Protein AF-0000000068357330 (afdb_homodimer)

Foldseek 3Di:
DVPPDPDDDPPPPPVPPPPLFFQFQCPDPPNPPDLAALVNLLVLLVLLLVLDDAQEKEKEFWAAWADDDLQHTDDQDIDLLVCSNQVDRDGQDDPLDDLVDAADQQQFGWMKMWGHHPDPDATEIETAAAAFDPDPNRVVRPTPPDHQVNSCVSNVADDPDDDQDPSRYHYYYYHGRLVVVLVVVVVSQLVRLVVLLVVCVVPVPPPLPQLPPPPDDDDDLLLSVVCSVVSSSNTGAAAYADDLDDDQNPYWHKYFADQACPVPDPPPDSDGDIDTARHSLLVNQANQQRHKDKDFHPDWDFRPDPDDPDDRQTEGMEIEGEHEPCPRPNRSYDPCVVPPPDDPDDPPPVPDDQPQRPFQPWPDPPVRDRHGYIYTYGYHHHPQLSVLLSFQFADLSQLLQLLQQLLLFLSLVLQLLQVFLAFQALVVSQVSSQVSQVVSDVNNDDSKDKGKLDQKDKAKWQRQLPPPRRPSGDGHDPQIKIKIFTTMHISLKIWTWIAIARGNRLAHDPLCVLVLVLQLVLLLVLQQQQAFQRFLVVSQVSSLVSQLVSQVVSQQFQPDDDPDPDDDDPPPDPPPPPPDDSCNGPNSVLSCPRWWVDTQKAWQISNGHRDCDPSSHDPQDSVRVVVVVVVPDPPGPGDAARTKMKGKDKTWDHAQVCVVVSVGHPNSHDPVQNRIHMGMTMFMKGFFHDLVNPSDPVCPDPDPRDDDPDHNLSSLLSNLQSCCVRQNCDDRSGDHFPLLVVLVVLCVVPPPDDDDQALSSNLSQLLLQCCSNPNNVVSSVCSVVLSVVSVPFDWDQRPSDNPDDTYGDSSDDVSRPGRMHTSNSRNDHDSVSSSVSNVD/DVPPDPDDDDPPPPVPPPPQFFQAQCPDPPNPPDLAALVNLLVLLVLLLVLDDAQAKEKEFWAAWADDDLPHTDDQDIDLLVCSNQVDRDGQDDPLDDPDADADAQQFGWMKMWGHHPDPDATEIETAAAAFDPDPNRVVRPTPHDHQVNSCVSNVADDPDDDQDPRNYHYYYDHGRLVVVLVVVLVSQQVRLVVLLVVCVVPVPPPLPQLPPPPDDDDDLLQSVVCSVVSSSNTGAAAYADDLDDDQNPYWHKYFADQACPVPDPPPCSDGDIDTARHSLLVNQANQQRHKDKDFHPDFDFRPDPDDPDDRQTEGMEIEGEHEDCQRPHPSYPPCVVPPPDDPDDPVPVPDRQPQDDDQPFPQPPPRDDHGYTYGYHYHHHPQLSSLLSFQFADLSQLLQLLQQLLLFLSLVLQLLQCFLAFQALVVSQVSSQVSQVVSDVNNDDSKDKGKLDQKDKAKWQRQLPPPRRPSGDGHDPQIKIKIFTTMHISLKIWTWIAIARGNRLAHRPLCVLVLVLQLVLLLVLQQQQAFQRFLVVSQVSSLVSQLVSQVVSQQFQPDDDPDPDDDDPPPPPPPPPPDDSCNGPNSVLSCPRWWVDTQKAWQISNGHRDCDPSSHDPQDSVRVVVVVVVPDPPGPGDAARTKMKGKDKTWDHAQVCVVVSVGHPNSHDPVQNRIHMGMTMFMKGFFHDLVNPSPPVCPDPPPRDDDPDHNLSSLLSNLQSCCVRQNCDDRSGDHFPLLVVLVVLCVVPPPDDDDQALSSNLSQLLLQCCSNPNNVVSSVCSVVLSVVSVPFDWDQRPSDNPHDTYGDSSDDVSRPGRMHTSNSRNDHDSVSSSVSNVD

Structure (mmCIF, N/CA/C/O backbone):
data_AF-0000000068357330-model_v1
#
loop_
_entity.id
_entity.type
_entity.pdbx_description
1 polymer 'Putative aminopeptidase P1'
#
loop_
_atom_site.group_PDB
_atom_site.id
_atom_site.type_symbol
_atom_site.label_atom_id
_atom_site.label_alt_id
_atom_site.label_comp_id
_atom_site.label_asym_id
_atom_site.label_entity_id
_atom_site.label_seq_id
_atom_site.pdbx_PDB_ins_code
_atom_site.Cartn_x
_atom_site.Cartn_y
_atom_site.Cartn_z
_atom_site.occupancy
_atom_site.B_iso_or_equiv
_atom_site.auth_seq_id
_atom_site.auth_comp_id
_atom_site.auth_asym_id
_atom_site.auth_atom_id
_atom_site.pdbx_PDB_model_num
ATOM 1 N N . MET A 1 1 ? -23.922 52.594 -18.703 1 18.69 1 MET A N 1
ATOM 2 C CA . MET A 1 1 ? -23.188 52.469 -19.953 1 18.69 1 MET A CA 1
ATOM 3 C C . MET A 1 1 ? -22.234 51.281 -19.922 1 18.69 1 MET A C 1
ATOM 5 O O . MET A 1 1 ? -21.578 50.969 -20.922 1 18.69 1 MET A O 1
ATOM 9 N N . LEU A 1 2 ? -21.766 50.875 -18.734 1 17.92 2 LEU A N 1
ATOM 10 C CA . LEU A 1 2 ? -20.719 49.875 -18.5 1 17.92 2 LEU A CA 1
ATOM 11 C C . LEU A 1 2 ? -21.172 48.5 -18.953 1 17.92 2 LEU A C 1
ATOM 13 O O . LEU A 1 2 ? -20.484 47.5 -18.719 1 17.92 2 LEU A O 1
ATOM 17 N N . ARG A 1 3 ? -22.484 48.219 -19.531 1 20.16 3 ARG A N 1
ATOM 18 C CA . ARG A 1 3 ? -23.328 47.156 -20.062 1 20.16 3 ARG A CA 1
ATOM 19 C C . ARG A 1 3 ? -22.719 46.531 -21.312 1 20.16 3 ARG A C 1
ATOM 21 O O . ARG A 1 3 ? -22.891 45.344 -21.578 1 20.16 3 ARG A O 1
ATOM 28 N N . ARG A 1 4 ? -22.25 47.281 -22.266 1 19.61 4 ARG A N 1
ATOM 29 C CA . ARG A 1 4 ? -22.203 47.062 -23.703 1 19.61 4 ARG A CA 1
ATOM 30 C C . ARG A 1 4 ? -21.047 46.125 -24.062 1 19.61 4 ARG A C 1
ATOM 32 O O . ARG A 1 4 ? -21.031 45.531 -25.141 1 19.61 4 ARG A O 1
ATOM 39 N N . ALA A 1 5 ? -19.859 46.312 -23.547 1 19.33 5 ALA A N 1
ATOM 40 C CA . ALA A 1 5 ? -18.656 45.875 -24.25 1 19.33 5 ALA A CA 1
ATOM 41 C C . ALA A 1 5 ? -18.516 44.344 -24.156 1 19.33 5 ALA A C 1
ATOM 43 O O . ALA A 1 5 ? -17.578 43.781 -24.719 1 19.33 5 ALA A O 1
ATOM 44 N N . TRP A 1 6 ? -19.125 43.594 -23.203 1 20.19 6 TRP A N 1
ATOM 45 C CA . TRP A 1 6 ? -18.75 42.219 -22.984 1 20.19 6 TRP A CA 1
ATOM 46 C C . TRP A 1 6 ? -19.297 41.312 -24.094 1 20.19 6 TRP A C 1
ATOM 48 O O . TRP A 1 6 ? -20.359 40.719 -23.938 1 20.19 6 TRP A O 1
ATOM 58 N N . ARG A 1 7 ? -19.531 41.812 -25.344 1 20.78 7 ARG A N 1
ATOM 59 C CA . ARG A 1 7 ? -20.172 41.125 -26.469 1 20.78 7 ARG A CA 1
ATOM 60 C C . ARG A 1 7 ? -19.531 39.781 -26.734 1 20.78 7 ARG A C 1
ATOM 62 O O . ARG A 1 7 ? -18.375 39.562 -26.359 1 20.78 7 ARG A O 1
ATOM 69 N N . THR A 1 8 ? -20.188 38.875 -27.719 1 22.47 8 THR A N 1
ATOM 70 C CA . THR A 1 8 ? -20.547 37.5 -28.062 1 22.47 8 THR A CA 1
ATOM 71 C C . THR A 1 8 ? -19.391 36.781 -28.766 1 22.47 8 THR A C 1
ATOM 73 O O . THR A 1 8 ? -19.578 35.75 -29.391 1 22.47 8 THR A O 1
ATOM 76 N N . ALA A 1 9 ? -18.125 37.156 -28.688 1 23.59 9 ALA A N 1
ATOM 77 C CA . ALA A 1 9 ? -17.344 36.438 -29.688 1 23.59 9 ALA A CA 1
ATOM 78 C C . ALA A 1 9 ? -17.531 34.938 -29.578 1 23.59 9 ALA A C 1
ATOM 80 O O . ALA A 1 9 ? -17.625 34.375 -28.469 1 23.59 9 ALA A O 1
ATOM 81 N N . PRO A 1 10 ? -18.047 34.25 -30.656 1 25.19 10 PRO A N 1
ATOM 82 C CA . PRO A 1 10 ? -18.359 32.812 -30.703 1 25.19 10 PRO A CA 1
ATOM 83 C C . PRO A 1 10 ? -17.219 31.953 -30.188 1 25.19 10 PRO A C 1
ATOM 85 O O . PRO A 1 10 ? -16.047 32.219 -30.469 1 25.19 10 PRO A O 1
ATOM 88 N N . ALA A 1 11 ? -17.328 31.516 -28.984 1 25.67 11 ALA A N 1
ATOM 89 C CA . ALA A 1 11 ? -16.406 30.594 -28.328 1 25.67 11 ALA A CA 1
ATOM 90 C C . ALA A 1 11 ? -16.031 29.438 -29.266 1 25.67 11 ALA A C 1
ATOM 92 O O . ALA A 1 11 ? -16.875 28.609 -29.609 1 25.67 11 ALA A O 1
ATOM 93 N N . GLN A 1 12 ? -15.289 29.781 -30.359 1 22.84 12 GLN A N 1
ATOM 94 C CA . GLN A 1 12 ? -14.758 28.688 -31.172 1 22.84 12 GLN A CA 1
ATOM 95 C C . GLN A 1 12 ? -14.219 27.547 -30.297 1 22.84 12 GLN A C 1
ATOM 97 O O . GLN A 1 12 ? -13.445 27.797 -29.375 1 22.84 12 GLN A O 1
ATOM 102 N N . ARG A 1 13 ? -14.938 26.516 -30.188 1 24.7 13 ARG A N 1
ATOM 103 C CA . ARG A 1 13 ? -14.734 25.219 -29.562 1 24.7 13 ARG A CA 1
ATOM 104 C C . ARG A 1 13 ? -13.375 24.641 -29.922 1 24.7 13 ARG A C 1
ATOM 106 O O . ARG A 1 13 ? -13.234 23.969 -30.953 1 24.7 13 ARG A O 1
ATOM 113 N N . HIS A 1 14 ? -12.305 25.453 -29.812 1 22.34 14 HIS A N 1
ATOM 114 C CA . HIS A 1 14 ? -11.07 24.734 -30.109 1 22.34 14 HIS A CA 1
ATOM 115 C C . HIS A 1 14 ? -10.867 23.578 -29.156 1 22.34 14 HIS A C 1
ATOM 117 O O . HIS A 1 14 ? -10.984 23.734 -27.938 1 22.34 14 HIS A O 1
ATOM 123 N N . SER A 1 15 ? -11.359 22.391 -29.531 1 23.98 15 SER A N 1
ATOM 124 C CA . SER A 1 15 ? -11.055 21.109 -28.906 1 23.98 15 SER A CA 1
ATOM 125 C C . SER A 1 15 ? -9.594 21.047 -28.469 1 23.98 15 SER A C 1
ATOM 127 O O . SER A 1 15 ? -8.688 20.938 -29.297 1 23.98 15 SER A O 1
ATOM 129 N N . VAL A 1 16 ? -9.297 21.969 -27.625 1 22.66 16 VAL A N 1
ATOM 130 C CA . VAL A 1 16 ? -7.926 21.828 -27.156 1 22.66 16 VAL A CA 1
ATOM 131 C C . VAL A 1 16 ? -7.703 20.422 -26.625 1 22.66 16 VAL A C 1
ATOM 133 O O . VAL A 1 16 ? -8.391 19.984 -25.703 1 22.66 16 VAL A O 1
ATOM 136 N N . SER A 1 17 ? -7.445 19.5 -27.547 1 25.17 17 SER A N 1
ATOM 137 C CA . SER A 1 17 ? -6.875 18.234 -27.094 1 25.17 17 SER A CA 1
ATOM 138 C C . SER A 1 17 ? -5.957 18.438 -25.891 1 25.17 17 SER A C 1
ATOM 140 O O . SER A 1 17 ? -4.992 19.203 -25.969 1 25.17 17 SER A O 1
ATOM 142 N N . VAL A 1 18 ? -6.566 18.672 -24.828 1 25.89 18 VAL A N 1
ATOM 143 C CA . VAL A 1 18 ? -5.805 18.812 -23.594 1 25.89 18 VAL A CA 1
ATOM 144 C C . VAL A 1 18 ? -4.676 17.781 -23.547 1 25.89 18 VAL A C 1
ATOM 146 O O . VAL A 1 18 ? -4.926 16.578 -23.391 1 25.89 18 VAL A O 1
ATOM 149 N N . THR A 1 19 ? -3.83 17.859 -24.516 1 27.47 19 THR A N 1
ATOM 150 C CA . THR A 1 19 ? -2.586 17.141 -24.281 1 27.47 19 THR A CA 1
ATOM 151 C C . THR A 1 19 ? -2.062 17.406 -22.875 1 27.47 19 THR A C 1
ATOM 153 O O . THR A 1 19 ? -2.018 18.562 -22.438 1 27.47 19 THR A O 1
ATOM 156 N N . LEU A 1 20 ? -2.453 16.672 -22.016 1 25.75 20 LEU A N 1
ATOM 157 C CA . LEU A 1 20 ? -1.873 16.703 -20.672 1 25.75 20 LEU A CA 1
ATOM 158 C C . LEU A 1 20 ? -0.459 17.266 -20.703 1 25.75 20 LEU A C 1
ATOM 160 O O . LEU A 1 20 ? 0.421 16.719 -21.375 1 25.75 20 LEU A O 1
ATOM 164 N N . GLY A 1 21 ? -0.403 18.594 -20.844 1 25.08 21 GLY A N 1
ATOM 165 C CA . GLY A 1 21 ? 0.856 19.328 -20.906 1 25.08 21 GLY A CA 1
ATOM 166 C C . GLY A 1 21 ? 1.812 18.953 -19.797 1 25.08 21 GLY A C 1
ATOM 167 O O . GLY A 1 21 ? 2.926 19.484 -19.719 1 25.08 21 GLY A O 1
ATOM 168 N N . SER A 1 22 ? 1.279 18.719 -18.703 1 24.97 22 SER A N 1
ATOM 169 C CA . SER A 1 22 ? 2.098 19.094 -17.562 1 24.97 22 SER A CA 1
ATOM 170 C C . SER A 1 22 ? 3.363 18.25 -17.484 1 24.97 22 SER A C 1
ATOM 172 O O . SER A 1 22 ? 4.445 18.766 -17.188 1 24.97 22 SER A O 1
ATOM 174 N N . THR A 1 23 ? 3.266 16.938 -17.078 1 26.42 23 THR A N 1
ATOM 175 C CA . THR A 1 23 ? 4.465 16.5 -16.359 1 26.42 23 THR A CA 1
ATOM 176 C C . THR A 1 23 ? 5.633 16.328 -17.328 1 26.42 23 THR A C 1
ATOM 178 O O . THR A 1 23 ? 5.488 15.68 -18.375 1 26.42 23 THR A O 1
ATOM 181 N N . ARG A 1 24 ? 6.504 17.188 -17.422 1 28.39 24 ARG A N 1
ATOM 182 C CA . ARG A 1 24 ? 7.75 17.141 -18.188 1 28.39 24 ARG A CA 1
ATOM 183 C C . ARG A 1 24 ? 8.305 15.727 -18.266 1 28.39 24 ARG A C 1
ATOM 185 O O . ARG A 1 24 ? 8.305 15 -17.266 1 28.39 24 ARG A O 1
ATOM 192 N N . TRP A 1 25 ? 8.094 15.188 -19.422 1 30.55 25 TRP A N 1
ATOM 193 C CA . TRP A 1 25 ? 9.039 14.102 -19.641 1 30.55 25 TRP A CA 1
ATOM 194 C C . TRP A 1 25 ? 10.43 14.477 -19.125 1 30.55 25 TRP A C 1
ATOM 196 O O . TRP A 1 25 ? 10.977 15.516 -19.484 1 30.55 25 TRP A O 1
ATOM 206 N N . ILE A 1 26 ? 10.703 14.344 -17.984 1 30.97 26 ILE A N 1
ATOM 207 C CA . ILE A 1 26 ? 12.125 14.43 -17.688 1 30.97 26 ILE A CA 1
ATOM 208 C C . ILE A 1 26 ? 12.93 13.594 -18.672 1 30.97 26 ILE A C 1
ATOM 210 O O . ILE A 1 26 ? 13.156 12.406 -18.453 1 30.97 26 ILE A O 1
ATOM 214 N N . GLY A 1 27 ? 12.484 13.367 -19.828 1 30.19 27 GLY A N 1
ATOM 215 C CA . GLY A 1 27 ? 13.023 12.516 -20.875 1 30.19 27 GLY A CA 1
ATOM 216 C C . GLY A 1 27 ? 14.477 12.828 -21.203 1 30.19 27 GLY A C 1
ATOM 217 O O . GLY A 1 27 ? 15.07 12.18 -22.078 1 30.19 27 GLY A O 1
ATOM 218 N N . GLY A 1 28 ? 14.773 14.148 -21.5 1 30.53 28 GLY A N 1
ATOM 219 C CA . GLY A 1 28 ? 16.125 14.164 -22.078 1 30.53 28 GLY A CA 1
ATOM 220 C C . GLY A 1 28 ? 17.109 13.352 -21.266 1 30.53 28 GLY A C 1
ATOM 221 O O . GLY A 1 28 ? 16.844 12.984 -20.125 1 30.53 28 GLY A O 1
ATOM 222 N N . SER A 1 29 ? 18.094 12.672 -22.016 1 30.3 29 SER A N 1
ATOM 223 C CA . SER A 1 29 ? 19.219 11.945 -21.453 1 30.3 29 SER A CA 1
ATOM 224 C C . SER A 1 29 ? 19.625 12.508 -20.094 1 30.3 29 SER A C 1
ATOM 226 O O . SER A 1 29 ? 20.438 11.922 -19.391 1 30.3 29 SER A O 1
ATOM 228 N N . THR A 1 30 ? 19.703 13.859 -20.062 1 31.5 30 THR A N 1
ATOM 229 C CA . THR A 1 30 ? 20.266 14.344 -18.812 1 31.5 30 THR A CA 1
ATOM 230 C C . THR A 1 30 ? 19.234 14.289 -17.688 1 31.5 30 THR A C 1
ATOM 232 O O . THR A 1 30 ? 18.234 15.008 -17.719 1 31.5 30 THR A O 1
ATOM 235 N N . ALA A 1 31 ? 18.75 13.195 -17.312 1 35.41 31 ALA A N 1
ATOM 236 C CA . ALA A 1 31 ? 18.047 13.07 -16.031 1 35.41 31 ALA A CA 1
ATOM 237 C C . ALA A 1 31 ? 18.078 14.383 -15.258 1 35.41 31 ALA A C 1
ATOM 239 O O . ALA A 1 31 ? 19.141 15.016 -15.141 1 35.41 31 ALA A O 1
ATOM 240 N N . VAL A 1 32 ? 17.125 15.266 -15.539 1 38.09 32 VAL A N 1
ATOM 241 C CA . VAL A 1 32 ? 17.172 16.391 -14.609 1 38.09 32 VAL A CA 1
ATOM 242 C C . VAL A 1 32 ? 18.109 16.062 -13.445 1 38.09 32 VAL A C 1
ATOM 244 O O . VAL A 1 32 ? 17.922 15.055 -12.75 1 38.09 32 VAL A O 1
ATOM 247 N N . ALA A 1 33 ? 19.281 16.391 -13.68 1 43.5 33 ALA A N 1
ATOM 248 C CA . ALA A 1 33 ? 20.172 16.438 -12.531 1 43.5 33 ALA A CA 1
ATOM 249 C C . ALA A 1 33 ? 19.391 16.484 -11.227 1 43.5 33 ALA A C 1
ATOM 251 O O . ALA A 1 33 ? 18.312 17.094 -11.156 1 43.5 33 ALA A O 1
ATOM 252 N N . GLU A 1 34 ? 19.594 15.57 -10.398 1 56.5 34 GLU A N 1
ATOM 253 C CA . GLU A 1 34 ? 19.078 15.352 -9.055 1 56.5 34 GLU A CA 1
ATOM 254 C C . GLU A 1 34 ? 18.734 16.672 -8.375 1 56.5 34 GLU A C 1
ATOM 256 O O . GLU A 1 34 ? 19.547 17.594 -8.352 1 56.5 34 GLU A O 1
ATOM 261 N N . GLU A 1 35 ? 17.312 17.016 -8.359 1 65.56 35 GLU A N 1
ATOM 262 C CA . GLU A 1 35 ? 16.844 18.125 -7.531 1 65.56 35 GLU A CA 1
ATOM 263 C C . GLU A 1 35 ? 17.75 18.328 -6.32 1 65.56 35 GLU A C 1
ATOM 265 O O . GLU A 1 35 ? 17.922 19.453 -5.848 1 65.56 35 GLU A O 1
ATOM 270 N N . VAL A 1 36 ? 18.359 17.25 -6.051 1 85.62 36 VAL A N 1
ATOM 271 C CA . VAL A 1 36 ? 19.203 17.344 -4.863 1 85.62 36 VAL A CA 1
ATOM 272 C C . VAL A 1 36 ? 20.609 16.844 -5.188 1 85.62 36 VAL A C 1
ATOM 274 O O . VAL A 1 36 ? 20.781 15.688 -5.594 1 85.62 36 VAL A O 1
ATOM 277 N N . SER A 1 37 ? 21.578 17.672 -5.098 1 85.56 37 SER A N 1
ATOM 278 C CA . SER A 1 37 ? 22.969 17.328 -5.375 1 85.56 37 SER A CA 1
ATOM 279 C C . SER A 1 37 ? 23.594 16.531 -4.227 1 85.56 37 SER A C 1
ATOM 281 O O . SER A 1 37 ? 23.031 16.5 -3.121 1 85.56 37 SER A O 1
ATOM 283 N N . ALA A 1 38 ? 24.75 15.898 -4.469 1 86 38 ALA A N 1
ATOM 284 C CA . ALA A 1 38 ? 25.484 15.195 -3.424 1 86 38 ALA A CA 1
ATOM 285 C C . ALA A 1 38 ? 25.859 16.141 -2.285 1 86 38 ALA A C 1
ATOM 287 O O . ALA A 1 38 ? 25.828 15.75 -1.115 1 86 38 ALA A O 1
ATOM 288 N N . GLN A 1 39 ? 26.25 17.297 -2.668 1 86.5 39 GLN A N 1
ATOM 289 C CA . GLN A 1 39 ? 26.609 18.297 -1.666 1 86.5 39 GLN A CA 1
ATOM 290 C C . GLN A 1 39 ? 25.406 18.641 -0.791 1 86.5 39 GLN A C 1
ATOM 292 O O . GLN A 1 39 ? 25.547 18.844 0.418 1 86.5 39 GLN A O 1
ATOM 297 N N . GLU A 1 40 ? 24.281 18.797 -1.45 1 90.69 40 GLU A N 1
ATOM 298 C CA . GLU A 1 40 ? 23.078 19.094 -0.673 1 90.69 40 GLU A CA 1
ATOM 299 C C . GLU A 1 40 ? 22.766 17.969 0.311 1 90.69 40 GLU A C 1
ATOM 301 O O . GLU A 1 40 ? 22.375 18.219 1.452 1 90.69 40 GLU A O 1
ATOM 306 N N . TYR A 1 41 ? 22.891 16.75 -0.106 1 92.44 41 TYR A N 1
ATOM 307 C CA . TYR A 1 41 ? 22.688 15.641 0.82 1 92.44 41 TYR A CA 1
ATOM 308 C C . TYR A 1 41 ? 23.672 15.727 1.983 1 92.44 41 TYR A C 1
ATOM 310 O O . TYR A 1 41 ? 23.312 15.453 3.131 1 92.44 41 TYR A O 1
ATOM 318 N N . ALA A 1 42 ? 24.922 16.047 1.694 1 91.38 42 ALA A N 1
ATOM 319 C CA . ALA A 1 42 ? 25.938 16.203 2.736 1 91.38 42 ALA A CA 1
ATOM 320 C C . ALA A 1 42 ? 25.547 17.297 3.719 1 91.38 42 ALA A C 1
ATOM 322 O O . ALA A 1 42 ? 25.703 17.141 4.93 1 91.38 42 ALA A O 1
ATOM 323 N N . ASP A 1 43 ? 25.047 18.375 3.168 1 91.12 43 ASP A N 1
ATOM 324 C CA . ASP A 1 43 ? 24.625 19.484 4.008 1 91.12 43 ASP A CA 1
ATOM 325 C C . ASP A 1 43 ? 23.453 19.078 4.898 1 91.12 43 ASP A C 1
ATOM 327 O O . ASP A 1 43 ? 23.391 19.469 6.066 1 91.12 43 ASP A O 1
ATOM 331 N N . ARG A 1 44 ? 22.516 18.344 4.359 1 94 44 ARG A N 1
ATOM 332 C CA . ARG A 1 44 ? 21.391 17.844 5.133 1 94 44 ARG A CA 1
ATOM 333 C C . ARG A 1 44 ? 21.859 16.969 6.289 1 94 44 ARG A C 1
ATOM 335 O O . ARG A 1 44 ? 21.406 17.141 7.426 1 94 44 ARG A O 1
ATOM 342 N N . ARG A 1 45 ? 22.75 16.094 6.023 1 94.19 45 ARG A N 1
ATOM 343 C CA . ARG A 1 45 ? 23.266 15.211 7.059 1 94.19 45 ARG A CA 1
ATOM 344 C C . ARG A 1 45 ? 24.016 16 8.133 1 94.19 45 ARG A C 1
ATOM 346 O O . ARG A 1 45 ? 23.906 15.695 9.32 1 94.19 45 ARG A O 1
ATOM 353 N N . ARG A 1 46 ? 24.75 16.984 7.73 1 91 46 ARG A N 1
ATOM 354 C CA . ARG A 1 46 ? 25.453 17.828 8.688 1 91 46 ARG A CA 1
ATOM 355 C C . ARG A 1 46 ? 24.469 18.531 9.609 1 91 46 ARG A C 1
ATOM 357 O O . ARG A 1 46 ? 24.672 18.578 10.828 1 91 46 ARG A O 1
ATOM 364 N N . ARG A 1 47 ? 23.469 19.078 9.008 1 91.5 47 ARG A N 1
ATOM 365 C CA . ARG A 1 47 ? 22.469 19.781 9.805 1 91.5 47 ARG A CA 1
ATOM 366 C C . ARG A 1 47 ? 21.734 18.812 10.742 1 91.5 47 ARG A C 1
ATOM 368 O O . ARG A 1 47 ? 21.406 19.172 11.875 1 91.5 47 ARG A O 1
ATOM 375 N N . PHE A 1 48 ? 21.438 17.641 10.312 1 94.69 48 PHE A N 1
ATOM 376 C CA . PHE A 1 48 ? 20.828 16.625 11.172 1 94.69 48 PHE A CA 1
ATOM 377 C C . PHE A 1 48 ? 21.734 16.312 12.359 1 94.69 48 PHE A C 1
ATOM 379 O O . PHE A 1 48 ? 21.266 16.25 13.5 1 94.69 48 PHE A O 1
ATOM 386 N N . LEU A 1 49 ? 22.984 16.141 12.102 1 92.12 49 LEU A N 1
ATOM 387 C CA . LEU A 1 49 ? 23.969 15.875 13.148 1 92.12 49 LEU A CA 1
ATOM 388 C C . LEU A 1 49 ? 24.016 17.016 14.164 1 92.12 49 LEU A C 1
ATOM 390 O O . LEU A 1 49 ? 24.172 16.766 15.359 1 92.12 49 LEU A O 1
ATOM 394 N N . GLU A 1 50 ? 23.859 18.156 13.68 1 88.44 50 GLU A N 1
ATOM 395 C CA . GLU A 1 50 ? 23.891 19.328 14.555 1 88.44 50 GLU A CA 1
ATOM 396 C C . GLU A 1 50 ? 22.703 19.312 15.523 1 88.44 50 GLU A C 1
ATOM 398 O O . GLU A 1 50 ? 22.797 19.875 16.625 1 88.44 50 GLU A O 1
ATOM 403 N N . CYS A 1 51 ? 21.625 18.656 15.195 1 88.44 51 CYS A N 1
ATOM 404 C CA . CYS A 1 51 ? 20.438 18.609 16.031 1 88.44 51 CYS A CA 1
ATOM 405 C C . CYS A 1 51 ? 20.578 17.547 17.109 1 88.44 51 CYS A C 1
ATOM 407 O O . CYS A 1 51 ? 19.797 17.531 18.078 1 88.44 51 CYS A O 1
ATOM 409 N N . LEU A 1 52 ? 21.547 16.672 17 1 90.56 52 LEU A N 1
ATOM 410 C CA . LEU A 1 52 ? 21.719 15.578 17.953 1 90.56 52 LEU A CA 1
ATOM 411 C C . LEU A 1 52 ? 22.453 16.062 19.203 1 90.56 52 LEU A C 1
ATOM 413 O O . LEU A 1 52 ? 23.234 17.016 19.125 1 90.56 52 LEU A O 1
ATOM 417 N N . PRO A 1 53 ? 22.203 15.398 20.328 1 86.75 53 PRO A N 1
ATOM 418 C CA . PRO A 1 53 ? 23 15.742 21.516 1 86.75 53 PRO A CA 1
ATOM 419 C C . PRO A 1 53 ? 24.469 15.344 21.375 1 86.75 53 PRO A C 1
ATOM 421 O O . PRO A 1 53 ? 24.797 14.438 20.609 1 86.75 53 PRO A O 1
ATOM 424 N N . ASP A 1 54 ? 25.25 16.078 22.109 1 87.19 54 ASP A N 1
ATOM 425 C CA . ASP A 1 54 ? 26.656 15.695 22.141 1 87.19 54 ASP A CA 1
ATOM 426 C C . ASP A 1 54 ? 26.844 14.281 22.688 1 87.19 54 ASP A C 1
ATOM 428 O O . ASP A 1 54 ? 26.062 13.836 23.531 1 87.19 54 ASP A O 1
ATOM 432 N N . ASN A 1 55 ? 27.828 13.602 22.219 1 90 55 ASN A N 1
ATOM 433 C CA . ASN A 1 55 ? 28.172 12.25 22.625 1 90 55 ASN A CA 1
ATOM 434 C C . ASN A 1 55 ? 27 11.289 22.453 1 90 55 ASN A C 1
ATOM 436 O O . ASN A 1 55 ? 26.594 10.625 23.422 1 90 55 ASN A O 1
ATOM 440 N N . SER A 1 56 ? 26.531 11.227 21.266 1 92.12 56 SER A N 1
ATOM 441 C CA . SER A 1 56 ? 25.375 10.398 20.984 1 92.12 56 SER A CA 1
ATOM 442 C C . SER A 1 56 ? 25.5 9.711 19.625 1 92.12 56 SER A C 1
ATOM 444 O O . SER A 1 56 ? 26.297 10.133 18.781 1 92.12 56 SER A O 1
ATOM 446 N N . ILE A 1 57 ? 24.812 8.602 19.469 1 94.75 57 ILE A N 1
ATOM 447 C CA . ILE A 1 57 ? 24.703 7.844 18.234 1 94.75 57 ILE A CA 1
ATOM 448 C C . ILE A 1 57 ? 23.219 7.641 17.891 1 94.75 57 ILE A C 1
ATOM 450 O O . ILE A 1 57 ? 22.406 7.324 18.766 1 94.75 57 ILE A O 1
ATOM 454 N N . VAL A 1 58 ? 22.844 7.918 16.688 1 96.62 58 VAL A N 1
ATOM 455 C CA . VAL A 1 58 ? 21.484 7.637 16.203 1 96.62 58 VAL A CA 1
ATOM 456 C C . VAL A 1 58 ? 21.531 6.543 15.141 1 96.62 58 VAL A C 1
ATOM 458 O O . VAL A 1 58 ? 22.25 6.672 14.141 1 96.62 58 VAL A O 1
ATOM 461 N N . LEU A 1 59 ? 20.828 5.426 15.383 1 96.88 59 LEU A N 1
ATOM 462 C CA . LEU A 1 59 ? 20.672 4.344 14.422 1 96.88 59 LEU A CA 1
ATOM 463 C C . LEU A 1 59 ? 19.422 4.555 13.578 1 96.88 59 LEU A C 1
ATOM 465 O O . LEU A 1 59 ? 18.312 4.668 14.109 1 96.88 59 LEU A O 1
ATOM 469 N N . LEU A 1 60 ? 19.578 4.609 12.227 1 97.38 60 LEU A N 1
ATOM 470 C CA . LEU A 1 60 ? 18.484 4.883 11.289 1 97.38 60 LEU A CA 1
ATOM 471 C C . LEU A 1 60 ? 18.375 3.768 10.258 1 97.38 60 LEU A C 1
ATOM 473 O O . LEU A 1 60 ? 19.016 3.811 9.211 1 97.38 60 LEU A O 1
ATOM 477 N N . PRO A 1 61 ? 17.484 2.816 10.531 1 96.62 61 PRO A N 1
ATOM 478 C CA . PRO A 1 61 ? 17.266 1.79 9.508 1 96.62 61 PRO A CA 1
ATOM 479 C C . PRO A 1 61 ? 16.453 2.309 8.32 1 96.62 61 PRO A C 1
ATOM 481 O O . PRO A 1 61 ? 15.617 3.199 8.477 1 96.62 61 PRO A O 1
ATOM 484 N N . ALA A 1 62 ? 16.766 1.72 7.105 1 96.88 62 ALA A N 1
ATOM 485 C CA . ALA A 1 62 ? 15.883 1.92 5.965 1 96.88 62 ALA A CA 1
ATOM 486 C C . ALA A 1 62 ? 14.516 1.3 6.219 1 96.88 62 ALA A C 1
ATOM 488 O O . ALA A 1 62 ? 14.344 0.521 7.16 1 96.88 62 ALA A O 1
ATOM 489 N N . ALA A 1 63 ? 13.555 1.694 5.41 1 96.5 63 ALA A N 1
ATOM 490 C CA . ALA A 1 63 ? 12.211 1.154 5.578 1 96.5 63 ALA A CA 1
ATOM 491 C C . ALA A 1 63 ? 12.141 -0.295 5.105 1 96.5 63 ALA A C 1
ATOM 493 O O . ALA A 1 63 ? 12.742 -0.654 4.094 1 96.5 63 ALA A O 1
ATOM 494 N N . ASP A 1 64 ? 11.344 -1.087 5.848 1 94.06 64 ASP A N 1
ATOM 495 C CA . ASP A 1 64 ? 11.039 -2.438 5.387 1 94.06 64 ASP A CA 1
ATOM 496 C C . ASP A 1 64 ? 9.984 -2.418 4.281 1 94.06 64 ASP A C 1
ATOM 498 O O . ASP A 1 64 ? 9.289 -1.418 4.102 1 94.06 64 ASP A O 1
ATOM 502 N N . GLU A 1 65 ? 9.945 -3.531 3.562 1 93.06 65 GLU A N 1
ATOM 503 C CA . GLU A 1 65 ? 8.891 -3.674 2.568 1 93.06 65 GLU A CA 1
ATOM 504 C C . GLU A 1 65 ? 7.551 -3.994 3.229 1 93.06 65 GLU A C 1
ATOM 506 O O . GLU A 1 65 ? 7.512 -4.609 4.297 1 93.06 65 GLU A O 1
ATOM 511 N N . SER A 1 66 ? 6.43 -3.498 2.607 1 93.5 66 SER A N 1
ATOM 512 C CA . SER A 1 66 ? 5.09 -3.676 3.154 1 93.5 66 SER A CA 1
ATOM 513 C C . SER A 1 66 ? 4.332 -4.777 2.416 1 93.5 66 SER A C 1
ATOM 515 O O . SER A 1 66 ? 4.438 -4.895 1.193 1 93.5 66 SER A O 1
ATOM 517 N N . LEU A 1 67 ? 3.496 -5.484 3.205 1 93.06 67 LEU A N 1
ATOM 518 C CA . LEU A 1 67 ? 2.758 -6.625 2.668 1 93.06 67 LEU A CA 1
ATOM 519 C C . LEU A 1 67 ? 1.429 -6.176 2.07 1 93.06 67 LEU A C 1
ATOM 521 O O . LEU A 1 67 ? 0.696 -5.398 2.686 1 93.06 67 LEU A O 1
ATOM 525 N N . TYR A 1 68 ? 1.177 -6.68 0.867 1 95.69 68 TYR A N 1
ATOM 526 C CA . TYR A 1 68 ? -0.109 -6.496 0.204 1 95.69 68 TYR A CA 1
ATOM 527 C C . TYR A 1 68 ? -1.039 -7.672 0.483 1 95.69 68 TYR A C 1
ATOM 529 O O . TYR A 1 68 ? -2.135 -7.488 1.02 1 95.69 68 TYR A O 1
ATOM 537 N N . SER A 1 69 ? -0.577 -8.859 0.143 1 93.38 69 SER A N 1
ATOM 538 C CA . SER A 1 69 ? -1.301 -10.094 0.441 1 93.38 69 SER A CA 1
ATOM 539 C C . SER A 1 69 ? -0.348 -11.273 0.58 1 93.38 69 SER A C 1
ATOM 541 O O . SER A 1 69 ? 0.342 -11.641 -0.375 1 93.38 69 SER A O 1
ATOM 543 N N . HIS A 1 70 ? -0.357 -11.898 1.719 1 88.94 70 HIS A N 1
ATOM 544 C CA . HIS A 1 70 ? 0.394 -13.102 2.076 1 88.94 70 HIS A CA 1
ATOM 545 C C . HIS A 1 70 ? 1.877 -12.938 1.761 1 88.94 70 HIS A C 1
ATOM 547 O O . HIS A 1 70 ? 2.658 -12.523 2.621 1 88.94 70 HIS A O 1
ATOM 553 N N . ASP A 1 71 ? 2.316 -13.062 0.467 1 88.75 71 ASP A N 1
ATOM 554 C CA . ASP A 1 71 ? 3.719 -12.859 0.116 1 88.75 71 ASP A CA 1
ATOM 555 C C . ASP A 1 71 ? 3.861 -11.844 -1.012 1 88.75 71 ASP A C 1
ATOM 557 O O . ASP A 1 71 ? 4.945 -11.688 -1.579 1 88.75 71 ASP A O 1
ATOM 561 N N . ILE A 1 72 ? 2.793 -11.234 -1.356 1 93.62 72 ILE A N 1
ATOM 562 C CA . ILE A 1 72 ? 2.797 -10.164 -2.35 1 93.62 72 ILE A CA 1
ATOM 563 C C . ILE A 1 72 ? 3.035 -8.82 -1.662 1 93.62 72 ILE A C 1
ATOM 565 O O . ILE A 1 72 ? 2.461 -8.555 -0.604 1 93.62 72 ILE A O 1
ATOM 569 N N . LEU A 1 73 ? 3.85 -7.977 -2.25 1 93.75 73 LEU A N 1
ATOM 570 C CA . LEU A 1 73 ? 4.246 -6.73 -1.607 1 93.75 73 LEU A CA 1
ATOM 571 C C . LEU A 1 73 ? 3.551 -5.539 -2.256 1 93.75 73 LEU A C 1
ATOM 573 O O . LEU A 1 73 ? 3.199 -5.586 -3.436 1 93.75 73 LEU A O 1
ATOM 577 N N . TRP A 1 74 ? 3.359 -4.43 -1.443 1 95.5 74 TRP A N 1
ATOM 578 C CA . TRP A 1 74 ? 3.119 -3.096 -1.989 1 95.5 74 TRP A CA 1
ATOM 579 C C . TRP A 1 74 ? 4.367 -2.559 -2.682 1 95.5 74 TRP A C 1
ATOM 581 O O . TRP A 1 74 ? 5.484 -2.969 -2.367 1 95.5 74 TRP A O 1
ATOM 591 N N . PRO A 1 75 ? 4.137 -1.654 -3.68 1 94.25 75 PRO A N 1
ATOM 592 C CA . PRO A 1 75 ? 5.336 -0.938 -4.129 1 94.25 75 PRO A CA 1
ATOM 593 C C . PRO A 1 75 ? 6.09 -0.269 -2.982 1 94.25 75 PRO A C 1
ATOM 595 O O . PRO A 1 75 ? 5.469 0.309 -2.086 1 94.25 75 PRO A O 1
ATOM 598 N N . HIS A 1 76 ? 7.383 -0.338 -2.975 1 94.06 76 HIS A N 1
ATOM 599 C CA . HIS A 1 76 ? 8.195 0.1 -1.845 1 94.06 76 HIS A CA 1
ATOM 600 C C . HIS A 1 76 ? 8.133 1.614 -1.678 1 94.06 76 HIS A C 1
ATOM 602 O O . HIS A 1 76 ? 8.297 2.357 -2.648 1 94.06 76 HIS A O 1
ATOM 608 N N . ARG A 1 77 ? 7.781 2.09 -0.549 1 95.94 77 ARG A N 1
ATOM 609 C CA . ARG A 1 77 ? 7.898 3.479 -0.119 1 95.94 77 ARG A CA 1
ATOM 610 C C . ARG A 1 77 ? 8.938 3.623 0.99 1 95.94 77 ARG A C 1
ATOM 612 O O . ARG A 1 77 ? 8.766 3.066 2.078 1 95.94 77 ARG A O 1
ATOM 619 N N . GLN A 1 78 ? 10.008 4.316 0.729 1 95.81 78 GLN A N 1
ATOM 620 C CA . GLN A 1 78 ? 11.102 4.492 1.68 1 95.81 78 GLN A CA 1
ATOM 621 C C . GLN A 1 78 ? 10.68 5.387 2.842 1 95.81 78 GLN A C 1
ATOM 623 O O . GLN A 1 78 ? 9.711 6.141 2.732 1 95.81 78 GLN A O 1
ATOM 628 N N . ASP A 1 79 ? 11.398 5.234 3.98 1 96.62 79 ASP A N 1
ATOM 629 C CA . ASP A 1 79 ? 11.242 6.176 5.086 1 96.62 79 ASP A CA 1
ATOM 630 C C . ASP A 1 79 ? 11.562 7.602 4.645 1 96.62 79 ASP A C 1
ATOM 632 O O . ASP A 1 79 ? 12.555 7.836 3.959 1 96.62 79 ASP A O 1
ATOM 636 N N . SER A 1 80 ? 10.734 8.555 5.062 1 96.62 80 SER A N 1
ATOM 637 C CA . SER A 1 80 ? 10.852 9.922 4.566 1 96.62 80 SER A CA 1
ATOM 638 C C . SER A 1 80 ? 12.188 10.547 4.973 1 96.62 80 SER A C 1
ATOM 640 O O . SER A 1 80 ? 12.852 11.18 4.156 1 96.62 80 SER A O 1
ATOM 642 N N . LEU A 1 81 ? 12.562 10.391 6.223 1 96.81 81 LEU A N 1
ATOM 643 C CA . LEU A 1 81 ? 13.82 10.969 6.68 1 96.81 81 LEU A CA 1
ATOM 644 C C . LEU A 1 81 ? 15.008 10.297 6 1 96.81 81 LEU A C 1
ATOM 646 O O . LEU A 1 81 ? 15.945 10.969 5.57 1 96.81 81 LEU A O 1
ATOM 650 N N . TRP A 1 82 ? 14.922 8.977 5.922 1 96.81 82 TRP A N 1
ATOM 651 C CA . TRP A 1 82 ? 15.984 8.227 5.254 1 96.81 82 TRP A CA 1
ATOM 652 C C . TRP A 1 82 ? 16.188 8.734 3.83 1 96.81 82 TRP A C 1
ATOM 654 O O . TRP A 1 82 ? 17.312 9.07 3.439 1 96.81 82 TRP A O 1
ATOM 664 N N . TYR A 1 83 ? 15.148 8.781 3.076 1 96.31 83 TYR A N 1
ATOM 665 C CA . TYR A 1 83 ? 15.281 9.227 1.692 1 96.31 83 TYR A CA 1
ATOM 666 C C . TYR A 1 83 ? 15.758 10.672 1.626 1 96.31 83 TYR A C 1
ATOM 668 O O . TYR A 1 83 ? 16.531 11.031 0.744 1 96.31 83 TYR A O 1
ATOM 676 N N . HIS A 1 84 ? 15.281 11.492 2.502 1 96.56 84 HIS A N 1
ATOM 677 C CA . HIS A 1 84 ? 15.672 12.898 2.555 1 96.56 84 HIS A CA 1
ATOM 678 C C . HIS A 1 84 ? 17.172 13.039 2.787 1 96.56 84 HIS A C 1
ATOM 680 O O . HIS A 1 84 ? 17.812 13.922 2.219 1 96.56 84 HIS A O 1
ATOM 686 N N . LEU A 1 85 ? 17.766 12.195 3.596 1 96.44 85 LEU A N 1
ATOM 687 C CA . LEU A 1 85 ? 19.156 12.344 4.008 1 96.44 85 LEU A CA 1
ATOM 688 C C . LEU A 1 85 ? 20.078 11.648 3.018 1 96.44 85 LEU A C 1
ATOM 690 O O . LEU A 1 85 ? 21.25 12.008 2.904 1 96.44 85 LEU A O 1
ATOM 694 N N . PHE A 1 86 ? 19.531 10.633 2.303 1 94.94 86 PHE A N 1
ATOM 695 C CA . PHE A 1 86 ? 20.469 9.812 1.536 1 94.94 86 PHE A CA 1
ATOM 696 C C . PHE A 1 86 ? 20.062 9.766 0.066 1 94.94 86 PHE A C 1
ATOM 698 O O . PHE A 1 86 ? 20.875 9.398 -0.791 1 94.94 86 PHE A O 1
ATOM 705 N N . GLY A 1 87 ? 18.781 10.039 -0.272 1 92.19 87 GLY A N 1
ATOM 706 C CA . GLY A 1 87 ? 18.312 9.938 -1.642 1 92.19 87 GLY A CA 1
ATOM 707 C C . GLY A 1 87 ? 18.328 8.516 -2.174 1 92.19 87 GLY A C 1
ATOM 708 O O . GLY A 1 87 ? 18.469 8.305 -3.381 1 92.19 87 GLY A O 1
ATOM 709 N N . MET A 1 88 ? 18.266 7.523 -1.28 1 92 88 MET A N 1
ATOM 710 C CA . MET A 1 88 ? 18.375 6.121 -1.663 1 92 88 MET A CA 1
ATOM 711 C C . MET A 1 88 ? 17.047 5.398 -1.423 1 92 88 MET A C 1
ATOM 713 O O . MET A 1 88 ? 16.438 5.547 -0.363 1 92 88 MET A O 1
ATOM 717 N N . ARG A 1 89 ? 16.672 4.582 -2.381 1 90.75 89 ARG A N 1
ATOM 718 C CA . ARG A 1 89 ? 15.391 3.896 -2.307 1 90.75 89 ARG A CA 1
ATOM 719 C C . ARG A 1 89 ? 15.57 2.439 -1.895 1 90.75 89 ARG A C 1
ATOM 721 O O . ARG A 1 89 ? 14.594 1.693 -1.793 1 90.75 89 ARG A O 1
ATOM 728 N N . VAL A 1 90 ? 16.781 2.016 -1.624 1 91.19 90 VAL A N 1
ATOM 729 C CA . VAL A 1 90 ? 17.062 0.633 -1.259 1 91.19 90 VAL A CA 1
ATOM 730 C C . VAL A 1 90 ? 16.344 0.28 0.037 1 91.19 90 VAL A C 1
ATOM 732 O O . VAL A 1 90 ? 16.422 1.018 1.022 1 91.19 90 VAL A O 1
ATOM 735 N N . PRO A 1 91 ? 15.594 -0.821 0.057 1 92.75 91 PRO A N 1
ATOM 736 C CA . PRO A 1 91 ? 14.883 -1.192 1.282 1 92.75 91 PRO A CA 1
ATOM 737 C C . PRO A 1 91 ? 15.805 -1.76 2.355 1 92.75 91 PRO A C 1
ATOM 739 O O . PRO A 1 91 ? 17 -1.968 2.102 1 92.75 91 PRO A O 1
ATOM 742 N N . MET A 1 92 ? 15.219 -1.904 3.533 1 94 92 MET A N 1
ATOM 743 C CA . MET A 1 92 ? 15.953 -2.465 4.664 1 94 92 MET A CA 1
ATOM 744 C C . MET A 1 92 ? 16.531 -3.832 4.312 1 94 92 MET A C 1
ATOM 746 O O . MET A 1 92 ? 17.672 -4.141 4.672 1 94 92 MET A O 1
ATOM 750 N N . ARG A 1 93 ? 15.633 -4.566 3.676 1 88.75 93 ARG A N 1
ATOM 751 C CA . ARG A 1 93 ? 16 -5.891 3.188 1 88.75 93 ARG A CA 1
ATOM 752 C C . ARG A 1 93 ? 15.281 -6.215 1.886 1 88.75 93 ARG A C 1
ATOM 754 O O . ARG A 1 93 ? 14.188 -5.711 1.635 1 88.75 93 ARG A O 1
ATOM 761 N N . HIS A 1 94 ? 16 -6.816 1.046 1 73.69 94 HIS A N 1
ATOM 762 C CA . HIS A 1 94 ? 15.352 -7.25 -0.186 1 73.69 94 HIS A CA 1
ATOM 763 C C . HIS A 1 94 ? 15.086 -8.75 -0.169 1 73.69 94 HIS A C 1
ATOM 765 O O . HIS A 1 94 ? 15.961 -9.539 0.189 1 73.69 94 HIS A O 1
ATOM 771 N N . GLN A 1 95 ? 13.789 -9.055 -0.332 1 61.09 95 GLN A N 1
ATOM 772 C CA . GLN A 1 95 ? 13.453 -10.461 -0.52 1 61.09 95 GLN A CA 1
ATOM 773 C C . GLN A 1 95 ? 14.031 -11 -1.829 1 61.09 95 GLN A C 1
ATOM 775 O O . GLN A 1 95 ? 13.586 -10.609 -2.912 1 61.09 95 GLN A O 1
ATOM 780 N N . LEU A 1 96 ? 15.273 -11.523 -1.89 1 57.16 96 LEU A N 1
ATOM 781 C CA . LEU A 1 96 ? 15.922 -11.898 -3.143 1 57.16 96 LEU A CA 1
ATOM 782 C C . LEU A 1 96 ? 15.43 -13.266 -3.617 1 57.16 96 LEU A C 1
ATOM 784 O O . LEU A 1 96 ? 15.578 -13.602 -4.793 1 57.16 96 LEU A O 1
ATOM 788 N N . ALA A 1 97 ? 14.93 -14.078 -2.672 1 56.97 97 ALA A N 1
ATOM 789 C CA . ALA A 1 97 ? 14.469 -15.414 -3.037 1 56.97 97 ALA A CA 1
ATOM 790 C C . ALA A 1 97 ? 13.086 -15.688 -2.453 1 56.97 97 ALA A C 1
ATOM 792 O O . ALA A 1 97 ? 12.664 -15.023 -1.5 1 56.97 97 ALA A O 1
ATOM 793 N N . PRO A 1 98 ? 12.203 -16.422 -3.291 1 55.5 98 PRO A N 1
ATOM 794 C CA . PRO A 1 98 ? 10.891 -16.781 -2.75 1 55.5 98 PRO A CA 1
ATOM 795 C C . PRO A 1 98 ? 10.953 -17.25 -1.301 1 55.5 98 PRO A C 1
ATOM 797 O O . PRO A 1 98 ? 11.984 -17.797 -0.868 1 55.5 98 PRO A O 1
ATOM 800 N N . PRO A 1 99 ? 10.031 -16.797 -0.411 1 49.81 99 PRO A N 1
ATOM 801 C CA . PRO A 1 99 ? 9.969 -17.125 1.015 1 49.81 99 PRO A CA 1
ATOM 802 C C . PRO A 1 99 ? 10.188 -18.609 1.287 1 49.81 99 PRO A C 1
ATOM 804 O O . PRO A 1 99 ? 10.453 -19 2.428 1 49.81 99 PRO A O 1
ATOM 807 N N . SER A 1 100 ? 9.805 -19.344 0.377 1 47 100 SER A N 1
ATOM 808 C CA . SER A 1 100 ? 9.781 -20.766 0.71 1 47 100 SER A CA 1
ATOM 809 C C . SER A 1 100 ? 11.148 -21.25 1.186 1 47 100 SER A C 1
ATOM 811 O O . SER A 1 100 ? 11.297 -22.391 1.624 1 47 100 SER A O 1
ATOM 813 N N . SER A 1 101 ? 12.094 -20.359 1.048 1 50.5 101 SER A N 1
ATOM 814 C CA . SER A 1 101 ? 13.398 -20.969 1.259 1 50.5 101 SER A CA 1
ATOM 815 C C . SER A 1 101 ? 13.828 -20.875 2.721 1 50.5 101 SER A C 1
ATOM 817 O O . SER A 1 101 ? 13.336 -20.031 3.463 1 50.5 101 SER A O 1
ATOM 819 N N . ALA A 1 102 ? 14.82 -21.781 3.229 1 53.88 102 ALA A N 1
ATOM 820 C CA . ALA A 1 102 ? 15.57 -22.234 4.398 1 53.88 102 ALA A CA 1
ATOM 821 C C . ALA A 1 102 ? 16.234 -21.047 5.109 1 53.88 102 ALA A C 1
ATOM 823 O O . ALA A 1 102 ? 16.344 -19.953 4.543 1 53.88 102 ALA A O 1
ATOM 824 N N . ILE A 1 103 ? 16.406 -21.312 6.223 1 62.94 103 ILE A N 1
ATOM 825 C CA . ILE A 1 103 ? 17.344 -20.609 7.094 1 62.94 103 ILE A CA 1
ATOM 826 C C . ILE A 1 103 ? 18.516 -20.078 6.266 1 62.94 103 ILE A C 1
ATOM 828 O O . ILE A 1 103 ? 19.062 -20.781 5.426 1 62.94 103 ILE A O 1
ATOM 832 N N . THR A 1 104 ? 18.438 -18.75 6.211 1 69.06 104 THR A N 1
ATOM 833 C CA . THR A 1 104 ? 19.562 -18.109 5.516 1 69.06 104 THR A CA 1
ATOM 834 C C . THR A 1 104 ? 20.641 -17.688 6.504 1 69.06 104 THR A C 1
ATOM 836 O O . THR A 1 104 ? 20.328 -17.281 7.629 1 69.06 104 THR A O 1
ATOM 839 N N . GLU A 1 105 ? 21.859 -17.906 6.129 1 72.5 105 GLU A N 1
ATOM 840 C CA . GLU A 1 105 ? 22.984 -17.484 6.965 1 72.5 105 GLU A CA 1
ATOM 841 C C . GLU A 1 105 ? 23.422 -16.047 6.629 1 72.5 105 GLU A C 1
ATOM 843 O O . GLU A 1 105 ? 24.078 -15.398 7.43 1 72.5 105 GLU A O 1
ATOM 848 N N . ASP A 1 106 ? 22.953 -15.617 5.453 1 75.94 106 ASP A N 1
ATOM 849 C CA . ASP A 1 106 ? 23.281 -14.25 5.059 1 75.94 106 ASP A CA 1
ATOM 850 C C . ASP A 1 106 ? 22.203 -13.266 5.5 1 75.94 106 ASP A C 1
ATOM 852 O O . ASP A 1 106 ? 21.234 -13.031 4.766 1 75.94 106 ASP A O 1
ATOM 856 N N . VAL A 1 107 ? 22.406 -12.742 6.684 1 88.38 107 VAL A N 1
ATOM 857 C CA . VAL A 1 107 ? 21.453 -11.812 7.277 1 88.38 107 VAL A CA 1
ATOM 858 C C . VAL A 1 107 ? 21.922 -10.383 7.062 1 88.38 107 VAL A C 1
ATOM 860 O O . VAL A 1 107 ? 23 -9.992 7.547 1 88.38 107 VAL A O 1
ATOM 863 N N . ARG A 1 108 ? 21.125 -9.594 6.348 1 90.5 108 ARG A N 1
ATOM 864 C CA . ARG A 1 108 ? 21.531 -8.242 5.984 1 90.5 108 ARG A CA 1
ATOM 865 C C . ARG A 1 108 ? 20.484 -7.215 6.41 1 90.5 108 ARG A C 1
ATOM 867 O O . ARG A 1 108 ? 19.297 -7.508 6.41 1 90.5 108 ARG A O 1
ATOM 874 N N . VAL A 1 109 ? 20.922 -6.055 6.797 1 94.69 109 VAL A N 1
ATOM 875 C CA . VAL A 1 109 ? 20.047 -4.957 7.188 1 94.69 109 VAL A CA 1
ATOM 876 C C . VAL A 1 109 ? 20.641 -3.629 6.715 1 94.69 109 VAL A C 1
ATOM 878 O O . VAL A 1 109 ? 21.719 -3.23 7.156 1 94.69 109 VAL A O 1
ATOM 881 N N . THR A 1 110 ? 19.969 -2.947 5.812 1 96 110 THR A N 1
ATOM 882 C CA . THR A 1 110 ? 20.375 -1.612 5.391 1 96 110 THR A CA 1
ATOM 883 C C . THR A 1 110 ? 20.078 -0.585 6.477 1 96 110 THR A C 1
ATOM 885 O O . THR A 1 110 ? 18.906 -0.394 6.852 1 96 110 THR A O 1
ATOM 888 N N . ILE A 1 111 ? 21.141 0.098 7 1 97.56 111 ILE A N 1
ATOM 889 C CA . ILE A 1 111 ? 21.016 0.963 8.172 1 97.56 111 ILE A CA 1
ATOM 890 C C . ILE A 1 111 ? 22.141 1.997 8.172 1 97.56 111 ILE A C 1
ATOM 892 O O . ILE A 1 111 ? 23.203 1.771 7.594 1 97.56 111 ILE A O 1
ATOM 896 N N . ALA A 1 112 ? 21.828 3.129 8.719 1 97.75 112 ALA A N 1
ATOM 897 C CA . ALA A 1 112 ? 22.844 4.164 8.914 1 97.75 112 ALA A CA 1
ATOM 898 C C . ALA A 1 112 ? 23.016 4.48 10.391 1 97.75 112 ALA A C 1
ATOM 900 O O . ALA A 1 112 ? 22.109 4.27 11.195 1 97.75 112 ALA A O 1
ATOM 901 N N . ALA A 1 113 ? 24.188 4.926 10.75 1 97.12 113 ALA A N 1
ATOM 902 C CA . ALA A 1 113 ? 24.5 5.426 12.086 1 97.12 113 ALA A CA 1
ATOM 903 C C . ALA A 1 113 ? 25.125 6.816 12.023 1 97.12 113 ALA A C 1
ATOM 905 O O . ALA A 1 113 ? 26.062 7.043 11.273 1 97.12 113 ALA A O 1
ATOM 906 N N . PHE A 1 114 ? 24.531 7.715 12.75 1 96.38 114 PHE A N 1
ATOM 907 C CA . PHE A 1 114 ? 25.078 9.055 12.938 1 96.38 114 PHE A CA 1
ATOM 908 C C . PHE A 1 114 ? 25.719 9.203 14.312 1 96.38 114 PHE A C 1
ATOM 910 O O . PHE A 1 114 ? 25.062 8.984 15.336 1 96.38 114 PHE A O 1
ATOM 917 N N . ALA A 1 115 ? 26.969 9.531 14.359 1 94.56 115 ALA A N 1
ATOM 918 C CA . ALA A 1 115 ? 27.688 9.727 15.617 1 94.56 115 ALA A CA 1
ATOM 919 C C . ALA A 1 115 ? 28.156 11.172 15.766 1 94.56 115 ALA A C 1
ATOM 921 O O . ALA A 1 115 ? 28.859 11.703 14.906 1 94.56 115 ALA A O 1
ATOM 922 N N . LYS A 1 116 ? 27.625 11.758 16.781 1 92.12 116 LYS A N 1
ATOM 923 C CA . LYS A 1 116 ? 28.109 13.094 17.125 1 92.12 116 LYS A CA 1
ATOM 924 C C . LYS A 1 116 ? 29.016 13.047 18.344 1 92.12 116 LYS A C 1
ATOM 926 O O . LYS A 1 116 ? 28.594 12.672 19.438 1 92.12 116 LYS A O 1
ATOM 931 N N . GLY A 1 117 ? 30.188 13.414 18.156 1 85.44 117 GLY A N 1
ATOM 932 C CA . GLY A 1 117 ? 31.156 13.438 19.234 1 85.44 117 GLY A CA 1
ATOM 933 C C . GLY A 1 117 ? 31.031 14.672 20.109 1 85.44 117 GLY A C 1
ATOM 934 O O . GLY A 1 117 ? 30.141 15.492 19.938 1 85.44 117 GLY A O 1
ATOM 935 N N . MET A 1 118 ? 31.688 14.57 21.281 1 76.31 118 MET A N 1
ATOM 936 C CA . MET A 1 118 ? 31.859 15.727 22.156 1 76.31 118 MET A CA 1
ATOM 937 C C . MET A 1 118 ? 33.281 16.266 22.062 1 76.31 118 MET A C 1
ATOM 939 O O . MET A 1 118 ? 34.219 15.508 21.875 1 76.31 118 MET A O 1
ATOM 943 N N . LYS A 1 119 ? 33.375 17.562 22.484 1 63.69 119 LYS A N 1
ATOM 944 C CA . LYS A 1 119 ? 34.656 18.281 22.578 1 63.69 119 LYS A CA 1
ATOM 945 C C . LYS A 1 119 ? 35.781 17.453 22 1 63.69 119 LYS A C 1
ATOM 947 O O . LYS A 1 119 ? 36.219 16.469 22.609 1 63.69 119 LYS A O 1
ATOM 952 N N . GLY A 1 120 ? 36.312 17.562 20.734 1 56.97 120 GLY A N 1
ATOM 953 C CA . GLY A 1 120 ? 37.469 16.922 20.125 1 56.97 120 GLY A CA 1
ATOM 954 C C . GLY A 1 120 ? 37.125 15.633 19.391 1 56.97 120 GLY A C 1
ATOM 955 O O . GLY A 1 120 ? 37.938 15.078 18.672 1 56.97 120 GLY A O 1
ATOM 956 N N . ALA A 1 121 ? 35.969 14.992 19.625 1 63.69 121 ALA A N 1
ATOM 957 C CA . ALA A 1 121 ? 35.625 13.75 18.953 1 63.69 121 ALA A CA 1
ATOM 958 C C . ALA A 1 121 ? 34.938 14.031 17.609 1 63.69 121 ALA A C 1
ATOM 960 O O . ALA A 1 121 ? 34.062 14.898 17.531 1 63.69 121 ALA A O 1
ATOM 961 N N . PRO A 1 122 ? 35.438 13.242 16.641 1 67.5 122 PRO A N 1
ATOM 962 C CA . PRO A 1 122 ? 34.906 13.484 15.297 1 67.5 122 PRO A CA 1
ATOM 963 C C . PRO A 1 122 ? 33.438 13.047 15.164 1 67.5 122 PRO A C 1
ATOM 965 O O . PRO A 1 122 ? 33 12.148 15.883 1 67.5 122 PRO A O 1
ATOM 968 N N . THR A 1 123 ? 32.688 13.812 14.312 1 85.25 123 THR A N 1
ATOM 969 C CA . THR A 1 123 ? 31.359 13.438 13.844 1 85.25 123 THR A CA 1
ATOM 970 C C . THR A 1 123 ? 31.453 12.5 12.641 1 85.25 123 THR A C 1
ATOM 972 O O . THR A 1 123 ? 32.312 12.664 11.781 1 85.25 123 THR A O 1
ATOM 975 N N . GLN A 1 124 ? 30.703 11.383 12.734 1 89.75 124 GLN A N 1
ATOM 976 C CA . GLN A 1 124 ? 30.812 10.367 11.688 1 89.75 124 GLN A CA 1
ATOM 977 C C . GLN A 1 124 ? 29.422 9.898 11.242 1 89.75 124 GLN A C 1
ATOM 979 O O . GLN A 1 124 ? 28.5 9.828 12.047 1 89.75 124 GLN A O 1
ATOM 984 N N . THR A 1 125 ? 29.328 9.688 9.906 1 93.25 125 THR A N 1
ATOM 985 C CA . THR A 1 125 ? 28.188 8.984 9.336 1 93.25 125 THR A CA 1
ATOM 986 C C . THR A 1 125 ? 28.609 7.637 8.758 1 93.25 125 THR A C 1
ATOM 988 O O . THR A 1 125 ? 29.469 7.578 7.875 1 93.25 125 THR A O 1
ATOM 991 N N . LEU A 1 126 ? 28.031 6.609 9.289 1 94.5 126 LEU A N 1
ATOM 992 C CA . LEU A 1 126 ? 28.219 5.254 8.789 1 94.5 126 LEU A CA 1
ATOM 993 C C . LEU A 1 126 ? 27 4.789 8 1 94.5 126 LEU A C 1
ATOM 995 O O . LEU A 1 126 ? 25.875 4.859 8.492 1 94.5 126 LEU A O 1
ATOM 999 N N . LEU A 1 127 ? 27.234 4.41 6.797 1 95.38 127 LEU A N 1
ATOM 1000 C CA . LEU A 1 127 ? 26.188 3.855 5.953 1 95.38 127 LEU A CA 1
ATOM 1001 C C . LEU A 1 127 ? 26.484 2.408 5.582 1 95.38 127 LEU A C 1
ATOM 1003 O O . LEU A 1 127 ? 27.547 2.119 5.02 1 95.38 127 LEU A O 1
ATOM 1007 N N . CYS A 1 128 ? 25.547 1.572 5.949 1 95.69 128 CYS A N 1
ATOM 1008 C CA . CYS A 1 128 ? 25.672 0.152 5.637 1 95.69 128 CYS A CA 1
ATOM 1009 C C . CYS A 1 128 ? 24.672 -0.262 4.566 1 95.69 128 CYS A C 1
ATOM 1011 O O . CYS A 1 128 ? 23.469 -0.221 4.797 1 95.69 128 CYS A O 1
ATOM 1013 N N . VAL A 1 129 ? 25.188 -0.74 3.387 1 93.31 129 VAL A N 1
ATOM 1014 C CA . VAL A 1 129 ? 24.344 -0.958 2.215 1 93.31 129 VAL A CA 1
ATOM 1015 C C . VAL A 1 129 ? 24.688 -2.295 1.567 1 93.31 129 VAL A C 1
ATOM 1017 O O . VAL A 1 129 ? 25.766 -2.848 1.814 1 93.31 129 VAL A O 1
ATOM 1020 N N . PRO A 1 130 ? 23.656 -2.828 0.784 1 88.88 130 PRO A N 1
ATOM 1021 C CA . PRO A 1 130 ? 23.953 -4.105 0.129 1 88.88 130 PRO A CA 1
ATOM 1022 C C . PRO A 1 130 ? 25.016 -3.986 -0.955 1 88.88 130 PRO A C 1
ATOM 1024 O O . PRO A 1 130 ? 25.047 -2.992 -1.686 1 88.88 130 PRO A O 1
ATOM 1027 N N . PRO A 1 131 ? 25.812 -5.008 -1.079 1 83.12 131 PRO A N 1
ATOM 1028 C CA . PRO A 1 131 ? 26.797 -5.059 -2.172 1 83.12 131 PRO A CA 1
ATOM 1029 C C . PRO A 1 131 ? 26.203 -5.629 -3.461 1 83.12 131 PRO A C 1
ATOM 1031 O O . PRO A 1 131 ? 25.094 -6.16 -3.453 1 83.12 131 PRO A O 1
ATOM 1034 N N . VAL A 1 132 ? 26.953 -5.457 -4.48 1 82 132 VAL A N 1
ATOM 1035 C CA . VAL A 1 132 ? 26.594 -6.168 -5.703 1 82 132 VAL A CA 1
ATOM 1036 C C . VAL A 1 132 ? 26.641 -7.676 -5.461 1 82 132 VAL A C 1
ATOM 1038 O O . VAL A 1 132 ? 27.641 -8.195 -4.957 1 82 132 VAL A O 1
ATOM 1041 N N . THR A 1 133 ? 25.484 -8.227 -5.742 1 77.31 133 THR A N 1
ATOM 1042 C CA . THR A 1 133 ? 25.438 -9.664 -5.477 1 77.31 133 THR A CA 1
ATOM 1043 C C . THR A 1 133 ? 26.188 -10.438 -6.566 1 77.31 133 THR A C 1
ATOM 1045 O O . THR A 1 133 ? 26.109 -10.078 -7.746 1 77.31 133 THR A O 1
ATOM 1048 N N . THR A 1 134 ? 26.953 -11.453 -6.117 1 78.88 134 THR A N 1
ATOM 1049 C CA . THR A 1 134 ? 27.594 -12.383 -7.039 1 78.88 134 THR A CA 1
ATOM 1050 C C . THR A 1 134 ? 27.031 -13.789 -6.855 1 78.88 134 THR A C 1
ATOM 1052 O O . THR A 1 134 ? 27.484 -14.742 -7.5 1 78.88 134 THR A O 1
ATOM 1055 N N . ASP A 1 135 ? 26.047 -13.82 -6.004 1 79.12 135 ASP A N 1
ATOM 1056 C CA . ASP A 1 135 ? 25.391 -15.109 -5.781 1 79.12 135 ASP A CA 1
ATOM 1057 C C . ASP A 1 135 ? 24.406 -15.43 -6.91 1 79.12 135 ASP A C 1
ATOM 1059 O O . ASP A 1 135 ? 23.406 -14.742 -7.074 1 79.12 135 ASP A O 1
ATOM 1063 N N . THR A 1 136 ? 24.719 -16.516 -7.598 1 83.62 136 THR A N 1
ATOM 1064 C CA . THR A 1 136 ? 23.938 -16.875 -8.773 1 83.62 136 THR A CA 1
ATOM 1065 C C . THR A 1 136 ? 22.5 -17.219 -8.383 1 83.62 136 THR A C 1
ATOM 1067 O O . THR A 1 136 ? 21.562 -17 -9.156 1 83.62 136 THR A O 1
ATOM 1070 N N . ALA A 1 137 ? 22.297 -17.719 -7.16 1 80.75 137 ALA A N 1
ATOM 1071 C CA . ALA A 1 137 ? 20.953 -18.078 -6.703 1 80.75 137 ALA A CA 1
ATOM 1072 C C . ALA A 1 137 ? 20.078 -16.844 -6.527 1 80.75 137 ALA A C 1
ATOM 1074 O O . ALA A 1 137 ? 18.859 -16.922 -6.664 1 80.75 137 ALA A O 1
ATOM 1075 N N . THR A 1 138 ? 20.719 -15.742 -6.285 1 80.38 138 THR A N 1
ATOM 1076 C CA . THR A 1 138 ? 20 -14.484 -6.105 1 80.38 138 THR A CA 1
ATOM 1077 C C . THR A 1 138 ? 19.906 -13.719 -7.422 1 80.38 138 THR A C 1
ATOM 1079 O O . THR A 1 138 ? 18.891 -13.055 -7.688 1 80.38 138 THR A O 1
ATOM 1082 N N . LEU A 1 139 ? 20.891 -13.859 -8.219 1 82.12 139 LEU A N 1
ATOM 1083 C CA . LEU A 1 139 ? 21.016 -13.094 -9.453 1 82.12 139 LEU A CA 1
ATOM 1084 C C . LEU A 1 139 ? 19.875 -13.43 -10.414 1 82.12 139 LEU A C 1
ATOM 1086 O O . LEU A 1 139 ? 19.422 -12.57 -11.172 1 82.12 139 LEU A O 1
ATOM 1090 N N . VAL A 1 140 ? 19.438 -14.633 -10.414 1 88.5 140 VAL A N 1
ATOM 1091 C CA . VAL A 1 140 ? 18.406 -15.055 -11.352 1 88.5 140 VAL A CA 1
ATOM 1092 C C . VAL A 1 140 ? 17.078 -14.422 -10.977 1 88.5 140 VAL A C 1
ATOM 1094 O O . VAL A 1 140 ? 16.188 -14.297 -11.82 1 88.5 140 VAL A O 1
ATOM 1097 N N . TRP A 1 141 ? 16.938 -13.992 -9.773 1 86.75 141 TRP A N 1
ATOM 1098 C CA . TRP A 1 141 ? 15.672 -13.414 -9.32 1 86.75 141 TRP A CA 1
ATOM 1099 C C . TRP A 1 141 ? 15.727 -11.891 -9.375 1 86.75 141 TRP A C 1
ATOM 1101 O O . TRP A 1 141 ? 14.766 -11.242 -9.789 1 86.75 141 TRP A O 1
ATOM 1111 N N . ARG A 1 142 ? 16.75 -11.359 -8.883 1 82.69 142 ARG A N 1
ATOM 1112 C CA . ARG A 1 142 ? 16.953 -9.914 -8.891 1 82.69 142 ARG A CA 1
ATOM 1113 C C . ARG A 1 142 ? 18.406 -9.562 -8.633 1 82.69 142 ARG A C 1
ATOM 1115 O O . ARG A 1 142 ? 19.062 -10.18 -7.781 1 82.69 142 ARG A O 1
ATOM 1122 N N . SER A 1 143 ? 18.859 -8.633 -9.398 1 73.38 143 SER A N 1
ATOM 1123 C CA . SER A 1 143 ? 20.219 -8.172 -9.188 1 73.38 143 SER A CA 1
ATOM 1124 C C . SER A 1 143 ? 20.25 -6.895 -8.359 1 73.38 143 SER A C 1
ATOM 1126 O O . SER A 1 143 ? 19.281 -6.137 -8.344 1 73.38 143 SER A O 1
ATOM 1128 N N . GLU A 1 144 ? 21.172 -6.91 -7.355 1 65.56 144 GLU A N 1
ATOM 1129 C CA . GLU A 1 144 ? 21.562 -5.652 -6.727 1 65.56 144 GLU A CA 1
ATOM 1130 C C . GLU A 1 144 ? 22.719 -5 -7.477 1 65.56 144 GLU A C 1
ATOM 1132 O O . GLU A 1 144 ? 23.875 -5.395 -7.305 1 65.56 144 GLU A O 1
ATOM 1137 N N . ALA A 1 145 ? 22.375 -4.027 -8.242 1 65.12 145 ALA A N 1
ATOM 1138 C CA . ALA A 1 145 ? 23.359 -3.627 -9.258 1 65.12 145 ALA A CA 1
ATOM 1139 C C . ALA A 1 145 ? 24.109 -2.371 -8.828 1 65.12 145 ALA A C 1
ATOM 1141 O O . ALA A 1 145 ? 24.938 -1.852 -9.578 1 65.12 145 ALA A O 1
ATOM 1142 N N . VAL A 1 146 ? 23.953 -1.999 -7.598 1 77.88 146 VAL A N 1
ATOM 1143 C CA . VAL A 1 146 ? 24.625 -0.749 -7.266 1 77.88 146 VAL A CA 1
ATOM 1144 C C . VAL A 1 146 ? 25.938 -1.047 -6.543 1 77.88 146 VAL A C 1
ATOM 1146 O O . VAL A 1 146 ? 25.922 -1.538 -5.41 1 77.88 146 VAL A O 1
ATOM 1149 N N . PRO A 1 147 ? 27.047 -0.758 -7.203 1 84.31 147 PRO A N 1
ATOM 1150 C CA . PRO A 1 147 ? 28.328 -0.979 -6.516 1 84.31 147 PRO A CA 1
ATOM 1151 C C . PRO A 1 147 ? 28.516 -0.049 -5.324 1 84.31 147 PRO A C 1
ATOM 1153 O O . PRO A 1 147 ? 27.984 1.061 -5.305 1 84.31 147 PRO A O 1
ATOM 1156 N N . LEU A 1 148 ? 29.375 -0.49 -4.367 1 87.31 148 LEU A N 1
ATOM 1157 C CA . LEU A 1 148 ? 29.625 0.285 -3.158 1 87.31 148 LEU A CA 1
ATOM 1158 C C . LEU A 1 148 ? 30.188 1.663 -3.502 1 87.31 148 LEU A C 1
ATOM 1160 O O . LEU A 1 148 ? 29.922 2.637 -2.789 1 87.31 148 LEU A O 1
ATOM 1164 N N . SER A 1 149 ? 30.922 1.729 -4.641 1 86.12 149 SER A N 1
ATOM 1165 C CA . SER A 1 149 ? 31.547 2.977 -5.062 1 86.12 149 SER A CA 1
ATOM 1166 C C . SER A 1 149 ? 30.5 4.047 -5.359 1 86.12 149 SER A C 1
ATOM 1168 O O . SER A 1 149 ? 30.75 5.234 -5.129 1 86.12 149 SER A O 1
ATOM 1170 N N . GLU A 1 150 ? 29.406 3.578 -5.824 1 85.44 150 GLU A N 1
ATOM 1171 C CA . GLU A 1 150 ? 28.344 4.535 -6.129 1 85.44 150 GLU A CA 1
ATOM 1172 C C . GLU A 1 150 ? 27.75 5.117 -4.852 1 85.44 150 GLU A C 1
ATOM 1174 O O . GLU A 1 150 ? 27.422 6.309 -4.797 1 85.44 150 GLU A O 1
ATOM 1179 N N . TYR A 1 151 ? 27.594 4.273 -3.867 1 89.06 151 TYR A N 1
ATOM 1180 C CA . TYR A 1 151 ? 27.125 4.77 -2.576 1 89.06 151 TYR A CA 1
ATOM 1181 C C . TYR A 1 151 ? 28.125 5.742 -1.969 1 89.06 151 TYR A C 1
ATOM 1183 O O . TYR A 1 151 ? 27.734 6.766 -1.398 1 89.06 151 TYR A O 1
ATOM 1191 N N . LYS A 1 152 ? 29.375 5.406 -2.09 1 89.38 152 LYS A N 1
ATOM 1192 C CA . LYS A 1 152 ? 30.438 6.262 -1.562 1 89.38 152 LYS A CA 1
ATOM 1193 C C . LYS A 1 152 ? 30.438 7.629 -2.236 1 89.38 152 LYS A C 1
ATOM 1195 O O . LYS A 1 152 ? 30.578 8.656 -1.568 1 89.38 152 LYS A O 1
ATOM 1200 N N . SER A 1 153 ? 30.25 7.543 -3.48 1 84.06 153 SER A N 1
ATOM 1201 C CA . SER A 1 153 ? 30.219 8.797 -4.23 1 84.06 153 SER A CA 1
ATOM 1202 C C . SER A 1 153 ? 29.031 9.656 -3.805 1 84.06 153 SER A C 1
ATOM 1204 O O . SER A 1 153 ? 29.188 10.859 -3.582 1 84.06 153 SER A O 1
ATOM 1206 N N . ARG A 1 154 ? 27.953 9.07 -3.643 1 83.94 154 ARG A N 1
ATOM 1207 C CA . ARG A 1 154 ? 26.734 9.789 -3.268 1 83.94 154 ARG A CA 1
ATOM 1208 C C . ARG A 1 154 ? 26.859 10.383 -1.867 1 83.94 154 ARG A C 1
ATOM 1210 O O . ARG A 1 154 ? 26.312 11.445 -1.588 1 83.94 154 ARG A O 1
ATOM 1217 N N . LEU A 1 155 ? 27.609 9.727 -1.005 1 89.06 155 LEU A N 1
ATOM 1218 C CA . LEU A 1 155 ? 27.734 10.156 0.382 1 89.06 155 LEU A CA 1
ATOM 1219 C C . LEU A 1 155 ? 28.969 11.023 0.576 1 89.06 155 LEU A C 1
ATOM 1221 O O . LEU A 1 155 ? 29.281 11.414 1.7 1 89.06 155 LEU A O 1
ATOM 1225 N N . CYS A 1 156 ? 29.656 11.289 -0.497 1 84.12 156 CYS A N 1
ATOM 1226 C CA . CYS A 1 156 ? 30.922 12 -0.41 1 84.12 156 CYS A CA 1
ATOM 1227 C C . CYS A 1 156 ? 31.859 11.336 0.592 1 84.12 156 CYS A C 1
ATOM 1229 O O . CYS A 1 156 ? 32.469 12.008 1.437 1 84.12 156 CYS A O 1
ATOM 1231 N N . ALA A 1 157 ? 31.75 10.102 0.741 1 80.88 157 ALA A N 1
ATOM 1232 C CA . ALA A 1 157 ? 32.656 9.344 1.622 1 80.88 157 ALA A CA 1
ATOM 1233 C C . ALA A 1 157 ? 34.031 9.172 0.995 1 80.88 157 ALA A C 1
ATOM 1235 O O . ALA A 1 157 ? 34.156 9.078 -0.228 1 80.88 157 ALA A O 1
ATOM 1236 N N . ASP A 1 158 ? 35.062 9.945 1.664 1 60 158 ASP A N 1
ATOM 1237 C CA . ASP A 1 158 ? 36.438 10.039 1.176 1 60 158 ASP A CA 1
ATOM 1238 C C . ASP A 1 158 ? 36.875 8.719 0.546 1 60 158 ASP A C 1
ATOM 1240 O O . ASP A 1 158 ? 36.812 7.664 1.18 1 60 158 ASP A O 1
ATOM 1244 N N . THR A 1 159 ? 36.781 8.625 -0.668 1 48.44 159 THR A N 1
ATOM 1245 C CA . THR A 1 159 ? 37.844 7.77 -1.195 1 48.44 159 THR A CA 1
ATOM 1246 C C . THR A 1 159 ? 39.156 8.031 -0.483 1 48.44 159 THR A C 1
ATOM 1248 O O . THR A 1 159 ? 39.344 9.062 0.181 1 48.44 159 THR A O 1
ATOM 1251 N N . ASP A 1 160 ? 40.25 7.355 -0.634 1 37.72 160 ASP A N 1
ATOM 1252 C CA . ASP A 1 160 ? 41.594 7.594 -0.108 1 37.72 160 ASP A CA 1
ATOM 1253 C C . ASP A 1 160 ? 41.938 9.086 -0.09 1 37.72 160 ASP A C 1
ATOM 1255 O O . ASP A 1 160 ? 43.062 9.469 0.16 1 37.72 160 ASP A O 1
ATOM 1259 N N . GLY A 1 161 ? 41.188 9.977 -0.751 1 35.41 161 GLY A N 1
ATOM 1260 C CA . GLY A 1 161 ? 41.875 11.242 -0.944 1 35.41 161 GLY A CA 1
ATOM 1261 C C . GLY A 1 161 ? 41.812 12.148 0.269 1 35.41 161 GLY A C 1
ATOM 1262 O O . GLY A 1 161 ? 41.031 11.922 1.178 1 35.41 161 GLY A O 1
ATOM 1263 N N . GLY A 1 162 ? 42.812 13.281 0.468 1 32.34 162 GLY A N 1
ATOM 1264 C CA . GLY A 1 162 ? 43.531 14.18 1.348 1 32.34 162 GLY A CA 1
ATOM 1265 C C . GLY A 1 162 ? 42.625 15.094 2.15 1 32.34 162 GLY A C 1
ATOM 1266 O O . GLY A 1 162 ? 43.094 15.828 3.027 1 32.34 162 GLY A O 1
ATOM 1267 N N . MET A 1 163 ? 41.656 15.867 1.534 1 32.75 163 MET A N 1
ATOM 1268 C CA . MET A 1 163 ? 41.406 17.109 2.258 1 32.75 163 MET A CA 1
ATOM 1269 C C . MET A 1 163 ? 40.5 16.859 3.471 1 32.75 163 MET A C 1
ATOM 1271 O O . MET A 1 163 ? 39.344 16.5 3.326 1 32.75 163 MET A O 1
ATOM 1275 N N . LEU A 1 164 ? 41.031 16.531 4.609 1 36.28 164 LEU A N 1
ATOM 1276 C CA . LEU A 1 164 ? 40.438 16.469 5.93 1 36.28 164 LEU A CA 1
ATOM 1277 C C . LEU A 1 164 ? 39.812 17.812 6.32 1 36.28 164 LEU A C 1
ATOM 1279 O O . LEU A 1 164 ? 40.5 18.828 6.309 1 36.28 164 LEU A O 1
ATOM 1283 N N . SER A 1 165 ? 38.594 18.156 6.078 1 37.72 165 SER A N 1
ATOM 1284 C CA . SER A 1 165 ? 38.094 19.359 6.695 1 37.72 165 SER A CA 1
ATOM 1285 C C . SER A 1 165 ? 38.25 19.328 8.211 1 37.72 165 SER A C 1
ATOM 1287 O O . SER A 1 165 ? 38.312 18.266 8.812 1 37.72 165 SER A O 1
ATOM 1289 N N . PRO A 1 166 ? 38.562 20.422 8.914 1 37 166 PRO A N 1
ATOM 1290 C CA . PRO A 1 166 ? 38.781 20.469 10.359 1 37 166 PRO A CA 1
ATOM 1291 C C . PRO A 1 166 ? 37.656 19.797 11.141 1 37 166 PRO A C 1
ATOM 1293 O O . PRO A 1 166 ? 37.844 19.406 12.289 1 37 166 PRO A O 1
ATOM 1296 N N . CYS A 1 167 ? 36.438 20.203 11.133 1 47.38 167 CYS A N 1
ATOM 1297 C CA . CYS A 1 167 ? 35.344 19.484 11.812 1 47.38 167 CYS A CA 1
ATOM 1298 C C . CYS A 1 167 ? 35.125 18.125 11.18 1 47.38 167 CYS A C 1
ATOM 1300 O O . CYS A 1 167 ? 34.719 18.031 10.023 1 47.38 167 CYS A O 1
ATOM 1302 N N . ARG A 1 168 ? 35.875 17.109 11.5 1 58.03 168 ARG A N 1
ATOM 1303 C CA . ARG A 1 168 ? 36.188 15.867 10.797 1 58.03 168 ARG A CA 1
ATOM 1304 C C . ARG A 1 168 ? 34.969 14.977 10.664 1 58.03 168 ARG A C 1
ATOM 1306 O O . ARG A 1 168 ? 34.531 14.359 11.633 1 58.03 168 ARG A O 1
ATOM 1313 N N . HIS A 1 169 ? 34 15.562 9.898 1 77.69 169 HIS A N 1
ATOM 1314 C CA . HIS A 1 169 ? 32.906 14.641 9.555 1 77.69 169 HIS A CA 1
ATOM 1315 C C . HIS A 1 169 ? 33.375 13.578 8.57 1 77.69 169 HIS A C 1
ATOM 1317 O O . HIS A 1 169 ? 33.875 13.906 7.484 1 77.69 169 HIS A O 1
ATOM 1323 N N . GLU A 1 170 ? 33.406 12.422 9.109 1 83.44 170 GLU A N 1
ATOM 1324 C CA . GLU A 1 170 ? 33.812 11.281 8.289 1 83.44 170 GLU A CA 1
ATOM 1325 C C . GLU A 1 170 ? 32.625 10.453 7.852 1 83.44 170 GLU A C 1
ATOM 1327 O O . GLU A 1 170 ? 31.75 10.133 8.664 1 83.44 170 GLU A O 1
ATOM 1332 N N . ASN A 1 171 ? 32.594 10.297 6.566 1 90.25 171 ASN A N 1
ATOM 1333 C CA . ASN A 1 171 ? 31.578 9.383 6.02 1 90.25 171 ASN A CA 1
ATOM 1334 C C . ASN A 1 171 ? 32.188 8.031 5.664 1 90.25 171 ASN A C 1
ATOM 1336 O O . ASN A 1 171 ? 33.25 7.973 5.012 1 90.25 171 ASN A O 1
ATOM 1340 N N . VAL A 1 172 ? 31.594 7.031 6.098 1 91.25 172 VAL A N 1
ATOM 1341 C CA . VAL A 1 172 ? 32.062 5.676 5.828 1 91.25 172 VAL A CA 1
ATOM 1342 C C . VAL A 1 172 ? 30.922 4.844 5.242 1 91.25 172 VAL A C 1
ATOM 1344 O O . VAL A 1 172 ? 29.781 4.949 5.684 1 91.25 172 VAL A O 1
ATOM 1347 N N . VAL A 1 173 ? 31.266 4.09 4.191 1 93.5 173 VAL A N 1
ATOM 1348 C CA . VAL A 1 173 ? 30.312 3.172 3.576 1 93.5 173 VAL A CA 1
ATOM 1349 C C . VAL A 1 173 ? 30.859 1.747 3.637 1 93.5 173 VAL A C 1
ATOM 1351 O O . VAL A 1 173 ? 32.031 1.51 3.318 1 93.5 173 VAL A O 1
ATOM 1354 N N . THR A 1 174 ? 30.031 0.843 4.078 1 92.75 174 THR A N 1
ATOM 1355 C CA . THR A 1 174 ? 30.422 -0.561 4.109 1 92.75 174 THR A CA 1
ATOM 1356 C C . THR A 1 174 ? 29.234 -1.463 3.771 1 92.75 174 THR A C 1
ATOM 1358 O O . THR A 1 174 ? 28.156 -0.977 3.43 1 92.75 174 THR A O 1
ATOM 1361 N N . THR A 1 175 ? 29.484 -2.791 3.834 1 91.94 175 THR A N 1
ATOM 1362 C CA . THR A 1 175 ? 28.422 -3.756 3.561 1 91.94 175 THR A CA 1
ATOM 1363 C C . THR A 1 175 ? 27.484 -3.883 4.758 1 91.94 175 THR A C 1
ATOM 1365 O O . THR A 1 175 ? 27.828 -3.459 5.863 1 91.94 175 THR A O 1
ATOM 1368 N N . ASN A 1 176 ? 26.281 -4.5 4.465 1 92.62 176 ASN A N 1
ATOM 1369 C CA . ASN A 1 176 ? 25.219 -4.426 5.465 1 92.62 176 ASN A CA 1
ATOM 1370 C C . ASN A 1 176 ? 24.969 -5.781 6.113 1 92.62 176 ASN A C 1
ATOM 1372 O O . ASN A 1 176 ? 23.859 -6.062 6.562 1 92.62 176 ASN A O 1
ATOM 1376 N N . GLU A 1 177 ? 25.969 -6.656 6.074 1 90.94 177 GLU A N 1
ATOM 1377 C CA . GLU A 1 177 ? 25.828 -7.863 6.887 1 90.94 177 GLU A CA 1
ATOM 1378 C C . GLU A 1 177 ? 25.719 -7.523 8.367 1 90.94 177 GLU A C 1
ATOM 1380 O O . GLU A 1 177 ? 26.5 -6.719 8.891 1 90.94 177 GLU A O 1
ATOM 1385 N N . VAL A 1 178 ? 24.781 -8.109 9.023 1 93.25 178 VAL A N 1
ATOM 1386 C CA . VAL A 1 178 ? 24.453 -7.719 10.391 1 93.25 178 VAL A CA 1
ATOM 1387 C C . VAL A 1 178 ? 25.703 -7.785 11.266 1 93.25 178 VAL A C 1
ATOM 1389 O O . VAL A 1 178 ? 25.938 -6.902 12.094 1 93.25 178 VAL A O 1
ATOM 1392 N N . GLY A 1 179 ? 26.5 -8.859 11.141 1 89.56 179 GLY A N 1
ATOM 1393 C CA . GLY A 1 179 ? 27.734 -8.938 11.906 1 89.56 179 GLY A CA 1
ATOM 1394 C C . GLY A 1 179 ? 28.672 -7.766 11.656 1 89.56 179 GLY A C 1
ATOM 1395 O O . GLY A 1 179 ? 29.219 -7.195 12.594 1 89.56 179 GLY A O 1
ATOM 1396 N N . THR A 1 180 ? 28.828 -7.418 10.406 1 91.75 180 THR A N 1
ATOM 1397 C CA . THR A 1 180 ? 29.688 -6.301 10.016 1 91.75 180 THR A CA 1
ATOM 1398 C C . THR A 1 180 ? 29.125 -4.98 10.531 1 91.75 180 THR A C 1
ATOM 1400 O O . THR A 1 180 ? 29.859 -4.133 11.031 1 91.75 180 THR A O 1
ATOM 1403 N N . VAL A 1 181 ? 27.859 -4.809 10.422 1 94.94 181 VAL A N 1
ATOM 1404 C CA . VAL A 1 181 ? 27.203 -3.594 10.883 1 94.94 181 VAL A CA 1
ATOM 1405 C C . VAL A 1 181 ? 27.422 -3.426 12.383 1 94.94 181 VAL A C 1
ATOM 1407 O O . VAL A 1 181 ? 27.781 -2.346 12.852 1 94.94 181 VAL A O 1
ATOM 1410 N N . CYS A 1 182 ? 27.188 -4.461 13.102 1 93.38 182 CYS A N 1
ATOM 1411 C CA . CYS A 1 182 ? 27.328 -4.41 14.555 1 93.38 182 CYS A CA 1
ATOM 1412 C C . CYS A 1 182 ? 28.766 -4.086 14.945 1 93.38 182 CYS A C 1
ATOM 1414 O O . CYS A 1 182 ? 29 -3.285 15.852 1 93.38 182 CYS A O 1
ATOM 1416 N N . ALA A 1 183 ? 29.656 -4.734 14.312 1 92.88 183 ALA A N 1
ATOM 1417 C CA . ALA A 1 183 ? 31.062 -4.465 14.586 1 92.88 183 ALA A CA 1
ATOM 1418 C C . ALA A 1 183 ? 31.406 -2.996 14.344 1 92.88 183 ALA A C 1
ATOM 1420 O O . ALA A 1 183 ? 32.125 -2.385 15.125 1 92.88 183 ALA A O 1
ATOM 1421 N N . ALA A 1 184 ? 30.922 -2.473 13.273 1 94.44 184 ALA A N 1
ATOM 1422 C CA . ALA A 1 184 ? 31.188 -1.075 12.938 1 94.44 184 ALA A CA 1
ATOM 1423 C C . ALA A 1 184 ? 30.562 -0.14 13.977 1 94.44 184 ALA A C 1
ATOM 1425 O O . ALA A 1 184 ? 31.203 0.825 14.406 1 94.44 184 ALA A O 1
ATOM 1426 N N . VAL A 1 185 ? 29.359 -0.329 14.391 1 94.94 185 VAL A N 1
ATOM 1427 C CA . VAL A 1 185 ? 28.688 0.486 15.391 1 94.94 185 VAL A CA 1
ATOM 1428 C C . VAL A 1 185 ? 29.422 0.386 16.734 1 94.94 185 VAL A C 1
ATOM 1430 O O . VAL A 1 185 ? 29.594 1.39 17.422 1 94.94 185 VAL A O 1
ATOM 1433 N N . ARG A 1 186 ? 29.844 -0.77 17.062 1 93.31 186 ARG A N 1
ATOM 1434 C CA . ARG A 1 186 ? 30.594 -0.967 18.297 1 93.31 186 ARG A CA 1
ATOM 1435 C C . ARG A 1 186 ? 31.906 -0.18 18.281 1 93.31 186 ARG A C 1
ATOM 1437 O O . ARG A 1 186 ? 32.281 0.4 19.297 1 93.31 186 ARG A O 1
ATOM 1444 N N . ARG A 1 187 ? 32.5 -0.291 17.219 1 92.19 187 ARG A N 1
ATOM 1445 C CA . ARG A 1 187 ? 33.719 0.485 17.094 1 92.19 187 ARG A CA 1
ATOM 1446 C C . ARG A 1 187 ? 33.469 1.97 17.328 1 92.19 187 ARG A C 1
ATOM 1448 O O . ARG A 1 187 ? 34.25 2.652 17.984 1 92.19 187 ARG A O 1
ATOM 1455 N N . LEU A 1 188 ? 32.406 2.453 16.766 1 91.31 188 LEU A N 1
ATOM 1456 C CA . LEU A 1 188 ? 32.031 3.848 16.969 1 91.31 188 LEU A CA 1
ATOM 1457 C C . LEU A 1 188 ? 31.828 4.145 18.453 1 91.31 188 LEU A C 1
ATOM 1459 O O . LEU A 1 188 ? 32.344 5.141 18.953 1 91.31 188 LEU A O 1
ATOM 1463 N N . ILE A 1 189 ? 31.125 3.301 19.125 1 91.56 189 ILE A N 1
ATOM 1464 C CA . ILE A 1 189 ? 30.828 3.479 20.531 1 91.56 189 ILE A CA 1
ATOM 1465 C C . ILE A 1 189 ? 32.125 3.434 21.359 1 91.56 189 ILE A C 1
ATOM 1467 O O . ILE A 1 189 ? 32.344 4.289 22.219 1 91.56 189 ILE A O 1
ATOM 1471 N N . THR A 1 190 ? 32.938 2.484 21.047 1 90.25 190 THR A N 1
ATOM 1472 C CA . THR A 1 190 ? 34.188 2.299 21.781 1 90.25 190 THR A CA 1
ATOM 1473 C C . THR A 1 190 ? 35.094 3.492 21.578 1 90.25 190 THR A C 1
ATOM 1475 O O . THR A 1 190 ? 35.719 3.965 22.531 1 90.25 190 THR A O 1
ATOM 1478 N N . ASP A 1 191 ? 35.188 3.891 20.391 1 87.94 191 ASP A N 1
ATOM 1479 C CA . ASP A 1 191 ? 36.031 5.039 20.094 1 87.94 191 ASP A CA 1
ATOM 1480 C C . ASP A 1 191 ? 35.562 6.285 20.828 1 87.94 191 ASP A C 1
ATOM 1482 O O . ASP A 1 191 ? 36.375 7.035 21.375 1 87.94 191 ASP A O 1
ATOM 1486 N N . MET A 1 192 ? 34.344 6.512 20.875 1 88.5 192 MET A N 1
ATOM 1487 C CA . MET A 1 192 ? 33.75 7.664 21.562 1 88.5 192 MET A CA 1
ATOM 1488 C C . MET A 1 192 ? 33.969 7.555 23.062 1 88.5 192 MET A C 1
ATOM 1490 O O . MET A 1 192 ? 34.281 8.547 23.734 1 88.5 192 MET A O 1
ATOM 1494 N N . ALA A 1 193 ? 33.75 6.34 23.609 1 87.06 193 ALA A N 1
ATOM 1495 C CA . ALA A 1 193 ? 33.969 6.109 25.031 1 87.06 193 ALA A CA 1
ATOM 1496 C C . ALA A 1 193 ? 35.406 6.348 25.438 1 87.06 193 ALA A C 1
ATOM 1498 O O . ALA A 1 193 ? 35.688 6.969 26.469 1 87.06 193 ALA A O 1
ATOM 1499 N N . GLN A 1 194 ? 36.25 5.805 24.656 1 85.12 194 GLN A N 1
ATOM 1500 C CA . GLN A 1 194 ? 37.656 5.949 24.938 1 85.12 194 GLN A CA 1
ATOM 1501 C C . GLN A 1 194 ? 38.094 7.418 24.953 1 85.12 194 GLN A C 1
ATOM 1503 O O . GLN A 1 194 ? 38.906 7.828 25.781 1 85.12 194 GLN A O 1
ATOM 1508 N N . GLN A 1 195 ? 37.594 8.078 24.078 1 83.56 195 GLN A N 1
ATOM 1509 C CA . GLN A 1 195 ? 37.875 9.5 24.031 1 83.56 195 GLN A CA 1
ATOM 1510 C C . GLN A 1 195 ? 37.406 10.203 25.297 1 83.56 195 GLN A C 1
ATOM 1512 O O . GLN A 1 195 ? 38.094 11.07 25.844 1 83.56 195 GLN A O 1
ATOM 1517 N N . GLN A 1 196 ? 36.281 9.883 25.797 1 82.12 196 GLN A N 1
ATOM 1518 C CA . GLN A 1 196 ? 35.719 10.469 27 1 82.12 196 GLN A CA 1
ATOM 1519 C C . GLN A 1 196 ? 36.531 10.07 28.234 1 82.12 196 GLN A C 1
ATOM 1521 O O . GLN A 1 196 ? 36.719 10.867 29.156 1 82.12 196 GLN A O 1
ATOM 1526 N N . VAL A 1 197 ? 36.938 8.867 28.234 1 82.62 197 VAL A N 1
ATOM 1527 C CA . VAL A 1 197 ? 37.781 8.383 29.328 1 82.62 197 VAL A CA 1
ATOM 1528 C C . VAL A 1 197 ? 39.094 9.148 29.375 1 82.62 197 VAL A C 1
ATOM 1530 O O . VAL A 1 197 ? 39.562 9.531 30.453 1 82.62 197 VAL A O 1
ATOM 1533 N N . LYS A 1 198 ? 39.656 9.289 28.25 1 82.12 198 LYS A N 1
ATOM 1534 C CA . LYS A 1 198 ? 40.906 10.047 28.156 1 82.12 198 LYS A CA 1
ATOM 1535 C C . LYS A 1 198 ? 40.719 11.477 28.656 1 82.12 198 LYS A C 1
ATOM 1537 O O . LYS A 1 198 ? 41.562 12 29.391 1 82.12 198 LYS A O 1
ATOM 1542 N N . GLU A 1 199 ? 39.719 12.07 28.281 1 78 199 GLU A N 1
ATOM 1543 C CA . GLU A 1 199 ? 39.406 13.438 28.703 1 78 199 GLU A CA 1
ATOM 1544 C C . GLU A 1 199 ? 39.188 13.508 30.219 1 78 199 GLU A C 1
ATOM 1546 O O . GLU A 1 199 ? 39.594 14.469 30.859 1 78 199 GLU A O 1
ATOM 1551 N N . TRP A 1 200 ? 38.562 12.547 30.703 1 77.5 200 TRP A N 1
ATOM 1552 C CA . TRP A 1 200 ? 38.312 12.469 32.125 1 77.5 200 TRP A CA 1
ATOM 1553 C C . TRP A 1 200 ? 39.594 12.297 32.906 1 77.5 200 TRP A C 1
ATOM 1555 O O . TRP A 1 200 ? 39.75 12.852 34 1 77.5 200 TRP A O 1
ATOM 1565 N N . ALA A 1 201 ? 40.375 11.531 32.406 1 77.75 201 ALA A N 1
ATOM 1566 C CA . ALA A 1 201 ? 41.656 11.289 33.031 1 77.75 201 ALA A CA 1
ATOM 1567 C C . ALA A 1 201 ? 42.5 12.562 33.094 1 77.75 201 ALA A C 1
ATOM 1569 O O . ALA A 1 201 ? 43.188 12.82 34.094 1 77.75 201 ALA A O 1
ATOM 1570 N N . GLU A 1 202 ? 42.438 13.312 32.125 1 76.12 202 GLU A N 1
ATOM 1571 C CA . GLU A 1 202 ? 43.281 14.508 32 1 76.12 202 GLU A CA 1
ATOM 1572 C C . GLU A 1 202 ? 42.688 15.664 32.781 1 76.12 202 GLU A C 1
ATOM 1574 O O . GLU A 1 202 ? 43.406 16.547 33.25 1 76.12 202 GLU A O 1
ATOM 1579 N N . HIS A 1 203 ? 41.375 15.758 32.781 1 65.38 203 HIS A N 1
ATOM 1580 C CA . HIS A 1 203 ? 40.781 16.906 33.438 1 65.38 203 HIS A CA 1
ATOM 1581 C C . HIS A 1 203 ? 40.219 16.531 34.812 1 65.38 203 HIS A C 1
ATOM 1583 O O . HIS A 1 203 ? 39.25 15.773 34.906 1 65.38 203 HIS A O 1
ATOM 1589 N N . SER A 1 204 ? 41.062 16.391 35.781 1 54.72 204 SER A N 1
ATOM 1590 C CA . SER A 1 204 ? 40.906 15.953 37.188 1 54.72 204 SER A CA 1
ATOM 1591 C C . SER A 1 204 ? 39.656 16.516 37.812 1 54.72 204 SER A C 1
ATOM 1593 O O . SER A 1 204 ? 39.156 15.961 38.781 1 54.72 204 SER A O 1
ATOM 1595 N N . ASP A 1 205 ? 39.344 17.891 37.562 1 47.53 205 ASP A N 1
ATOM 1596 C CA . ASP A 1 205 ? 38.438 18.609 38.469 1 47.53 205 ASP A CA 1
ATOM 1597 C C . ASP A 1 205 ? 36.969 18.297 38.156 1 47.53 205 ASP A C 1
ATOM 1599 O O . ASP A 1 205 ? 36.062 18.953 38.688 1 47.53 205 ASP A O 1
ATOM 1603 N N . VAL A 1 206 ? 36.75 17.594 37.219 1 46.31 206 VAL A N 1
ATOM 1604 C CA . VAL A 1 206 ? 35.312 17.406 37 1 46.31 206 VAL A CA 1
ATOM 1605 C C . VAL A 1 206 ? 34.75 16.531 38.125 1 46.31 206 VAL A C 1
ATOM 1607 O O . VAL A 1 206 ? 35.062 15.352 38.219 1 46.31 206 VAL A O 1
ATOM 1610 N N . GLU A 1 207 ? 34.531 17.156 39.25 1 41.75 207 GLU A N 1
ATOM 1611 C CA . GLU A 1 207 ? 33.719 16.5 40.281 1 41.75 207 GLU A CA 1
ATOM 1612 C C . GLU A 1 207 ? 32.562 15.727 39.656 1 41.75 207 GLU A C 1
ATOM 1614 O O . GLU A 1 207 ? 31.828 16.266 38.812 1 41.75 207 GLU A O 1
ATOM 1619 N N . LEU A 1 208 ? 32.656 14.453 39.5 1 44.38 208 LEU A N 1
ATOM 1620 C CA . LEU A 1 208 ? 31.453 13.672 39.25 1 44.38 208 LEU A CA 1
ATOM 1621 C C . LEU A 1 208 ? 30.25 14.297 39.969 1 44.38 208 LEU A C 1
ATOM 1623 O O . LEU A 1 208 ? 30.188 14.273 41.219 1 44.38 208 LEU A O 1
ATOM 1627 N N . SER A 1 209 ? 29.906 15.547 39.719 1 35 209 SER A N 1
ATOM 1628 C CA . SER A 1 209 ? 28.75 16.141 40.375 1 35 209 SER A CA 1
ATOM 1629 C C . SER A 1 209 ? 27.625 15.117 40.531 1 35 209 SER A C 1
ATOM 1631 O O . SER A 1 209 ? 27.359 14.328 39.625 1 35 209 SER A O 1
ATOM 1633 N N . THR A 1 210 ? 27.281 14.75 41.781 1 34.41 210 THR A N 1
ATOM 1634 C CA . THR A 1 210 ? 26.047 14.094 42.156 1 34.41 210 THR A CA 1
ATOM 1635 C C . THR A 1 210 ? 24.859 14.641 41.375 1 34.41 210 THR A C 1
ATOM 1637 O O . THR A 1 210 ? 24.562 15.836 41.406 1 34.41 210 THR A O 1
ATOM 1640 N N . LEU A 1 211 ? 24.578 14.297 40.25 1 33.34 211 LEU A N 1
ATOM 1641 C CA . LEU A 1 211 ? 23.25 14.711 39.844 1 33.34 211 LEU A CA 1
ATOM 1642 C C . LEU A 1 211 ? 22.266 14.68 41 1 33.34 211 LEU A C 1
ATOM 1644 O O . LEU A 1 211 ? 22.297 13.758 41.812 1 33.34 211 LEU A O 1
ATOM 1648 N N . PRO A 1 212 ? 21.844 15.805 41.531 1 30.66 212 PRO A N 1
ATOM 1649 C CA . PRO A 1 212 ? 20.828 15.672 42.594 1 30.66 212 PRO A CA 1
ATOM 1650 C C . PRO A 1 212 ? 19.859 14.516 42.312 1 30.66 212 PRO A C 1
ATOM 1652 O O . PRO A 1 212 ? 19.422 14.328 41.188 1 30.66 212 PRO A O 1
ATOM 1655 N N . GLY A 1 213 ? 19.969 13.414 43.094 1 31.05 213 GLY A N 1
ATOM 1656 C CA . GLY A 1 213 ? 18.891 12.445 43.188 1 31.05 213 GLY A CA 1
ATOM 1657 C C . GLY A 1 213 ? 17.516 13.094 43.188 1 31.05 213 GLY A C 1
ATOM 1658 O O . GLY A 1 213 ? 17.234 13.969 44.031 1 31.05 213 GLY A O 1
ATOM 1659 N N . GLU A 1 214 ? 16.891 13.406 42.188 1 30.61 214 GLU A N 1
ATOM 1660 C CA . GLU A 1 214 ? 15.477 13.594 42.469 1 30.61 214 GLU A CA 1
ATOM 1661 C C . GLU A 1 214 ? 15.008 12.609 43.562 1 30.61 214 GLU A C 1
ATOM 1663 O O . GLU A 1 214 ? 15.242 11.406 43.438 1 30.61 214 GLU A O 1
ATOM 1668 N N . GLY A 1 215 ? 14.875 13 44.844 1 29.88 215 GLY A N 1
ATOM 1669 C CA . GLY A 1 215 ? 14.234 12.336 45.969 1 29.88 215 GLY A CA 1
ATOM 1670 C C . GLY A 1 215 ? 13.031 11.508 45.562 1 29.88 215 GLY A C 1
ATOM 1671 O O . GLY A 1 215 ? 12.141 11.258 46.375 1 29.88 215 GLY A O 1
ATOM 1672 N N . GLY A 1 216 ? 12.523 11.359 44.375 1 30.05 216 GLY A N 1
ATOM 1673 C CA . GLY A 1 216 ? 11.414 10.438 44.562 1 30.05 216 GLY A CA 1
ATOM 1674 C C . GLY A 1 216 ? 11.805 9.172 45.312 1 30.05 216 GLY A C 1
ATOM 1675 O O . GLY A 1 216 ? 12.992 8.914 45.531 1 30.05 216 GLY A O 1
ATOM 1676 N N . GLY A 1 217 ? 10.828 8.18 45.625 1 29.11 217 GLY A N 1
ATOM 1677 C CA . GLY A 1 217 ? 10.875 7.09 46.594 1 29.11 217 GLY A CA 1
ATOM 1678 C C . GLY A 1 217 ? 12.148 6.27 46.5 1 29.11 217 GLY A C 1
ATOM 1679 O O . GLY A 1 217 ? 12.984 6.516 45.625 1 29.11 217 GLY A O 1
ATOM 1680 N N . GLY A 1 218 ? 12.109 5.059 47.125 1 29.88 218 GLY A N 1
ATOM 1681 C CA . GLY A 1 218 ? 12.891 3.941 47.625 1 29.88 218 GLY A CA 1
ATOM 1682 C C . GLY A 1 218 ? 13.758 3.293 46.562 1 29.88 218 GLY A C 1
ATOM 1683 O O . GLY A 1 218 ? 13.969 2.08 46.562 1 29.88 218 GLY A O 1
ATOM 1684 N N . GLY A 1 219 ? 13.891 3.961 45.438 1 32.19 219 GLY A N 1
ATOM 1685 C CA . GLY A 1 219 ? 14.727 3.141 44.562 1 32.19 219 GLY A CA 1
ATOM 1686 C C . GLY A 1 219 ? 16.141 2.959 45.094 1 32.19 219 GLY A C 1
ATOM 1687 O O . GLY A 1 219 ? 16.656 3.816 45.812 1 32.19 219 GLY A O 1
ATOM 1688 N N . GLY A 1 220 ? 16.594 1.749 45.25 1 35 220 GLY A N 1
ATOM 1689 C CA . GLY A 1 220 ? 17.875 1.307 45.812 1 35 220 GLY A CA 1
ATOM 1690 C C . GLY A 1 220 ? 19.062 2.002 45.156 1 35 220 GLY A C 1
ATOM 1691 O O . GLY A 1 220 ? 18.922 2.699 44.156 1 35 220 GLY A O 1
ATOM 1692 N N . GLU A 1 221 ? 20.219 1.964 45.781 1 38.09 221 GLU A N 1
ATOM 1693 C CA . GLU A 1 221 ? 21.578 2.484 45.625 1 38.09 221 GLU A CA 1
ATOM 1694 C C . GLU A 1 221 ? 22.062 2.373 44.188 1 38.09 221 GLU A C 1
ATOM 1696 O O . GLU A 1 221 ? 22.812 3.23 43.719 1 38.09 221 GLU A O 1
ATOM 1701 N N . GLU A 1 222 ? 21.625 1.43 43.5 1 39.31 222 GLU A N 1
ATOM 1702 C CA . GLU A 1 222 ? 22.109 1.124 42.156 1 39.31 222 GLU A CA 1
ATOM 1703 C C . GLU A 1 222 ? 21.625 2.164 41.125 1 39.31 222 GLU A C 1
ATOM 1705 O O . GLU A 1 222 ? 22.359 2.521 40.219 1 39.31 222 GLU A O 1
ATOM 1710 N N . GLY A 1 223 ? 20.531 2.691 41.25 1 42.38 223 GLY A N 1
ATOM 1711 C CA . GLY A 1 223 ? 20.031 3.758 40.375 1 42.38 223 GLY A CA 1
ATOM 1712 C C . GLY A 1 223 ? 20.875 5.023 40.469 1 42.38 223 GLY A C 1
ATOM 1713 O O . GLY A 1 223 ? 21.078 5.715 39.469 1 42.38 223 GLY A O 1
ATOM 1714 N N . VAL A 1 224 ? 21.391 5.262 41.625 1 46.19 224 VAL A N 1
ATOM 1715 C CA . VAL A 1 224 ? 22.188 6.461 41.875 1 46.19 224 VAL A CA 1
ATOM 1716 C C . VAL A 1 224 ? 23.516 6.344 41.125 1 46.19 224 VAL A C 1
ATOM 1718 O O . VAL A 1 224 ? 24 7.312 40.562 1 46.19 224 VAL A O 1
ATOM 1721 N N . GLN A 1 225 ? 23.984 5.133 41 1 46.22 225 GLN A N 1
ATOM 1722 C CA . GLN A 1 225 ? 25.281 4.926 40.375 1 46.22 225 GLN A CA 1
ATOM 1723 C C . GLN A 1 225 ? 25.172 5.078 38.844 1 46.22 225 GLN A C 1
ATOM 1725 O O . GLN A 1 225 ? 26.031 5.699 38.219 1 46.22 225 GLN A O 1
ATOM 1730 N N . ALA A 1 226 ? 24.219 4.344 38.25 1 48.72 226 ALA A N 1
ATOM 1731 C CA . ALA A 1 226 ? 23.984 4.504 36.812 1 48.72 226 ALA A CA 1
ATOM 1732 C C . ALA A 1 226 ? 23.828 5.977 36.438 1 48.72 226 ALA A C 1
ATOM 1734 O O . ALA A 1 226 ? 24.375 6.426 35.438 1 48.72 226 ALA A O 1
ATOM 1735 N N . GLY A 1 227 ? 23.219 6.672 37.25 1 48.41 227 GLY A N 1
ATOM 1736 C CA . GLY A 1 227 ? 23.078 8.109 37.062 1 48.41 227 GLY A CA 1
ATOM 1737 C C . GLY A 1 227 ? 24.406 8.852 37.125 1 48.41 227 GLY A C 1
ATOM 1738 O O . GLY A 1 227 ? 24.641 9.758 36.312 1 48.41 227 GLY A O 1
ATOM 1739 N N . ARG A 1 228 ? 25.297 8.359 38 1 51.91 228 ARG A N 1
ATOM 1740 C CA . ARG A 1 228 ? 26.594 9.016 38.094 1 51.91 228 ARG A CA 1
ATOM 1741 C C . ARG A 1 228 ? 27.438 8.758 36.844 1 51.91 228 ARG A C 1
ATOM 1743 O O . ARG A 1 228 ? 28.109 9.664 36.344 1 51.91 228 ARG A O 1
ATOM 1750 N N . LEU A 1 229 ? 27.438 7.531 36.438 1 55.03 229 LEU A N 1
ATOM 1751 C CA . LEU A 1 229 ? 28.25 7.207 35.281 1 55.03 229 LEU A CA 1
ATOM 1752 C C . LEU A 1 229 ? 27.656 7.859 34.031 1 55.03 229 LEU A C 1
ATOM 1754 O O . LEU A 1 229 ? 28.406 8.305 33.156 1 55.03 229 LEU A O 1
ATOM 1758 N N . LEU A 1 230 ? 26.359 7.668 33.844 1 55.78 230 LEU A N 1
ATOM 1759 C CA . LEU A 1 230 ? 25.734 8.422 32.781 1 55.78 230 LEU A CA 1
ATOM 1760 C C . LEU A 1 230 ? 26.047 9.906 32.906 1 55.78 230 LEU A C 1
ATOM 1762 O O . LEU A 1 230 ? 26.266 10.586 31.891 1 55.78 230 LEU A O 1
ATOM 1766 N N . ALA A 1 231 ? 26.094 10.32 34.156 1 49.81 231 ALA A N 1
ATOM 1767 C CA . ALA A 1 231 ? 26.469 11.703 34.438 1 49.81 231 ALA A CA 1
ATOM 1768 C C . ALA A 1 231 ? 27.906 11.977 34.031 1 49.81 231 ALA A C 1
ATOM 1770 O O . ALA A 1 231 ? 28.25 13.086 33.625 1 49.81 231 ALA A O 1
ATOM 1771 N N . LEU A 1 232 ? 28.641 10.836 34.062 1 57.62 232 LEU A N 1
ATOM 1772 C CA . LEU A 1 232 ? 30.031 11.039 33.656 1 57.62 232 LEU A CA 1
ATOM 1773 C C . LEU A 1 232 ? 30.141 11.141 32.125 1 57.62 232 LEU A C 1
ATOM 1775 O O . LEU A 1 232 ? 31.156 11.586 31.609 1 57.62 232 LEU A O 1
ATOM 1779 N N . GLY A 1 233 ? 29.016 10.766 31.359 1 68 233 GLY A N 1
ATOM 1780 C CA . GLY A 1 233 ? 28.984 10.938 29.922 1 68 233 GLY A CA 1
ATOM 1781 C C . GLY A 1 233 ? 30 10.078 29.188 1 68 233 GLY A C 1
ATOM 1782 O O . GLY A 1 233 ? 30.531 10.477 28.156 1 68 233 GLY A O 1
ATOM 1783 N N . ILE A 1 234 ? 30.438 8.961 29.859 1 77.38 234 ILE A N 1
ATOM 1784 C CA . ILE A 1 234 ? 31.5 8.164 29.25 1 77.38 234 ILE A CA 1
ATOM 1785 C C . ILE A 1 234 ? 30.984 7.453 28.016 1 77.38 234 ILE A C 1
ATOM 1787 O O . ILE A 1 234 ? 31.562 7.566 26.922 1 77.38 234 ILE A O 1
ATOM 1791 N N . LEU A 1 235 ? 29.906 6.73 28.172 1 85.38 235 LEU A N 1
ATOM 1792 C CA . LEU A 1 235 ? 29.344 6.082 27 1 85.38 235 LEU A CA 1
ATOM 1793 C C . LEU A 1 235 ? 28.391 7.027 26.266 1 85.38 235 LEU A C 1
ATOM 1795 O O . LEU A 1 235 ? 27.656 7.793 26.891 1 85.38 235 LEU A O 1
ATOM 1799 N N . PRO A 1 236 ? 28.438 6.945 24.953 1 90.69 236 PRO A N 1
ATOM 1800 C CA . PRO A 1 236 ? 27.453 7.762 24.219 1 90.69 236 PRO A CA 1
ATOM 1801 C C . PRO A 1 236 ? 26.016 7.281 24.422 1 90.69 236 PRO A C 1
ATOM 1803 O O . PRO A 1 236 ? 25.781 6.082 24.594 1 90.69 236 PRO A O 1
ATOM 1806 N N . ARG A 1 237 ? 25.109 8.227 24.516 1 89.81 237 ARG A N 1
ATOM 1807 C CA . ARG A 1 237 ? 23.703 7.863 24.406 1 89.81 237 ARG A CA 1
ATOM 1808 C C . ARG A 1 237 ? 23.375 7.32 23.016 1 89.81 237 ARG A C 1
ATOM 1810 O O . ARG A 1 237 ? 23.828 7.879 22 1 89.81 237 ARG A O 1
ATOM 1817 N N . VAL A 1 238 ? 22.641 6.227 22.984 1 92.5 238 VAL A N 1
ATOM 1818 C CA . VAL A 1 238 ? 22.297 5.621 21.703 1 92.5 238 VAL A CA 1
ATOM 1819 C C . VAL A 1 238 ? 20.781 5.766 21.469 1 92.5 238 VAL A C 1
ATOM 1821 O O . VAL A 1 238 ? 19.984 5.461 22.344 1 92.5 238 VAL A O 1
ATOM 1824 N N . PHE A 1 239 ? 20.422 6.328 20.344 1 92.62 239 PHE A N 1
ATOM 1825 C CA . PHE A 1 239 ? 19.047 6.461 19.891 1 92.62 239 PHE A CA 1
ATOM 1826 C C . PHE A 1 239 ? 18.812 5.637 18.641 1 92.62 239 PHE A C 1
ATOM 1828 O O . PHE A 1 239 ? 19.75 5.297 17.922 1 92.62 239 PHE A O 1
ATOM 1835 N N . ALA A 1 240 ? 17.562 5.266 18.391 1 93.81 240 ALA A N 1
ATOM 1836 C CA . ALA A 1 240 ? 17.219 4.555 17.156 1 93.81 240 ALA A CA 1
ATOM 1837 C C . ALA A 1 240 ? 15.844 4.992 16.641 1 93.81 240 ALA A C 1
ATOM 1839 O O . ALA A 1 240 ? 14.977 5.371 17.422 1 93.81 240 ALA A O 1
ATOM 1840 N N . ALA A 1 241 ? 15.695 5.035 15.359 1 93.31 241 ALA A N 1
ATOM 1841 C CA . ALA A 1 241 ? 14.359 5.078 14.766 1 93.31 241 ALA A CA 1
ATOM 1842 C C . ALA A 1 241 ? 13.711 3.691 14.766 1 93.31 241 ALA A C 1
ATOM 1844 O O . ALA A 1 241 ? 14.148 2.801 14.031 1 93.31 241 ALA A O 1
ATOM 1845 N N . TYR A 1 242 ? 12.711 3.531 15.594 1 90.19 242 TYR A N 1
ATOM 1846 C CA . TYR A 1 242 ? 12 2.258 15.633 1 90.19 242 TYR A CA 1
ATOM 1847 C C . TYR A 1 242 ? 10.852 2.246 14.625 1 90.19 242 TYR A C 1
ATOM 1849 O O . TYR A 1 242 ? 9.984 3.119 14.656 1 90.19 242 TYR A O 1
ATOM 1857 N N . PRO A 1 243 ? 10.844 1.182 13.719 1 90.62 243 PRO A N 1
ATOM 1858 C CA . PRO A 1 243 ? 9.766 1.151 12.727 1 90.62 243 PRO A CA 1
ATOM 1859 C C . PRO A 1 243 ? 8.398 0.909 13.352 1 90.62 243 PRO A C 1
ATOM 1861 O O . PRO A 1 243 ? 8.281 0.135 14.305 1 90.62 243 PRO A O 1
ATOM 1864 N N . GLN A 1 244 ? 7.367 1.518 12.797 1 88.44 244 GLN A N 1
ATOM 1865 C CA . GLN A 1 244 ? 5.996 1.341 13.258 1 88.44 244 GLN A CA 1
ATOM 1866 C C . GLN A 1 244 ? 5.383 0.067 12.68 1 88.44 244 GLN A C 1
ATOM 1868 O O . GLN A 1 244 ? 4.328 -0.381 13.133 1 88.44 244 GLN A O 1
ATOM 1873 N N . GLN A 1 245 ? 6.02 -0.487 11.727 1 90.62 245 GLN A N 1
ATOM 1874 C CA . GLN A 1 245 ? 5.527 -1.688 11.062 1 90.62 245 GLN A CA 1
ATOM 1875 C C . GLN A 1 245 ? 6.68 -2.508 10.484 1 90.62 245 GLN A C 1
ATOM 1877 O O . GLN A 1 245 ? 7.574 -1.962 9.836 1 90.62 245 GLN A O 1
ATOM 1882 N N . LEU A 1 246 ? 6.668 -3.826 10.805 1 90.38 246 LEU A N 1
ATOM 1883 C CA . LEU A 1 246 ? 7.613 -4.781 10.242 1 90.38 246 LEU A CA 1
ATOM 1884 C C . LEU A 1 246 ? 6.883 -5.965 9.609 1 90.38 246 LEU A C 1
ATOM 1886 O O . LEU A 1 246 ? 5.855 -6.414 10.133 1 90.38 246 LEU A O 1
ATOM 1890 N N . ARG A 1 247 ? 7.418 -6.48 8.547 1 89.12 247 ARG A N 1
ATOM 1891 C CA . ARG A 1 247 ? 6.867 -7.66 7.891 1 89.12 247 ARG A CA 1
ATOM 1892 C C . ARG A 1 247 ? 7.535 -8.93 8.406 1 89.12 247 ARG A C 1
ATOM 1894 O O . ARG A 1 247 ? 8.75 -9.086 8.305 1 89.12 247 ARG A O 1
ATOM 1901 N N . TRP A 1 248 ? 6.723 -9.789 8.961 1 85.56 248 TRP A N 1
ATOM 1902 C CA . TRP A 1 248 ? 7.203 -11.102 9.398 1 85.56 248 TRP A CA 1
ATOM 1903 C C . TRP A 1 248 ? 6.906 -12.164 8.352 1 85.56 248 TRP A C 1
ATOM 1905 O O . TRP A 1 248 ? 5.746 -12.531 8.141 1 85.56 248 TRP A O 1
ATOM 1915 N N . ASP A 1 249 ? 7.914 -12.703 7.703 1 78.38 249 ASP A N 1
ATOM 1916 C CA . ASP A 1 249 ? 7.719 -13.562 6.539 1 78.38 249 ASP A CA 1
ATOM 1917 C C . ASP A 1 249 ? 7.855 -15.039 6.914 1 78.38 249 ASP A C 1
ATOM 1919 O O . ASP A 1 249 ? 7.902 -15.906 6.039 1 78.38 249 ASP A O 1
ATOM 1923 N N . GLY A 1 250 ? 8.031 -15.328 8.203 1 74 250 GLY A N 1
ATOM 1924 C CA . GLY A 1 250 ? 8.094 -16.703 8.664 1 74 250 GLY A CA 1
ATOM 1925 C C . GLY A 1 250 ? 9.461 -17.328 8.477 1 74 250 GLY A C 1
ATOM 1926 O O . GLY A 1 250 ? 9.703 -18.453 8.93 1 74 250 GLY A O 1
ATOM 1927 N N . ARG A 1 251 ? 10.391 -16.625 7.883 1 76.44 251 ARG A N 1
ATOM 1928 C CA . ARG A 1 251 ? 11.742 -17.141 7.703 1 76.44 251 ARG A CA 1
ATOM 1929 C C . ARG A 1 251 ? 12.547 -17.031 9 1 76.44 251 ARG A C 1
ATOM 1931 O O . ARG A 1 251 ? 12.25 -16.203 9.852 1 76.44 251 ARG A O 1
ATOM 1938 N N . GLY A 1 252 ? 13.578 -18 9.016 1 77.81 252 GLY A N 1
ATOM 1939 C CA . GLY A 1 252 ? 14.578 -17.906 10.062 1 77.81 252 GLY A CA 1
ATOM 1940 C C . GLY A 1 252 ? 15.891 -17.312 9.594 1 77.81 252 GLY A C 1
ATOM 1941 O O . GLY A 1 252 ? 16.484 -17.781 8.625 1 77.81 252 GLY A O 1
ATOM 1942 N N . TYR A 1 253 ? 16.266 -16.25 10.203 1 84.19 253 TYR A N 1
ATOM 1943 C CA . TYR A 1 253 ? 17.531 -15.586 9.898 1 84.19 253 TYR A CA 1
ATOM 1944 C C . TYR A 1 253 ? 18.641 -16.078 10.828 1 84.19 253 TYR A C 1
ATOM 1946 O O . TYR A 1 253 ? 18.688 -15.703 12 1 84.19 253 TYR A O 1
ATOM 1954 N N . ARG A 1 254 ? 19.547 -16.875 10.273 1 85.19 254 ARG A N 1
ATOM 1955 C CA . ARG A 1 254 ? 20.594 -17.516 11.078 1 85.19 254 ARG A CA 1
ATOM 1956 C C . ARG A 1 254 ? 21.859 -16.656 11.109 1 85.19 254 ARG A C 1
ATOM 1958 O O . ARG A 1 254 ? 22.375 -16.266 10.055 1 85.19 254 ARG A O 1
ATOM 1965 N N . LEU A 1 255 ? 22.203 -16.328 12.227 1 85.94 255 LEU A N 1
ATOM 1966 C CA . LEU A 1 255 ? 23.422 -15.539 12.422 1 85.94 255 LEU A CA 1
ATOM 1967 C C . LEU A 1 255 ? 24.391 -16.25 13.367 1 85.94 255 LEU A C 1
ATOM 1969 O O . LEU A 1 255 ? 23.984 -16.672 14.453 1 85.94 255 LEU A O 1
ATOM 1973 N N . ARG A 1 256 ? 25.609 -16.453 12.922 1 79.94 256 ARG A N 1
ATOM 1974 C CA . ARG A 1 256 ? 26.641 -17 13.797 1 79.94 256 ARG A CA 1
ATOM 1975 C C . ARG A 1 256 ? 27.156 -15.93 14.766 1 79.94 256 ARG A C 1
ATOM 1977 O O . ARG A 1 256 ? 27.531 -14.836 14.344 1 79.94 256 ARG A O 1
ATOM 1984 N N . GLN A 1 257 ? 26.797 -16.062 16 1 68.31 257 GLN A N 1
ATOM 1985 C CA . GLN A 1 257 ? 27.234 -15.109 17.016 1 68.31 257 GLN A CA 1
ATOM 1986 C C . GLN A 1 257 ? 28.547 -15.562 17.656 1 68.31 257 GLN A C 1
ATOM 1988 O O . GLN A 1 257 ? 28.766 -16.75 17.859 1 68.31 257 GLN A O 1
ATOM 1993 N N . PRO A 1 258 ? 29.516 -14.641 17.688 1 58.12 258 PRO A N 1
ATOM 1994 C CA . PRO A 1 258 ? 30.75 -15.023 18.375 1 58.12 258 PRO A CA 1
ATOM 1995 C C . PRO A 1 258 ? 30.516 -15.422 19.828 1 58.12 258 PRO A C 1
ATOM 1997 O O . PRO A 1 258 ? 29.578 -14.922 20.469 1 58.12 258 PRO A O 1
ATOM 2000 N N . ALA A 1 259 ? 30.984 -16.5 20.328 1 45.66 259 ALA A N 1
ATOM 2001 C CA . ALA A 1 259 ? 30.938 -16.922 21.734 1 45.66 259 ALA A CA 1
ATOM 2002 C C . ALA A 1 259 ? 31.156 -15.727 22.672 1 45.66 259 ALA A C 1
ATOM 2004 O O . ALA A 1 259 ? 32.125 -14.977 22.5 1 45.66 259 ALA A O 1
ATOM 2005 N N . ALA A 1 260 ? 30.219 -15.109 23.062 1 45.34 260 ALA A N 1
ATOM 2006 C CA . ALA A 1 260 ? 30.422 -14.094 24.094 1 45.34 260 ALA A CA 1
ATOM 2007 C C . ALA A 1 260 ? 31.594 -14.469 25.016 1 45.34 260 ALA A C 1
ATOM 2009 O O . ALA A 1 260 ? 31.797 -15.648 25.312 1 45.34 260 ALA A O 1
ATOM 2010 N N . SER A 1 261 ? 32.562 -13.555 25.141 1 37.28 261 SER A N 1
ATOM 2011 C CA . SER A 1 261 ? 33.562 -13.695 26.172 1 37.28 261 SER A CA 1
ATOM 2012 C C . SER A 1 261 ? 32.938 -14.102 27.516 1 37.28 261 SER A C 1
ATOM 2014 O O . SER A 1 261 ? 32.312 -13.281 28.188 1 37.28 261 SER A O 1
ATOM 2016 N N . MET A 1 262 ? 32.25 -15.141 27.797 1 34.62 262 MET A N 1
ATOM 2017 C CA . MET A 1 262 ? 32.375 -15.633 29.172 1 34.62 262 MET A CA 1
ATOM 2018 C C . MET A 1 262 ? 33.812 -15.641 29.625 1 34.62 262 MET A C 1
ATOM 2020 O O . MET A 1 262 ? 34.562 -16.609 29.406 1 34.62 262 MET A O 1
ATOM 2024 N N . LEU A 1 263 ? 34.5 -14.578 29.531 1 35.53 263 LEU A N 1
ATOM 2025 C CA . LEU A 1 263 ? 35.812 -14.523 30.172 1 35.53 263 LEU A CA 1
ATOM 2026 C C . LEU A 1 263 ? 35.75 -15.117 31.578 1 35.53 263 LEU A C 1
ATOM 2028 O O . LEU A 1 263 ? 36.75 -15.219 32.25 1 35.53 263 LEU A O 1
ATOM 2032 N N . LEU A 1 264 ? 34.719 -14.977 32.5 1 32.62 264 LEU A N 1
ATOM 2033 C CA . LEU A 1 264 ? 35.25 -15.477 33.781 1 32.62 264 LEU A CA 1
ATOM 2034 C C . LEU A 1 264 ? 35.594 -16.953 33.656 1 32.62 264 LEU A C 1
ATOM 2036 O O . LEU A 1 264 ? 36.375 -17.484 34.469 1 32.62 264 LEU A O 1
ATOM 2040 N N . ALA A 1 265 ? 34.656 -17.953 33.344 1 30.89 265 ALA A N 1
ATOM 2041 C CA . ALA A 1 265 ? 35.156 -19.312 33.5 1 30.89 265 ALA A CA 1
ATOM 2042 C C . ALA A 1 265 ? 36.062 -19.688 32.344 1 30.89 265 ALA A C 1
ATOM 2044 O O . ALA A 1 265 ? 35.812 -19.297 31.188 1 30.89 265 ALA A O 1
ATOM 2045 N N . LYS A 1 266 ? 37.344 -20.109 32.5 1 34.03 266 LYS A N 1
ATOM 2046 C CA . LYS A 1 266 ? 38.406 -20.797 31.812 1 34.03 266 LYS A CA 1
ATOM 2047 C C . LYS A 1 266 ? 37.875 -21.75 30.75 1 34.03 266 LYS A C 1
ATOM 2049 O O . LYS A 1 266 ? 38.562 -22.656 30.312 1 34.03 266 LYS A O 1
ATOM 2054 N N . THR A 1 267 ? 36.594 -22 30.672 1 32.72 267 THR A N 1
ATOM 2055 C CA . THR A 1 267 ? 36.438 -23.156 29.781 1 32.72 267 THR A CA 1
ATOM 2056 C C . THR A 1 267 ? 36.594 -22.734 28.312 1 32.72 267 THR A C 1
ATOM 2058 O O . THR A 1 267 ? 36 -21.75 27.875 1 32.72 267 THR A O 1
ATOM 2061 N N . ARG A 1 268 ? 37.75 -23.156 27.578 1 38.62 268 ARG A N 1
ATOM 2062 C CA . ARG A 1 268 ? 38.312 -23.094 26.234 1 38.62 268 ARG A CA 1
ATOM 2063 C C . ARG A 1 268 ? 37.219 -23.031 25.172 1 38.62 268 ARG A C 1
ATOM 2065 O O . ARG A 1 268 ? 37.375 -22.312 24.172 1 38.62 268 ARG A O 1
ATOM 2072 N N . ASP A 1 269 ? 36.531 -24.125 24.891 1 35.75 269 ASP A N 1
ATOM 2073 C CA . ASP A 1 269 ? 35.906 -24.5 23.625 1 35.75 269 ASP A CA 1
ATOM 2074 C C . ASP A 1 269 ? 34.562 -23.781 23.453 1 35.75 269 ASP A C 1
ATOM 2076 O O . ASP A 1 269 ? 33.5 -24.359 23.75 1 35.75 269 ASP A O 1
ATOM 2080 N N . VAL A 1 270 ? 34.375 -22.625 23.75 1 41.12 270 VAL A N 1
ATOM 2081 C CA . VAL A 1 270 ? 33.031 -22.125 23.531 1 41.12 270 VAL A CA 1
ATOM 2082 C C . VAL A 1 270 ? 32.75 -22.047 22.031 1 41.12 270 VAL A C 1
ATOM 2084 O O . VAL A 1 270 ? 33.344 -21.234 21.312 1 41.12 270 VAL A O 1
ATOM 2087 N N . ALA A 1 271 ? 32.281 -23.031 21.328 1 44.44 271 ALA A N 1
ATOM 2088 C CA . ALA A 1 271 ? 31.734 -23.281 19.984 1 44.44 271 ALA A CA 1
ATOM 2089 C C . ALA A 1 271 ? 30.766 -22.188 19.562 1 44.44 271 ALA A C 1
ATOM 2091 O O . ALA A 1 271 ? 30.062 -21.609 20.406 1 44.44 271 ALA A O 1
ATOM 2092 N N . ASP A 1 272 ? 30.953 -21.453 18.328 1 57.22 272 ASP A N 1
ATOM 2093 C CA . ASP A 1 272 ? 30.078 -20.578 17.562 1 57.22 272 ASP A CA 1
ATOM 2094 C C . ASP A 1 272 ? 28.625 -21.016 17.672 1 57.22 272 ASP A C 1
ATOM 2096 O O . ASP A 1 272 ? 28.312 -22.188 17.406 1 57.22 272 ASP A O 1
ATOM 2100 N N . SER A 1 273 ? 27.828 -20.359 18.547 1 68.75 273 SER A N 1
ATOM 2101 C CA . SER A 1 273 ? 26.406 -20.703 18.609 1 68.75 273 SER A CA 1
ATOM 2102 C C . SER A 1 273 ? 25.609 -19.984 17.531 1 68.75 273 SER A C 1
ATOM 2104 O O . SER A 1 273 ? 25.906 -18.828 17.203 1 68.75 273 SER A O 1
ATOM 2106 N N . THR A 1 274 ? 24.984 -20.672 16.688 1 80.25 274 THR A N 1
ATOM 2107 C CA . THR A 1 274 ? 24.094 -20.141 15.664 1 80.25 274 THR A CA 1
ATOM 2108 C C . THR A 1 274 ? 22.734 -19.797 16.25 1 80.25 274 THR A C 1
ATOM 2110 O O . THR A 1 274 ? 22.141 -20.594 16.984 1 80.25 274 THR A O 1
ATOM 2113 N N . SER A 1 275 ? 22.406 -18.516 16.25 1 82.62 275 SER A N 1
ATOM 2114 C CA . SER A 1 275 ? 21.094 -18.047 16.656 1 82.62 275 SER A CA 1
ATOM 2115 C C . SER A 1 275 ? 20.188 -17.812 15.453 1 82.62 275 SER A C 1
ATOM 2117 O O . SER A 1 275 ? 20.656 -17.469 14.375 1 82.62 275 SER A O 1
ATOM 2119 N N . VAL A 1 276 ? 18.891 -18.078 15.625 1 82.69 276 VAL A N 1
ATOM 2120 C CA . VAL A 1 276 ? 17.891 -17.859 14.586 1 82.69 276 VAL A CA 1
ATOM 2121 C C . VAL A 1 276 ? 16.953 -16.719 14.992 1 82.69 276 VAL A C 1
ATOM 2123 O O . VAL A 1 276 ? 16.438 -16.703 16.109 1 82.69 276 VAL A O 1
ATOM 2126 N N . PHE A 1 277 ? 16.734 -15.789 14.117 1 83.88 277 PHE A N 1
ATOM 2127 C CA . PHE A 1 277 ? 15.891 -14.641 14.383 1 83.88 277 PHE A CA 1
ATOM 2128 C C . PHE A 1 277 ? 14.727 -14.578 13.391 1 83.88 277 PHE A C 1
ATOM 2130 O O . PHE A 1 277 ? 14.781 -15.195 12.328 1 83.88 277 PHE A O 1
ATOM 2137 N N . HIS A 1 278 ? 13.656 -13.836 13.773 1 82.06 278 HIS A N 1
ATOM 2138 C CA . HIS A 1 278 ? 12.477 -13.719 12.922 1 82.06 278 HIS A CA 1
ATOM 2139 C C . HIS A 1 278 ? 12.617 -12.57 11.93 1 82.06 278 HIS A C 1
ATOM 2141 O O . HIS A 1 278 ? 11.859 -12.484 10.961 1 82.06 278 HIS A O 1
ATOM 2147 N N . HIS A 1 279 ? 13.562 -11.734 12.164 1 88.81 279 HIS A N 1
ATOM 2148 C CA . HIS A 1 279 ? 13.781 -10.555 11.336 1 88.81 279 HIS A CA 1
ATOM 2149 C C . HIS A 1 279 ? 15.227 -10.07 11.445 1 88.81 279 HIS A C 1
ATOM 2151 O O . HIS A 1 279 ? 15.828 -10.125 12.516 1 88.81 279 HIS A O 1
ATOM 2157 N N . PRO A 1 280 ? 15.773 -9.5 10.375 1 90.12 280 PRO A N 1
ATOM 2158 C CA . PRO A 1 280 ? 17.156 -9.023 10.438 1 90.12 280 PRO A CA 1
ATOM 2159 C C . PRO A 1 280 ? 17.344 -7.914 11.461 1 90.12 280 PRO A C 1
ATOM 2161 O O . PRO A 1 280 ? 18.406 -7.828 12.094 1 90.12 280 PRO A O 1
ATOM 2164 N N . LEU A 1 281 ? 16.422 -7 11.586 1 92.12 281 LEU A N 1
ATOM 2165 C CA . LEU A 1 281 ? 16.547 -5.926 12.562 1 92.12 281 LEU A CA 1
ATOM 2166 C C . LEU A 1 281 ? 16.547 -6.48 13.984 1 92.12 281 LEU A C 1
ATOM 2168 O O . LEU A 1 281 ? 17.219 -5.938 14.859 1 92.12 281 LEU A O 1
ATOM 2172 N N . GLU A 1 282 ? 15.75 -7.531 14.242 1 88.69 282 GLU A N 1
ATOM 2173 C CA . GLU A 1 282 ? 15.828 -8.258 15.508 1 88.69 282 GLU A CA 1
ATOM 2174 C C . GLU A 1 282 ? 17.234 -8.812 15.734 1 88.69 282 GLU A C 1
ATOM 2176 O O . GLU A 1 282 ? 17.766 -8.703 16.844 1 88.69 282 GLU A O 1
ATOM 2181 N N . ALA A 1 283 ? 17.766 -9.367 14.672 1 89.19 283 ALA A N 1
ATOM 2182 C CA . ALA A 1 283 ? 19.125 -9.898 14.75 1 89.19 283 ALA A CA 1
ATOM 2183 C C . ALA A 1 283 ? 20.125 -8.805 15.102 1 89.19 283 ALA A C 1
ATOM 2185 O O . ALA A 1 283 ? 21.016 -9.008 15.922 1 89.19 283 ALA A O 1
ATOM 2186 N N . PHE A 1 284 ? 20.016 -7.699 14.523 1 92.69 284 PHE A N 1
ATOM 2187 C CA . PHE A 1 284 ? 20.906 -6.578 14.758 1 92.69 284 PHE A CA 1
ATOM 2188 C C . PHE A 1 284 ? 20.875 -6.148 16.219 1 92.69 284 PHE A C 1
ATOM 2190 O O . PHE A 1 284 ? 21.906 -6.066 16.875 1 92.69 284 PHE A O 1
ATOM 2197 N N . PHE A 1 285 ? 19.688 -5.871 16.734 1 90.31 285 PHE A N 1
ATOM 2198 C CA . PHE A 1 285 ? 19.578 -5.367 18.094 1 90.31 285 PHE A CA 1
ATOM 2199 C C . PHE A 1 285 ? 20 -6.43 19.109 1 90.31 285 PHE A C 1
ATOM 2201 O O . PHE A 1 285 ? 20.562 -6.113 20.156 1 90.31 285 PHE A O 1
ATOM 2208 N N . SER A 1 286 ? 19.672 -7.684 18.844 1 86.81 286 SER A N 1
ATOM 2209 C CA . SER A 1 286 ? 20.094 -8.773 19.719 1 86.81 286 SER A CA 1
ATOM 2210 C C . SER A 1 286 ? 21.625 -8.875 19.766 1 86.81 286 SER A C 1
ATOM 2212 O O . SER A 1 286 ? 22.203 -9.023 20.844 1 86.81 286 SER A O 1
ATOM 2214 N N . THR A 1 287 ? 22.203 -8.766 18.641 1 88.81 287 THR A N 1
ATOM 2215 C CA . THR A 1 287 ? 23.656 -8.844 18.562 1 88.81 287 THR A CA 1
ATOM 2216 C C . THR A 1 287 ? 24.297 -7.648 19.266 1 88.81 287 THR A C 1
ATOM 2218 O O . THR A 1 287 ? 25.281 -7.801 19.984 1 88.81 287 THR A O 1
ATOM 2221 N N . LEU A 1 288 ? 23.797 -6.5 19.047 1 88.62 288 LEU A N 1
ATOM 2222 C CA . LEU A 1 288 ? 24.312 -5.301 19.703 1 88.62 288 LEU A CA 1
ATOM 2223 C C . LEU A 1 288 ? 24.219 -5.422 21.219 1 88.62 288 LEU A C 1
ATOM 2225 O O . LEU A 1 288 ? 25.125 -4.996 21.938 1 88.62 288 LEU A O 1
ATOM 2229 N N . SER A 1 289 ? 23.188 -5.984 21.719 1 84.69 289 SER A N 1
ATOM 2230 C CA . SER A 1 289 ? 22.938 -6.121 23.141 1 84.69 289 SER A CA 1
ATOM 2231 C C . SER A 1 289 ? 23.797 -7.227 23.75 1 84.69 289 SER A C 1
ATOM 2233 O O . SER A 1 289 ? 24.125 -7.191 24.938 1 84.69 289 SER A O 1
ATOM 2235 N N . ALA A 1 290 ? 24.109 -8.164 23.047 1 82.75 290 ALA A N 1
ATOM 2236 C CA . ALA A 1 290 ? 24.781 -9.359 23.547 1 82.75 290 ALA A CA 1
ATOM 2237 C C . ALA A 1 290 ? 26.25 -9.086 23.859 1 82.75 290 ALA A C 1
ATOM 2239 O O . ALA A 1 290 ? 26.859 -9.789 24.672 1 82.75 290 ALA A O 1
ATOM 2240 N N . ILE A 1 291 ? 26.812 -8.164 23.312 1 80.75 291 ILE A N 1
ATOM 2241 C CA . ILE A 1 291 ? 28.25 -7.914 23.484 1 80.75 291 ILE A CA 1
ATOM 2242 C C . ILE A 1 291 ? 28.453 -6.699 24.391 1 80.75 291 ILE A C 1
ATOM 2244 O O . ILE A 1 291 ? 28.125 -5.57 24 1 80.75 291 ILE A O 1
ATOM 2248 N N . PRO A 1 292 ? 29.062 -6.891 25.516 1 85.5 292 PRO A N 1
ATOM 2249 C CA . PRO A 1 292 ? 29.266 -5.762 26.422 1 85.5 292 PRO A CA 1
ATOM 2250 C C . PRO A 1 292 ? 30.422 -4.848 25.984 1 85.5 292 PRO A C 1
ATOM 2252 O O . PRO A 1 292 ? 31.328 -5.285 25.281 1 85.5 292 PRO A O 1
ATOM 2255 N N . PHE A 1 293 ? 30.344 -3.607 26.422 1 86.94 293 PHE A N 1
ATOM 2256 C CA . PHE A 1 293 ? 31.406 -2.617 26.297 1 86.94 293 PHE A CA 1
ATOM 2257 C C . PHE A 1 293 ? 32.125 -2.42 27.641 1 86.94 293 PHE A C 1
ATOM 2259 O O . PHE A 1 293 ? 31.562 -1.821 28.562 1 86.94 293 PHE A O 1
ATOM 2266 N N . VAL A 1 294 ? 33.375 -2.852 27.688 1 86.06 294 VAL A N 1
ATOM 2267 C CA . VAL A 1 294 ? 34.094 -2.801 28.938 1 86.06 294 VAL A CA 1
ATOM 2268 C C . VAL A 1 294 ? 34.969 -1.537 29 1 86.06 294 VAL A C 1
ATOM 2270 O O . VAL A 1 294 ? 35.75 -1.282 28.078 1 86.06 294 VAL A O 1
ATOM 2273 N N . VAL A 1 295 ? 34.719 -0.82 30.016 1 83.75 295 VAL A N 1
ATOM 2274 C CA . VAL A 1 295 ? 35.469 0.417 30.203 1 83.75 295 VAL A CA 1
ATOM 2275 C C . VAL A 1 295 ? 36.312 0.323 31.469 1 83.75 295 VAL A C 1
ATOM 2277 O O . VAL A 1 295 ? 35.781 0.025 32.562 1 83.75 295 VAL A O 1
ATOM 2280 N N . HIS A 1 296 ? 37.531 0.564 31.297 1 82.94 296 HIS A N 1
ATOM 2281 C CA . HIS A 1 296 ? 38.438 0.669 32.438 1 82.94 296 HIS A CA 1
ATOM 2282 C C . HIS A 1 296 ? 38.562 2.109 32.938 1 82.94 296 HIS A C 1
ATOM 2284 O O . HIS A 1 296 ? 38.969 2.994 32.188 1 82.94 296 HIS A O 1
ATOM 2290 N N . LEU A 1 297 ? 38.188 2.244 34.125 1 77.44 297 LEU A N 1
ATOM 2291 C CA . LEU A 1 297 ? 38.188 3.594 34.688 1 77.44 297 LEU A CA 1
ATOM 2292 C C . LEU A 1 297 ? 39.562 3.99 35.188 1 77.44 297 LEU A C 1
ATOM 2294 O O . LEU A 1 297 ? 40.281 3.174 35.781 1 77.44 297 LEU A O 1
ATOM 2298 N N . PRO A 1 298 ? 39.875 5.203 34.875 1 76 298 PRO A N 1
ATOM 2299 C CA . PRO A 1 298 ? 41.188 5.664 35.312 1 76 298 PRO A CA 1
ATOM 2300 C C . PRO A 1 298 ? 41.281 5.812 36.844 1 76 298 PRO A C 1
ATOM 2302 O O . PRO A 1 298 ? 42.375 5.801 37.406 1 76 298 PRO A O 1
ATOM 2305 N N . ARG A 1 299 ? 40.156 6.074 37.5 1 72.44 299 ARG A N 1
ATOM 2306 C CA . ARG A 1 299 ? 40.062 6.16 38.938 1 72.44 299 ARG A CA 1
ATOM 2307 C C . ARG A 1 299 ? 38.906 5.336 39.469 1 72.44 299 ARG A C 1
ATOM 2309 O O . ARG A 1 299 ? 37.844 5.234 38.812 1 72.44 299 ARG A O 1
ATOM 2316 N N . PRO A 1 300 ? 39.219 4.715 40.562 1 68 300 PRO A N 1
ATOM 2317 C CA . PRO A 1 300 ? 38.094 3.932 41.094 1 68 300 PRO A CA 1
ATOM 2318 C C . PRO A 1 300 ? 36.875 4.789 41.438 1 68 300 PRO A C 1
ATOM 2320 O O . PRO A 1 300 ? 37 5.922 41.875 1 68 300 PRO A O 1
ATOM 2323 N N . LEU A 1 301 ? 35.719 4.336 40.969 1 67.12 301 LEU A N 1
ATOM 2324 C CA . LEU A 1 301 ? 34.438 4.98 41.25 1 67.12 301 LEU A CA 1
ATOM 2325 C C . LEU A 1 301 ? 33.844 4.457 42.562 1 67.12 301 LEU A C 1
ATOM 2327 O O . LEU A 1 301 ? 33.625 3.254 42.719 1 67.12 301 LEU A O 1
ATOM 2331 N N . PRO A 1 302 ? 33.781 5.293 43.562 1 62.25 302 PRO A N 1
ATOM 2332 C CA . PRO A 1 302 ? 33.188 4.852 44.844 1 62.25 302 PRO A CA 1
ATOM 2333 C C . PRO A 1 302 ? 31.719 4.43 44.688 1 62.25 302 PRO A C 1
ATOM 2335 O O . PRO A 1 302 ? 30.953 5.098 44 1 62.25 302 PRO A O 1
ATOM 2338 N N . LEU A 1 303 ? 31.359 3.109 44.906 1 55.41 303 LEU A N 1
ATOM 2339 C CA . LEU A 1 303 ? 30 2.59 44.875 1 55.41 303 LEU A CA 1
ATOM 2340 C C . LEU A 1 303 ? 29.359 2.709 46.25 1 55.41 303 LEU A C 1
ATOM 2342 O O . LEU A 1 303 ? 29.984 2.418 47.281 1 55.41 303 LEU A O 1
ATOM 2346 N N . ALA A 1 304 ? 28.344 3.615 46.344 1 46.47 304 ALA A N 1
ATOM 2347 C CA . ALA A 1 304 ? 27.641 3.686 47.625 1 46.47 304 ALA A CA 1
ATOM 2348 C C . ALA A 1 304 ? 27 2.348 47.969 1 46.47 304 ALA A C 1
ATOM 2350 O O . ALA A 1 304 ? 26.141 1.854 47.219 1 46.47 304 ALA A O 1
ATOM 2351 N N . THR A 1 305 ? 27.703 1.324 48.25 1 43.56 305 THR A N 1
ATOM 2352 C CA . THR A 1 305 ? 27.016 0.132 48.719 1 43.56 305 THR A CA 1
ATOM 2353 C C . THR A 1 305 ? 26.5 0.339 50.156 1 43.56 305 THR A C 1
ATOM 2355 O O . THR A 1 305 ? 27.062 1.121 50.906 1 43.56 305 THR A O 1
ATOM 2358 N N . ALA A 1 306 ? 25.125 0.101 50.312 1 39.44 306 ALA A N 1
ATOM 2359 C CA . ALA A 1 306 ? 24.531 0.07 51.656 1 39.44 306 ALA A CA 1
ATOM 2360 C C . ALA A 1 306 ? 25.469 -0.593 52.656 1 39.44 306 ALA A C 1
ATOM 2362 O O . ALA A 1 306 ? 25.094 -0.83 53.812 1 39.44 306 ALA A O 1
ATOM 2363 N N . ALA A 1 307 ? 26.469 -1.28 52.188 1 37.56 307 ALA A N 1
ATOM 2364 C CA . ALA A 1 307 ? 27.094 -1.99 53.281 1 37.56 307 ALA A CA 1
ATOM 2365 C C . ALA A 1 307 ? 27.578 -1.018 54.344 1 37.56 307 ALA A C 1
ATOM 2367 O O . ALA A 1 307 ? 27.641 0.191 54.125 1 37.56 307 ALA A O 1
ATOM 2368 N N . ALA A 1 308 ? 28.328 -1.551 55.5 1 38.22 308 ALA A N 1
ATOM 2369 C CA . ALA A 1 308 ? 28.734 -1.03 56.781 1 38.22 308 ALA A CA 1
ATOM 2370 C C . ALA A 1 308 ? 29.469 0.297 56.656 1 38.22 308 ALA A C 1
ATOM 2372 O O . ALA A 1 308 ? 30.125 0.548 55.625 1 38.22 308 ALA A O 1
ATOM 2373 N N . LEU A 1 309 ? 29.359 1.278 57.562 1 43.06 309 LEU A N 1
ATOM 2374 C CA . LEU A 1 309 ? 29.766 2.615 57.969 1 43.06 309 LEU A CA 1
ATOM 2375 C C . LEU A 1 309 ? 31.266 2.822 57.75 1 43.06 309 LEU A C 1
ATOM 2377 O O . LEU A 1 309 ? 31.797 3.885 58.094 1 43.06 309 LEU A O 1
ATOM 2381 N N . GLY A 1 310 ? 31.969 1.887 56.812 1 45.62 310 GLY A N 1
ATOM 2382 C CA . GLY A 1 310 ? 33.406 2.123 56.656 1 45.62 310 GLY A CA 1
ATOM 2383 C C . GLY A 1 310 ? 33.938 1.768 55.281 1 45.62 310 GLY A C 1
ATOM 2384 O O . GLY A 1 310 ? 34.969 2.266 54.875 1 45.62 310 GLY A O 1
ATOM 2385 N N . GLN A 1 311 ? 33.625 0.535 54.688 1 43.91 311 GLN A N 1
ATOM 2386 C CA . GLN A 1 311 ? 34.406 0.114 53.5 1 43.91 311 GLN A CA 1
ATOM 2387 C C . GLN A 1 311 ? 33.688 0.539 52.219 1 43.91 311 GLN A C 1
ATOM 2389 O O . GLN A 1 311 ? 32.594 0.057 51.906 1 43.91 311 GLN A O 1
ATOM 2394 N N . GLN A 1 312 ? 33.938 1.684 51.719 1 47.62 312 GLN A N 1
ATOM 2395 C CA . GLN A 1 312 ? 33.469 2.135 50.406 1 47.62 312 GLN A CA 1
ATOM 2396 C C . GLN A 1 312 ? 34 1.218 49.312 1 47.62 312 GLN A C 1
ATOM 2398 O O . GLN A 1 312 ? 35.219 0.981 49.219 1 47.62 312 GLN A O 1
ATOM 2403 N N . SER A 1 313 ? 33.312 0.256 48.812 1 54.75 313 SER A N 1
ATOM 2404 C CA . SER A 1 313 ? 33.75 -0.515 47.656 1 54.75 313 SER A CA 1
ATOM 2405 C C . SER A 1 313 ? 33.906 0.38 46.438 1 54.75 313 SER A C 1
ATOM 2407 O O . SER A 1 313 ? 33.312 1.448 46.344 1 54.75 313 SER A O 1
ATOM 2409 N N . ALA A 1 314 ? 35.188 0.352 45.75 1 61.72 314 ALA A N 1
ATOM 2410 C CA . ALA A 1 314 ? 35.5 1.102 44.531 1 61.72 314 ALA A CA 1
ATOM 2411 C C . ALA A 1 314 ? 35.562 0.176 43.344 1 61.72 314 ALA A C 1
ATOM 2413 O O . ALA A 1 314 ? 35.938 -0.992 43.469 1 61.72 314 ALA A O 1
ATOM 2414 N N . CYS A 1 315 ? 34.938 0.553 42.25 1 68.94 315 CYS A N 1
ATOM 2415 C CA . CYS A 1 315 ? 35.031 -0.176 41 1 68.94 315 CYS A CA 1
ATOM 2416 C C . CYS A 1 315 ? 35.938 0.542 40 1 68.94 315 CYS A C 1
ATOM 2418 O O . CYS A 1 315 ? 35.906 1.77 39.906 1 68.94 315 CYS A O 1
ATOM 2420 N N . SER A 1 316 ? 36.812 -0.363 39.406 1 74.44 316 SER A N 1
ATOM 2421 C CA . SER A 1 316 ? 37.719 0.212 38.406 1 74.44 316 SER A CA 1
ATOM 2422 C C . SER A 1 316 ? 37.375 -0.276 37 1 74.44 316 SER A C 1
ATOM 2424 O O . SER A 1 316 ? 37.938 0.208 36 1 74.44 316 SER A O 1
ATOM 2426 N N . VAL A 1 317 ? 36.406 -1.179 36.938 1 78.44 317 VAL A N 1
ATOM 2427 C CA . VAL A 1 317 ? 36 -1.728 35.656 1 78.44 317 VAL A CA 1
ATOM 2428 C C . VAL A 1 317 ? 34.469 -1.788 35.562 1 78.44 317 VAL A C 1
ATOM 2430 O O . VAL A 1 317 ? 33.812 -2.266 36.5 1 78.44 317 VAL A O 1
ATOM 2433 N N . VAL A 1 318 ? 33.969 -1.261 34.5 1 77.38 318 VAL A N 1
ATOM 2434 C CA . VAL A 1 318 ? 32.531 -1.276 34.281 1 77.38 318 VAL A CA 1
ATOM 2435 C C . VAL A 1 318 ? 32.188 -1.864 32.906 1 77.38 318 VAL A C 1
ATOM 2437 O O . VAL A 1 318 ? 32.781 -1.466 31.906 1 77.38 318 VAL A O 1
ATOM 2440 N N . ALA A 1 319 ? 31.281 -2.811 32.906 1 82.31 319 ALA A N 1
ATOM 2441 C CA . ALA A 1 319 ? 30.766 -3.375 31.656 1 82.31 319 ALA A CA 1
ATOM 2442 C C . ALA A 1 319 ? 29.391 -2.779 31.312 1 82.31 319 ALA A C 1
ATOM 2444 O O . ALA A 1 319 ? 28.453 -2.85 32.125 1 82.31 319 ALA A O 1
ATOM 2445 N N . PHE A 1 320 ? 29.344 -2.248 30.094 1 82.12 320 PHE A N 1
ATOM 2446 C CA . PHE A 1 320 ? 28.109 -1.637 29.641 1 82.12 320 PHE A CA 1
ATOM 2447 C C . PHE A 1 320 ? 27.469 -2.475 28.531 1 82.12 320 PHE A C 1
ATOM 2449 O O . PHE A 1 320 ? 28.172 -3.074 27.719 1 82.12 320 PHE A O 1
ATOM 2456 N N . ARG A 1 321 ? 26.109 -2.475 28.531 1 83.88 321 ARG A N 1
ATOM 2457 C CA . ARG A 1 321 ? 25.344 -3.068 27.453 1 83.88 321 ARG A CA 1
ATOM 2458 C C . ARG A 1 321 ? 24.234 -2.123 26.984 1 83.88 321 ARG A C 1
ATOM 2460 O O . ARG A 1 321 ? 23.688 -1.355 27.781 1 83.88 321 ARG A O 1
ATOM 2467 N N . TYR A 1 322 ? 23.969 -2.189 25.656 1 86.12 322 TYR A N 1
ATOM 2468 C CA . TYR A 1 322 ? 22.844 -1.45 25.094 1 86.12 322 TYR A CA 1
ATOM 2469 C C . TYR A 1 322 ? 21.688 -2.387 24.766 1 86.12 322 TYR A C 1
ATOM 2471 O O . TYR A 1 322 ? 21.891 -3.467 24.203 1 86.12 322 TYR A O 1
ATOM 2479 N N . SER A 1 323 ? 20.453 -1.969 25.141 1 82.06 323 SER A N 1
ATOM 2480 C CA . SER A 1 323 ? 19.281 -2.779 24.844 1 82.06 323 SER A CA 1
ATOM 2481 C C . SER A 1 323 ? 18.156 -1.927 24.266 1 82.06 323 SER A C 1
ATOM 2483 O O . SER A 1 323 ? 17.906 -0.815 24.734 1 82.06 323 SER A O 1
ATOM 2485 N N . ALA A 1 324 ? 17.516 -2.512 23.188 1 81.69 324 ALA A N 1
ATOM 2486 C CA . ALA A 1 324 ? 16.375 -1.821 22.562 1 81.69 324 ALA A CA 1
ATOM 2487 C C . ALA A 1 324 ? 15.203 -1.716 23.531 1 81.69 324 ALA A C 1
ATOM 2489 O O . ALA A 1 324 ? 14.945 -2.635 24.312 1 81.69 324 ALA A O 1
ATOM 2490 N N . VAL A 1 325 ? 14.523 -0.573 23.531 1 68.62 325 VAL A N 1
ATOM 2491 C CA . VAL A 1 325 ? 13.312 -0.39 24.328 1 68.62 325 VAL A CA 1
ATOM 2492 C C . VAL A 1 325 ? 12.086 -0.82 23.531 1 68.62 325 VAL A C 1
ATOM 2494 O O . VAL A 1 325 ? 11.984 -0.52 22.328 1 68.62 325 VAL A O 1
ATOM 2497 N N . GLY A 1 326 ? 11.656 -2.209 23.562 1 58.5 326 GLY A N 1
ATOM 2498 C CA . GLY A 1 326 ? 10.57 -2.816 22.812 1 58.5 326 GLY A CA 1
ATOM 2499 C C . GLY A 1 326 ? 9.438 -1.854 22.516 1 58.5 326 GLY A C 1
ATOM 2500 O O . GLY A 1 326 ? 8.562 -2.148 21.688 1 58.5 326 GLY A O 1
ATOM 2501 N N . GLY A 1 327 ? 9.172 -0.794 23.109 1 54.19 327 GLY A N 1
ATOM 2502 C CA . GLY A 1 327 ? 7.887 -0.118 23.078 1 54.19 327 GLY A CA 1
ATOM 2503 C C . GLY A 1 327 ? 7.406 0.189 21.672 1 54.19 327 GLY A C 1
ATOM 2504 O O . GLY A 1 327 ? 6.227 0.013 21.359 1 54.19 327 GLY A O 1
ATOM 2505 N N . HIS A 1 328 ? 8.062 0.566 20.703 1 58.91 328 HIS A N 1
ATOM 2506 C CA . HIS A 1 328 ? 7.379 0.943 19.469 1 58.91 328 HIS A CA 1
ATOM 2507 C C . HIS A 1 328 ? 7.332 -0.221 18.484 1 58.91 328 HIS A C 1
ATOM 2509 O O . HIS A 1 328 ? 6.504 -0.236 17.578 1 58.91 328 HIS A O 1
ATOM 2515 N N . THR A 1 329 ? 8.227 -1.1 18.562 1 68.75 329 THR A N 1
ATOM 2516 C CA . THR A 1 329 ? 8.172 -2.227 17.641 1 68.75 329 THR A CA 1
ATOM 2517 C C . THR A 1 329 ? 8.273 -3.551 18.391 1 68.75 329 THR A C 1
ATOM 2519 O O . THR A 1 329 ? 9.375 -4.086 18.578 1 68.75 329 THR A O 1
ATOM 2522 N N . PRO A 1 330 ? 7.109 -3.939 18.828 1 67.19 330 PRO A N 1
ATOM 2523 C CA . PRO A 1 330 ? 7.176 -5.188 19.594 1 67.19 330 PRO A CA 1
ATOM 2524 C C . PRO A 1 330 ? 7.848 -6.32 18.812 1 67.19 330 PRO A C 1
ATOM 2526 O O . PRO A 1 330 ? 7.742 -6.379 17.594 1 67.19 330 PRO A O 1
ATOM 2529 N N . GLY A 1 331 ? 8.594 -7.047 19.484 1 65.31 331 GLY A N 1
ATOM 2530 C CA . GLY A 1 331 ? 9.234 -8.211 18.891 1 65.31 331 GLY A CA 1
ATOM 2531 C C . GLY A 1 331 ? 10.703 -7.992 18.578 1 65.31 331 GLY A C 1
ATOM 2532 O O . GLY A 1 331 ? 11.406 -8.93 18.203 1 65.31 331 GLY A O 1
ATOM 2533 N N . LEU A 1 332 ? 11.188 -6.672 18.625 1 70.19 332 LEU A N 1
ATOM 2534 C CA . LEU A 1 332 ? 12.586 -6.41 18.297 1 70.19 332 LEU A CA 1
ATOM 2535 C C . LEU A 1 332 ? 13.516 -6.945 19.375 1 70.19 332 LEU A C 1
ATOM 2537 O O . LEU A 1 332 ? 14.703 -7.172 19.141 1 70.19 332 LEU A O 1
ATOM 2541 N N . VAL A 1 333 ? 13.148 -7.031 20.672 1 61.62 333 VAL A N 1
ATOM 2542 C CA . VAL A 1 333 ? 14.039 -7.566 21.688 1 61.62 333 VAL A CA 1
ATOM 2543 C C . VAL A 1 333 ? 13.453 -8.852 22.266 1 61.62 333 VAL A C 1
ATOM 2545 O O . VAL A 1 333 ? 12.242 -8.938 22.5 1 61.62 333 VAL A O 1
ATOM 2548 N N . PRO A 1 334 ? 14.406 -9.938 22.219 1 50.53 334 PRO A N 1
ATOM 2549 C CA . PRO A 1 334 ? 13.93 -11.211 22.766 1 50.53 334 PRO A CA 1
ATOM 2550 C C . PRO A 1 334 ? 13.406 -11.086 24.188 1 50.53 334 PRO A C 1
ATOM 2552 O O . PRO A 1 334 ? 13.891 -10.25 24.953 1 50.53 334 PRO A O 1
ATOM 2555 N N . SER A 1 335 ? 12.258 -11.594 24.469 1 44.22 335 SER A N 1
ATOM 2556 C CA . SER A 1 335 ? 11.664 -11.68 25.797 1 44.22 335 SER A CA 1
ATOM 2557 C C . SER A 1 335 ? 12.672 -12.188 26.828 1 44.22 335 SER A C 1
ATOM 2559 O O . SER A 1 335 ? 12.5 -11.984 28.031 1 44.22 335 SER A O 1
ATOM 2561 N N . THR A 1 336 ? 13.641 -12.969 26.547 1 39.09 336 THR A N 1
ATOM 2562 C CA . THR A 1 336 ? 14.531 -13.586 27.516 1 39.09 336 THR A CA 1
ATOM 2563 C C . THR A 1 336 ? 15.375 -12.523 28.219 1 39.09 336 THR A C 1
ATOM 2565 O O . THR A 1 336 ? 16.016 -12.812 29.234 1 39.09 336 THR A O 1
ATOM 2568 N N . ALA A 1 337 ? 15.602 -11.516 27.672 1 37.09 337 ALA A N 1
ATOM 2569 C CA . ALA A 1 337 ? 16.516 -10.57 28.328 1 37.09 337 ALA A CA 1
ATOM 2570 C C . ALA A 1 337 ? 15.938 -10.078 29.656 1 37.09 337 ALA A C 1
ATOM 2572 O O . ALA A 1 337 ? 16.656 -9.492 30.469 1 37.09 337 ALA A O 1
ATOM 2573 N N . ASN A 1 338 ? 14.641 -10.117 29.812 1 34.69 338 ASN A N 1
ATOM 2574 C CA . ASN A 1 338 ? 14.133 -9.688 31.109 1 34.69 338 ASN A CA 1
ATOM 2575 C C . ASN A 1 338 ? 14.328 -10.773 32.188 1 34.69 338 ASN A C 1
ATOM 2577 O O . ASN A 1 338 ? 13.812 -10.656 33.281 1 34.69 338 ASN A O 1
ATOM 2581 N N . ALA A 1 339 ? 14.766 -11.961 31.875 1 32.84 339 ALA A N 1
ATOM 2582 C CA . ALA A 1 339 ? 14.891 -12.977 32.906 1 32.84 339 ALA A CA 1
ATOM 2583 C C . ALA A 1 339 ? 16.156 -12.758 33.75 1 32.84 339 ALA A C 1
ATOM 2585 O O . ALA A 1 339 ? 17.016 -13.633 33.844 1 32.84 339 ALA A O 1
ATOM 2586 N N . LEU A 1 340 ? 16.688 -11.578 33.812 1 31 340 LEU A N 1
ATOM 2587 C CA . LEU A 1 340 ? 17.609 -11.562 34.969 1 31 340 LEU A CA 1
ATOM 2588 C C . LEU A 1 340 ? 16.891 -12.008 36.219 1 31 340 LEU A C 1
ATOM 2590 O O . LEU A 1 340 ? 15.734 -11.664 36.438 1 31 340 LEU A O 1
ATOM 2594 N N . PRO A 1 341 ? 17.266 -13.078 36.844 1 28.28 341 PRO A N 1
ATOM 2595 C CA . PRO A 1 341 ? 16.656 -13.461 38.125 1 28.28 341 PRO A CA 1
ATOM 2596 C C . PRO A 1 341 ? 16.25 -12.25 38.969 1 28.28 341 PRO A C 1
ATOM 2598 O O . PRO A 1 341 ? 17.047 -11.32 39.156 1 28.28 341 PRO A O 1
ATOM 2601 N N . LYS A 1 342 ? 14.922 -12.086 39.156 1 31.97 342 LYS A N 1
ATOM 2602 C CA . LYS A 1 342 ? 14.438 -11.195 40.219 1 31.97 342 LYS A CA 1
ATOM 2603 C C . LYS A 1 342 ? 15.086 -11.523 41.562 1 31.97 342 LYS A C 1
ATOM 2605 O O . LYS A 1 342 ? 14.773 -12.547 42.188 1 31.97 342 LYS A O 1
ATOM 2610 N N . ARG A 1 343 ? 15.992 -11.273 42.094 1 28.5 343 ARG A N 1
ATOM 2611 C CA . ARG A 1 343 ? 15.812 -11 43.5 1 28.5 343 ARG A CA 1
ATOM 2612 C C . ARG A 1 343 ? 14.555 -10.164 43.75 1 28.5 343 ARG A C 1
ATOM 2614 O O . ARG A 1 343 ? 14.094 -9.453 42.844 1 28.5 343 ARG A O 1
ATOM 2621 N N . SER A 1 344 ? 13.828 -10.156 45.031 1 26.97 344 SER A N 1
ATOM 2622 C CA . SER A 1 344 ? 12.633 -9.547 45.594 1 26.97 344 SER A CA 1
ATOM 2623 C C . SER A 1 344 ? 12.391 -8.148 45 1 26.97 344 SER A C 1
ATOM 2625 O O . SER A 1 344 ? 11.602 -7.379 45.562 1 26.97 344 SER A O 1
ATOM 2627 N N . ARG A 1 345 ? 13.312 -7.477 44.406 1 26.91 345 ARG A N 1
ATOM 2628 C CA . ARG A 1 345 ? 12.836 -6.102 44.281 1 26.91 345 ARG A CA 1
ATOM 2629 C C . ARG A 1 345 ? 11.656 -6.016 43.312 1 26.91 345 ARG A C 1
ATOM 2631 O O . ARG A 1 345 ? 11.516 -6.852 42.406 1 26.91 345 ARG A O 1
ATOM 2638 N N . VAL A 1 346 ? 10.539 -5.355 43.75 1 25.92 346 VAL A N 1
ATOM 2639 C CA . VAL A 1 346 ? 9.273 -4.961 43.156 1 25.92 346 VAL A CA 1
ATOM 2640 C C . VAL A 1 346 ? 9.492 -4.625 41.656 1 25.92 346 VAL A C 1
ATOM 2642 O O . VAL A 1 346 ? 10.398 -3.855 41.344 1 25.92 346 VAL A O 1
ATOM 2645 N N . PRO A 1 347 ? 9.133 -5.551 40.812 1 28.62 347 PRO A N 1
ATOM 2646 C CA . PRO A 1 347 ? 9.109 -5.184 39.406 1 28.62 347 PRO A CA 1
ATOM 2647 C C . PRO A 1 347 ? 8.617 -3.758 39.188 1 28.62 347 PRO A C 1
ATOM 2649 O O . PRO A 1 347 ? 7.523 -3.4 39.625 1 28.62 347 PRO A O 1
ATOM 2652 N N . CYS A 1 348 ? 9.406 -2.721 39.5 1 25.08 348 CYS A N 1
ATOM 2653 C CA . CYS A 1 348 ? 8.891 -1.429 39.031 1 25.08 348 CYS A CA 1
ATOM 2654 C C . CYS A 1 348 ? 8.398 -1.503 37.594 1 25.08 348 CYS A C 1
ATOM 2656 O O . CYS A 1 348 ? 9.172 -1.808 36.688 1 25.08 348 CYS A O 1
ATOM 2658 N N . THR A 1 349 ? 7.289 -2.092 37.438 1 28.89 349 THR A N 1
ATOM 2659 C CA . THR A 1 349 ? 6.582 -1.869 36.156 1 28.89 349 THR A CA 1
ATOM 2660 C C . THR A 1 349 ? 6.867 -0.471 35.625 1 28.89 349 THR A C 1
ATOM 2662 O O . THR A 1 349 ? 6.656 0.524 36.312 1 28.89 349 THR A O 1
ATOM 2665 N N . PRO A 1 350 ? 7.895 -0.346 34.719 1 29.53 350 PRO A N 1
ATOM 2666 C CA . PRO A 1 350 ? 8.039 1.014 34.188 1 29.53 350 PRO A CA 1
ATOM 2667 C C . PRO A 1 350 ? 6.695 1.651 33.844 1 29.53 350 PRO A C 1
ATOM 2669 O O . PRO A 1 350 ? 5.957 1.121 33 1 29.53 350 PRO A O 1
ATOM 2672 N N . ARG A 1 351 ? 6.035 2.072 34.844 1 29.78 351 ARG A N 1
ATOM 2673 C CA . ARG A 1 351 ? 4.762 2.709 34.531 1 29.78 351 ARG A CA 1
ATOM 2674 C C . ARG A 1 351 ? 4.848 3.494 33.219 1 29.78 351 ARG A C 1
ATOM 2676 O O . ARG A 1 351 ? 3.84 3.691 32.562 1 29.78 351 ARG A O 1
ATOM 2683 N N . GLY A 1 352 ? 5.719 4.66 33.281 1 30.19 352 GLY A N 1
ATOM 2684 C CA . GLY A 1 352 ? 5.586 5.699 32.25 1 30.19 352 GLY A CA 1
ATOM 2685 C C . GLY A 1 352 ? 6.168 5.309 30.922 1 30.19 352 GLY A C 1
ATOM 2686 O O . GLY A 1 352 ? 6.906 4.324 30.812 1 30.19 352 GLY A O 1
ATOM 2687 N N . ARG A 1 353 ? 5.645 5.863 29.766 1 33.12 353 ARG A N 1
ATOM 2688 C CA . ARG A 1 353 ? 6.133 5.773 28.391 1 33.12 353 ARG A CA 1
ATOM 2689 C C . ARG A 1 353 ? 7.648 5.598 28.359 1 33.12 353 ARG A C 1
ATOM 2691 O O . ARG A 1 353 ? 8.148 4.52 28.031 1 33.12 353 ARG A O 1
ATOM 2698 N N . ASP A 1 354 ? 8.414 6.516 27.734 1 31.88 354 ASP A N 1
ATOM 2699 C CA . ASP A 1 354 ? 9.867 6.547 27.625 1 31.88 354 ASP A CA 1
ATOM 2700 C C . ASP A 1 354 ? 10.531 6.5 29 1 31.88 354 ASP A C 1
ATOM 2702 O O . ASP A 1 354 ? 11.102 7.492 29.453 1 31.88 354 ASP A O 1
ATOM 2706 N N . SER A 1 355 ? 10.086 5.918 30 1 32.59 355 SER A N 1
ATOM 2707 C CA . SER A 1 355 ? 10.781 6.199 31.25 1 32.59 355 SER A CA 1
ATOM 2708 C C . SER A 1 355 ? 12.258 5.824 31.156 1 32.59 355 SER A C 1
ATOM 2710 O O . SER A 1 355 ? 12.594 4.684 30.828 1 32.59 355 SER A O 1
ATOM 2712 N N . PRO A 1 356 ? 13.227 6.695 30.984 1 33.25 356 PRO A N 1
ATOM 2713 C CA . PRO A 1 356 ? 14.68 6.598 31.094 1 33.25 356 PRO A CA 1
ATOM 2714 C C . PRO A 1 356 ? 15.125 5.578 32.125 1 33.25 356 PRO A C 1
ATOM 2716 O O . PRO A 1 356 ? 16.234 5.047 32.062 1 33.25 356 PRO A O 1
ATOM 2719 N N . ALA A 1 357 ? 14.539 5.559 33.344 1 32.59 357 ALA A N 1
ATOM 2720 C CA . ALA A 1 357 ? 15.094 4.957 34.562 1 32.59 357 ALA A CA 1
ATOM 2721 C C . ALA A 1 357 ? 15.109 3.436 34.469 1 32.59 357 ALA A C 1
ATOM 2723 O O . ALA A 1 357 ? 15.641 2.754 35.344 1 32.59 357 ALA A O 1
ATOM 2724 N N . ALA A 1 358 ? 14.266 2.787 33.656 1 34.78 358 ALA A N 1
ATOM 2725 C CA . ALA A 1 358 ? 14.102 1.366 33.969 1 34.78 358 ALA A CA 1
ATOM 2726 C C . ALA A 1 358 ? 15.422 0.617 33.781 1 34.78 358 ALA A C 1
ATOM 2728 O O . ALA A 1 358 ? 15.648 -0.42 34.406 1 34.78 358 ALA A O 1
ATOM 2729 N N . VAL A 1 359 ? 16.109 0.809 32.594 1 38.69 359 VAL A N 1
ATOM 2730 C CA . VAL A 1 359 ? 16.844 -0.384 32.188 1 38.69 359 VAL A CA 1
ATOM 2731 C C . VAL A 1 359 ? 18.172 -0.47 32.938 1 38.69 359 VAL A C 1
ATOM 2733 O O . VAL A 1 359 ? 18.984 -1.36 32.688 1 38.69 359 VAL A O 1
ATOM 2736 N N . ALA A 1 360 ? 18.609 0.594 33.562 1 37.22 360 ALA A N 1
ATOM 2737 C CA . ALA A 1 360 ? 19.938 0.229 34.062 1 37.22 360 ALA A CA 1
ATOM 2738 C C . ALA A 1 360 ? 19.859 -0.747 35.219 1 37.22 360 ALA A C 1
ATOM 2740 O O . ALA A 1 360 ? 19.469 -0.364 36.344 1 37.22 360 ALA A O 1
ATOM 2741 N N . ASN A 1 361 ? 19.453 -1.93 34.938 1 36.34 361 ASN A N 1
ATOM 2742 C CA . ASN A 1 361 ? 19.578 -2.895 36 1 36.34 361 ASN A CA 1
ATOM 2743 C C . ASN A 1 361 ? 21.047 -3.205 36.312 1 36.34 361 ASN A C 1
ATOM 2745 O O . ASN A 1 361 ? 21.797 -3.598 35.438 1 36.34 361 ASN A O 1
ATOM 2749 N N . ALA A 1 362 ? 21.562 -2.447 37.25 1 35.81 362 ALA A N 1
ATOM 2750 C CA . ALA A 1 362 ? 22.906 -2.766 37.75 1 35.81 362 ALA A CA 1
ATOM 2751 C C . ALA A 1 362 ? 22.859 -3.996 38.656 1 35.81 362 ALA A C 1
ATOM 2753 O O . ALA A 1 362 ? 21.984 -4.117 39.5 1 35.81 362 ALA A O 1
ATOM 2754 N N . SER A 1 363 ? 23.078 -5.191 38.25 1 34.5 363 SER A N 1
ATOM 2755 C CA . SER A 1 363 ? 23.328 -6.242 39.219 1 34.5 363 SER A CA 1
ATOM 2756 C C . SER A 1 363 ? 24.75 -6.168 39.75 1 34.5 363 SER A C 1
ATOM 2758 O O . SER A 1 363 ? 25.719 -6.234 39 1 34.5 363 SER A O 1
ATOM 2760 N N . ALA A 1 364 ? 24.922 -5.387 40.781 1 32.03 364 ALA A N 1
ATOM 2761 C CA . ALA A 1 364 ? 26.188 -5.488 41.5 1 32.03 364 ALA A CA 1
ATOM 2762 C C . ALA A 1 364 ? 26.266 -6.785 42.312 1 32.03 364 ALA A C 1
ATOM 2764 O O . ALA A 1 364 ? 25.344 -7.098 43.094 1 32.03 364 ALA A O 1
ATOM 2765 N N . SER A 1 365 ? 26.797 -7.824 41.875 1 33.03 365 SER A N 1
ATOM 2766 C CA . SER A 1 365 ? 27.109 -8.867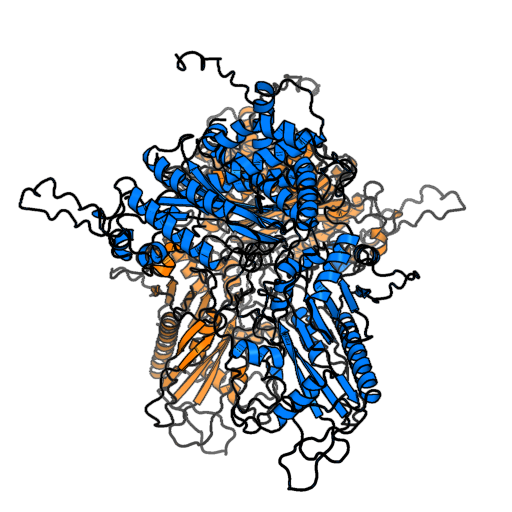 42.875 1 33.03 365 SER A CA 1
ATOM 2767 C C . SER A 1 365 ? 27.938 -8.312 44.031 1 33.03 365 SER A C 1
ATOM 2769 O O . SER A 1 365 ? 28.891 -7.559 43.812 1 33.03 365 SER A O 1
ATOM 2771 N N . ALA A 1 366 ? 27.484 -8.055 45.188 1 33.28 366 ALA A N 1
ATOM 2772 C CA . ALA A 1 366 ? 28.031 -7.66 46.469 1 33.28 366 ALA A CA 1
ATOM 2773 C C . ALA A 1 366 ? 29.422 -8.266 46.688 1 33.28 366 ALA A C 1
ATOM 2775 O O . ALA A 1 366 ? 30.094 -7.961 47.656 1 33.28 366 ALA A O 1
ATOM 2776 N N . GLU A 1 367 ? 29.609 -9.539 46.406 1 35.5 367 GLU A N 1
ATOM 2777 C CA . GLU A 1 367 ? 30.906 -9.945 46.906 1 35.5 367 GLU A CA 1
ATOM 2778 C C . GLU A 1 367 ? 32.031 -9.125 46.281 1 35.5 367 GLU A C 1
ATOM 2780 O O . GLU A 1 367 ? 32.594 -9.516 45.281 1 35.5 367 GLU A O 1
ATOM 2785 N N . SER A 1 368 ? 31.875 -7.77 46.219 1 37.88 368 SER A N 1
ATOM 2786 C CA . SER A 1 368 ? 32.781 -6.953 45.438 1 37.88 368 SER A CA 1
ATOM 2787 C C . SER A 1 368 ? 34.188 -6.953 46.031 1 37.88 368 SER A C 1
ATOM 2789 O O . SER A 1 368 ? 34.406 -6.352 47.094 1 37.88 368 SER A O 1
ATOM 2791 N N . GLU A 1 369 ? 34.781 -8.078 46.062 1 40.34 369 GLU A N 1
ATOM 2792 C CA . GLU A 1 369 ? 36.219 -7.965 46.25 1 40.34 369 GLU A CA 1
ATOM 2793 C C . GLU A 1 369 ? 36.812 -6.828 45.406 1 40.34 369 GLU A C 1
ATOM 2795 O O . GLU A 1 369 ? 36.219 -6.449 44.375 1 40.34 369 GLU A O 1
ATOM 2800 N N . PRO A 1 370 ? 37.781 -6.117 45.906 1 43.62 370 PRO A N 1
ATOM 2801 C CA . PRO A 1 370 ? 38.656 -5.254 45.094 1 43.62 370 PRO A CA 1
ATOM 2802 C C . PRO A 1 370 ? 38.875 -5.812 43.688 1 43.62 370 PRO A C 1
ATOM 2804 O O . PRO A 1 370 ? 39.219 -6.984 43.531 1 43.62 370 PRO A O 1
ATOM 2807 N N . GLY A 1 371 ? 38.219 -5.203 42.469 1 48.59 371 GLY A N 1
ATOM 2808 C CA . GLY A 1 371 ? 38.344 -5.684 41.094 1 48.59 371 GLY A CA 1
ATOM 2809 C C . GLY A 1 371 ? 36.969 -6.043 40.5 1 48.59 371 GLY A C 1
ATOM 2810 O O . GLY A 1 371 ? 36.906 -6.684 39.438 1 48.59 371 GLY A O 1
ATOM 2811 N N . SER A 1 372 ? 36 -5.844 41.219 1 53.91 372 SER A N 1
ATOM 2812 C CA . SER A 1 372 ? 34.719 -6.332 40.75 1 53.91 372 SER A CA 1
ATOM 2813 C C . SER A 1 372 ? 34.219 -5.504 39.562 1 53.91 372 SER A C 1
ATOM 2815 O O . SER A 1 372 ? 34.5 -4.309 39.469 1 53.91 372 SER A O 1
ATOM 2817 N N . THR A 1 373 ? 33.812 -6.141 38.406 1 62.56 373 THR A N 1
ATOM 2818 C CA . THR A 1 373 ? 33.219 -5.598 37.188 1 62.56 373 THR A CA 1
ATOM 2819 C C . THR A 1 373 ? 31.734 -5.305 37.375 1 62.56 373 THR A C 1
ATOM 2821 O O . THR A 1 373 ? 30.984 -6.16 37.844 1 62.56 373 THR A O 1
ATOM 2824 N N . ILE A 1 374 ? 31.344 -4 37.375 1 68.31 374 ILE A N 1
ATOM 2825 C CA . ILE A 1 374 ? 29.938 -3.604 37.406 1 68.31 374 ILE A CA 1
ATOM 2826 C C . ILE A 1 374 ? 29.359 -3.693 35.969 1 68.31 374 ILE A C 1
ATOM 2828 O O . ILE A 1 374 ? 30.031 -3.33 35 1 68.31 374 ILE A O 1
ATOM 2832 N N . GLN A 1 375 ? 28.188 -4.32 35.938 1 72.56 375 GLN A N 1
ATOM 2833 C CA . GLN A 1 375 ? 27.484 -4.367 34.656 1 72.56 375 GLN A CA 1
ATOM 2834 C C . GLN A 1 375 ? 26.328 -3.365 34.625 1 72.56 375 GLN A C 1
ATOM 2836 O O . GLN A 1 375 ? 25.516 -3.334 35.531 1 72.56 375 GLN A O 1
ATOM 2841 N N . LEU A 1 376 ? 26.297 -2.529 33.656 1 73.25 376 LEU A N 1
ATOM 2842 C CA . LEU A 1 376 ? 25.234 -1.552 33.438 1 73.25 376 LEU A CA 1
ATOM 2843 C C . LEU A 1 376 ? 24.578 -1.739 32.094 1 73.25 376 LEU A C 1
ATOM 2845 O O . LEU A 1 376 ? 25.25 -1.958 31.078 1 73.25 376 LEU A O 1
ATOM 2849 N N . CYS A 1 377 ? 23.172 -1.704 32.094 1 77.69 377 CYS A N 1
ATOM 2850 C CA . CYS A 1 377 ? 22.422 -1.774 30.828 1 77.69 377 CYS A CA 1
ATOM 2851 C C . CYS A 1 377 ? 21.859 -0.411 30.469 1 77.69 377 CYS A C 1
ATOM 2853 O O . CYS A 1 377 ? 21.094 0.183 31.234 1 77.69 377 CYS A O 1
ATOM 2855 N N . LEU A 1 378 ? 22.234 0.078 29.375 1 81.38 378 LEU A N 1
ATOM 2856 C CA . LEU A 1 378 ? 21.766 1.354 28.844 1 81.38 378 LEU A CA 1
ATOM 2857 C C . LEU A 1 378 ? 20.703 1.143 27.766 1 81.38 378 LEU A C 1
ATOM 2859 O O . LEU A 1 378 ? 20.828 0.228 26.953 1 81.38 378 LEU A O 1
ATOM 2863 N N . PRO A 1 379 ? 19.609 1.991 27.719 1 83.12 379 PRO A N 1
ATOM 2864 C CA . PRO A 1 379 ? 18.578 1.836 26.703 1 83.12 379 PRO A CA 1
ATOM 2865 C C . PRO A 1 379 ? 18.969 2.455 25.359 1 83.12 379 PRO A C 1
ATOM 2867 O O . PRO A 1 379 ? 19.656 3.479 25.328 1 83.12 379 PRO A O 1
ATOM 2870 N N . VAL A 1 380 ? 18.594 1.817 24.312 1 90.56 380 VAL A N 1
ATOM 2871 C CA . VAL A 1 380 ? 18.531 2.473 23 1 90.56 380 VAL A CA 1
ATOM 2872 C C . VAL A 1 380 ? 17.203 3.223 22.859 1 90.56 380 VAL A C 1
ATOM 2874 O O . VAL A 1 380 ? 16.172 2.613 22.625 1 90.56 380 VAL A O 1
ATOM 2877 N N . ARG A 1 381 ? 17.297 4.492 23.016 1 87.12 381 ARG A N 1
ATOM 2878 C CA . ARG A 1 381 ? 16.094 5.312 23.078 1 87.12 381 ARG A CA 1
ATOM 2879 C C . ARG A 1 381 ? 15.602 5.676 21.672 1 87.12 381 ARG A C 1
ATOM 2881 O O . ARG A 1 381 ? 16.312 5.48 20.688 1 87.12 381 ARG A O 1
ATOM 2888 N N . ARG A 1 382 ? 14.359 6.215 21.609 1 88.19 382 ARG A N 1
ATOM 2889 C CA . ARG A 1 382 ? 13.781 6.66 20.359 1 88.19 382 ARG A CA 1
ATOM 2890 C C . ARG A 1 382 ? 14.461 7.926 19.859 1 88.19 382 ARG A C 1
ATOM 2892 O O . ARG A 1 382 ? 14.781 8.82 20.641 1 88.19 382 ARG A O 1
ATOM 2899 N N . SER A 1 383 ? 14.617 7.938 18.562 1 90.69 383 SER A N 1
ATOM 2900 C CA . SER A 1 383 ? 15.289 9.078 17.953 1 90.69 383 SER A CA 1
ATOM 2901 C C . SER A 1 383 ? 14.289 10.109 17.438 1 90.69 383 SER A C 1
ATOM 2903 O O . SER A 1 383 ? 14.68 11.164 16.938 1 90.69 383 SER A O 1
ATOM 2905 N N . ASP A 1 384 ? 12.977 9.992 17.594 1 86.19 384 ASP A N 1
ATOM 2906 C CA . ASP A 1 384 ? 11.922 10.758 16.938 1 86.19 384 ASP A CA 1
ATOM 2907 C C . ASP A 1 384 ? 12.031 12.242 17.297 1 86.19 384 ASP A C 1
ATOM 2909 O O . ASP A 1 384 ? 11.828 13.102 16.438 1 86.19 384 ASP A O 1
ATOM 2913 N N . ALA A 1 385 ? 12.328 12.523 18.531 1 84.62 385 ALA A N 1
ATOM 2914 C CA . ALA A 1 385 ? 12.391 13.914 18.969 1 84.62 385 ALA A CA 1
ATOM 2915 C C . ALA A 1 385 ? 13.43 14.703 18.172 1 84.62 385 ALA A C 1
ATOM 2917 O O . ALA A 1 385 ? 13.188 15.852 17.797 1 84.62 385 ALA A O 1
ATOM 2918 N N . TYR A 1 386 ? 14.539 14.078 17.875 1 89.62 386 TYR A N 1
ATOM 2919 C CA . TYR A 1 386 ? 15.617 14.758 17.172 1 89.62 386 TYR A CA 1
ATOM 2920 C C . TYR A 1 386 ? 15.32 14.836 15.672 1 89.62 386 TYR A C 1
ATOM 2922 O O . TYR A 1 386 ? 15.664 15.82 15.016 1 89.62 386 TYR A O 1
ATOM 2930 N N . ALA A 1 387 ? 14.672 13.789 15.188 1 92 387 ALA A N 1
ATOM 2931 C CA . ALA A 1 387 ? 14.242 13.828 13.797 1 92 387 ALA A CA 1
ATOM 2932 C C . ALA A 1 387 ? 13.25 14.953 13.555 1 92 387 ALA A C 1
ATOM 2934 O O . ALA A 1 387 ? 13.328 15.664 12.547 1 92 387 ALA A O 1
ATOM 2935 N N . TRP A 1 388 ? 12.359 15.172 14.438 1 89.44 388 TRP A N 1
ATOM 2936 C CA . TRP A 1 388 ? 11.344 16.203 14.32 1 89.44 388 TRP A CA 1
ATOM 2937 C C . TRP A 1 388 ? 11.969 17.594 14.461 1 89.44 388 TRP A C 1
ATOM 2939 O O . TRP A 1 388 ? 11.562 18.531 13.773 1 89.44 388 TRP A O 1
ATOM 2949 N N . LEU A 1 389 ? 12.906 17.672 15.375 1 88.06 389 LEU A N 1
ATOM 2950 C CA . LEU A 1 389 ? 13.617 18.938 15.547 1 88.06 389 LEU A CA 1
ATOM 2951 C C . LEU A 1 389 ? 14.297 19.359 14.25 1 88.06 389 LEU A C 1
ATOM 2953 O O . LEU A 1 389 ? 14.164 20.5 13.82 1 88.06 389 LEU A O 1
ATOM 2957 N N . TYR A 1 390 ? 14.961 18.453 13.68 1 92.38 390 TYR A N 1
ATOM 2958 C CA . TYR A 1 390 ? 15.641 18.703 12.406 1 92.38 390 TYR A CA 1
ATOM 2959 C C . TYR A 1 390 ? 14.648 19.141 11.336 1 92.38 390 TYR A C 1
ATOM 2961 O O . TYR A 1 390 ? 14.93 20.047 10.555 1 92.38 390 TYR A O 1
ATOM 2969 N N . ARG A 1 391 ? 13.484 18.547 11.305 1 93.38 391 ARG A N 1
ATOM 2970 C CA . ARG A 1 391 ? 12.531 18.703 10.203 1 93.38 391 ARG A CA 1
ATOM 2971 C C . ARG A 1 391 ? 11.672 19.938 10.398 1 93.38 391 ARG A C 1
ATOM 2973 O O . ARG A 1 391 ? 10.828 20.25 9.562 1 93.38 391 ARG A O 1
ATOM 2980 N N . GLN A 1 392 ? 11.891 20.719 11.398 1 90.56 392 GLN A N 1
ATOM 2981 C CA . GLN A 1 392 ? 11.117 21.938 11.633 1 90.56 392 GLN A CA 1
ATOM 2982 C C . GLN A 1 392 ? 11.422 23 10.57 1 90.56 392 GLN A C 1
ATOM 2984 O O . GLN A 1 392 ? 10.531 23.734 10.156 1 90.56 392 GLN A O 1
ATOM 2989 N N . VAL A 1 393 ? 12.633 23.031 10.211 1 93.62 393 VAL A N 1
ATOM 2990 C CA . VAL A 1 393 ? 13.062 24.031 9.227 1 93.62 393 VAL A CA 1
ATOM 2991 C C . VAL A 1 393 ? 13.359 23.344 7.898 1 93.62 393 VAL A C 1
ATOM 2993 O O . VAL A 1 393 ? 14.148 22.391 7.848 1 93.62 393 VAL A O 1
ATOM 2996 N N . LYS A 1 394 ? 12.758 23.844 6.863 1 96.44 394 LYS A N 1
ATOM 2997 C CA . LYS A 1 394 ? 12.953 23.234 5.551 1 96.44 394 LYS A CA 1
ATOM 2998 C C . LYS A 1 394 ? 14.039 23.969 4.762 1 96.44 394 LYS A C 1
ATOM 3000 O O . LYS A 1 394 ? 14.094 25.203 4.766 1 96.44 394 LYS A O 1
ATOM 3005 N N . ASP A 1 395 ? 14.875 23.219 4.113 1 94.94 395 ASP A N 1
ATOM 3006 C CA . ASP A 1 395 ? 15.914 23.844 3.309 1 94.94 395 ASP A CA 1
ATOM 3007 C C . ASP A 1 395 ? 15.367 24.312 1.961 1 94.94 395 ASP A C 1
ATOM 3009 O O . ASP A 1 395 ? 14.211 24.031 1.627 1 94.94 395 ASP A O 1
ATOM 3013 N N . ARG A 1 396 ? 16.172 25.047 1.229 1 95.44 396 ARG A N 1
ATOM 3014 C CA . ARG A 1 396 ? 15.773 25.656 -0.034 1 95.44 396 ARG A CA 1
ATOM 3015 C C . ARG A 1 396 ? 15.469 24.594 -1.082 1 95.44 396 ARG A C 1
ATOM 3017 O O . ARG A 1 396 ? 14.555 24.766 -1.894 1 95.44 396 ARG A O 1
ATOM 3024 N N . SER A 1 397 ? 16.234 23.531 -1.063 1 95.12 397 SER A N 1
ATOM 3025 C CA . SER A 1 397 ? 15.969 22.438 -2.006 1 95.12 397 SER A CA 1
ATOM 3026 C C . SER A 1 397 ? 14.633 21.766 -1.72 1 95.12 397 SER A C 1
ATOM 3028 O O . SER A 1 397 ? 13.922 21.359 -2.645 1 95.12 397 SER A O 1
ATOM 3030 N N . GLN A 1 398 ? 14.375 21.594 -0.468 1 96.62 398 GLN A N 1
ATOM 3031 C CA . GLN A 1 398 ? 13.086 21 -0.112 1 96.62 398 GLN A CA 1
ATOM 3032 C C . GLN A 1 398 ? 11.93 21.891 -0.565 1 96.62 398 GLN A C 1
ATOM 3034 O O . GLN A 1 398 ? 10.891 21.391 -0.991 1 96.62 398 GLN A O 1
ATOM 3039 N N . LEU A 1 399 ? 12.062 23.188 -0.417 1 97.75 399 LEU A N 1
ATOM 3040 C CA . LEU A 1 399 ? 11.07 24.109 -0.956 1 97.75 399 LEU A CA 1
ATOM 3041 C C . LEU A 1 399 ? 10.836 23.859 -2.439 1 97.75 399 LEU A C 1
ATOM 3043 O O . LEU A 1 399 ? 9.688 23.75 -2.883 1 97.75 399 LEU A O 1
ATOM 3047 N N . ARG A 1 400 ? 11.891 23.75 -3.205 1 96.62 400 ARG A N 1
ATOM 3048 C CA . ARG A 1 400 ? 11.758 23.484 -4.637 1 96.62 400 ARG A CA 1
ATOM 3049 C C . ARG A 1 400 ? 11.055 22.172 -4.898 1 96.62 400 ARG A C 1
ATOM 3051 O O . ARG A 1 400 ? 10.219 22.062 -5.805 1 96.62 400 ARG A O 1
ATOM 3058 N N . GLN A 1 401 ? 11.359 21.156 -4.102 1 96.81 401 GLN A N 1
ATOM 3059 C CA . GLN A 1 401 ? 10.734 19.859 -4.25 1 96.81 401 GLN A CA 1
ATOM 3060 C C . GLN A 1 401 ? 9.242 19.922 -3.967 1 96.81 401 GLN A C 1
ATOM 3062 O O . GLN A 1 401 ? 8.438 19.281 -4.656 1 96.81 401 GLN A O 1
ATOM 3067 N N . HIS A 1 402 ? 8.844 20.656 -2.951 1 98.19 402 HIS A N 1
ATOM 3068 C CA . HIS A 1 402 ? 7.426 20.812 -2.66 1 98.19 402 HIS A CA 1
ATOM 3069 C C . HIS A 1 402 ? 6.711 21.562 -3.785 1 98.19 402 HIS A C 1
ATOM 3071 O O . HIS A 1 402 ? 5.562 21.25 -4.105 1 98.19 402 HIS A O 1
ATOM 3077 N N . LEU A 1 403 ? 7.348 22.562 -4.348 1 97.69 403 LEU A N 1
ATOM 3078 C CA . LEU A 1 403 ? 6.746 23.281 -5.469 1 97.69 403 LEU A CA 1
ATOM 3079 C C . LEU A 1 403 ? 6.566 22.359 -6.668 1 97.69 403 LEU A C 1
ATOM 3081 O O . LEU A 1 403 ? 5.582 22.469 -7.402 1 97.69 403 LEU A O 1
ATOM 3085 N N . ARG A 1 404 ? 7.508 21.484 -6.867 1 95.44 404 ARG A N 1
ATOM 3086 C CA . ARG A 1 404 ? 7.371 20.469 -7.91 1 95.44 404 ARG A CA 1
ATOM 3087 C C . ARG A 1 404 ? 6.152 19.594 -7.66 1 95.44 404 ARG A C 1
ATOM 3089 O O . ARG A 1 404 ? 5.363 19.328 -8.578 1 95.44 404 ARG A O 1
ATOM 3096 N N . SER A 1 405 ? 5.988 19.078 -6.48 1 98 405 SER A N 1
ATOM 3097 C CA . SER A 1 405 ? 4.848 18.25 -6.117 1 98 405 SER A CA 1
ATOM 3098 C C . SER A 1 405 ? 3.539 19.031 -6.238 1 98 405 SER A C 1
ATOM 3100 O O . SER A 1 405 ? 2.51 18.453 -6.605 1 98 405 SER A O 1
ATOM 3102 N N . ALA A 1 406 ? 3.57 20.266 -5.844 1 98.38 406 ALA A N 1
ATOM 3103 C CA . ALA A 1 406 ? 2.385 21.109 -5.973 1 98.38 406 ALA A CA 1
ATOM 3104 C C . ALA A 1 406 ? 1.956 21.234 -7.434 1 98.38 406 ALA A C 1
ATOM 3106 O O . ALA A 1 406 ? 0.761 21.219 -7.738 1 98.38 406 ALA A O 1
ATOM 3107 N N . ARG A 1 407 ? 2.938 21.406 -8.312 1 96.69 407 ARG A N 1
ATOM 3108 C CA . ARG A 1 407 ? 2.621 21.453 -9.734 1 96.69 407 ARG A CA 1
ATOM 3109 C C . ARG A 1 407 ? 1.973 20.156 -10.195 1 96.69 407 ARG A C 1
ATOM 3111 O O . ARG A 1 407 ? 0.997 20.172 -10.945 1 96.69 407 ARG A O 1
ATOM 3118 N N . ALA A 1 408 ? 2.559 19.031 -9.789 1 97.06 408 ALA A N 1
ATOM 3119 C CA . ALA A 1 408 ? 1.967 17.719 -10.094 1 97.06 408 ALA A CA 1
ATOM 3120 C C . ALA A 1 408 ? 0.534 17.641 -9.578 1 97.06 408 ALA A C 1
ATOM 3122 O O . ALA A 1 408 ? -0.356 17.141 -10.266 1 97.06 408 ALA A O 1
ATOM 3123 N N . THR A 1 409 ? 0.293 18.125 -8.398 1 98.62 409 THR A N 1
ATOM 3124 C CA . THR A 1 409 ? -1.035 18.125 -7.797 1 98.62 409 THR A CA 1
ATOM 3125 C C . THR A 1 409 ? -1.992 19 -8.602 1 98.62 409 THR A C 1
ATOM 3127 O O . THR A 1 409 ? -3.16 18.641 -8.781 1 98.62 409 THR A O 1
ATOM 3130 N N . GLU A 1 410 ? -1.518 20.172 -9.023 1 98.12 410 GLU A N 1
ATOM 3131 C CA . GLU A 1 410 ? -2.336 21.031 -9.875 1 98.12 410 GLU A CA 1
ATOM 3132 C C . GLU A 1 410 ? -2.836 20.266 -11.102 1 98.12 410 GLU A C 1
ATOM 3134 O O . GLU A 1 410 ? -4.027 20.312 -11.422 1 98.12 410 GLU A O 1
ATOM 3139 N N . ASP A 1 411 ? -1.94 19.594 -11.742 1 96.25 411 ASP A N 1
ATOM 3140 C CA . ASP A 1 411 ? -2.303 18.844 -12.945 1 96.25 411 ASP A CA 1
ATOM 3141 C C . ASP A 1 411 ? -3.375 17.797 -12.641 1 96.25 411 ASP A C 1
ATOM 3143 O O . ASP A 1 411 ? -4.309 17.625 -13.422 1 96.25 411 ASP A O 1
ATOM 3147 N N . ALA A 1 412 ? -3.203 17.125 -11.578 1 98.38 412 ALA A N 1
ATOM 3148 C CA . ALA A 1 412 ? -4.164 16.094 -11.195 1 98.38 412 ALA A CA 1
ATOM 3149 C C . ALA A 1 412 ? -5.531 16.703 -10.891 1 98.38 412 ALA A C 1
ATOM 3151 O O . ALA A 1 412 ? -6.562 16.172 -11.312 1 98.38 412 ALA A O 1
ATOM 3152 N N . PHE A 1 413 ? -5.57 17.797 -10.148 1 98.62 413 PHE A N 1
ATOM 3153 C CA . PHE A 1 413 ? -6.828 18.469 -9.828 1 98.62 413 PHE A CA 1
ATOM 3154 C C . PHE A 1 413 ? -7.508 18.969 -11.094 1 98.62 413 PHE A C 1
ATOM 3156 O O . PHE A 1 413 ? -8.734 18.891 -11.227 1 98.62 413 PHE A O 1
ATOM 3163 N N . LEU A 1 414 ? -6.734 19.578 -12.008 1 97.81 414 LEU A N 1
ATOM 3164 C CA . LEU A 1 414 ? -7.324 20.094 -13.234 1 97.81 414 LEU A CA 1
ATOM 3165 C C . LEU A 1 414 ? -8 18.969 -14.023 1 97.81 414 LEU A C 1
ATOM 3167 O O . LEU A 1 414 ? -9.102 19.156 -14.555 1 97.81 414 LEU A O 1
ATOM 3171 N N . GLN A 1 415 ? -7.363 17.828 -14.125 1 96.56 415 GLN A N 1
ATOM 3172 C CA . GLN A 1 415 ? -7.965 16.688 -14.812 1 96.56 415 GLN A CA 1
ATOM 3173 C C . GLN A 1 415 ? -9.234 16.234 -14.102 1 96.56 415 GLN A C 1
ATOM 3175 O O . GLN A 1 415 ? -10.234 15.93 -14.75 1 96.56 415 GLN A O 1
ATOM 3180 N N . LEU A 1 416 ? -9.18 16.172 -12.797 1 98.31 416 LEU A N 1
ATOM 3181 C CA . LEU A 1 416 ? -10.359 15.789 -12.023 1 98.31 416 LEU A CA 1
ATOM 3182 C C . LEU A 1 416 ? -11.492 16.781 -12.234 1 98.31 416 LEU A C 1
ATOM 3184 O O . LEU A 1 416 ? -12.641 16.391 -12.43 1 98.31 416 LEU A O 1
ATOM 3188 N N . MET A 1 417 ? -11.219 18.094 -12.234 1 98.44 417 MET A N 1
ATOM 3189 C CA . MET A 1 417 ? -12.219 19.141 -12.398 1 98.44 417 MET A CA 1
ATOM 3190 C C . MET A 1 417 ? -12.891 19.031 -13.766 1 98.44 417 MET A C 1
ATOM 3192 O O . MET A 1 417 ? -14.094 19.266 -13.891 1 98.44 417 MET A O 1
ATOM 3196 N N . ARG A 1 418 ? -12.172 18.672 -14.75 1 97.44 418 ARG A N 1
ATOM 3197 C CA . ARG A 1 418 ? -12.727 18.547 -16.094 1 97.44 418 ARG A CA 1
ATOM 3198 C C . ARG A 1 418 ? -13.656 17.328 -16.188 1 97.44 418 ARG A C 1
ATOM 3200 O O . ARG A 1 418 ? -14.57 17.297 -17 1 97.44 418 ARG A O 1
ATOM 3207 N N . CYS A 1 419 ? -13.406 16.375 -15.312 1 97.38 419 CYS A N 1
ATOM 3208 C CA . CYS A 1 419 ? -14.211 15.164 -15.281 1 97.38 419 CYS A CA 1
ATOM 3209 C C . CYS A 1 419 ? -15.477 15.359 -14.461 1 97.38 419 CYS A C 1
ATOM 3211 O O . CYS A 1 419 ? -16.5 14.742 -14.727 1 97.38 419 CYS A O 1
ATOM 3213 N N . ALA A 1 420 ? -15.531 16.234 -13.547 1 98.25 420 ALA A N 1
ATOM 3214 C CA . ALA A 1 420 ? -16.516 16.344 -12.469 1 98.25 420 ALA A CA 1
ATOM 3215 C C . ALA A 1 420 ? -17.891 16.703 -13.031 1 98.25 420 ALA A C 1
ATOM 3217 O O . ALA A 1 420 ? -18.906 16.219 -12.523 1 98.25 420 ALA A O 1
ATOM 3218 N N . PRO A 1 421 ? -18.016 17.531 -14.156 1 97.88 421 PRO A N 1
ATOM 3219 C CA . PRO A 1 421 ? -19.344 17.891 -14.664 1 97.88 421 PRO A CA 1
ATOM 3220 C C . PRO A 1 421 ? -20.078 16.688 -15.258 1 97.88 421 PRO A C 1
ATOM 3222 O O . PRO A 1 421 ? -21.312 16.703 -15.359 1 97.88 421 PRO A O 1
ATOM 3225 N N . ALA A 1 422 ? -19.375 15.625 -15.578 1 96.88 422 ALA A N 1
ATOM 3226 C CA . ALA A 1 422 ? -19.969 14.531 -16.359 1 96.88 422 ALA A CA 1
ATOM 3227 C C . ALA A 1 422 ? -20.312 13.352 -15.453 1 96.88 422 ALA A C 1
ATOM 3229 O O . ALA A 1 422 ? -20.672 12.273 -15.945 1 96.88 422 ALA A O 1
ATOM 3230 N N . THR A 1 423 ? -20.234 13.453 -14.125 1 97.19 423 THR A N 1
ATOM 3231 C CA . THR A 1 423 ? -20.5 12.305 -13.266 1 97.19 423 THR A CA 1
ATOM 3232 C C . THR A 1 423 ? -21.047 12.758 -11.922 1 97.19 423 THR A C 1
ATOM 3234 O O . THR A 1 423 ? -20.891 13.914 -11.531 1 97.19 423 THR A O 1
ATOM 3237 N N . LEU A 1 424 ? -21.812 11.938 -11.273 1 97.62 424 LEU A N 1
ATOM 3238 C CA . LEU A 1 424 ? -22.266 12.125 -9.906 1 97.62 424 LEU A CA 1
ATOM 3239 C C . LEU A 1 424 ? -21.594 11.133 -8.961 1 97.62 424 LEU A C 1
ATOM 3241 O O . LEU A 1 424 ? -21.859 11.125 -7.762 1 97.62 424 LEU A O 1
ATOM 3245 N N . SER A 1 425 ? -20.625 10.312 -9.516 1 97.56 425 SER A N 1
ATOM 3246 C CA . SER A 1 425 ? -19.984 9.25 -8.758 1 97.56 425 SER A CA 1
ATOM 3247 C C . SER A 1 425 ? -18.688 9.742 -8.102 1 97.56 425 SER A C 1
ATOM 3249 O O . SER A 1 425 ? -17.766 10.188 -8.797 1 97.56 425 SER A O 1
ATOM 3251 N N . GLU A 1 426 ? -18.609 9.648 -6.746 1 98.19 426 GLU A N 1
ATOM 3252 C CA . GLU A 1 426 ? -17.375 9.945 -6.039 1 98.19 426 GLU A CA 1
ATOM 3253 C C . GLU A 1 426 ? -16.234 9.031 -6.5 1 98.19 426 GLU A C 1
ATOM 3255 O O . GLU A 1 426 ? -15.094 9.469 -6.637 1 98.19 426 GLU A O 1
ATOM 3260 N N . HIS A 1 427 ? -16.578 7.816 -6.809 1 97.88 427 HIS A N 1
ATOM 3261 C CA . HIS A 1 427 ? -15.609 6.812 -7.223 1 97.88 427 HIS A CA 1
ATOM 3262 C C . HIS A 1 427 ? -14.984 7.168 -8.562 1 97.88 427 HIS A C 1
ATOM 3264 O O . HIS A 1 427 ? -13.773 7.02 -8.75 1 97.88 427 HIS A O 1
ATOM 3270 N N . VAL A 1 428 ? -15.797 7.605 -9.484 1 97.81 428 VAL A N 1
ATOM 3271 C CA . VAL A 1 428 ? -15.297 7.98 -10.797 1 97.81 428 VAL A CA 1
ATOM 3272 C C . VAL A 1 428 ? -14.312 9.141 -10.672 1 97.81 428 VAL A C 1
ATOM 3274 O O . VAL A 1 428 ? -13.273 9.164 -11.344 1 97.81 428 VAL A O 1
ATOM 3277 N N . LEU A 1 429 ? -14.633 10.086 -9.797 1 98.62 429 LEU A N 1
ATOM 3278 C CA . LEU A 1 429 ? -13.711 11.195 -9.57 1 98.62 429 LEU A CA 1
ATOM 3279 C C . LEU A 1 429 ? -12.422 10.703 -8.914 1 98.62 429 LEU A C 1
ATOM 3281 O O . LEU A 1 429 ? -11.336 11.18 -9.242 1 98.62 429 LEU A O 1
ATOM 3285 N N . HIS A 1 430 ? -12.609 9.82 -7.934 1 98.44 430 HIS A N 1
ATOM 3286 C CA . HIS A 1 430 ? -11.438 9.203 -7.316 1 98.44 430 HIS A CA 1
ATOM 3287 C C . HIS A 1 430 ? -10.539 8.555 -8.367 1 98.44 430 HIS A C 1
ATOM 3289 O O . HIS A 1 430 ? -9.328 8.758 -8.359 1 98.44 430 HIS A O 1
ATOM 3295 N N . CYS A 1 431 ? -11.086 7.812 -9.312 1 98.06 431 CYS A N 1
ATOM 3296 C CA . CYS A 1 431 ? -10.344 7.141 -10.375 1 98.06 431 CYS A CA 1
ATOM 3297 C C . CYS A 1 431 ? -9.703 8.156 -11.312 1 98.06 431 CYS A C 1
ATOM 3299 O O . CYS A 1 431 ? -8.602 7.934 -11.82 1 98.06 431 CYS A O 1
ATOM 3301 N N . ALA A 1 432 ? -10.398 9.234 -11.547 1 98.19 432 ALA A N 1
ATOM 3302 C CA . ALA A 1 432 ? -9.859 10.281 -12.414 1 98.19 432 ALA A CA 1
ATOM 3303 C C . ALA A 1 432 ? -8.578 10.867 -11.836 1 98.19 432 ALA A C 1
ATOM 3305 O O . ALA A 1 432 ? -7.617 11.117 -12.57 1 98.19 432 ALA A O 1
ATOM 3306 N N . PHE A 1 433 ? -8.594 11.148 -10.578 1 98.56 433 PHE A N 1
ATOM 3307 C CA . PHE A 1 433 ? -7.387 11.664 -9.93 1 98.56 433 PHE A CA 1
ATOM 3308 C C . PHE A 1 433 ? -6.25 10.656 -10.023 1 98.56 433 PHE A C 1
ATOM 3310 O O . PHE A 1 433 ? -5.117 11.016 -10.359 1 98.56 433 PHE A O 1
ATOM 3317 N N . GLN A 1 434 ? -6.508 9.391 -9.758 1 98.19 434 GLN A N 1
ATOM 3318 C CA . GLN A 1 434 ? -5.496 8.344 -9.828 1 98.19 434 GLN A CA 1
ATOM 3319 C C . GLN A 1 434 ? -4.949 8.211 -11.25 1 98.19 434 GLN A C 1
ATOM 3321 O O . GLN A 1 434 ? -3.748 8.008 -11.438 1 98.19 434 GLN A O 1
ATOM 3326 N N . ARG A 1 435 ? -5.832 8.234 -12.18 1 97.69 435 ARG A N 1
ATOM 3327 C CA . ARG A 1 435 ? -5.422 8.188 -13.578 1 97.69 435 ARG A CA 1
ATOM 3328 C C . ARG A 1 435 ? -4.461 9.32 -13.906 1 97.69 435 ARG A C 1
ATOM 3330 O O . ARG A 1 435 ? -3.449 9.109 -14.578 1 97.69 435 ARG A O 1
ATOM 3337 N N . ALA A 1 436 ? -4.793 10.516 -13.422 1 97.75 436 ALA A N 1
ATOM 3338 C CA . ALA A 1 436 ? -3.926 11.672 -13.633 1 97.75 436 ALA A CA 1
ATOM 3339 C C . ALA A 1 436 ? -2.535 11.422 -13.055 1 97.75 436 ALA A C 1
ATOM 3341 O O . ALA A 1 436 ? -1.53 11.812 -13.656 1 97.75 436 ALA A O 1
ATOM 3342 N N . VAL A 1 437 ? -2.445 10.836 -11.938 1 98.25 437 VAL A N 1
ATOM 3343 C CA . VAL A 1 437 ? -1.168 10.547 -11.297 1 98.25 437 VAL A CA 1
ATOM 3344 C C . VAL A 1 437 ? -0.343 9.617 -12.188 1 98.25 437 VAL A C 1
ATOM 3346 O O . VAL A 1 437 ? 0.872 9.789 -12.312 1 98.25 437 VAL A O 1
ATOM 3349 N N . CYS A 1 438 ? -0.981 8.609 -12.797 1 96.94 438 CYS A N 1
ATOM 3350 C CA . CYS A 1 438 ? -0.285 7.719 -13.719 1 96.94 438 CYS A CA 1
ATOM 3351 C C . CYS A 1 438 ? 0.268 8.492 -14.914 1 96.94 438 CYS A C 1
ATOM 3353 O O . CYS A 1 438 ? 1.4 8.258 -15.336 1 96.94 438 CYS A O 1
ATOM 3355 N N . ASP A 1 439 ? -0.533 9.367 -15.414 1 94.81 439 ASP A N 1
ATOM 3356 C CA . ASP A 1 439 ? -0.102 10.188 -16.547 1 94.81 439 ASP A CA 1
ATOM 3357 C C . ASP A 1 439 ? 1.091 11.062 -16.156 1 94.81 439 ASP A C 1
ATOM 3359 O O . ASP A 1 439 ? 2.047 11.18 -16.938 1 94.81 439 ASP A O 1
ATOM 3363 N N . ILE A 1 440 ? 1.009 11.648 -15.016 1 95.56 440 ILE A N 1
ATOM 3364 C CA . ILE A 1 440 ? 2.086 12.508 -14.531 1 95.56 440 ILE A CA 1
ATOM 3365 C C . ILE A 1 440 ? 3.355 11.68 -14.336 1 95.56 440 ILE A C 1
ATOM 3367 O O . ILE A 1 440 ? 4.453 12.125 -14.68 1 95.56 440 ILE A O 1
ATOM 3371 N N . SER A 1 441 ? 3.211 10.492 -13.812 1 95.94 441 SER A N 1
ATOM 3372 C CA . SER A 1 441 ? 4.344 9.586 -13.625 1 95.94 441 SER A CA 1
ATOM 3373 C C . SER A 1 441 ? 5.008 9.242 -14.953 1 95.94 441 SER A C 1
ATOM 3375 O O . SER A 1 441 ? 6.234 9.281 -15.062 1 95.94 441 SER A O 1
ATOM 3377 N N . ALA A 1 442 ? 4.215 8.875 -15.945 1 94.62 442 ALA A N 1
ATOM 3378 C CA . ALA A 1 442 ? 4.75 8.531 -17.266 1 94.62 442 ALA A CA 1
ATOM 3379 C C . ALA A 1 442 ? 5.547 9.695 -17.844 1 94.62 442 ALA A C 1
ATOM 3381 O O . ALA A 1 442 ? 6.625 9.492 -18.422 1 94.62 442 ALA A O 1
ATOM 3382 N N . HIS A 1 443 ? 5.062 10.852 -17.594 1 90.62 443 HIS A N 1
ATOM 3383 C CA . HIS A 1 443 ? 5.715 12.047 -18.109 1 90.62 443 HIS A CA 1
ATOM 3384 C C . HIS A 1 443 ? 6.992 12.359 -17.344 1 90.62 443 HIS A C 1
ATOM 3386 O O . HIS A 1 443 ? 7.996 12.773 -17.922 1 90.62 443 HIS A O 1
ATOM 3392 N N . ALA A 1 444 ? 6.941 12.227 -16.031 1 90.19 444 ALA A N 1
ATOM 3393 C CA . ALA A 1 444 ? 8.086 12.531 -15.18 1 90.19 444 ALA A CA 1
ATOM 3394 C C . ALA A 1 444 ? 9.242 11.57 -15.438 1 90.19 444 ALA A C 1
ATOM 3396 O O . ALA A 1 444 ? 10.406 11.914 -15.234 1 90.19 444 ALA A O 1
ATOM 3397 N N . GLY A 1 445 ? 8.898 10.32 -15.836 1 90.31 445 GLY A N 1
ATOM 3398 C CA . GLY A 1 445 ? 9.914 9.328 -16.141 1 90.31 445 GLY A CA 1
ATOM 3399 C C . GLY A 1 445 ? 10.258 8.453 -14.945 1 90.31 445 GLY A C 1
ATOM 3400 O O . GLY A 1 445 ? 9.781 8.688 -13.836 1 90.31 445 GLY A O 1
ATOM 3401 N N . ALA A 1 446 ? 11.164 7.512 -15.148 1 89.81 446 ALA A N 1
ATOM 3402 C CA . ALA A 1 446 ? 11.445 6.445 -14.188 1 89.81 446 ALA A CA 1
ATOM 3403 C C . ALA A 1 446 ? 12.258 6.973 -13.008 1 89.81 446 ALA A C 1
ATOM 3405 O O . ALA A 1 446 ? 12.266 6.371 -11.93 1 89.81 446 ALA A O 1
ATOM 3406 N N . ALA A 1 447 ? 12.891 8.016 -13.227 1 87.12 447 ALA A N 1
ATOM 3407 C CA . ALA A 1 447 ? 13.766 8.555 -12.188 1 87.12 447 ALA A CA 1
ATOM 3408 C C . ALA A 1 447 ? 12.953 9.141 -11.039 1 87.12 447 ALA A C 1
ATOM 3410 O O . ALA A 1 447 ? 13.461 9.297 -9.93 1 87.12 447 ALA A O 1
ATOM 3411 N N . ALA A 1 448 ? 11.68 9.484 -11.32 1 90.81 448 ALA A N 1
ATOM 3412 C CA . ALA A 1 448 ? 10.812 10.07 -10.305 1 90.81 448 ALA A CA 1
ATOM 3413 C C . ALA A 1 448 ? 9.727 9.094 -9.875 1 90.81 448 ALA A C 1
ATOM 3415 O O . ALA A 1 448 ? 9.078 8.461 -10.719 1 90.81 448 ALA A O 1
ATOM 3416 N N . GLN A 1 449 ? 9.648 8.961 -8.617 1 94.06 449 GLN A N 1
ATOM 3417 C CA . GLN A 1 449 ? 8.508 8.219 -8.094 1 94.06 449 GLN A CA 1
ATOM 3418 C C . GLN A 1 449 ? 7.316 9.141 -7.855 1 94.06 449 GLN A C 1
ATOM 3420 O O . GLN A 1 449 ? 7.383 10.047 -7.023 1 94.06 449 GLN A O 1
ATOM 3425 N N . VAL A 1 450 ? 6.227 8.984 -8.625 1 97 450 VAL A N 1
ATOM 3426 C CA . VAL A 1 450 ? 5.027 9.805 -8.516 1 97 450 VAL A CA 1
ATOM 3427 C C . VAL A 1 450 ? 3.859 8.961 -8.023 1 97 450 VAL A C 1
ATOM 3429 O O . VAL A 1 450 ? 3.537 7.926 -8.617 1 97 450 VAL A O 1
ATOM 3432 N N . ARG A 1 451 ? 3.234 9.367 -6.938 1 97.38 451 ARG A N 1
ATOM 3433 C CA . ARG A 1 451 ? 2.117 8.648 -6.328 1 97.38 451 ARG A CA 1
ATOM 3434 C C . ARG A 1 451 ? 1.145 9.617 -5.664 1 97.38 451 ARG A C 1
ATOM 3436 O O . ARG A 1 451 ? 1.428 10.812 -5.551 1 97.38 451 ARG A O 1
ATOM 3443 N N . CYS A 1 452 ? -0.033 9.078 -5.258 1 98.12 452 CYS A N 1
ATOM 3444 C CA . CYS A 1 452 ? -0.869 9.844 -4.336 1 98.12 452 CYS A CA 1
ATOM 3445 C C . CYS A 1 452 ? -0.191 9.984 -2.979 1 98.12 452 CYS A C 1
ATOM 3447 O O . CYS A 1 452 ? 0.35 9.016 -2.443 1 98.12 452 CYS A O 1
ATOM 3449 N N . ALA A 1 453 ? -0.209 11.172 -2.504 1 98.25 453 ALA A N 1
ATOM 3450 C CA . ALA A 1 453 ? 0.455 11.438 -1.23 1 98.25 453 ALA A CA 1
ATOM 3451 C C . ALA A 1 453 ? -0.274 10.75 -0.08 1 98.25 453 ALA A C 1
ATOM 3453 O O . ALA A 1 453 ? 0.331 10.438 0.948 1 98.25 453 ALA A O 1
ATOM 3454 N N . TYR A 1 454 ? -1.528 10.539 -0.149 1 97.44 454 TYR A N 1
ATOM 3455 C CA . TYR A 1 454 ? -2.445 9.883 0.78 1 97.44 454 TYR A CA 1
ATOM 3456 C C . TYR A 1 454 ? -3.705 9.414 0.062 1 97.44 454 TYR A C 1
ATOM 3458 O O . TYR A 1 454 ? -3.877 9.672 -1.133 1 97.44 454 TYR A O 1
ATOM 3466 N N . ILE A 1 455 ? -4.543 8.648 0.75 1 96.56 455 ILE A N 1
ATOM 3467 C CA . ILE A 1 455 ? -5.809 8.227 0.159 1 96.56 455 ILE A CA 1
ATOM 3468 C C . ILE A 1 455 ? -6.707 9.445 -0.049 1 96.56 455 ILE A C 1
ATOM 3470 O O . ILE A 1 455 ? -7.094 10.117 0.914 1 96.56 455 ILE A O 1
ATOM 3474 N N . PRO A 1 456 ? -7.055 9.758 -1.28 1 98.12 456 PRO A N 1
ATOM 3475 C CA . PRO A 1 456 ? -7.914 10.922 -1.515 1 98.12 456 PRO A CA 1
ATOM 3476 C C . PRO A 1 456 ? -9.273 10.797 -0.834 1 98.12 456 PRO A C 1
ATOM 3478 O O . PRO A 1 456 ? -9.82 9.695 -0.729 1 98.12 456 PRO A O 1
ATOM 3481 N N . VAL A 1 457 ? -9.766 11.82 -0.37 1 97.62 457 VAL A N 1
ATOM 3482 C CA . VAL A 1 457 ? -11.141 11.953 0.09 1 97.62 457 VAL A CA 1
ATOM 3483 C C . VAL A 1 457 ? -11.984 12.641 -0.982 1 97.62 457 VAL A C 1
ATOM 3485 O O . VAL A 1 457 ? -11.711 13.789 -1.354 1 97.62 457 VAL A O 1
ATOM 3488 N N . VAL A 1 458 ? -12.859 11.992 -1.547 1 98.56 458 VAL A N 1
ATOM 3489 C CA . VAL A 1 458 ? -13.859 12.531 -2.461 1 98.56 458 VAL A CA 1
ATOM 3490 C C . VAL A 1 458 ? -15.258 12.375 -1.854 1 98.56 458 VAL A C 1
ATOM 3492 O O . VAL A 1 458 ? -15.883 11.328 -1.994 1 98.56 458 VAL A O 1
ATOM 3495 N N . ALA A 1 459 ? -15.758 13.414 -1.282 1 97.88 459 ALA A N 1
ATOM 3496 C CA . ALA A 1 459 ? -16.938 13.305 -0.429 1 97.88 459 ALA A CA 1
ATOM 3497 C C . ALA A 1 459 ? -18 14.336 -0.823 1 97.88 459 ALA A C 1
ATOM 3499 O O . ALA A 1 459 ? -17.75 15.539 -0.762 1 97.88 459 ALA A O 1
ATOM 3500 N N . SER A 1 460 ? -19.188 13.891 -1.203 1 97 460 SER A N 1
ATOM 3501 C CA . SER A 1 460 ? -20.281 14.766 -1.582 1 97 460 SER A CA 1
ATOM 3502 C C . SER A 1 460 ? -21.469 14.625 -0.621 1 97 460 SER A C 1
ATOM 3504 O O . SER A 1 460 ? -21.547 13.648 0.121 1 97 460 SER A O 1
ATOM 3506 N N . GLY A 1 461 ? -22.312 15.617 -0.604 1 93.25 461 GLY A N 1
ATOM 3507 C CA . GLY A 1 461 ? -23.5 15.57 0.246 1 93.25 461 GLY A CA 1
ATOM 3508 C C . GLY A 1 461 ? -23.172 15.367 1.713 1 93.25 461 GLY A C 1
ATOM 3509 O O . GLY A 1 461 ? -22.25 16 2.244 1 93.25 461 GLY A O 1
ATOM 3510 N N . VAL A 1 462 ? -23.891 14.5 2.373 1 92.19 462 VAL A N 1
ATOM 3511 C CA . VAL A 1 462 ? -23.734 14.273 3.807 1 92.19 462 VAL A CA 1
ATOM 3512 C C . VAL A 1 462 ? -22.359 13.688 4.094 1 92.19 462 VAL A C 1
ATOM 3514 O O . VAL A 1 462 ? -21.766 13.945 5.148 1 92.19 462 VAL A O 1
ATOM 3517 N N . ARG A 1 463 ? -21.734 12.977 3.17 1 94.25 463 ARG A N 1
ATOM 3518 C CA . ARG A 1 463 ? -20.422 12.383 3.346 1 94.25 463 ARG A CA 1
ATOM 3519 C C . ARG A 1 463 ? -19.344 13.461 3.41 1 94.25 463 ARG A C 1
ATOM 3521 O O . ARG A 1 463 ? -18.266 13.234 3.973 1 94.25 463 ARG A O 1
ATOM 3528 N N . GLY A 1 464 ? -19.688 14.602 2.857 1 95.81 464 GLY A N 1
ATOM 3529 C CA . GLY A 1 464 ? -18.797 15.742 2.963 1 95.81 464 GLY A CA 1
ATOM 3530 C C . GLY A 1 464 ? -18.609 16.219 4.387 1 95.81 464 GLY A C 1
ATOM 3531 O O . GLY A 1 464 ? -17.641 16.922 4.688 1 95.81 464 GLY A O 1
ATOM 3532 N N . SER A 1 465 ? -19.531 15.859 5.242 1 93.88 465 SER A N 1
ATOM 3533 C CA . SER A 1 465 ? -19.438 16.281 6.637 1 93.88 465 SER A CA 1
ATOM 3534 C C . SER A 1 465 ? -18.516 15.367 7.426 1 93.88 465 SER A C 1
ATOM 3536 O O . SER A 1 465 ? -18.234 15.625 8.602 1 93.88 465 SER A O 1
ATOM 3538 N N . GLU A 1 466 ? -18.031 14.328 6.824 1 92 466 GLU A N 1
ATOM 3539 C CA . GLU A 1 466 ? -17.031 13.43 7.41 1 92 466 GLU A CA 1
ATOM 3540 C C . GLU A 1 466 ? -15.625 13.789 6.949 1 92 466 GLU A C 1
ATOM 3542 O O . GLU A 1 466 ? -15.297 13.648 5.77 1 92 466 GLU A O 1
ATOM 3547 N N . ILE A 1 467 ? -14.789 14.125 7.863 1 93.25 467 ILE A N 1
ATOM 3548 C CA . ILE A 1 467 ? -13.484 14.703 7.543 1 93.25 467 ILE A CA 1
ATOM 3549 C C . ILE A 1 467 ? -12.617 13.672 6.832 1 93.25 467 ILE A C 1
ATOM 3551 O O . ILE A 1 467 ? -11.945 13.984 5.848 1 93.25 467 ILE A O 1
ATOM 3555 N N . HIS A 1 468 ? -12.641 12.391 7.258 1 91.25 468 HIS A N 1
ATOM 3556 C CA . HIS A 1 468 ? -11.805 11.344 6.684 1 91.25 468 HIS A CA 1
ATOM 3557 C C . HIS A 1 468 ? -12.648 10.305 5.949 1 91.25 468 HIS A C 1
ATOM 3559 O O . HIS A 1 468 ? -12.445 9.102 6.125 1 91.25 468 HIS A O 1
ATOM 3565 N N . PHE A 1 469 ? -13.594 10.742 5.176 1 92.38 469 PHE A N 1
ATOM 3566 C CA . PHE A 1 469 ? -14.344 9.828 4.328 1 92.38 469 PHE A CA 1
ATOM 3567 C C . PHE A 1 469 ? -13.477 9.305 3.188 1 92.38 469 PHE A C 1
ATOM 3569 O O . PHE A 1 469 ? -13.422 9.922 2.119 1 92.38 469 PHE A O 1
ATOM 3576 N N . THR A 1 470 ? -12.938 8.078 3.328 1 91.31 470 THR A N 1
ATOM 3577 C CA . THR A 1 470 ? -12.008 7.562 2.33 1 91.31 470 THR A CA 1
ATOM 3578 C C . THR A 1 470 ? -12.633 6.402 1.561 1 91.31 470 THR A C 1
ATOM 3580 O O . THR A 1 470 ? -11.961 5.742 0.766 1 91.31 470 THR A O 1
ATOM 3583 N N . ASP A 1 471 ? -13.938 6.117 1.748 1 90.31 471 ASP A N 1
ATOM 3584 C CA . ASP A 1 471 ? -14.57 5.023 1.021 1 90.31 471 ASP A CA 1
ATOM 3585 C C . ASP A 1 471 ? -14.789 5.391 -0.445 1 90.31 471 ASP A C 1
ATOM 3587 O O . ASP A 1 471 ? -14.766 4.52 -1.319 1 90.31 471 ASP A O 1
ATOM 3591 N N . ASN A 1 472 ? -15.055 6.723 -0.685 1 95.56 472 ASN A N 1
ATOM 3592 C CA . ASN A 1 472 ? -15.188 7.266 -2.033 1 95.56 472 ASN A CA 1
ATOM 3593 C C . ASN A 1 472 ? -16.188 6.473 -2.861 1 95.56 472 ASN A C 1
ATOM 3595 O O . ASN A 1 472 ? -15.961 6.211 -4.043 1 95.56 472 ASN A O 1
ATOM 3599 N N . ASP A 1 473 ? -17.266 6.027 -2.268 1 92.75 473 ASP A N 1
ATOM 3600 C CA . ASP A 1 473 ? -18.188 5.137 -2.961 1 92.75 473 ASP A CA 1
ATOM 3601 C C . ASP A 1 473 ? -19.578 5.758 -3.061 1 92.75 473 ASP A C 1
ATOM 3603 O O . ASP A 1 473 ? -20.531 5.09 -3.459 1 92.75 473 ASP A O 1
ATOM 3607 N N . GLY A 1 474 ? -19.688 7.023 -2.691 1 93.25 474 GLY A N 1
ATOM 3608 C CA . GLY A 1 474 ? -20.984 7.672 -2.703 1 93.25 474 GLY A CA 1
ATOM 3609 C C . GLY A 1 474 ? -21.391 8.164 -4.078 1 93.25 474 GLY A C 1
ATOM 3610 O O . GLY A 1 474 ? -20.578 8.227 -4.992 1 93.25 474 GLY A O 1
ATOM 3611 N N . VAL A 1 475 ? -22.703 8.414 -4.203 1 96 475 VAL A N 1
ATOM 3612 C CA . VAL A 1 475 ? -23.281 9.055 -5.379 1 96 475 VAL A CA 1
ATOM 3613 C C . VAL A 1 475 ? -23.953 10.367 -4.977 1 96 475 VAL A C 1
ATOM 3615 O O . VAL A 1 475 ? -24.844 10.383 -4.133 1 96 475 VAL A O 1
ATOM 3618 N N . ALA A 1 476 ? -23.531 11.422 -5.578 1 96.81 476 ALA A N 1
ATOM 3619 C CA . ALA A 1 476 ? -24.047 12.75 -5.266 1 96.81 476 ALA A CA 1
ATOM 3620 C C . ALA A 1 476 ? -25.453 12.93 -5.836 1 96.81 476 ALA A C 1
ATOM 3622 O O . ALA A 1 476 ? -25.828 12.266 -6.805 1 96.81 476 ALA A O 1
ATOM 3623 N N . ALA A 1 477 ? -26.25 13.781 -5.172 1 94.06 477 ALA A N 1
ATOM 3624 C CA . ALA A 1 477 ? -27.5 14.266 -5.758 1 94.06 477 ALA A CA 1
ATOM 3625 C C . ALA A 1 477 ? -27.234 15.438 -6.703 1 94.06 477 ALA A C 1
ATOM 3627 O O . ALA A 1 477 ? -26.266 16.172 -6.531 1 94.06 477 ALA A O 1
ATOM 3628 N N . PRO A 1 478 ? -28.125 15.578 -7.727 1 93.56 478 PRO A N 1
ATOM 3629 C CA . PRO A 1 478 ? -28 16.797 -8.523 1 93.56 478 PRO A CA 1
ATOM 3630 C C . PRO A 1 478 ? -28.016 18.062 -7.672 1 93.56 478 PRO A C 1
ATOM 3632 O O . PRO A 1 478 ? -28.859 18.219 -6.789 1 93.56 478 PRO A O 1
ATOM 3635 N N . GLY A 1 479 ? -27.031 18.891 -7.863 1 93.69 479 GLY A N 1
ATOM 3636 C CA . GLY A 1 479 ? -26.953 20.125 -7.102 1 93.69 479 GLY A CA 1
ATOM 3637 C C . GLY A 1 479 ? -26.016 20.047 -5.914 1 93.69 479 GLY A C 1
ATOM 3638 O O . GLY A 1 479 ? -25.766 21.047 -5.246 1 93.69 479 GLY A O 1
ATOM 3639 N N . ASP A 1 480 ? -25.484 18.906 -5.66 1 94.88 480 ASP A N 1
ATOM 3640 C CA . ASP A 1 480 ? -24.484 18.75 -4.594 1 94.88 480 ASP A CA 1
ATOM 3641 C C . ASP A 1 480 ? -23.156 19.375 -4.992 1 94.88 480 ASP A C 1
ATOM 3643 O O . ASP A 1 480 ? -22.922 19.656 -6.168 1 94.88 480 ASP A O 1
ATOM 3647 N N . ILE A 1 481 ? -22.328 19.641 -3.986 1 97.81 481 ILE A N 1
ATOM 3648 C CA . ILE A 1 481 ? -20.906 19.906 -4.184 1 97.81 481 ILE A CA 1
ATOM 3649 C C . ILE A 1 481 ? -20.078 18.75 -3.639 1 97.81 481 ILE A C 1
ATOM 3651 O O . ILE A 1 481 ? -20.594 17.891 -2.93 1 97.81 481 ILE A O 1
ATOM 3655 N N . VAL A 1 482 ? -18.828 18.672 -4.055 1 98.56 482 VAL A N 1
ATOM 3656 C CA . VAL A 1 482 ? -17.938 17.594 -3.629 1 98.56 482 VAL A CA 1
ATOM 3657 C C . VAL A 1 482 ? -16.641 18.172 -3.074 1 98.56 482 VAL A C 1
ATOM 3659 O O . VAL A 1 482 ? -16.062 19.078 -3.668 1 98.56 482 VAL A O 1
ATOM 3662 N N . ARG A 1 483 ? -16.25 17.766 -1.867 1 98.62 483 ARG A N 1
ATOM 3663 C CA . ARG A 1 483 ? -14.969 18.078 -1.251 1 98.62 483 ARG A CA 1
ATOM 3664 C C . ARG A 1 483 ? -13.906 17.047 -1.638 1 98.62 483 ARG A C 1
ATOM 3666 O O . ARG A 1 483 ? -14.094 15.852 -1.42 1 98.62 483 ARG A O 1
ATOM 3673 N N . VAL A 1 484 ? -12.875 17.516 -2.246 1 98.88 484 VAL A N 1
ATOM 3674 C CA . VAL A 1 484 ? -11.789 16.656 -2.682 1 98.88 484 VAL A CA 1
ATOM 3675 C C . VAL A 1 484 ? -10.508 17.016 -1.925 1 98.88 484 VAL A C 1
ATOM 3677 O O . VAL A 1 484 ? -9.945 18.094 -2.115 1 98.88 484 VAL A O 1
ATOM 3680 N N . ASP A 1 485 ? -10.109 16.203 -1.02 1 98.56 485 ASP A N 1
ATOM 3681 C CA . ASP A 1 485 ? -8.828 16.266 -0.327 1 98.56 485 ASP A CA 1
ATOM 3682 C C . ASP A 1 485 ? -7.836 15.258 -0.917 1 98.56 485 ASP A C 1
ATOM 3684 O O . ASP A 1 485 ? -7.914 14.062 -0.638 1 98.56 485 ASP A O 1
ATOM 3688 N N . ALA A 1 486 ? -6.941 15.773 -1.719 1 98.81 486 ALA A N 1
ATOM 3689 C CA . ALA A 1 486 ? -6.023 14.922 -2.465 1 98.81 486 ALA A CA 1
ATOM 3690 C C . ALA A 1 486 ? -4.723 15.656 -2.773 1 98.81 486 ALA A C 1
ATOM 3692 O O . ALA A 1 486 ? -4.711 16.875 -2.916 1 98.81 486 ALA A O 1
ATOM 3693 N N . GLY A 1 487 ? -3.646 14.938 -2.85 1 98.81 487 GLY A N 1
ATOM 3694 C CA . GLY A 1 487 ? -2.33 15.461 -3.184 1 98.81 487 GLY A CA 1
ATOM 3695 C C . GLY A 1 487 ? -1.432 14.43 -3.84 1 98.81 487 GLY A C 1
ATOM 3696 O O . GLY A 1 487 ? -1.617 13.227 -3.65 1 98.81 487 GLY A O 1
ATOM 3697 N N . VAL A 1 488 ? -0.506 14.898 -4.66 1 98.75 488 VAL A N 1
ATOM 3698 C CA . VAL A 1 488 ? 0.482 14.047 -5.316 1 98.75 488 VAL A CA 1
ATOM 3699 C C . VAL A 1 488 ? 1.811 14.133 -4.566 1 98.75 488 VAL A C 1
ATOM 3701 O O . VAL A 1 488 ? 2.176 15.188 -4.051 1 98.75 488 VAL A O 1
ATOM 3704 N N . GLU A 1 489 ? 2.473 13.086 -4.418 1 98.19 489 GLU A N 1
ATOM 3705 C CA . GLU A 1 489 ? 3.832 12.969 -3.9 1 98.19 489 GLU A CA 1
ATOM 3706 C C . GLU A 1 489 ? 4.828 12.688 -5.023 1 98.19 489 GLU A C 1
ATOM 3708 O O . GLU A 1 489 ? 4.637 11.758 -5.812 1 98.19 489 GLU A O 1
ATOM 3713 N N . VAL A 1 490 ? 5.828 13.492 -5.121 1 96.81 490 VAL A N 1
ATOM 3714 C CA . VAL A 1 490 ? 6.922 13.258 -6.062 1 96.81 490 VAL A CA 1
ATOM 3715 C C . VAL A 1 490 ? 8.219 13.023 -5.297 1 96.81 490 VAL A C 1
ATOM 3717 O O . VAL A 1 490 ? 8.688 13.906 -4.57 1 96.81 490 VAL A O 1
ATOM 3720 N N . ASP A 1 491 ? 8.805 11.844 -5.371 1 94.19 491 ASP A N 1
ATOM 3721 C CA . ASP A 1 491 ? 10.047 11.438 -4.723 1 94.19 491 ASP A CA 1
ATOM 3722 C C . ASP A 1 491 ? 9.953 11.586 -3.205 1 94.19 491 ASP A C 1
ATOM 3724 O O . ASP A 1 491 ? 10.828 12.18 -2.576 1 94.19 491 ASP A O 1
ATOM 3728 N N . GLY A 1 492 ? 8.812 11.219 -2.754 1 95.06 492 GLY A N 1
ATOM 3729 C CA . GLY A 1 492 ? 8.648 11.188 -1.309 1 95.06 492 GLY A CA 1
ATOM 3730 C C . GLY A 1 492 ? 8.281 12.539 -0.725 1 95.06 492 GLY A C 1
ATOM 3731 O O . GLY A 1 492 ? 8.133 12.68 0.492 1 95.06 492 GLY A O 1
ATOM 3732 N N . VAL A 1 493 ? 8.156 13.562 -1.534 1 97.62 493 VAL A N 1
ATOM 3733 C CA . VAL A 1 493 ? 7.766 14.898 -1.077 1 97.62 493 VAL A CA 1
ATOM 3734 C C . VAL A 1 493 ? 6.293 15.141 -1.401 1 97.62 493 VAL A C 1
ATOM 3736 O O . VAL A 1 493 ? 5.918 15.242 -2.572 1 97.62 493 VAL A O 1
ATOM 3739 N N . PRO A 1 494 ? 5.422 15.281 -0.4 1 98.5 494 PRO A N 1
ATOM 3740 C CA . PRO A 1 494 ? 3.977 15.305 -0.622 1 98.5 494 PRO A CA 1
ATOM 3741 C C . PRO A 1 494 ? 3.426 16.719 -0.787 1 98.5 494 PRO A C 1
ATOM 3743 O O . PRO A 1 494 ? 4.148 17.688 -0.568 1 98.5 494 PRO A O 1
ATOM 3746 N N . THR A 1 495 ? 2.203 16.797 -1.259 1 98.75 495 THR A N 1
ATOM 3747 C CA . THR A 1 495 ? 1.316 17.953 -1.185 1 98.75 495 THR A CA 1
ATOM 3748 C C . THR A 1 495 ? 0.065 17.609 -0.375 1 98.75 495 THR A C 1
ATOM 3750 O O . THR A 1 495 ? -0.416 16.484 -0.402 1 98.75 495 THR A O 1
ATOM 3753 N N . ASP A 1 496 ? -0.359 18.469 0.433 1 98.5 496 ASP A N 1
ATOM 3754 C CA . ASP A 1 496 ? -1.613 18.391 1.175 1 98.5 496 ASP A CA 1
ATOM 3755 C C . ASP A 1 496 ? -2.592 19.469 0.724 1 98.5 496 ASP A C 1
ATOM 3757 O O . ASP A 1 496 ? -2.445 20.641 1.092 1 98.5 496 ASP A O 1
ATOM 3761 N N . CYS A 1 497 ? -3.559 19.078 -0.069 1 98.75 497 CYS A N 1
ATOM 3762 C CA . CYS A 1 497 ? -4.418 20.062 -0.716 1 98.75 497 CYS A CA 1
ATOM 3763 C C . CYS A 1 497 ? -5.875 19.594 -0.702 1 98.75 497 CYS A C 1
ATOM 3765 O O . CYS A 1 497 ? -6.156 18.422 -0.873 1 98.75 497 CYS A O 1
ATOM 3767 N N . THR A 1 498 ? -6.797 20.484 -0.427 1 98.81 498 THR A N 1
ATOM 3768 C CA . THR A 1 498 ? -8.227 20.234 -0.509 1 98.81 498 THR A CA 1
ATOM 3769 C C . THR A 1 498 ? -8.93 21.312 -1.315 1 98.81 498 THR A C 1
ATOM 3771 O O . THR A 1 498 ? -8.633 22.5 -1.162 1 98.81 498 THR A O 1
ATOM 3774 N N . ARG A 1 499 ? -9.773 20.953 -2.197 1 98.81 499 ARG A N 1
ATOM 3775 C CA . ARG A 1 499 ? -10.688 21.859 -2.898 1 98.81 499 ARG A CA 1
ATOM 3776 C C . ARG A 1 499 ? -12.117 21.328 -2.855 1 98.81 499 ARG A C 1
ATOM 3778 O O . ARG A 1 499 ? -12.336 20.109 -2.84 1 98.81 499 ARG A O 1
ATOM 3785 N N . THR A 1 500 ? -13.039 22.203 -2.754 1 98.81 500 THR A N 1
ATOM 3786 C CA . THR A 1 500 ? -14.453 21.891 -2.926 1 98.81 500 THR A CA 1
ATOM 3787 C C . THR A 1 500 ? -14.969 22.422 -4.258 1 98.81 500 THR A C 1
ATOM 3789 O O . THR A 1 500 ? -14.664 23.562 -4.637 1 98.81 500 THR A O 1
ATOM 3792 N N . LEU A 1 501 ? -15.68 21.641 -5.008 1 98.69 501 LEU A N 1
ATOM 3793 C CA . LEU A 1 501 ? -16.125 22.016 -6.348 1 98.69 501 LEU A CA 1
ATOM 3794 C C . LEU A 1 501 ? -17.484 21.391 -6.66 1 98.69 501 LEU A C 1
ATOM 3796 O O . LEU A 1 501 ? -17.969 20.547 -5.91 1 98.69 501 LEU A O 1
ATOM 3800 N N . PRO A 1 502 ? -18.141 21.922 -7.73 1 98.12 502 PRO A N 1
ATOM 3801 C CA . PRO A 1 502 ? -19.391 21.281 -8.156 1 98.12 502 PRO A CA 1
ATOM 3802 C C . PRO A 1 502 ? -19.203 19.859 -8.656 1 98.12 502 PRO A C 1
ATOM 3804 O O . PRO A 1 502 ? -18.094 19.5 -9.07 1 98.12 502 PRO A O 1
ATOM 3807 N N . ILE A 1 503 ? -20.188 19.094 -8.602 1 98.25 503 ILE A N 1
ATOM 3808 C CA . ILE A 1 503 ? -20.203 17.75 -9.164 1 98.25 503 ILE A CA 1
ATOM 3809 C C . ILE A 1 503 ? -21.469 17.547 -9.984 1 98.25 503 ILE A C 1
ATOM 3811 O O . ILE A 1 503 ? -22.562 17.922 -9.562 1 98.25 503 ILE A O 1
ATOM 3815 N N . GLY A 1 504 ? -21.422 16.969 -11.219 1 97.44 504 GLY A N 1
ATOM 3816 C CA . GLY A 1 504 ? -22.547 16.797 -12.133 1 97.44 504 GLY A CA 1
ATOM 3817 C C . GLY A 1 504 ? -22.891 18.078 -12.867 1 97.44 504 GLY A C 1
ATOM 3818 O O . GLY A 1 504 ? -23.875 18.125 -13.609 1 97.44 504 GLY A O 1
ATOM 3819 N N . SER A 1 505 ? -22.156 19.125 -12.555 1 96.81 505 SER A N 1
ATOM 3820 C CA . SER A 1 505 ? -22.328 20.453 -13.148 1 96.81 505 SER A CA 1
ATOM 3821 C C . SER A 1 505 ? -21.016 21.234 -13.109 1 96.81 505 SER A C 1
ATOM 3823 O O . SER A 1 505 ? -20.094 20.891 -12.375 1 96.81 505 SER A O 1
ATOM 3825 N N . SER A 1 506 ? -20.922 22.25 -13.938 1 97.38 506 SER A N 1
ATOM 3826 C CA . SER A 1 506 ? -19.734 23.094 -13.93 1 97.38 506 SER A CA 1
ATOM 3827 C C . SER A 1 506 ? -19.953 24.359 -13.117 1 97.38 506 SER A C 1
ATOM 3829 O O . SER A 1 506 ? -19.062 25.203 -13.023 1 97.38 506 SER A O 1
ATOM 3831 N N . ARG A 1 507 ? -21.125 24.5 -12.523 1 97 507 ARG A N 1
ATOM 3832 C CA . ARG A 1 507 ? -21.469 25.719 -11.797 1 97 507 ARG A CA 1
ATOM 3833 C C . ARG A 1 507 ? -21.797 25.422 -10.336 1 97 507 ARG A C 1
ATOM 3835 O O . ARG A 1 507 ? -22.438 24.422 -10.031 1 97 507 ARG A O 1
ATOM 3842 N N . PHE A 1 508 ? -21.344 26.344 -9.484 1 97.56 508 PHE A N 1
ATOM 3843 C CA . PHE A 1 508 ? -21.719 26.234 -8.078 1 97.56 508 PHE A CA 1
ATOM 3844 C C . PHE A 1 508 ? -23.203 26.484 -7.898 1 97.56 508 PHE A C 1
ATOM 3846 O O . PHE A 1 508 ? -23.75 27.438 -8.461 1 97.56 508 PHE A O 1
ATOM 3853 N N . PRO A 1 509 ? -23.812 25.609 -7.133 1 95.62 509 PRO A N 1
ATOM 3854 C CA . PRO A 1 509 ? -25.188 25.969 -6.758 1 95.62 509 PRO A CA 1
ATOM 3855 C C . PRO A 1 509 ? -25.25 27.234 -5.91 1 95.62 509 PRO A C 1
ATOM 3857 O O . PRO A 1 509 ? -24.406 27.438 -5.039 1 95.62 509 PRO A O 1
ATOM 3860 N N . SER A 1 510 ? -26.266 28.031 -6.121 1 95.31 510 SER A N 1
ATOM 3861 C CA . SER A 1 510 ? -26.359 29.344 -5.512 1 95.31 510 SER A CA 1
ATOM 3862 C C . SER A 1 510 ? -26.391 29.25 -3.988 1 95.31 510 SER A C 1
ATOM 3864 O O . SER A 1 510 ? -25.859 30.125 -3.295 1 95.31 510 SER A O 1
ATOM 3866 N N . SER A 1 511 ? -27 28.234 -3.479 1 93.38 511 SER A N 1
ATOM 3867 C CA . SER A 1 511 ? -27.156 28.078 -2.037 1 93.38 511 SER A CA 1
ATOM 3868 C C . SER A 1 511 ? -25.828 27.844 -1.352 1 93.38 511 SER A C 1
ATOM 3870 O O . SER A 1 511 ? -25.672 28.109 -0.158 1 93.38 511 SER A O 1
ATOM 3872 N N . TYR A 1 512 ? -24.828 27.391 -2.113 1 95.81 512 TYR A N 1
ATOM 3873 C CA . TYR A 1 512 ? -23.547 27.031 -1.51 1 95.81 512 TYR A CA 1
ATOM 3874 C C . TYR A 1 512 ? -22.547 28.156 -1.643 1 95.81 512 TYR A C 1
ATOM 3876 O O . TYR A 1 512 ? -21.5 28.156 -0.98 1 95.81 512 TYR A O 1
ATOM 3884 N N . VAL A 1 513 ? -22.781 29.141 -2.441 1 97.62 513 VAL A N 1
ATOM 3885 C CA . VAL A 1 513 ? -21.828 30.203 -2.773 1 97.62 513 VAL A CA 1
ATOM 3886 C C . VAL A 1 513 ? -21.484 31 -1.519 1 97.62 513 VAL A C 1
ATOM 3888 O O . VAL A 1 513 ? -20.312 31.25 -1.229 1 97.62 513 VAL A O 1
ATOM 3891 N N . PRO A 1 514 ? -22.5 31.406 -0.647 1 97.56 514 PRO A N 1
ATOM 3892 C CA . PRO A 1 514 ? -22.141 32.156 0.56 1 97.56 514 PRO A CA 1
ATOM 3893 C C . PRO A 1 514 ? -21.25 31.344 1.512 1 97.56 514 PRO A C 1
ATOM 3895 O O . PRO A 1 514 ? -20.344 31.891 2.135 1 97.56 514 PRO A O 1
ATOM 3898 N N . LEU A 1 515 ? -21.578 30.109 1.623 1 98.06 515 LEU A N 1
ATOM 3899 C CA . LEU A 1 515 ? -20.766 29.234 2.469 1 98.06 515 LEU A CA 1
ATOM 3900 C C . LEU A 1 515 ? -19.344 29.141 1.941 1 98.06 515 LEU A C 1
ATOM 3902 O O . LEU A 1 515 ? -18.375 29.328 2.691 1 98.06 515 LEU A O 1
ATOM 3906 N N . TYR A 1 516 ? -19.203 28.828 0.644 1 98.5 516 TYR A N 1
ATOM 3907 C CA . TYR A 1 516 ? -17.891 28.641 0.041 1 98.5 516 TYR A CA 1
ATOM 3908 C C . TYR A 1 516 ? -17.078 29.938 0.103 1 98.5 516 TYR A C 1
ATOM 3910 O O . TYR A 1 516 ? -15.922 29.922 0.52 1 98.5 516 TYR A O 1
ATOM 3918 N N . GLU A 1 517 ? -17.672 31.016 -0.31 1 98.31 517 GLU A N 1
ATOM 3919 C CA . GLU A 1 517 ? -16.969 32.312 -0.34 1 98.31 517 GLU A CA 1
ATOM 3920 C C . GLU A 1 517 ? -16.594 32.75 1.067 1 98.31 517 GLU A C 1
ATOM 3922 O O . GLU A 1 517 ? -15.531 33.344 1.275 1 98.31 517 GLU A O 1
ATOM 3927 N N . GLY A 1 518 ? -17.531 32.562 1.992 1 98.56 518 GLY A N 1
ATOM 3928 C CA . GLY A 1 518 ? -17.203 32.875 3.375 1 98.56 518 GLY A CA 1
ATOM 3929 C C . GLY A 1 518 ? -16 32.094 3.891 1 98.56 518 GLY A C 1
ATOM 3930 O O . GLY A 1 518 ? -15.125 32.656 4.539 1 98.56 518 GLY A O 1
ATOM 3931 N N . LEU A 1 519 ? -15.992 30.781 3.598 1 98.69 519 LEU A N 1
ATOM 3932 C CA . LEU A 1 519 ? -14.867 29.953 4.016 1 98.69 519 LEU A CA 1
ATOM 3933 C C . LEU A 1 519 ? -13.578 30.391 3.328 1 98.69 519 LEU A C 1
ATOM 3935 O O . LEU A 1 519 ? -12.508 30.391 3.943 1 98.69 519 LEU A O 1
ATOM 3939 N N . LEU A 1 520 ? -13.656 30.688 2.023 1 98.75 520 LEU A N 1
ATOM 3940 C CA . LEU A 1 520 ? -12.492 31.141 1.27 1 98.75 520 LEU A CA 1
ATOM 3941 C C . LEU A 1 520 ? -11.914 32.406 1.888 1 98.75 520 LEU A C 1
ATOM 3943 O O . LEU A 1 520 ? -10.695 32.562 1.96 1 98.75 520 LEU A O 1
ATOM 3947 N N . GLU A 1 521 ? -12.75 33.312 2.352 1 98.25 521 GLU A N 1
ATOM 3948 C CA . GLU A 1 521 ? -12.281 34.531 3.006 1 98.25 521 GLU A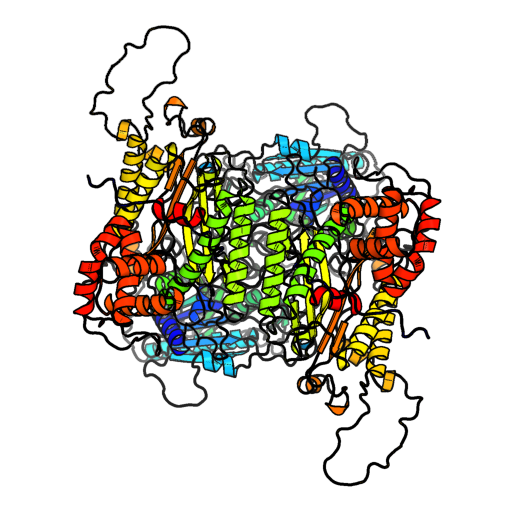 CA 1
ATOM 3949 C C . GLU A 1 521 ? -11.57 34.219 4.316 1 98.25 521 GLU A C 1
ATOM 3951 O O . GLU A 1 521 ? -10.547 34.844 4.641 1 98.25 521 GLU A O 1
ATOM 3956 N N . ILE A 1 522 ? -12.164 33.312 5.09 1 98.69 522 ILE A N 1
ATOM 3957 C CA . ILE A 1 522 ? -11.508 32.875 6.316 1 98.69 522 ILE A CA 1
ATOM 3958 C C . ILE A 1 522 ? -10.133 32.281 5.992 1 98.69 522 ILE A C 1
ATOM 3960 O O . ILE A 1 522 ? -9.141 32.625 6.66 1 98.69 522 ILE A O 1
ATOM 3964 N N . GLN A 1 523 ? -10.047 31.438 4.977 1 98.81 523 GLN A N 1
ATOM 3965 C CA . GLN A 1 523 ? -8.797 30.797 4.57 1 98.81 523 GLN A CA 1
ATOM 3966 C C . GLN A 1 523 ? -7.758 31.844 4.18 1 98.81 523 GLN A C 1
ATOM 3968 O O . GLN A 1 523 ? -6.594 31.75 4.586 1 98.81 523 GLN A O 1
ATOM 3973 N N . ARG A 1 524 ? -8.133 32.844 3.436 1 98.69 524 ARG A N 1
ATOM 3974 C CA . ARG A 1 524 ? -7.219 33.906 3.012 1 98.69 524 ARG A CA 1
ATOM 3975 C C . ARG A 1 524 ? -6.754 34.75 4.199 1 98.69 524 ARG A C 1
ATOM 3977 O O . ARG A 1 524 ? -5.598 35.156 4.258 1 98.69 524 ARG A O 1
ATOM 3984 N N . LYS A 1 525 ? -7.66 35 5.098 1 98.38 525 LYS A N 1
ATOM 3985 C CA . LYS A 1 525 ? -7.266 35.719 6.316 1 98.38 525 LYS A CA 1
ATOM 3986 C C . LYS A 1 525 ? -6.199 34.938 7.078 1 98.38 525 LYS A C 1
ATOM 3988 O O . LYS A 1 525 ? -5.219 35.5 7.555 1 98.38 525 LYS A O 1
ATOM 3993 N N . LEU A 1 526 ? -6.422 33.625 7.199 1 98.69 526 LEU A N 1
ATOM 3994 C CA . LEU A 1 526 ? -5.449 32.781 7.859 1 98.69 526 LEU A CA 1
ATOM 3995 C C . LEU A 1 526 ? -4.113 32.781 7.121 1 98.69 526 LEU A C 1
ATOM 3997 O O . LEU A 1 526 ? -3.053 32.875 7.746 1 98.69 526 LEU A O 1
ATOM 4001 N N . LEU A 1 527 ? -4.141 32.688 5.781 1 98.62 527 LEU A N 1
ATOM 4002 C CA . LEU A 1 527 ? -2.916 32.75 4.988 1 98.62 527 LEU A CA 1
ATOM 4003 C C . LEU A 1 527 ? -2.139 34.031 5.273 1 98.62 527 LEU A C 1
ATOM 4005 O O . LEU A 1 527 ? -0.918 34 5.445 1 98.62 527 LEU A O 1
ATOM 4009 N N . ARG A 1 528 ? -2.811 35.125 5.395 1 97.62 528 ARG A N 1
ATOM 4010 C CA . ARG A 1 528 ? -2.172 36.438 5.598 1 97.62 528 ARG A CA 1
ATOM 4011 C C . ARG A 1 528 ? -1.586 36.531 7 1 97.62 528 ARG A C 1
ATOM 4013 O O . ARG A 1 528 ? -0.676 37.344 7.238 1 97.62 528 ARG A O 1
ATOM 4020 N N . CYS A 1 529 ? -2.035 35.688 7.871 1 97.19 529 CYS A N 1
ATOM 4021 C CA . CYS A 1 529 ? -1.536 35.688 9.242 1 97.19 529 CYS A CA 1
ATOM 4022 C C . CYS A 1 529 ? -0.3 34.812 9.375 1 97.19 529 CYS A C 1
ATOM 4024 O O . CYS A 1 529 ? 0.41 34.875 10.383 1 97.19 529 CYS A O 1
ATOM 4026 N N . MET A 1 530 ? -0 34.031 8.406 1 97.38 530 MET A N 1
ATOM 4027 C CA . MET A 1 530 ? 1.155 33.156 8.453 1 97.38 530 MET A CA 1
ATOM 4028 C C . MET A 1 530 ? 2.455 33.938 8.344 1 97.38 530 MET A C 1
ATOM 4030 O O . MET A 1 530 ? 2.939 34.219 7.246 1 97.38 530 MET A O 1
ATOM 4034 N N . ARG A 1 531 ? 3.057 34.219 9.438 1 95.75 531 ARG A N 1
ATOM 4035 C CA . ARG A 1 531 ? 4.273 35.031 9.5 1 95.75 531 ARG A CA 1
ATOM 4036 C C . ARG A 1 531 ? 5.129 34.625 10.695 1 95.75 531 ARG A C 1
ATOM 4038 O O . ARG A 1 531 ? 4.625 34.062 11.664 1 95.75 531 ARG A O 1
ATOM 4045 N N . PRO A 1 532 ? 6.453 34.938 10.57 1 93.19 532 PRO A N 1
ATOM 4046 C CA . PRO A 1 532 ? 7.273 34.656 11.75 1 93.19 532 PRO A CA 1
ATOM 4047 C C . PRO A 1 532 ? 6.773 35.375 13.008 1 93.19 532 PRO A C 1
ATOM 4049 O O . PRO A 1 532 ? 6.391 36.531 12.938 1 93.19 532 PRO A O 1
ATOM 4052 N N . GLY A 1 533 ? 6.684 34.625 14.102 1 90.5 533 GLY A N 1
ATOM 4053 C CA . GLY A 1 533 ? 6.23 35.188 15.359 1 90.5 533 GLY A CA 1
ATOM 4054 C C . GLY A 1 533 ? 4.75 34.969 15.617 1 90.5 533 GLY A C 1
ATOM 4055 O O . GLY A 1 533 ? 4.273 35.188 16.734 1 90.5 533 GLY A O 1
ATOM 4056 N N . ALA A 1 534 ? 4.062 34.625 14.617 1 94.06 534 ALA A N 1
ATOM 4057 C CA . ALA A 1 534 ? 2.633 34.375 14.789 1 94.06 534 ALA A CA 1
ATOM 4058 C C . ALA A 1 534 ? 2.381 33.219 15.719 1 94.06 534 ALA A C 1
ATOM 4060 O O . ALA A 1 534 ? 3.086 32.188 15.656 1 94.06 534 ALA A O 1
ATOM 4061 N N . SER A 1 535 ? 1.433 33.344 16.609 1 93.12 535 SER A N 1
ATOM 4062 C CA . SER A 1 535 ? 1.034 32.281 17.531 1 93.12 535 SER A CA 1
ATOM 4063 C C . SER A 1 535 ? 0.012 31.359 16.891 1 93.12 535 SER A C 1
ATOM 4065 O O . SER A 1 535 ? -1.077 31.797 16.516 1 93.12 535 SER A O 1
ATOM 4067 N N . VAL A 1 536 ? 0.339 30.109 16.875 1 92.81 536 VAL A N 1
ATOM 4068 C CA . VAL A 1 536 ? -0.577 29.125 16.328 1 92.81 536 VAL A CA 1
ATOM 4069 C C . VAL A 1 536 ? -1.862 29.094 17.156 1 92.81 536 VAL A C 1
ATOM 4071 O O . VAL A 1 536 ? -2.955 28.938 16.609 1 92.81 536 VAL A O 1
ATOM 4074 N N . ARG A 1 537 ? -1.774 29.266 18.438 1 92 537 ARG A N 1
ATOM 4075 C CA . ARG A 1 537 ? -2.928 29.281 19.328 1 92 537 ARG A CA 1
ATOM 4076 C C . ARG A 1 537 ? -3.863 30.438 19 1 92 537 ARG A C 1
ATOM 4078 O O . ARG A 1 537 ? -5.082 30.25 18.922 1 92 537 ARG A O 1
ATOM 4085 N N . ASP A 1 538 ? -3.264 31.578 18.828 1 94.62 538 ASP A N 1
ATOM 4086 C CA . ASP A 1 538 ? -4.078 32.75 18.5 1 94.62 538 ASP A CA 1
ATOM 4087 C C . ASP A 1 538 ? -4.758 32.562 17.141 1 94.62 538 ASP A C 1
ATOM 4089 O O . ASP A 1 538 ? -5.91 32.969 16.969 1 94.62 538 ASP A O 1
ATOM 4093 N N . MET A 1 539 ? -4.035 32.062 16.25 1 96.69 539 MET A N 1
ATOM 4094 C CA . MET A 1 539 ? -4.605 31.812 14.93 1 96.69 539 MET A CA 1
ATOM 4095 C C . MET A 1 539 ? -5.75 30.812 15.008 1 96.69 539 MET A C 1
ATOM 4097 O O . MET A 1 539 ? -6.754 30.953 14.305 1 96.69 539 MET A O 1
ATOM 4101 N N . ALA A 1 540 ? -5.598 29.797 15.844 1 95.19 540 ALA A N 1
ATOM 4102 C CA . ALA A 1 540 ? -6.66 28.828 16.047 1 95.19 540 ALA A CA 1
ATOM 4103 C C . ALA A 1 540 ? -7.918 29.484 16.609 1 95.19 540 ALA A C 1
ATOM 4105 O O . ALA A 1 540 ? -9.031 29.156 16.188 1 95.19 540 ALA A O 1
ATOM 4106 N N . ARG A 1 541 ? -7.723 30.344 17.578 1 95.31 541 ARG A N 1
ATOM 4107 C CA . ARG A 1 541 ? -8.852 31.062 18.156 1 95.31 541 ARG A CA 1
ATOM 4108 C C . ARG A 1 541 ? -9.547 31.922 17.094 1 95.31 541 ARG A C 1
ATOM 4110 O O . ARG A 1 541 ? -10.773 31.922 17.016 1 95.31 541 ARG A O 1
ATOM 4117 N N . MET A 1 542 ? -8.773 32.625 16.344 1 96.62 542 MET A N 1
ATOM 4118 C CA . MET A 1 542 ? -9.328 33.438 15.281 1 96.62 542 MET A CA 1
ATOM 4119 C C . MET A 1 542 ? -10.109 32.594 14.281 1 96.62 542 MET A C 1
ATOM 4121 O O . MET A 1 542 ? -11.203 32.969 13.859 1 96.62 542 MET A O 1
ATOM 4125 N N . HIS A 1 543 ? -9.562 31.484 13.938 1 97.94 543 HIS A N 1
ATOM 4126 C CA . HIS A 1 543 ? -10.203 30.562 13.016 1 97.94 543 HIS A CA 1
ATOM 4127 C C . HIS A 1 543 ? -11.594 30.156 13.508 1 97.94 543 HIS A C 1
ATOM 4129 O O . HIS A 1 543 ? -12.562 30.234 12.75 1 97.94 543 HIS A O 1
ATOM 4135 N N . ILE A 1 544 ? -11.758 29.797 14.703 1 97.12 544 ILE A N 1
ATOM 4136 C CA . ILE A 1 544 ? -13.016 29.328 15.266 1 97.12 544 ILE A CA 1
ATOM 4137 C C . ILE A 1 544 ? -14 30.484 15.398 1 97.12 544 ILE A C 1
ATOM 4139 O O . ILE A 1 544 ? -15.195 30.328 15.141 1 97.12 544 ILE A O 1
ATOM 4143 N N . ASP A 1 545 ? -13.477 31.609 15.797 1 96.81 545 ASP A N 1
ATOM 4144 C CA . ASP A 1 545 ? -14.328 32.781 15.898 1 96.81 545 ASP A CA 1
ATOM 4145 C C . ASP A 1 545 ? -14.898 33.156 14.531 1 96.81 545 ASP A C 1
ATOM 4147 O O . ASP A 1 545 ? -16.078 33.469 14.414 1 96.81 545 ASP A O 1
ATOM 4151 N N . GLU A 1 546 ? -14.016 33.188 13.547 1 97.56 546 GLU A N 1
ATOM 4152 C CA . GLU A 1 546 ? -14.453 33.5 12.188 1 97.56 546 GLU A CA 1
ATOM 4153 C C . GLU A 1 546 ? -15.438 32.438 11.672 1 97.56 546 GLU A C 1
ATOM 4155 O O . GLU A 1 546 ? -16.391 32.781 10.953 1 97.56 546 GLU A O 1
ATOM 4160 N N . THR A 1 547 ? -15.219 31.219 11.984 1 98.12 547 THR A N 1
ATOM 4161 C CA . THR A 1 547 ? -16.125 30.156 11.578 1 98.12 547 THR A CA 1
ATOM 4162 C C . THR A 1 547 ? -17.5 30.328 12.219 1 98.12 547 THR A C 1
ATOM 4164 O O . THR A 1 547 ? -18.516 30.156 11.562 1 98.12 547 THR A O 1
ATOM 4167 N N . ARG A 1 548 ? -17.516 30.656 13.492 1 97.5 548 ARG A N 1
ATOM 4168 C CA . ARG A 1 548 ? -18.781 30.922 14.172 1 97.5 548 ARG A CA 1
ATOM 4169 C C . ARG A 1 548 ? -19.531 32.062 13.484 1 97.5 548 ARG A C 1
ATOM 4171 O O . ARG A 1 548 ? -20.75 31.969 13.273 1 97.5 548 ARG A O 1
ATOM 4178 N N . ALA A 1 549 ? -18.812 33.094 13.195 1 97.44 549 ALA A N 1
ATOM 4179 C CA . ALA A 1 549 ? -19.438 34.25 12.531 1 97.44 549 ALA A CA 1
ATOM 4180 C C . ALA A 1 549 ? -20.047 33.844 11.195 1 97.44 549 ALA A C 1
ATOM 4182 O O . ALA A 1 549 ? -21.156 34.281 10.852 1 97.44 549 ALA A O 1
ATOM 4183 N N . LEU A 1 550 ? -19.344 33.062 10.453 1 97.81 550 LEU A N 1
ATOM 4184 C CA . LEU A 1 550 ? -19.844 32.562 9.18 1 97.81 550 LEU A CA 1
ATOM 4185 C C . LEU A 1 550 ? -21.109 31.734 9.375 1 97.81 550 LEU A C 1
ATOM 4187 O O . LEU A 1 550 ? -22.078 31.891 8.633 1 97.81 550 LEU A O 1
ATOM 4191 N N . LEU A 1 551 ? -21.125 30.859 10.352 1 97.62 551 LEU A N 1
ATOM 4192 C CA . LEU A 1 551 ? -22.281 30.016 10.641 1 97.62 551 LEU A CA 1
ATOM 4193 C C . LEU A 1 551 ? -23.484 30.875 11.008 1 97.62 551 LEU A C 1
ATOM 4195 O O . LEU A 1 551 ? -24.609 30.609 10.562 1 97.62 551 LEU A O 1
ATOM 4199 N N . CYS A 1 552 ? -23.25 31.891 11.789 1 96.69 552 CYS A N 1
ATOM 4200 C CA . CYS A 1 552 ? -24.312 32.812 12.148 1 96.69 552 CYS A CA 1
ATOM 4201 C C . CYS A 1 552 ? -24.891 33.5 10.906 1 96.69 552 CYS A C 1
ATOM 4203 O O . CYS A 1 552 ? -26.109 33.594 10.75 1 96.69 552 CYS A O 1
ATOM 4205 N N . LEU A 1 553 ? -23.984 33.938 10.086 1 95.44 553 LEU A N 1
ATOM 4206 C CA . LEU A 1 553 ? -24.391 34.625 8.859 1 95.44 553 LEU A CA 1
ATOM 4207 C C . LEU A 1 553 ? -25.219 33.688 7.969 1 95.44 553 LEU A C 1
ATOM 4209 O O . LEU A 1 553 ? -26.141 34.156 7.289 1 95.44 553 LEU A O 1
ATOM 4213 N N . LEU A 1 554 ? -24.922 32.406 7.988 1 95.81 554 LEU A N 1
ATOM 4214 C CA . LEU A 1 554 ? -25.578 31.422 7.133 1 95.81 554 LEU A CA 1
ATOM 4215 C C . LEU A 1 554 ? -26.938 31.031 7.703 1 95.81 554 LEU A C 1
ATOM 4217 O O . LEU A 1 554 ? -27.75 30.406 7.023 1 95.81 554 LEU A O 1
ATOM 4221 N N . GLY A 1 555 ? -27.156 31.359 8.992 1 94.31 555 GLY A N 1
ATOM 4222 C CA . GLY A 1 555 ? -28.484 31.125 9.555 1 94.31 555 GLY A CA 1
ATOM 4223 C C . GLY A 1 555 ? -28.516 30 10.562 1 94.31 555 GLY A C 1
ATOM 4224 O O . GLY A 1 555 ? -29.594 29.531 10.945 1 94.31 555 GLY A O 1
ATOM 4225 N N . VAL A 1 556 ? -27.422 29.5 11 1 96.12 556 VAL A N 1
ATOM 4226 C CA . VAL A 1 556 ? -27.406 28.562 12.109 1 96.12 556 VAL A CA 1
ATOM 4227 C C . VAL A 1 556 ? -27.797 29.281 13.398 1 96.12 556 VAL A C 1
ATOM 4229 O O . VAL A 1 556 ? -27.203 30.297 13.75 1 96.12 556 VAL A O 1
ATOM 4232 N N . ASP A 1 557 ? -28.766 28.766 14.109 1 95.56 557 ASP A N 1
ATOM 4233 C CA . ASP A 1 557 ? -29.266 29.422 15.312 1 95.56 557 ASP A CA 1
ATOM 4234 C C . ASP A 1 557 ? -29.906 28.422 16.266 1 95.56 557 ASP A C 1
ATOM 4236 O O . ASP A 1 557 ? -31.062 28.016 16.047 1 95.56 557 ASP A O 1
ATOM 4240 N N . VAL A 1 558 ? -29.188 28.172 17.297 1 93.56 558 VAL A N 1
ATOM 4241 C CA . VAL A 1 558 ? -29.625 27.125 18.203 1 93.56 558 VAL A CA 1
ATOM 4242 C C . VAL A 1 558 ? -30.797 27.625 19.047 1 93.56 558 VAL A C 1
ATOM 4244 O O . VAL A 1 558 ? -31.422 26.844 19.766 1 93.56 558 VAL A O 1
ATOM 4247 N N . ARG A 1 559 ? -31.219 28.797 18.969 1 90.88 559 ARG A N 1
ATOM 4248 C CA . ARG A 1 559 ? -32.312 29.375 19.75 1 90.88 559 ARG A CA 1
ATOM 4249 C C . ARG A 1 559 ? -33.656 29.094 19.109 1 90.88 559 ARG A C 1
ATOM 4251 O O . ARG A 1 559 ? -34.688 29.25 19.75 1 90.88 559 ARG A O 1
ATOM 4258 N N . ARG A 1 560 ? -33.531 28.766 17.922 1 86.75 560 ARG A N 1
ATOM 4259 C CA . ARG A 1 560 ? -34.75 28.562 17.188 1 86.75 560 ARG A CA 1
ATOM 4260 C C . ARG A 1 560 ? -35.469 27.312 17.688 1 86.75 560 ARG A C 1
ATOM 4262 O O . ARG A 1 560 ? -34.844 26.297 18 1 86.75 560 ARG A O 1
ATOM 4269 N N . ALA A 1 561 ? -36.719 27.281 18.125 1 71.69 561 ALA A N 1
ATOM 4270 C CA . ALA A 1 561 ? -37.531 26.141 18.578 1 71.69 561 ALA A CA 1
ATOM 4271 C C . ALA A 1 561 ? -38.219 25.453 17.391 1 71.69 561 ALA A C 1
ATOM 4273 O O . ALA A 1 561 ? -38.469 26.078 16.359 1 71.69 561 ALA A O 1
ATOM 4274 N N . ALA A 1 562 ? -38.406 23.969 17.406 1 57.81 562 ALA A N 1
ATOM 4275 C CA . ALA A 1 562 ? -39.219 23.234 16.422 1 57.81 562 ALA A CA 1
ATOM 4276 C C . ALA A 1 562 ? -40.625 23.812 16.297 1 57.81 562 ALA A C 1
ATOM 4278 O O . ALA A 1 562 ? -41.188 24.266 17.281 1 57.81 562 ALA A O 1
ATOM 4279 N N . PRO A 1 563 ? -41.156 24.016 14.984 1 49.09 563 PRO A N 1
ATOM 4280 C CA . PRO A 1 563 ? -42.562 24.438 14.953 1 49.09 563 PRO A CA 1
ATOM 4281 C C . PRO A 1 563 ? -43.469 23.484 15.719 1 49.09 563 PRO A C 1
ATOM 4283 O O . PRO A 1 563 ? -43.406 22.266 15.531 1 49.09 563 PRO A O 1
ATOM 4286 N N . SER A 1 564 ? -43.844 23.484 16.906 1 41.44 564 SER A N 1
ATOM 4287 C CA . SER A 1 564 ? -44.938 22.703 17.5 1 41.44 564 SER A CA 1
ATOM 4288 C C . SER A 1 564 ? -46.156 22.641 16.562 1 41.44 564 SER A C 1
ATOM 4290 O O . SER A 1 564 ? -46.375 23.562 15.773 1 41.44 564 SER A O 1
ATOM 4292 N N . SER A 1 565 ? -46.969 21.438 16.406 1 36.72 565 SER A N 1
ATOM 4293 C CA . SER A 1 565 ? -48.156 21.281 15.586 1 36.72 565 SER A CA 1
ATOM 4294 C C . SER A 1 565 ? -49.062 22.516 15.672 1 36.72 565 SER A C 1
ATOM 4296 O O . SER A 1 565 ? -49.75 22.875 14.703 1 36.72 565 SER A O 1
ATOM 4298 N N . ALA A 1 566 ? -50.281 22.328 16.859 1 31.83 566 ALA A N 1
ATOM 4299 C CA . ALA A 1 566 ? -51.562 23.031 16.797 1 31.83 566 ALA A CA 1
ATOM 4300 C C . ALA A 1 566 ? -51.344 24.531 16.672 1 31.83 566 ALA A C 1
ATOM 4302 O O . ALA A 1 566 ? -52.031 25.203 15.898 1 31.83 566 ALA A O 1
ATOM 4303 N N . ALA A 1 567 ? -51.5 25.172 17.906 1 28.52 567 ALA A N 1
ATOM 4304 C CA . ALA A 1 567 ? -52.219 26.438 18.047 1 28.52 567 ALA A CA 1
ATOM 4305 C C . ALA A 1 567 ? -51.531 27.547 17.25 1 28.52 567 ALA A C 1
ATOM 4307 O O . ALA A 1 567 ? -52.188 28.172 16.391 1 28.52 567 ALA A O 1
ATOM 4308 N N . HIS A 1 568 ? -51.188 28.734 18.141 1 28.58 568 HIS A N 1
ATOM 4309 C CA . HIS A 1 568 ? -51.406 30.172 18 1 28.58 568 HIS A CA 1
ATOM 4310 C C . HIS A 1 568 ? -50.375 30.781 17.047 1 28.58 568 HIS A C 1
ATOM 4312 O O . HIS A 1 568 ? -49.281 30.219 16.859 1 28.58 568 HIS A O 1
ATOM 4318 N N . ASN A 1 569 ? -50.906 31.656 16.266 1 30.61 569 ASN A N 1
ATOM 4319 C CA . ASN A 1 569 ? -50.375 32.625 15.32 1 30.61 569 ASN A CA 1
ATOM 4320 C C . ASN A 1 569 ? -49.031 33.188 15.805 1 30.61 569 ASN A C 1
ATOM 4322 O O . ASN A 1 569 ? -48.969 33.844 16.844 1 30.61 569 ASN A O 1
ATOM 4326 N N . PRO A 1 570 ? -48.031 32.406 15.594 1 30.8 570 PRO A N 1
ATOM 4327 C CA . PRO A 1 570 ? -46.812 33.062 16.094 1 30.8 570 PRO A CA 1
ATOM 4328 C C . PRO A 1 570 ? -46.812 34.562 15.781 1 30.8 570 PRO A C 1
ATOM 4330 O O . PRO A 1 570 ? -47.281 34.969 14.719 1 30.8 570 PRO A O 1
ATOM 4333 N N . CYS A 1 571 ? -47.281 35.344 16.844 1 26.86 571 CYS A N 1
ATOM 4334 C CA . CYS A 1 571 ? -47.062 36.75 16.594 1 26.86 571 CYS A CA 1
ATOM 4335 C C . CYS A 1 571 ? -45.781 36.969 15.773 1 26.86 571 CYS A C 1
ATOM 4337 O O . CYS A 1 571 ? -44.781 36.312 16 1 26.86 571 CYS A O 1
ATOM 4339 N N . PRO A 1 572 ? -46.031 37.625 14.562 1 28.77 572 PRO A N 1
ATOM 4340 C CA . PRO A 1 572 ? -45 37.875 13.57 1 28.77 572 PRO A CA 1
ATOM 4341 C C . PRO A 1 572 ? -43.594 38.062 14.203 1 28.77 572 PRO A C 1
ATOM 4343 O O . PRO A 1 572 ? -42.656 37.406 13.812 1 28.77 572 PRO A O 1
ATOM 4346 N N . HIS A 1 573 ? -43.375 39.344 14.414 1 27.44 573 HIS A N 1
ATOM 4347 C CA . HIS A 1 573 ? -42.156 40.156 14.328 1 27.44 573 HIS A CA 1
ATOM 4348 C C . HIS A 1 573 ? -41.312 40.031 15.594 1 27.44 573 HIS A C 1
ATOM 4350 O O . HIS A 1 573 ? -40.594 40.938 15.953 1 27.44 573 HIS A O 1
ATOM 4356 N N . GLU A 1 574 ? -41.719 39.219 16.531 1 29.03 574 GLU A N 1
ATOM 4357 C CA . GLU A 1 574 ? -40.719 39.594 17.516 1 29.03 574 GLU A CA 1
ATOM 4358 C C . GLU A 1 574 ? -39.312 39.438 16.953 1 29.03 574 GLU A C 1
ATOM 4360 O O . GLU A 1 574 ? -38.906 38.344 16.531 1 29.03 574 GLU A O 1
ATOM 4365 N N . SER A 1 575 ? -38.812 40.469 16.391 1 30.66 575 SER A N 1
ATOM 4366 C CA . SER A 1 575 ? -37.438 40.75 16.031 1 30.66 575 SER A CA 1
ATOM 4367 C C . SER A 1 575 ? -36.469 40.094 17 1 30.66 575 SER A C 1
ATOM 4369 O O . SER A 1 575 ? -36.562 40.281 18.219 1 30.66 575 SER A O 1
ATOM 4371 N N . ALA A 1 576 ? -36.094 38.875 16.797 1 35.97 576 ALA A N 1
ATOM 4372 C CA . ALA A 1 576 ? -34.812 38.5 17.406 1 35.97 576 ALA A CA 1
ATOM 4373 C C . ALA A 1 576 ? -34 39.75 17.766 1 35.97 576 ALA A C 1
ATOM 4375 O O . ALA A 1 576 ? -33.562 40.5 16.875 1 35.97 576 ALA A O 1
ATOM 4376 N N . THR A 1 577 ? -34.281 40.438 18.719 1 35.78 577 THR A N 1
ATOM 4377 C CA . THR A 1 577 ? -33.438 41.5 19.25 1 35.78 577 THR A CA 1
ATOM 4378 C C . THR A 1 577 ? -31.984 41.25 18.953 1 35.78 577 THR A C 1
ATOM 4380 O O . THR A 1 577 ? -31.516 40.094 19.016 1 35.78 577 THR A O 1
ATOM 4383 N N . ALA A 1 578 ? -31.328 42.156 18.156 1 39.12 578 ALA A N 1
ATOM 4384 C CA . ALA A 1 578 ? -30 42.469 17.656 1 39.12 578 ALA A CA 1
ATOM 4385 C C . ALA A 1 578 ? -28.906 41.906 18.562 1 39.12 578 ALA A C 1
ATOM 4387 O O . ALA A 1 578 ? -27.766 41.719 18.141 1 39.12 578 ALA A O 1
ATOM 4388 N N . THR A 1 579 ? -29.094 42.031 19.906 1 42.78 579 THR A N 1
ATOM 4389 C CA . THR A 1 579 ? -27.891 42.062 20.734 1 42.78 579 THR A CA 1
ATOM 4390 C C . THR A 1 579 ? -27.484 40.656 21.172 1 42.78 579 THR A C 1
ATOM 4392 O O . THR A 1 579 ? -26.859 40.469 22.203 1 42.78 579 THR A O 1
ATOM 4395 N N . SER A 1 580 ? -28.203 39.656 20.75 1 57.56 580 SER A N 1
ATOM 4396 C CA . SER A 1 580 ? -27.719 38.406 21.359 1 57.56 580 SER A CA 1
ATOM 4397 C C . SER A 1 580 ? -26.328 38.062 20.875 1 57.56 580 SER A C 1
ATOM 4399 O O . SER A 1 580 ? -25.969 38.312 19.719 1 57.56 580 SER A O 1
ATOM 4401 N N . SER A 1 581 ? -25.531 37.75 21.75 1 80.19 581 SER A N 1
ATOM 4402 C CA . SER A 1 581 ? -24.109 37.469 21.562 1 80.19 581 SER A CA 1
ATOM 4403 C C . SER A 1 581 ? -23.906 36.25 20.672 1 80.19 581 SER A C 1
ATOM 4405 O O . SER A 1 581 ? -24.734 35.344 20.641 1 80.19 581 SER A O 1
ATOM 4407 N N . PRO A 1 582 ? -23.25 36.5 19.531 1 83.19 582 PRO A N 1
ATOM 4408 C CA . PRO A 1 582 ? -22.875 35.344 18.703 1 83.19 582 PRO A CA 1
ATOM 4409 C C . PRO A 1 582 ? -22.719 34.062 19.516 1 83.19 582 PRO A C 1
ATOM 4411 O O . PRO A 1 582 ? -23.031 32.969 19.016 1 83.19 582 PRO A O 1
ATOM 4414 N N . GLU A 1 583 ? -22.5 34.188 20.734 1 86.25 583 GLU A N 1
ATOM 4415 C CA . GLU A 1 583 ? -22.312 33.031 21.594 1 86.25 583 GLU A CA 1
ATOM 4416 C C . GLU A 1 583 ? -23.656 32.375 21.906 1 86.25 583 GLU A C 1
ATOM 4418 O O . GLU A 1 583 ? -23.719 31.141 22.062 1 86.25 583 GLU A O 1
ATOM 4423 N N . GLN A 1 584 ? -24.625 33.125 21.969 1 88.12 584 GLN A N 1
ATOM 4424 C CA . GLN A 1 584 ? -25.953 32.562 22.234 1 88.12 584 GLN A CA 1
ATOM 4425 C C . GLN A 1 584 ? -26.531 31.891 21 1 88.12 584 GLN A C 1
ATOM 4427 O O . GLN A 1 584 ? -27.266 30.906 21.094 1 88.12 584 GLN A O 1
ATOM 4432 N N . GLN A 1 585 ? -26.156 32.469 19.953 1 92.75 585 GLN A N 1
ATOM 4433 C CA . GLN A 1 585 ? -26.656 31.953 18.688 1 92.75 585 GLN A CA 1
ATOM 4434 C C . GLN A 1 585 ? -25.969 30.641 18.312 1 92.75 585 GLN A C 1
ATOM 4436 O O . GLN A 1 585 ? -26.625 29.656 17.984 1 92.75 585 GLN A O 1
ATOM 4441 N N . VAL A 1 586 ? -24.641 30.609 18.312 1 96.19 586 VAL A N 1
ATOM 4442 C CA . VAL A 1 586 ? -23.859 29.422 18.031 1 96.19 586 VAL A CA 1
ATOM 4443 C C . VAL A 1 586 ? -22.734 29.297 19.062 1 96.19 586 VAL A C 1
ATOM 4445 O O . VAL A 1 586 ? -21.641 29.859 18.875 1 96.19 586 VAL A O 1
ATOM 4448 N N . PRO A 1 587 ? -22.875 28.484 20.062 1 94.81 587 PRO A N 1
ATOM 4449 C CA . PRO A 1 587 ? -21.812 28.312 21.062 1 94.81 587 PRO A CA 1
ATOM 4450 C C . PRO A 1 587 ? -20.516 27.797 20.469 1 94.81 587 PRO A C 1
ATOM 4452 O O . PRO A 1 587 ? -20.547 26.922 19.594 1 94.81 587 PRO A O 1
ATOM 4455 N N . LEU A 1 588 ? -19.422 28.25 20.953 1 94.56 588 LEU A N 1
ATOM 4456 C CA . LEU A 1 588 ? -18.109 27.875 20.438 1 94.56 588 LEU A CA 1
ATOM 4457 C C . LEU A 1 588 ? -17.859 26.391 20.609 1 94.56 588 LEU A C 1
ATOM 4459 O O . LEU A 1 588 ? -17.188 25.766 19.781 1 94.56 588 LEU A O 1
ATOM 4463 N N . ALA A 1 589 ? -18.328 25.875 21.672 1 92.5 589 ALA A N 1
ATOM 4464 C CA . ALA A 1 589 ? -18.156 24.438 21.922 1 92.5 589 ALA A CA 1
ATOM 4465 C C . ALA A 1 589 ? -18.812 23.625 20.812 1 92.5 589 ALA A C 1
ATOM 4467 O O . ALA A 1 589 ? -18.297 22.578 20.406 1 92.5 589 ALA A O 1
ATOM 4468 N N . LEU A 1 590 ? -19.906 24.094 20.375 1 94.25 590 LEU A N 1
ATOM 4469 C CA . LEU A 1 590 ? -20.625 23.422 19.297 1 94.25 590 LEU A CA 1
ATOM 4470 C C . LEU A 1 590 ? -19.891 23.578 17.969 1 94.25 590 LEU A C 1
ATOM 4472 O O . LEU A 1 590 ? -19.844 22.641 17.156 1 94.25 590 LEU A O 1
ATOM 4476 N N . VAL A 1 591 ? -19.328 24.75 17.75 1 96.69 591 VAL A N 1
ATOM 4477 C CA . VAL A 1 591 ? -18.516 24.953 16.547 1 96.69 591 VAL A CA 1
ATOM 4478 C C . VAL A 1 591 ? -17.391 23.938 16.5 1 96.69 591 VAL A C 1
ATOM 4480 O O . VAL A 1 591 ? -17.188 23.266 15.477 1 96.69 591 VAL A O 1
ATOM 4483 N N . ARG A 1 592 ? -16.766 23.672 17.578 1 94.5 592 ARG A N 1
ATOM 4484 C CA . ARG A 1 592 ? -15.586 22.812 17.656 1 94.5 592 ARG A CA 1
ATOM 4485 C C . ARG A 1 592 ? -15.969 21.344 17.609 1 94.5 592 ARG A C 1
ATOM 4487 O O . ARG A 1 592 ? -15.211 20.516 17.109 1 94.5 592 ARG A O 1
ATOM 4494 N N . SER A 1 593 ? -17.109 21.016 18.125 1 93.06 593 SER A N 1
ATOM 4495 C CA . SER A 1 593 ? -17.469 19.609 18.266 1 93.06 593 SER A CA 1
ATOM 4496 C C . SER A 1 593 ? -18.25 19.125 17.047 1 93.06 593 SER A C 1
ATOM 4498 O O . SER A 1 593 ? -18.234 17.938 16.719 1 93.06 593 SER A O 1
ATOM 4500 N N . CYS A 1 594 ? -18.906 20.016 16.375 1 94.75 594 CYS A N 1
ATOM 4501 C CA . CYS A 1 594 ? -19.844 19.578 15.336 1 94.75 594 CYS A CA 1
ATOM 4502 C C . CYS A 1 594 ? -19.453 20.156 13.984 1 94.75 594 CYS A C 1
ATOM 4504 O O . CYS A 1 594 ? -19.312 19.422 13.008 1 94.75 594 CYS A O 1
ATOM 4506 N N . PHE A 1 595 ? -19.219 21.438 13.906 1 97.19 595 PHE A N 1
ATOM 4507 C CA . PHE A 1 595 ? -19.156 22.109 12.617 1 97.19 595 PHE A CA 1
ATOM 4508 C C . PHE A 1 595 ? -17.719 22.172 12.117 1 97.19 595 PHE A C 1
ATOM 4510 O O . PHE A 1 595 ? -17.484 22.344 10.914 1 97.19 595 PHE A O 1
ATOM 4517 N N . CYS A 1 596 ? -16.75 22.109 12.977 1 96.56 596 CYS A N 1
ATOM 4518 C CA . CYS A 1 596 ? -15.336 22.141 12.625 1 96.56 596 CYS A CA 1
ATOM 4519 C C . CYS A 1 596 ? -14.484 21.484 13.703 1 96.56 596 CYS A C 1
ATOM 4521 O O . CYS A 1 596 ? -13.867 22.156 14.516 1 96.56 596 CYS A O 1
ATOM 4523 N N . ALA A 1 597 ? -14.25 20.203 13.547 1 91.38 597 ALA A N 1
ATOM 4524 C CA . ALA A 1 597 ? -13.641 19.406 14.609 1 91.38 597 ALA A CA 1
ATOM 4525 C C . ALA A 1 597 ? -12.125 19.312 14.422 1 91.38 597 ALA A C 1
ATOM 4527 O O . ALA A 1 597 ? -11.469 18.484 15.055 1 91.38 597 ALA A O 1
ATOM 4528 N N . HIS A 1 598 ? -11.57 20.031 13.539 1 90.25 598 HIS A N 1
ATOM 4529 C CA . HIS A 1 598 ? -10.125 20 13.344 1 90.25 598 HIS A CA 1
ATOM 4530 C C . HIS A 1 598 ? -9.531 21.406 13.438 1 90.25 598 HIS A C 1
ATOM 4532 O O . HIS A 1 598 ? -10.266 22.391 13.43 1 90.25 598 HIS A O 1
ATOM 4538 N N . LEU A 1 599 ? -8.266 21.484 13.602 1 92.25 599 LEU A N 1
ATOM 4539 C CA . LEU A 1 599 ? -7.555 22.766 13.664 1 92.25 599 LEU A CA 1
ATOM 4540 C C . LEU A 1 599 ? -7.484 23.406 12.289 1 92.25 599 LEU A C 1
ATOM 4542 O O . LEU A 1 599 ? -7.891 22.812 11.289 1 92.25 599 LEU A O 1
ATOM 4546 N N . PHE A 1 600 ? -7.023 24.703 12.297 1 97 600 PHE A N 1
ATOM 4547 C CA . PHE A 1 600 ? -6.973 25.438 11.039 1 97 600 PHE A CA 1
ATOM 4548 C C . PHE A 1 600 ? -5.902 24.844 10.117 1 97 600 PHE A C 1
ATOM 4550 O O . PHE A 1 600 ? -5.855 25.172 8.93 1 97 600 PHE A O 1
ATOM 4557 N N . GLY A 1 601 ? -5.035 23.984 10.719 1 96 601 GLY A N 1
ATOM 4558 C CA . GLY A 1 601 ? -3.982 23.312 9.977 1 96 601 GLY A CA 1
ATOM 4559 C C . GLY A 1 601 ? -2.998 22.594 10.875 1 96 601 GLY A C 1
ATOM 4560 O O . GLY A 1 601 ? -3.301 22.297 12.031 1 96 601 GLY A O 1
ATOM 4561 N N . HIS A 1 602 ? -1.913 22.109 10.312 1 94.38 602 HIS A N 1
ATOM 4562 C CA . HIS A 1 602 ? -0.86 21.406 11.031 1 94.38 602 HIS A CA 1
ATOM 4563 C C . HIS A 1 602 ? 0.505 21.656 10.398 1 94.38 602 HIS A C 1
ATOM 4565 O O . HIS A 1 602 ? 0.59 22.062 9.234 1 94.38 602 HIS A O 1
ATOM 4571 N N . PHE A 1 603 ? 1.547 21.469 11.242 1 94.81 603 PHE A N 1
ATOM 4572 C CA . PHE A 1 603 ? 2.891 21.5 10.68 1 94.81 603 PHE A CA 1
ATOM 4573 C C . PHE A 1 603 ? 3.045 20.453 9.586 1 94.81 603 PHE A C 1
ATOM 4575 O O . PHE A 1 603 ? 2.523 19.344 9.703 1 94.81 603 PHE A O 1
ATOM 4582 N N . PHE A 1 604 ? 3.746 20.875 8.555 1 96.12 604 PHE A N 1
ATOM 4583 C CA . PHE A 1 604 ? 3.725 20.141 7.301 1 96.12 604 PHE A CA 1
ATOM 4584 C C . PHE A 1 604 ? 5.141 19.859 6.812 1 96.12 604 PHE A C 1
ATOM 4586 O O . PHE A 1 604 ? 6.059 20.641 7.074 1 96.12 604 PHE A O 1
ATOM 4593 N N . GLY A 1 605 ? 5.293 18.703 6.164 1 96.94 605 GLY A N 1
ATOM 4594 C CA . GLY A 1 605 ? 6.559 18.375 5.535 1 96.94 605 GLY A CA 1
ATOM 4595 C C . GLY A 1 605 ? 6.523 17.047 4.785 1 96.94 605 GLY A C 1
ATOM 4596 O O . GLY A 1 605 ? 5.617 16.812 3.988 1 96.94 605 GLY A O 1
ATOM 4597 N N . LEU A 1 606 ? 7.504 16.219 5.047 1 97.12 606 LEU A N 1
ATOM 4598 C CA . LEU A 1 606 ? 7.742 15.016 4.254 1 97.12 606 LEU A CA 1
ATOM 4599 C C . LEU A 1 606 ? 6.734 13.922 4.602 1 97.12 606 LEU A C 1
ATOM 4601 O O . LEU A 1 606 ? 6.516 13 3.812 1 97.12 606 LEU A O 1
ATOM 4605 N N . ASP A 1 607 ? 6.133 13.969 5.742 1 95.56 607 ASP A N 1
ATOM 4606 C CA . ASP A 1 607 ? 5.156 12.969 6.168 1 95.56 607 ASP A CA 1
ATOM 4607 C C . ASP A 1 607 ? 3.773 13.594 6.34 1 95.56 607 ASP A C 1
ATOM 4609 O O . ASP A 1 607 ? 2.98 13.133 7.164 1 95.56 607 ASP A O 1
ATOM 4613 N N . ILE A 1 608 ? 3.477 14.633 5.664 1 96.31 608 ILE A N 1
ATOM 4614 C CA . ILE A 1 608 ? 2.234 15.391 5.75 1 96.31 608 ILE A CA 1
ATOM 4615 C C . ILE A 1 608 ? 2.104 16.016 7.133 1 96.31 608 ILE A C 1
ATOM 4617 O O . ILE A 1 608 ? 2.303 17.219 7.297 1 96.31 608 ILE A O 1
ATOM 4621 N N . HIS A 1 609 ? 2.037 15.234 8.18 1 92.25 609 HIS A N 1
ATOM 4622 C CA . HIS A 1 609 ? 1.958 15.727 9.555 1 92.25 609 HIS A CA 1
ATOM 4623 C C . HIS A 1 609 ? 3.322 15.68 10.234 1 92.25 609 HIS A C 1
ATOM 4625 O O . HIS A 1 609 ? 3.877 14.602 10.453 1 92.25 609 HIS A O 1
ATOM 4631 N N . GLU A 1 610 ? 3.818 16.812 10.547 1 88.75 610 GLU A N 1
ATOM 4632 C CA . GLU A 1 610 ? 5.105 16.891 11.234 1 88.75 610 GLU A CA 1
ATOM 4633 C C . GLU A 1 610 ? 4.988 17.641 12.555 1 88.75 610 GLU A C 1
ATOM 4635 O O . GLU A 1 610 ? 5.078 18.859 12.586 1 88.75 610 GLU A O 1
ATOM 4640 N N . GLU A 1 611 ? 4.539 17 13.539 1 75.19 611 GLU A N 1
ATOM 4641 C CA . GLU A 1 611 ? 4.363 17.688 14.82 1 75.19 611 GLU A CA 1
ATOM 4642 C C . GLU A 1 611 ? 5.215 17.047 15.914 1 75.19 611 GLU A C 1
ATOM 4644 O O . GLU A 1 611 ? 5.367 15.82 15.945 1 75.19 611 GLU A O 1
ATOM 4649 N N . LEU A 1 612 ? 5.887 17.969 16.516 1 62.09 612 LEU A N 1
ATOM 4650 C CA . LEU A 1 612 ? 6.566 17.516 17.719 1 62.09 612 LEU A CA 1
ATOM 4651 C C . LEU A 1 612 ? 5.566 17.188 18.828 1 62.09 612 LEU A C 1
ATOM 4653 O O . LEU A 1 612 ? 4.711 18.016 19.156 1 62.09 612 LEU A O 1
ATOM 4657 N N . SER A 1 613 ? 5.195 16 18.922 1 54.81 613 SER A N 1
ATOM 4658 C CA . SER A 1 613 ? 4.293 15.656 20.016 1 54.81 613 SER A CA 1
ATOM 4659 C C . SER A 1 613 ? 5.031 15.625 21.359 1 54.81 613 SER A C 1
ATOM 4661 O O . SER A 1 613 ? 6.266 15.633 21.391 1 54.81 613 SER A O 1
ATOM 4663 N N . SER A 1 614 ? 4.289 15.906 22.422 1 44.28 614 SER A N 1
ATOM 4664 C CA . SER A 1 614 ? 4.852 15.859 23.766 1 44.28 614 SER A CA 1
ATOM 4665 C C . SER A 1 614 ? 5.695 14.609 23.969 1 44.28 614 SER A C 1
ATOM 4667 O O . SER A 1 614 ? 6.684 14.641 24.703 1 44.28 614 SER A O 1
ATOM 4669 N N . VAL A 1 615 ? 5.289 13.539 23.203 1 41.97 615 VAL A N 1
ATOM 4670 C CA . VAL A 1 615 ? 5.988 12.281 23.406 1 41.97 615 VAL A CA 1
ATOM 4671 C C . VAL A 1 615 ? 7.34 12.312 22.703 1 41.97 615 VAL A C 1
ATOM 4673 O O . VAL A 1 615 ? 8.242 11.547 23.047 1 41.97 615 VAL A O 1
ATOM 4676 N N . SER A 1 616 ? 7.469 13.234 21.797 1 50.84 616 SER A N 1
ATOM 4677 C CA . SER A 1 616 ? 8.664 13.227 20.969 1 50.84 616 SER A CA 1
ATOM 4678 C C . SER A 1 616 ? 9.633 14.328 21.391 1 50.84 616 SER A C 1
ATOM 4680 O O . SER A 1 616 ? 10.555 14.672 20.625 1 50.84 616 SER A O 1
ATOM 4682 N N . ARG A 1 617 ? 9.414 15 22.516 1 50.41 617 ARG A N 1
ATOM 4683 C CA . ARG A 1 617 ? 10.344 16.047 22.922 1 50.41 617 ARG A CA 1
ATOM 4684 C C . ARG A 1 617 ? 11.672 15.469 23.375 1 50.41 617 ARG A C 1
ATOM 4686 O O . ARG A 1 617 ? 11.711 14.445 24.062 1 50.41 617 ARG A O 1
ATOM 4693 N N . PRO A 1 618 ? 12.656 16.078 22.797 1 51.12 618 PRO A N 1
ATOM 4694 C CA . PRO A 1 618 ? 13.977 15.594 23.219 1 51.12 618 PRO A CA 1
ATOM 4695 C C . PRO A 1 618 ? 14.133 15.562 24.734 1 51.12 618 PRO A C 1
ATOM 4697 O O . PRO A 1 618 ? 13.492 16.344 25.438 1 51.12 618 PRO A O 1
ATOM 4700 N N . LEU A 1 619 ? 14.711 14.539 25.297 1 48.19 619 LEU A N 1
ATOM 4701 C CA . LEU A 1 619 ? 14.984 14.391 26.719 1 48.19 619 LEU A CA 1
ATOM 4702 C C . LEU A 1 619 ? 15.633 15.648 27.281 1 48.19 619 LEU A C 1
ATOM 4704 O O . LEU A 1 619 ? 16.641 16.125 26.766 1 48.19 619 LEU A O 1
ATOM 4708 N N . PRO A 1 620 ? 14.758 16.328 28.156 1 43.97 620 PRO A N 1
ATOM 4709 C CA . PRO A 1 620 ? 15.406 17.5 28.734 1 43.97 620 PRO A CA 1
ATOM 4710 C C . PRO A 1 620 ? 16.719 17.172 29.438 1 43.97 620 PRO A C 1
ATOM 4712 O O . PRO A 1 620 ? 16.875 16.062 29.984 1 43.97 620 PRO A O 1
ATOM 4715 N N . THR A 1 621 ? 17.828 17.734 29.141 1 43.47 621 THR A N 1
ATOM 4716 C CA . THR A 1 621 ? 18.984 17.641 30.016 1 43.47 621 THR A CA 1
ATOM 4717 C C . THR A 1 621 ? 18.562 17.859 31.469 1 43.47 621 THR A C 1
ATOM 4719 O O . THR A 1 621 ? 17.5 18.438 31.734 1 43.47 621 THR A O 1
ATOM 4722 N N . ALA A 1 622 ? 19.141 17.234 32.531 1 39.84 622 ALA A N 1
ATOM 4723 C CA . ALA A 1 622 ? 18.828 17.422 33.938 1 39.84 622 ALA A CA 1
ATOM 4724 C C . ALA A 1 622 ? 18.453 18.875 34.219 1 39.84 622 ALA A C 1
ATOM 4726 O O . ALA A 1 622 ? 17.484 19.141 34.938 1 39.84 622 ALA A O 1
ATOM 4727 N N . ALA A 1 623 ? 19.156 19.812 33.75 1 41.16 623 ALA A N 1
ATOM 4728 C CA . ALA A 1 623 ? 18.922 21.234 33.938 1 41.16 623 ALA A CA 1
ATOM 4729 C C . ALA A 1 623 ? 17.641 21.672 33.281 1 41.16 623 ALA A C 1
ATOM 4731 O O . ALA A 1 623 ? 16.859 22.438 33.844 1 41.16 623 ALA A O 1
ATOM 4732 N N . ALA A 1 624 ? 17.359 21.016 32.156 1 46.03 624 ALA A N 1
ATOM 4733 C CA . ALA A 1 624 ? 16.188 21.422 31.391 1 46.03 624 ALA A CA 1
ATOM 4734 C C . ALA A 1 624 ? 14.922 20.781 31.938 1 46.03 624 ALA A C 1
ATOM 4736 O O . ALA A 1 624 ? 13.844 21.375 31.875 1 46.03 624 ALA A O 1
ATOM 4737 N N . LYS A 1 625 ? 14.977 19.734 32.656 1 43.88 625 LYS A N 1
ATOM 4738 C CA . LYS A 1 625 ? 13.844 19.094 33.344 1 43.88 625 LYS A CA 1
ATOM 4739 C C . LYS A 1 625 ? 13.281 20 34.438 1 43.88 625 LYS A C 1
ATOM 4741 O O . LYS A 1 625 ? 12.062 20.094 34.594 1 43.88 625 LYS A O 1
ATOM 4746 N N . GLU A 1 626 ? 14.211 20.391 35.25 1 39.66 626 GLU A N 1
ATOM 4747 C CA . GLU A 1 626 ? 13.773 21.297 36.312 1 39.66 626 GLU A CA 1
ATOM 4748 C C . GLU A 1 626 ? 13.062 22.516 35.719 1 39.66 626 GLU A C 1
ATOM 4750 O O . GLU A 1 626 ? 12.031 22.953 36.25 1 39.66 626 GLU A O 1
ATOM 4755 N N . GLU A 1 627 ? 13.57 22.984 34.688 1 38.59 627 GLU A N 1
ATOM 4756 C CA . GLU A 1 627 ? 12.945 24.156 34.094 1 38.59 627 GLU A CA 1
ATOM 4757 C C . GLU A 1 627 ? 11.664 23.781 33.344 1 38.59 627 GLU A C 1
ATOM 4759 O O . GLU A 1 627 ? 10.68 24.516 33.406 1 38.59 627 GLU A O 1
ATOM 4764 N N . ALA A 1 628 ? 11.641 22.656 32.719 1 44.16 628 ALA A N 1
ATOM 4765 C CA . ALA A 1 628 ? 10.438 22.188 32.031 1 44.16 628 ALA A CA 1
ATOM 4766 C C . ALA A 1 628 ? 9.336 21.859 33.031 1 44.16 628 ALA A C 1
ATOM 4768 O O . ALA A 1 628 ? 8.156 22.109 32.781 1 44.16 628 ALA A O 1
ATOM 4769 N N . ALA A 1 629 ? 9.641 21.188 34.156 1 39.94 629 ALA A N 1
ATOM 4770 C CA . ALA A 1 629 ? 8.664 20.969 35.219 1 39.94 629 ALA A CA 1
ATOM 4771 C C . ALA A 1 629 ? 8.047 22.281 35.688 1 39.94 629 ALA A C 1
ATOM 4773 O O . ALA A 1 629 ? 6.887 22.328 36.094 1 39.94 629 ALA A O 1
ATOM 4774 N N . GLN A 1 630 ? 8.875 23.266 35.844 1 34.75 630 GLN A N 1
ATOM 4775 C CA . GLN A 1 630 ? 8.344 24.562 36.25 1 34.75 630 GLN A CA 1
ATOM 4776 C C . GLN A 1 630 ? 7.508 25.203 35.156 1 34.75 630 GLN A C 1
ATOM 4778 O O . GLN A 1 630 ? 6.625 26.016 35.406 1 34.75 630 GLN A O 1
ATOM 4783 N N . ARG A 1 631 ? 7.855 24.984 33.906 1 38.91 631 ARG A N 1
ATOM 4784 C CA . ARG A 1 631 ? 7.082 25.578 32.812 1 38.91 631 ARG A CA 1
ATOM 4785 C C . ARG A 1 631 ? 5.941 24.641 32.406 1 38.91 631 ARG A C 1
ATOM 4787 O O . ARG A 1 631 ? 6.121 23.781 31.562 1 38.91 631 ARG A O 1
ATOM 4794 N N . GLN A 1 632 ? 5.043 24.281 33.094 1 35.97 632 GLN A N 1
ATOM 4795 C CA . GLN A 1 632 ? 3.828 23.484 32.938 1 35.97 632 GLN A CA 1
ATOM 4796 C C . GLN A 1 632 ? 3.047 23.891 31.688 1 35.97 632 GLN A C 1
ATOM 4798 O O . GLN A 1 632 ? 2.025 23.281 31.375 1 35.97 632 GLN A O 1
ATOM 4803 N N . ARG A 1 633 ? 3.08 25.094 31.141 1 39.56 633 ARG A N 1
ATOM 4804 C CA . ARG A 1 633 ? 2.139 25.422 30.078 1 39.56 633 ARG A CA 1
ATOM 4805 C C . ARG A 1 633 ? 2.699 25.016 28.703 1 39.56 633 ARG A C 1
ATOM 4807 O O . ARG A 1 633 ? 3.865 25.281 28.406 1 39.56 633 ARG A O 1
ATOM 4814 N N . PRO A 1 634 ? 2.068 24.094 27.969 1 41.78 634 PRO A N 1
ATOM 4815 C CA . PRO A 1 634 ? 2.492 23.828 26.594 1 41.78 634 PRO A CA 1
ATOM 4816 C C . PRO A 1 634 ? 2.906 25.094 25.844 1 41.78 634 PRO A C 1
ATOM 4818 O O . PRO A 1 634 ? 2.18 26.094 25.875 1 41.78 634 PRO A O 1
ATOM 4821 N N . THR A 1 635 ? 4.113 25.562 25.766 1 45.97 635 THR A N 1
ATOM 4822 C CA . THR A 1 635 ? 4.598 26.719 25.016 1 45.97 635 THR A CA 1
ATOM 4823 C C . THR A 1 635 ? 3.877 26.828 23.672 1 45.97 635 THR A C 1
ATOM 4825 O O . THR A 1 635 ? 3.734 25.828 22.953 1 45.97 635 THR A O 1
ATOM 4828 N N . PRO A 1 636 ? 3.074 27.969 23.516 1 54.66 636 PRO A N 1
ATOM 4829 C CA . PRO A 1 636 ? 2.477 28.203 22.203 1 54.66 636 PRO A CA 1
ATOM 4830 C C . PRO A 1 636 ? 3.432 27.875 21.047 1 54.66 636 PRO A C 1
ATOM 4832 O O . PRO A 1 636 ? 4.621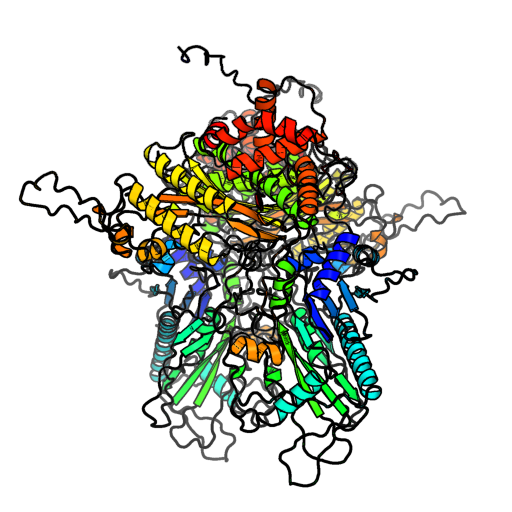 28.188 21.125 1 54.66 636 PRO A O 1
ATOM 4835 N N . ARG A 1 637 ? 3.008 26.969 20.156 1 79.44 637 ARG A N 1
ATOM 4836 C CA . ARG A 1 637 ? 3.826 26.812 18.953 1 79.44 637 ARG A CA 1
ATOM 4837 C C . ARG A 1 637 ? 3.873 28.094 18.156 1 79.44 637 ARG A C 1
ATOM 4839 O O . ARG A 1 637 ? 2.832 28.656 17.797 1 79.44 637 ARG A O 1
ATOM 4846 N N . ILE A 1 638 ? 4.941 28.859 18.172 1 88.5 638 ILE A N 1
ATOM 4847 C CA . ILE A 1 638 ? 5.191 30.078 17.406 1 88.5 638 ILE A CA 1
ATOM 4848 C C . ILE A 1 638 ? 5.793 29.719 16.047 1 88.5 638 ILE A C 1
ATOM 4850 O O . ILE A 1 638 ? 6.723 28.906 15.969 1 88.5 638 ILE A O 1
ATOM 4854 N N . LEU A 1 639 ? 5.184 30.281 15.016 1 92.62 639 LEU A N 1
ATOM 4855 C CA . LEU A 1 639 ? 5.711 30.062 13.672 1 92.62 639 LEU A CA 1
ATOM 4856 C C . LEU A 1 639 ? 7.039 30.781 13.484 1 92.62 639 LEU A C 1
ATOM 4858 O O . LEU A 1 639 ? 7.207 31.906 13.953 1 92.62 639 LEU A O 1
ATOM 4862 N N . GLN A 1 640 ? 7.957 30.109 12.867 1 91.5 640 GLN A N 1
ATOM 4863 C CA . GLN A 1 640 ? 9.258 30.688 12.531 1 91.5 640 GLN A CA 1
ATOM 4864 C C . GLN A 1 640 ? 9.555 30.531 11.039 1 91.5 640 GLN A C 1
ATOM 4866 O O . GLN A 1 640 ? 8.938 29.719 10.359 1 91.5 640 GLN A O 1
ATOM 4871 N N . GLY A 1 641 ? 10.516 31.484 10.602 1 93.81 641 GLY A N 1
ATOM 4872 C CA . GLY A 1 641 ? 10.945 31.344 9.227 1 93.81 641 GLY A CA 1
ATOM 4873 C C . GLY A 1 641 ? 11.477 29.969 8.898 1 93.81 641 GLY A C 1
ATOM 4874 O O . GLY A 1 641 ? 12.203 29.375 9.695 1 93.81 641 GLY A O 1
ATOM 4875 N N . GLY A 1 642 ? 11.039 29.438 7.715 1 95.56 642 GLY A N 1
ATOM 4876 C CA . GLY A 1 642 ? 11.508 28.125 7.258 1 95.56 642 GLY A CA 1
ATOM 4877 C C . GLY A 1 642 ? 10.562 27 7.617 1 95.56 642 GLY A C 1
ATOM 4878 O O . GLY A 1 642 ? 10.711 25.875 7.121 1 95.56 642 GLY A O 1
ATOM 4879 N N . MET A 1 643 ? 9.602 27.25 8.492 1 95.25 643 MET A N 1
ATOM 4880 C CA . MET A 1 643 ? 8.602 26.234 8.836 1 95.25 643 MET A CA 1
ATOM 4881 C C . MET A 1 643 ? 7.531 26.141 7.758 1 95.25 643 MET A C 1
ATOM 4883 O O . MET A 1 643 ? 7.277 27.125 7.043 1 95.25 643 MET A O 1
ATOM 4887 N N . MET A 1 644 ? 7.004 24.969 7.586 1 97.5 644 MET A N 1
ATOM 4888 C CA . MET A 1 644 ? 5.844 24.781 6.719 1 97.5 644 MET A CA 1
ATOM 4889 C C . MET A 1 644 ? 4.609 24.406 7.531 1 97.5 644 MET A C 1
ATOM 4891 O O . MET A 1 644 ? 4.723 23.719 8.555 1 97.5 644 MET A O 1
ATOM 4895 N N . HIS A 1 645 ? 3.512 24.797 7.109 1 97.19 645 HIS A N 1
ATOM 4896 C CA . HIS A 1 645 ? 2.219 24.578 7.746 1 97.19 645 HIS A CA 1
ATOM 4897 C C . HIS A 1 645 ? 1.101 24.5 6.715 1 97.19 645 HIS A C 1
ATOM 4899 O O . HIS A 1 645 ? 1.158 25.156 5.68 1 97.19 645 HIS A O 1
ATOM 4905 N N . THR A 1 646 ? 0.091 23.688 6.961 1 98.19 646 THR A N 1
ATOM 4906 C CA . THR A 1 646 ? -1.114 23.75 6.141 1 98.19 646 THR A CA 1
ATOM 4907 C C . THR A 1 646 ? -2.084 24.797 6.672 1 98.19 646 THR A C 1
ATOM 4909 O O . THR A 1 646 ? -2.033 25.156 7.852 1 98.19 646 THR A O 1
ATOM 4912 N N . VAL A 1 647 ? -2.863 25.344 5.852 1 98.75 647 VAL A N 1
ATOM 4913 C CA . VAL A 1 647 ? -3.998 26.203 6.18 1 98.75 647 VAL A CA 1
ATOM 4914 C C . VAL A 1 647 ? -5.277 25.609 5.59 1 98.75 647 VAL A C 1
ATOM 4916 O O . VAL A 1 647 ? -5.52 25.734 4.387 1 98.75 647 VAL A O 1
ATOM 4919 N N . GLU A 1 648 ? -6.07 25.031 6.461 1 98.56 648 GLU A N 1
ATOM 4920 C CA . GLU A 1 648 ? -7.121 24.172 5.926 1 98.56 648 GLU A CA 1
ATOM 4921 C C . GLU A 1 648 ? -8.422 24.328 6.711 1 98.56 648 GLU A C 1
ATOM 4923 O O . GLU A 1 648 ? -8.984 23.344 7.199 1 98.56 648 GLU A O 1
ATOM 4928 N N . PRO A 1 649 ? -8.984 25.547 6.75 1 98.62 649 PRO A N 1
ATOM 4929 C CA . PRO A 1 649 ? -10.297 25.656 7.391 1 98.62 649 PRO A CA 1
ATOM 4930 C C . PRO A 1 649 ? -11.375 24.844 6.688 1 98.62 649 PRO A C 1
ATOM 4932 O O . PRO A 1 649 ? -11.266 24.562 5.488 1 98.62 649 PRO A O 1
ATOM 4935 N N . GLY A 1 650 ? -12.328 24.406 7.461 1 98.38 650 GLY A N 1
ATOM 4936 C CA . GLY A 1 650 ? -13.469 23.672 6.957 1 98.38 650 GLY A CA 1
ATOM 4937 C C . GLY A 1 650 ? -14.742 23.906 7.75 1 98.38 650 GLY A C 1
ATOM 4938 O O . GLY A 1 650 ? -14.68 24.328 8.906 1 98.38 650 GLY A O 1
ATOM 4939 N N . VAL A 1 651 ? -15.867 23.781 7.137 1 98.31 651 VAL A N 1
ATOM 4940 C CA . VAL A 1 651 ? -17.188 23.828 7.758 1 98.31 651 VAL A CA 1
ATOM 4941 C C . VAL A 1 651 ? -17.984 22.578 7.375 1 98.31 651 VAL A C 1
ATOM 4943 O O . VAL A 1 651 ? -18.141 22.266 6.188 1 98.31 651 VAL A O 1
ATOM 4946 N N . TYR A 1 652 ? -18.453 21.938 8.375 1 97.56 652 TYR A N 1
ATOM 4947 C CA . TYR A 1 652 ? -19.188 20.688 8.203 1 97.56 652 TYR A CA 1
ATOM 4948 C C . TYR A 1 652 ? -20.562 20.766 8.852 1 97.56 652 TYR A C 1
ATOM 4950 O O . TYR A 1 652 ? -20.656 20.891 10.078 1 97.56 652 TYR A O 1
ATOM 4958 N N . VAL A 1 653 ? -21.562 20.703 8.094 1 96.81 653 VAL A N 1
ATOM 4959 C CA . VAL A 1 653 ? -22.922 20.734 8.594 1 96.81 653 VAL A CA 1
ATOM 4960 C C . VAL A 1 653 ? -23.531 19.328 8.492 1 96.81 653 VAL A C 1
ATOM 4962 O O . VAL A 1 653 ? -23.688 18.797 7.391 1 96.81 653 VAL A O 1
ATOM 4965 N N . PRO A 1 654 ? -23.844 18.781 9.609 1 94.62 654 PRO A N 1
ATOM 4966 C CA . PRO A 1 654 ? -24.484 17.453 9.539 1 94.62 654 PRO A CA 1
ATOM 4967 C C . PRO A 1 654 ? -25.859 17.5 8.891 1 94.62 654 PRO A C 1
ATOM 4969 O O . PRO A 1 654 ? -26.469 18.562 8.797 1 94.62 654 PRO A O 1
ATOM 4972 N N . SER A 1 655 ? -26.312 16.359 8.422 1 94.25 655 SER A N 1
ATOM 4973 C CA . SER A 1 655 ? -27.703 16.281 7.977 1 94.25 655 SER A CA 1
ATOM 4974 C C . SER A 1 655 ? -28.672 16.516 9.133 1 94.25 655 SER A C 1
ATOM 4976 O O . SER A 1 655 ? -28.281 16.406 10.297 1 94.25 655 SER A O 1
ATOM 4978 N N . ALA A 1 656 ? -29.891 16.797 8.734 1 92.94 656 ALA A N 1
ATOM 4979 C CA . ALA A 1 656 ? -30.906 17 9.766 1 92.94 656 ALA A CA 1
ATOM 4980 C C . ALA A 1 656 ? -31.047 15.758 10.656 1 92.94 656 ALA A C 1
ATOM 4982 O O . ALA A 1 656 ? -31.297 15.875 11.852 1 92.94 656 ALA A O 1
ATOM 4983 N N . GLN A 1 657 ? -30.859 14.641 10.094 1 88.62 657 GLN A N 1
ATOM 4984 C CA . GLN A 1 657 ? -30.938 13.391 10.836 1 88.62 657 GLN A CA 1
ATOM 4985 C C . GLN A 1 657 ? -29.781 13.242 11.812 1 88.62 657 GLN A C 1
ATOM 4987 O O . GLN A 1 657 ? -29.969 12.867 12.969 1 88.62 657 GLN A O 1
ATOM 4992 N N . ARG A 1 658 ? -28.609 13.602 11.406 1 89.88 658 ARG A N 1
ATOM 4993 C CA . ARG A 1 658 ? -27.406 13.453 12.227 1 89.88 658 ARG A CA 1
ATOM 4994 C C . ARG A 1 658 ? -27.297 14.57 13.258 1 89.88 658 ARG A C 1
ATOM 4996 O O . ARG A 1 658 ? -26.625 14.422 14.281 1 89.88 658 ARG A O 1
ATOM 5003 N N . ALA A 1 659 ? -27.953 15.609 12.969 1 93.25 659 ALA A N 1
ATOM 5004 C CA . ALA A 1 659 ? -27.875 16.797 13.828 1 93.25 659 ALA A CA 1
ATOM 5005 C C . ALA A 1 659 ? -28.375 16.484 15.234 1 93.25 659 ALA A C 1
ATOM 5007 O O . ALA A 1 659 ? -27.859 17.031 16.219 1 93.25 659 ALA A O 1
ATOM 5008 N N . ALA A 1 660 ? -29.266 15.523 15.336 1 90.75 660 ALA A N 1
ATOM 5009 C CA . ALA A 1 660 ? -29.844 15.164 16.625 1 90.75 660 ALA A CA 1
ATOM 5010 C C . ALA A 1 660 ? -28.781 14.609 17.562 1 90.75 660 ALA A C 1
ATOM 5012 O O . ALA A 1 660 ? -28.844 14.805 18.781 1 90.75 660 ALA A O 1
ATOM 5013 N N . LEU A 1 661 ? -27.828 13.992 17.016 1 89.31 661 LEU A N 1
ATOM 5014 C CA . LEU A 1 661 ? -26.75 13.406 17.812 1 89.31 661 LEU A CA 1
ATOM 5015 C C . LEU A 1 661 ? -25.891 14.492 18.453 1 89.31 661 LEU A C 1
ATOM 5017 O O . LEU A 1 661 ? -25.188 14.234 19.438 1 89.31 661 LEU A O 1
ATOM 5021 N N . PHE A 1 662 ? -25.938 15.695 17.922 1 93.06 662 PHE A N 1
ATOM 5022 C CA . PHE A 1 662 ? -25.172 16.828 18.438 1 93.06 662 PHE A CA 1
ATOM 5023 C C . PHE A 1 662 ? -26.062 17.75 19.281 1 93.06 662 PHE A C 1
ATOM 5025 O O . PHE A 1 662 ? -25.656 18.859 19.625 1 93.06 662 PHE A O 1
ATOM 5032 N N . GLY A 1 663 ? -27.328 17.281 19.484 1 92.06 663 GLY A N 1
ATOM 5033 C CA . GLY A 1 663 ? -28.266 18.094 20.234 1 92.06 663 GLY A CA 1
ATOM 5034 C C . GLY A 1 663 ? -28.906 19.188 19.406 1 92.06 663 GLY A C 1
ATOM 5035 O O . GLY A 1 663 ? -29.406 20.188 19.953 1 92.06 663 GLY A O 1
ATOM 5036 N N . LEU A 1 664 ? -28.875 19.062 18.094 1 94.75 664 LEU A N 1
ATOM 5037 C CA . LEU A 1 664 ? -29.438 20.062 17.188 1 94.75 664 LEU A CA 1
ATOM 5038 C C . LEU A 1 664 ? -30.734 19.547 16.578 1 94.75 664 LEU A C 1
ATOM 5040 O O . LEU A 1 664 ? -30.953 18.344 16.453 1 94.75 664 LEU A O 1
ATOM 5044 N N . GLU A 1 665 ? -31.578 20.5 16.188 1 94.06 665 GLU A N 1
ATOM 5045 C CA . GLU A 1 665 ? -32.812 20.219 15.461 1 94.06 665 GLU A CA 1
ATOM 5046 C C . GLU A 1 665 ? -32.75 20.766 14.039 1 94.06 665 GLU A C 1
ATOM 5048 O O . GLU A 1 665 ? -31.922 21.609 13.727 1 94.06 665 GLU A O 1
ATOM 5053 N N . ARG A 1 666 ? -33.625 20.344 13.32 1 93.62 666 ARG A N 1
ATOM 5054 C CA . ARG A 1 666 ? -33.719 20.75 11.93 1 93.62 666 ARG A CA 1
ATOM 5055 C C . ARG A 1 666 ? -33.844 22.266 11.812 1 93.62 666 ARG A C 1
ATOM 5057 O O . ARG A 1 666 ? -33.25 22.875 10.906 1 93.62 666 ARG A O 1
ATOM 5064 N N . ALA A 1 667 ? -34.562 22.859 12.75 1 94.06 667 ALA A N 1
ATOM 5065 C CA . ALA A 1 667 ? -34.844 24.297 12.703 1 94.06 667 ALA A CA 1
ATOM 5066 C C . ALA A 1 667 ? -33.594 25.109 12.969 1 94.06 667 ALA A C 1
ATOM 5068 O O . ALA A 1 667 ? -33.531 26.297 12.664 1 94.06 667 ALA A O 1
ATOM 5069 N N . HIS A 1 668 ? -32.656 24.5 13.562 1 96 668 HIS A N 1
ATOM 5070 C CA . HIS A 1 668 ? -31.422 25.203 13.922 1 96 668 HIS A CA 1
ATOM 5071 C C . HIS A 1 668 ? -30.516 25.406 12.703 1 96 668 HIS A C 1
ATOM 5073 O O . HIS A 1 668 ? -29.594 26.219 12.734 1 96 668 HIS A O 1
ATOM 5079 N N . LEU A 1 669 ? -30.734 24.641 11.625 1 96.19 669 LEU A N 1
ATOM 5080 C CA . LEU A 1 669 ? -29.875 24.625 10.445 1 96.19 669 LEU A CA 1
ATOM 5081 C C . LEU A 1 669 ? -30.562 25.297 9.258 1 96.19 669 LEU A C 1
ATOM 5083 O O . LEU A 1 669 ? -31.781 25.219 9.133 1 96.19 669 LEU A O 1
ATOM 5087 N N . PRO A 1 670 ? -29.781 25.953 8.406 1 94.62 670 PRO A N 1
ATOM 5088 C CA . PRO A 1 670 ? -30.391 26.469 7.184 1 94.62 670 PRO A CA 1
ATOM 5089 C C . PRO A 1 670 ? -31.031 25.375 6.332 1 94.62 670 PRO A C 1
ATOM 5091 O O . PRO A 1 670 ? -30.484 24.281 6.199 1 94.62 670 PRO A O 1
ATOM 5094 N N . ILE A 1 671 ? -32.125 25.672 5.652 1 93.19 671 ILE A N 1
ATOM 5095 C CA . ILE A 1 671 ? -32.906 24.703 4.879 1 93.19 671 ILE A CA 1
ATOM 5096 C C . ILE A 1 671 ? -32.062 24.125 3.764 1 93.19 671 ILE A C 1
ATOM 5098 O O . ILE A 1 671 ? -32.125 22.922 3.473 1 93.19 671 ILE A O 1
ATOM 5102 N N . ALA A 1 672 ? -31.203 24.906 3.193 1 92.38 672 ALA A N 1
ATOM 5103 C CA . ALA A 1 672 ? -30.375 24.484 2.062 1 92.38 672 ALA A CA 1
ATOM 5104 C C . ALA A 1 672 ? -29.391 23.391 2.477 1 92.38 672 ALA A C 1
ATOM 5106 O O . ALA A 1 672 ? -28.844 22.688 1.626 1 92.38 672 ALA A O 1
ATOM 5107 N N . PHE A 1 673 ? -29.172 23.219 3.801 1 95.44 673 PHE A N 1
ATOM 5108 C CA . PHE A 1 673 ? -28.109 22.312 4.234 1 95.44 673 PHE A CA 1
ATOM 5109 C C . PHE A 1 673 ? -28.688 21.156 5.035 1 95.44 673 PHE A C 1
ATOM 5111 O O . PHE A 1 673 ? -27.953 20.438 5.719 1 95.44 673 PHE A O 1
ATOM 5118 N N . HIS A 1 674 ? -30.031 20.906 4.934 1 95.19 674 HIS A N 1
ATOM 5119 C CA . HIS A 1 674 ? -30.688 19.828 5.68 1 95.19 674 HIS A CA 1
ATOM 5120 C C . HIS A 1 674 ? -30.172 18.469 5.242 1 95.19 674 HIS A C 1
ATOM 5122 O O . HIS A 1 674 ? -30.266 17.5 6 1 95.19 674 HIS A O 1
ATOM 5128 N N . GLY A 1 675 ? -29.594 18.406 4.043 1 94.12 675 GLY A N 1
ATOM 5129 C CA . GLY A 1 675 ? -29.047 17.156 3.561 1 94.12 675 GLY A CA 1
ATOM 5130 C C . GLY A 1 675 ? -27.625 16.906 4.027 1 94.12 675 GLY A C 1
ATOM 5131 O O . GLY A 1 675 ? -27.078 15.82 3.844 1 94.12 675 GLY A O 1
ATOM 5132 N N . GLY A 1 676 ? -27.078 17.891 4.703 1 94.94 676 GLY A N 1
ATOM 5133 C CA . GLY A 1 676 ? -25.672 17.812 5.098 1 94.94 676 GLY A CA 1
ATOM 5134 C C . GLY A 1 676 ? -24.734 18.312 4.02 1 94.94 676 GLY A C 1
ATOM 5135 O O . GLY A 1 676 ? -25.016 18.188 2.828 1 94.94 676 GLY A O 1
ATOM 5136 N N . VAL A 1 677 ? -23.609 18.828 4.477 1 96.06 677 VAL A N 1
ATOM 5137 C CA . VAL A 1 677 ? -22.594 19.312 3.541 1 96.06 677 VAL A CA 1
ATOM 5138 C C . VAL A 1 677 ? -21.266 19.531 4.273 1 96.06 677 VAL A C 1
ATOM 5140 O O . VAL A 1 677 ? -21.25 19.734 5.488 1 96.06 677 VAL A O 1
ATOM 5143 N N . GLY A 1 678 ? -20.188 19.328 3.6 1 97.25 678 GLY A N 1
ATOM 5144 C CA . GLY A 1 678 ? -18.859 19.672 4.074 1 97.25 678 GLY A CA 1
ATOM 5145 C C . GLY A 1 678 ? -18.031 20.406 3.045 1 97.25 678 GLY A C 1
ATOM 5146 O O . GLY A 1 678 ? -17.984 20.016 1.875 1 97.25 678 GLY A O 1
ATOM 5147 N N . VAL A 1 679 ? -17.484 21.531 3.453 1 98.38 679 VAL A N 1
ATOM 5148 C CA . VAL A 1 679 ? -16.609 22.328 2.602 1 98.38 679 VAL A CA 1
ATOM 5149 C C . VAL A 1 679 ? -15.266 22.547 3.287 1 98.38 679 VAL A C 1
ATOM 5151 O O . VAL A 1 679 ? -15.203 22.75 4.504 1 98.38 679 VAL A O 1
ATOM 5154 N N . GLN A 1 680 ? -14.219 22.406 2.559 1 98.62 680 GLN A N 1
ATOM 5155 C CA . GLN A 1 680 ? -12.859 22.609 3.029 1 98.62 680 GLN A CA 1
ATOM 5156 C C . GLN A 1 680 ? -11.977 23.203 1.929 1 98.62 680 GLN A C 1
ATOM 5158 O O . GLN A 1 680 ? -12.188 22.922 0.746 1 98.62 680 GLN A O 1
ATOM 5163 N N . ILE A 1 681 ? -11.141 24.047 2.219 1 98.88 681 ILE A N 1
ATOM 5164 C CA . ILE A 1 681 ? -10.117 24.594 1.346 1 98.88 681 ILE A CA 1
ATOM 5165 C C . ILE A 1 681 ? -8.758 24.547 2.041 1 98.88 681 ILE A C 1
ATOM 5167 O O . ILE A 1 681 ? -8.609 25.047 3.158 1 98.88 681 ILE A O 1
ATOM 5171 N N . GLU A 1 682 ? -7.812 23.953 1.406 1 98.81 682 GLU A N 1
ATOM 5172 C CA . GLU A 1 682 ? -6.543 23.719 2.088 1 98.81 682 GLU A CA 1
ATOM 5173 C C . GLU A 1 682 ? -5.363 24.047 1.178 1 98.81 682 GLU A C 1
ATOM 5175 O O . GLU A 1 682 ? -5.316 23.609 0.027 1 98.81 682 GLU A O 1
ATOM 5180 N N . ASP A 1 683 ? -4.434 24.812 1.673 1 98.88 683 ASP A N 1
ATOM 5181 C CA . ASP A 1 683 ? -3.156 25.109 1.035 1 98.88 683 ASP A CA 1
ATOM 5182 C C . ASP A 1 683 ? -1.988 24.75 1.951 1 98.88 683 ASP A C 1
ATOM 5184 O O . ASP A 1 683 ? -2.158 24.641 3.168 1 98.88 683 ASP A O 1
ATOM 5188 N N . ASP A 1 684 ? -0.83 24.531 1.298 1 98.75 684 ASP A N 1
ATOM 5189 C CA . ASP A 1 684 ? 0.443 24.391 2 1 98.75 684 ASP A CA 1
ATOM 5190 C C . ASP A 1 684 ? 1.23 25.703 1.956 1 98.75 684 ASP A C 1
ATOM 5192 O O . ASP A 1 684 ? 1.274 26.375 0.922 1 98.75 684 ASP A O 1
ATOM 5196 N N . VAL A 1 685 ? 1.875 26.062 3.098 1 98.56 685 VAL A N 1
ATOM 5197 C CA . VAL A 1 685 ? 2.561 27.344 3.158 1 98.56 685 VAL A CA 1
ATOM 5198 C C . VAL A 1 685 ? 3.955 27.172 3.754 1 98.56 685 VAL A C 1
ATOM 5200 O O . VAL A 1 685 ? 4.152 26.328 4.633 1 98.56 685 VAL A O 1
ATOM 5203 N N . LEU A 1 686 ? 4.93 27.859 3.215 1 98.69 686 LEU A N 1
ATOM 5204 C CA . LEU A 1 686 ? 6.227 28.047 3.857 1 98.69 686 LEU A CA 1
ATOM 5205 C C . LEU A 1 686 ? 6.324 29.438 4.473 1 98.69 686 LEU A C 1
ATOM 5207 O O . LEU A 1 686 ? 6.137 30.438 3.781 1 98.69 686 LEU A O 1
ATOM 5211 N N . VAL A 1 687 ? 6.582 29.562 5.738 1 97.44 687 VAL A N 1
ATOM 5212 C CA . VAL A 1 687 ? 6.773 30.828 6.422 1 97.44 687 VAL A CA 1
ATOM 5213 C C . VAL A 1 687 ? 8.164 31.375 6.125 1 97.44 687 VAL A C 1
ATOM 5215 O O . VAL A 1 687 ? 9.164 30.688 6.32 1 97.44 687 VAL A O 1
ATOM 5218 N N . LEU A 1 688 ? 8.195 32.594 5.637 1 96.81 688 LEU A N 1
ATOM 5219 C CA . LEU A 1 688 ? 9.469 33.25 5.32 1 96.81 688 LEU A CA 1
ATOM 5220 C C . LEU A 1 688 ? 10.109 33.844 6.57 1 96.81 688 LEU A C 1
ATOM 5222 O O . LEU A 1 688 ? 9.398 34.281 7.477 1 96.81 688 LEU A O 1
ATOM 5226 N N . PRO A 1 689 ? 11.484 33.812 6.605 1 93.5 689 PRO A N 1
ATOM 5227 C CA . PRO A 1 689 ? 12.141 34.594 7.676 1 93.5 689 PRO A CA 1
ATOM 5228 C C . PRO A 1 689 ? 11.852 36.094 7.605 1 93.5 689 PRO A C 1
ATOM 5230 O O . PRO A 1 689 ? 11.578 36.594 6.527 1 93.5 689 PRO A O 1
ATOM 5233 N N . SER A 1 690 ? 11.961 36.719 8.742 1 88.94 690 SER A N 1
ATOM 5234 C CA . SER A 1 690 ? 11.797 38.156 8.742 1 88.94 690 SER A CA 1
ATOM 5235 C C . SER A 1 690 ? 12.898 38.844 7.938 1 88.94 690 SER A C 1
ATOM 5237 O O . SER A 1 690 ? 14.055 38.438 7.98 1 88.94 690 SER A O 1
ATOM 5239 N N . PRO A 1 691 ? 12.5 39.844 7.109 1 75.38 691 PRO A N 1
ATOM 5240 C CA . PRO A 1 691 ? 13.5 40.531 6.293 1 75.38 691 PRO A CA 1
ATOM 5241 C C . PRO A 1 691 ? 14.625 41.125 7.129 1 75.38 691 PRO A C 1
ATOM 5243 O O . PRO A 1 691 ? 15.766 41.219 6.66 1 75.38 691 PRO A O 1
ATOM 5246 N N . ASN A 1 692 ? 14.352 41.812 8.305 1 64.44 692 ASN A N 1
ATOM 5247 C CA . ASN A 1 692 ? 15.391 42.406 9.125 1 64.44 692 ASN A CA 1
ATOM 5248 C C . ASN A 1 692 ? 16 41.406 10.086 1 64.44 692 ASN A C 1
ATOM 5250 O O . ASN A 1 692 ? 16.656 41.781 11.062 1 64.44 692 ASN A O 1
ATOM 5254 N N . ASP A 1 693 ? 16.062 40.125 9.57 1 57.06 693 ASP A N 1
ATOM 5255 C CA . ASP A 1 693 ? 16.641 39 10.336 1 57.06 693 ASP A CA 1
ATOM 5256 C C . ASP A 1 693 ? 16.219 39.094 11.805 1 57.06 693 ASP A C 1
ATOM 5258 O O . ASP A 1 693 ? 16.938 38.625 12.688 1 57.06 693 ASP A O 1
ATOM 5262 N N . GLU A 1 694 ? 15.312 39.938 12.109 1 53.44 694 GLU A N 1
ATOM 5263 C CA . GLU A 1 694 ? 14.891 40.062 13.5 1 53.44 694 GLU A CA 1
ATOM 5264 C C . GLU A 1 694 ? 14.188 38.812 13.984 1 53.44 694 GLU A C 1
ATOM 5266 O O . GLU A 1 694 ? 13.555 38.812 15.047 1 53.44 694 GLU A O 1
ATOM 5271 N N . ASP A 1 695 ? 14.125 37.875 13.133 1 54.53 695 ASP A N 1
ATOM 5272 C CA . ASP A 1 695 ? 13.406 36.719 13.648 1 54.53 695 ASP A CA 1
ATOM 5273 C C . ASP A 1 695 ? 13.789 36.438 15.102 1 54.53 695 ASP A C 1
ATOM 5275 O O . ASP A 1 695 ? 14.961 36.219 15.406 1 54.53 695 ASP A O 1
ATOM 5279 N N . VAL A 1 696 ? 13.148 37.25 15.961 1 44.53 696 VAL A N 1
ATOM 5280 C CA . VAL A 1 696 ? 13.219 37.5 17.391 1 44.53 696 VAL A CA 1
ATOM 5281 C C . VAL A 1 696 ? 13.562 36.219 18.141 1 44.53 696 VAL A C 1
ATOM 5283 O O . VAL A 1 696 ? 13.125 35.125 17.75 1 44.53 696 VAL A O 1
ATOM 5286 N N . ASP A 1 697 ? 14.688 36.312 18.766 1 44.25 697 ASP A N 1
ATOM 5287 C CA . ASP A 1 697 ? 15.016 35.562 19.984 1 44.25 697 ASP A CA 1
ATOM 5288 C C . ASP A 1 697 ? 13.758 35.25 20.781 1 44.25 697 ASP A C 1
ATOM 5290 O O . ASP A 1 697 ? 13.5 35.844 21.828 1 44.25 697 ASP A O 1
ATOM 5294 N N . VAL A 1 698 ? 12.805 35.312 20.125 1 41.31 698 VAL A N 1
ATOM 5295 C CA . VAL A 1 698 ? 11.617 35.062 20.938 1 41.31 698 VAL A CA 1
ATOM 5296 C C . VAL A 1 698 ? 11.828 33.812 21.797 1 41.31 698 VAL A C 1
ATOM 5298 O O . VAL A 1 698 ? 10.93 33.406 22.547 1 41.31 698 VAL A O 1
ATOM 5301 N N . CYS A 1 699 ? 12.625 33 21.312 1 43 699 CYS A N 1
ATOM 5302 C CA . CYS A 1 699 ? 12.695 31.812 22.172 1 43 699 CYS A CA 1
ATOM 5303 C C . CYS A 1 699 ? 13.414 32.156 23.484 1 43 699 CYS A C 1
ATOM 5305 O O . CYS A 1 699 ? 14.648 32.094 23.547 1 43 699 CYS A O 1
ATOM 5307 N N . LYS A 1 700 ? 12.922 33.031 24.141 1 40.22 700 LYS A N 1
ATOM 5308 C CA . LYS A 1 700 ? 13.484 33.219 25.469 1 40.22 700 LYS A CA 1
ATOM 5309 C C . LYS A 1 700 ? 13.711 31.891 26.172 1 40.22 700 LYS A C 1
ATOM 5311 O O . LYS A 1 700 ? 14.266 31.844 27.266 1 40.22 700 LYS A O 1
ATOM 5316 N N . GLY A 1 701 ? 12.891 30.828 25.75 1 40.62 701 GLY A N 1
ATOM 5317 C CA . GLY A 1 701 ? 13.141 29.656 26.562 1 40.62 701 GLY A CA 1
ATOM 5318 C C . GLY A 1 701 ? 14.266 28.781 26.031 1 40.62 701 GLY A C 1
ATOM 5319 O O . GLY A 1 701 ? 14.812 29.047 24.969 1 40.62 701 GLY A O 1
ATOM 5320 N N . ASP A 1 702 ? 15.008 27.922 26.875 1 39.34 702 ASP A N 1
ATOM 5321 C CA . ASP A 1 702 ? 16.094 26.969 26.688 1 39.34 702 ASP A CA 1
ATOM 5322 C C . ASP A 1 702 ? 15.758 25.969 25.594 1 39.34 702 ASP A C 1
ATOM 5324 O O . ASP A 1 702 ? 16.359 24.891 25.516 1 39.34 702 ASP A O 1
ATOM 5328 N N . GLU A 1 703 ? 14.656 26.125 24.875 1 44.91 703 GLU A N 1
ATOM 5329 C CA . GLU A 1 703 ? 14.484 25.062 23.891 1 44.91 703 GLU A CA 1
ATOM 5330 C C . GLU A 1 703 ? 15.43 25.266 22.703 1 44.91 703 GLU A C 1
ATOM 5332 O O . GLU A 1 703 ? 15.586 26.375 22.203 1 44.91 703 GLU A O 1
ATOM 5337 N N . PRO A 1 704 ? 16.328 24.359 22.562 1 48.16 704 PRO A N 1
ATOM 5338 C CA . PRO A 1 704 ? 17.203 24.406 21.391 1 48.16 704 PRO A CA 1
ATOM 5339 C C . PRO A 1 704 ? 16.422 24.688 20.094 1 48.16 704 PRO A C 1
ATOM 5341 O O . PRO A 1 704 ? 15.539 23.922 19.719 1 48.16 704 PRO A O 1
ATOM 5344 N N . LEU A 1 705 ? 16.109 25.938 19.875 1 54.47 705 LEU A N 1
ATOM 5345 C CA . LEU A 1 705 ? 15.453 26.25 18.609 1 54.47 705 LEU A CA 1
ATOM 5346 C C . LEU A 1 705 ? 16.438 26.172 17.453 1 54.47 705 LEU A C 1
ATOM 5348 O O . LEU A 1 705 ? 17.578 26.656 17.562 1 54.47 705 LEU A O 1
ATOM 5352 N N . VAL A 1 706 ? 16.109 25.266 16.453 1 64.81 706 VAL A N 1
ATOM 5353 C CA . VAL A 1 706 ? 16.875 25.203 15.219 1 64.81 706 VAL A CA 1
ATOM 5354 C C . VAL A 1 706 ? 16.719 26.516 14.445 1 64.81 706 VAL A C 1
ATOM 5356 O O . VAL A 1 706 ? 15.602 26.922 14.125 1 64.81 706 VAL A O 1
ATOM 5359 N N . ARG A 1 707 ? 17.719 27.391 14.445 1 76.31 707 ARG A N 1
ATOM 5360 C CA . ARG A 1 707 ? 17.734 28.625 13.688 1 76.31 707 ARG A CA 1
ATOM 5361 C C . ARG A 1 707 ? 17.75 28.359 12.188 1 76.31 707 ARG A C 1
ATOM 5363 O O . ARG A 1 707 ? 18.469 27.469 11.719 1 76.31 707 ARG A O 1
ATOM 5370 N N . CYS A 1 708 ? 16.891 29.078 11.445 1 89.31 708 CYS A N 1
ATOM 5371 C CA . CYS A 1 708 ? 16.891 29 9.992 1 89.31 708 CYS A CA 1
ATOM 5372 C C . CYS A 1 708 ? 18.109 29.703 9.398 1 89.31 708 CYS A C 1
ATOM 5374 O O . CYS A 1 708 ? 18.281 30.906 9.57 1 89.31 708 CYS A O 1
ATOM 5376 N N . PRO A 1 709 ? 18.891 28.953 8.75 1 89.38 709 PRO A N 1
ATOM 5377 C CA . PRO A 1 709 ? 20.125 29.562 8.234 1 89.38 709 PRO A CA 1
ATOM 5378 C C . PRO A 1 709 ? 19.906 30.375 6.957 1 89.38 709 PRO A C 1
ATOM 5380 O O . PRO A 1 709 ? 20.812 31.031 6.465 1 89.38 709 PRO A O 1
ATOM 5383 N N . TRP A 1 710 ? 18.734 30.422 6.422 1 93.56 710 TRP A N 1
ATOM 5384 C CA . TRP A 1 710 ? 18.469 31.094 5.156 1 93.56 710 TRP A CA 1
ATOM 5385 C C . TRP A 1 710 ? 17.609 32.344 5.371 1 93.56 710 TRP A C 1
ATOM 5387 O O . TRP A 1 710 ? 16.766 32.375 6.27 1 93.56 710 TRP A O 1
ATOM 5397 N N . SER A 1 711 ? 17.859 33.344 4.5 1 93.12 711 SER A N 1
ATOM 5398 C CA . SER A 1 711 ? 17.094 34.594 4.566 1 93.12 711 SER A CA 1
ATOM 5399 C C . SER A 1 711 ? 15.812 34.5 3.754 1 93.12 711 SER A C 1
ATOM 5401 O O . SER A 1 711 ? 15.609 33.531 3.016 1 93.12 711 SER A O 1
ATOM 5403 N N . CYS A 1 712 ? 15.008 35.5 3.973 1 95.12 712 CYS A N 1
ATOM 5404 C CA . CYS A 1 712 ? 13.805 35.656 3.156 1 95.12 712 CYS A CA 1
ATOM 5405 C C . CYS A 1 712 ? 14.148 35.656 1.673 1 95.12 712 CYS A C 1
ATOM 5407 O O . CYS A 1 712 ? 13.516 34.969 0.876 1 95.12 712 CYS A O 1
ATOM 5409 N N . GLY A 1 713 ? 15.156 36.375 1.353 1 94.88 713 GLY A N 1
ATOM 5410 C CA . GLY A 1 713 ? 15.594 36.469 -0.031 1 94.88 713 GLY A CA 1
ATOM 5411 C C . GLY A 1 713 ? 16.062 35.156 -0.612 1 94.88 713 GLY A C 1
ATOM 5412 O O . GLY A 1 713 ? 15.836 34.875 -1.788 1 94.88 713 GLY A O 1
ATOM 5413 N N . ASP A 1 714 ? 16.75 34.344 0.193 1 94.69 714 ASP A N 1
ATOM 5414 C CA . ASP A 1 714 ? 17.203 33.031 -0.252 1 94.69 714 ASP A CA 1
ATOM 5415 C C . ASP A 1 714 ? 16.016 32.156 -0.675 1 94.69 714 ASP A C 1
ATOM 5417 O O . ASP A 1 714 ? 16.047 31.547 -1.744 1 94.69 714 ASP A O 1
ATOM 5421 N N . TYR A 1 715 ? 15.016 32.125 0.112 1 97.19 715 TYR A N 1
ATOM 5422 C CA . TYR A 1 715 ? 13.836 31.328 -0.183 1 97.19 715 TYR A CA 1
ATOM 5423 C C . TYR A 1 715 ? 13.133 31.828 -1.439 1 97.19 715 TYR A C 1
ATOM 5425 O O . TYR A 1 715 ? 12.719 31.031 -2.287 1 97.19 715 TYR A O 1
ATOM 5433 N N . LEU A 1 716 ? 13.008 33.094 -1.544 1 97.44 716 LEU A N 1
ATOM 5434 C CA . LEU A 1 716 ? 12.312 33.688 -2.689 1 97.44 716 LEU A CA 1
ATOM 5435 C C . LEU A 1 716 ? 13.055 33.375 -3.986 1 97.44 716 LEU A C 1
ATOM 5437 O O . LEU A 1 716 ? 12.43 33.062 -5.008 1 97.44 716 LEU A O 1
ATOM 5441 N N . GLN A 1 717 ? 14.375 33.469 -3.922 1 96.94 717 GLN A N 1
ATOM 5442 C CA . GLN A 1 717 ? 15.156 33.156 -5.109 1 96.94 717 GLN A CA 1
ATOM 5443 C C . GLN A 1 717 ? 14.93 31.703 -5.547 1 96.94 717 GLN A C 1
ATOM 5445 O O . GLN A 1 717 ? 14.758 31.422 -6.738 1 96.94 717 GLN A O 1
ATOM 5450 N N . HIS A 1 718 ? 14.906 30.828 -4.625 1 96.62 718 HIS A N 1
ATOM 5451 C CA . HIS A 1 718 ? 14.727 29.422 -4.945 1 96.62 718 HIS A CA 1
ATOM 5452 C C . HIS A 1 718 ? 13.289 29.125 -5.359 1 96.62 718 HIS A C 1
ATOM 5454 O O . HIS A 1 718 ? 13.047 28.266 -6.207 1 96.62 718 HIS A O 1
ATOM 5460 N N . ALA A 1 719 ? 12.328 29.781 -4.773 1 97.88 719 ALA A N 1
ATOM 5461 C CA . ALA A 1 719 ? 10.938 29.641 -5.203 1 97.88 719 ALA A CA 1
ATOM 5462 C C . ALA A 1 719 ? 10.766 30.062 -6.656 1 97.88 719 ALA A C 1
ATOM 5464 O O . ALA A 1 719 ? 10.094 29.391 -7.434 1 97.88 719 ALA A O 1
ATOM 5465 N N . LEU A 1 720 ? 11.383 31.188 -6.988 1 96.75 720 LEU A N 1
ATOM 5466 C CA . LEU A 1 720 ? 11.312 31.703 -8.352 1 96.75 720 LEU A CA 1
ATOM 5467 C C . LEU A 1 720 ? 11.969 30.719 -9.328 1 96.75 720 LEU A C 1
ATOM 5469 O O . LEU A 1 720 ? 11.461 30.5 -10.43 1 96.75 720 LEU A O 1
ATOM 5473 N N . ALA A 1 721 ? 13.094 30.188 -8.883 1 94.31 721 ALA A N 1
ATOM 5474 C CA . ALA A 1 721 ? 13.781 29.203 -9.719 1 94.31 721 ALA A CA 1
ATOM 5475 C C . ALA A 1 721 ? 12.883 28 -9.992 1 94.31 721 ALA A C 1
ATOM 5477 O O . ALA A 1 721 ? 12.719 27.594 -11.148 1 94.31 721 ALA A O 1
ATOM 5478 N N . ALA A 1 722 ? 12.297 27.438 -8.992 1 94.44 722 ALA A N 1
ATOM 5479 C CA . ALA A 1 722 ? 11.43 26.281 -9.125 1 94.44 722 ALA A CA 1
ATOM 5480 C C . ALA A 1 722 ? 10.172 26.625 -9.914 1 94.44 722 ALA A C 1
ATOM 5482 O O . ALA A 1 722 ? 9.68 25.797 -10.688 1 94.44 722 ALA A O 1
ATOM 5483 N N . PHE A 1 723 ? 9.633 27.781 -9.648 1 95.5 723 PHE A N 1
ATOM 5484 C CA . PHE A 1 723 ? 8.398 28.188 -10.328 1 95.5 723 PHE A CA 1
ATOM 5485 C C . PHE A 1 723 ? 8.602 28.234 -11.836 1 95.5 723 PHE A C 1
ATOM 5487 O O . PHE A 1 723 ? 7.754 27.766 -12.594 1 95.5 723 PHE A O 1
ATOM 5494 N N . HIS A 1 724 ? 9.664 28.844 -12.266 1 93.31 724 HIS A N 1
ATOM 5495 C CA . HIS A 1 724 ? 9.969 28.875 -13.688 1 93.31 724 HIS A CA 1
ATOM 5496 C C . HIS A 1 724 ? 10.094 27.453 -14.25 1 93.31 724 HIS A C 1
ATOM 5498 O O . HIS A 1 724 ? 9.555 27.156 -15.32 1 93.31 724 HIS A O 1
ATOM 5504 N N . ARG A 1 725 ? 10.727 26.641 -13.523 1 90.44 725 ARG A N 1
ATOM 5505 C CA . ARG A 1 725 ? 11.047 25.297 -13.992 1 90.44 725 ARG A CA 1
ATOM 5506 C C . ARG A 1 725 ? 9.797 24.438 -14.102 1 90.44 725 ARG A C 1
ATOM 5508 O O . ARG A 1 725 ? 9.625 23.688 -15.062 1 90.44 725 ARG A O 1
ATOM 5515 N N . TYR A 1 726 ? 8.93 24.516 -13.156 1 91.88 726 TYR A N 1
ATOM 5516 C CA . TYR A 1 726 ? 7.852 23.531 -13.07 1 91.88 726 TYR A CA 1
ATOM 5517 C C . TYR A 1 726 ? 6.531 24.141 -13.523 1 91.88 726 TYR A C 1
ATOM 5519 O O . TYR A 1 726 ? 5.656 23.422 -14.031 1 91.88 726 TYR A O 1
ATOM 5527 N N . HIS A 1 727 ? 6.293 25.359 -13.305 1 93.75 727 HIS A N 1
ATOM 5528 C CA . HIS A 1 727 ? 4.992 25.969 -13.562 1 93.75 727 HIS A CA 1
ATOM 5529 C C . HIS A 1 727 ? 5.012 26.766 -14.859 1 93.75 727 HIS A C 1
ATOM 5531 O O . HIS A 1 727 ? 3.959 27.094 -15.406 1 93.75 727 HIS A O 1
ATOM 5537 N N . GLY A 1 728 ? 6.137 27.234 -15.32 1 86.25 728 GLY A N 1
ATOM 5538 C CA . GLY A 1 728 ? 6.27 28.062 -16.5 1 86.25 728 GLY A CA 1
ATOM 5539 C C . GLY A 1 728 ? 6.145 27.297 -17.797 1 86.25 728 GLY A C 1
ATOM 5540 O O . GLY A 1 728 ? 5.801 26.109 -17.781 1 86.25 728 GLY A O 1
ATOM 5541 N N . SER A 1 729 ? 5.977 27.906 -19.188 1 64.19 729 SER A N 1
ATOM 5542 C CA . SER A 1 729 ? 5.691 27.344 -20.5 1 64.19 729 SER A CA 1
ATOM 5543 C C . SER A 1 729 ? 6.914 26.641 -21.094 1 64.19 729 SER A C 1
ATOM 5545 O O . SER A 1 729 ? 6.797 25.875 -22.047 1 64.19 729 SER A O 1
ATOM 5547 N N . GLY A 1 730 ? 8.055 26.875 -20.531 1 51.19 730 GLY A N 1
ATOM 5548 C CA . GLY A 1 730 ? 9.203 26.891 -21.422 1 51.19 730 GLY A CA 1
ATOM 5549 C C . GLY A 1 730 ? 9.672 25.5 -21.812 1 51.19 730 GLY A C 1
ATOM 5550 O O . GLY A 1 730 ? 9.844 25.188 -22.984 1 51.19 730 GLY A O 1
ATOM 5551 N N . ASP A 1 731 ? 10.328 24.75 -20.984 1 46.62 731 ASP A N 1
ATOM 5552 C CA . ASP A 1 731 ? 11.367 23.891 -21.547 1 46.62 731 ASP A CA 1
ATOM 5553 C C . ASP A 1 731 ? 10.766 22.625 -22.141 1 46.62 731 ASP A C 1
ATOM 5555 O O . ASP A 1 731 ? 11.336 22.016 -23.047 1 46.62 731 ASP A O 1
ATOM 5559 N N . ALA A 1 732 ? 10.023 21.922 -21.406 1 45.72 732 ALA A N 1
ATOM 5560 C CA . ALA A 1 732 ? 9.977 20.5 -21.734 1 45.72 732 ALA A CA 1
ATOM 5561 C C . ALA A 1 732 ? 8.648 20.141 -22.391 1 45.72 732 ALA A C 1
ATOM 5563 O O . ALA A 1 732 ? 8.203 18.984 -22.328 1 45.72 732 ALA A O 1
ATOM 5564 N N . GLY A 1 733 ? 8.031 21.188 -23.219 1 52.72 733 GLY A N 1
ATOM 5565 C CA . GLY A 1 733 ? 6.836 20.766 -23.922 1 52.72 733 GLY A CA 1
ATOM 5566 C C . GLY A 1 733 ? 5.617 20.656 -23.031 1 52.72 733 GLY A C 1
ATOM 5567 O O . GLY A 1 733 ? 4.582 20.125 -23.438 1 52.72 733 GLY A O 1
ATOM 5568 N N . LEU A 1 734 ? 5.703 21.156 -21.781 1 60.97 734 LEU A N 1
ATOM 5569 C CA . LEU A 1 734 ? 4.559 21.078 -20.891 1 60.97 734 LEU A CA 1
ATOM 5570 C C . LEU A 1 734 ? 3.727 22.344 -20.953 1 60.97 734 LEU A C 1
ATOM 5572 O O . LEU A 1 734 ? 4.258 23.422 -21.234 1 60.97 734 LEU A O 1
ATOM 5576 N N . MET A 1 735 ? 2.381 22.125 -20.812 1 80.12 735 MET A N 1
ATOM 5577 C CA . MET A 1 735 ? 1.481 23.281 -20.672 1 80.12 735 MET A CA 1
ATOM 5578 C C . MET A 1 735 ? 1.77 24.047 -19.406 1 80.12 735 MET A C 1
ATOM 5580 O O . MET A 1 735 ? 2.057 23.469 -18.359 1 80.12 735 MET A O 1
ATOM 5584 N N . PRO A 1 736 ? 1.836 25.344 -19.562 1 91 736 PRO A N 1
ATOM 5585 C CA . PRO A 1 736 ? 2.025 26.141 -18.344 1 91 736 PRO A CA 1
ATOM 5586 C C . PRO A 1 736 ? 0.915 25.938 -17.328 1 91 736 PRO A C 1
ATOM 5588 O O . PRO A 1 736 ? -0.162 25.438 -17.672 1 91 736 PRO A O 1
ATOM 5591 N N . SER A 1 737 ? 1.258 26.266 -16.094 1 94.38 737 SER A N 1
ATOM 5592 C CA . SER A 1 737 ? 0.248 26.25 -15.047 1 94.38 737 SER A CA 1
ATOM 5593 C C . SER A 1 737 ? -0.929 27.156 -15.398 1 94.38 737 SER A C 1
ATOM 5595 O O . SER A 1 737 ? -0.781 28.094 -16.188 1 94.38 737 SER A O 1
ATOM 5597 N N . LEU A 1 738 ? -2.029 26.844 -14.852 1 94.62 738 LEU A N 1
ATOM 5598 C CA . LEU A 1 738 ? -3.262 27.578 -15.117 1 94.62 738 LEU A CA 1
ATOM 5599 C C . LEU A 1 738 ? -3.07 29.062 -14.852 1 94.62 738 LEU A C 1
ATOM 5601 O O . LEU A 1 738 ? -3.408 29.906 -15.703 1 94.62 738 LEU A O 1
ATOM 5605 N N . LEU A 1 739 ? -2.486 29.453 -13.703 1 96.94 739 LEU A N 1
ATOM 5606 C CA . LEU A 1 739 ? -2.408 30.859 -13.32 1 96.94 739 LEU A CA 1
ATOM 5607 C C . LEU A 1 739 ? -1.328 31.578 -14.117 1 96.94 739 LEU A C 1
ATOM 5609 O O . LEU A 1 739 ? -1.369 32.812 -14.258 1 96.94 739 LEU A O 1
ATOM 5613 N N . VAL A 1 740 ? -0.32 30.781 -14.586 1 95.81 740 VAL A N 1
ATOM 5614 C CA . VAL A 1 740 ? 0.647 31.375 -15.508 1 95.81 740 VAL A CA 1
ATOM 5615 C C . VAL A 1 740 ? -0.054 31.781 -16.797 1 95.81 740 VAL A C 1
ATOM 5617 O O . VAL A 1 740 ? 0.151 32.906 -17.297 1 95.81 740 VAL A O 1
ATOM 5620 N N . SER A 1 741 ? -0.938 30.906 -17.328 1 93.94 741 SER A N 1
ATOM 5621 C CA . SER A 1 741 ? -1.695 31.203 -18.531 1 93.94 741 SER A CA 1
ATOM 5622 C C . SER A 1 741 ? -2.641 32.375 -18.312 1 93.94 741 SER A C 1
ATOM 5624 O O . SER A 1 741 ? -2.797 33.219 -19.203 1 93.94 741 SER A O 1
ATOM 5626 N N . VAL A 1 742 ? -3.234 32.438 -17.188 1 95.81 742 VAL A N 1
ATOM 5627 C CA . VAL A 1 742 ? -4.164 33.5 -16.859 1 95.81 742 VAL A CA 1
ATOM 5628 C C . VAL A 1 742 ? -3.406 34.844 -16.75 1 95.81 742 VAL A C 1
ATOM 5630 O O . VAL A 1 742 ? -3.859 35.875 -17.25 1 95.81 742 VAL A O 1
ATOM 5633 N N . CYS A 1 743 ? -2.309 34.812 -16.062 1 96.19 743 CYS A N 1
ATOM 5634 C CA . CYS A 1 743 ? -1.474 36 -15.914 1 96.19 743 CYS A CA 1
ATOM 5635 C C . CYS A 1 743 ? -1.029 36.531 -17.266 1 96.19 743 CYS A C 1
ATOM 5637 O O . CYS A 1 743 ? -1.17 37.719 -17.547 1 96.19 743 CYS A O 1
ATOM 5639 N N . ASP A 1 744 ? -0.508 35.656 -18.141 1 93.38 744 ASP A N 1
ATOM 5640 C CA . ASP A 1 744 ? -0.009 36.031 -19.453 1 93.38 744 ASP A CA 1
ATOM 5641 C C . ASP A 1 744 ? -1.119 36.656 -20.297 1 93.38 744 ASP A C 1
ATOM 5643 O O . ASP A 1 744 ? -0.898 37.656 -20.984 1 93.38 744 ASP A O 1
ATOM 5647 N N . ALA A 1 745 ? -2.246 36.031 -20.281 1 93.06 745 ALA A N 1
ATOM 5648 C CA . ALA A 1 745 ? -3.381 36.562 -21.031 1 93.06 745 ALA A CA 1
ATOM 5649 C C . ALA A 1 745 ? -3.773 37.938 -20.547 1 93.06 745 ALA A C 1
ATOM 5651 O O . ALA A 1 745 ? -4.113 38.812 -21.359 1 93.06 745 ALA A O 1
ATOM 5652 N N . HIS A 1 746 ? -3.73 38.188 -19.266 1 94.88 746 HIS A N 1
ATOM 5653 C CA . HIS A 1 746 ? -4.125 39.469 -18.719 1 94.88 746 HIS A CA 1
ATOM 5654 C C . HIS A 1 746 ? -3.068 40.531 -18.984 1 94.88 746 HIS A C 1
ATOM 5656 O O . HIS A 1 746 ? -3.402 41.688 -19.281 1 94.88 746 HIS A O 1
ATOM 5662 N N . VAL A 1 747 ? -1.82 40.156 -18.812 1 94.31 747 VAL A N 1
ATOM 5663 C CA . VAL A 1 747 ? -0.714 41.062 -19.062 1 94.31 747 VAL A CA 1
ATOM 5664 C C . VAL A 1 747 ? -0.813 41.625 -20.484 1 94.31 747 VAL A C 1
ATOM 5666 O O . VAL A 1 747 ? -0.555 42.812 -20.719 1 94.31 747 VAL A O 1
ATOM 5669 N N . SER A 1 748 ? -1.161 40.812 -21.438 1 90.44 748 SER A N 1
ATOM 5670 C CA . SER A 1 748 ? -1.269 41.219 -22.844 1 90.44 748 SER A CA 1
ATOM 5671 C C . SER A 1 748 ? -2.332 42.312 -23.031 1 90.44 748 SER A C 1
ATOM 5673 O O . SER A 1 748 ? -2.285 43.062 -23.984 1 90.44 748 SER A O 1
ATOM 5675 N N . THR A 1 749 ? -3.203 42.406 -22.109 1 91.12 749 THR A N 1
ATOM 5676 C CA . THR A 1 749 ? -4.297 43.375 -22.234 1 91.12 749 THR A CA 1
ATOM 5677 C C . THR A 1 749 ? -3.959 44.656 -21.516 1 91.12 749 THR A C 1
ATOM 5679 O O . THR A 1 749 ? -4.496 45.719 -21.859 1 91.12 749 THR A O 1
ATOM 5682 N N . VAL A 1 750 ? -3.051 44.562 -20.531 1 91.12 750 VAL A N 1
ATOM 5683 C CA . VAL A 1 750 ? -2.906 45.719 -19.672 1 91.12 750 VAL A CA 1
ATOM 5684 C C . VAL A 1 750 ? -1.505 46.312 -19.812 1 91.12 750 VAL A C 1
ATOM 5686 O O . VAL A 1 750 ? -1.269 47.469 -19.469 1 91.12 750 VAL A O 1
ATOM 5689 N N . TRP A 1 751 ? -0.599 45.438 -20.266 1 85.38 751 TRP A N 1
ATOM 5690 C CA . TRP A 1 751 ? 0.792 45.875 -20.359 1 85.38 751 TRP A CA 1
ATOM 5691 C C . TRP A 1 751 ? 1.283 45.781 -21.797 1 85.38 751 TRP A C 1
ATOM 5693 O O . TRP A 1 751 ? 1.244 44.719 -22.422 1 85.38 751 TRP A O 1
ATOM 5703 N N . GLY A 1 752 ? 1.52 46.844 -22.516 1 77.5 752 GLY A N 1
ATOM 5704 C CA . GLY A 1 752 ? 1.947 46.906 -23.906 1 77.5 752 GLY A CA 1
ATOM 5705 C C . GLY A 1 752 ? 3.455 46.969 -24.062 1 77.5 752 GLY A C 1
ATOM 5706 O O . GLY A 1 752 ? 3.971 46.875 -25.188 1 77.5 752 GLY A O 1
ATOM 5707 N N . GLY A 1 753 ? 4.215 46.906 -23.016 1 82.06 753 GLY A N 1
ATOM 5708 C CA . GLY A 1 753 ? 5.66 47.062 -23.125 1 82.06 753 GLY A CA 1
ATOM 5709 C C . GLY A 1 753 ? 6.391 45.719 -23.125 1 82.06 753 GLY A C 1
ATOM 5710 O O . GLY A 1 753 ? 5.77 44.688 -22.953 1 82.06 753 GLY A O 1
ATOM 5711 N N . CYS A 1 754 ? 7.703 45.781 -23.359 1 86.5 754 CYS A N 1
ATOM 5712 C CA . CYS A 1 754 ? 8.555 44.594 -23.375 1 86.5 754 CYS A CA 1
ATOM 5713 C C . CYS A 1 754 ? 8.938 44.188 -21.953 1 86.5 754 CYS A C 1
ATOM 5715 O O . CYS A 1 754 ? 9.07 45.031 -21.078 1 86.5 754 CYS A O 1
ATOM 5717 N N . MET A 1 755 ? 8.922 42.906 -21.625 1 91.5 755 MET A N 1
ATOM 5718 C CA . MET A 1 755 ? 9.375 42.344 -20.359 1 91.5 755 MET A CA 1
ATOM 5719 C C . MET A 1 755 ? 10.406 41.25 -20.578 1 91.5 755 MET A C 1
ATOM 5721 O O . MET A 1 755 ? 10.258 40.438 -21.5 1 91.5 755 MET A O 1
ATOM 5725 N N . THR A 1 756 ? 11.469 41.312 -19.781 1 93.31 756 THR A N 1
ATOM 5726 C CA . THR A 1 756 ? 12.461 40.25 -19.844 1 93.31 756 THR A CA 1
ATOM 5727 C C . THR A 1 756 ? 11.883 38.938 -19.281 1 93.31 756 THR A C 1
ATOM 5729 O O . THR A 1 756 ? 10.859 38.969 -18.609 1 93.31 756 THR A O 1
ATOM 5732 N N . ALA A 1 757 ? 12.562 37.844 -19.562 1 91.94 757 ALA A N 1
ATOM 5733 C CA . ALA A 1 757 ? 12.164 36.562 -19.031 1 91.94 757 ALA A CA 1
ATOM 5734 C C . ALA A 1 757 ? 12.195 36.562 -17.5 1 91.94 757 ALA A C 1
ATOM 5736 O O . ALA A 1 757 ? 11.367 35.906 -16.844 1 91.94 757 ALA A O 1
ATOM 5737 N N . ALA A 1 758 ? 13.148 37.281 -16.953 1 94.81 758 ALA A N 1
ATOM 5738 C CA . ALA A 1 758 ? 13.305 37.375 -15.508 1 94.81 758 ALA A CA 1
ATOM 5739 C C . ALA A 1 758 ? 12.109 38.094 -14.891 1 94.81 758 ALA A C 1
ATOM 5741 O O . ALA A 1 758 ? 11.523 37.625 -13.906 1 94.81 758 ALA A O 1
ATOM 5742 N N . THR A 1 759 ? 11.797 39.25 -15.461 1 95.56 759 THR A N 1
ATOM 5743 C CA . THR A 1 759 ? 10.68 40.062 -14.969 1 95.56 759 THR A CA 1
ATOM 5744 C C . THR A 1 759 ? 9.375 39.281 -15.094 1 95.56 759 THR A C 1
ATOM 5746 O O . THR A 1 759 ? 8.531 39.312 -14.195 1 95.56 759 THR A O 1
ATOM 5749 N N . GLN A 1 760 ? 9.18 38.531 -16.172 1 94.88 760 GLN A N 1
ATOM 5750 C CA . GLN A 1 760 ? 7.977 37.719 -16.391 1 94.88 760 GLN A CA 1
ATOM 5751 C C . GLN A 1 760 ? 7.836 36.656 -15.328 1 94.88 760 GLN A C 1
ATOM 5753 O O . GLN A 1 760 ? 6.738 36.406 -14.82 1 94.88 760 GLN A O 1
ATOM 5758 N N . ASN A 1 761 ? 8.953 36 -15.062 1 95.56 761 ASN A N 1
ATOM 5759 C CA . ASN A 1 761 ? 8.914 34.906 -14.07 1 95.56 761 ASN A CA 1
ATOM 5760 C C . ASN A 1 761 ? 8.508 35.438 -12.695 1 95.56 761 ASN A C 1
ATOM 5762 O O . ASN A 1 761 ? 7.699 34.812 -12 1 95.56 761 ASN A O 1
ATOM 5766 N N . VAL A 1 762 ? 9.078 36.562 -12.297 1 97.5 762 VAL A N 1
ATOM 5767 C CA . VAL A 1 762 ? 8.758 37.156 -11.016 1 97.5 762 VAL A CA 1
ATOM 5768 C C . VAL A 1 762 ? 7.285 37.562 -10.992 1 97.5 762 VAL A C 1
ATOM 5770 O O . VAL A 1 762 ? 6.586 37.344 -10 1 97.5 762 VAL A O 1
ATOM 5773 N N . LEU A 1 763 ? 6.82 38.188 -12.109 1 97.25 763 LEU A N 1
ATOM 5774 C CA . LEU A 1 763 ? 5.434 38.625 -12.188 1 97.25 763 LEU A CA 1
ATOM 5775 C C . LEU A 1 763 ? 4.48 37.438 -12.078 1 97.25 763 LEU A C 1
ATOM 5777 O O . LEU A 1 763 ? 3.49 37.5 -11.344 1 97.25 763 LEU A O 1
ATOM 5781 N N . ARG A 1 764 ? 4.73 36.375 -12.812 1 97.56 764 ARG A N 1
ATOM 5782 C CA . ARG A 1 764 ? 3.898 35.188 -12.812 1 97.56 764 ARG A CA 1
ATOM 5783 C C . ARG A 1 764 ? 3.807 34.594 -11.406 1 97.56 764 ARG A C 1
ATOM 5785 O O . ARG A 1 764 ? 2.721 34.219 -10.961 1 97.56 764 ARG A O 1
ATOM 5792 N N . PHE A 1 765 ? 4.953 34.5 -10.75 1 98.12 765 PHE A N 1
ATOM 5793 C CA . PHE A 1 765 ? 5.004 33.969 -9.391 1 98.12 765 PHE A CA 1
ATOM 5794 C C . PHE A 1 765 ? 4.199 34.875 -8.445 1 98.12 765 PHE A C 1
ATOM 5796 O O . PHE A 1 765 ? 3.373 34.375 -7.68 1 98.12 765 PHE A O 1
ATOM 5803 N N . LEU A 1 766 ? 4.449 36.125 -8.477 1 98.38 766 LEU A N 1
ATOM 5804 C CA . LEU A 1 766 ? 3.756 37.094 -7.602 1 98.38 766 LEU A CA 1
ATOM 5805 C C . LEU A 1 766 ? 2.254 37.062 -7.867 1 98.38 766 LEU A C 1
ATOM 5807 O O . LEU A 1 766 ? 1.453 37.156 -6.938 1 98.38 766 LEU A O 1
ATOM 5811 N N . PHE A 1 767 ? 1.874 37 -9.148 1 98.31 767 PHE A N 1
ATOM 5812 C CA . PHE A 1 767 ? 0.468 36.938 -9.531 1 98.31 767 PHE A CA 1
ATOM 5813 C C . PHE A 1 767 ? -0.207 35.719 -8.883 1 98.31 767 PHE A C 1
ATOM 5815 O O . PHE A 1 767 ? -1.289 35.844 -8.305 1 98.31 767 PHE A O 1
ATOM 5822 N N . ALA A 1 768 ? 0.391 34.531 -8.969 1 98.62 768 ALA A N 1
ATOM 5823 C CA . ALA A 1 768 ? -0.163 33.344 -8.367 1 98.62 768 ALA A CA 1
ATOM 5824 C C . ALA A 1 768 ? -0.312 33.5 -6.859 1 98.62 768 ALA A C 1
ATOM 5826 O O . ALA A 1 768 ? -1.333 33.094 -6.285 1 98.62 768 ALA A O 1
ATOM 5827 N N . GLN A 1 769 ? 0.723 34.062 -6.199 1 98.69 769 GLN A N 1
ATOM 5828 C CA . GLN A 1 769 ? 0.672 34.281 -4.758 1 98.69 769 GLN A CA 1
ATOM 5829 C C . GLN A 1 769 ? -0.453 35.25 -4.395 1 98.69 769 GLN A C 1
ATOM 5831 O O . GLN A 1 769 ? -1.166 35.031 -3.412 1 98.69 769 GLN A O 1
ATOM 5836 N N . ARG A 1 770 ? -0.641 36.312 -5.148 1 98.31 770 ARG A N 1
ATOM 5837 C CA . ARG A 1 770 ? -1.688 37.281 -4.895 1 98.31 770 ARG A CA 1
ATOM 5838 C C . ARG A 1 770 ? -3.072 36.688 -5.07 1 98.31 770 ARG A C 1
ATOM 5840 O O . ARG A 1 770 ? -4.016 37.062 -4.367 1 98.31 770 ARG A O 1
ATOM 5847 N N . VAL A 1 771 ? -3.18 35.875 -6.129 1 98.5 771 VAL A N 1
ATOM 5848 C CA . VAL A 1 771 ? -4.461 35.188 -6.312 1 98.5 771 VAL A CA 1
ATOM 5849 C C . VAL A 1 771 ? -4.789 34.344 -5.078 1 98.5 771 VAL A C 1
ATOM 5851 O O . VAL A 1 771 ? -5.922 34.375 -4.594 1 98.5 771 VAL A O 1
ATOM 5854 N N . ALA A 1 772 ? -3.803 33.594 -4.559 1 98.56 772 ALA A N 1
ATOM 5855 C CA . ALA A 1 772 ? -4.012 32.719 -3.402 1 98.56 772 ALA A CA 1
ATOM 5856 C C . ALA A 1 772 ? -4.344 33.531 -2.156 1 98.56 772 ALA A C 1
ATOM 5858 O O . ALA A 1 772 ? -5.199 33.156 -1.358 1 98.56 772 ALA A O 1
ATOM 5859 N N . MET A 1 773 ? -3.73 34.75 -2.006 1 97.81 773 MET A N 1
ATOM 5860 C CA . MET A 1 773 ? -3.803 35.531 -0.775 1 97.81 773 MET A CA 1
ATOM 5861 C C . MET A 1 773 ? -4.98 36.5 -0.816 1 97.81 773 MET A C 1
ATOM 5863 O O . MET A 1 773 ? -5.566 36.812 0.221 1 97.81 773 MET A O 1
ATOM 5867 N N . GLU A 1 774 ? -5.316 36.969 -2.033 1 97.62 774 GLU A N 1
ATOM 5868 C CA . GLU A 1 774 ? -6.23 38.094 -2.096 1 97.62 774 GLU A CA 1
ATOM 5869 C C . GLU A 1 774 ? -7.359 37.844 -3.094 1 97.62 774 GLU A C 1
ATOM 5871 O O . GLU A 1 774 ? -8.367 38.562 -3.09 1 97.62 774 GLU A O 1
ATOM 5876 N N . GLY A 1 775 ? -7.203 36.938 -3.975 1 97.94 775 GLY A N 1
ATOM 5877 C CA . GLY A 1 775 ? -8.227 36.625 -4.961 1 97.94 775 GLY A CA 1
ATOM 5878 C C . GLY A 1 775 ? -7.875 37.125 -6.352 1 97.94 775 GLY A C 1
ATOM 5879 O O . GLY A 1 775 ? -7.023 38 -6.512 1 97.94 775 GLY A O 1
ATOM 5880 N N . LEU A 1 776 ? -8.531 36.594 -7.324 1 97.38 776 LEU A N 1
ATOM 5881 C CA . LEU A 1 776 ? -8.227 36.812 -8.734 1 97.38 776 LEU A CA 1
ATOM 5882 C C . LEU A 1 776 ? -8.445 38.281 -9.109 1 97.38 776 LEU A C 1
ATOM 5884 O O . LEU A 1 776 ? -7.602 38.875 -9.758 1 97.38 776 LEU A O 1
ATOM 5888 N N . PRO A 1 777 ? -9.508 38.969 -8.672 1 96.62 777 PRO A N 1
ATOM 5889 C CA . PRO A 1 777 ? -9.719 40.375 -9.086 1 96.62 777 PRO A CA 1
ATOM 5890 C C . PRO A 1 777 ? -8.609 41.312 -8.594 1 96.62 777 PRO A C 1
ATOM 5892 O O . PRO A 1 777 ? -8.133 42.156 -9.359 1 96.62 777 PRO A O 1
ATOM 5895 N N . LYS A 1 778 ? -8.219 41.094 -7.371 1 97.19 778 LYS A N 1
ATOM 5896 C CA . LYS A 1 778 ? -7.176 41.969 -6.824 1 97.19 778 LYS A CA 1
ATOM 5897 C C . LYS A 1 778 ? -5.828 41.688 -7.484 1 97.19 778 LYS A C 1
ATOM 5899 O O . LYS A 1 778 ? -5.031 42.594 -7.688 1 97.19 778 LYS A O 1
ATOM 5904 N N . ALA A 1 779 ? -5.555 40.438 -7.793 1 98 779 ALA A N 1
ATOM 5905 C CA . ALA A 1 779 ? -4.32 40.062 -8.492 1 98 779 ALA A CA 1
ATOM 5906 C C . ALA A 1 779 ? -4.262 40.719 -9.867 1 98 779 ALA A C 1
ATOM 5908 O O . ALA A 1 779 ? -3.23 41.281 -10.258 1 98 779 ALA A O 1
ATOM 5909 N N . LYS A 1 780 ? -5.348 40.688 -10.555 1 97 780 LYS A N 1
ATOM 5910 C CA . LYS A 1 780 ? -5.414 41.281 -11.875 1 97 780 LYS A CA 1
ATOM 5911 C C . LYS A 1 780 ? -5.23 42.812 -11.797 1 97 780 LYS A C 1
ATOM 5913 O O . LYS A 1 780 ? -4.508 43.375 -12.609 1 97 780 LYS A O 1
ATOM 5918 N N . ALA A 1 781 ? -5.797 43.406 -10.828 1 97.06 781 ALA A N 1
ATOM 5919 C CA . ALA A 1 781 ? -5.746 44.875 -10.68 1 97.06 781 ALA A CA 1
ATOM 5920 C C . ALA A 1 781 ? -4.332 45.344 -10.344 1 97.06 781 ALA A C 1
ATOM 5922 O O . ALA A 1 781 ? -3.973 46.5 -10.609 1 97.06 781 ALA A O 1
ATOM 5923 N N . SER A 1 782 ? -3.504 44.438 -9.859 1 96.75 782 SER A N 1
ATOM 5924 C CA . SER A 1 782 ? -2.191 44.812 -9.352 1 96.75 782 SER A CA 1
ATOM 5925 C C . SER A 1 782 ? -1.108 44.594 -10.406 1 96.75 782 SER A C 1
ATOM 5927 O O . SER A 1 782 ? 0.047 44.969 -10.195 1 96.75 782 SER A O 1
ATOM 5929 N N . VAL A 1 783 ? -1.373 44.031 -11.555 1 96.44 783 VAL A N 1
ATOM 5930 C CA . VAL A 1 783 ? -0.389 43.562 -12.523 1 96.44 783 VAL A CA 1
ATOM 5931 C C . VAL A 1 783 ? 0.48 44.75 -12.984 1 96.44 783 VAL A C 1
ATOM 5933 O O . VAL A 1 783 ? 1.709 44.625 -13.008 1 96.44 783 VAL A O 1
ATOM 5936 N N . ALA A 1 784 ? -0.11 45.875 -13.336 1 93.81 784 ALA A N 1
ATOM 5937 C CA . ALA A 1 784 ? 0.644 47.031 -13.867 1 93.81 784 ALA A CA 1
ATOM 5938 C C . ALA A 1 784 ? 1.603 47.562 -12.812 1 93.81 784 ALA A C 1
ATOM 5940 O O . ALA A 1 784 ? 2.764 47.875 -13.117 1 93.81 784 ALA A O 1
ATOM 5941 N N . THR A 1 785 ? 1.101 47.719 -11.633 1 94.81 785 THR A N 1
ATOM 5942 C CA . THR A 1 785 ? 1.925 48.25 -10.539 1 94.81 785 THR A CA 1
ATOM 5943 C C . THR A 1 785 ? 3.039 47.25 -10.203 1 94.81 785 THR A C 1
ATOM 5945 O O . THR A 1 785 ? 4.16 47.656 -9.891 1 94.81 785 THR A O 1
ATOM 5948 N N . ASP A 1 786 ? 2.752 46 -10.258 1 96 786 ASP A N 1
ATOM 5949 C CA . ASP A 1 786 ? 3.738 44.938 -9.953 1 96 786 ASP A CA 1
ATOM 5950 C C . ASP A 1 786 ? 4.859 44.938 -10.992 1 96 786 ASP A C 1
ATOM 5952 O O . ASP A 1 786 ? 6.031 44.812 -10.641 1 96 786 ASP A O 1
ATOM 5956 N N . VAL A 1 787 ? 4.52 45.031 -12.266 1 94.88 787 VAL A N 1
ATOM 5957 C CA . VAL A 1 787 ? 5.523 45.062 -13.32 1 94.88 787 VAL A CA 1
ATOM 5958 C C . VAL A 1 787 ? 6.512 46.188 -13.078 1 94.88 787 VAL A C 1
ATOM 5960 O O . VAL A 1 787 ? 7.727 46 -13.188 1 94.88 787 VAL A O 1
ATOM 5963 N N . CYS A 1 788 ? 6.016 47.375 -12.742 1 93.25 788 CYS A N 1
ATOM 5964 C CA . CYS A 1 788 ? 6.859 48.531 -12.508 1 93.25 788 CYS A CA 1
ATOM 5965 C C . CYS A 1 788 ? 7.793 48.312 -11.328 1 93.25 788 CYS A C 1
ATOM 5967 O O . CYS A 1 788 ? 8.984 48.625 -11.398 1 93.25 788 CYS A O 1
ATOM 5969 N N . ALA A 1 789 ? 7.258 47.781 -10.289 1 94.31 789 ALA A N 1
ATOM 5970 C CA . ALA A 1 789 ? 8.047 47.531 -9.086 1 94.31 789 ALA A CA 1
ATOM 5971 C C . ALA A 1 789 ? 9.125 46.469 -9.352 1 94.31 789 ALA A C 1
ATOM 5973 O O . ALA A 1 789 ? 10.25 46.594 -8.867 1 94.31 789 ALA A O 1
ATOM 5974 N N . ILE A 1 790 ? 8.844 45.406 -10.102 1 95.81 790 ILE A N 1
ATOM 5975 C CA . ILE A 1 790 ? 9.75 44.312 -10.375 1 95.81 790 ILE A CA 1
ATOM 5976 C C . ILE A 1 790 ? 10.898 44.781 -11.266 1 95.81 790 ILE A C 1
ATOM 5978 O O . ILE A 1 790 ? 12.055 44.406 -11.055 1 95.81 790 ILE A O 1
ATOM 5982 N N . GLN A 1 791 ? 10.586 45.656 -12.203 1 92.62 791 GLN A N 1
ATOM 5983 C CA . GLN A 1 791 ? 11.578 46.125 -13.164 1 92.62 791 GLN A CA 1
ATOM 5984 C C . GLN A 1 791 ? 12.633 46.969 -12.484 1 92.62 791 GLN A C 1
ATOM 5986 O O . GLN A 1 791 ? 13.734 47.156 -13.008 1 92.62 791 GLN A O 1
ATOM 5991 N N . GLN A 1 792 ? 12.344 47.469 -11.328 1 92.81 792 GLN A N 1
ATOM 5992 C CA . GLN A 1 792 ? 13.281 48.312 -10.586 1 92.81 792 GLN A CA 1
ATOM 5993 C C . GLN A 1 792 ? 14.258 47.469 -9.781 1 92.81 792 GLN A C 1
ATOM 5995 O O . GLN A 1 792 ? 15.211 48 -9.203 1 92.81 792 GLN A O 1
ATOM 6000 N N . GLN A 1 793 ? 14.039 46.188 -9.789 1 94 793 GLN A N 1
ATOM 6001 C CA . GLN A 1 793 ? 14.891 45.312 -8.984 1 94 793 GLN A CA 1
ATOM 6002 C C . GLN A 1 793 ? 16.203 45.031 -9.703 1 94 793 GLN A C 1
ATOM 6004 O O . GLN A 1 793 ? 16.266 45.062 -10.93 1 94 793 GLN A O 1
ATOM 6009 N N . THR A 1 794 ? 17.297 44.75 -8.875 1 94.75 794 THR A N 1
ATOM 6010 C CA . THR A 1 794 ? 18.547 44.25 -9.414 1 94.75 794 THR A CA 1
ATOM 6011 C C . THR A 1 794 ? 18.516 42.719 -9.531 1 94.75 794 THR A C 1
ATOM 6013 O O . THR A 1 794 ? 18.266 42.031 -8.539 1 94.75 794 THR A O 1
ATOM 6016 N N . PHE A 1 795 ? 18.75 42.188 -10.688 1 96.12 795 PHE A N 1
ATOM 6017 C CA . PHE A 1 795 ? 18.672 40.781 -10.945 1 96.12 795 PHE A CA 1
ATOM 6018 C C . PHE A 1 795 ? 20.062 40.125 -10.914 1 96.12 795 PHE A C 1
ATOM 6020 O O . PHE A 1 795 ? 21.031 40.75 -11.328 1 96.12 795 PHE A O 1
ATOM 6027 N N . VAL A 1 796 ? 20.156 38.969 -10.367 1 96 796 VAL A N 1
ATOM 6028 C CA . VAL A 1 796 ? 21.375 38.188 -10.297 1 96 796 VAL A CA 1
ATOM 6029 C C . VAL A 1 796 ? 21.125 36.812 -10.93 1 96 796 VAL A C 1
ATOM 6031 O O . VAL A 1 796 ? 19.984 36.406 -11.133 1 96 796 VAL A O 1
ATOM 6034 N N . PRO A 1 797 ? 22.203 36.125 -11.227 1 94.31 797 PRO A N 1
ATOM 6035 C CA . PRO A 1 797 ? 22.031 34.781 -11.797 1 94.31 797 PRO A CA 1
ATOM 6036 C C . PRO A 1 797 ? 21.266 33.844 -10.867 1 94.31 797 PRO A C 1
ATOM 6038 O O . PRO A 1 797 ? 21.406 33.906 -9.648 1 94.31 797 PRO A O 1
ATOM 6041 N N . ASN A 1 798 ? 20.516 32.969 -11.484 1 90.88 798 ASN A N 1
ATOM 6042 C CA . ASN A 1 798 ? 19.719 31.984 -10.75 1 90.88 798 ASN A CA 1
ATOM 6043 C C . ASN A 1 798 ? 20.609 31.062 -9.922 1 90.88 798 ASN A C 1
ATOM 6045 O O . ASN A 1 798 ? 21.453 30.359 -10.469 1 90.88 798 ASN A O 1
ATOM 6049 N N . PRO A 1 799 ? 20.375 31.016 -8.672 1 90.25 799 PRO A N 1
ATOM 6050 C CA . PRO A 1 799 ? 21.281 30.234 -7.832 1 90.25 799 PRO A CA 1
ATOM 6051 C C . PRO A 1 799 ? 20.984 28.734 -7.875 1 90.25 799 PRO A C 1
ATOM 6053 O O . PRO A 1 799 ? 21.828 27.922 -7.469 1 90.25 799 PRO A O 1
ATOM 6056 N N . ALA A 1 800 ? 19.859 28.344 -8.305 1 89.69 800 ALA A N 1
ATOM 6057 C CA . ALA A 1 800 ? 19.453 26.938 -8.25 1 89.69 800 ALA A CA 1
ATOM 6058 C C . ALA A 1 800 ? 19.703 26.234 -9.578 1 89.69 800 ALA A C 1
ATOM 6060 O O . ALA A 1 800 ? 20.109 25.078 -9.609 1 89.69 800 ALA A O 1
ATOM 6061 N N . TYR A 1 801 ? 19.359 26.953 -10.641 1 87.75 801 TYR A N 1
ATOM 6062 C CA . TYR A 1 801 ? 19.469 26.344 -11.969 1 87.75 801 TYR A CA 1
ATOM 6063 C C . TYR A 1 801 ? 20.25 27.25 -12.922 1 87.75 801 TYR A C 1
ATOM 6065 O O . TYR A 1 801 ? 19.812 28.359 -13.227 1 87.75 801 TYR A O 1
ATOM 6073 N N . SER A 1 802 ? 21.266 26.766 -13.523 1 84.38 802 SER A N 1
ATOM 6074 C CA . SER A 1 802 ? 22.156 27.562 -14.359 1 84.38 802 SER A CA 1
ATOM 6075 C C . SER A 1 802 ? 21.438 28.047 -15.625 1 84.38 802 SER A C 1
ATOM 6077 O O . SER A 1 802 ? 21.75 29.109 -16.156 1 84.38 802 SER A O 1
ATOM 6079 N N . ASN A 1 803 ? 20.438 27.297 -16 1 82.5 803 ASN A N 1
ATOM 6080 C CA . ASN A 1 803 ? 19.75 27.656 -17.234 1 82.5 803 ASN A CA 1
ATOM 6081 C C . ASN A 1 803 ? 18.453 28.406 -16.953 1 82.5 803 ASN A C 1
ATOM 6083 O O . ASN A 1 803 ? 17.688 28.688 -17.875 1 82.5 803 ASN A O 1
ATOM 6087 N N . GLY A 1 804 ? 18.219 28.797 -15.758 1 88.06 804 GLY A N 1
ATOM 6088 C CA . GLY A 1 804 ? 17.016 29.547 -15.414 1 88.06 804 GLY A CA 1
ATOM 6089 C C . GLY A 1 804 ? 17.188 31.047 -15.539 1 88.06 804 GLY A C 1
ATOM 6090 O O . GLY A 1 804 ? 18.312 31.547 -15.586 1 88.06 804 GLY A O 1
ATOM 6091 N N . PRO A 1 805 ? 16.078 31.734 -15.656 1 93.12 805 PRO A N 1
ATOM 6092 C CA . PRO A 1 805 ? 16.188 33.188 -15.711 1 93.12 805 PRO A CA 1
ATOM 6093 C C . PRO A 1 805 ? 16.75 33.812 -14.422 1 93.12 805 PRO A C 1
ATOM 6095 O O . PRO A 1 805 ? 16.625 33.219 -13.352 1 93.12 805 PRO A O 1
ATOM 6098 N N . PRO A 1 806 ? 17.375 34.938 -14.586 1 95.44 806 PRO A N 1
ATOM 6099 C CA . PRO A 1 806 ? 17.859 35.625 -13.383 1 95.44 806 PRO A CA 1
ATOM 6100 C C . PRO A 1 806 ? 16.734 35.906 -12.383 1 95.44 806 PRO A C 1
ATOM 6102 O O . PRO A 1 806 ? 15.562 35.938 -12.75 1 95.44 806 PRO A O 1
ATOM 6105 N N . VAL A 1 807 ? 17.125 36.125 -11.156 1 96.19 807 VAL A N 1
ATOM 6106 C CA . VAL A 1 807 ? 16.203 36.375 -10.062 1 96.19 807 VAL A CA 1
ATOM 6107 C C . VAL A 1 807 ? 16.625 37.625 -9.32 1 96.19 807 VAL A C 1
ATOM 6109 O O . VAL A 1 807 ? 17.781 38.062 -9.406 1 96.19 807 VAL A O 1
ATOM 6112 N N . PRO A 1 808 ? 15.641 38.25 -8.602 1 95.19 808 PRO A N 1
ATOM 6113 C CA . PRO A 1 808 ? 16.031 39.406 -7.805 1 95.19 808 PRO A CA 1
ATOM 6114 C C . PRO A 1 808 ? 17.062 39.094 -6.738 1 95.19 808 PRO A C 1
ATOM 6116 O O . PRO A 1 808 ? 17.078 37.969 -6.207 1 95.19 808 PRO A O 1
ATOM 6119 N N . HIS A 1 809 ? 17.859 40.125 -6.395 1 92.25 809 HIS A N 1
ATOM 6120 C CA . HIS A 1 809 ? 18.891 39.938 -5.371 1 92.25 809 HIS A CA 1
ATOM 6121 C C . HIS A 1 809 ? 18.266 39.625 -4.02 1 92.25 809 HIS A C 1
ATOM 6123 O O . HIS A 1 809 ? 17.219 40.156 -3.656 1 92.25 809 HIS A O 1
ATOM 6129 N N . ALA A 1 810 ? 18.953 38.844 -3.201 1 85.44 810 ALA A N 1
ATOM 6130 C CA . ALA A 1 810 ? 18.391 38.281 -1.978 1 85.44 810 ALA A CA 1
ATOM 6131 C C . ALA A 1 810 ? 18.203 39.344 -0.903 1 85.44 810 ALA A C 1
ATOM 6133 O O . ALA A 1 810 ? 17.391 39.188 0.008 1 85.44 810 ALA A O 1
ATOM 6134 N N . THR A 1 811 ? 18.922 40.375 -0.991 1 83.62 811 THR A N 1
ATOM 6135 C CA . THR A 1 811 ? 18.891 41.406 0.053 1 83.62 811 THR A CA 1
ATOM 6136 C C . THR A 1 811 ? 17.656 42.281 -0.092 1 83.62 811 THR A C 1
ATOM 6138 O O . THR A 1 811 ? 17.312 43.031 0.826 1 83.62 811 THR A O 1
ATOM 6141 N N . VAL A 1 812 ? 17 42.219 -1.258 1 77 812 VAL A N 1
ATOM 6142 C CA . VAL A 1 812 ? 15.828 43.062 -1.514 1 77 812 VAL A CA 1
ATOM 6143 C C . VAL A 1 812 ? 14.602 42.156 -1.725 1 77 812 VAL A C 1
ATOM 6145 O O . VAL A 1 812 ? 14.562 41.375 -2.67 1 77 812 VAL A O 1
ATOM 6148 N N . SER A 1 813 ? 13.719 42.25 -0.8 1 83.5 813 SER A N 1
ATOM 6149 C CA . SER A 1 813 ? 12.531 41.406 -0.95 1 83.5 813 SER A CA 1
ATOM 6150 C C . SER A 1 813 ? 11.258 42.25 -0.903 1 83.5 813 SER A C 1
ATOM 6152 O O . SER A 1 813 ? 10.172 41.719 -0.663 1 83.5 813 SER A O 1
ATOM 6154 N N . ASP A 1 814 ? 11.344 43.562 -1.183 1 87.56 814 ASP A N 1
ATOM 6155 C CA . ASP A 1 814 ? 10.211 44.469 -1.043 1 87.56 814 ASP A CA 1
ATOM 6156 C C . ASP A 1 814 ? 9.195 44.25 -2.164 1 87.56 814 ASP A C 1
ATOM 6158 O O . ASP A 1 814 ? 8.039 44.688 -2.055 1 87.56 814 ASP A O 1
ATOM 6162 N N . TRP A 1 815 ? 9.664 43.625 -3.225 1 92.69 815 TRP A N 1
ATOM 6163 C CA . TRP A 1 815 ? 8.75 43.344 -4.328 1 92.69 815 TRP A CA 1
ATOM 6164 C C . TRP A 1 815 ? 7.73 42.281 -3.928 1 92.69 815 TRP A C 1
ATOM 6166 O O . TRP A 1 815 ? 6.688 42.125 -4.57 1 92.69 815 TRP A O 1
ATOM 6176 N N . TYR A 1 816 ? 7.996 41.469 -2.957 1 96.06 816 TYR A N 1
ATOM 6177 C CA . TYR A 1 816 ? 7.105 40.438 -2.453 1 96.06 816 TYR A CA 1
ATOM 6178 C C . TYR A 1 816 ? 6.438 40.875 -1.153 1 96.06 816 TYR A C 1
ATOM 6180 O O . TYR A 1 816 ? 7.059 40.844 -0.088 1 96.06 816 TYR A O 1
ATOM 6188 N N . PRO A 1 817 ? 5.164 41.156 -1.143 1 95.19 817 PRO A N 1
ATOM 6189 C CA . PRO A 1 817 ? 4.539 41.844 -0.012 1 95.19 817 PRO A CA 1
ATOM 6190 C C . PRO A 1 817 ? 4.055 40.875 1.072 1 95.19 817 PRO A C 1
ATOM 6192 O O . PRO A 1 817 ? 3.445 41.312 2.055 1 95.19 817 PRO A O 1
ATOM 6195 N N . TYR A 1 818 ? 4.254 39.625 0.983 1 96.81 818 TYR A N 1
ATOM 6196 C CA . TYR A 1 818 ? 3.703 38.656 1.93 1 96.81 818 TYR A CA 1
ATOM 6197 C C . TYR A 1 818 ? 4.805 38.062 2.799 1 96.81 818 TYR A C 1
ATOM 6199 O O . TYR A 1 818 ? 5.988 38.188 2.484 1 96.81 818 TYR A O 1
ATOM 6207 N N . SER A 1 819 ? 4.441 37.375 3.9 1 96.56 819 SER A N 1
ATOM 6208 C CA . SER A 1 819 ? 5.383 36.812 4.863 1 96.56 819 SER A CA 1
ATOM 6209 C C . SER A 1 819 ? 5.461 35.281 4.723 1 96.56 819 SER A C 1
ATOM 6211 O O . SER A 1 819 ? 6.066 34.625 5.562 1 96.56 819 SER A O 1
ATOM 6213 N N . SER A 1 820 ? 4.828 34.781 3.777 1 97.88 820 SER A N 1
ATOM 6214 C CA . SER A 1 820 ? 4.844 33.344 3.512 1 97.88 820 SER A CA 1
ATOM 6215 C C . SER A 1 820 ? 4.707 33.062 2.02 1 97.88 820 SER A C 1
ATOM 6217 O O . SER A 1 820 ? 4.379 33.938 1.237 1 97.88 820 SER A O 1
ATOM 6219 N N . ILE A 1 821 ? 5.074 31.891 1.583 1 98.69 821 ILE A N 1
ATOM 6220 C CA . ILE A 1 821 ? 4.871 31.391 0.228 1 98.69 821 ILE A CA 1
ATOM 6221 C C . ILE A 1 821 ? 3.793 30.297 0.234 1 98.69 821 ILE A C 1
ATOM 6223 O O . ILE A 1 821 ? 3.904 29.312 0.96 1 98.69 821 ILE A O 1
ATOM 6227 N N . VAL A 1 822 ? 2.736 30.516 -0.484 1 98.94 822 VAL A N 1
ATOM 6228 C CA . VAL A 1 822 ? 1.739 29.469 -0.691 1 98.94 822 VAL A CA 1
ATOM 6229 C C . VAL A 1 822 ? 2.229 28.484 -1.754 1 98.94 822 VAL A C 1
ATOM 6231 O O . VAL A 1 822 ? 2.279 28.828 -2.939 1 98.94 822 VAL A O 1
ATOM 6234 N N . LEU A 1 823 ? 2.525 27.297 -1.37 1 98.88 823 LEU A N 1
ATOM 6235 C CA . LEU A 1 823 ? 3.119 26.297 -2.256 1 98.88 823 LEU A CA 1
ATOM 6236 C C . LEU A 1 823 ? 2.111 25.844 -3.303 1 98.88 823 LEU A C 1
ATOM 6238 O O . LEU A 1 823 ? 2.486 25.516 -4.43 1 98.88 823 LEU A O 1
ATOM 6242 N N . THR A 1 824 ? 0.826 25.797 -2.98 1 98.81 824 THR A N 1
ATOM 6243 C CA . THR A 1 824 ? -0.234 25.281 -3.84 1 98.81 824 THR A CA 1
ATOM 6244 C C . THR A 1 824 ? -1.029 26.422 -4.465 1 98.81 824 THR A C 1
ATOM 6246 O O . THR A 1 824 ? -2.209 26.266 -4.785 1 98.81 824 THR A O 1
ATOM 6249 N N . ALA A 1 825 ? -0.441 27.547 -4.652 1 98.75 825 ALA A N 1
ATOM 6250 C CA . ALA A 1 825 ? -1.089 28.781 -5.059 1 98.75 825 ALA A CA 1
ATOM 6251 C C . ALA A 1 825 ? -1.764 28.641 -6.418 1 98.75 825 ALA A C 1
ATOM 6253 O O . ALA A 1 825 ? -2.777 29.281 -6.695 1 98.75 825 ALA A O 1
ATOM 6254 N N . THR A 1 826 ? -1.226 27.734 -7.254 1 98.25 826 THR A N 1
ATOM 6255 C CA . THR A 1 826 ? -1.692 27.688 -8.633 1 98.25 826 THR A CA 1
ATOM 6256 C C . THR A 1 826 ? -2.904 26.766 -8.766 1 98.25 826 THR A C 1
ATOM 6258 O O . THR A 1 826 ? -3.531 26.703 -9.828 1 98.25 826 THR A O 1
ATOM 6261 N N . ILE A 1 827 ? -3.264 26.016 -7.801 1 98.62 827 ILE A N 1
ATOM 6262 C CA . ILE A 1 827 ? -4.445 25.172 -7.828 1 98.62 827 ILE A CA 1
ATOM 6263 C C . ILE A 1 827 ? -5.691 26 -7.551 1 98.62 827 ILE A C 1
ATOM 6265 O O . ILE A 1 827 ? -5.82 26.594 -6.477 1 98.62 827 ILE A O 1
ATOM 6269 N N . PRO A 1 828 ? -6.59 26.062 -8.438 1 98.31 828 PRO A N 1
ATOM 6270 C CA . PRO A 1 828 ? -7.66 27.062 -8.359 1 98.31 828 PRO A CA 1
ATOM 6271 C C . PRO A 1 828 ? -8.57 26.859 -7.148 1 98.31 828 PRO A C 1
ATOM 6273 O O . PRO A 1 828 ? -8.984 25.719 -6.875 1 98.31 828 PRO A O 1
ATOM 6276 N N . LYS A 1 829 ? -8.875 27.922 -6.473 1 98.12 829 LYS A N 1
ATOM 6277 C CA . LYS A 1 829 ? -9.852 27.875 -5.391 1 98.12 829 LYS A CA 1
ATOM 6278 C C . LYS A 1 829 ? -10.875 29 -5.516 1 98.12 829 LYS A C 1
ATOM 6280 O O . LYS A 1 829 ? -11.875 29.016 -4.797 1 98.12 829 LYS A O 1
ATOM 6285 N N . ASP A 1 830 ? -10.641 29.969 -6.445 1 98.12 830 ASP A N 1
ATOM 6286 C CA . ASP A 1 830 ? -11.688 30.938 -6.789 1 98.12 830 ASP A CA 1
ATOM 6287 C C . ASP A 1 830 ? -12.812 30.266 -7.578 1 98.12 830 ASP A C 1
ATOM 6289 O O . ASP A 1 830 ? -12.555 29.469 -8.484 1 98.12 830 ASP A O 1
ATOM 6293 N N . ILE A 1 831 ? -14.078 30.625 -7.258 1 98.06 831 ILE A N 1
ATOM 6294 C CA . ILE A 1 831 ? -15.227 30.031 -7.938 1 98.06 831 ILE A CA 1
ATOM 6295 C C . ILE A 1 831 ? -15.102 30.25 -9.445 1 98.06 831 ILE A C 1
ATOM 6297 O O . ILE A 1 831 ? -15.289 29.312 -10.227 1 98.06 831 ILE A O 1
ATOM 6301 N N . ALA A 1 832 ? -14.695 31.469 -9.852 1 96.69 832 ALA A N 1
ATOM 6302 C CA . ALA A 1 832 ? -14.602 31.797 -11.273 1 96.69 832 ALA A CA 1
ATOM 6303 C C . ALA A 1 832 ? -13.594 30.891 -11.984 1 96.69 832 ALA A C 1
ATOM 6305 O O . ALA A 1 832 ? -13.82 30.469 -13.117 1 96.69 832 ALA A O 1
ATOM 6306 N N . LEU A 1 833 ? -12.508 30.656 -11.391 1 97.69 833 LEU A N 1
ATOM 6307 C CA . LEU A 1 833 ? -11.469 29.812 -11.977 1 97.69 833 LEU A CA 1
ATOM 6308 C C . LEU A 1 833 ? -11.906 28.359 -12.023 1 97.69 833 LEU A C 1
ATOM 6310 O O . LEU A 1 833 ? -11.695 27.672 -13.023 1 97.69 833 LEU A O 1
ATOM 6314 N N . ILE A 1 834 ? -12.5 27.828 -10.93 1 98.38 834 ILE A N 1
ATOM 6315 C CA . ILE A 1 834 ? -12.969 26.438 -10.867 1 98.38 834 ILE A CA 1
ATOM 6316 C C . ILE A 1 834 ? -13.992 26.188 -11.984 1 98.38 834 ILE A C 1
ATOM 6318 O O . ILE A 1 834 ? -13.859 25.234 -12.75 1 98.38 834 ILE A O 1
ATOM 6322 N N . GLU A 1 835 ? -14.969 27.141 -12.102 1 98 835 GLU A N 1
ATOM 6323 C CA . GLU A 1 835 ? -16.031 26.969 -13.094 1 98 835 GLU A CA 1
ATOM 6324 C C . GLU A 1 835 ? -15.461 27.047 -14.508 1 98 835 GLU A C 1
ATOM 6326 O O . GLU A 1 835 ? -15.906 26.312 -15.398 1 98 835 GLU A O 1
ATOM 6331 N N . ALA A 1 836 ? -14.477 27.906 -14.695 1 96.88 836 ALA A N 1
ATOM 6332 C CA . ALA A 1 836 ? -13.852 28.031 -16.016 1 96.88 836 ALA A CA 1
ATOM 6333 C C . ALA A 1 836 ? -13.164 26.734 -16.422 1 96.88 836 ALA A C 1
ATOM 6335 O O . ALA A 1 836 ? -13.273 26.297 -17.578 1 96.88 836 ALA A O 1
ATOM 6336 N N . VAL A 1 837 ? -12.422 26.109 -15.523 1 97.38 837 VAL A N 1
ATOM 6337 C CA . VAL A 1 837 ? -11.734 24.844 -15.797 1 97.38 837 VAL A CA 1
ATOM 6338 C C . VAL A 1 837 ? -12.766 23.75 -16.078 1 97.38 837 VAL A C 1
ATOM 6340 O O . VAL A 1 837 ? -12.594 22.953 -17.016 1 97.38 837 VAL A O 1
ATOM 6343 N N . MET A 1 838 ? -13.82 23.719 -15.305 1 97.56 838 MET A N 1
ATOM 6344 C CA . MET A 1 838 ? -14.82 22.656 -15.383 1 97.56 838 MET A CA 1
ATOM 6345 C C . MET A 1 838 ? -15.633 22.766 -16.672 1 97.56 838 MET A C 1
ATOM 6347 O O . MET A 1 838 ? -16.188 21.781 -17.141 1 97.56 838 MET A O 1
ATOM 6351 N N . ARG A 1 839 ? -15.664 23.938 -17.297 1 95.62 839 ARG A N 1
ATOM 6352 C CA . ARG A 1 839 ? -16.406 24.141 -18.547 1 95.62 839 ARG A CA 1
ATOM 6353 C C . ARG A 1 839 ? -15.602 23.672 -19.75 1 95.62 839 ARG A C 1
ATOM 6355 O O . ARG A 1 839 ? -16.156 23.484 -20.828 1 95.62 839 ARG A O 1
ATOM 6362 N N . GLN A 1 840 ? -14.406 23.484 -19.594 1 89.06 840 GLN A N 1
ATOM 6363 C CA . GLN A 1 840 ? -13.555 22.984 -20.672 1 89.06 840 GLN A CA 1
ATOM 6364 C C . GLN A 1 840 ? -13.82 21.5 -20.938 1 89.06 840 GLN A C 1
ATOM 6366 O O . GLN A 1 840 ? -13.461 20.984 -22 1 89.06 840 GLN A O 1
ATOM 6371 N N . MET B 1 1 ? -0.809 -21.156 -57.812 1 18.81 1 MET B N 1
ATOM 6372 C CA . MET B 1 1 ? -1.923 -20.312 -58.219 1 18.81 1 MET B CA 1
ATOM 6373 C C . MET B 1 1 ? -2.582 -19.641 -57.031 1 18.81 1 MET B C 1
ATOM 6375 O O . MET B 1 1 ? -3.551 -18.891 -57.188 1 18.81 1 MET B O 1
ATOM 6379 N N . LEU B 1 2 ? -2.451 -20.219 -55.844 1 18.16 2 LEU B N 1
ATOM 6380 C CA . LEU B 1 2 ? -3.078 -19.922 -54.562 1 18.16 2 LEU B CA 1
ATOM 6381 C C . LEU B 1 2 ? -2.658 -18.531 -54.062 1 18.16 2 LEU B C 1
ATOM 6383 O O . LEU B 1 2 ? -2.918 -18.188 -52.906 1 18.16 2 LEU B O 1
ATOM 6387 N N . ARG B 1 3 ? -1.848 -17.609 -54.812 1 20.2 3 ARG B N 1
ATOM 6388 C CA . ARG B 1 3 ? -1.177 -16.312 -54.781 1 20.2 3 ARG B CA 1
ATOM 6389 C C . ARG B 1 3 ? -2.186 -15.172 -54.656 1 20.2 3 ARG B C 1
ATOM 6391 O O . ARG B 1 3 ? -1.888 -14.141 -54.031 1 20.2 3 ARG B O 1
ATOM 6398 N N . ARG B 1 4 ? -3.219 -15.141 -55.406 1 19.67 4 ARG B N 1
ATOM 6399 C CA . ARG B 1 4 ? -3.896 -13.977 -55.969 1 19.67 4 ARG B CA 1
ATOM 6400 C C . ARG B 1 4 ? -4.809 -13.32 -54.938 1 19.67 4 ARG B C 1
ATOM 6402 O O . ARG B 1 4 ? -5.176 -12.156 -55.062 1 19.67 4 ARG B O 1
ATOM 6409 N N . ALA B 1 5 ? -5.57 -14.039 -54.188 1 19.05 5 ALA B N 1
ATOM 6410 C CA . ALA B 1 5 ? -6.82 -13.492 -53.656 1 19.05 5 ALA B CA 1
ATOM 6411 C C . ALA B 1 5 ? -6.551 -12.516 -52.531 1 19.05 5 ALA B C 1
ATOM 6413 O O . ALA B 1 5 ? -7.484 -11.953 -51.969 1 19.05 5 ALA B O 1
ATOM 6414 N N . TRP B 1 6 ? -5.391 -12.523 -51.812 1 19.78 6 TRP B N 1
ATOM 6415 C CA . TRP B 1 6 ? -5.289 -11.766 -50.562 1 19.78 6 TRP B CA 1
ATOM 6416 C C . TRP B 1 6 ? -5.176 -10.273 -50.844 1 19.78 6 TRP B C 1
ATOM 6418 O O . TRP B 1 6 ? -4.07 -9.734 -50.906 1 19.78 6 TRP B O 1
ATOM 6428 N N . ARG B 1 7 ? -5.746 -9.727 -51.938 1 20.5 7 ARG B N 1
ATOM 6429 C CA . ARG B 1 7 ? -5.586 -8.359 -52.438 1 20.5 7 ARG B CA 1
ATOM 6430 C C . ARG B 1 7 ? -5.895 -7.348 -51.312 1 20.5 7 ARG B C 1
ATOM 6432 O O . ARG B 1 7 ? -6.605 -7.66 -50.375 1 20.5 7 ARG B O 1
ATOM 6439 N N . THR B 1 8 ? -5.664 -5.875 -51.594 1 22.16 8 THR B N 1
ATOM 6440 C CA . THR B 1 8 ? -5.211 -4.598 -51.062 1 22.16 8 THR B CA 1
ATOM 6441 C C . THR B 1 8 ? -6.344 -3.879 -50.344 1 22.16 8 THR B C 1
ATOM 6443 O O . THR B 1 8 ? -6.258 -2.678 -50.094 1 22.16 8 THR B O 1
ATOM 6446 N N . ALA B 1 9 ? -7.406 -4.453 -49.844 1 23.78 9 ALA B N 1
ATOM 6447 C CA . ALA B 1 9 ? -8.398 -3.441 -49.5 1 23.78 9 ALA B CA 1
ATOM 6448 C C . ALA B 1 9 ? -7.812 -2.408 -48.531 1 23.78 9 ALA B C 1
ATOM 6450 O O . ALA B 1 9 ? -7.051 -2.754 -47.625 1 23.78 9 ALA B O 1
ATOM 6451 N N . PRO B 1 10 ? -7.781 -1.113 -48.938 1 24.38 10 PRO B N 1
ATOM 6452 C CA . PRO B 1 10 ? -7.199 -0.003 -48.156 1 24.38 10 PRO B CA 1
ATOM 6453 C C . PRO B 1 10 ? -7.672 0.031 -46.719 1 24.38 10 PRO B C 1
ATOM 6455 O O . PRO B 1 10 ? -8.844 -0.242 -46.438 1 24.38 10 PRO B O 1
ATOM 6458 N N . ALA B 1 11 ? -6.824 -0.343 -45.812 1 24.97 11 ALA B N 1
ATOM 6459 C CA . ALA B 1 11 ? -7.02 -0.293 -44.375 1 24.97 11 ALA B CA 1
ATOM 6460 C C . ALA B 1 11 ? -7.602 1.051 -43.938 1 24.97 11 ALA B C 1
ATOM 6462 O O . ALA B 1 11 ? -6.926 2.08 -44 1 24.97 11 ALA B O 1
ATOM 6463 N N . GLN B 1 12 ? -8.852 1.305 -44.312 1 22.42 12 GLN B N 1
ATOM 6464 C CA . GLN B 1 12 ? -9.5 2.504 -43.781 1 22.42 12 GLN B CA 1
ATOM 6465 C C . GLN B 1 12 ? -9.242 2.666 -42.312 1 22.42 12 GLN B C 1
ATOM 6467 O O . GLN B 1 12 ? -9.43 1.722 -41.531 1 22.42 12 GLN B O 1
ATOM 6472 N N . ARG B 1 13 ? -8.398 3.564 -41.938 1 24.86 13 ARG B N 1
ATOM 6473 C CA . ARG B 1 13 ? -7.98 4.074 -40.625 1 24.86 13 ARG B CA 1
ATOM 6474 C C . ARG B 1 13 ? -9.188 4.352 -39.75 1 24.86 13 ARG B C 1
ATOM 6476 O O . ARG B 1 13 ? -9.758 5.445 -39.781 1 24.86 13 ARG B O 1
ATOM 6483 N N . HIS B 1 14 ? -10.148 3.428 -39.719 1 22.47 14 HIS B N 1
ATOM 6484 C CA . HIS B 1 14 ? -11.156 3.855 -38.75 1 22.47 14 HIS B CA 1
ATOM 6485 C C . HIS B 1 14 ? -10.562 3.998 -37.375 1 22.47 14 HIS B C 1
ATOM 6487 O O . HIS B 1 14 ? -9.883 3.094 -36.875 1 22.47 14 HIS B O 1
ATOM 6493 N N . SER B 1 15 ? -10.094 5.16 -37.031 1 23.75 15 SER B N 1
ATOM 6494 C CA . SER B 1 15 ? -9.734 5.609 -35.688 1 23.75 15 SER B CA 1
ATOM 6495 C C . SER B 1 15 ? -10.695 5.047 -34.656 1 23.75 15 SER B C 1
ATOM 6497 O O . SER B 1 15 ? -11.844 5.48 -34.562 1 23.75 15 SER B O 1
ATOM 6499 N N . VAL B 1 16 ? -10.719 3.76 -34.625 1 22.52 16 VAL B N 1
ATOM 6500 C CA . VAL B 1 16 ? -11.578 3.254 -33.562 1 22.52 16 VAL B CA 1
ATOM 6501 C C . VAL B 1 16 ? -11.164 3.873 -32.219 1 22.52 16 VAL B C 1
ATOM 6503 O O . VAL B 1 16 ? -10.016 3.732 -31.797 1 22.52 16 VAL B O 1
ATOM 6506 N N . SER B 1 17 ? -11.641 5.094 -31.953 1 25.23 17 SER B N 1
ATOM 6507 C CA . SER B 1 17 ? -11.609 5.582 -30.578 1 25.23 17 SER B CA 1
ATOM 6508 C C . SER B 1 17 ? -11.773 4.441 -29.578 1 25.23 17 SER B C 1
ATOM 6510 O O . SER B 1 17 ? -12.766 3.707 -29.625 1 25.23 17 SER B O 1
ATOM 6512 N N . VAL B 1 18 ? -10.766 3.752 -29.453 1 26.33 18 VAL B N 1
ATOM 6513 C CA . VAL B 1 18 ? -10.758 2.658 -28.484 1 26.33 18 VAL B CA 1
ATOM 6514 C C . VAL B 1 18 ? -11.492 3.082 -27.219 1 26.33 18 VAL B C 1
ATOM 6516 O O . VAL B 1 18 ? -11 3.91 -26.453 1 26.33 18 VAL B O 1
ATOM 6519 N N . THR B 1 19 ? -12.742 3.418 -27.391 1 27.95 19 THR B N 1
ATOM 6520 C CA . THR B 1 19 ? -13.516 3.479 -26.156 1 27.95 19 THR B CA 1
ATOM 6521 C C . THR B 1 19 ? -13.258 2.248 -25.297 1 27.95 19 THR B C 1
ATOM 6523 O O . THR B 1 19 ? -13.266 1.12 -25.797 1 27.95 19 THR B O 1
ATOM 6526 N N . LEU B 1 20 ? -12.359 2.314 -24.516 1 26.45 20 LEU B N 1
ATOM 6527 C CA . LEU B 1 20 ? -12.148 1.297 -23.5 1 26.45 20 LEU B CA 1
ATOM 6528 C C . LEU B 1 20 ? -13.453 0.574 -23.172 1 26.45 20 LEU B C 1
ATOM 6530 O O . LEU B 1 20 ? -14.43 1.199 -22.75 1 26.45 20 LEU B O 1
ATOM 6534 N N . GLY B 1 21 ? -13.852 -0.32 -24.109 1 25.44 21 GLY B N 1
ATOM 6535 C CA . GLY B 1 21 ? -15.086 -1.082 -24 1 25.44 21 GLY B CA 1
ATOM 6536 C C . GLY B 1 21 ? -15.242 -1.77 -22.656 1 25.44 21 GLY B C 1
ATOM 6537 O O . GLY B 1 21 ? -16.266 -2.408 -22.406 1 25.44 21 GLY B O 1
ATOM 6538 N N . SER B 1 22 ? -14.219 -2.242 -22.156 1 25.3 22 SER B N 1
ATOM 6539 C CA . SER B 1 22 ? -14.453 -3.467 -21.406 1 25.3 22 SER B CA 1
ATOM 6540 C C . SER B 1 22 ? -15.227 -3.182 -20.125 1 25.3 22 SER B C 1
ATOM 6542 O O . SER B 1 22 ? -16.047 -3.996 -19.688 1 25.3 22 SER B O 1
ATOM 6544 N N . THR B 1 23 ? -14.625 -2.461 -19.125 1 26.8 23 THR B N 1
ATOM 6545 C CA . THR B 1 23 ? -15.156 -2.873 -17.828 1 26.8 23 THR B CA 1
ATOM 6546 C C . THR B 1 23 ? -16.578 -2.348 -17.641 1 26.8 23 THR B C 1
ATOM 6548 O O . THR B 1 23 ? -16.844 -1.171 -17.891 1 26.8 23 THR B O 1
ATOM 6551 N N . ARG B 1 24 ? -17.531 -3.104 -17.797 1 28.61 24 ARG B N 1
ATOM 6552 C CA . ARG B 1 24 ? -18.938 -2.84 -17.547 1 28.61 24 ARG B CA 1
ATOM 6553 C C . ARG B 1 24 ? -19.125 -1.86 -16.391 1 28.61 24 ARG B C 1
ATOM 6555 O O . ARG B 1 24 ? -18.469 -1.976 -15.367 1 28.61 24 ARG B O 1
ATOM 6562 N N . TRP B 1 25 ? -19.438 -0.675 -16.812 1 30.98 25 TRP B N 1
ATOM 6563 C CA . TRP B 1 25 ? -20.125 0.062 -15.758 1 30.98 25 TRP B CA 1
ATOM 6564 C C . TRP B 1 25 ? -21.109 -0.835 -15.008 1 30.98 25 TRP B C 1
ATOM 6566 O O . TRP B 1 25 ? -21.969 -1.471 -15.625 1 30.98 25 TRP B O 1
ATOM 6576 N N . ILE B 1 26 ? -20.766 -1.528 -14.133 1 31.05 26 ILE B N 1
ATOM 6577 C CA . ILE B 1 26 ? -21.844 -2.084 -13.312 1 31.05 26 ILE B CA 1
ATOM 6578 C C . ILE B 1 26 ? -22.828 -0.981 -12.938 1 31.05 26 ILE B C 1
ATOM 6580 O O . ILE B 1 26 ? -22.672 -0.308 -11.922 1 31.05 26 ILE B O 1
ATOM 6584 N N . GLY B 1 27 ? -23.016 0.009 -13.688 1 30.44 27 GLY B N 1
ATOM 6585 C CA . GLY B 1 27 ? -23.828 1.204 -13.469 1 30.44 27 GLY B CA 1
ATOM 6586 C C . GLY B 1 27 ? -25.25 0.901 -13.07 1 30.44 27 GLY B C 1
ATOM 6587 O O . GLY B 1 27 ? -26.047 1.816 -12.844 1 30.44 27 GLY B O 1
ATOM 6588 N N . GLY B 1 28 ? -25.969 0.041 -13.891 1 30.38 28 GLY B N 1
ATOM 6589 C CA . GLY B 1 28 ? -27.375 0.113 -13.508 1 30.38 28 GLY B CA 1
ATOM 6590 C C . GLY B 1 28 ? -27.594 0.018 -12.016 1 30.38 28 GLY B C 1
ATOM 6591 O O . GLY B 1 28 ? -26.688 -0.372 -11.273 1 30.38 28 GLY B O 1
ATOM 6592 N N . SER B 1 29 ? -28.625 0.805 -11.484 1 30.2 29 SER B N 1
ATOM 6593 C CA . SER B 1 29 ? -29.094 0.755 -10.109 1 30.2 29 SER B CA 1
ATOM 6594 C C . SER B 1 29 ? -28.828 -0.607 -9.477 1 30.2 29 SER B C 1
ATOM 6596 O O . SER B 1 29 ? -28.984 -0.781 -8.266 1 30.2 29 SER B O 1
ATOM 6598 N N . THR B 1 30 ? -29.25 -1.655 -10.25 1 31.34 30 THR B N 1
ATOM 6599 C CA . THR B 1 30 ? -29.172 -2.936 -9.562 1 31.34 30 THR B CA 1
ATOM 6600 C C . THR B 1 30 ? -27.719 -3.406 -9.484 1 31.34 30 THR B C 1
ATOM 6602 O O . THR B 1 30 ? -27.094 -3.693 -10.508 1 31.34 30 THR B O 1
ATOM 6605 N N . ALA B 1 31 ? -26.844 -2.76 -8.836 1 35.22 31 ALA B N 1
ATOM 6606 C CA . ALA B 1 31 ? -25.562 -3.35 -8.438 1 35.22 31 ALA B CA 1
ATOM 6607 C C . ALA B 1 31 ? -25.484 -4.816 -8.852 1 35.22 31 ALA B C 1
ATOM 6609 O O . ALA B 1 31 ? -26.422 -5.582 -8.641 1 35.22 31 ALA B O 1
ATOM 6610 N N . VAL B 1 32 ? -25 -5.07 -10.086 1 37.59 32 VAL B N 1
ATOM 6611 C CA . VAL B 1 32 ? -24.766 -6.5 -10.258 1 37.59 32 VAL B CA 1
ATOM 6612 C C . VAL B 1 32 ? -24.828 -7.203 -8.906 1 37.59 32 VAL B C 1
ATOM 6614 O O . VAL B 1 32 ? -24.094 -6.852 -7.977 1 37.59 32 VAL B O 1
ATOM 6617 N N . ALA B 1 33 ? -25.953 -7.586 -8.648 1 42.94 33 ALA B N 1
ATOM 6618 C CA . ALA B 1 33 ? -26.094 -8.57 -7.574 1 42.94 33 ALA B CA 1
ATOM 6619 C C . ALA B 1 33 ? -24.766 -9.258 -7.297 1 42.94 33 ALA B C 1
ATOM 6621 O O . ALA B 1 33 ? -23.984 -9.508 -8.219 1 42.94 33 ALA B O 1
ATOM 6622 N N . GLU B 1 34 ? -24.312 -9.18 -6.152 1 56 34 GLU B N 1
ATOM 6623 C CA . GLU B 1 34 ? -23.125 -9.773 -5.527 1 56 34 GLU B CA 1
ATOM 6624 C C . GLU B 1 34 ? -22.766 -11.102 -6.191 1 56 34 GLU B C 1
ATOM 6626 O O . GLU B 1 34 ? -23.625 -11.977 -6.359 1 56 34 GLU B O 1
ATOM 6631 N N . GLU B 1 35 ? -21.672 -11.039 -7.16 1 65.31 35 GLU B N 1
ATOM 6632 C CA . GLU B 1 35 ? -21.078 -12.289 -7.648 1 65.31 35 GLU B CA 1
ATOM 6633 C C . GLU B 1 35 ? -21.25 -13.406 -6.625 1 65.31 35 GLU B C 1
ATOM 6635 O O . GLU B 1 35 ? -21.391 -14.578 -6.992 1 65.31 35 GLU B O 1
ATOM 6640 N N . VAL B 1 36 ? -21.391 -12.938 -5.469 1 85.62 36 VAL B N 1
ATOM 6641 C CA . VAL B 1 36 ? -21.484 -13.945 -4.418 1 85.62 36 VAL B CA 1
ATOM 6642 C C . VAL B 1 36 ? -22.703 -13.664 -3.545 1 85.62 36 VAL B C 1
ATOM 6644 O O . VAL B 1 36 ? -22.812 -12.602 -2.936 1 85.62 36 VAL B O 1
ATOM 6647 N N . SER B 1 37 ? -23.641 -14.523 -3.529 1 85.69 37 SER B N 1
ATOM 6648 C CA . SER B 1 37 ? -24.859 -14.398 -2.738 1 85.69 37 SER B CA 1
ATOM 6649 C C . SER B 1 37 ? -24.609 -14.703 -1.267 1 85.69 37 SER B C 1
ATOM 6651 O O . SER B 1 37 ? -23.578 -15.273 -0.92 1 85.69 37 SER B O 1
ATOM 6653 N N . ALA B 1 38 ? -25.547 -14.328 -0.392 1 86.12 38 ALA B N 1
ATOM 6654 C CA . ALA B 1 38 ? -25.453 -14.648 1.029 1 86.12 38 ALA B CA 1
ATOM 6655 C C . ALA B 1 38 ? -25.391 -16.156 1.242 1 86.12 38 ALA B C 1
ATOM 6657 O O . ALA B 1 38 ? -24.672 -16.641 2.127 1 86.12 38 ALA B O 1
ATOM 6658 N N . GLN B 1 39 ? -26.156 -16.828 0.475 1 86.38 39 GLN B N 1
ATOM 6659 C CA . GLN B 1 39 ? -26.141 -18.281 0.565 1 86.38 39 GLN B CA 1
ATOM 6660 C C . GLN B 1 39 ? -24.781 -18.859 0.197 1 86.38 39 GLN B C 1
ATOM 6662 O O . GLN B 1 39 ? -24.312 -19.812 0.815 1 86.38 39 GLN B O 1
ATOM 6667 N N . GLU B 1 40 ? -24.219 -18.297 -0.843 1 90.75 40 GLU B N 1
ATOM 6668 C CA . GLU B 1 40 ? -22.891 -18.75 -1.229 1 90.75 40 GLU B CA 1
ATOM 6669 C C . GLU B 1 40 ? -21.875 -18.516 -0.113 1 90.75 40 GLU B C 1
ATOM 6671 O O . GLU B 1 40 ? -21.031 -19.359 0.15 1 90.75 40 GLU B O 1
ATOM 6676 N N . TYR B 1 41 ? -21.922 -17.375 0.51 1 92.5 41 TYR B N 1
ATOM 6677 C CA . TYR B 1 41 ? -21.047 -17.141 1.645 1 92.5 41 TYR B CA 1
ATOM 6678 C C . TYR B 1 41 ? -21.266 -18.172 2.744 1 92.5 41 TYR B C 1
ATOM 6680 O O . TYR B 1 41 ? -20.312 -18.641 3.363 1 92.5 41 TYR B O 1
ATOM 6688 N N . ALA B 1 42 ? -22.516 -18.484 3.021 1 91.38 42 ALA B N 1
ATOM 6689 C CA . ALA B 1 42 ? -22.844 -19.5 4.02 1 91.38 42 ALA B CA 1
ATOM 6690 C C . ALA B 1 42 ? -22.266 -20.859 3.643 1 91.38 42 ALA B C 1
ATOM 6692 O O . ALA B 1 42 ? -21.734 -21.562 4.496 1 91.38 42 ALA B O 1
ATOM 6693 N N . ASP B 1 43 ? -22.391 -21.172 2.383 1 91.12 43 ASP B N 1
ATOM 6694 C CA . ASP B 1 43 ? -21.828 -22.438 1.9 1 91.12 43 ASP B CA 1
ATOM 6695 C C . ASP B 1 43 ? -20.312 -22.469 2.057 1 91.12 43 ASP B C 1
ATOM 6697 O O . ASP B 1 43 ? -19.734 -23.5 2.416 1 91.12 43 ASP B O 1
ATOM 6701 N N . ARG B 1 44 ? -19.656 -21.375 1.752 1 94 44 ARG B N 1
ATOM 6702 C CA . ARG B 1 44 ? -18.219 -21.281 1.925 1 94 44 ARG B CA 1
ATOM 6703 C C . ARG B 1 44 ? -17.812 -21.5 3.381 1 94 44 ARG B C 1
ATOM 6705 O O . ARG B 1 44 ? -16.891 -22.25 3.672 1 94 44 ARG B O 1
ATOM 6712 N N . ARG B 1 45 ? -18.5 -20.875 4.262 1 94.19 45 ARG B N 1
ATOM 6713 C CA . ARG B 1 45 ? -18.203 -21.016 5.68 1 94.19 45 ARG B CA 1
ATOM 6714 C C . ARG B 1 45 ? -18.438 -22.453 6.145 1 94.19 45 ARG B C 1
ATOM 6716 O O . ARG B 1 45 ? -17.672 -22.984 6.953 1 94.19 45 ARG B O 1
ATOM 6723 N N . ARG B 1 46 ? -19.469 -23.062 5.672 1 91 46 ARG B N 1
ATOM 6724 C CA . ARG B 1 46 ? -19.75 -24.453 6.004 1 91 46 ARG B CA 1
ATOM 6725 C C . ARG B 1 46 ? -18.594 -25.359 5.551 1 91 46 ARG B C 1
ATOM 6727 O O . ARG B 1 46 ? -18.141 -26.219 6.305 1 91 46 ARG B O 1
ATOM 6734 N N . ARG B 1 47 ? -18.203 -25.141 4.348 1 91.44 47 ARG B N 1
ATOM 6735 C CA . ARG B 1 47 ? -17.109 -25.953 3.82 1 91.44 47 ARG B CA 1
ATOM 6736 C C . ARG B 1 47 ? -15.82 -25.703 4.598 1 91.44 47 ARG B C 1
ATOM 6738 O O . ARG B 1 47 ? -15.031 -26.625 4.812 1 91.44 47 ARG B O 1
ATOM 6745 N N . PHE B 1 48 ? -15.547 -24.5 4.969 1 94.56 48 PHE B N 1
ATOM 6746 C CA . PHE B 1 48 ? -14.383 -24.188 5.793 1 94.56 48 PHE B CA 1
ATOM 6747 C C . PHE B 1 48 ? -14.453 -24.938 7.125 1 94.56 48 PHE B C 1
ATOM 6749 O O . PHE B 1 48 ? -13.469 -25.531 7.562 1 94.56 48 PHE B O 1
ATOM 6756 N N . LEU B 1 49 ? -15.594 -24.906 7.73 1 92.06 49 LEU B N 1
ATOM 6757 C CA . LEU B 1 49 ? -15.805 -25.609 8.992 1 92.06 49 LEU B CA 1
ATOM 6758 C C . LEU B 1 49 ? -15.562 -27.109 8.844 1 92.06 49 LEU B C 1
ATOM 6760 O O . LEU B 1 49 ? -15.023 -27.75 9.75 1 92.06 49 LEU B O 1
ATOM 6764 N N . GLU B 1 50 ? -15.914 -27.594 7.738 1 88.38 50 GLU B N 1
ATOM 6765 C CA . GLU B 1 50 ? -15.734 -29.016 7.48 1 88.38 50 GLU B CA 1
ATOM 6766 C C . GLU B 1 50 ? -14.258 -29.375 7.426 1 88.38 50 GLU B C 1
ATOM 6768 O O . GLU B 1 50 ? -13.883 -30.516 7.711 1 88.38 50 GLU B O 1
ATOM 6773 N N . CYS B 1 51 ? -13.398 -28.469 7.113 1 88.5 51 CYS B N 1
ATOM 6774 C CA . CYS B 1 51 ? -11.961 -28.703 7 1 88.5 51 CYS B CA 1
ATOM 6775 C C . CYS B 1 51 ? -11.297 -28.656 8.367 1 88.5 51 CYS B C 1
ATOM 6777 O O . CYS B 1 51 ? -10.148 -29.094 8.516 1 88.5 51 CYS B O 1
ATOM 6779 N N . LEU B 1 52 ? -11.992 -28.141 9.367 1 90.44 52 LEU B N 1
ATOM 6780 C CA . LEU B 1 52 ? -11.414 -28 10.703 1 90.44 52 LEU B CA 1
ATOM 6781 C C . LEU B 1 52 ? -11.492 -29.328 11.461 1 90.44 52 LEU B C 1
ATOM 6783 O O . LEU B 1 52 ? -12.383 -30.141 11.203 1 90.44 52 LEU B O 1
ATOM 6787 N N . PRO B 1 53 ? -10.562 -29.531 12.406 1 86.5 53 PRO B N 1
ATOM 6788 C CA . PRO B 1 53 ? -10.688 -30.719 13.258 1 86.5 53 PRO B CA 1
ATOM 6789 C C . PRO B 1 53 ? -11.906 -30.656 14.18 1 86.5 53 PRO B C 1
ATOM 6791 O O . PRO B 1 53 ? -12.375 -29.562 14.508 1 86.5 53 PRO B O 1
ATOM 6794 N N . ASP B 1 54 ? -12.359 -31.828 14.523 1 87 54 ASP B N 1
ATOM 6795 C CA . ASP B 1 54 ? -13.445 -31.875 15.492 1 87 54 ASP B CA 1
ATOM 6796 C C . ASP B 1 54 ? -13.023 -31.25 16.828 1 87 54 ASP B C 1
ATOM 6798 O O . ASP B 1 54 ? -11.852 -31.328 17.203 1 87 54 ASP B O 1
ATOM 6802 N N . ASN B 1 55 ? -13.938 -30.672 17.5 1 89.5 55 ASN B N 1
ATOM 6803 C CA . ASN B 1 55 ? -13.742 -30.031 18.797 1 89.5 55 ASN B CA 1
ATOM 6804 C C . ASN B 1 55 ? -12.641 -28.984 18.75 1 89.5 55 ASN B C 1
ATOM 6806 O O . ASN B 1 55 ? -11.68 -29.047 19.516 1 89.5 55 ASN B O 1
ATOM 6810 N N . SER B 1 56 ? -12.844 -28.047 17.875 1 91.56 56 SER B N 1
ATOM 6811 C CA . SER B 1 56 ? -11.836 -27.016 17.688 1 91.56 56 SER B CA 1
ATOM 6812 C C . SER B 1 56 ? -12.484 -25.641 17.453 1 91.56 56 SER B C 1
ATOM 6814 O O . SER B 1 56 ? -13.672 -25.562 17.109 1 91.56 56 SER B O 1
ATOM 6816 N N . ILE B 1 57 ? -11.758 -24.594 17.75 1 94.38 57 ILE B N 1
ATOM 6817 C CA . ILE B 1 57 ? -12.133 -23.203 17.5 1 94.38 57 ILE B CA 1
ATOM 6818 C C . ILE B 1 57 ? -11.039 -22.516 16.688 1 94.38 57 ILE B C 1
ATOM 6820 O O . ILE B 1 57 ? -9.844 -22.703 16.953 1 94.38 57 ILE B O 1
ATOM 6824 N N . VAL B 1 58 ? -11.383 -21.844 15.633 1 96.44 58 VAL B N 1
ATOM 6825 C CA . VAL B 1 58 ? -10.445 -21.047 14.852 1 96.44 58 VAL B CA 1
ATOM 6826 C C . VAL B 1 58 ? -10.797 -19.562 14.984 1 96.44 58 VAL B C 1
ATOM 6828 O O . VAL B 1 58 ? -11.922 -19.156 14.703 1 96.44 58 VAL B O 1
ATOM 6831 N N . LEU B 1 59 ? -9.852 -18.75 15.492 1 96.62 59 LEU B N 1
ATOM 6832 C CA . LEU B 1 59 ? -9.969 -17.297 15.57 1 96.62 59 LEU B CA 1
ATOM 6833 C C . LEU B 1 59 ? -9.406 -16.641 14.312 1 96.62 59 LEU B C 1
ATOM 6835 O O . LEU B 1 59 ? -8.234 -16.828 13.984 1 96.62 59 LEU B O 1
ATOM 6839 N N . LEU B 1 60 ? -10.242 -15.852 13.602 1 97.25 60 LEU B N 1
ATOM 6840 C CA . LEU B 1 60 ? -9.867 -15.219 12.344 1 97.25 60 LEU B CA 1
ATOM 6841 C C . LEU B 1 60 ? -10.062 -13.711 12.414 1 97.25 60 LEU B C 1
ATOM 6843 O O . LEU B 1 60 ? -11.156 -13.203 12.148 1 97.25 60 LEU B O 1
ATOM 6847 N N . PRO B 1 61 ? -8.984 -12.977 12.719 1 96.44 61 PRO B N 1
ATOM 6848 C CA . PRO B 1 61 ? -9.102 -11.523 12.695 1 96.44 61 PRO B CA 1
ATOM 6849 C C . PRO B 1 61 ? -9.164 -10.953 11.273 1 96.44 61 PRO B C 1
ATOM 6851 O O . PRO B 1 61 ? -8.578 -11.531 10.352 1 96.44 61 PRO B O 1
ATOM 6854 N N . ALA B 1 62 ? -9.914 -9.812 11.141 1 96.88 62 ALA B N 1
ATOM 6855 C CA . ALA B 1 62 ? -9.805 -9.023 9.914 1 96.88 62 ALA B CA 1
ATOM 6856 C C . ALA B 1 62 ? -8.398 -8.445 9.758 1 96.88 62 ALA B C 1
ATOM 6858 O O . ALA B 1 62 ? -7.609 -8.461 10.703 1 96.88 62 ALA B O 1
ATOM 6859 N N . ALA B 1 63 ? -8.109 -8 8.562 1 96.44 63 ALA B N 1
ATOM 6860 C CA . ALA B 1 63 ? -6.785 -7.43 8.32 1 96.44 63 ALA B CA 1
ATOM 6861 C C . ALA B 1 63 ? -6.656 -6.051 8.953 1 96.44 63 ALA B C 1
ATOM 6863 O O . ALA B 1 63 ? -7.605 -5.262 8.938 1 96.44 63 ALA B O 1
ATOM 6864 N N . ASP B 1 64 ? -5.441 -5.77 9.477 1 93.94 64 ASP B N 1
ATOM 6865 C CA . ASP B 1 64 ? -5.133 -4.422 9.938 1 93.94 64 ASP B CA 1
ATOM 6866 C C . ASP B 1 64 ? -4.836 -3.49 8.766 1 93.94 64 ASP B C 1
ATOM 6868 O O . ASP B 1 64 ? -4.555 -3.951 7.656 1 93.94 64 ASP B O 1
ATOM 6872 N N . GLU B 1 65 ? -4.941 -2.211 9.055 1 93.12 65 GLU B N 1
ATOM 6873 C CA . GLU B 1 65 ? -4.543 -1.232 8.047 1 93.12 65 GLU B CA 1
ATOM 6874 C C . GLU B 1 65 ? -3.021 -1.146 7.93 1 93.12 65 GLU B C 1
ATOM 6876 O O . GLU B 1 65 ? -2.307 -1.387 8.906 1 93.12 65 GLU B O 1
ATOM 6881 N N . SER B 1 66 ? -2.516 -0.858 6.695 1 93.5 66 SER B N 1
ATOM 6882 C CA . SER B 1 66 ? -1.083 -0.801 6.422 1 93.5 66 SER B CA 1
ATOM 6883 C C . SER B 1 66 ? -0.595 0.641 6.328 1 93.5 66 SER B C 1
ATOM 6885 O O . SER B 1 66 ? -1.283 1.501 5.773 1 93.5 66 SER B O 1
ATOM 6887 N N . LEU B 1 67 ? 0.653 0.832 6.805 1 92.94 67 LEU B N 1
ATOM 6888 C CA . LEU B 1 67 ? 1.232 2.17 6.859 1 92.94 67 LEU B CA 1
ATOM 6889 C C . LEU B 1 67 ? 1.932 2.516 5.551 1 92.94 67 LEU B C 1
ATOM 6891 O O . LEU B 1 67 ? 2.695 1.709 5.016 1 92.94 67 LEU B O 1
ATOM 6895 N N . TYR B 1 68 ? 1.625 3.709 5.066 1 95.69 68 TYR B N 1
ATOM 6896 C CA . TYR B 1 68 ? 2.311 4.281 3.912 1 95.69 68 TYR B CA 1
ATOM 6897 C C . TYR B 1 68 ? 3.48 5.156 4.352 1 95.69 68 TYR B C 1
ATOM 6899 O O . TYR B 1 68 ? 4.625 4.914 3.959 1 95.69 68 TYR B O 1
ATOM 6907 N N . SER B 1 69 ? 3.18 6.152 5.184 1 93.56 69 SER B N 1
ATOM 6908 C CA . SER B 1 69 ? 4.203 7.012 5.773 1 93.56 69 SER B CA 1
ATOM 6909 C C . SER B 1 69 ? 3.744 7.578 7.113 1 93.56 69 SER B C 1
ATOM 6911 O O . SER B 1 69 ? 2.756 8.312 7.18 1 93.56 69 SER B O 1
ATOM 6913 N N . HIS B 1 70 ? 4.477 7.297 8.148 1 89.12 70 HIS B N 1
ATOM 6914 C CA . HIS B 1 70 ? 4.301 7.777 9.516 1 89.12 70 HIS B CA 1
ATOM 6915 C C . HIS B 1 70 ? 2.873 7.543 10 1 89.12 70 HIS B C 1
ATOM 6917 O O . HIS B 1 70 ? 2.582 6.52 10.625 1 89.12 70 HIS B O 1
ATOM 6923 N N . ASP B 1 71 ? 1.872 8.375 9.594 1 88.88 71 ASP B N 1
ATOM 6924 C CA . ASP B 1 71 ? 0.486 8.156 9.992 1 88.88 71 ASP B CA 1
ATOM 6925 C C . ASP B 1 71 ? -0.437 8.109 8.781 1 88.88 71 ASP B C 1
ATOM 6927 O O . ASP B 1 71 ? -1.661 8.133 8.922 1 88.88 71 ASP B O 1
ATOM 6931 N N . ILE B 1 72 ? 0.136 8.117 7.621 1 93.75 72 ILE B N 1
ATOM 6932 C CA . ILE B 1 72 ? -0.614 7.988 6.375 1 93.75 72 ILE B CA 1
ATOM 6933 C C . ILE B 1 72 ? -0.746 6.512 6.008 1 93.75 72 ILE B C 1
ATOM 6935 O O . ILE B 1 72 ? 0.215 5.746 6.125 1 93.75 72 ILE B O 1
ATOM 6939 N N . LEU B 1 73 ? -1.909 6.109 5.555 1 93.81 73 LEU B N 1
ATOM 6940 C CA . LEU B 1 73 ? -2.178 4.699 5.309 1 93.81 73 LEU B CA 1
ATOM 6941 C C . LEU B 1 73 ? -2.195 4.398 3.811 1 93.81 73 LEU B C 1
ATOM 6943 O O . LEU B 1 73 ? -2.5 5.277 3.002 1 93.81 73 LEU B O 1
ATOM 6947 N N . TRP B 1 74 ? -1.86 3.1 3.441 1 95.56 74 TRP B N 1
ATOM 6948 C CA . TRP B 1 74 ? -2.229 2.535 2.148 1 95.56 74 TRP B CA 1
ATOM 6949 C C . TRP B 1 74 ? -3.736 2.328 2.055 1 95.56 74 TRP B C 1
ATOM 6951 O O . TRP B 1 74 ? -4.414 2.182 3.074 1 95.56 74 TRP B O 1
ATOM 6961 N N . PRO B 1 75 ? -4.258 2.363 0.791 1 94.31 75 PRO B N 1
ATOM 6962 C CA . PRO B 1 75 ? -5.637 1.88 0.69 1 94.31 75 PRO B CA 1
ATOM 6963 C C . PRO B 1 75 ? -5.816 0.484 1.282 1 94.31 75 PRO B C 1
ATOM 6965 O O . PRO B 1 75 ? -4.969 -0.389 1.084 1 94.31 75 PRO B O 1
ATOM 6968 N N . HIS B 1 76 ? -6.875 0.247 2 1 94 76 HIS B N 1
ATOM 6969 C CA . HIS B 1 76 ? -7.059 -0.981 2.766 1 94 76 HIS B CA 1
ATOM 6970 C C . HIS B 1 76 ? -7.25 -2.182 1.844 1 94 76 HIS B C 1
ATOM 6972 O O . HIS B 1 76 ? -8.047 -2.125 0.904 1 94 76 HIS B O 1
ATOM 6978 N N . ARG B 1 77 ? -6.48 -3.174 1.979 1 95.94 77 ARG B N 1
ATOM 6979 C CA . ARG B 1 77 ? -6.656 -4.492 1.38 1 95.94 77 ARG B CA 1
ATOM 6980 C C . ARG B 1 77 ? -6.973 -5.539 2.443 1 95.94 77 ARG B C 1
ATOM 6982 O O . ARG B 1 77 ? -6.156 -5.797 3.332 1 95.94 77 ARG B O 1
ATOM 6989 N N . GLN B 1 78 ? -8.141 -6.109 2.398 1 95.88 78 GLN B N 1
ATOM 6990 C CA . GLN B 1 78 ? -8.594 -7.094 3.381 1 95.88 78 GLN B CA 1
ATOM 6991 C C . GLN B 1 78 ? -7.836 -8.406 3.23 1 95.88 78 GLN B C 1
ATOM 6993 O O . GLN B 1 78 ? -7.25 -8.68 2.18 1 95.88 78 GLN B O 1
ATOM 6998 N N . ASP B 1 79 ? -7.809 -9.188 4.348 1 96.62 79 ASP B N 1
ATOM 6999 C CA . ASP B 1 79 ? -7.312 -10.555 4.273 1 96.62 79 ASP B CA 1
ATOM 7000 C C . ASP B 1 79 ? -8.109 -11.375 3.266 1 96.62 79 ASP B C 1
ATOM 7002 O O . ASP B 1 79 ? -9.344 -11.312 3.244 1 96.62 79 ASP B O 1
ATOM 7006 N N . SER B 1 80 ? -7.414 -12.164 2.451 1 96.69 80 SER B N 1
ATOM 7007 C CA . SER B 1 80 ? -8.062 -12.859 1.346 1 96.69 80 SER B CA 1
ATOM 7008 C C . SER B 1 80 ? -9.086 -13.867 1.854 1 96.69 80 SER B C 1
ATOM 7010 O O . SER B 1 80 ? -10.203 -13.945 1.329 1 96.69 80 SER B O 1
ATOM 7012 N N . LEU B 1 81 ? -8.727 -14.656 2.844 1 96.81 81 LEU B N 1
ATOM 7013 C CA . LEU B 1 81 ? -9.664 -15.648 3.369 1 96.81 81 LEU B CA 1
ATOM 7014 C C . LEU B 1 81 ? -10.852 -14.969 4.039 1 96.81 81 LEU B C 1
ATOM 7016 O O . LEU B 1 81 ? -12 -15.383 3.842 1 96.81 81 LEU B O 1
ATOM 7020 N N . TRP B 1 82 ? -10.547 -13.93 4.824 1 96.88 82 TRP B N 1
ATOM 7021 C CA . TRP B 1 82 ? -11.609 -13.18 5.484 1 96.88 82 TRP B CA 1
ATOM 7022 C C . TRP B 1 82 ? -12.625 -12.672 4.469 1 96.88 82 TRP B C 1
ATOM 7024 O O . TRP B 1 82 ? -13.828 -12.906 4.609 1 96.88 82 TRP B O 1
ATOM 7034 N N . TYR B 1 83 ? -12.164 -11.992 3.479 1 96.38 83 TYR B N 1
ATOM 7035 C CA . TYR B 1 83 ? -13.078 -11.438 2.488 1 96.38 83 TYR B CA 1
ATOM 7036 C C . TYR B 1 83 ? -13.82 -12.547 1.755 1 96.38 83 TYR B C 1
ATOM 7038 O O . TYR B 1 83 ? -15.008 -12.406 1.433 1 96.38 83 TYR B O 1
ATOM 7046 N N . HIS B 1 84 ? -13.148 -13.617 1.449 1 96.62 84 HIS B N 1
ATOM 7047 C CA . HIS B 1 84 ? -13.75 -14.758 0.773 1 96.62 84 HIS B CA 1
ATOM 7048 C C . HIS B 1 84 ? -14.898 -15.336 1.586 1 96.62 84 HIS B C 1
ATOM 7050 O O . HIS B 1 84 ? -15.914 -15.75 1.022 1 96.62 84 HIS B O 1
ATOM 7056 N N . LEU B 1 85 ? -14.789 -15.375 2.875 1 96.5 85 LEU B N 1
ATOM 7057 C CA . LEU B 1 85 ? -15.758 -16.047 3.73 1 96.5 85 LEU B CA 1
ATOM 7058 C C . LEU B 1 85 ? -16.891 -15.102 4.109 1 96.5 85 LEU B C 1
ATOM 7060 O O . LEU B 1 85 ? -18 -15.539 4.41 1 96.5 85 LEU B O 1
ATOM 7064 N N . PHE B 1 86 ? -16.578 -13.773 4.094 1 95 86 PHE B N 1
ATOM 7065 C CA . PHE B 1 86 ? -17.578 -12.883 4.684 1 95 86 PHE B CA 1
ATOM 7066 C C . PHE B 1 86 ? -18 -11.805 3.688 1 95 86 PHE B C 1
ATOM 7068 O O . PHE B 1 86 ? -19.016 -11.148 3.871 1 95 86 PHE B O 1
ATOM 7075 N N . GLY B 1 87 ? -17.172 -11.508 2.658 1 92.38 87 GLY B N 1
ATOM 7076 C CA . GLY B 1 87 ? -17.453 -10.445 1.715 1 92.38 87 GLY B CA 1
ATOM 7077 C C . GLY B 1 87 ? -17.453 -9.062 2.35 1 92.38 87 GLY B C 1
ATOM 7078 O O . GLY B 1 87 ? -18.156 -8.156 1.895 1 92.38 87 GLY B O 1
ATOM 7079 N N . MET B 1 88 ? -16.719 -8.906 3.463 1 92.06 88 MET B N 1
ATOM 7080 C CA . MET B 1 88 ? -16.703 -7.648 4.211 1 92.06 88 MET B CA 1
ATOM 7081 C C . MET B 1 88 ? -15.328 -6.992 4.137 1 92.06 88 MET B C 1
ATOM 7083 O O . MET B 1 88 ? -14.305 -7.656 4.34 1 92.06 88 MET B O 1
ATOM 7087 N N . ARG B 1 89 ? -15.336 -5.703 3.93 1 90.88 89 ARG B N 1
ATOM 7088 C CA . ARG B 1 89 ? -14.078 -4.977 3.752 1 90.88 89 ARG B CA 1
ATOM 7089 C C . ARG B 1 89 ? -13.703 -4.227 5.023 1 90.88 89 ARG B C 1
ATOM 7091 O O . ARG B 1 89 ? -12.672 -3.553 5.066 1 90.88 89 ARG B O 1
ATOM 7098 N N . VAL B 1 90 ? -14.469 -4.34 6.078 1 91.25 90 VAL B N 1
ATOM 7099 C CA . VAL B 1 90 ? -14.219 -3.625 7.328 1 91.25 90 VAL B CA 1
ATOM 7100 C C . VAL B 1 90 ? -12.875 -4.059 7.91 1 91.25 90 VAL B C 1
ATOM 7102 O O . VAL B 1 90 ? -12.602 -5.258 8.031 1 91.25 90 VAL B O 1
ATOM 7105 N N . PRO B 1 91 ? -12.008 -3.115 8.242 1 92.81 91 PRO B N 1
ATOM 7106 C CA . PRO B 1 91 ? -10.711 -3.492 8.805 1 92.81 91 PRO B CA 1
ATOM 7107 C C . PRO B 1 91 ? -10.805 -3.975 10.25 1 92.81 91 PRO B C 1
ATOM 7109 O O . PRO B 1 91 ? -11.883 -3.912 10.852 1 92.81 91 PRO B O 1
ATOM 7112 N N . MET B 1 92 ? -9.68 -4.504 10.711 1 94.19 92 MET B N 1
ATOM 7113 C CA . MET B 1 92 ? -9.586 -4.988 12.086 1 94.19 92 MET B CA 1
ATOM 7114 C C . MET B 1 92 ? -9.953 -3.891 13.078 1 94.19 92 MET B C 1
ATOM 7116 O O . MET B 1 92 ? -10.641 -4.148 14.062 1 94.19 92 MET B O 1
ATOM 7120 N N . ARG B 1 93 ? -9.383 -2.742 12.727 1 88.69 93 ARG B N 1
ATOM 7121 C CA . ARG B 1 93 ? -9.664 -1.539 13.5 1 88.69 93 ARG B CA 1
ATOM 7122 C C . ARG B 1 93 ? -9.664 -0.3 12.617 1 88.69 93 ARG B C 1
ATOM 7124 O O . ARG B 1 93 ? -9 -0.276 11.57 1 88.69 93 ARG B O 1
ATOM 7131 N N . HIS B 1 94 ? -10.562 0.518 12.891 1 73.44 94 HIS B N 1
ATOM 7132 C CA . HIS B 1 94 ? -10.555 1.773 12.148 1 73.44 94 HIS B CA 1
ATOM 7133 C C . HIS B 1 94 ? -10.008 2.912 13 1 73.44 94 HIS B C 1
ATOM 7135 O O . HIS B 1 94 ? -10.383 3.062 14.164 1 73.44 94 HIS B O 1
ATOM 7141 N N . GLN B 1 95 ? -8.953 3.518 12.453 1 60.47 95 GLN B N 1
ATOM 7142 C CA . GLN B 1 95 ? -8.461 4.73 13.094 1 60.47 95 GLN B CA 1
ATOM 7143 C C . GLN B 1 95 ? -9.484 5.855 13.008 1 60.47 95 GLN B C 1
ATOM 7145 O O . GLN B 1 95 ? -9.734 6.395 11.922 1 60.47 95 GLN B O 1
ATOM 7150 N N . LEU B 1 96 ? -10.477 5.992 13.906 1 56.41 96 LEU B N 1
ATOM 7151 C CA . LEU B 1 96 ? -11.594 6.926 13.789 1 56.41 96 LEU B CA 1
ATOM 7152 C C . LEU B 1 96 ? -11.148 8.344 14.125 1 56.41 96 LEU B C 1
ATOM 7154 O O . LEU B 1 96 ? -11.773 9.32 13.703 1 56.41 96 LEU B O 1
ATOM 7158 N N . ALA B 1 97 ? -10.133 8.492 14.938 1 56.09 97 ALA B N 1
ATOM 7159 C CA . ALA B 1 97 ? -9.664 9.812 15.336 1 56.09 97 ALA B CA 1
ATOM 7160 C C . ALA B 1 97 ? -8.148 9.93 15.203 1 56.09 97 ALA B C 1
ATOM 7162 O O . ALA B 1 97 ? -7.449 8.914 15.164 1 56.09 97 ALA B O 1
ATOM 7163 N N . PRO B 1 98 ? -7.684 11.18 14.617 1 54.16 98 PRO B N 1
ATOM 7164 C CA . PRO B 1 98 ? -6.23 11.359 14.609 1 54.16 98 PRO B CA 1
ATOM 7165 C C . PRO B 1 98 ? -5.57 10.844 15.891 1 54.16 98 PRO B C 1
ATOM 7167 O O . PRO B 1 98 ? -6.211 10.797 16.938 1 54.16 98 PRO B O 1
ATOM 7170 N N . PRO B 1 99 ? -4.402 10.07 15.75 1 48.69 99 PRO B N 1
ATOM 7171 C CA . PRO B 1 99 ? -3.684 9.5 16.891 1 48.69 99 PRO B CA 1
ATOM 7172 C C . PRO B 1 99 ? -3.494 10.5 18.031 1 48.69 99 PRO B C 1
ATOM 7174 O O . PRO B 1 99 ? -2.656 11.406 17.938 1 48.69 99 PRO B O 1
ATOM 7177 N N . SER B 1 100 ? -4.355 11.266 18.281 1 47.62 100 SER B N 1
ATOM 7178 C CA . SER B 1 100 ? -3.904 12.086 19.406 1 47.62 100 SER B CA 1
ATOM 7179 C C . SER B 1 100 ? -3.412 11.219 20.562 1 47.62 100 SER B C 1
ATOM 7181 O O . SER B 1 100 ? -3.754 10.039 20.641 1 47.62 100 SER B O 1
ATOM 7183 N N . SER B 1 101 ? -2.676 11.477 21.422 1 47.75 101 SER B N 1
ATOM 7184 C CA . SER B 1 101 ? -1.93 10.898 22.531 1 47.75 101 SER B CA 1
ATOM 7185 C C . SER B 1 101 ? -2.842 10.078 23.438 1 47.75 101 SER B C 1
ATOM 7187 O O . SER B 1 101 ? -2.387 9.508 24.438 1 47.75 101 SER B O 1
ATOM 7189 N N . ALA B 1 102 ? -4.117 9.992 23.203 1 53.66 102 ALA B N 1
ATOM 7190 C CA . ALA B 1 102 ? -4.863 9.68 24.422 1 53.66 102 ALA B CA 1
ATOM 7191 C C . ALA B 1 102 ? -5.238 8.203 24.469 1 53.66 102 ALA B C 1
ATOM 7193 O O . ALA B 1 102 ? -5.488 7.582 23.438 1 53.66 102 ALA B O 1
ATOM 7194 N N . ILE B 1 103 ? -4.863 7.641 25.5 1 61.09 103 ILE B N 1
ATOM 7195 C CA . ILE B 1 103 ? -5.379 6.359 25.969 1 61.09 103 ILE B CA 1
ATOM 7196 C C . ILE B 1 103 ? -6.891 6.301 25.75 1 61.09 103 ILE B C 1
ATOM 7198 O O . ILE B 1 103 ? -7.602 7.266 26.047 1 61.09 103 ILE B O 1
ATOM 7202 N N . THR B 1 104 ? -7.262 5.375 24.859 1 69.88 104 THR B N 1
ATOM 7203 C CA . THR B 1 104 ? -8.695 5.172 24.656 1 69.88 104 THR B CA 1
ATOM 7204 C C . THR B 1 104 ? -9.18 3.961 25.453 1 69.88 104 THR B C 1
ATOM 7206 O O . THR B 1 104 ? -8.438 2.996 25.641 1 69.88 104 THR B O 1
ATOM 7209 N N . GLU B 1 105 ? -10.383 4.066 26.016 1 72.44 105 GLU B N 1
ATOM 7210 C CA . GLU B 1 105 ? -10.977 2.955 26.75 1 72.44 105 GLU B CA 1
ATOM 7211 C C . GLU B 1 105 ? -11.805 2.061 25.828 1 72.44 105 GLU B C 1
ATOM 7213 O O . GLU B 1 105 ? -12.094 0.91 26.172 1 72.44 105 GLU B O 1
ATOM 7218 N N . ASP B 1 106 ? -12.094 2.609 24.672 1 76.25 106 ASP B N 1
ATOM 7219 C CA . ASP B 1 106 ? -12.875 1.824 23.719 1 76.25 106 ASP B CA 1
ATOM 7220 C C . ASP B 1 106 ? -11.953 1.051 22.766 1 76.25 106 ASP B C 1
ATOM 7222 O O . ASP B 1 106 ? -11.57 1.562 21.719 1 76.25 106 ASP B O 1
ATOM 7226 N N . VAL B 1 107 ? -11.656 -0.17 23.203 1 88.25 107 VAL B N 1
ATOM 7227 C CA . VAL B 1 107 ? -10.758 -1.035 22.438 1 88.25 107 VAL B CA 1
ATOM 7228 C C . VAL B 1 107 ? -11.578 -2.045 21.641 1 88.25 107 VAL B C 1
ATOM 7230 O O . VAL B 1 107 ? -12.289 -2.869 22.203 1 88.25 107 VAL B O 1
ATOM 7233 N N . ARG B 1 108 ? -11.445 -1.988 20.312 1 90.56 108 ARG B N 1
ATOM 7234 C CA . ARG B 1 108 ? -12.273 -2.82 19.438 1 90.56 108 ARG B CA 1
ATOM 7235 C C . ARG B 1 108 ? -11.406 -3.623 18.469 1 90.56 108 ARG B C 1
ATOM 7237 O O . ARG B 1 108 ? -10.359 -3.154 18.031 1 90.56 108 ARG B O 1
ATOM 7244 N N . VAL B 1 109 ? -11.836 -4.816 18.156 1 94.5 109 VAL B N 1
ATOM 7245 C CA . VAL B 1 109 ? -11.148 -5.688 17.219 1 94.5 109 VAL B CA 1
ATOM 7246 C C . VAL B 1 109 ? -12.172 -6.473 16.391 1 94.5 109 VAL B C 1
ATOM 7248 O O . VAL B 1 109 ? -12.93 -7.273 16.938 1 94.5 109 VAL B O 1
ATOM 7251 N N . THR B 1 110 ? -12.227 -6.254 15.094 1 96 110 THR B N 1
ATOM 7252 C CA . THR B 1 110 ? -13.07 -7.039 14.203 1 96 110 THR B CA 1
ATOM 7253 C C . THR B 1 110 ? -12.484 -8.43 13.984 1 96 110 THR B C 1
ATOM 7255 O O . THR B 1 110 ? -11.375 -8.562 13.469 1 96 110 THR B O 1
ATOM 7258 N N . ILE B 1 111 ? -13.25 -9.477 14.383 1 97.44 111 ILE B N 1
ATOM 7259 C CA . ILE B 1 111 ? -12.727 -10.844 14.406 1 97.44 111 ILE B CA 1
ATOM 7260 C C . ILE B 1 111 ? -13.875 -11.844 14.32 1 97.44 111 ILE B C 1
ATOM 7262 O O . ILE B 1 111 ? -15.008 -11.523 14.695 1 97.44 111 ILE B O 1
ATOM 7266 N N . ALA B 1 112 ? -13.586 -12.961 13.734 1 97.69 112 ALA B N 1
ATOM 7267 C CA . ALA B 1 112 ? -14.547 -14.062 13.688 1 97.69 112 ALA B CA 1
ATOM 7268 C C . ALA B 1 112 ? -14.008 -15.289 14.422 1 97.69 112 ALA B C 1
ATOM 7270 O O . ALA B 1 112 ? -12.797 -15.469 14.523 1 97.69 112 ALA B O 1
ATOM 7271 N N . ALA B 1 113 ? -14.898 -16.078 14.953 1 96.88 113 ALA B N 1
ATOM 7272 C CA . ALA B 1 113 ? -14.578 -17.375 15.539 1 96.88 113 ALA B CA 1
ATOM 7273 C C . ALA B 1 113 ? -15.422 -18.484 14.922 1 96.88 113 ALA B C 1
ATOM 7275 O O . ALA B 1 113 ? -16.656 -18.375 14.852 1 96.88 113 ALA B O 1
ATOM 7276 N N . PHE B 1 114 ? -14.75 -19.484 14.43 1 96.31 114 PHE B N 1
ATOM 7277 C CA . PHE B 1 114 ? -15.391 -20.703 13.945 1 96.31 114 PHE B CA 1
ATOM 7278 C C . PHE B 1 114 ? -15.25 -21.828 14.953 1 96.31 114 PHE B C 1
ATOM 7280 O O . PHE B 1 114 ? -14.141 -22.188 15.344 1 96.31 114 PHE B O 1
ATOM 7287 N N . ALA B 1 115 ? -16.359 -22.375 15.406 1 94.38 115 ALA B N 1
ATOM 7288 C CA . ALA B 1 115 ? -16.344 -23.484 16.344 1 94.38 115 ALA B CA 1
ATOM 7289 C C . ALA B 1 115 ? -16.969 -24.734 15.719 1 94.38 115 ALA B C 1
ATOM 7291 O O . ALA B 1 115 ? -18.109 -24.703 15.266 1 94.38 115 ALA B O 1
ATOM 7292 N N . LYS B 1 116 ? -16.141 -25.703 15.609 1 92 116 LYS B N 1
ATOM 7293 C CA . LYS B 1 116 ? -16.641 -27 15.164 1 92 116 LYS B CA 1
ATOM 7294 C C . LYS B 1 116 ? -16.781 -27.969 16.344 1 92 116 LYS B C 1
ATOM 7296 O O . LYS B 1 116 ? -15.789 -28.312 16.984 1 92 116 LYS B O 1
ATOM 7301 N N . GLY B 1 117 ? -17.938 -28.375 16.562 1 85.5 117 GLY B N 1
ATOM 7302 C CA . GLY B 1 117 ? -18.219 -29.312 17.656 1 85.5 117 GLY B CA 1
ATOM 7303 C C . GLY B 1 117 ? -17.922 -30.75 17.281 1 85.5 117 GLY B C 1
ATOM 7304 O O . GLY B 1 117 ? -17.438 -31.031 16.188 1 85.5 117 GLY B O 1
ATOM 7305 N N . MET B 1 118 ? -17.828 -31.547 18.344 1 76.75 118 MET B N 1
ATOM 7306 C CA . MET B 1 118 ? -17.766 -33 18.188 1 76.75 118 MET B CA 1
ATOM 7307 C C . MET B 1 118 ? -19.078 -33.656 18.609 1 76.75 118 MET B C 1
ATOM 7309 O O . MET B 1 118 ? -19.734 -33.188 19.547 1 76.75 118 MET B O 1
ATOM 7313 N N . LYS B 1 119 ? -19.266 -34.844 18.031 1 64.31 119 LYS B N 1
ATOM 7314 C CA . LYS B 1 119 ? -20.391 -35.719 18.359 1 64.31 119 LYS B CA 1
ATOM 7315 C C . LYS B 1 119 ? -21.453 -34.969 19.156 1 64.31 119 LYS B C 1
ATOM 7317 O O . LYS B 1 119 ? -21.281 -34.719 20.344 1 64.31 119 LYS B O 1
ATOM 7322 N N . GLY B 1 120 ? -22.547 -34.375 18.625 1 58.12 120 GLY B N 1
ATOM 7323 C CA . GLY B 1 120 ? -23.672 -33.719 19.297 1 58.12 120 GLY B CA 1
ATOM 7324 C C . GLY B 1 120 ? -23.453 -32.25 19.531 1 58.12 120 GLY B C 1
ATOM 7325 O O . GLY B 1 120 ? -24.391 -31.516 19.906 1 58.12 120 GLY B O 1
ATOM 7326 N N . ALA B 1 121 ? -22.266 -31.688 19.484 1 65.31 121 ALA B N 1
ATOM 7327 C CA . ALA B 1 121 ? -22.031 -30.266 19.703 1 65.31 121 ALA B CA 1
ATOM 7328 C C . ALA B 1 121 ? -22.219 -29.469 18.422 1 65.31 121 ALA B C 1
ATOM 7330 O O . ALA B 1 121 ? -21.734 -29.875 17.359 1 65.31 121 ALA B O 1
ATOM 7331 N N . PRO B 1 122 ? -23 -28.391 18.656 1 69.62 122 PRO B N 1
ATOM 7332 C CA . PRO B 1 122 ? -23.281 -27.594 17.453 1 69.62 122 PRO B CA 1
ATOM 7333 C C . PRO B 1 122 ? -22.062 -26.875 16.922 1 69.62 122 PRO B C 1
ATOM 7335 O O . PRO B 1 122 ? -21.125 -26.578 17.672 1 69.62 122 PRO B O 1
ATOM 7338 N N . THR B 1 123 ? -22.047 -26.719 15.555 1 85.31 123 THR B N 1
ATOM 7339 C CA . THR B 1 123 ? -21.094 -25.844 14.859 1 85.31 123 THR B CA 1
ATOM 7340 C C . THR B 1 123 ? -21.594 -24.406 14.844 1 85.31 123 THR B C 1
ATOM 7342 O O . THR B 1 123 ? -22.797 -24.156 14.695 1 85.31 123 THR B O 1
ATOM 7345 N N . GLN B 1 124 ? -20.688 -23.484 15.234 1 89.75 124 GLN B N 1
ATOM 7346 C CA . GLN B 1 124 ? -21.094 -22.078 15.352 1 89.75 124 GLN B CA 1
ATOM 7347 C C . GLN B 1 124 ? -20.078 -21.156 14.688 1 89.75 124 GLN B C 1
ATOM 7349 O O . GLN B 1 124 ? -18.875 -21.438 14.719 1 89.75 124 GLN B O 1
ATOM 7354 N N . THR B 1 125 ? -20.641 -20.125 14.031 1 93.06 125 THR B N 1
ATOM 7355 C CA . THR B 1 125 ? -19.828 -19.016 13.57 1 93.06 125 THR B CA 1
ATOM 7356 C C . THR B 1 125 ? -20.188 -17.734 14.32 1 93.06 125 THR B C 1
ATOM 7358 O O . THR B 1 125 ? -21.328 -17.297 14.297 1 93.06 125 THR B O 1
ATOM 7361 N N . LEU B 1 126 ? -19.203 -17.203 15.008 1 94.38 126 LEU B N 1
ATOM 7362 C CA . LEU B 1 126 ? -19.328 -15.93 15.703 1 94.38 126 LEU B CA 1
ATOM 7363 C C . LEU B 1 126 ? -18.625 -14.82 14.93 1 94.38 126 LEU B C 1
ATOM 7365 O O . LEU B 1 126 ? -17.453 -14.953 14.578 1 94.38 126 LEU B O 1
ATOM 7369 N N . LEU B 1 127 ? -19.344 -13.812 14.609 1 95.19 127 LEU B N 1
ATOM 7370 C CA . LEU B 1 127 ? -18.781 -12.641 13.953 1 95.19 127 LEU B CA 1
ATOM 7371 C C . LEU B 1 127 ? -18.922 -11.406 14.836 1 95.19 127 LEU B C 1
ATOM 7373 O O . LEU B 1 127 ? -20.031 -11.047 15.25 1 95.19 127 LEU B O 1
ATOM 7377 N N . CYS B 1 128 ? -17.766 -10.82 15.109 1 95.62 128 CYS B N 1
ATOM 7378 C CA . CYS B 1 128 ? -17.719 -9.617 15.922 1 95.62 128 CYS B CA 1
ATOM 7379 C C . CYS B 1 128 ? -17.359 -8.398 15.078 1 95.62 128 CYS B C 1
ATOM 7381 O O . CYS B 1 128 ? -16.25 -8.312 14.555 1 95.62 128 CYS B O 1
ATOM 7383 N N . VAL B 1 129 ? -18.281 -7.406 14.992 1 93.38 129 VAL B N 1
ATOM 7384 C CA . VAL B 1 129 ? -18.156 -6.305 14.047 1 93.38 129 VAL B CA 1
ATOM 7385 C C . VAL B 1 129 ? -18.484 -4.984 14.734 1 93.38 129 VAL B C 1
ATOM 7387 O O . VAL B 1 129 ? -19.125 -4.973 15.797 1 93.38 129 VAL B O 1
ATOM 7390 N N . PRO B 1 130 ? -17.922 -3.852 14.125 1 89.19 130 PRO B N 1
ATOM 7391 C CA . PRO B 1 130 ? -18.234 -2.559 14.734 1 89.19 130 PRO B CA 1
ATOM 7392 C C . PRO B 1 130 ? -19.703 -2.18 14.609 1 89.19 130 PRO B C 1
ATOM 7394 O O . PRO B 1 130 ? -20.328 -2.443 13.578 1 89.19 130 PRO B O 1
ATOM 7397 N N . PRO B 1 131 ? -20.203 -1.539 15.609 1 83.62 131 PRO B N 1
ATOM 7398 C CA . PRO B 1 131 ? -21.562 -1.012 15.547 1 83.62 131 PRO B CA 1
ATOM 7399 C C . PRO B 1 131 ? -21.641 0.367 14.898 1 83.62 131 PRO B C 1
ATOM 7401 O O . PRO B 1 131 ? -20.609 0.993 14.656 1 83.62 131 PRO B O 1
ATOM 7404 N N . VAL B 1 132 ? -22.844 0.741 14.633 1 82.25 132 VAL B N 1
ATOM 7405 C CA . VAL B 1 132 ? -23.031 2.129 14.227 1 82.25 132 VAL B CA 1
ATOM 7406 C C . VAL B 1 132 ? -22.594 3.064 15.352 1 82.25 132 VAL B C 1
ATOM 7408 O O . VAL B 1 132 ? -23.031 2.914 16.5 1 82.25 132 VAL B O 1
ATOM 7411 N N . THR B 1 133 ? -21.656 3.883 14.945 1 77.44 133 THR B N 1
ATOM 7412 C CA . THR B 1 133 ? -21.156 4.77 15.992 1 77.44 133 THR B CA 1
ATOM 7413 C C . THR B 1 133 ? -22.156 5.883 16.281 1 77.44 133 THR B C 1
ATOM 7415 O O . THR B 1 133 ? -22.781 6.41 15.359 1 77.44 133 THR B O 1
ATOM 7418 N N . THR B 1 134 ? -22.328 6.16 17.594 1 78.75 134 THR B N 1
ATOM 7419 C CA . THR B 1 134 ? -23.125 7.305 18.016 1 78.75 134 THR B CA 1
ATOM 7420 C C . THR B 1 134 ? -22.25 8.328 18.734 1 78.75 134 THR B C 1
ATOM 7422 O O . THR B 1 134 ? -22.75 9.344 19.234 1 78.75 134 THR B O 1
ATOM 7425 N N . ASP B 1 135 ? -20.984 7.996 18.719 1 79.12 135 ASP B N 1
ATOM 7426 C CA . ASP B 1 135 ? -20.047 8.922 19.328 1 79.12 135 ASP B CA 1
ATOM 7427 C C . ASP B 1 135 ? -19.75 10.102 18.406 1 79.12 135 ASP B C 1
ATOM 7429 O O . ASP B 1 135 ? -19.141 9.93 17.359 1 79.12 135 ASP B O 1
ATOM 7433 N N . THR B 1 136 ? -20.125 11.273 18.891 1 83.69 136 THR B N 1
ATOM 7434 C CA . THR B 1 136 ? -20 12.469 18.062 1 83.69 136 THR B CA 1
ATOM 7435 C C . THR B 1 136 ? -18.547 12.773 17.766 1 83.69 136 THR B C 1
ATOM 7437 O O . THR B 1 136 ? -18.219 13.32 16.703 1 83.69 136 THR B O 1
ATOM 7440 N N . ALA B 1 137 ? -17.625 12.391 18.672 1 80.88 137 ALA B N 1
ATOM 7441 C CA . ALA B 1 137 ? -16.203 12.648 18.469 1 80.88 137 ALA B CA 1
ATOM 7442 C C . ALA B 1 137 ? -15.656 11.82 17.312 1 80.88 137 ALA B C 1
ATOM 7444 O O . ALA B 1 137 ? -14.695 12.227 16.656 1 80.88 137 ALA B O 1
ATOM 7445 N N . THR B 1 138 ? -16.328 10.734 17.062 1 80.56 138 THR B N 1
ATOM 7446 C CA . THR B 1 138 ? -15.898 9.852 15.977 1 80.56 138 THR B CA 1
ATOM 7447 C C . THR B 1 138 ? -16.656 10.18 14.695 1 80.56 138 THR B C 1
ATOM 7449 O O . THR B 1 138 ? -16.109 10.086 13.594 1 80.56 138 THR B O 1
ATOM 7452 N N . LEU B 1 139 ? -17.859 10.57 14.836 1 82.5 139 LEU B N 1
ATOM 7453 C CA . LEU B 1 139 ? -18.766 10.789 13.711 1 82.5 139 LEU B CA 1
ATOM 7454 C C . LEU B 1 139 ? -18.25 11.914 12.812 1 82.5 139 LEU B C 1
ATOM 7456 O O . LEU B 1 139 ? -18.438 11.883 11.602 1 82.5 139 LEU B O 1
ATOM 7460 N N . VAL B 1 140 ? -17.625 12.883 13.375 1 88.62 140 VAL B N 1
ATOM 7461 C CA . VAL B 1 140 ? -17.172 14.031 12.609 1 88.62 140 VAL B CA 1
ATOM 7462 C C . VAL B 1 140 ? -16 13.617 11.711 1 88.62 140 VAL B C 1
ATOM 7464 O O . VAL B 1 140 ? -15.719 14.273 10.703 1 88.62 140 VAL B O 1
ATOM 7467 N N . TRP B 1 141 ? -15.352 12.555 12.031 1 87 141 TRP B N 1
ATOM 7468 C CA . TRP B 1 141 ? -14.195 12.109 11.258 1 87 141 TRP B CA 1
ATOM 7469 C C . TRP B 1 141 ? -14.594 11.023 10.266 1 87 141 TRP B C 1
ATOM 7471 O O . TRP B 1 141 ? -14.148 11.031 9.117 1 87 141 TRP B O 1
ATOM 7481 N N . ARG B 1 142 ? -15.32 10.102 10.719 1 83.12 142 ARG B N 1
ATOM 7482 C CA . ARG B 1 142 ? -15.805 9.016 9.883 1 83.12 142 ARG B CA 1
ATOM 7483 C C . ARG B 1 142 ? -16.969 8.281 10.547 1 83.12 142 ARG B C 1
ATOM 7485 O O . ARG B 1 142 ? -16.938 8.047 11.758 1 83.12 142 ARG B O 1
ATOM 7492 N N . SER B 1 143 ? -17.891 7.977 9.719 1 73.81 143 SER B N 1
ATOM 7493 C CA . SER B 1 143 ? -19.031 7.215 10.242 1 73.81 143 SER B CA 1
ATOM 7494 C C . SER B 1 143 ? -18.875 5.727 9.93 1 73.81 143 SER B C 1
ATOM 7496 O O . SER B 1 143 ? -18.188 5.352 8.984 1 73.81 143 SER B O 1
ATOM 7498 N N . GLU B 1 144 ? -19.141 4.906 10.969 1 66.69 144 GLU B N 1
ATOM 7499 C CA . GLU B 1 144 ? -19.406 3.488 10.766 1 66.69 144 GLU B CA 1
ATOM 7500 C C . GLU B 1 144 ? -20.906 3.227 10.625 1 66.69 144 GLU B C 1
ATOM 7502 O O . GLU B 1 144 ? -21.609 3.025 11.625 1 66.69 144 GLU B O 1
ATOM 7507 N N . ALA B 1 145 ? -21.328 3.195 9.414 1 65.38 145 ALA B N 1
ATOM 7508 C CA . ALA B 1 145 ? -22.766 3.352 9.195 1 65.38 145 ALA B CA 1
ATOM 7509 C C . ALA B 1 145 ? -23.422 2.002 8.938 1 65.38 145 ALA B C 1
ATOM 7511 O O . ALA B 1 145 ? -24.609 1.941 8.609 1 65.38 145 ALA B O 1
ATOM 7512 N N . VAL B 1 146 ? -22.719 0.975 9.188 1 78.38 146 VAL B N 1
ATOM 7513 C CA . VAL B 1 146 ? -23.359 -0.294 8.875 1 78.38 146 VAL B CA 1
ATOM 7514 C C . VAL B 1 146 ? -24.016 -0.866 10.125 1 78.38 146 VAL B C 1
ATOM 7516 O O . VAL B 1 146 ? -23.328 -1.258 11.07 1 78.38 146 VAL B O 1
ATOM 7519 N N . PRO B 1 147 ? -25.344 -0.904 10.141 1 84.69 147 PRO B N 1
ATOM 7520 C CA . PRO B 1 147 ? -26 -1.49 11.305 1 84.69 147 PRO B CA 1
ATOM 7521 C C . PRO B 1 147 ? -25.734 -2.986 11.445 1 84.69 147 PRO B C 1
ATOM 7523 O O . PRO B 1 147 ? -25.484 -3.672 10.453 1 84.69 147 PRO B O 1
ATOM 7526 N N . LEU B 1 148 ? -25.844 -3.486 12.695 1 87.5 148 LEU B N 1
ATOM 7527 C CA . LEU B 1 148 ? -25.594 -4.895 12.977 1 87.5 148 LEU B CA 1
ATOM 7528 C C . LEU B 1 148 ? -26.516 -5.793 12.156 1 87.5 148 LEU B C 1
ATOM 7530 O O . LEU B 1 148 ? -26.125 -6.902 11.789 1 87.5 148 LEU B O 1
ATOM 7534 N N . SER B 1 149 ? -27.719 -5.254 11.852 1 86.19 149 SER B N 1
ATOM 7535 C CA . SER B 1 149 ? -28.719 -6.027 11.117 1 86.19 149 SER B CA 1
ATOM 7536 C C . SER B 1 149 ? -28.219 -6.383 9.719 1 86.19 149 SER B C 1
ATOM 7538 O O . SER B 1 149 ? -28.547 -7.449 9.188 1 86.19 149 SER B O 1
ATOM 7540 N N . GLU B 1 150 ? -27.438 -5.508 9.203 1 85.88 150 GLU B N 1
ATOM 7541 C CA . GLU B 1 150 ? -26.906 -5.773 7.871 1 85.88 150 GLU B CA 1
ATOM 7542 C C . GLU B 1 150 ? -25.875 -6.891 7.906 1 85.88 150 GLU B C 1
ATOM 7544 O O . GLU B 1 150 ? -25.812 -7.723 6.996 1 85.88 150 GLU B O 1
ATOM 7549 N N . TYR B 1 151 ? -25.062 -6.879 8.938 1 89.31 151 TYR B N 1
ATOM 7550 C CA . TYR B 1 151 ? -24.109 -7.969 9.109 1 89.31 151 TYR B CA 1
ATOM 7551 C C . TYR B 1 151 ? -24.828 -9.297 9.328 1 89.31 151 TYR B C 1
ATOM 7553 O O . TYR B 1 151 ? -24.422 -10.328 8.805 1 89.31 151 TYR B O 1
ATOM 7561 N N . LYS B 1 152 ? -25.875 -9.234 10.125 1 89.44 152 LYS B N 1
ATOM 7562 C CA . LYS B 1 152 ? -26.672 -10.43 10.398 1 89.44 152 LYS B CA 1
ATOM 7563 C C . LYS B 1 152 ? -27.281 -10.992 9.125 1 89.44 152 LYS B C 1
ATOM 7565 O O . LYS B 1 152 ? -27.266 -12.211 8.906 1 89.44 152 LYS B O 1
ATOM 7570 N N . SER B 1 153 ? -27.75 -10.094 8.383 1 84.19 153 SER B N 1
ATOM 7571 C CA . SER B 1 153 ? -28.344 -10.516 7.117 1 84.19 153 SER B CA 1
ATOM 7572 C C . SER B 1 153 ? -27.312 -11.172 6.207 1 84.19 153 SER B C 1
ATOM 7574 O O . SER B 1 153 ? -27.562 -12.227 5.629 1 84.19 153 SER B O 1
ATOM 7576 N N . ARG B 1 154 ? -26.203 -10.617 6.129 1 84.12 154 ARG B N 1
ATOM 7577 C CA . ARG B 1 154 ? -25.141 -11.125 5.27 1 84.12 154 ARG B CA 1
ATOM 7578 C C . ARG B 1 154 ? -24.656 -12.492 5.746 1 84.12 154 ARG B C 1
ATOM 7580 O O . ARG B 1 154 ? -24.266 -13.336 4.938 1 84.12 154 ARG B O 1
ATOM 7587 N N . LEU B 1 155 ? -24.719 -12.719 7.047 1 89.06 155 LEU B N 1
ATOM 7588 C CA . LEU B 1 155 ? -24.203 -13.961 7.621 1 89.06 155 LEU B CA 1
ATOM 7589 C C . LEU B 1 155 ? -25.328 -14.984 7.777 1 89.06 155 LEU B C 1
ATOM 7591 O O . LEU B 1 155 ? -25.109 -16.078 8.305 1 89.06 155 LEU B O 1
ATOM 7595 N N . CYS B 1 156 ? -26.516 -14.633 7.328 1 84.06 156 CYS B N 1
ATOM 7596 C CA . CYS B 1 156 ? -27.672 -15.484 7.547 1 84.06 156 CYS B CA 1
ATOM 7597 C C . CYS B 1 156 ? -27.828 -15.836 9.023 1 84.06 156 CYS B C 1
ATOM 7599 O O . CYS B 1 156 ? -28.031 -17 9.367 1 84.06 156 CYS B O 1
ATOM 7601 N N . ALA B 1 157 ? -27.406 -15 9.867 1 80.62 157 ALA B N 1
ATOM 7602 C CA . ALA B 1 157 ? -27.547 -15.195 11.312 1 80.62 157 ALA B CA 1
ATOM 7603 C C . ALA B 1 157 ? -28.984 -14.914 11.758 1 80.62 157 ALA B C 1
ATOM 7605 O O . ALA B 1 157 ? -29.656 -14.062 11.18 1 80.62 157 ALA B O 1
ATOM 7606 N N . ASP B 1 158 ? -29.719 -16.125 12.125 1 58.94 158 ASP B N 1
ATOM 7607 C CA . ASP B 1 158 ? -31.125 -16.109 12.469 1 58.94 158 ASP B CA 1
ATOM 7608 C C . ASP B 1 158 ? -31.484 -14.867 13.289 1 58.94 158 ASP B C 1
ATOM 7610 O O . ASP B 1 158 ? -30.812 -14.555 14.273 1 58.94 158 ASP B O 1
ATOM 7614 N N . THR B 1 159 ? -32.062 -13.914 12.75 1 47.34 159 THR B N 1
ATOM 7615 C CA . THR B 1 159 ? -33 -13.273 13.664 1 47.34 159 THR B CA 1
ATOM 7616 C C . THR B 1 159 ? -33.75 -14.312 14.484 1 47.34 159 THR B C 1
ATOM 7618 O O . THR B 1 159 ? -33.75 -15.5 14.156 1 47.34 159 THR B O 1
ATOM 7621 N N . ASP B 1 160 ? -34.781 -14.055 15.328 1 36.69 160 ASP B N 1
ATOM 7622 C CA . ASP B 1 160 ? -35.656 -14.984 16.031 1 36.69 160 ASP B CA 1
ATOM 7623 C C . ASP B 1 160 ? -36.094 -16.141 15.109 1 36.69 160 ASP B C 1
ATOM 7625 O O . ASP B 1 160 ? -36.906 -16.969 15.484 1 36.69 160 ASP B O 1
ATOM 7629 N N . GLY B 1 161 ? -36.125 -16.016 13.781 1 34.34 161 GLY B N 1
ATOM 7630 C CA . GLY B 1 161 ? -37.031 -16.953 13.133 1 34.34 161 GLY B CA 1
ATOM 7631 C C . GLY B 1 161 ? -36.469 -18.359 13.047 1 34.34 161 GLY B C 1
ATOM 7632 O O . GLY B 1 161 ? -35.281 -18.578 13.32 1 34.34 161 GLY B O 1
ATOM 7633 N N . GLY B 1 162 ? -37.312 -19.531 12.477 1 32.19 162 GLY B N 1
ATOM 7634 C CA . GLY B 1 162 ? -37.625 -20.953 12.539 1 32.19 162 GLY B CA 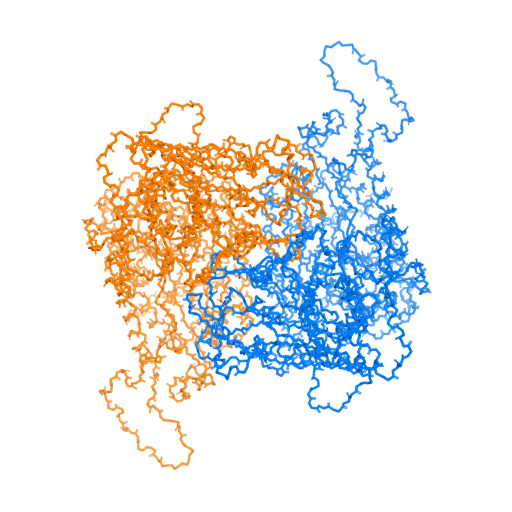1
ATOM 7635 C C . GLY B 1 162 ? -36.531 -21.828 11.969 1 32.19 162 GLY B C 1
ATOM 7636 O O . GLY B 1 162 ? -36.375 -22.969 12.383 1 32.19 162 GLY B O 1
ATOM 7637 N N . MET B 1 163 ? -36.188 -21.703 10.578 1 33.56 163 MET B N 1
ATOM 7638 C CA . MET B 1 163 ? -35.781 -23 10.016 1 33.56 163 MET B CA 1
ATOM 7639 C C . MET B 1 163 ? -34.375 -23.359 10.438 1 33.56 163 MET B C 1
ATOM 7641 O O . MET B 1 163 ? -33.406 -22.688 10.062 1 33.56 163 MET B O 1
ATOM 7645 N N . LEU B 1 164 ? -34.188 -23.922 11.547 1 37.19 164 LEU B N 1
ATOM 7646 C CA . LEU B 1 164 ? -32.969 -24.562 12.039 1 37.19 164 LEU B CA 1
ATOM 7647 C C . LEU B 1 164 ? -32.469 -25.609 11.031 1 37.19 164 LEU B C 1
ATOM 7649 O O . LEU B 1 164 ? -33.219 -26.469 10.602 1 37.19 164 LEU B O 1
ATOM 7653 N N . SER B 1 165 ? -31.562 -25.312 10.188 1 38.91 165 SER B N 1
ATOM 7654 C CA . SER B 1 165 ? -30.984 -26.422 9.445 1 38.91 165 SER B CA 1
ATOM 7655 C C . SER B 1 165 ? -30.609 -27.578 10.383 1 38.91 165 SER B C 1
ATOM 7657 O O . SER B 1 165 ? -30.312 -27.359 11.555 1 38.91 165 SER B O 1
ATOM 7659 N N . PRO B 1 166 ? -30.906 -28.797 10.07 1 37.69 166 PRO B N 1
ATOM 7660 C CA . PRO B 1 166 ? -30.516 -29.922 10.938 1 37.69 166 PRO B CA 1
ATOM 7661 C C . PRO B 1 166 ? -29.094 -29.797 11.453 1 37.69 166 PRO B C 1
ATOM 7663 O O . PRO B 1 166 ? -28.734 -30.422 12.453 1 37.69 166 PRO B O 1
ATOM 7666 N N . CYS B 1 167 ? -28.031 -29.703 10.648 1 47.44 167 CYS B N 1
ATOM 7667 C CA . CYS B 1 167 ? -26.703 -29.5 11.211 1 47.44 167 CYS B CA 1
ATOM 7668 C C . CYS B 1 167 ? -26.594 -28.125 11.875 1 47.44 167 CYS B C 1
ATOM 7670 O O . CYS B 1 167 ? -26.938 -27.109 11.258 1 47.44 167 CYS B O 1
ATOM 7672 N N . ARG B 1 168 ? -26.75 -28.062 13.18 1 59.44 168 ARG B N 1
ATOM 7673 C CA . ARG B 1 168 ? -26.984 -26.906 14.055 1 59.44 168 ARG B CA 1
ATOM 7674 C C . ARG B 1 168 ? -25.891 -25.859 13.891 1 59.44 168 ARG B C 1
ATOM 7676 O O . ARG B 1 168 ? -24.844 -25.953 14.547 1 59.44 168 ARG B O 1
ATOM 7683 N N . HIS B 1 169 ? -25.719 -25.469 12.609 1 77.12 169 HIS B N 1
ATOM 7684 C CA . HIS B 1 169 ? -24.812 -24.328 12.461 1 77.12 169 HIS B CA 1
ATOM 7685 C C . HIS B 1 169 ? -25.5 -23.031 12.844 1 77.12 169 HIS B C 1
ATOM 7687 O O . HIS B 1 169 ? -26.516 -22.672 12.25 1 77.12 169 HIS B O 1
ATOM 7693 N N . GLU B 1 170 ? -25.016 -22.5 13.922 1 84.06 170 GLU B N 1
ATOM 7694 C CA . GLU B 1 170 ? -25.531 -21.219 14.406 1 84.06 170 GLU B CA 1
ATOM 7695 C C . GLU B 1 170 ? -24.578 -20.078 14.086 1 84.06 170 GLU B C 1
ATOM 7697 O O . GLU B 1 170 ? -23.375 -20.188 14.312 1 84.06 170 GLU B O 1
ATOM 7702 N N . ASN B 1 171 ? -25.172 -19.109 13.406 1 90.5 171 ASN B N 1
ATOM 7703 C CA . ASN B 1 171 ? -24.422 -17.891 13.172 1 90.5 171 ASN B CA 1
ATOM 7704 C C . ASN B 1 171 ? -24.828 -16.781 14.148 1 90.5 171 ASN B C 1
ATOM 7706 O O . ASN B 1 171 ? -26.016 -16.547 14.344 1 90.5 171 ASN B O 1
ATOM 7710 N N . VAL B 1 172 ? -23.906 -16.203 14.734 1 91.19 172 VAL B N 1
ATOM 7711 C CA . VAL B 1 172 ? -24.141 -15.141 15.711 1 91.19 172 VAL B CA 1
ATOM 7712 C C . VAL B 1 172 ? -23.328 -13.906 15.344 1 91.19 172 VAL B C 1
ATOM 7714 O O . VAL B 1 172 ? -22.156 -14.023 14.945 1 91.19 172 VAL B O 1
ATOM 7717 N N . VAL B 1 173 ? -23.969 -12.734 15.43 1 93.38 173 VAL B N 1
ATOM 7718 C CA . VAL B 1 173 ? -23.281 -11.461 15.211 1 93.38 173 VAL B CA 1
ATOM 7719 C C . VAL B 1 173 ? -23.391 -10.594 16.469 1 93.38 173 VAL B C 1
ATOM 7721 O O . VAL B 1 173 ? -24.469 -10.477 17.047 1 93.38 173 VAL B O 1
ATOM 7724 N N . THR B 1 174 ? -22.297 -10.039 16.875 1 92.56 174 THR B N 1
ATOM 7725 C CA . THR B 1 174 ? -22.312 -9.125 18.016 1 92.56 174 THR B CA 1
ATOM 7726 C C . THR B 1 174 ? -21.312 -7.988 17.797 1 92.56 174 THR B C 1
ATOM 7728 O O . THR B 1 174 ? -20.719 -7.879 16.719 1 92.56 174 THR B O 1
ATOM 7731 N N . THR B 1 175 ? -21.172 -7.129 18.828 1 91.81 175 THR B N 1
ATOM 7732 C CA . THR B 1 175 ? -20.234 -6.02 18.75 1 91.81 175 THR B CA 1
ATOM 7733 C C . THR B 1 175 ? -18.797 -6.5 19 1 91.81 175 THR B C 1
ATOM 7735 O O . THR B 1 175 ? -18.594 -7.602 19.516 1 91.81 175 THR B O 1
ATOM 7738 N N . ASN B 1 176 ? -17.828 -5.582 18.609 1 92.56 176 ASN B N 1
ATOM 7739 C CA . ASN B 1 176 ? -16.453 -6.055 18.562 1 92.56 176 ASN B CA 1
ATOM 7740 C C . ASN B 1 176 ? -15.609 -5.434 19.672 1 92.56 176 ASN B C 1
ATOM 7742 O O . ASN B 1 176 ? -14.391 -5.289 19.531 1 92.56 176 ASN B O 1
ATOM 7746 N N . GLU B 1 177 ? -16.25 -4.965 20.734 1 90.94 177 GLU B N 1
ATOM 7747 C CA . GLU B 1 177 ? -15.461 -4.586 21.891 1 90.94 177 GLU B CA 1
ATOM 7748 C C . GLU B 1 177 ? -14.68 -5.777 22.453 1 90.94 177 GLU B C 1
ATOM 7750 O O . GLU B 1 177 ? -15.242 -6.859 22.625 1 90.94 177 GLU B O 1
ATOM 7755 N N . VAL B 1 178 ? -13.445 -5.586 22.719 1 93.19 178 VAL B N 1
ATOM 7756 C CA . VAL B 1 178 ? -12.555 -6.691 23.047 1 93.19 178 VAL B CA 1
ATOM 7757 C C . VAL B 1 178 ? -13.117 -7.477 24.234 1 93.19 178 VAL B C 1
ATOM 7759 O O . VAL B 1 178 ? -13.086 -8.711 24.234 1 93.19 178 VAL B O 1
ATOM 7762 N N . GLY B 1 179 ? -13.594 -6.781 25.281 1 89.69 179 GLY B N 1
ATOM 7763 C CA . GLY B 1 179 ? -14.203 -7.484 26.391 1 89.69 179 GLY B CA 1
ATOM 7764 C C . GLY B 1 179 ? -15.367 -8.367 25.984 1 89.69 179 GLY B C 1
ATOM 7765 O O . GLY B 1 179 ? -15.469 -9.516 26.422 1 89.69 179 GLY B O 1
ATOM 7766 N N . THR B 1 180 ? -16.234 -7.844 25.172 1 91.69 180 THR B N 1
ATOM 7767 C CA . THR B 1 180 ? -17.391 -8.578 24.672 1 91.69 180 THR B CA 1
ATOM 7768 C C . THR B 1 180 ? -16.953 -9.758 23.797 1 91.69 180 THR B C 1
ATOM 7770 O O . THR B 1 180 ? -17.5 -10.852 23.922 1 91.69 180 THR B O 1
ATOM 7773 N N . VAL B 1 181 ? -16.016 -9.539 22.969 1 94.75 181 VAL B N 1
ATOM 7774 C CA . VAL B 1 181 ? -15.5 -10.586 22.094 1 94.75 181 VAL B CA 1
ATOM 7775 C C . VAL B 1 181 ? -14.945 -11.734 22.922 1 94.75 181 VAL B C 1
ATOM 7777 O O . VAL B 1 181 ? -15.258 -12.906 22.672 1 94.75 181 VAL B O 1
ATOM 7780 N N . CYS B 1 182 ? -14.141 -11.398 23.875 1 93.19 182 CYS B N 1
ATOM 7781 C CA . CYS B 1 182 ? -13.531 -12.414 24.719 1 93.19 182 CYS B CA 1
ATOM 7782 C C . CYS B 1 182 ? -14.594 -13.211 25.469 1 93.19 182 CYS B C 1
ATOM 7784 O O . CYS B 1 182 ? -14.5 -14.43 25.578 1 93.19 182 CYS B O 1
ATOM 7786 N N . ALA B 1 183 ? -15.508 -12.492 26.016 1 92.62 183 ALA B N 1
ATOM 7787 C CA . ALA B 1 183 ? -16.594 -13.172 26.719 1 92.62 183 ALA B CA 1
ATOM 7788 C C . ALA B 1 183 ? -17.328 -14.148 25.812 1 92.62 183 ALA B C 1
ATOM 7790 O O . ALA B 1 183 ? -17.672 -15.25 26.219 1 92.62 183 ALA B O 1
ATOM 7791 N N . ALA B 1 184 ? -17.594 -13.734 24.625 1 94.25 184 ALA B N 1
ATOM 7792 C CA . ALA B 1 184 ? -18.297 -14.586 23.672 1 94.25 184 ALA B CA 1
ATOM 7793 C C . ALA B 1 184 ? -17.469 -15.82 23.312 1 94.25 184 ALA B C 1
ATOM 7795 O O . ALA B 1 184 ? -18 -16.938 23.25 1 94.25 184 ALA B O 1
ATOM 7796 N N . VAL B 1 185 ? -16.203 -15.695 23.047 1 94.5 185 VAL B N 1
ATOM 7797 C CA . VAL B 1 185 ? -15.312 -16.797 22.719 1 94.5 185 VAL B CA 1
ATOM 7798 C C . VAL B 1 185 ? -15.219 -17.75 23.906 1 94.5 185 VAL B C 1
ATOM 7800 O O . VAL B 1 185 ? -15.234 -18.984 23.734 1 94.5 185 VAL B O 1
ATOM 7803 N N . ARG B 1 186 ? -15.125 -17.234 25.094 1 92.75 186 ARG B N 1
ATOM 7804 C CA . ARG B 1 186 ? -15.07 -18.047 26.297 1 92.75 186 ARG B CA 1
ATOM 7805 C C . ARG B 1 186 ? -16.344 -18.875 26.453 1 92.75 186 ARG B C 1
ATOM 7807 O O . ARG B 1 186 ? -16.281 -20.047 26.844 1 92.75 186 ARG B O 1
ATOM 7814 N N . ARG B 1 187 ? -17.359 -18.219 26.234 1 91.62 187 ARG B N 1
ATOM 7815 C CA . ARG B 1 187 ? -18.625 -18.953 26.297 1 91.62 187 ARG B CA 1
ATOM 7816 C C . ARG B 1 187 ? -18.625 -20.125 25.312 1 91.62 187 ARG B C 1
ATOM 7818 O O . ARG B 1 187 ? -19.094 -21.219 25.641 1 91.62 187 ARG B O 1
ATOM 7825 N N . LEU B 1 188 ? -18.141 -19.875 24.125 1 90.81 188 LEU B N 1
ATOM 7826 C CA . LEU B 1 188 ? -18.047 -20.953 23.141 1 90.81 188 LEU B CA 1
ATOM 7827 C C . LEU B 1 188 ? -17.203 -22.109 23.656 1 90.81 188 LEU B C 1
ATOM 7829 O O . LEU B 1 188 ? -17.594 -23.266 23.562 1 90.81 188 LEU B O 1
ATOM 7833 N N . ILE B 1 189 ? -16.062 -21.797 24.219 1 90.31 189 ILE B N 1
ATOM 7834 C CA . ILE B 1 189 ? -15.141 -22.797 24.734 1 90.31 189 ILE B CA 1
ATOM 7835 C C . ILE B 1 189 ? -15.797 -23.578 25.875 1 90.31 189 ILE B C 1
ATOM 7837 O O . ILE B 1 189 ? -15.742 -24.812 25.906 1 90.31 189 ILE B O 1
ATOM 7841 N N . THR B 1 190 ? -16.406 -22.844 26.75 1 88.62 190 THR B N 1
ATOM 7842 C CA . THR B 1 190 ? -17.031 -23.453 27.922 1 88.62 190 THR B CA 1
ATOM 7843 C C . THR B 1 190 ? -18.172 -24.375 27.5 1 88.62 190 THR B C 1
ATOM 7845 O O . THR B 1 190 ? -18.312 -25.484 28.031 1 88.62 190 THR B O 1
ATOM 7848 N N . ASP B 1 191 ? -18.953 -23.891 26.625 1 87.5 191 ASP B N 1
ATOM 7849 C CA . ASP B 1 191 ? -20.078 -24.703 26.141 1 87.5 191 ASP B CA 1
ATOM 7850 C C . ASP B 1 191 ? -19.594 -25.984 25.5 1 87.5 191 ASP B C 1
ATOM 7852 O O . ASP B 1 191 ? -20.156 -27.062 25.719 1 87.5 191 ASP B O 1
ATOM 7856 N N . MET B 1 192 ? -18.594 -25.938 24.734 1 88.19 192 MET B N 1
ATOM 7857 C CA . MET B 1 192 ? -18.031 -27.109 24.062 1 88.19 192 MET B CA 1
ATOM 7858 C C . MET B 1 192 ? -17.422 -28.078 25.062 1 88.19 192 MET B C 1
ATOM 7860 O O . MET B 1 192 ? -17.609 -29.297 24.953 1 88.19 192 MET B O 1
ATOM 7864 N N . ALA B 1 193 ? -16.688 -27.516 26.062 1 86.19 193 ALA B N 1
ATOM 7865 C CA . ALA B 1 193 ? -16.094 -28.359 27.109 1 86.19 193 ALA B CA 1
ATOM 7866 C C . ALA B 1 193 ? -17.188 -29.078 27.906 1 86.19 193 ALA B C 1
ATOM 7868 O O . ALA B 1 193 ? -17.062 -30.266 28.203 1 86.19 193 ALA B O 1
ATOM 7869 N N . GLN B 1 194 ? -18.141 -28.312 28.281 1 84.75 194 GLN B N 1
ATOM 7870 C CA . GLN B 1 194 ? -19.234 -28.875 29.062 1 84.75 194 GLN B CA 1
ATOM 7871 C C . GLN B 1 194 ? -19.922 -30.016 28.312 1 84.75 194 GLN B C 1
ATOM 7873 O O . GLN B 1 194 ? -20.312 -31.016 28.922 1 84.75 194 GLN B O 1
ATOM 7878 N N . GLN B 1 195 ? -20.109 -29.797 27.141 1 83.94 195 GLN B N 1
ATOM 7879 C CA . GLN B 1 195 ? -20.734 -30.844 26.328 1 83.94 195 GLN B CA 1
ATOM 7880 C C . GLN B 1 195 ? -19.875 -32.094 26.297 1 83.94 195 GLN B C 1
ATOM 7882 O O . GLN B 1 195 ? -20.391 -33.219 26.391 1 83.94 195 GLN B O 1
ATOM 7887 N N . GLN B 1 196 ? -18.609 -32 26.188 1 82 196 GLN B N 1
ATOM 7888 C CA . GLN B 1 196 ? -17.703 -33.156 26.172 1 82 196 GLN B CA 1
ATOM 7889 C C . GLN B 1 196 ? -17.672 -33.844 27.531 1 82 196 GLN B C 1
ATOM 7891 O O . GLN B 1 196 ? -17.562 -35.062 27.625 1 82 196 GLN B O 1
ATOM 7896 N N . VAL B 1 197 ? -17.75 -33.031 28.547 1 82.56 197 VAL B N 1
ATOM 7897 C CA . VAL B 1 197 ? -17.781 -33.562 29.891 1 82.56 197 VAL B CA 1
ATOM 7898 C C . VAL B 1 197 ? -19.047 -34.406 30.078 1 82.56 197 VAL B C 1
ATOM 7900 O O . VAL B 1 197 ? -19.016 -35.5 30.672 1 82.56 197 VAL B O 1
ATOM 7903 N N . LYS B 1 198 ? -20.109 -33.906 29.656 1 82.44 198 LYS B N 1
ATOM 7904 C CA . LYS B 1 198 ? -21.375 -34.625 29.734 1 82.44 198 LYS B CA 1
ATOM 7905 C C . LYS B 1 198 ? -21.297 -35.938 28.969 1 82.44 198 LYS B C 1
ATOM 7907 O O . LYS B 1 198 ? -21.766 -36.969 29.469 1 82.44 198 LYS B O 1
ATOM 7912 N N . GLU B 1 199 ? -20.75 -35.906 27.891 1 78.69 199 GLU B N 1
ATOM 7913 C CA . GLU B 1 199 ? -20.609 -37.125 27.078 1 78.69 199 GLU B CA 1
ATOM 7914 C C . GLU B 1 199 ? -19.703 -38.125 27.75 1 78.69 199 GLU B C 1
ATOM 7916 O O . GLU B 1 199 ? -19.953 -39.344 27.688 1 78.69 199 GLU B O 1
ATOM 7921 N N . TRP B 1 200 ? -18.719 -37.656 28.344 1 78.06 200 TRP B N 1
ATOM 7922 C CA . TRP B 1 200 ? -17.797 -38.5 29.062 1 78.06 200 TRP B CA 1
ATOM 7923 C C . TRP B 1 200 ? -18.469 -39.156 30.281 1 78.06 200 TRP B C 1
ATOM 7925 O O . TRP B 1 200 ? -18.188 -40.281 30.609 1 78.06 200 TRP B O 1
ATOM 7935 N N . ALA B 1 201 ? -19.219 -38.406 30.844 1 78.44 201 ALA B N 1
ATOM 7936 C CA . ALA B 1 201 ? -19.938 -38.906 32 1 78.44 201 ALA B CA 1
ATOM 7937 C C . ALA B 1 201 ? -20.906 -40.031 31.609 1 78.44 201 ALA B C 1
ATOM 7939 O O . ALA B 1 201 ? -21.062 -41 32.344 1 78.44 201 ALA B O 1
ATOM 7940 N N . GLU B 1 202 ? -21.5 -39.875 30.547 1 76.5 202 GLU B N 1
ATOM 7941 C CA . GLU B 1 202 ? -22.531 -40.812 30.109 1 76.5 202 GLU B CA 1
ATOM 7942 C C . GLU B 1 202 ? -21.906 -42.062 29.484 1 76.5 202 GLU B C 1
ATOM 7944 O O . GLU B 1 202 ? -22.5 -43.156 29.531 1 76.5 202 GLU B O 1
ATOM 7949 N N . HIS B 1 203 ? -20.828 -41.875 28.766 1 66.19 203 HIS B N 1
ATOM 7950 C CA . HIS B 1 203 ? -20.266 -43 28.062 1 66.19 203 HIS B CA 1
ATOM 7951 C C . HIS B 1 203 ? -19.016 -43.531 28.781 1 66.19 203 HIS B C 1
ATOM 7953 O O . HIS B 1 203 ? -18 -42.844 28.844 1 66.19 203 HIS B O 1
ATOM 7959 N N . SER B 1 204 ? -19.188 -44.25 29.844 1 55.62 204 SER B N 1
ATOM 7960 C CA . SER B 1 204 ? -18.281 -44.812 30.828 1 55.62 204 SER B CA 1
ATOM 7961 C C . SER B 1 204 ? -17.031 -45.406 30.188 1 55.62 204 SER B C 1
ATOM 7963 O O . SER B 1 204 ? -15.992 -45.531 30.828 1 55.62 204 SER B O 1
ATOM 7965 N N . ASP B 1 205 ? -17.188 -46.125 28.969 1 49.34 205 ASP B N 1
ATOM 7966 C CA . ASP B 1 205 ? -16.141 -47.062 28.516 1 49.34 205 ASP B CA 1
ATOM 7967 C C . ASP B 1 205 ? -15.008 -46.312 27.828 1 49.34 205 ASP B C 1
ATOM 7969 O O . ASP B 1 205 ? -14.164 -46.906 27.156 1 49.34 205 ASP B O 1
ATOM 7973 N N . VAL B 1 206 ? -15.094 -45.094 27.75 1 48.31 206 VAL B N 1
ATOM 7974 C CA . VAL B 1 206 ? -13.984 -44.5 27.016 1 48.31 206 VAL B CA 1
ATOM 7975 C C . VAL B 1 206 ? -12.695 -44.656 27.812 1 48.31 206 VAL B C 1
ATOM 7977 O O . VAL B 1 206 ? -12.539 -44.031 28.875 1 48.31 206 VAL B O 1
ATOM 7980 N N . GLU B 1 207 ? -12.094 -45.812 27.703 1 44.16 207 GLU B N 1
ATOM 7981 C CA . GLU B 1 207 ? -10.727 -45.969 28.203 1 44.16 207 GLU B CA 1
ATOM 7982 C C . GLU B 1 207 ? -9.867 -44.781 27.828 1 44.16 207 GLU B C 1
ATOM 7984 O O . GLU B 1 207 ? -9.859 -44.344 26.688 1 44.16 207 GLU B O 1
ATOM 7989 N N . LEU B 1 208 ? -9.68 -43.844 28.75 1 46.72 208 LEU B N 1
ATOM 7990 C CA . LEU B 1 208 ? -8.641 -42.844 28.531 1 46.72 208 LEU B CA 1
ATOM 7991 C C . LEU B 1 208 ? -7.457 -43.438 27.781 1 46.72 208 LEU B C 1
ATOM 7993 O O . LEU B 1 208 ? -6.766 -44.312 28.297 1 46.72 208 LEU B O 1
ATOM 7997 N N . SER B 1 209 ? -7.609 -43.875 26.547 1 37.28 209 SER B N 1
ATOM 7998 C CA . SER B 1 209 ? -6.469 -44.438 25.812 1 37.28 209 SER B CA 1
ATOM 7999 C C . SER B 1 209 ? -5.199 -43.625 26.094 1 37.28 209 SER B C 1
ATOM 8001 O O . SER B 1 209 ? -5.23 -42.406 26.172 1 37.28 209 SER B O 1
ATOM 8003 N N . THR B 1 210 ? -4.227 -44.219 26.828 1 35.81 210 THR B N 1
ATOM 8004 C CA . THR B 1 210 ? -2.842 -43.781 26.859 1 35.81 210 THR B CA 1
ATOM 8005 C C . THR B 1 210 ? -2.412 -43.25 25.484 1 35.81 210 THR B C 1
ATOM 8007 O O . THR B 1 210 ? -2.41 -44 24.516 1 35.81 210 THR B O 1
ATOM 8010 N N . LEU B 1 211 ? -2.719 -42.188 25.062 1 34.62 211 LEU B N 1
ATOM 8011 C CA . LEU B 1 211 ? -1.958 -41.781 23.891 1 34.62 211 LEU B CA 1
ATOM 8012 C C . LEU B 1 211 ? -0.536 -42.344 23.938 1 34.62 211 LEU B C 1
ATOM 8014 O O . LEU B 1 211 ? 0.112 -42.281 25 1 34.62 211 LEU B O 1
ATOM 8018 N N . PRO B 1 212 ? -0.187 -43.406 23.234 1 31.31 212 PRO B N 1
ATOM 8019 C CA . PRO B 1 212 ? 1.229 -43.781 23.297 1 31.31 212 PRO B CA 1
ATOM 8020 C C . PRO B 1 212 ? 2.15 -42.562 23.438 1 31.31 212 PRO B C 1
ATOM 8022 O O . PRO B 1 212 ? 1.944 -41.562 22.766 1 31.31 212 PRO B O 1
ATOM 8025 N N . GLY B 1 213 ? 2.738 -42.375 24.688 1 31.25 213 GLY B N 1
ATOM 8026 C CA . GLY B 1 213 ? 3.92 -41.531 24.812 1 31.25 213 GLY B CA 1
ATOM 8027 C C . GLY B 1 213 ? 4.879 -41.688 23.641 1 31.25 213 GLY B C 1
ATOM 8028 O O . GLY B 1 213 ? 5.398 -42.75 23.391 1 31.25 213 GLY B O 1
ATOM 8029 N N . GLU B 1 214 ? 4.695 -41.156 22.562 1 30.66 214 GLU B N 1
ATOM 8030 C CA . GLU B 1 214 ? 5.945 -41.094 21.812 1 30.66 214 GLU B CA 1
ATOM 8031 C C . GLU B 1 214 ? 7.141 -40.906 22.734 1 30.66 214 GLU B C 1
ATOM 8033 O O . GLU B 1 214 ? 7.125 -40.031 23.609 1 30.66 214 GLU B O 1
ATOM 8038 N N . GLY B 1 215 ? 7.941 -41.938 23.078 1 29.69 215 GLY B N 1
ATOM 8039 C CA . GLY B 1 215 ? 9.25 -41.969 23.719 1 29.69 215 GLY B CA 1
ATOM 8040 C C . GLY B 1 215 ? 10.086 -40.75 23.391 1 29.69 215 GLY B C 1
ATOM 8041 O O . GLY B 1 215 ? 11.312 -40.781 23.469 1 29.69 215 GLY B O 1
ATOM 8042 N N . GLY B 1 216 ? 9.773 -39.812 22.578 1 29.8 216 GLY B N 1
ATOM 8043 C CA . GLY B 1 216 ? 10.883 -38.875 22.641 1 29.8 216 GLY B CA 1
ATOM 8044 C C . GLY B 1 216 ? 11.234 -38.469 24.047 1 29.8 216 GLY B C 1
ATOM 8045 O O . GLY B 1 216 ? 10.477 -38.719 24.984 1 29.8 216 GLY B O 1
ATOM 8046 N N . GLY B 1 217 ? 12.422 -37.75 24.344 1 28.75 217 GLY B N 1
ATOM 8047 C CA . GLY B 1 217 ? 13.141 -37.531 25.578 1 28.75 217 GLY B CA 1
ATOM 8048 C C . GLY B 1 217 ? 12.227 -37.125 26.734 1 28.75 217 GLY B C 1
ATOM 8049 O O . GLY B 1 217 ? 11.016 -37 26.547 1 28.75 217 GLY B O 1
ATOM 8050 N N . GLY B 1 218 ? 12.812 -36.438 27.734 1 29.48 218 GLY B N 1
ATOM 8051 C CA . GLY B 1 218 ? 12.742 -36.062 29.125 1 29.48 218 GLY B CA 1
ATOM 8052 C C . GLY B 1 218 ? 11.539 -35.188 29.438 1 29.48 218 GLY B C 1
ATOM 8053 O O . GLY B 1 218 ? 11.594 -34.312 30.328 1 29.48 218 GLY B O 1
ATOM 8054 N N . GLY B 1 219 ? 10.633 -35.031 28.5 1 32.22 219 GLY B N 1
ATOM 8055 C CA . GLY B 1 219 ? 9.625 -34.125 29.047 1 32.22 219 GLY B CA 1
ATOM 8056 C C . GLY B 1 219 ? 8.875 -34.75 30.219 1 32.22 219 GLY B C 1
ATOM 8057 O O . GLY B 1 219 ? 8.695 -35.969 30.281 1 32.22 219 GLY B O 1
ATOM 8058 N N . GLY B 1 220 ? 8.859 -34.125 31.328 1 34.59 220 GLY B N 1
ATOM 8059 C CA . GLY B 1 220 ? 8.25 -34.5 32.594 1 34.59 220 GLY B CA 1
ATOM 8060 C C . GLY B 1 220 ? 6.789 -34.906 32.469 1 34.59 220 GLY B C 1
ATOM 8061 O O . GLY B 1 220 ? 6.191 -34.75 31.406 1 34.59 220 GLY B O 1
ATOM 8062 N N . GLU B 1 221 ? 6.172 -35.5 33.469 1 38.12 221 GLU B N 1
ATOM 8063 C CA . GLU B 1 221 ? 4.859 -36.031 33.812 1 38.12 221 GLU B CA 1
ATOM 8064 C C . GLU B 1 221 ? 3.746 -35.094 33.344 1 38.12 221 GLU B C 1
ATOM 8066 O O . GLU B 1 221 ? 2.668 -35.562 32.969 1 38.12 221 GLU B O 1
ATOM 8071 N N . GLU B 1 222 ? 4.016 -33.844 33.25 1 39.91 222 GLU B N 1
ATOM 8072 C CA . GLU B 1 222 ? 3.033 -32.812 33 1 39.91 222 GLU B CA 1
ATOM 8073 C C . GLU B 1 222 ? 2.59 -32.812 31.531 1 39.91 222 GLU B C 1
ATOM 8075 O O . GLU B 1 222 ? 1.41 -32.594 31.234 1 39.91 222 GLU B O 1
ATOM 8080 N N . GLY B 1 223 ? 3.381 -33.031 30.625 1 44.53 223 GLY B N 1
ATOM 8081 C CA . GLY B 1 223 ? 3.02 -33.125 29.219 1 44.53 223 GLY B CA 1
ATOM 8082 C C . GLY B 1 223 ? 2.086 -34.281 28.922 1 44.53 223 GLY B C 1
ATOM 8083 O O . GLY B 1 223 ? 1.194 -34.188 28.078 1 44.53 223 GLY B O 1
ATOM 8084 N N . VAL B 1 224 ? 2.193 -35.312 29.688 1 48.22 224 VAL B N 1
ATOM 8085 C CA . VAL B 1 224 ? 1.395 -36.531 29.5 1 48.22 224 VAL B CA 1
ATOM 8086 C C . VAL B 1 224 ? -0.049 -36.281 29.922 1 48.22 224 VAL B C 1
ATOM 8088 O O . VAL B 1 224 ? -0.988 -36.719 29.25 1 48.22 224 VAL B O 1
ATOM 8091 N N . GLN B 1 225 ? -0.21 -35.375 30.875 1 49.75 225 GLN B N 1
ATOM 8092 C CA . GLN B 1 225 ? -1.552 -35.094 31.375 1 49.75 225 GLN B CA 1
ATOM 8093 C C . GLN B 1 225 ? -2.332 -34.25 30.391 1 49.75 225 GLN B C 1
ATOM 8095 O O . GLN B 1 225 ? -3.51 -34.5 30.125 1 49.75 225 GLN B O 1
ATOM 8100 N N . ALA B 1 226 ? -1.784 -33.094 29.969 1 52.62 226 ALA B N 1
ATOM 8101 C CA . ALA B 1 226 ? -2.426 -32.25 28.953 1 52.62 226 ALA B CA 1
ATOM 8102 C C . ALA B 1 226 ? -2.797 -33.094 27.734 1 52.62 226 ALA B C 1
ATOM 8104 O O . ALA B 1 226 ? -3.879 -32.938 27.156 1 52.62 226 ALA B O 1
ATOM 8105 N N . GLY B 1 227 ? -1.958 -33.938 27.453 1 53.03 227 GLY B N 1
ATOM 8106 C CA . GLY B 1 227 ? -2.23 -34.875 26.375 1 53.03 227 GLY B CA 1
ATOM 8107 C C . GLY B 1 227 ? -3.42 -35.781 26.656 1 53.03 227 GLY B C 1
ATOM 8108 O O . GLY B 1 227 ? -4.227 -36.062 25.766 1 53.03 227 GLY B O 1
ATOM 8109 N N . ARG B 1 228 ? -3.572 -36.094 27.953 1 55.75 228 ARG B N 1
ATOM 8110 C CA . ARG B 1 228 ? -4.691 -36.969 28.312 1 55.75 228 ARG B CA 1
ATOM 8111 C C . ARG B 1 228 ? -6.016 -36.219 28.188 1 55.75 228 ARG B C 1
ATOM 8113 O O . ARG B 1 228 ? -6.996 -36.781 27.688 1 55.75 228 ARG B O 1
ATOM 8120 N N . LEU B 1 229 ? -6.02 -35.031 28.734 1 59.56 229 LEU B N 1
ATOM 8121 C CA . LEU B 1 229 ? -7.254 -34.25 28.625 1 59.56 229 LEU B CA 1
ATOM 8122 C C . LEU B 1 229 ? -7.559 -33.938 27.172 1 59.56 229 LEU B C 1
ATOM 8124 O O . LEU B 1 229 ? -8.719 -33.969 26.75 1 59.56 229 LEU B O 1
ATOM 8128 N N . LEU B 1 230 ? -6.535 -33.438 26.516 1 58.31 230 LEU B N 1
ATOM 8129 C CA . LEU B 1 230 ? -6.711 -33.219 25.078 1 58.31 230 LEU B CA 1
ATOM 8130 C C . LEU B 1 230 ? -7.094 -34.531 24.391 1 58.31 230 LEU B C 1
ATOM 8132 O O . LEU B 1 230 ? -7.934 -34.531 23.484 1 58.31 230 LEU B O 1
ATOM 8136 N N . ALA B 1 231 ? -6.523 -35.562 24.953 1 52.25 231 ALA B N 1
ATOM 8137 C CA . ALA B 1 231 ? -6.859 -36.906 24.438 1 52.25 231 ALA B CA 1
ATOM 8138 C C . ALA B 1 231 ? -8.305 -37.281 24.766 1 52.25 231 ALA B C 1
ATOM 8140 O O . ALA B 1 231 ? -8.992 -37.906 23.969 1 52.25 231 ALA B O 1
ATOM 8141 N N . LEU B 1 232 ? -8.688 -36.719 25.922 1 61.5 232 LEU B N 1
ATOM 8142 C CA . LEU B 1 232 ? -10.078 -36.969 26.266 1 61.5 232 LEU B CA 1
ATOM 8143 C C . LEU B 1 232 ? -11.008 -36.062 25.469 1 61.5 232 LEU B C 1
ATOM 8145 O O . LEU B 1 232 ? -12.227 -36.25 25.484 1 61.5 232 LEU B O 1
ATOM 8149 N N . GLY B 1 233 ? -10.391 -35.062 24.703 1 67.81 233 GLY B N 1
ATOM 8150 C CA . GLY B 1 233 ? -11.164 -34.188 23.844 1 67.81 233 GLY B CA 1
ATOM 8151 C C . GLY B 1 233 ? -12.047 -33.25 24.609 1 67.81 233 GLY B C 1
ATOM 8152 O O . GLY B 1 233 ? -13.078 -32.781 24.094 1 67.81 233 GLY B O 1
ATOM 8153 N N . ILE B 1 234 ? -11.758 -33.062 25.891 1 76 234 ILE B N 1
ATOM 8154 C CA . ILE B 1 234 ? -12.648 -32.25 26.703 1 76 234 ILE B CA 1
ATOM 8155 C C . ILE B 1 234 ? -12.547 -30.781 26.266 1 76 234 ILE B C 1
ATOM 8157 O O . ILE B 1 234 ? -13.555 -30.141 25.984 1 76 234 ILE B O 1
ATOM 8161 N N . LEU B 1 235 ? -11.391 -30.297 26.188 1 81.31 235 LEU B N 1
ATOM 8162 C CA . LEU B 1 235 ? -11.219 -28.922 25.734 1 81.31 235 LEU B CA 1
ATOM 8163 C C . LEU B 1 235 ? -11.016 -28.875 24.234 1 81.31 235 LEU B C 1
ATOM 8165 O O . LEU B 1 235 ? -10.32 -29.719 23.656 1 81.31 235 LEU B O 1
ATOM 8169 N N . PRO B 1 236 ? -11.664 -27.844 23.656 1 88.62 236 PRO B N 1
ATOM 8170 C CA . PRO B 1 236 ? -11.391 -27.703 22.234 1 88.62 236 PRO B CA 1
ATOM 8171 C C . PRO B 1 236 ? -9.984 -27.188 21.953 1 88.62 236 PRO B C 1
ATOM 8173 O O . PRO B 1 236 ? -9.445 -26.391 22.734 1 88.62 236 PRO B O 1
ATOM 8176 N N . ARG B 1 237 ? -9.375 -27.703 20.922 1 88.31 237 ARG B N 1
ATOM 8177 C CA . ARG B 1 237 ? -8.172 -27.062 20.391 1 88.31 237 ARG B CA 1
ATOM 8178 C C . ARG B 1 237 ? -8.492 -25.688 19.812 1 88.31 237 ARG B C 1
ATOM 8180 O O . ARG B 1 237 ? -9.492 -25.516 19.125 1 88.31 237 ARG B O 1
ATOM 8187 N N . VAL B 1 238 ? -7.66 -24.703 20.141 1 91.62 238 VAL B N 1
ATOM 8188 C CA . VAL B 1 238 ? -7.883 -23.344 19.656 1 91.62 238 VAL B CA 1
ATOM 8189 C C . VAL B 1 238 ? -6.785 -22.969 18.656 1 91.62 238 VAL B C 1
ATOM 8191 O O . VAL B 1 238 ? -5.598 -23.156 18.938 1 91.62 238 VAL B O 1
ATOM 8194 N N . PHE B 1 239 ? -7.176 -22.562 17.484 1 92.31 239 PHE B N 1
ATOM 8195 C CA . PHE B 1 239 ? -6.297 -22.078 16.438 1 92.31 239 PHE B CA 1
ATOM 8196 C C . PHE B 1 239 ? -6.57 -20.594 16.156 1 92.31 239 PHE B C 1
ATOM 8198 O O . PHE B 1 239 ? -7.645 -20.094 16.469 1 92.31 239 PHE B O 1
ATOM 8205 N N . ALA B 1 240 ? -5.582 -19.891 15.586 1 93.31 240 ALA B N 1
ATOM 8206 C CA . ALA B 1 240 ? -5.773 -18.516 15.18 1 93.31 240 ALA B CA 1
ATOM 8207 C C . ALA B 1 240 ? -4.984 -18.203 13.914 1 93.31 240 ALA B C 1
ATOM 8209 O O . ALA B 1 240 ? -3.945 -18.812 13.648 1 93.31 240 ALA B O 1
ATOM 8210 N N . ALA B 1 241 ? -5.52 -17.344 13.094 1 92.88 241 ALA B N 1
ATOM 8211 C CA . ALA B 1 241 ? -4.719 -16.719 12.047 1 92.88 241 ALA B CA 1
ATOM 8212 C C . ALA B 1 241 ? -3.893 -15.562 12.609 1 92.88 241 ALA B C 1
ATOM 8214 O O . ALA B 1 241 ? -4.445 -14.562 13.07 1 92.88 241 ALA B O 1
ATOM 8215 N N . TYR B 1 242 ? -2.594 -15.711 12.602 1 89.56 242 TYR B N 1
ATOM 8216 C CA . TYR B 1 242 ? -1.711 -14.656 13.078 1 89.56 242 TYR B CA 1
ATOM 8217 C C . TYR B 1 242 ? -1.253 -13.766 11.93 1 89.56 242 TYR B C 1
ATOM 8219 O O . TYR B 1 242 ? -0.679 -14.258 10.953 1 89.56 242 TYR B O 1
ATOM 8227 N N . PRO B 1 243 ? -1.495 -12.414 12.055 1 90.06 243 PRO B N 1
ATOM 8228 C CA . PRO B 1 243 ? -1.102 -11.523 10.953 1 90.06 243 PRO B CA 1
ATOM 8229 C C . PRO B 1 243 ? 0.412 -11.453 10.766 1 90.06 243 PRO B C 1
ATOM 8231 O O . PRO B 1 243 ? 1.161 -11.469 11.742 1 90.06 243 PRO B O 1
ATOM 8234 N N . GLN B 1 244 ? 0.868 -11.32 9.539 1 88.31 244 GLN B N 1
ATOM 8235 C CA . GLN B 1 244 ? 2.283 -11.195 9.203 1 88.31 244 GLN B CA 1
ATOM 8236 C C . GLN B 1 244 ? 2.764 -9.758 9.383 1 88.31 244 GLN B C 1
ATOM 8238 O O . GLN B 1 244 ? 3.967 -9.5 9.375 1 88.31 244 GLN B O 1
ATOM 8243 N N . GLN B 1 245 ? 1.867 -8.883 9.555 1 90.69 245 GLN B N 1
ATOM 8244 C CA . GLN B 1 245 ? 2.189 -7.465 9.703 1 90.69 245 GLN B CA 1
ATOM 8245 C C . GLN B 1 245 ? 1.119 -6.742 10.516 1 90.69 245 GLN B C 1
ATOM 8247 O O . GLN B 1 245 ? -0.076 -6.902 10.258 1 90.69 245 GLN B O 1
ATOM 8252 N N . LEU B 1 246 ? 1.574 -5.988 11.555 1 90.06 246 LEU B N 1
ATOM 8253 C CA . LEU B 1 246 ? 0.714 -5.133 12.367 1 90.06 246 LEU B CA 1
ATOM 8254 C C . LEU B 1 246 ? 1.259 -3.709 12.414 1 90.06 246 LEU B C 1
ATOM 8256 O O . LEU B 1 246 ? 2.475 -3.506 12.453 1 90.06 246 LEU B O 1
ATOM 8260 N N . ARG B 1 247 ? 0.375 -2.758 12.461 1 88.94 247 ARG B N 1
ATOM 8261 C CA . ARG B 1 247 ? 0.758 -1.356 12.594 1 88.94 247 ARG B CA 1
ATOM 8262 C C . ARG B 1 247 ? 0.743 -0.917 14.047 1 88.94 247 ARG B C 1
ATOM 8264 O O . ARG B 1 247 ? -0.29 -0.999 14.719 1 88.94 247 ARG B O 1
ATOM 8271 N N . TRP B 1 248 ? 1.894 -0.503 14.516 1 84.94 248 TRP B N 1
ATOM 8272 C CA . TRP B 1 248 ? 2.01 0.052 15.859 1 84.94 248 TRP B CA 1
ATOM 8273 C C . TRP B 1 248 ? 1.97 1.576 15.82 1 84.94 248 TRP B C 1
ATOM 8275 O O . TRP B 1 248 ? 2.926 2.219 15.383 1 84.94 248 TRP B O 1
ATOM 8285 N N . ASP B 1 249 ? 0.906 2.184 16.312 1 78.44 249 ASP B N 1
ATOM 8286 C CA . ASP B 1 249 ? 0.675 3.613 16.125 1 78.44 249 ASP B CA 1
ATOM 8287 C C . ASP B 1 249 ? 1.074 4.402 17.375 1 78.44 249 ASP B C 1
ATOM 8289 O O . ASP B 1 249 ? 0.795 5.598 17.469 1 78.44 249 ASP B O 1
ATOM 8293 N N . GLY B 1 250 ? 1.651 3.732 18.375 1 73.88 250 GLY B N 1
ATOM 8294 C CA . GLY B 1 250 ? 2.135 4.418 19.562 1 73.88 250 GLY B CA 1
ATOM 8295 C C . GLY B 1 250 ? 1.039 4.715 20.578 1 73.88 250 GLY B C 1
ATOM 8296 O O . GLY B 1 250 ? 1.315 5.172 21.688 1 73.88 250 GLY B O 1
ATOM 8297 N N . ARG B 1 251 ? -0.192 4.418 20.25 1 76.44 251 ARG B N 1
ATOM 8298 C CA . ARG B 1 251 ? -1.301 4.625 21.188 1 76.44 251 ARG B CA 1
ATOM 8299 C C . ARG B 1 251 ? -1.331 3.535 22.25 1 76.44 251 ARG B C 1
ATOM 8301 O O . ARG B 1 251 ? -0.822 2.434 22.031 1 76.44 251 ARG B O 1
ATOM 8308 N N . GLY B 1 252 ? -1.954 4.02 23.406 1 77.44 252 GLY B N 1
ATOM 8309 C CA . GLY B 1 252 ? -2.266 3.059 24.453 1 77.44 252 GLY B CA 1
ATOM 8310 C C . GLY B 1 252 ? -3.729 2.656 24.484 1 77.44 252 GLY B C 1
ATOM 8311 O O . GLY B 1 252 ? -4.609 3.512 24.594 1 77.44 252 GLY B O 1
ATOM 8312 N N . TYR B 1 253 ? -3.986 1.406 24.297 1 84.06 253 TYR B N 1
ATOM 8313 C CA . TYR B 1 253 ? -5.336 0.858 24.359 1 84.06 253 TYR B CA 1
ATOM 8314 C C . TYR B 1 253 ? -5.68 0.381 25.766 1 84.06 253 TYR B C 1
ATOM 8316 O O . TYR B 1 253 ? -5.207 -0.67 26.203 1 84.06 253 TYR B O 1
ATOM 8324 N N . ARG B 1 254 ? -6.543 1.138 26.438 1 85.06 254 ARG B N 1
ATOM 8325 C CA . ARG B 1 254 ? -6.871 0.854 27.828 1 85.06 254 ARG B CA 1
ATOM 8326 C C . ARG B 1 254 ? -8.086 -0.06 27.938 1 85.06 254 ARG B C 1
ATOM 8328 O O . ARG B 1 254 ? -9.133 0.222 27.344 1 85.06 254 ARG B O 1
ATOM 8335 N N . LEU B 1 255 ? -7.883 -1.1 28.547 1 85.69 255 LEU B N 1
ATOM 8336 C CA . LEU B 1 255 ? -8.961 -2.059 28.75 1 85.69 255 LEU B CA 1
ATOM 8337 C C . LEU B 1 255 ? -9.117 -2.387 30.234 1 85.69 255 LEU B C 1
ATOM 8339 O O . LEU B 1 255 ? -8.141 -2.717 30.906 1 85.69 255 LEU B O 1
ATOM 8343 N N . ARG B 1 256 ? -10.312 -2.199 30.734 1 80.38 256 ARG B N 1
ATOM 8344 C CA . ARG B 1 256 ? -10.609 -2.613 32.094 1 80.38 256 ARG B CA 1
ATOM 8345 C C . ARG B 1 256 ? -10.766 -4.129 32.188 1 80.38 256 ARG B C 1
ATOM 8347 O O . ARG B 1 256 ? -11.531 -4.727 31.438 1 80.38 256 ARG B O 1
ATOM 8354 N N . GLN B 1 257 ? -9.805 -4.766 32.812 1 69.44 257 GLN B N 1
ATOM 8355 C CA . GLN B 1 257 ? -9.852 -6.215 32.969 1 69.44 257 GLN B CA 1
ATOM 8356 C C . GLN B 1 257 ? -10.484 -6.602 34.312 1 69.44 257 GLN B C 1
ATOM 8358 O O . GLN B 1 257 ? -10.297 -5.91 35.312 1 69.44 257 GLN B O 1
ATOM 8363 N N . PRO B 1 258 ? -11.453 -7.508 34.219 1 59.97 258 PRO B N 1
ATOM 8364 C CA . PRO B 1 258 ? -12.016 -7.961 35.5 1 59.97 258 PRO B CA 1
ATOM 8365 C C . PRO B 1 258 ? -10.961 -8.555 36.438 1 59.97 258 PRO B C 1
ATOM 8367 O O . PRO B 1 258 ? -9.961 -9.109 35.969 1 59.97 258 PRO B O 1
ATOM 8370 N N . ALA B 1 259 ? -10.852 -8.234 37.656 1 47.59 259 ALA B N 1
ATOM 8371 C CA . ALA B 1 259 ? -9.953 -8.82 38.656 1 47.59 259 ALA B CA 1
ATOM 8372 C C . ALA B 1 259 ? -9.891 -10.336 38.5 1 47.59 259 ALA B C 1
ATOM 8374 O O . ALA B 1 259 ? -10.93 -11 38.406 1 47.59 259 ALA B O 1
ATOM 8375 N N . ALA B 1 260 ? -8.984 -10.82 37.875 1 46.03 260 ALA B N 1
ATOM 8376 C CA . ALA B 1 260 ? -8.812 -12.273 37.875 1 46.03 260 ALA B CA 1
ATOM 8377 C C . ALA B 1 260 ? -9.25 -12.883 39.188 1 46.03 260 ALA B C 1
ATOM 8379 O O . ALA B 1 260 ? -8.969 -12.336 40.281 1 46.03 260 ALA B O 1
ATOM 8380 N N . SER B 1 261 ? -10.289 -13.641 39.156 1 37.75 261 SER B N 1
ATOM 8381 C CA . SER B 1 261 ? -10.586 -14.461 40.344 1 37.75 261 SER B CA 1
ATOM 8382 C C . SER B 1 261 ? -9.32 -15.094 40.906 1 37.75 261 SER B C 1
ATOM 8384 O O . SER B 1 261 ? -8.734 -15.984 40.281 1 37.75 261 SER B O 1
ATOM 8386 N N . MET B 1 262 ? -8.312 -14.484 41.406 1 35.03 262 MET B N 1
ATOM 8387 C CA . MET B 1 262 ? -7.621 -15.266 42.406 1 35.03 262 MET B CA 1
ATOM 8388 C C . MET B 1 262 ? -8.617 -15.945 43.344 1 35.03 262 MET B C 1
ATOM 8390 O O . MET B 1 262 ? -9.133 -15.32 44.281 1 35.03 262 MET B O 1
ATOM 8394 N N . LEU B 1 263 ? -9.438 -16.766 42.844 1 36.66 263 LEU B N 1
ATOM 8395 C CA . LEU B 1 263 ? -10.211 -17.609 43.75 1 36.66 263 LEU B CA 1
ATOM 8396 C C . LEU B 1 263 ? -9.383 -18.016 44.969 1 36.66 263 LEU B C 1
ATOM 8398 O O . LEU B 1 263 ? -9.906 -18.594 45.906 1 36.66 263 LEU B O 1
ATOM 8402 N N . LEU B 1 264 ? -8.094 -18.531 44.906 1 33.38 264 LEU B N 1
ATOM 8403 C CA . LEU B 1 264 ? -7.801 -19.125 46.219 1 33.38 264 LEU B CA 1
ATOM 8404 C C . LEU B 1 264 ? -7.828 -18.078 47.312 1 33.38 264 LEU B C 1
ATOM 8406 O O . LEU B 1 264 ? -7.93 -18.422 48.5 1 33.38 264 LEU B O 1
ATOM 8410 N N . ALA B 1 265 ? -7.074 -16.969 47.312 1 31.97 265 ALA B N 1
ATOM 8411 C CA . ALA B 1 265 ? -7.086 -16.203 48.531 1 31.97 265 ALA B CA 1
ATOM 8412 C C . ALA B 1 265 ? -8.312 -15.297 48.625 1 31.97 265 ALA B C 1
ATOM 8414 O O . ALA B 1 265 ? -8.766 -14.766 47.594 1 31.97 265 ALA B O 1
ATOM 8415 N N . LYS B 1 266 ? -9.25 -15.406 49.625 1 35.56 266 LYS B N 1
ATOM 8416 C CA . LYS B 1 266 ? -10.367 -14.711 50.25 1 35.56 266 LYS B CA 1
ATOM 8417 C C . LYS B 1 266 ? -10.258 -13.203 50.062 1 35.56 266 LYS B C 1
ATOM 8419 O O . LYS B 1 266 ? -10.852 -12.438 50.812 1 35.56 266 LYS B O 1
ATOM 8424 N N . THR B 1 267 ? -9.188 -12.703 49.531 1 35.09 267 THR B N 1
ATOM 8425 C CA . THR B 1 267 ? -9.281 -11.258 49.688 1 35.09 267 THR B CA 1
ATOM 8426 C C . THR B 1 267 ? -10.281 -10.656 48.719 1 35.09 267 THR B C 1
ATOM 8428 O O . THR B 1 267 ? -10.211 -10.906 47.5 1 35.09 267 THR B O 1
ATOM 8431 N N . ARG B 1 268 ? -11.516 -10.18 49.188 1 39.53 268 ARG B N 1
ATOM 8432 C CA . ARG B 1 268 ? -12.711 -9.492 48.719 1 39.53 268 ARG B CA 1
ATOM 8433 C C . ARG B 1 268 ? -12.359 -8.555 47.562 1 39.53 268 ARG B C 1
ATOM 8435 O O . ARG B 1 268 ? -13.094 -8.477 46.562 1 39.53 268 ARG B O 1
ATOM 8442 N N . ASP B 1 269 ? -11.781 -7.379 47.875 1 36.69 269 ASP B N 1
ATOM 8443 C CA . ASP B 1 269 ? -11.859 -6.129 47.125 1 36.69 269 ASP B CA 1
ATOM 8444 C C . ASP B 1 269 ? -10.938 -6.156 45.906 1 36.69 269 ASP B C 1
ATOM 8446 O O . ASP B 1 269 ? -9.805 -5.68 45.969 1 36.69 269 ASP B O 1
ATOM 8450 N N . VAL B 1 270 ? -10.797 -7.125 45.156 1 41.91 270 VAL B N 1
ATOM 8451 C CA . VAL B 1 270 ? -9.875 -6.984 44.031 1 41.91 270 VAL B CA 1
ATOM 8452 C C . VAL B 1 270 ? -10.43 -5.98 43.031 1 41.91 270 VAL B C 1
ATOM 8454 O O . VAL B 1 270 ? -11.453 -6.23 42.406 1 41.91 270 VAL B O 1
ATOM 8457 N N . ALA B 1 271 ? -10.227 -4.699 43.094 1 45.78 271 ALA B N 1
ATOM 8458 C CA . ALA B 1 271 ? -10.453 -3.51 42.281 1 45.78 271 ALA B CA 1
ATOM 8459 C C . ALA B 1 271 ? -10.07 -3.762 40.812 1 45.78 271 ALA B C 1
ATOM 8461 O O . ALA B 1 271 ? -9.125 -4.508 40.562 1 45.78 271 ALA B O 1
ATOM 8462 N N . ASP B 1 272 ? -10.992 -3.508 39.719 1 58.94 272 ASP B N 1
ATOM 8463 C CA . ASP B 1 272 ? -10.82 -3.41 38.281 1 58.94 272 ASP B CA 1
ATOM 8464 C C . ASP B 1 272 ? -9.484 -2.77 37.938 1 58.94 272 ASP B C 1
ATOM 8466 O O . ASP B 1 272 ? -9.133 -1.717 38.469 1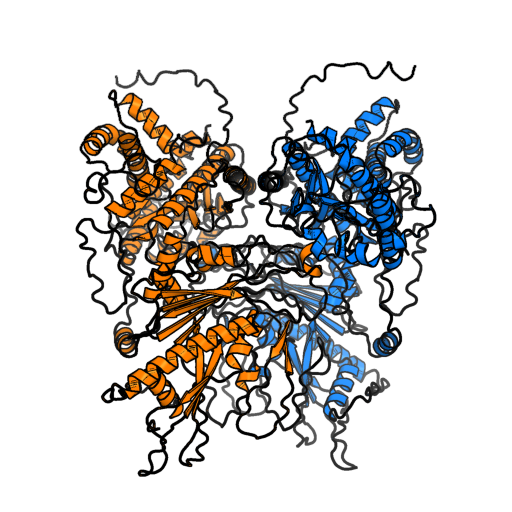 58.94 272 ASP B O 1
ATOM 8470 N N . SER B 1 273 ? -8.477 -3.605 37.5 1 69.81 273 SER B N 1
ATOM 8471 C CA . SER B 1 273 ? -7.207 -3.029 37.062 1 69.81 273 SER B CA 1
ATOM 8472 C C . SER B 1 273 ? -7.246 -2.662 35.594 1 69.81 273 SER B C 1
ATOM 8474 O O . SER B 1 273 ? -7.895 -3.342 34.812 1 69.81 273 SER B O 1
ATOM 8476 N N . THR B 1 274 ? -6.992 -1.479 35.25 1 80.06 274 THR B N 1
ATOM 8477 C CA . THR B 1 274 ? -6.895 -0.998 33.906 1 80.06 274 THR B CA 1
ATOM 8478 C C . THR B 1 274 ? -5.531 -1.342 33.281 1 80.06 274 THR B C 1
ATOM 8480 O O . THR B 1 274 ? -4.496 -1.103 33.906 1 80.06 274 THR B O 1
ATOM 8483 N N . SER B 1 275 ? -5.535 -2.178 32.281 1 82.62 275 SER B N 1
ATOM 8484 C CA . SER B 1 275 ? -4.32 -2.504 31.547 1 82.62 275 SER B CA 1
ATOM 8485 C C . SER B 1 275 ? -4.23 -1.699 30.25 1 82.62 275 SER B C 1
ATOM 8487 O O . SER B 1 275 ? -5.254 -1.34 29.672 1 82.62 275 SER B O 1
ATOM 8489 N N . VAL B 1 276 ? -3.008 -1.347 29.859 1 82.56 276 VAL B N 1
ATOM 8490 C CA . VAL B 1 276 ? -2.754 -0.615 28.625 1 82.56 276 VAL B CA 1
ATOM 8491 C C . VAL B 1 276 ? -2.012 -1.512 27.641 1 82.56 276 VAL B C 1
ATOM 8493 O O . VAL B 1 276 ? -1.017 -2.146 27.984 1 82.56 276 VAL B O 1
ATOM 8496 N N . PHE B 1 277 ? -2.498 -1.576 26.422 1 83.5 277 PHE B N 1
ATOM 8497 C CA . PHE B 1 277 ? -1.908 -2.416 25.391 1 83.5 277 PHE B CA 1
ATOM 8498 C C . PHE B 1 277 ? -1.453 -1.574 24.203 1 83.5 277 PHE B C 1
ATOM 8500 O O . PHE B 1 277 ? -1.898 -0.437 24.047 1 83.5 277 PHE B O 1
ATOM 8507 N N . HIS B 1 278 ? -0.542 -2.146 23.391 1 81.31 278 HIS B N 1
ATOM 8508 C CA . HIS B 1 278 ? -0.011 -1.427 22.234 1 81.31 278 HIS B CA 1
ATOM 8509 C C . HIS B 1 278 ? -0.884 -1.64 21.016 1 81.31 278 HIS B C 1
ATOM 8511 O O . HIS B 1 278 ? -0.761 -0.91 20.016 1 81.31 278 HIS B O 1
ATOM 8517 N N . HIS B 1 279 ? -1.734 -2.602 21.078 1 88.31 279 HIS B N 1
ATOM 8518 C CA . HIS B 1 279 ? -2.596 -2.965 19.953 1 88.31 279 HIS B CA 1
ATOM 8519 C C . HIS B 1 279 ? -3.852 -3.686 20.438 1 88.31 279 HIS B C 1
ATOM 8521 O O . HIS B 1 279 ? -3.793 -4.477 21.391 1 88.31 279 HIS B O 1
ATOM 8527 N N . PRO B 1 280 ? -4.965 -3.512 19.734 1 89.88 280 PRO B N 1
ATOM 8528 C CA . PRO B 1 280 ? -6.188 -4.191 20.156 1 89.88 280 PRO B CA 1
ATOM 8529 C C . PRO B 1 280 ? -6.066 -5.715 20.109 1 89.88 280 PRO B C 1
ATOM 8531 O O . PRO B 1 280 ? -6.645 -6.41 20.953 1 89.88 280 PRO B O 1
ATOM 8534 N N . LEU B 1 281 ? -5.418 -6.273 19.109 1 91.69 281 LEU B N 1
ATOM 8535 C CA . LEU B 1 281 ? -5.25 -7.719 19.016 1 91.69 281 LEU B CA 1
ATOM 8536 C C . LEU B 1 281 ? -4.418 -8.242 20.188 1 91.69 281 LEU B C 1
ATOM 8538 O O . LEU B 1 281 ? -4.645 -9.352 20.672 1 91.69 281 LEU B O 1
ATOM 8542 N N . GLU B 1 282 ? -3.387 -7.461 20.609 1 87.88 282 GLU B N 1
ATOM 8543 C CA . GLU B 1 282 ? -2.652 -7.773 21.828 1 87.88 282 GLU B CA 1
ATOM 8544 C C . GLU B 1 282 ? -3.582 -7.812 23.047 1 87.88 282 GLU B C 1
ATOM 8546 O O . GLU B 1 282 ? -3.502 -8.727 23.859 1 87.88 282 GLU B O 1
ATOM 8551 N N . ALA B 1 283 ? -4.453 -6.816 23.094 1 88.81 283 ALA B N 1
ATOM 8552 C CA . ALA B 1 283 ? -5.434 -6.762 24.172 1 88.81 283 ALA B CA 1
ATOM 8553 C C . ALA B 1 283 ? -6.328 -7.996 24.172 1 88.81 283 ALA B C 1
ATOM 8555 O O . ALA B 1 283 ? -6.617 -8.562 25.219 1 88.81 283 ALA B O 1
ATOM 8556 N N . PHE B 1 284 ? -6.766 -8.414 23.062 1 92.5 284 PHE B N 1
ATOM 8557 C CA . PHE B 1 284 ? -7.645 -9.57 22.922 1 92.5 284 PHE B CA 1
ATOM 8558 C C . PHE B 1 284 ? -6.969 -10.828 23.453 1 92.5 284 PHE B C 1
ATOM 8560 O O . PHE B 1 284 ? -7.52 -11.523 24.297 1 92.5 284 PHE B O 1
ATOM 8567 N N . PHE B 1 285 ? -5.773 -11.133 22.953 1 89.69 285 PHE B N 1
ATOM 8568 C CA . PHE B 1 285 ? -5.098 -12.359 23.344 1 89.69 285 PHE B CA 1
ATOM 8569 C C . PHE B 1 285 ? -4.711 -12.328 24.812 1 89.69 285 PHE B C 1
ATOM 8571 O O . PHE B 1 285 ? -4.746 -13.352 25.5 1 89.69 285 PHE B O 1
ATOM 8578 N N . SER B 1 286 ? -4.293 -11.164 25.312 1 86.12 286 SER B N 1
ATOM 8579 C CA . SER B 1 286 ? -3.969 -11.023 26.734 1 86.12 286 SER B CA 1
ATOM 8580 C C . SER B 1 286 ? -5.188 -11.289 27.609 1 86.12 286 SER B C 1
ATOM 8582 O O . SER B 1 286 ? -5.09 -11.992 28.609 1 86.12 286 SER B O 1
ATOM 8584 N N . THR B 1 287 ? -6.281 -10.75 27.203 1 88.31 287 THR B N 1
ATOM 8585 C CA . THR B 1 287 ? -7.516 -10.938 27.953 1 88.31 287 THR B CA 1
ATOM 8586 C C . THR B 1 287 ? -7.961 -12.398 27.906 1 88.31 287 THR B C 1
ATOM 8588 O O . THR B 1 287 ? -8.406 -12.945 28.922 1 88.31 287 THR B O 1
ATOM 8591 N N . LEU B 1 288 ? -7.895 -13 26.797 1 88.38 288 LEU B N 1
ATOM 8592 C CA . LEU B 1 288 ? -8.266 -14.406 26.641 1 88.38 288 LEU B CA 1
ATOM 8593 C C . LEU B 1 288 ? -7.395 -15.289 27.531 1 88.38 288 LEU B C 1
ATOM 8595 O O . LEU B 1 288 ? -7.875 -16.266 28.094 1 88.38 288 LEU B O 1
ATOM 8599 N N . SER B 1 289 ? -6.156 -14.953 27.672 1 83.25 289 SER B N 1
ATOM 8600 C CA . SER B 1 289 ? -5.195 -15.742 28.438 1 83.25 289 SER B CA 1
ATOM 8601 C C . SER B 1 289 ? -5.316 -15.469 29.938 1 83.25 289 SER B C 1
ATOM 8603 O O . SER B 1 289 ? -4.941 -16.312 30.766 1 83.25 289 SER B O 1
ATOM 8605 N N . ALA B 1 290 ? -5.762 -14.375 30.297 1 81.06 290 ALA B N 1
ATOM 8606 C CA . ALA B 1 290 ? -5.746 -13.922 31.688 1 81.06 290 ALA B CA 1
ATOM 8607 C C . ALA B 1 290 ? -6.812 -14.633 32.5 1 81.06 290 ALA B C 1
ATOM 8609 O O . ALA B 1 290 ? -6.68 -14.766 33.719 1 81.06 290 ALA B O 1
ATOM 8610 N N . ILE B 1 291 ? -7.812 -15.102 31.953 1 78.44 291 ILE B N 1
ATOM 8611 C CA . ILE B 1 291 ? -8.922 -15.695 32.688 1 78.44 291 ILE B CA 1
ATOM 8612 C C . ILE B 1 291 ? -8.922 -17.203 32.5 1 78.44 291 ILE B C 1
ATOM 8614 O O . ILE B 1 291 ? -9.078 -17.688 31.359 1 78.44 291 ILE B O 1
ATOM 8618 N N . PRO B 1 292 ? -8.82 -17.953 33.594 1 83.56 292 PRO B N 1
ATOM 8619 C CA . PRO B 1 292 ? -8.836 -19.406 33.438 1 83.56 292 PRO B CA 1
ATOM 8620 C C . PRO B 1 292 ? -10.227 -19.953 33.156 1 83.56 292 PRO B C 1
ATOM 8622 O O . PRO B 1 292 ? -11.227 -19.375 33.562 1 83.56 292 PRO B O 1
ATOM 8625 N N . PHE B 1 293 ? -10.234 -21.047 32.438 1 83.75 293 PHE B N 1
ATOM 8626 C CA . PHE B 1 293 ? -11.422 -21.875 32.281 1 83.75 293 PHE B CA 1
ATOM 8627 C C . PHE B 1 293 ? -11.406 -23.047 33.25 1 83.75 293 PHE B C 1
ATOM 8629 O O . PHE B 1 293 ? -10.406 -23.766 33.375 1 83.75 293 PHE B O 1
ATOM 8636 N N . VAL B 1 294 ? -12.516 -23.219 34 1 84.06 294 VAL B N 1
ATOM 8637 C CA . VAL B 1 294 ? -12.57 -24.266 35.031 1 84.06 294 VAL B CA 1
ATOM 8638 C C . VAL B 1 294 ? -13.562 -25.344 34.594 1 84.06 294 VAL B C 1
ATOM 8640 O O . VAL B 1 294 ? -14.719 -25.047 34.281 1 84.06 294 VAL B O 1
ATOM 8643 N N . VAL B 1 295 ? -13.031 -26.516 34.594 1 83.06 295 VAL B N 1
ATOM 8644 C CA . VAL B 1 295 ? -13.867 -27.656 34.25 1 83.06 295 VAL B CA 1
ATOM 8645 C C . VAL B 1 295 ? -13.914 -28.609 35.438 1 83.06 295 VAL B C 1
ATOM 8647 O O . VAL B 1 295 ? -12.875 -29 35.969 1 83.06 295 VAL B O 1
ATOM 8650 N N . HIS B 1 296 ? -15.109 -28.953 35.812 1 82.75 296 HIS B N 1
ATOM 8651 C CA . HIS B 1 296 ? -15.32 -29.969 36.844 1 82.75 296 HIS B CA 1
ATOM 8652 C C . HIS B 1 296 ? -15.492 -31.344 36.219 1 82.75 296 HIS B C 1
ATOM 8654 O O . HIS B 1 296 ? -16.359 -31.547 35.375 1 82.75 296 HIS B O 1
ATOM 8660 N N . LEU B 1 297 ? -14.656 -32.219 36.656 1 78.81 297 LEU B N 1
ATOM 8661 C CA . LEU B 1 297 ? -14.695 -33.562 36.094 1 78.81 297 LEU B CA 1
ATOM 8662 C C . LEU B 1 297 ? -15.703 -34.438 36.844 1 78.81 297 LEU B C 1
ATOM 8664 O O . LEU B 1 297 ? -15.805 -34.375 38.062 1 78.81 297 LEU B O 1
ATOM 8668 N N . PRO B 1 298 ? -16.359 -35.188 36.062 1 75.88 298 PRO B N 1
ATOM 8669 C CA . PRO B 1 298 ? -17.359 -36.062 36.688 1 75.88 298 PRO B CA 1
ATOM 8670 C C . PRO B 1 298 ? -16.75 -37.219 37.469 1 75.88 298 PRO B C 1
ATOM 8672 O O . PRO B 1 298 ? -17.406 -37.781 38.344 1 75.88 298 PRO B O 1
ATOM 8675 N N . ARG B 1 299 ? -15.602 -37.656 37.062 1 73.56 299 ARG B N 1
ATOM 8676 C CA . ARG B 1 299 ? -14.844 -38.719 37.781 1 73.56 299 ARG B CA 1
ATOM 8677 C C . ARG B 1 299 ? -13.391 -38.281 37.969 1 73.56 299 ARG B C 1
ATOM 8679 O O . ARG B 1 299 ? -12.844 -37.531 37.156 1 73.56 299 ARG B O 1
ATOM 8686 N N . PRO B 1 300 ? -12.914 -38.719 39.094 1 68.75 300 PRO B N 1
ATOM 8687 C CA . PRO B 1 300 ? -11.508 -38.375 39.281 1 68.75 300 PRO B CA 1
ATOM 8688 C C . PRO B 1 300 ? -10.609 -38.875 38.188 1 68.75 300 PRO B C 1
ATOM 8690 O O . PRO B 1 300 ? -10.82 -40 37.688 1 68.75 300 PRO B O 1
ATOM 8693 N N . LEU B 1 301 ? -9.812 -38 37.594 1 67.75 301 LEU B N 1
ATOM 8694 C CA . LEU B 1 301 ? -8.789 -38.375 36.625 1 67.75 301 LEU B CA 1
ATOM 8695 C C . LEU B 1 301 ? -7.52 -38.844 37.312 1 67.75 301 LEU B C 1
ATOM 8697 O O . LEU B 1 301 ? -6.906 -38.094 38.062 1 67.75 301 LEU B O 1
ATOM 8701 N N . PRO B 1 302 ? -7.246 -40.125 37.219 1 62.53 302 PRO B N 1
ATOM 8702 C CA . PRO B 1 302 ? -6.004 -40.594 37.812 1 62.53 302 PRO B CA 1
ATOM 8703 C C . PRO B 1 302 ? -4.758 -39.969 37.219 1 62.53 302 PRO B C 1
ATOM 8705 O O . PRO B 1 302 ? -4.66 -39.812 36 1 62.53 302 PRO B O 1
ATOM 8708 N N . LEU B 1 303 ? -4.02 -39.125 37.969 1 56.81 303 LEU B N 1
ATOM 8709 C CA . LEU B 1 303 ? -2.77 -38.5 37.531 1 56.81 303 LEU B CA 1
ATOM 8710 C C . LEU B 1 303 ? -1.58 -39.406 37.844 1 56.81 303 LEU B C 1
ATOM 8712 O O . LEU B 1 303 ? -1.522 -40 38.938 1 56.81 303 LEU B O 1
ATOM 8716 N N . ALA B 1 304 ? -0.871 -39.844 36.781 1 47.25 304 ALA B N 1
ATOM 8717 C CA . ALA B 1 304 ? 0.331 -40.625 37.031 1 47.25 304 ALA B CA 1
ATOM 8718 C C . ALA B 1 304 ? 1.396 -39.781 37.719 1 47.25 304 ALA B C 1
ATOM 8720 O O . ALA B 1 304 ? 1.835 -38.781 37.188 1 47.25 304 ALA B O 1
ATOM 8721 N N . THR B 1 305 ? 1.28 -39.438 38.938 1 45 305 THR B N 1
ATOM 8722 C CA . THR B 1 305 ? 2.408 -38.812 39.594 1 45 305 THR B CA 1
ATOM 8723 C C . THR B 1 305 ? 3.436 -39.844 40.031 1 45 305 THR B C 1
ATOM 8725 O O . THR B 1 305 ? 3.094 -41 40.281 1 45 305 THR B O 1
ATOM 8728 N N . ALA B 1 306 ? 4.754 -39.562 39.625 1 40.84 306 ALA B N 1
ATOM 8729 C CA . ALA B 1 306 ? 5.867 -40.375 40.125 1 40.84 306 ALA B CA 1
ATOM 8730 C C . ALA B 1 306 ? 5.711 -40.688 41.594 1 40.84 306 ALA B C 1
ATOM 8732 O O . ALA B 1 306 ? 6.633 -41.219 42.25 1 40.84 306 ALA B O 1
ATOM 8733 N N . ALA B 1 307 ? 4.84 -40.031 42.281 1 37.94 307 ALA B N 1
ATOM 8734 C CA . ALA B 1 307 ? 4.992 -40.375 43.688 1 37.94 307 ALA B CA 1
ATOM 8735 C C . ALA B 1 307 ? 4.852 -41.875 43.875 1 37.94 307 ALA B C 1
ATOM 8737 O O . ALA B 1 307 ? 4.375 -42.594 43 1 37.94 307 ALA B O 1
ATOM 8738 N N . ALA B 1 308 ? 4.98 -42.406 45.25 1 38.25 308 ALA B N 1
ATOM 8739 C CA . ALA B 1 308 ? 5.09 -43.719 45.812 1 38.25 308 ALA B CA 1
ATOM 8740 C C . ALA B 1 308 ? 4.008 -44.656 45.281 1 38.25 308 ALA B C 1
ATOM 8742 O O . ALA B 1 308 ? 2.92 -44.219 44.906 1 38.25 308 ALA B O 1
ATOM 8743 N N . LEU B 1 309 ? 4.215 -46 45.062 1 44.12 309 LEU B N 1
ATOM 8744 C CA . LEU B 1 309 ? 3.65 -47.219 44.531 1 44.12 309 LEU B CA 1
ATOM 8745 C C . LEU B 1 309 ? 2.154 -47.312 44.781 1 44.12 309 LEU B C 1
ATOM 8747 O O . LEU B 1 309 ? 1.462 -48.188 44.25 1 44.12 309 LEU B O 1
ATOM 8751 N N . GLY B 1 310 ? 1.606 -46.375 45.844 1 45.72 310 GLY B N 1
ATOM 8752 C CA . GLY B 1 310 ? 0.284 -46.719 46.344 1 45.72 310 GLY B CA 1
ATOM 8753 C C . GLY B 1 310 ? -0.771 -45.688 46.031 1 45.72 310 GLY B C 1
ATOM 8754 O O . GLY B 1 310 ? -1.956 -46 45.906 1 45.72 310 GLY B O 1
ATOM 8755 N N . GLN B 1 311 ? -0.573 -44.375 46.344 1 44.41 311 GLN B N 1
ATOM 8756 C CA . GLN B 1 311 ? -1.727 -43.469 46.344 1 44.41 311 GLN B CA 1
ATOM 8757 C C . GLN B 1 311 ? -1.861 -42.75 45.031 1 44.41 311 GLN B C 1
ATOM 8759 O O . GLN B 1 311 ? -0.975 -41.969 44.625 1 44.41 311 GLN B O 1
ATOM 8764 N N . GLN B 1 312 ? -2.59 -43.219 44.094 1 47.5 312 GLN B N 1
ATOM 8765 C CA . GLN B 1 312 ? -2.961 -42.562 42.844 1 47.5 312 GLN B CA 1
ATOM 8766 C C . GLN B 1 312 ? -3.639 -41.219 43.125 1 47.5 312 GLN B C 1
ATOM 8768 O O . GLN B 1 312 ? -4.598 -41.125 43.875 1 47.5 312 GLN B O 1
ATOM 8773 N N . SER B 1 313 ? -3.037 -40.125 43.062 1 54.84 313 SER B N 1
ATOM 8774 C CA . SER B 1 313 ? -3.691 -38.812 43.156 1 54.84 313 SER B CA 1
ATOM 8775 C C . SER B 1 313 ? -4.715 -38.625 42.031 1 54.84 313 SER B C 1
ATOM 8777 O O . SER B 1 313 ? -4.578 -39.188 40.969 1 54.84 313 SER B O 1
ATOM 8779 N N . ALA B 1 314 ? -6.086 -38.281 42.438 1 62.81 314 ALA B N 1
ATOM 8780 C CA . ALA B 1 314 ? -7.164 -38.031 41.469 1 62.81 314 ALA B CA 1
ATOM 8781 C C . ALA B 1 314 ? -7.559 -36.562 41.469 1 62.81 314 ALA B C 1
ATOM 8783 O O . ALA B 1 314 ? -7.504 -35.906 42.531 1 62.81 314 ALA B O 1
ATOM 8784 N N . CYS B 1 315 ? -7.637 -35.938 40.312 1 68.94 315 CYS B N 1
ATOM 8785 C CA . CYS B 1 315 ? -8.125 -34.562 40.156 1 68.94 315 CYS B CA 1
ATOM 8786 C C . CYS B 1 315 ? -9.578 -34.562 39.719 1 68.94 315 CYS B C 1
ATOM 8788 O O . CYS B 1 315 ? -9.984 -35.344 38.875 1 68.94 315 CYS B O 1
ATOM 8790 N N . SER B 1 316 ? -10.305 -33.656 40.5 1 74.06 316 SER B N 1
ATOM 8791 C CA . SER B 1 316 ? -11.711 -33.531 40.156 1 74.06 316 SER B CA 1
ATOM 8792 C C . SER B 1 316 ? -11.992 -32.188 39.5 1 74.06 316 SER B C 1
ATOM 8794 O O . SER B 1 316 ? -13.086 -31.953 38.969 1 74.06 316 SER B O 1
ATOM 8796 N N . VAL B 1 317 ? -10.977 -31.281 39.438 1 74.94 317 VAL B N 1
ATOM 8797 C CA . VAL B 1 317 ? -11.141 -29.953 38.875 1 74.94 317 VAL B CA 1
ATOM 8798 C C . VAL B 1 317 ? -9.891 -29.594 38.062 1 74.94 317 VAL B C 1
ATOM 8800 O O . VAL B 1 317 ? -8.766 -29.781 38.531 1 74.94 317 VAL B O 1
ATOM 8803 N N . VAL B 1 318 ? -10.148 -29.156 36.906 1 74.75 318 VAL B N 1
ATOM 8804 C CA . VAL B 1 318 ? -9.047 -28.719 36.062 1 74.75 318 VAL B CA 1
ATOM 8805 C C . VAL B 1 318 ? -9.281 -27.266 35.625 1 74.75 318 VAL B C 1
ATOM 8807 O O . VAL B 1 318 ? -10.359 -26.922 35.125 1 74.75 318 VAL B O 1
ATOM 8810 N N . ALA B 1 319 ? -8.305 -26.453 35.844 1 76.62 319 ALA B N 1
ATOM 8811 C CA . ALA B 1 319 ? -8.281 -25.094 35.312 1 76.62 319 ALA B CA 1
ATOM 8812 C C . ALA B 1 319 ? -7.348 -25 34.094 1 76.62 319 ALA B C 1
ATOM 8814 O O . ALA B 1 319 ? -6.246 -25.547 34.125 1 76.62 319 ALA B O 1
ATOM 8815 N N . PHE B 1 320 ? -7.867 -24.281 33.094 1 78.94 320 PHE B N 1
ATOM 8816 C CA . PHE B 1 320 ? -7.047 -24.141 31.906 1 78.94 320 PHE B CA 1
ATOM 8817 C C . PHE B 1 320 ? -7.027 -22.703 31.422 1 78.94 320 PHE B C 1
ATOM 8819 O O . PHE B 1 320 ? -7.969 -21.938 31.672 1 78.94 320 PHE B O 1
ATOM 8826 N N . ARG B 1 321 ? -5.863 -22.422 30.719 1 79.25 321 ARG B N 1
ATOM 8827 C CA . ARG B 1 321 ? -5.695 -21.141 30.047 1 79.25 321 ARG B CA 1
ATOM 8828 C C . ARG B 1 321 ? -5.156 -21.328 28.641 1 79.25 321 ARG B C 1
ATOM 8830 O O . ARG B 1 321 ? -4.422 -22.297 28.375 1 79.25 321 ARG B O 1
ATOM 8837 N N . TYR B 1 322 ? -5.566 -20.438 27.734 1 79.69 322 TYR B N 1
ATOM 8838 C CA . TYR B 1 322 ? -5.023 -20.406 26.375 1 79.69 322 TYR B CA 1
ATOM 8839 C C . TYR B 1 322 ? -4.047 -19.25 26.203 1 79.69 322 TYR B C 1
ATOM 8841 O O . TYR B 1 322 ? -4.289 -18.141 26.703 1 79.69 322 TYR B O 1
ATOM 8849 N N . SER B 1 323 ? -2.891 -19.5 25.531 1 76.5 323 SER B N 1
ATOM 8850 C CA . SER B 1 323 ? -1.904 -18.453 25.25 1 76.5 323 SER B CA 1
ATOM 8851 C C . SER B 1 323 ? -1.461 -18.484 23.797 1 76.5 323 SER B C 1
ATOM 8853 O O . SER B 1 323 ? -1.269 -19.562 23.219 1 76.5 323 SER B O 1
ATOM 8855 N N . ALA B 1 324 ? -1.341 -17.25 23.188 1 76.12 324 ALA B N 1
ATOM 8856 C CA . ALA B 1 324 ? -0.897 -17.109 21.812 1 76.12 324 ALA B CA 1
ATOM 8857 C C . ALA B 1 324 ? 0.553 -17.562 21.656 1 76.12 324 ALA B C 1
ATOM 8859 O O . ALA B 1 324 ? 1.385 -17.312 22.531 1 76.12 324 ALA B O 1
ATOM 8860 N N . VAL B 1 325 ? 0.836 -18.281 20.562 1 63.88 325 VAL B N 1
ATOM 8861 C CA . VAL B 1 325 ? 2.207 -18.672 20.25 1 63.88 325 VAL B CA 1
ATOM 8862 C C . VAL B 1 325 ? 2.912 -17.547 19.484 1 63.88 325 VAL B C 1
ATOM 8864 O O . VAL B 1 325 ? 2.283 -16.828 18.719 1 63.88 325 VAL B O 1
ATOM 8867 N N . GLY B 1 326 ? 3.957 -16.797 20.047 1 57.53 326 GLY B N 1
ATOM 8868 C CA . GLY B 1 326 ? 4.688 -15.656 19.516 1 57.53 326 GLY B CA 1
ATOM 8869 C C . GLY B 1 326 ? 5.109 -15.828 18.078 1 57.53 326 GLY B C 1
ATOM 8870 O O . GLY B 1 326 ? 5.512 -14.867 17.422 1 57.53 326 GLY B O 1
ATOM 8871 N N . GLY B 1 327 ? 5.176 -16.938 17.406 1 51.78 327 GLY B N 1
ATOM 8872 C CA . GLY B 1 327 ? 5.965 -17.109 16.188 1 51.78 327 GLY B CA 1
ATOM 8873 C C . GLY B 1 327 ? 5.562 -16.156 15.086 1 51.78 327 GLY B C 1
ATOM 8874 O O . GLY B 1 327 ? 6.414 -15.477 14.5 1 51.78 327 GLY B O 1
ATOM 8875 N N . HIS B 1 328 ? 4.383 -15.945 14.578 1 58.47 328 HIS B N 1
ATOM 8876 C CA . HIS B 1 328 ? 4.234 -15.133 13.375 1 58.47 328 HIS B CA 1
ATOM 8877 C C . HIS B 1 328 ? 4.098 -13.656 13.711 1 58.47 328 HIS B C 1
ATOM 8879 O O . HIS B 1 328 ? 4.387 -12.797 12.875 1 58.47 328 HIS B O 1
ATOM 8885 N N . THR B 1 329 ? 3.699 -13.305 14.805 1 65 329 THR B N 1
ATOM 8886 C CA . THR B 1 329 ? 3.574 -11.875 15.07 1 65 329 THR B CA 1
ATOM 8887 C C . THR B 1 329 ? 4.145 -11.523 16.438 1 65 329 THR B C 1
ATOM 8889 O O . THR B 1 329 ? 3.414 -11.484 17.438 1 65 329 THR B O 1
ATOM 8892 N N . PRO B 1 330 ? 5.457 -11.344 16.375 1 66.5 330 PRO B N 1
ATOM 8893 C CA . PRO B 1 330 ? 6.055 -11.016 17.672 1 66.5 330 PRO B CA 1
ATOM 8894 C C . PRO B 1 330 ? 5.402 -9.797 18.328 1 66.5 330 PRO B C 1
ATOM 8896 O O . PRO B 1 330 ? 4.957 -8.883 17.641 1 66.5 330 PRO B O 1
ATOM 8899 N N . GLY B 1 331 ? 5.203 -9.922 19.594 1 63.75 331 GLY B N 1
ATOM 8900 C CA . GLY B 1 331 ? 4.668 -8.797 20.359 1 63.75 331 GLY B CA 1
ATOM 8901 C C . GLY B 1 331 ? 3.232 -9.008 20.797 1 63.75 331 GLY B C 1
ATOM 8902 O O . GLY B 1 331 ? 2.705 -8.234 21.594 1 63.75 331 GLY B O 1
ATOM 8903 N N . LEU B 1 332 ? 2.488 -9.992 20.156 1 69.94 332 LEU B N 1
ATOM 8904 C CA . LEU B 1 332 ? 1.1 -10.219 20.547 1 69.94 332 LEU B CA 1
ATOM 8905 C C . LEU B 1 332 ? 1.01 -10.742 21.969 1 69.94 332 LEU B C 1
ATOM 8907 O O . LEU B 1 332 ? -0.028 -10.594 22.625 1 69.94 332 LEU B O 1
ATOM 8911 N N . VAL B 1 333 ? 1.96 -11.492 22.516 1 60.91 333 VAL B N 1
ATOM 8912 C CA . VAL B 1 333 ? 1.874 -11.969 23.891 1 60.91 333 VAL B CA 1
ATOM 8913 C C . VAL B 1 333 ? 2.971 -11.32 24.734 1 60.91 333 VAL B C 1
ATOM 8915 O O . VAL B 1 333 ? 4.109 -11.18 24.281 1 60.91 333 VAL B O 1
ATOM 8918 N N . PRO B 1 334 ? 2.404 -10.648 25.922 1 49.53 334 PRO B N 1
ATOM 8919 C CA . PRO B 1 334 ? 3.396 -10.008 26.781 1 49.53 334 PRO B CA 1
ATOM 8920 C C . PRO B 1 334 ? 4.492 -10.961 27.234 1 49.53 334 PRO B C 1
ATOM 8922 O O . PRO B 1 334 ? 4.25 -12.164 27.375 1 49.53 334 PRO B O 1
ATOM 8925 N N . SER B 1 335 ? 5.699 -10.562 27.109 1 44.47 335 SER B N 1
ATOM 8926 C CA . SER B 1 335 ? 6.863 -11.297 27.594 1 44.47 335 SER B CA 1
ATOM 8927 C C . SER B 1 335 ? 6.652 -11.781 29.031 1 44.47 335 SER B C 1
ATOM 8929 O O . SER B 1 335 ? 7.355 -12.672 29.5 1 44.47 335 SER B O 1
ATOM 8931 N N . THR B 1 336 ? 5.867 -11.227 29.875 1 38.59 336 THR B N 1
ATOM 8932 C CA . THR B 1 336 ? 5.742 -11.562 31.281 1 38.59 336 THR B CA 1
ATOM 8933 C C . THR B 1 336 ? 5.145 -12.953 31.453 1 38.59 336 THR B C 1
ATOM 8935 O O . THR B 1 336 ? 5.16 -13.516 32.562 1 38.59 336 THR B O 1
ATOM 8938 N N . ALA B 1 337 ? 4.484 -13.43 30.594 1 36.91 337 ALA B N 1
ATOM 8939 C CA . ALA B 1 337 ? 3.854 -14.727 30.828 1 36.91 337 ALA B CA 1
ATOM 8940 C C . ALA B 1 337 ? 4.902 -15.812 31.031 1 36.91 337 ALA B C 1
ATOM 8942 O O . ALA B 1 337 ? 4.582 -16.922 31.484 1 36.91 337 ALA B O 1
ATOM 8943 N N . ASN B 1 338 ? 6.09 -15.641 30.531 1 34.66 338 ASN B N 1
ATOM 8944 C CA . ASN B 1 338 ? 7.09 -16.672 30.797 1 34.66 338 ASN B CA 1
ATOM 8945 C C . ASN B 1 338 ? 7.621 -16.578 32.219 1 34.66 338 ASN B C 1
ATOM 8947 O O . ASN B 1 338 ? 8.602 -17.234 32.562 1 34.66 338 ASN B O 1
ATOM 8951 N N . ALA B 1 339 ? 7.238 -15.641 33 1 32.81 339 ALA B N 1
ATOM 8952 C CA . ALA B 1 339 ? 7.785 -15.578 34.375 1 32.81 339 ALA B CA 1
ATOM 8953 C C . ALA B 1 339 ? 7.145 -16.625 35.25 1 32.81 339 ALA B C 1
ATOM 8955 O O . ALA B 1 339 ? 7.035 -16.422 36.469 1 32.81 339 ALA B O 1
ATOM 8956 N N . LEU B 1 340 ? 6.492 -17.656 34.719 1 31.27 340 LEU B N 1
ATOM 8957 C CA . LEU B 1 340 ? 6.309 -18.656 35.75 1 31.27 340 LEU B CA 1
ATOM 8958 C C . LEU B 1 340 ? 7.648 -19.094 36.344 1 31.27 340 LEU B C 1
ATOM 8960 O O . LEU B 1 340 ? 8.625 -19.25 35.594 1 31.27 340 LEU B O 1
ATOM 8964 N N . PRO B 1 341 ? 7.91 -18.891 37.594 1 28.64 341 PRO B N 1
ATOM 8965 C CA . PRO B 1 341 ? 9.156 -19.375 38.188 1 28.64 341 PRO B CA 1
ATOM 8966 C C . PRO B 1 341 ? 9.617 -20.703 37.562 1 28.64 341 PRO B C 1
ATOM 8968 O O . PRO B 1 341 ? 8.836 -21.641 37.438 1 28.64 341 PRO B O 1
ATOM 8971 N N . LYS B 1 342 ? 10.727 -20.656 36.75 1 32.44 342 LYS B N 1
ATOM 8972 C CA . LYS B 1 342 ? 11.445 -21.891 36.469 1 32.44 342 LYS B CA 1
ATOM 8973 C C . LYS B 1 342 ? 11.727 -22.672 37.719 1 32.44 342 LYS B C 1
ATOM 8975 O O . LYS B 1 342 ? 12.531 -22.25 38.562 1 32.44 342 LYS B O 1
ATOM 8980 N N . ARG B 1 343 ? 11.188 -23.5 38.281 1 27.97 343 ARG B N 1
ATOM 8981 C CA . ARG B 1 343 ? 12.031 -24.594 38.781 1 27.97 343 ARG B CA 1
ATOM 8982 C C . ARG B 1 343 ? 13.07 -25 37.719 1 27.97 343 ARG B C 1
ATOM 8984 O O . ARG B 1 343 ? 12.875 -24.781 36.531 1 27.97 343 ARG B O 1
ATOM 8991 N N . SER B 1 344 ? 14.344 -25.578 38.062 1 27.12 344 SER B N 1
ATOM 8992 C CA . SER B 1 344 ? 15.578 -26.016 37.406 1 27.12 344 SER B CA 1
ATOM 8993 C C . SER B 1 344 ? 15.289 -26.594 36.031 1 27.12 344 SER B C 1
ATOM 8995 O O . SER B 1 344 ? 16.156 -27.234 35.438 1 27.12 344 SER B O 1
ATOM 8997 N N . ARG B 1 345 ? 14.086 -27.062 35.656 1 27 345 ARG B N 1
ATOM 8998 C CA . ARG B 1 345 ? 14.273 -27.828 34.438 1 27 345 ARG B CA 1
ATOM 8999 C C . ARG B 1 345 ? 14.609 -26.906 33.281 1 27 345 ARG B C 1
ATOM 9001 O O . ARG B 1 345 ? 14.266 -25.734 33.281 1 27 345 ARG B O 1
ATOM 9008 N N . VAL B 1 346 ? 15.562 -27.328 32.406 1 25.8 346 VAL B N 1
ATOM 9009 C CA . VAL B 1 346 ? 16.188 -26.875 31.172 1 25.8 346 VAL B CA 1
ATOM 9010 C C . VAL B 1 346 ? 15.141 -26.203 30.281 1 25.8 346 VAL B C 1
ATOM 9012 O O . VAL B 1 346 ? 14.07 -26.781 30.031 1 25.8 346 VAL B O 1
ATOM 9015 N N . PRO B 1 347 ? 15.141 -24.891 30.25 1 28.81 347 PRO B N 1
ATOM 9016 C CA . PRO B 1 347 ? 14.289 -24.203 29.266 1 28.81 347 PRO B CA 1
ATOM 9017 C C . PRO B 1 347 ? 14.25 -24.922 27.922 1 28.81 347 PRO B C 1
ATOM 9019 O O . PRO B 1 347 ? 15.297 -25.219 27.344 1 28.81 347 PRO B O 1
ATOM 9022 N N . CYS B 1 348 ? 13.438 -25.969 27.766 1 25.08 348 CYS B N 1
ATOM 9023 C CA . CYS B 1 348 ? 13.281 -26.469 26.406 1 25.08 348 CYS B CA 1
ATOM 9024 C C . CYS B 1 348 ? 13.016 -25.328 25.422 1 25.08 348 CYS B C 1
ATOM 9026 O O . CYS B 1 348 ? 11.977 -24.672 25.5 1 25.08 348 CYS B O 1
ATOM 9028 N N . THR B 1 349 ? 14.008 -24.547 25.172 1 28.97 349 THR B N 1
ATOM 9029 C CA . THR B 1 349 ? 13.922 -23.703 23.984 1 28.97 349 THR B CA 1
ATOM 9030 C C . THR B 1 349 ? 13.188 -24.406 22.859 1 28.97 349 THR B C 1
ATOM 9032 O O . THR B 1 349 ? 13.547 -25.516 22.484 1 28.97 349 THR B O 1
ATOM 9035 N N . PRO B 1 350 ? 11.852 -24.109 22.703 1 29.33 350 PRO B N 1
ATOM 9036 C CA . PRO B 1 350 ? 11.242 -24.734 21.516 1 29.33 350 PRO B CA 1
ATOM 9037 C C . PRO B 1 350 ? 12.125 -24.641 20.281 1 29.33 350 PRO B C 1
ATOM 9039 O O . PRO B 1 350 ? 12.492 -23.547 19.859 1 29.33 350 PRO B O 1
ATOM 9042 N N . ARG B 1 351 ? 13 -25.516 20.188 1 29.06 351 ARG B N 1
ATOM 9043 C CA . ARG B 1 351 ? 13.82 -25.516 18.969 1 29.06 351 ARG B CA 1
ATOM 9044 C C . ARG B 1 351 ? 12.969 -25.203 17.734 1 29.06 351 ARG B C 1
ATOM 9046 O O . ARG B 1 351 ? 13.477 -24.656 16.75 1 29.06 351 ARG B O 1
ATOM 9053 N N . GLY B 1 352 ? 11.992 -26.203 17.328 1 29.52 352 GLY B N 1
ATOM 9054 C CA . GLY B 1 352 ? 11.516 -26.25 15.961 1 29.52 352 GLY B CA 1
ATOM 9055 C C . GLY B 1 352 ? 10.523 -25.141 15.641 1 29.52 352 GLY B C 1
ATOM 9056 O O . GLY B 1 352 ? 9.992 -24.5 16.547 1 29.52 352 GLY B O 1
ATOM 9057 N N . ARG B 1 353 ? 10.383 -24.703 14.328 1 32.72 353 ARG B N 1
ATOM 9058 C CA . ARG B 1 353 ? 9.508 -23.734 13.68 1 32.72 353 ARG B CA 1
ATOM 9059 C C . ARG B 1 353 ? 8.141 -23.688 14.352 1 32.72 353 ARG B C 1
ATOM 9061 O O . ARG B 1 353 ? 7.648 -22.625 14.711 1 32.72 353 ARG B O 1
ATOM 9068 N N . ASP B 1 354 ? 7.168 -24.469 13.664 1 31.17 354 ASP B N 1
ATOM 9069 C CA . ASP B 1 354 ? 5.805 -24.703 14.125 1 31.17 354 ASP B CA 1
ATOM 9070 C C . ASP B 1 354 ? 5.793 -25.391 15.492 1 31.17 354 ASP B C 1
ATOM 9072 O O . ASP B 1 354 ? 5.156 -26.422 15.664 1 31.17 354 ASP B O 1
ATOM 9076 N N . SER B 1 355 ? 6.77 -25.438 16.203 1 30.19 355 SER B N 1
ATOM 9077 C CA . SER B 1 355 ? 6.523 -26.406 17.281 1 30.19 355 SER B CA 1
ATOM 9078 C C . SER B 1 355 ? 5.258 -26.047 18.047 1 30.19 355 SER B C 1
ATOM 9080 O O . SER B 1 355 ? 5.176 -24.984 18.672 1 30.19 355 SER B O 1
ATOM 9082 N N . PRO B 1 356 ? 4.074 -26.594 17.719 1 32.12 356 PRO B N 1
ATOM 9083 C CA . PRO B 1 356 ? 2.848 -26.719 18.516 1 32.12 356 PRO B CA 1
ATOM 9084 C C . PRO B 1 356 ? 3.109 -26.703 20.016 1 32.12 356 PRO B C 1
ATOM 9086 O O . PRO B 1 356 ? 2.209 -26.391 20.797 1 32.12 356 PRO B O 1
ATOM 9089 N N . ALA B 1 357 ? 3.973 -27.797 20.562 1 29.56 357 ALA B N 1
ATOM 9090 C CA . ALA B 1 357 ? 3.762 -28.516 21.812 1 29.56 357 ALA B CA 1
ATOM 9091 C C . ALA B 1 357 ? 3.73 -27.547 23 1 29.56 357 ALA B C 1
ATOM 9093 O O . ALA B 1 357 ? 2.795 -27.578 23.797 1 29.56 357 ALA B O 1
ATOM 9094 N N . ALA B 1 358 ? 4.91 -27 23.703 1 30.98 358 ALA B N 1
ATOM 9095 C CA . ALA B 1 358 ? 5.031 -27.438 25.078 1 30.98 358 ALA B CA 1
ATOM 9096 C C . ALA B 1 358 ? 4.008 -26.734 25.969 1 30.98 358 ALA B C 1
ATOM 9098 O O . ALA B 1 358 ? 3.422 -27.359 26.859 1 30.98 358 ALA B O 1
ATOM 9099 N N . VAL B 1 359 ? 3.434 -25.641 26.016 1 33.97 359 VAL B N 1
ATOM 9100 C CA . VAL B 1 359 ? 3.783 -25.281 27.391 1 33.97 359 VAL B CA 1
ATOM 9101 C C . VAL B 1 359 ? 2.781 -25.906 28.359 1 33.97 359 VAL B C 1
ATOM 9103 O O . VAL B 1 359 ? 1.625 -25.484 28.422 1 33.97 359 VAL B O 1
ATOM 9106 N N . ALA B 1 360 ? 2.451 -27.188 28.297 1 34.31 360 ALA B N 1
ATOM 9107 C CA . ALA B 1 360 ? 1.722 -27.656 29.484 1 34.31 360 ALA B CA 1
ATOM 9108 C C . ALA B 1 360 ? 2.48 -27.328 30.766 1 34.31 360 ALA B C 1
ATOM 9110 O O . ALA B 1 360 ? 3.494 -27.953 31.062 1 34.31 360 ALA B O 1
ATOM 9111 N N . ASN B 1 361 ? 2.691 -26.203 31.141 1 32.59 361 ASN B N 1
ATOM 9112 C CA . ASN B 1 361 ? 3.301 -26.172 32.469 1 32.59 361 ASN B CA 1
ATOM 9113 C C . ASN B 1 361 ? 2.297 -26.531 33.562 1 32.59 361 ASN B C 1
ATOM 9115 O O . ASN B 1 361 ? 1.311 -25.828 33.75 1 32.59 361 ASN B O 1
ATOM 9119 N N . ALA B 1 362 ? 1.902 -27.766 33.531 1 33.41 362 ALA B N 1
ATOM 9120 C CA . ALA B 1 362 ? 1.076 -28.094 34.688 1 33.41 362 ALA B CA 1
ATOM 9121 C C . ALA B 1 362 ? 1.883 -28 36 1 33.41 362 ALA B C 1
ATOM 9123 O O . ALA B 1 362 ? 2.986 -28.547 36.094 1 33.41 362 ALA B O 1
ATOM 9124 N N . SER B 1 363 ? 1.875 -26.891 36.594 1 33.91 363 SER B N 1
ATOM 9125 C CA . SER B 1 363 ? 2.332 -26.984 37.969 1 33.91 363 SER B CA 1
ATOM 9126 C C . SER B 1 363 ? 1.277 -27.641 38.844 1 33.91 363 SER B C 1
ATOM 9128 O O . SER B 1 363 ? 0.124 -27.203 38.875 1 33.91 363 SER B O 1
ATOM 9130 N N . ALA B 1 364 ? 1.344 -28.922 38.906 1 31.75 364 ALA B N 1
ATOM 9131 C CA . ALA B 1 364 ? 0.574 -29.547 39.969 1 31.75 364 ALA B CA 1
ATOM 9132 C C . ALA B 1 364 ? 1.171 -29.219 41.344 1 31.75 364 ALA B C 1
ATOM 9134 O O . ALA B 1 364 ? 2.365 -29.422 41.562 1 31.75 364 ALA B O 1
ATOM 9135 N N . SER B 1 365 ? 0.8 -28.219 41.938 1 34.09 365 SER B N 1
ATOM 9136 C CA . SER B 1 365 ? 1.179 -28.281 43.344 1 34.09 365 SER B CA 1
ATOM 9137 C C . SER B 1 365 ? 0.646 -29.531 44.031 1 34.09 365 SER B C 1
ATOM 9139 O O . SER B 1 365 ? -0.527 -29.891 43.844 1 34.09 365 SER B O 1
ATOM 9141 N N . ALA B 1 366 ? 1.471 -30.5 44.156 1 32.53 366 ALA B N 1
ATOM 9142 C CA . ALA B 1 366 ? 1.304 -31.75 44.906 1 32.53 366 ALA B CA 1
ATOM 9143 C C . ALA B 1 366 ? 0.616 -31.5 46.25 1 32.53 366 ALA B C 1
ATOM 9145 O O . ALA B 1 366 ? 0.617 -32.375 47.125 1 32.53 366 ALA B O 1
ATOM 9146 N N . GLU B 1 367 ? 0.382 -30.422 46.812 1 35.38 367 GLU B N 1
ATOM 9147 C CA . GLU B 1 367 ? -0.222 -30.797 48.062 1 35.38 367 GLU B CA 1
ATOM 9148 C C . GLU B 1 367 ? -1.477 -31.641 47.875 1 35.38 367 GLU B C 1
ATOM 9150 O O . GLU B 1 367 ? -2.479 -31.156 47.344 1 35.38 367 GLU B O 1
ATOM 9155 N N . SER B 1 368 ? -1.434 -32.969 47.625 1 38.06 368 SER B N 1
ATOM 9156 C CA . SER B 1 368 ? -2.291 -34.125 47.375 1 38.06 368 SER B CA 1
ATOM 9157 C C . SER B 1 368 ? -3.475 -34.156 48.312 1 38.06 368 SER B C 1
ATOM 9159 O O . SER B 1 368 ? -3.531 -35 49.219 1 38.06 368 SER B O 1
ATOM 9161 N N . GLU B 1 369 ? -3.957 -33.094 48.938 1 41.53 369 GLU B N 1
ATOM 9162 C CA . GLU B 1 369 ? -5.223 -33.438 49.594 1 41.53 369 GLU B CA 1
ATOM 9163 C C . GLU B 1 369 ? -6.285 -33.781 48.562 1 41.53 369 GLU B C 1
ATOM 9165 O O . GLU B 1 369 ? -6.227 -33.344 47.406 1 41.53 369 GLU B O 1
ATOM 9170 N N . PRO B 1 370 ? -7.148 -34.781 48.781 1 46.81 370 PRO B N 1
ATOM 9171 C CA . PRO B 1 370 ? -8.414 -35 48.062 1 46.81 370 PRO B CA 1
ATOM 9172 C C . PRO B 1 370 ? -9.094 -33.719 47.625 1 46.81 370 PRO B C 1
ATOM 9174 O O . PRO B 1 370 ? -9.227 -32.781 48.438 1 46.81 370 PRO B O 1
ATOM 9177 N N . GLY B 1 371 ? -9.258 -33.312 46.219 1 52.97 371 GLY B N 1
ATOM 9178 C CA . GLY B 1 371 ? -9.836 -32.062 45.719 1 52.97 371 GLY B CA 1
ATOM 9179 C C . GLY B 1 371 ? -8.828 -31.188 45 1 52.97 371 GLY B C 1
ATOM 9180 O O . GLY B 1 371 ? -8.984 -29.969 44.969 1 52.97 371 GLY B O 1
ATOM 9181 N N . SER B 1 372 ? -7.805 -31.766 44.594 1 59.06 372 SER B N 1
ATOM 9182 C CA . SER B 1 372 ? -6.734 -30.953 44 1 59.06 372 SER B CA 1
ATOM 9183 C C . SER B 1 372 ? -7.121 -30.438 42.625 1 59.06 372 SER B C 1
ATOM 9185 O O . SER B 1 372 ? -7.957 -31.031 41.938 1 59.06 372 SER B O 1
ATOM 9187 N N . THR B 1 373 ? -6.898 -29.125 42.375 1 64.94 373 THR B N 1
ATOM 9188 C CA . THR B 1 373 ? -7.086 -28.406 41.094 1 64.94 373 THR B CA 1
ATOM 9189 C C . THR B 1 373 ? -5.82 -28.484 40.25 1 64.94 373 THR B C 1
ATOM 9191 O O . THR B 1 373 ? -4.719 -28.234 40.75 1 64.94 373 THR B O 1
ATOM 9194 N N . ILE B 1 374 ? -5.957 -29.062 39.031 1 69.94 374 ILE B N 1
ATOM 9195 C CA . ILE B 1 374 ? -4.883 -29.062 38.062 1 69.94 374 ILE B CA 1
ATOM 9196 C C . ILE B 1 374 ? -5.008 -27.828 37.156 1 69.94 374 ILE B C 1
ATOM 9198 O O . ILE B 1 374 ? -6.113 -27.453 36.75 1 69.94 374 ILE B O 1
ATOM 9202 N N . GLN B 1 375 ? -3.855 -27.188 37 1 72.19 375 GLN B N 1
ATOM 9203 C CA . GLN B 1 375 ? -3.816 -26.062 36.062 1 72.19 375 GLN B CA 1
ATOM 9204 C C . GLN B 1 375 ? -3.059 -26.422 34.781 1 72.19 375 GLN B C 1
ATOM 9206 O O . GLN B 1 375 ? -1.935 -26.922 34.844 1 72.19 375 GLN B O 1
ATOM 9211 N N . LEU B 1 376 ? -3.723 -26.156 33.688 1 72.12 376 LEU B N 1
ATOM 9212 C CA . LEU B 1 376 ? -3.133 -26.438 32.375 1 72.12 376 LEU B CA 1
ATOM 9213 C C . LEU B 1 376 ? -3.107 -25.172 31.516 1 72.12 376 LEU B C 1
ATOM 9215 O O . LEU B 1 376 ? -4.051 -24.375 31.547 1 72.12 376 LEU B O 1
ATOM 9219 N N . CYS B 1 377 ? -1.945 -24.984 30.781 1 75.81 377 CYS B N 1
ATOM 9220 C CA . CYS B 1 377 ? -1.855 -23.938 29.766 1 75.81 377 CYS B CA 1
ATOM 9221 C C . CYS B 1 377 ? -1.814 -24.531 28.359 1 75.81 377 CYS B C 1
ATOM 9223 O O . CYS B 1 377 ? -0.907 -25.297 28.031 1 75.81 377 CYS B O 1
ATOM 9225 N N . LEU B 1 378 ? -2.766 -24.219 27.594 1 79.69 378 LEU B N 1
ATOM 9226 C CA . LEU B 1 378 ? -2.857 -24.719 26.234 1 79.69 378 LEU B CA 1
ATOM 9227 C C . LEU B 1 378 ? -2.496 -23.625 25.234 1 79.69 378 LEU B C 1
ATOM 9229 O O . LEU B 1 378 ? -2.832 -22.453 25.438 1 79.69 378 LEU B O 1
ATOM 9233 N N . PRO B 1 379 ? -1.818 -23.938 24.078 1 80.94 379 PRO B N 1
ATOM 9234 C CA . PRO B 1 379 ? -1.453 -22.938 23.078 1 80.94 379 PRO B CA 1
ATOM 9235 C C . PRO B 1 379 ? -2.598 -22.609 22.109 1 80.94 379 PRO B C 1
ATOM 9237 O O . PRO B 1 379 ? -3.41 -23.484 21.797 1 80.94 379 PRO B O 1
ATOM 9240 N N . VAL B 1 380 ? -2.674 -21.406 21.703 1 89.38 380 VAL B N 1
ATOM 9241 C CA . VAL B 1 380 ? -3.416 -21.047 20.5 1 89.38 380 VAL B CA 1
ATOM 9242 C C . VAL B 1 380 ? -2.533 -21.25 19.266 1 89.38 380 VAL B C 1
ATOM 9244 O O . VAL B 1 380 ? -1.621 -20.469 19.016 1 89.38 380 VAL B O 1
ATOM 9247 N N . ARG B 1 381 ? -2.814 -22.281 18.547 1 86 381 ARG B N 1
ATOM 9248 C CA . ARG B 1 381 ? -1.96 -22.672 17.438 1 86 381 ARG B CA 1
ATOM 9249 C C . ARG B 1 381 ? -2.35 -21.922 16.172 1 86 381 ARG B C 1
ATOM 9251 O O . ARG B 1 381 ? -3.408 -21.297 16.109 1 86 381 ARG B O 1
ATOM 9258 N N . ARG B 1 382 ? -1.457 -22 15.141 1 87.44 382 ARG B N 1
ATOM 9259 C CA . ARG B 1 382 ? -1.714 -21.359 13.852 1 87.44 382 ARG B CA 1
ATOM 9260 C C . ARG B 1 382 ? -2.801 -22.109 13.078 1 87.44 382 ARG B C 1
ATOM 9262 O O . ARG B 1 382 ? -2.844 -23.344 13.094 1 87.44 382 ARG B O 1
ATOM 9269 N N . SER B 1 383 ? -3.592 -21.328 12.406 1 90.25 383 SER B N 1
ATOM 9270 C CA . SER B 1 383 ? -4.711 -21.906 11.664 1 90.25 383 SER B CA 1
ATOM 9271 C C . SER B 1 383 ? -4.355 -22.094 10.195 1 90.25 383 SER B C 1
ATOM 9273 O O . SER B 1 383 ? -5.168 -22.609 9.422 1 90.25 383 SER B O 1
ATOM 9275 N N . ASP B 1 384 ? -3.166 -21.828 9.695 1 85.75 384 ASP B N 1
ATOM 9276 C CA . ASP B 1 384 ? -2.793 -21.734 8.289 1 85.75 384 ASP B CA 1
ATOM 9277 C C . ASP B 1 384 ? -3.008 -23.062 7.566 1 85.75 384 ASP B C 1
ATOM 9279 O O . ASP B 1 384 ? -3.467 -23.078 6.422 1 85.75 384 ASP B O 1
ATOM 9283 N N . ALA B 1 385 ? -2.674 -24.141 8.219 1 84.44 385 ALA B N 1
ATOM 9284 C CA . ALA B 1 385 ? -2.787 -25.453 7.578 1 84.44 385 ALA B CA 1
ATOM 9285 C C . ALA B 1 385 ? -4.227 -25.734 7.16 1 84.44 385 ALA B C 1
ATOM 9287 O O . ALA B 1 385 ? -4.465 -26.281 6.082 1 84.44 385 ALA B O 1
ATOM 9288 N N . TYR B 1 386 ? -5.168 -25.344 7.977 1 89.5 386 TYR B N 1
ATOM 9289 C CA . TYR B 1 386 ? -6.574 -25.594 7.688 1 89.5 386 TYR B CA 1
ATOM 9290 C C . TYR B 1 386 ? -7.109 -24.625 6.648 1 89.5 386 TYR B C 1
ATOM 9292 O O . TYR B 1 386 ? -7.945 -24.984 5.82 1 89.5 386 TYR B O 1
ATOM 9300 N N . ALA B 1 387 ? -6.609 -23.406 6.734 1 91.81 387 ALA B N 1
ATOM 9301 C CA . ALA B 1 387 ? -6.977 -22.438 5.707 1 91.81 387 ALA B CA 1
ATOM 9302 C C . ALA B 1 387 ? -6.508 -22.891 4.328 1 91.81 387 ALA B C 1
ATOM 9304 O O . ALA B 1 387 ? -7.242 -22.766 3.346 1 91.81 387 ALA B O 1
ATOM 9305 N N . TRP B 1 388 ? -5.352 -23.422 4.242 1 89.31 388 TRP B N 1
ATOM 9306 C CA . TRP B 1 388 ? -4.789 -23.891 2.979 1 89.31 388 TRP B CA 1
ATOM 9307 C C . TRP B 1 388 ? -5.527 -25.125 2.475 1 89.31 388 TRP B C 1
ATOM 9309 O O . TRP B 1 388 ? -5.746 -25.281 1.271 1 89.31 388 TRP B O 1
ATOM 9319 N N . LEU B 1 389 ? -5.867 -25.984 3.412 1 88.12 389 LEU B N 1
ATOM 9320 C CA . LEU B 1 389 ? -6.641 -27.172 3.051 1 88.12 389 LEU B CA 1
ATOM 9321 C C . LEU B 1 389 ? -7.961 -26.781 2.396 1 88.12 389 LEU B C 1
ATOM 9323 O O . LEU B 1 389 ? -8.32 -27.312 1.342 1 88.12 389 LEU B O 1
ATOM 9327 N N . TYR B 1 390 ? -8.617 -25.891 2.988 1 92.31 390 TYR B N 1
ATOM 9328 C CA . TYR B 1 390 ? -9.883 -25.391 2.467 1 92.31 390 TYR B CA 1
ATOM 9329 C C . TYR B 1 390 ? -9.703 -24.797 1.075 1 92.31 390 TYR B C 1
ATOM 9331 O O . TYR B 1 390 ? -10.523 -25.016 0.186 1 92.31 390 TYR B O 1
ATOM 9339 N N . ARG B 1 391 ? -8.617 -24.094 0.847 1 93.38 391 ARG B N 1
ATOM 9340 C CA . ARG B 1 391 ? -8.43 -23.297 -0.358 1 93.38 391 ARG B CA 1
ATOM 9341 C C . ARG B 1 391 ? -7.883 -24.141 -1.5 1 93.38 391 ARG B C 1
ATOM 9343 O O . ARG B 1 391 ? -7.688 -23.641 -2.611 1 93.38 391 ARG B O 1
ATOM 9350 N N . GLN B 1 392 ? -7.703 -25.406 -1.328 1 90.56 392 GLN B N 1
ATOM 9351 C CA . GLN B 1 392 ? -7.203 -26.281 -2.387 1 90.56 392 GLN B CA 1
ATOM 9352 C C . GLN B 1 392 ? -8.234 -26.422 -3.506 1 90.56 392 GLN B C 1
ATOM 9354 O O . GLN B 1 392 ? -7.871 -26.5 -4.684 1 90.56 392 GLN B O 1
ATOM 9359 N N . VAL B 1 393 ? -9.438 -26.484 -3.119 1 93.62 393 VAL B N 1
ATOM 9360 C CA . VAL B 1 393 ? -10.508 -26.656 -4.09 1 93.62 393 VAL B CA 1
ATOM 9361 C C . VAL B 1 393 ? -11.297 -25.359 -4.227 1 93.62 393 VAL B C 1
ATOM 9363 O O . VAL B 1 393 ? -11.766 -24.797 -3.229 1 93.62 393 VAL B O 1
ATOM 9366 N N . LYS B 1 394 ? -11.453 -24.922 -5.441 1 96.44 394 LYS B N 1
ATOM 9367 C CA . LYS B 1 394 ? -12.164 -23.672 -5.68 1 96.44 394 LYS B CA 1
ATOM 9368 C C . LYS B 1 394 ? -13.625 -23.922 -6.035 1 96.44 394 LYS B C 1
ATOM 9370 O O . LYS B 1 394 ? -13.938 -24.844 -6.801 1 96.44 394 LYS B O 1
ATOM 9375 N N . ASP B 1 395 ? -14.492 -23.141 -5.469 1 94.94 395 ASP B N 1
ATOM 9376 C CA . ASP B 1 395 ? -15.906 -23.312 -5.789 1 94.94 395 ASP B CA 1
ATOM 9377 C C . ASP B 1 395 ? -16.25 -22.641 -7.125 1 94.94 395 ASP B C 1
ATOM 9379 O O . ASP B 1 395 ? -15.406 -21.969 -7.723 1 94.94 395 ASP B O 1
ATOM 9383 N N . ARG B 1 396 ? -17.469 -22.891 -7.598 1 95.38 396 ARG B N 1
ATOM 9384 C CA . ARG B 1 396 ? -17.922 -22.422 -8.906 1 95.38 396 ARG B CA 1
ATOM 9385 C C . ARG B 1 396 ? -17.969 -20.906 -8.953 1 95.38 396 ARG B C 1
ATOM 9387 O O . ARG B 1 396 ? -17.672 -20.297 -9.984 1 95.38 396 ARG B O 1
ATOM 9394 N N . SER B 1 397 ? -18.359 -20.297 -7.855 1 95.12 397 SER B N 1
ATOM 9395 C CA . SER B 1 397 ? -18.406 -18.844 -7.809 1 95.12 397 SER B CA 1
ATOM 9396 C C . SER B 1 397 ? -17 -18.25 -7.902 1 95.12 397 SER B C 1
ATOM 9398 O O . SER B 1 397 ? -16.812 -17.203 -8.523 1 95.12 397 SER B O 1
ATOM 9400 N N . GLN B 1 398 ? -16.109 -18.875 -7.234 1 96.69 398 GLN B N 1
ATOM 9401 C CA . GLN B 1 398 ? -14.727 -18.406 -7.312 1 96.69 398 GLN B CA 1
ATOM 9402 C C . GLN B 1 398 ? -14.195 -18.5 -8.742 1 96.69 398 GLN B C 1
ATOM 9404 O O . GLN B 1 398 ? -13.438 -17.641 -9.188 1 96.69 398 GLN B O 1
ATOM 9409 N N . LEU B 1 399 ? -14.516 -19.578 -9.43 1 97.75 399 LEU B N 1
ATOM 9410 C CA . LEU B 1 399 ? -14.172 -19.688 -10.844 1 97.75 399 LEU B CA 1
ATOM 9411 C C . LEU B 1 399 ? -14.688 -18.484 -11.625 1 97.75 399 LEU B C 1
ATOM 9413 O O . LEU B 1 399 ? -13.945 -17.875 -12.398 1 97.75 399 LEU B O 1
ATOM 9417 N N . ARG B 1 400 ? -15.922 -18.125 -11.43 1 96.62 400 ARG B N 1
ATOM 9418 C CA . ARG B 1 400 ? -16.5 -16.984 -12.133 1 96.62 400 ARG B CA 1
ATOM 9419 C C . ARG B 1 400 ? -15.766 -15.695 -11.789 1 96.62 400 ARG B C 1
ATOM 9421 O O . ARG B 1 400 ? -15.531 -14.859 -12.656 1 96.62 400 ARG B O 1
ATOM 9428 N N . GLN B 1 401 ? -15.391 -15.555 -10.531 1 96.94 401 GLN B N 1
ATOM 9429 C CA . GLN B 1 401 ? -14.672 -14.367 -10.086 1 96.94 401 GLN B CA 1
ATOM 9430 C C . GLN B 1 401 ? -13.297 -14.281 -10.75 1 96.94 401 GLN B C 1
ATOM 9432 O O . GLN B 1 401 ? -12.852 -13.195 -11.133 1 96.94 401 GLN B O 1
ATOM 9437 N N . HIS B 1 402 ? -12.609 -15.383 -10.859 1 98.19 402 HIS B N 1
ATOM 9438 C CA . HIS B 1 402 ? -11.312 -15.383 -11.531 1 98.19 402 HIS B CA 1
ATOM 9439 C C . HIS B 1 402 ? -11.461 -15.039 -13.016 1 98.19 402 HIS B C 1
ATOM 9441 O O . HIS B 1 402 ? -10.609 -14.359 -13.586 1 98.19 402 HIS B O 1
ATOM 9447 N N . LEU B 1 403 ? -12.5 -15.547 -13.656 1 97.69 403 LEU B N 1
ATOM 9448 C CA . LEU B 1 403 ? -12.734 -15.211 -15.055 1 97.69 403 LEU B CA 1
ATOM 9449 C C . LEU B 1 403 ? -13.008 -13.727 -15.219 1 97.69 403 LEU B C 1
ATOM 9451 O O . LEU B 1 403 ? -12.594 -13.117 -16.203 1 97.69 403 LEU B O 1
ATOM 9455 N N . ARG B 1 404 ? -13.703 -13.164 -14.266 1 95.5 404 ARG B N 1
ATOM 9456 C CA . ARG B 1 404 ? -13.914 -11.719 -14.266 1 95.5 404 ARG B CA 1
ATOM 9457 C C . ARG B 1 404 ? -12.586 -10.977 -14.188 1 95.5 404 ARG B C 1
ATOM 9459 O O . ARG B 1 404 ? -12.352 -10.023 -14.938 1 95.5 404 ARG B O 1
ATOM 9466 N N . SER B 1 405 ? -11.734 -11.336 -13.289 1 98.06 405 SER B N 1
ATOM 9467 C CA . SER B 1 405 ? -10.422 -10.719 -13.141 1 98.06 405 SER B CA 1
ATOM 9468 C C . SER B 1 405 ? -9.562 -10.922 -14.383 1 98.06 405 SER B C 1
ATOM 9470 O O . SER B 1 405 ? -8.781 -10.039 -14.758 1 98.06 405 SER B O 1
ATOM 9472 N N . ALA B 1 406 ? -9.648 -12.086 -14.945 1 98.44 406 ALA B N 1
ATOM 9473 C CA . ALA B 1 406 ? -8.914 -12.359 -16.172 1 98.44 406 ALA B CA 1
ATOM 9474 C C . ALA B 1 406 ? -9.344 -11.414 -17.297 1 98.44 406 ALA B C 1
ATOM 9476 O O . ALA B 1 406 ? -8.508 -10.945 -18.078 1 98.44 406 ALA B O 1
ATOM 9477 N N . ARG B 1 407 ? -10.648 -11.188 -17.391 1 96.69 407 ARG B N 1
ATOM 9478 C CA . ARG B 1 407 ? -11.141 -10.227 -18.375 1 96.69 407 ARG B CA 1
ATOM 9479 C C . ARG B 1 407 ? -10.555 -8.836 -18.125 1 96.69 407 ARG B C 1
ATOM 9481 O O . ARG B 1 407 ? -10.141 -8.148 -19.062 1 96.69 407 ARG B O 1
ATOM 9488 N N . ALA B 1 408 ? -10.586 -8.406 -16.859 1 97.12 408 ALA B N 1
ATOM 9489 C CA . ALA B 1 408 ? -9.977 -7.133 -16.5 1 97.12 408 ALA B CA 1
ATOM 9490 C C . ALA B 1 408 ? -8.5 -7.102 -16.891 1 97.12 408 ALA B C 1
ATOM 9492 O O . ALA B 1 408 ? -8.016 -6.094 -17.422 1 97.12 408 ALA B O 1
ATOM 9493 N N . THR B 1 409 ? -7.797 -8.164 -16.672 1 98.62 409 THR B N 1
ATOM 9494 C CA . THR B 1 409 ? -6.387 -8.266 -17.031 1 98.62 409 THR B CA 1
ATOM 9495 C C . THR B 1 409 ? -6.199 -8.18 -18.547 1 98.62 409 THR B C 1
ATOM 9497 O O . THR B 1 409 ? -5.25 -7.551 -19.016 1 98.62 409 THR B O 1
ATOM 9500 N N . GLU B 1 410 ? -7.066 -8.859 -19.297 1 98.19 410 GLU B N 1
ATOM 9501 C CA . GLU B 1 410 ? -7.016 -8.758 -20.75 1 98.19 410 GLU B CA 1
ATOM 9502 C C . GLU B 1 410 ? -7.074 -7.301 -21.203 1 98.19 410 GLU B C 1
ATOM 9504 O O . GLU B 1 410 ? -6.266 -6.867 -22.031 1 98.19 410 GLU B O 1
ATOM 9509 N N . ASP B 1 411 ? -8 -6.59 -20.656 1 96.25 411 ASP B N 1
ATOM 9510 C CA . ASP B 1 411 ? -8.164 -5.188 -21.031 1 96.25 411 ASP B CA 1
ATOM 9511 C C . ASP B 1 411 ? -6.891 -4.395 -20.734 1 96.25 411 ASP B C 1
ATOM 9513 O O . ASP B 1 411 ? -6.484 -3.549 -21.531 1 96.25 411 ASP B O 1
ATOM 9517 N N . ALA B 1 412 ? -6.332 -4.625 -19.609 1 98.38 412 ALA B N 1
ATOM 9518 C CA . ALA B 1 412 ? -5.117 -3.914 -19.234 1 98.38 412 ALA B CA 1
ATOM 9519 C C . ALA B 1 412 ? -3.963 -4.262 -20.172 1 98.38 412 ALA B C 1
ATOM 9521 O O . ALA B 1 412 ? -3.213 -3.379 -20.594 1 98.38 412 ALA B O 1
ATOM 9522 N N . PHE B 1 413 ? -3.783 -5.523 -20.484 1 98.62 413 PHE B N 1
ATOM 9523 C CA . PHE B 1 413 ? -2.723 -5.949 -21.391 1 98.62 413 PHE B CA 1
ATOM 9524 C C . PHE B 1 413 ? -2.924 -5.355 -22.781 1 98.62 413 PHE B C 1
ATOM 9526 O O . PHE B 1 413 ? -1.961 -4.945 -23.422 1 98.62 413 PHE B O 1
ATOM 9533 N N . LEU B 1 414 ? -4.164 -5.379 -23.281 1 97.75 414 LEU B N 1
ATOM 9534 C CA . LEU B 1 414 ? -4.422 -4.828 -24.609 1 97.75 414 LEU B CA 1
ATOM 9535 C C . LEU B 1 414 ? -4.027 -3.357 -24.672 1 97.75 414 LEU B C 1
ATOM 9537 O O . LEU B 1 414 ? -3.43 -2.914 -25.656 1 97.75 414 LEU B O 1
ATOM 9541 N N . GLN B 1 415 ? -4.363 -2.594 -23.656 1 96.5 415 GLN B N 1
ATOM 9542 C CA . GLN B 1 415 ? -3.975 -1.188 -23.609 1 96.5 415 GLN B CA 1
ATOM 9543 C C . GLN B 1 415 ? -2.457 -1.037 -23.578 1 96.5 415 GLN B C 1
ATOM 9545 O O . GLN B 1 415 ? -1.896 -0.183 -24.266 1 96.5 415 GLN B O 1
ATOM 9550 N N . LEU B 1 416 ? -1.816 -1.854 -22.781 1 98.31 416 LEU B N 1
ATOM 9551 C CA . LEU B 1 416 ? -0.36 -1.831 -22.703 1 98.31 416 LEU B CA 1
ATOM 9552 C C . LEU B 1 416 ? 0.255 -2.176 -24.062 1 98.31 416 LEU B C 1
ATOM 9554 O O . LEU B 1 416 ? 1.192 -1.512 -24.5 1 98.31 416 LEU B O 1
ATOM 9558 N N . MET B 1 417 ? -0.254 -3.174 -24.75 1 98.44 417 MET B N 1
ATOM 9559 C CA . MET B 1 417 ? 0.259 -3.619 -26.047 1 98.44 417 MET B CA 1
ATOM 9560 C C . MET B 1 417 ? 0.131 -2.516 -27.094 1 98.44 417 MET B C 1
ATOM 9562 O O . MET B 1 417 ? 1.018 -2.344 -27.938 1 98.44 417 MET B O 1
ATOM 9566 N N . ARG B 1 418 ? -0.89 -1.774 -27.047 1 97.44 418 ARG B N 1
ATOM 9567 C CA . ARG B 1 418 ? -1.093 -0.684 -28 1 97.44 418 ARG B CA 1
ATOM 9568 C C . ARG B 1 418 ? -0.112 0.455 -27.734 1 97.44 418 ARG B C 1
ATOM 9570 O O . ARG B 1 418 ? 0.229 1.205 -28.656 1 97.44 418 ARG B O 1
ATOM 9577 N N . CYS B 1 419 ? 0.337 0.529 -26.5 1 97.31 419 CYS B N 1
ATOM 9578 C CA . CYS B 1 419 ? 1.279 1.571 -26.109 1 97.31 419 CYS B CA 1
ATOM 9579 C C . CYS B 1 419 ? 2.711 1.162 -26.438 1 97.31 419 CYS B C 1
ATOM 9581 O O . CYS B 1 419 ? 3.557 2.014 -26.719 1 97.31 419 CYS B O 1
ATOM 9583 N N . ALA B 1 420 ? 3.039 -0.054 -26.531 1 98.19 420 ALA B N 1
ATOM 9584 C CA . ALA B 1 420 ? 4.383 -0.624 -26.516 1 98.19 420 ALA B CA 1
ATOM 9585 C C . ALA B 1 420 ? 5.164 -0.219 -27.75 1 98.19 420 ALA B C 1
ATOM 9587 O O . ALA B 1 420 ? 6.375 0.02 -27.688 1 98.19 420 ALA B O 1
ATOM 9588 N N . PRO B 1 421 ? 4.508 -0.075 -29 1 97.88 421 PRO B N 1
ATOM 9589 C CA . PRO B 1 421 ? 5.273 0.291 -30.188 1 97.88 421 PRO B CA 1
ATOM 9590 C C . PRO B 1 421 ? 5.828 1.712 -30.125 1 97.88 421 PRO B C 1
ATOM 9592 O O . PRO B 1 421 ? 6.785 2.041 -30.828 1 97.88 421 PRO B O 1
ATOM 9595 N N . ALA B 1 422 ? 5.305 2.543 -29.25 1 96.81 422 ALA B N 1
ATOM 9596 C CA . ALA B 1 422 ? 5.617 3.971 -29.266 1 96.81 422 ALA B CA 1
ATOM 9597 C C . ALA B 1 422 ? 6.629 4.328 -28.188 1 96.81 422 ALA B C 1
ATOM 9599 O O . ALA B 1 422 ? 6.895 5.508 -27.938 1 96.81 422 ALA B O 1
ATOM 9600 N N . THR B 1 423 ? 7.23 3.369 -27.453 1 97.12 423 THR B N 1
ATOM 9601 C CA . THR B 1 423 ? 8.148 3.709 -26.375 1 97.12 423 THR B CA 1
ATOM 9602 C C . THR B 1 423 ? 9.203 2.625 -26.203 1 97.12 423 THR B C 1
ATOM 9604 O O . THR B 1 423 ? 9.023 1.491 -26.656 1 97.12 423 THR B O 1
ATOM 9607 N N . LEU B 1 424 ? 10.344 2.979 -25.703 1 97.62 424 LEU B N 1
ATOM 9608 C CA . LEU B 1 424 ? 11.391 2.045 -25.312 1 97.62 424 LEU B CA 1
ATOM 9609 C C . LEU B 1 424 ? 11.531 2.008 -23.781 1 97.62 424 LEU B C 1
ATOM 9611 O O . LEU B 1 424 ? 12.391 1.298 -23.25 1 97.62 424 LEU B O 1
ATOM 9615 N N . SER B 1 425 ? 10.633 2.764 -23.062 1 97.56 425 SER B N 1
ATOM 9616 C CA . SER B 1 425 ? 10.719 2.904 -21.609 1 97.56 425 SER B CA 1
ATOM 9617 C C . SER B 1 425 ? 9.883 1.845 -20.906 1 97.56 425 SER B C 1
ATOM 9619 O O . SER B 1 425 ? 8.672 1.773 -21.094 1 97.56 425 SER B O 1
ATOM 9621 N N . GLU B 1 426 ? 10.539 1.017 -20.047 1 98.12 426 GLU B N 1
ATOM 9622 C CA . GLU B 1 426 ? 9.812 0.075 -19.203 1 98.12 426 GLU B CA 1
ATOM 9623 C C . GLU B 1 426 ? 8.836 0.8 -18.281 1 98.12 426 GLU B C 1
ATOM 9625 O O . GLU B 1 426 ? 7.727 0.323 -18.047 1 98.12 426 GLU B O 1
ATOM 9630 N N . HIS B 1 427 ? 9.227 1.953 -17.844 1 97.81 427 HIS B N 1
ATOM 9631 C CA . HIS B 1 427 ? 8.422 2.748 -16.906 1 97.81 427 HIS B CA 1
ATOM 9632 C C . HIS B 1 427 ? 7.133 3.223 -17.562 1 97.81 427 HIS B C 1
ATOM 9634 O O . HIS B 1 427 ? 6.066 3.189 -16.953 1 97.81 427 HIS B O 1
ATOM 9640 N N . VAL B 1 428 ? 7.238 3.676 -18.781 1 97.75 428 VAL B N 1
ATOM 9641 C CA . VAL B 1 428 ? 6.059 4.152 -19.5 1 97.75 428 VAL B CA 1
ATOM 9642 C C . VAL B 1 428 ? 5.062 3.008 -19.672 1 97.75 428 VAL B C 1
ATOM 9644 O O . VAL B 1 428 ? 3.854 3.203 -19.531 1 97.75 428 VAL B O 1
ATOM 9647 N N . LEU B 1 429 ? 5.574 1.821 -19.969 1 98.56 429 LEU B N 1
ATOM 9648 C CA . LEU B 1 429 ? 4.691 0.665 -20.078 1 98.56 429 LEU B CA 1
ATOM 9649 C C . LEU B 1 429 ? 4.07 0.319 -18.734 1 98.56 429 LEU B C 1
ATOM 9651 O O . LEU B 1 429 ? 2.895 -0.046 -18.656 1 98.56 429 LEU B O 1
ATOM 9655 N N . HIS B 1 430 ? 4.91 0.366 -17.703 1 98.44 430 HIS B N 1
ATOM 9656 C CA . HIS B 1 430 ? 4.395 0.169 -16.359 1 98.44 430 HIS B CA 1
ATOM 9657 C C . HIS B 1 430 ? 3.246 1.128 -16.062 1 98.44 430 HIS B C 1
ATOM 9659 O O . HIS B 1 430 ? 2.201 0.715 -15.547 1 98.44 430 HIS B O 1
ATOM 9665 N N . CYS B 1 431 ? 3.381 2.398 -16.375 1 98.06 431 CYS B N 1
ATOM 9666 C CA . CYS B 1 431 ? 2.359 3.414 -16.156 1 98.06 431 CYS B CA 1
ATOM 9667 C C . CYS B 1 431 ? 1.125 3.146 -17.016 1 98.06 431 CYS B C 1
ATOM 9669 O O . CYS B 1 431 ? -0.001 3.398 -16.578 1 98.06 431 CYS B O 1
ATOM 9671 N N . ALA B 1 432 ? 1.349 2.654 -18.203 1 98.19 432 ALA B N 1
ATOM 9672 C CA . ALA B 1 432 ? 0.228 2.34 -19.078 1 98.19 432 ALA B CA 1
ATOM 9673 C C . ALA B 1 432 ? -0.664 1.263 -18.469 1 98.19 432 ALA B C 1
ATOM 9675 O O . ALA B 1 432 ? -1.892 1.347 -18.547 1 98.19 432 ALA B O 1
ATOM 9676 N N . PHE B 1 433 ? -0.066 0.241 -17.969 1 98.56 433 PHE B N 1
ATOM 9677 C CA . PHE B 1 433 ? -0.839 -0.811 -17.312 1 98.56 433 PHE B CA 1
ATOM 9678 C C . PHE B 1 433 ? -1.611 -0.258 -16.125 1 98.56 433 PHE B C 1
ATOM 9680 O O . PHE B 1 433 ? -2.797 -0.55 -15.953 1 98.56 433 PHE B O 1
ATOM 9687 N N . GLN B 1 434 ? -0.98 0.547 -15.281 1 98.19 434 GLN B N 1
ATOM 9688 C CA . GLN B 1 434 ? -1.632 1.143 -14.117 1 98.19 434 GLN B CA 1
ATOM 9689 C C . GLN B 1 434 ? -2.791 2.043 -14.539 1 98.19 434 GLN B C 1
ATOM 9691 O O . GLN B 1 434 ? -3.836 2.061 -13.891 1 98.19 434 GLN B O 1
ATOM 9696 N N . ARG B 1 435 ? -2.547 2.818 -15.531 1 97.62 435 ARG B N 1
ATOM 9697 C CA . ARG B 1 435 ? -3.6 3.676 -16.062 1 97.62 435 ARG B CA 1
ATOM 9698 C C . ARG B 1 435 ? -4.812 2.855 -16.484 1 97.62 435 ARG B C 1
ATOM 9700 O O . ARG B 1 435 ? -5.953 3.229 -16.203 1 97.62 435 ARG B O 1
ATOM 9707 N N . ALA B 1 436 ? -4.539 1.74 -17.172 1 97.75 436 ALA B N 1
ATOM 9708 C CA . ALA B 1 436 ? -5.621 0.85 -17.594 1 97.75 436 ALA B CA 1
ATOM 9709 C C . ALA B 1 436 ? -6.422 0.354 -16.391 1 97.75 436 ALA B C 1
ATOM 9711 O O . ALA B 1 436 ? -7.648 0.251 -16.453 1 97.75 436 ALA B O 1
ATOM 9712 N N . VAL B 1 437 ? -5.793 0.035 -15.336 1 98.25 437 VAL B N 1
ATOM 9713 C CA . VAL B 1 437 ? -6.453 -0.446 -14.125 1 98.25 437 VAL B CA 1
ATOM 9714 C C . VAL B 1 437 ? -7.395 0.629 -13.594 1 98.25 437 VAL B C 1
ATOM 9716 O O . VAL B 1 437 ? -8.508 0.326 -13.141 1 98.25 437 VAL B O 1
ATOM 9719 N N . CYS B 1 438 ? -6.965 1.905 -13.609 1 97 438 CYS B N 1
ATOM 9720 C CA . CYS B 1 438 ? -7.828 3.002 -13.188 1 97 438 CYS B CA 1
ATOM 9721 C C . CYS B 1 438 ? -9.07 3.092 -14.062 1 97 438 CYS B C 1
ATOM 9723 O O . CYS B 1 438 ? -10.18 3.293 -13.562 1 97 438 CYS B O 1
ATOM 9725 N N . ASP B 1 439 ? -8.859 2.949 -15.328 1 94.88 439 ASP B N 1
ATOM 9726 C CA . ASP B 1 439 ? -9.977 2.994 -16.266 1 94.88 439 ASP B CA 1
ATOM 9727 C C . ASP B 1 439 ? -10.961 1.852 -16 1 94.88 439 ASP B C 1
ATOM 9729 O O . ASP B 1 439 ? -12.172 2.057 -16.016 1 94.88 439 ASP B O 1
ATOM 9733 N N . ILE B 1 440 ? -10.414 0.696 -15.797 1 95.75 440 ILE B N 1
ATOM 9734 C CA . ILE B 1 440 ? -11.242 -0.475 -15.523 1 95.75 440 ILE B CA 1
ATOM 9735 C C . ILE B 1 440 ? -12.016 -0.273 -14.219 1 95.75 440 ILE B C 1
ATOM 9737 O O . ILE B 1 440 ? -13.195 -0.61 -14.133 1 95.75 440 ILE B O 1
ATOM 9741 N N . SER B 1 441 ? -11.375 0.288 -13.227 1 96.06 441 SER B N 1
ATOM 9742 C CA . SER B 1 441 ? -12.023 0.574 -11.953 1 96.06 441 SER B CA 1
ATOM 9743 C C . SER B 1 441 ? -13.188 1.544 -12.125 1 96.06 441 SER B C 1
ATOM 9745 O O . SER B 1 441 ? -14.266 1.327 -11.57 1 96.06 441 SER B O 1
ATOM 9747 N N . ALA B 1 442 ? -12.969 2.633 -12.844 1 94.75 442 ALA B N 1
ATOM 9748 C CA . ALA B 1 442 ? -14.016 3.619 -13.086 1 94.75 442 ALA B CA 1
ATOM 9749 C C . ALA B 1 442 ? -15.227 2.975 -13.75 1 94.75 442 ALA B C 1
ATOM 9751 O O . ALA B 1 442 ? -16.375 3.258 -13.383 1 94.75 442 ALA B O 1
ATOM 9752 N N . HIS B 1 443 ? -14.938 2.072 -14.617 1 90.69 443 HIS B N 1
ATOM 9753 C CA . HIS B 1 443 ? -16 1.394 -15.344 1 90.69 443 HIS B CA 1
ATOM 9754 C C . HIS B 1 443 ? -16.734 0.394 -14.445 1 90.69 443 HIS B C 1
ATOM 9756 O O . HIS B 1 443 ? -17.953 0.26 -14.531 1 90.69 443 HIS B O 1
ATOM 9762 N N . ALA B 1 444 ? -15.984 -0.355 -13.664 1 90.38 444 ALA B N 1
ATOM 9763 C CA . 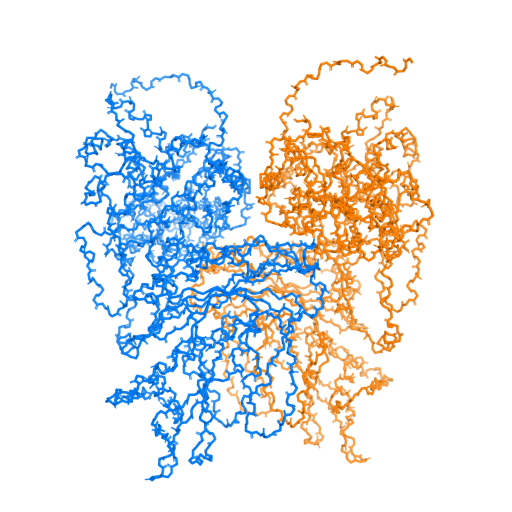ALA B 1 444 ? -16.562 -1.379 -12.797 1 90.38 444 ALA B CA 1
ATOM 9764 C C . ALA B 1 444 ? -17.438 -0.752 -11.719 1 90.38 444 ALA B C 1
ATOM 9766 O O . ALA B 1 444 ? -18.375 -1.387 -11.227 1 90.38 444 ALA B O 1
ATOM 9767 N N . GLY B 1 445 ? -17.078 0.497 -11.305 1 90.44 445 GLY B N 1
ATOM 9768 C CA . GLY B 1 445 ? -17.875 1.194 -10.289 1 90.44 445 GLY B CA 1
ATOM 9769 C C . GLY B 1 445 ? -17.344 0.983 -8.883 1 90.44 445 GLY B C 1
ATOM 9770 O O . GLY B 1 445 ? -16.438 0.188 -8.664 1 90.44 445 GLY B O 1
ATOM 9771 N N . ALA B 1 446 ? -18 1.61 -7.918 1 90.06 446 ALA B N 1
ATOM 9772 C CA . ALA B 1 446 ? -17.5 1.701 -6.551 1 90.06 446 ALA B CA 1
ATOM 9773 C C . ALA B 1 446 ? -17.688 0.377 -5.812 1 90.06 446 ALA B C 1
ATOM 9775 O O . ALA B 1 446 ? -17 0.112 -4.824 1 90.06 446 ALA B O 1
ATOM 9776 N N . ALA B 1 447 ? -18.547 -0.371 -6.281 1 87.31 447 ALA B N 1
ATOM 9777 C CA . ALA B 1 447 ? -18.844 -1.629 -5.602 1 87.31 447 ALA B CA 1
ATOM 9778 C C . ALA B 1 447 ? -17.703 -2.627 -5.762 1 87.31 447 ALA B C 1
ATOM 9780 O O . ALA B 1 447 ? -17.578 -3.568 -4.977 1 87.31 447 ALA B O 1
ATOM 9781 N N . ALA B 1 448 ? -16.859 -2.426 -6.801 1 91.06 448 ALA B N 1
ATOM 9782 C CA . ALA B 1 448 ? -15.75 -3.33 -7.066 1 91.06 448 ALA B CA 1
ATOM 9783 C C . ALA B 1 448 ? -14.414 -2.658 -6.754 1 91.06 448 ALA B C 1
ATOM 9785 O O . ALA B 1 448 ? -14.18 -1.514 -7.148 1 91.06 448 ALA B O 1
ATOM 9786 N N . GLN B 1 449 ? -13.68 -3.355 -6.016 1 94.19 449 GLN B N 1
ATOM 9787 C CA . GLN B 1 449 ? -12.305 -2.908 -5.832 1 94.19 449 GLN B CA 1
ATOM 9788 C C . GLN B 1 449 ? -11.391 -3.482 -6.914 1 94.19 449 GLN B C 1
ATOM 9790 O O . GLN B 1 449 ? -11.211 -4.699 -7 1 94.19 449 GLN B O 1
ATOM 9795 N N . VAL B 1 450 ? -10.859 -2.633 -7.809 1 97.06 450 VAL B N 1
ATOM 9796 C CA . VAL B 1 450 ? -9.984 -3.045 -8.906 1 97.06 450 VAL B CA 1
ATOM 9797 C C . VAL B 1 450 ? -8.578 -2.494 -8.68 1 97.06 450 VAL B C 1
ATOM 9799 O O . VAL B 1 450 ? -8.398 -1.286 -8.516 1 97.06 450 VAL B O 1
ATOM 9802 N N . ARG B 1 451 ? -7.59 -3.361 -8.664 1 97.44 451 ARG B N 1
ATOM 9803 C CA . ARG B 1 451 ? -6.195 -2.992 -8.438 1 97.44 451 ARG B CA 1
ATOM 9804 C C . ARG B 1 451 ? -5.254 -3.922 -9.203 1 97.44 451 ARG B C 1
ATOM 9806 O O . ARG B 1 451 ? -5.688 -4.93 -9.758 1 97.44 451 ARG B O 1
ATOM 9813 N N . CYS B 1 452 ? -3.949 -3.529 -9.234 1 98.19 452 CYS B N 1
ATOM 9814 C CA . CYS B 1 452 ? -2.947 -4.504 -9.648 1 98.19 452 CYS B CA 1
ATOM 9815 C C . CYS B 1 452 ? -2.842 -5.641 -8.633 1 98.19 452 CYS B C 1
ATOM 9817 O O . CYS B 1 452 ? -2.805 -5.398 -7.426 1 98.19 452 CYS B O 1
ATOM 9819 N N . ALA B 1 453 ? -2.834 -6.816 -9.148 1 98.31 453 ALA B N 1
ATOM 9820 C CA . ALA B 1 453 ? -2.779 -7.98 -8.266 1 98.31 453 ALA B CA 1
ATOM 9821 C C . ALA B 1 453 ? -1.431 -8.07 -7.559 1 98.31 453 ALA B C 1
ATOM 9823 O O . ALA B 1 453 ? -1.331 -8.641 -6.473 1 98.31 453 ALA B O 1
ATOM 9824 N N . TYR B 1 454 ? -0.383 -7.594 -8.109 1 97.44 454 TYR B N 1
ATOM 9825 C CA . TYR B 1 454 ? 0.998 -7.531 -7.645 1 97.44 454 TYR B CA 1
ATOM 9826 C C . 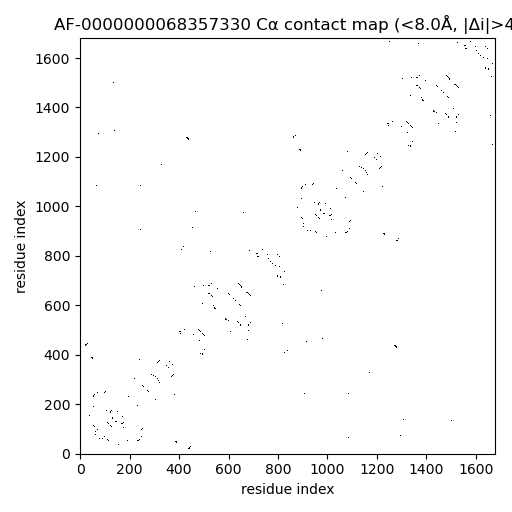TYR B 1 454 ? 1.772 -6.449 -8.383 1 97.44 454 TYR B C 1
ATOM 9828 O O . TYR B 1 454 ? 1.243 -5.816 -9.305 1 97.44 454 TYR B O 1
ATOM 9836 N N . ILE B 1 455 ? 2.982 -6.156 -7.938 1 96.5 455 ILE B N 1
ATOM 9837 C CA . ILE B 1 455 ? 3.816 -5.195 -8.648 1 96.5 455 ILE B CA 1
ATOM 9838 C C . ILE B 1 455 ? 4.191 -5.75 -10.023 1 96.5 455 ILE B C 1
ATOM 9840 O O . ILE B 1 455 ? 4.863 -6.781 -10.117 1 96.5 455 ILE B O 1
ATOM 9844 N N . PRO B 1 456 ? 3.781 -5.105 -11.094 1 98.06 456 PRO B N 1
ATOM 9845 C CA . PRO B 1 456 ? 4.117 -5.613 -12.422 1 98.06 456 PRO B CA 1
ATOM 9846 C C . PRO B 1 456 ? 5.625 -5.672 -12.672 1 98.06 456 PRO B C 1
ATOM 9848 O O . PRO B 1 456 ? 6.363 -4.816 -12.18 1 98.06 456 PRO B O 1
ATOM 9851 N N . VAL B 1 457 ? 6.047 -6.609 -13.336 1 97.62 457 VAL B N 1
ATOM 9852 C CA . VAL B 1 457 ? 7.395 -6.703 -13.875 1 97.62 457 VAL B CA 1
ATOM 9853 C C . VAL B 1 457 ? 7.387 -6.332 -15.359 1 97.62 457 VAL B C 1
ATOM 9855 O O . VAL B 1 457 ? 6.719 -6.98 -16.156 1 97.62 457 VAL B O 1
ATOM 9858 N N . VAL B 1 458 ? 7.965 -5.297 -15.703 1 98.56 458 VAL B N 1
ATOM 9859 C CA . VAL B 1 458 ? 8.203 -4.883 -17.078 1 98.56 458 VAL B CA 1
ATOM 9860 C C . VAL B 1 458 ? 9.703 -4.867 -17.359 1 98.56 458 VAL B C 1
ATOM 9862 O O . VAL B 1 458 ? 10.375 -3.871 -17.094 1 98.56 458 VAL B O 1
ATOM 9865 N N . ALA B 1 459 ? 10.188 -5.895 -17.969 1 97.81 459 ALA B N 1
ATOM 9866 C CA . ALA B 1 459 ? 11.633 -6.113 -18.047 1 97.81 459 ALA B CA 1
ATOM 9867 C C . ALA B 1 459 ? 12.078 -6.379 -19.469 1 97.81 459 ALA B C 1
ATOM 9869 O O . ALA B 1 459 ? 11.648 -7.352 -20.094 1 97.81 459 ALA B O 1
ATOM 9870 N N . SER B 1 460 ? 12.953 -5.547 -20.016 1 96.88 460 SER B N 1
ATOM 9871 C CA . SER B 1 460 ? 13.484 -5.703 -21.375 1 96.88 460 SER B CA 1
ATOM 9872 C C . SER B 1 460 ? 14.984 -5.973 -21.344 1 96.88 460 SER B C 1
ATOM 9874 O O . SER B 1 460 ? 15.656 -5.719 -20.344 1 96.88 460 SER B O 1
ATOM 9876 N N . GLY B 1 461 ? 15.484 -6.523 -22.422 1 93.12 461 GLY B N 1
ATOM 9877 C CA . GLY B 1 461 ? 16.906 -6.789 -22.531 1 93.12 461 GLY B CA 1
ATOM 9878 C C . GLY B 1 461 ? 17.438 -7.66 -21.406 1 93.12 461 GLY B C 1
ATOM 9879 O O . GLY B 1 461 ? 16.828 -8.664 -21.047 1 93.12 461 GLY B O 1
ATOM 9880 N N . VAL B 1 462 ? 18.562 -7.301 -20.859 1 92 462 VAL B N 1
ATOM 9881 C CA . VAL B 1 462 ? 19.234 -8.094 -19.828 1 92 462 VAL B CA 1
ATOM 9882 C C . VAL B 1 462 ? 18.375 -8.148 -18.578 1 92 462 VAL B C 1
ATOM 9884 O O . VAL B 1 462 ? 18.375 -9.148 -17.844 1 92 462 VAL B O 1
ATOM 9887 N N . ARG B 1 463 ? 17.531 -7.172 -18.312 1 94.12 463 ARG B N 1
ATOM 9888 C CA . ARG B 1 463 ? 16.656 -7.137 -17.141 1 94.12 463 ARG B CA 1
ATOM 9889 C C . ARG B 1 463 ? 15.562 -8.203 -17.234 1 94.12 463 ARG B C 1
ATOM 9891 O O . ARG B 1 463 ? 15.016 -8.633 -16.219 1 94.12 463 ARG B O 1
ATOM 9898 N N . GLY B 1 464 ? 15.328 -8.594 -18.469 1 95.62 464 GLY B N 1
ATOM 9899 C CA . GLY B 1 464 ? 14.398 -9.688 -18.688 1 95.62 464 GLY B CA 1
ATOM 9900 C C . GLY B 1 464 ? 14.875 -11.008 -18.109 1 95.62 464 GLY B C 1
ATOM 9901 O O . GLY B 1 464 ? 14.078 -11.93 -17.891 1 95.62 464 GLY B O 1
ATOM 9902 N N . SER B 1 465 ? 16.172 -11.094 -17.891 1 93.81 465 SER B N 1
ATOM 9903 C CA . SER B 1 465 ? 16.719 -12.328 -17.328 1 93.81 465 SER B CA 1
ATOM 9904 C C . SER B 1 465 ? 16.547 -12.375 -15.82 1 93.81 465 SER B C 1
ATOM 9906 O O . SER B 1 465 ? 16.875 -13.383 -15.188 1 93.81 465 SER B O 1
ATOM 9908 N N . GLU B 1 466 ? 16.062 -11.336 -15.227 1 92 466 GLU B N 1
ATOM 9909 C CA . GLU B 1 466 ? 15.734 -11.281 -13.805 1 92 466 GLU B CA 1
ATOM 9910 C C . GLU B 1 466 ? 14.258 -11.547 -13.562 1 92 466 GLU B C 1
ATOM 9912 O O . GLU B 1 466 ? 13.398 -10.758 -13.969 1 92 466 GLU B O 1
ATOM 9917 N N . ILE B 1 467 ? 13.961 -12.555 -12.836 1 93.12 467 ILE B N 1
ATOM 9918 C CA . ILE B 1 467 ? 12.594 -13.055 -12.719 1 93.12 467 ILE B CA 1
ATOM 9919 C C . ILE B 1 467 ? 11.734 -12.023 -11.992 1 93.12 467 ILE B C 1
ATOM 9921 O O . ILE B 1 467 ? 10.602 -11.758 -12.398 1 93.12 467 ILE B O 1
ATOM 9925 N N . HIS B 1 468 ? 12.25 -11.359 -10.938 1 91.19 468 HIS B N 1
ATOM 9926 C CA . HIS B 1 468 ? 11.484 -10.406 -10.141 1 91.19 468 HIS B CA 1
ATOM 9927 C C . HIS B 1 468 ? 12.023 -8.992 -10.312 1 91.19 468 HIS B C 1
ATOM 9929 O O . HIS B 1 468 ? 12.203 -8.266 -9.328 1 91.19 468 HIS B O 1
ATOM 9935 N N . PHE B 1 469 ? 12.312 -8.609 -11.523 1 92.25 469 PHE B N 1
ATOM 9936 C CA . PHE B 1 469 ? 12.695 -7.223 -11.789 1 92.25 469 PHE B CA 1
ATOM 9937 C C . PHE B 1 469 ? 11.5 -6.293 -11.633 1 92.25 469 PHE B C 1
ATOM 9939 O O . PHE B 1 469 ? 10.766 -6.055 -12.594 1 92.25 469 PHE B O 1
ATOM 9946 N N . THR B 1 470 ? 11.398 -5.602 -10.477 1 91.25 470 THR B N 1
ATOM 9947 C CA . THR B 1 470 ? 10.219 -4.777 -10.219 1 91.25 470 THR B CA 1
ATOM 9948 C C . THR B 1 470 ? 10.586 -3.295 -10.219 1 91.25 470 THR B C 1
ATOM 9950 O O . THR B 1 470 ? 9.758 -2.445 -9.883 1 91.25 470 THR B O 1
ATOM 9953 N N . ASP B 1 471 ? 11.828 -2.932 -10.602 1 90.25 471 ASP B N 1
ATOM 9954 C CA . ASP B 1 471 ? 12.211 -1.523 -10.625 1 90.25 471 ASP B CA 1
ATOM 9955 C C . ASP B 1 471 ? 11.555 -0.793 -11.789 1 90.25 471 ASP B C 1
ATOM 9957 O O . ASP B 1 471 ? 11.25 0.398 -11.695 1 90.25 471 ASP B O 1
ATOM 9961 N N . ASN B 1 472 ? 11.367 -1.547 -12.93 1 95.5 472 ASN B N 1
ATOM 9962 C CA . ASN B 1 472 ? 10.664 -1.042 -14.109 1 95.5 472 ASN B CA 1
ATOM 9963 C C . ASN B 1 472 ? 11.242 0.292 -14.57 1 95.5 472 ASN B C 1
ATOM 9965 O O . ASN B 1 472 ? 10.492 1.196 -14.953 1 95.5 472 ASN B O 1
ATOM 9969 N N . ASP B 1 473 ? 12.523 0.476 -14.5 1 92.69 473 ASP B N 1
ATOM 9970 C CA . ASP B 1 473 ? 13.125 1.777 -14.789 1 92.69 473 ASP B CA 1
ATOM 9971 C C . ASP B 1 473 ? 14.086 1.691 -15.969 1 92.69 473 ASP B C 1
ATOM 9973 O O . ASP B 1 473 ? 14.797 2.65 -16.266 1 92.69 473 ASP B O 1
ATOM 9977 N N . GLY B 1 474 ? 14.102 0.549 -16.641 1 93.25 474 GLY B N 1
ATOM 9978 C CA . GLY B 1 474 ? 15.031 0.367 -17.734 1 93.25 474 GLY B CA 1
ATOM 9979 C C . GLY B 1 474 ? 14.539 0.983 -19.031 1 93.25 474 GLY B C 1
ATOM 9980 O O . GLY B 1 474 ? 13.375 1.354 -19.156 1 93.25 474 GLY B O 1
ATOM 9981 N N . VAL B 1 475 ? 15.508 1.159 -19.953 1 95.94 475 VAL B N 1
ATOM 9982 C CA . VAL B 1 475 ? 15.227 1.576 -21.328 1 95.94 475 VAL B CA 1
ATOM 9983 C C . VAL B 1 475 ? 15.703 0.499 -22.297 1 95.94 475 VAL B C 1
ATOM 9985 O O . VAL B 1 475 ? 16.891 0.135 -22.297 1 95.94 475 VAL B O 1
ATOM 9988 N N . ALA B 1 476 ? 14.812 0.037 -23.094 1 96.75 476 ALA B N 1
ATOM 9989 C CA . ALA B 1 476 ? 15.117 -1.02 -24.047 1 96.75 476 ALA B CA 1
ATOM 9990 C C . ALA B 1 476 ? 15.945 -0.479 -25.219 1 96.75 476 ALA B C 1
ATOM 9992 O O . ALA B 1 476 ? 15.898 0.715 -25.516 1 96.75 476 ALA B O 1
ATOM 9993 N N . ALA B 1 477 ? 16.766 -1.362 -25.797 1 94.06 477 ALA B N 1
ATOM 9994 C CA . ALA B 1 477 ? 17.391 -1.065 -27.078 1 94.06 477 ALA B CA 1
ATOM 9995 C C . ALA B 1 477 ? 16.438 -1.367 -28.234 1 94.06 477 ALA B C 1
ATOM 9997 O O . ALA B 1 477 ? 15.57 -2.23 -28.125 1 94.06 477 ALA B O 1
ATOM 9998 N N . PRO B 1 478 ? 16.609 -0.618 -29.375 1 93.56 478 PRO B N 1
ATOM 9999 C CA . PRO B 1 478 ? 15.828 -1.024 -30.531 1 93.56 478 PRO B CA 1
ATOM 10000 C C . PRO B 1 478 ? 16.016 -2.498 -30.891 1 93.56 478 PRO B C 1
ATOM 10002 O O . PRO B 1 478 ? 17.141 -2.988 -30.938 1 93.56 478 PRO B O 1
ATOM 10005 N N . GLY B 1 479 ? 14.922 -3.182 -31.016 1 93.62 479 GLY B N 1
ATOM 10006 C CA . GLY B 1 479 ? 14.992 -4.594 -31.359 1 93.62 479 GLY B CA 1
ATOM 10007 C C . GLY B 1 479 ? 14.852 -5.508 -30.156 1 93.62 479 GLY B C 1
ATOM 10008 O O . GLY B 1 479 ? 14.766 -6.727 -30.297 1 93.62 479 GLY B O 1
ATOM 10009 N N . ASP B 1 480 ? 14.773 -4.957 -29 1 94.88 480 ASP B N 1
ATOM 10010 C CA . ASP B 1 480 ? 14.547 -5.746 -27.797 1 94.88 480 ASP B CA 1
ATOM 10011 C C . ASP B 1 480 ? 13.102 -6.234 -27.719 1 94.88 480 ASP B C 1
ATOM 10013 O O . ASP B 1 480 ? 12.234 -5.73 -28.438 1 94.88 480 ASP B O 1
ATOM 10017 N N . ILE B 1 481 ? 12.883 -7.258 -26.922 1 97.81 481 ILE B N 1
ATOM 10018 C CA . ILE B 1 481 ? 11.547 -7.637 -26.469 1 97.81 481 ILE B CA 1
ATOM 10019 C C . ILE B 1 481 ? 11.398 -7.328 -24.984 1 97.81 481 ILE B C 1
ATOM 10021 O O . ILE B 1 481 ? 12.383 -7.047 -24.297 1 97.81 481 ILE B O 1
ATOM 10025 N N . VAL B 1 482 ? 10.156 -7.266 -24.516 1 98.56 482 VAL B N 1
ATOM 10026 C CA . VAL B 1 482 ? 9.875 -6.949 -23.109 1 98.56 482 VAL B CA 1
ATOM 10027 C C . VAL B 1 482 ? 8.961 -8.016 -22.516 1 98.56 482 VAL B C 1
ATOM 10029 O O . VAL B 1 482 ? 7.98 -8.422 -23.141 1 98.56 482 VAL B O 1
ATOM 10032 N N . ARG B 1 483 ? 9.352 -8.578 -21.375 1 98.62 483 ARG B N 1
ATOM 10033 C CA . ARG B 1 483 ? 8.539 -9.484 -20.562 1 98.62 483 ARG B CA 1
ATOM 10034 C C . ARG B 1 483 ? 7.684 -8.719 -19.578 1 98.62 483 ARG B C 1
ATOM 10036 O O . ARG B 1 483 ? 8.203 -7.941 -18.766 1 98.62 483 ARG B O 1
ATOM 10043 N N . VAL B 1 484 ? 6.418 -8.883 -19.688 1 98.88 484 VAL B N 1
ATOM 10044 C CA . VAL B 1 484 ? 5.48 -8.203 -18.797 1 98.88 484 VAL B CA 1
ATOM 10045 C C . VAL B 1 484 ? 4.738 -9.227 -17.953 1 98.88 484 VAL B C 1
ATOM 10047 O O . VAL B 1 484 ? 3.939 -10.016 -18.469 1 98.88 484 VAL B O 1
ATOM 10050 N N . ASP B 1 485 ? 5.055 -9.312 -16.703 1 98.56 485 ASP B N 1
ATOM 10051 C CA . ASP B 1 485 ? 4.34 -10.086 -15.688 1 98.56 485 ASP B CA 1
ATOM 10052 C C . ASP B 1 485 ? 3.426 -9.188 -14.859 1 98.56 485 ASP B C 1
ATOM 10054 O O . ASP B 1 485 ? 3.891 -8.484 -13.961 1 98.56 485 ASP B O 1
ATOM 10058 N N . ALA B 1 486 ? 2.154 -9.234 -15.18 1 98.81 486 ALA B N 1
ATOM 10059 C CA . ALA B 1 486 ? 1.189 -8.32 -14.57 1 98.81 486 ALA B CA 1
ATOM 10060 C C . ALA B 1 486 ? -0.206 -8.938 -14.547 1 98.81 486 ALA B C 1
ATOM 10062 O O . ALA B 1 486 ? -0.55 -9.742 -15.414 1 98.81 486 ALA B O 1
ATOM 10063 N N . GLY B 1 487 ? -0.973 -8.594 -13.562 1 98.81 487 GLY B N 1
ATOM 10064 C CA . GLY B 1 487 ? -2.348 -9.039 -13.398 1 98.81 487 GLY B CA 1
ATOM 10065 C C . GLY B 1 487 ? -3.209 -8.055 -12.633 1 98.81 487 GLY B C 1
ATOM 10066 O O . GLY B 1 487 ? -2.697 -7.258 -11.844 1 98.81 487 GLY B O 1
ATOM 10067 N N . VAL B 1 488 ? -4.508 -8.07 -12.922 1 98.75 488 VAL B N 1
ATOM 10068 C CA . VAL B 1 488 ? -5.48 -7.238 -12.227 1 98.75 488 VAL B CA 1
ATOM 10069 C C . VAL B 1 488 ? -6.211 -8.07 -11.172 1 98.75 488 VAL B C 1
ATOM 10071 O O . VAL B 1 488 ? -6.477 -9.25 -11.383 1 98.75 488 VAL B O 1
ATOM 10074 N N . GLU B 1 489 ? -6.453 -7.547 -10.062 1 98.19 489 GLU B N 1
ATOM 10075 C CA . GLU B 1 489 ? -7.289 -8.094 -8.992 1 98.19 489 GLU B CA 1
ATOM 10076 C C . GLU B 1 489 ? -8.633 -7.371 -8.922 1 98.19 489 GLU B C 1
ATOM 10078 O O . GLU B 1 489 ? -8.68 -6.141 -8.867 1 98.19 489 GLU B O 1
ATOM 10083 N N . VAL B 1 490 ? -9.688 -8.109 -8.977 1 96.88 490 VAL B N 1
ATOM 10084 C CA . VAL B 1 490 ? -11.031 -7.57 -8.781 1 96.88 490 VAL B CA 1
ATOM 10085 C C . VAL B 1 490 ? -11.656 -8.172 -7.527 1 96.88 490 VAL B C 1
ATOM 10087 O O . VAL B 1 490 ? -11.852 -9.391 -7.453 1 96.88 490 VAL B O 1
ATOM 10090 N N . ASP B 1 491 ? -11.922 -7.391 -6.504 1 94.25 491 ASP B N 1
ATOM 10091 C CA . ASP B 1 491 ? -12.523 -7.785 -5.234 1 94.25 491 ASP B CA 1
ATOM 10092 C C . ASP B 1 491 ? -11.688 -8.859 -4.539 1 94.25 491 ASP B C 1
ATOM 10094 O O . ASP B 1 491 ? -12.219 -9.891 -4.117 1 94.25 491 ASP B O 1
ATOM 10098 N N . GLY B 1 492 ? -10.438 -8.625 -4.641 1 95.12 492 GLY B N 1
ATOM 10099 C CA . GLY B 1 492 ? -9.539 -9.508 -3.902 1 95.12 492 GLY B CA 1
ATOM 10100 C C . GLY B 1 492 ? -9.227 -10.789 -4.645 1 95.12 492 GLY B C 1
ATOM 10101 O O . GLY B 1 492 ? -8.5 -11.648 -4.133 1 95.12 492 GLY B O 1
ATOM 10102 N N . VAL B 1 493 ? -9.766 -10.984 -5.82 1 97.62 493 VAL B N 1
ATOM 10103 C CA . VAL B 1 493 ? -9.492 -12.164 -6.633 1 97.62 493 VAL B CA 1
ATOM 10104 C C . VAL B 1 493 ? -8.492 -11.82 -7.73 1 97.62 493 VAL B C 1
ATOM 10106 O O . VAL B 1 493 ? -8.812 -11.055 -8.648 1 97.62 493 VAL B O 1
ATOM 10109 N N . PRO B 1 494 ? -7.285 -12.391 -7.719 1 98.56 494 PRO B N 1
ATOM 10110 C CA . PRO B 1 494 ? -6.207 -11.953 -8.602 1 98.56 494 PRO B CA 1
ATOM 10111 C C . PRO B 1 494 ? -6.145 -12.758 -9.898 1 98.56 494 PRO B C 1
ATOM 10113 O O . PRO B 1 494 ? -6.84 -13.766 -10.039 1 98.56 494 PRO B O 1
ATOM 10116 N N . THR B 1 495 ? -5.391 -12.242 -10.844 1 98.75 495 THR B N 1
ATOM 10117 C CA . THR B 1 495 ? -4.871 -12.938 -12.008 1 98.75 495 THR B CA 1
ATOM 10118 C C . THR B 1 495 ? -3.344 -12.953 -12 1 98.75 495 THR B C 1
ATOM 10120 O O . THR B 1 495 ? -2.713 -12 -11.531 1 98.75 495 THR B O 1
ATOM 10123 N N . ASP B 1 496 ? -2.76 -14.016 -12.328 1 98.5 496 ASP B N 1
ATOM 10124 C CA . ASP B 1 496 ? -1.319 -14.172 -12.508 1 98.5 496 ASP B CA 1
ATOM 10125 C C . ASP B 1 496 ? -0.98 -14.453 -13.969 1 98.5 496 ASP B C 1
ATOM 10127 O O . ASP B 1 496 ? -1.169 -15.57 -14.453 1 98.5 496 ASP B O 1
ATOM 10131 N N . CYS B 1 497 ? -0.499 -13.43 -14.648 1 98.75 497 CYS B N 1
ATOM 10132 C CA . CYS B 1 497 ? -0.337 -13.531 -16.094 1 98.75 497 CYS B CA 1
ATOM 10133 C C . CYS B 1 497 ? 0.973 -12.898 -16.547 1 98.75 497 CYS B C 1
ATOM 10135 O O . CYS B 1 497 ? 1.376 -11.859 -16.016 1 98.75 497 CYS B O 1
ATOM 10137 N N . THR B 1 498 ? 1.68 -13.539 -17.438 1 98.81 498 THR B N 1
ATOM 10138 C CA . THR B 1 498 ? 2.879 -12.984 -18.062 1 98.81 498 THR B CA 1
ATOM 10139 C C . THR B 1 498 ? 2.811 -13.102 -19.578 1 98.81 498 THR B C 1
ATOM 10141 O O . THR B 1 498 ? 2.387 -14.133 -20.109 1 98.81 498 THR B O 1
ATOM 10144 N N . ARG B 1 499 ? 3.135 -12.078 -20.281 1 98.81 499 ARG B N 1
ATOM 10145 C CA . ARG B 1 499 ? 3.336 -12.078 -21.719 1 98.81 499 ARG B CA 1
ATOM 10146 C C . ARG B 1 499 ? 4.656 -11.414 -22.094 1 98.81 499 ARG B C 1
ATOM 10148 O O . ARG B 1 499 ? 5.109 -10.492 -21.406 1 98.81 499 ARG B O 1
ATOM 10155 N N . THR B 1 500 ? 5.277 -11.938 -23.094 1 98.81 500 THR B N 1
ATOM 10156 C CA . THR B 1 500 ? 6.426 -11.289 -23.719 1 98.81 500 THR B CA 1
ATOM 10157 C C . THR B 1 500 ? 6.047 -10.703 -25.062 1 98.81 500 THR B C 1
ATOM 10159 O O . THR B 1 500 ? 5.355 -11.352 -25.859 1 98.81 500 THR B O 1
ATOM 10162 N N . LEU B 1 501 ? 6.418 -9.492 -25.344 1 98.69 501 LEU B N 1
ATOM 10163 C CA . LEU B 1 501 ? 6.012 -8.797 -26.562 1 98.69 501 LEU B CA 1
ATOM 10164 C C . LEU B 1 501 ? 7.109 -7.855 -27.047 1 98.69 501 LEU B C 1
ATOM 10166 O O . LEU B 1 501 ? 8.086 -7.613 -26.328 1 98.69 501 LEU B O 1
ATOM 10170 N N . PRO B 1 502 ? 6.992 -7.398 -28.312 1 98.12 502 PRO B N 1
ATOM 10171 C CA . PRO B 1 502 ? 7.941 -6.391 -28.797 1 98.12 502 PRO B CA 1
ATOM 10172 C C . PRO B 1 502 ? 7.82 -5.062 -28.047 1 98.12 502 PRO B C 1
ATOM 10174 O O . PRO B 1 502 ? 6.77 -4.77 -27.469 1 98.12 502 PRO B O 1
ATOM 10177 N N . ILE B 1 503 ? 8.844 -4.332 -28.016 1 98.25 503 ILE B N 1
ATOM 10178 C CA . ILE B 1 503 ? 8.852 -2.98 -27.469 1 98.25 503 ILE B CA 1
ATOM 10179 C C . ILE B 1 503 ? 9.516 -2.025 -28.453 1 98.25 503 ILE B C 1
ATOM 10181 O O . ILE B 1 503 ? 10.562 -2.34 -29.031 1 98.25 503 ILE B O 1
ATOM 10185 N N . GLY B 1 504 ? 8.953 -0.815 -28.734 1 97.44 504 GLY B N 1
ATOM 10186 C CA . GLY B 1 504 ? 9.445 0.138 -29.719 1 97.44 504 GLY B CA 1
ATOM 10187 C C . GLY B 1 504 ? 9.078 -0.236 -31.141 1 97.44 504 GLY B C 1
ATOM 10188 O O . GLY B 1 504 ? 9.492 0.437 -32.094 1 97.44 504 GLY B O 1
ATOM 10189 N N . SER B 1 505 ? 8.406 -1.362 -31.281 1 96.69 505 SER B N 1
ATOM 10190 C CA . SER B 1 505 ? 7.949 -1.906 -32.562 1 96.69 505 SER B CA 1
ATOM 10191 C C . SER B 1 505 ? 6.723 -2.791 -32.375 1 96.69 505 SER B C 1
ATOM 10193 O O . SER B 1 505 ? 6.418 -3.213 -31.25 1 96.69 505 SER B O 1
ATOM 10195 N N . SER B 1 506 ? 6 -3.014 -33.438 1 97.31 506 SER B N 1
ATOM 10196 C CA . SER B 1 506 ? 4.836 -3.891 -33.344 1 97.31 506 SER B CA 1
ATOM 10197 C C . SER B 1 506 ? 5.172 -5.297 -33.844 1 97.31 506 SER B C 1
ATOM 10199 O O . SER B 1 506 ? 4.301 -6.172 -33.875 1 97.31 506 SER B O 1
ATOM 10201 N N . ARG B 1 507 ? 6.414 -5.527 -34.219 1 97 507 ARG B N 1
ATOM 10202 C CA . ARG B 1 507 ? 6.809 -6.812 -34.781 1 97 507 ARG B CA 1
ATOM 10203 C C . ARG B 1 507 ? 7.895 -7.473 -33.938 1 97 507 ARG B C 1
ATOM 10205 O O . ARG B 1 507 ? 8.812 -6.801 -33.469 1 97 507 ARG B O 1
ATOM 10212 N N . PHE B 1 508 ? 7.766 -8.789 -33.812 1 97.56 508 PHE B N 1
ATOM 10213 C CA . PHE B 1 508 ? 8.828 -9.547 -33.156 1 97.56 508 PHE B CA 1
ATOM 10214 C C . PHE B 1 508 ? 10.102 -9.516 -34 1 97.56 508 PHE B C 1
ATOM 10216 O O . PHE B 1 508 ? 10.062 -9.727 -35.219 1 97.56 508 PHE B O 1
ATOM 10223 N N . PRO B 1 509 ? 11.188 -9.242 -33.312 1 95.62 509 PRO B N 1
ATOM 10224 C CA . PRO B 1 509 ? 12.438 -9.453 -34.031 1 95.62 509 PRO B CA 1
ATOM 10225 C C . PRO B 1 509 ? 12.656 -10.914 -34.438 1 95.62 509 PRO B C 1
ATOM 10227 O O . PRO B 1 509 ? 12.367 -11.812 -33.625 1 95.62 509 PRO B O 1
ATOM 10230 N N . SER B 1 510 ? 13.211 -11.125 -35.594 1 95.38 510 SER B N 1
ATOM 10231 C CA . SER B 1 510 ? 13.32 -12.469 -36.156 1 95.38 510 SER B CA 1
ATOM 10232 C C . SER B 1 510 ? 14.164 -13.375 -35.25 1 95.38 510 SER B C 1
ATOM 10234 O O . SER B 1 510 ? 13.898 -14.578 -35.156 1 95.38 510 SER B O 1
ATOM 10236 N N . SER B 1 511 ? 15.156 -12.828 -34.625 1 93.31 511 SER B N 1
ATOM 10237 C CA . SER B 1 511 ? 16.062 -13.617 -33.812 1 93.31 511 SER B CA 1
ATOM 10238 C C . SER B 1 511 ? 15.367 -14.18 -32.594 1 93.31 511 SER B C 1
ATOM 10240 O O . SER B 1 511 ? 15.812 -15.18 -32 1 93.31 511 SER B O 1
ATOM 10242 N N . TYR B 1 512 ? 14.25 -13.586 -32.188 1 95.75 512 TYR B N 1
ATOM 10243 C CA . TYR B 1 512 ? 13.586 -13.992 -30.969 1 95.75 512 TYR B CA 1
ATOM 10244 C C . TYR B 1 512 ? 12.43 -14.945 -31.266 1 95.75 512 TYR B C 1
ATOM 10246 O O . TYR B 1 512 ? 11.914 -15.602 -30.344 1 95.75 512 TYR B O 1
ATOM 10254 N N . VAL B 1 513 ? 12.016 -15.094 -32.469 1 97.62 513 VAL B N 1
ATOM 10255 C CA . VAL B 1 513 ? 10.82 -15.852 -32.844 1 97.62 513 VAL B CA 1
ATOM 10256 C C . VAL B 1 513 ? 11.016 -17.328 -32.5 1 97.62 513 VAL B C 1
ATOM 10258 O O . VAL B 1 513 ? 10.141 -17.938 -31.875 1 97.62 513 VAL B O 1
ATOM 10261 N N . PRO B 1 514 ? 12.211 -17.953 -32.781 1 97.56 514 PRO B N 1
ATOM 10262 C CA . PRO B 1 514 ? 12.375 -19.359 -32.406 1 97.56 514 PRO B CA 1
ATOM 10263 C C . PRO B 1 514 ? 12.32 -19.578 -30.906 1 97.56 514 PRO B C 1
ATOM 10265 O O . PRO B 1 514 ? 11.766 -20.578 -30.438 1 97.56 514 PRO B O 1
ATOM 10268 N N . LEU B 1 515 ? 12.898 -18.688 -30.203 1 98.06 515 LEU B N 1
ATOM 10269 C CA . LEU B 1 515 ? 12.859 -18.781 -28.75 1 98.06 515 LEU B CA 1
ATOM 10270 C C . LEU B 1 515 ? 11.43 -18.672 -28.234 1 98.06 515 LEU B C 1
ATOM 10272 O O . LEU B 1 515 ? 10.977 -19.5 -27.453 1 98.06 515 LEU B O 1
ATOM 10276 N N . TYR B 1 516 ? 10.711 -17.641 -28.688 1 98.5 516 TYR B N 1
ATOM 10277 C CA . TYR B 1 516 ? 9.344 -17.391 -28.234 1 98.5 516 TYR B CA 1
ATOM 10278 C C . TYR B 1 516 ? 8.43 -18.547 -28.609 1 98.5 516 TYR B C 1
ATOM 10280 O O . TYR B 1 516 ? 7.684 -19.062 -27.766 1 98.5 516 TYR B O 1
ATOM 10288 N N . GLU B 1 517 ? 8.477 -18.938 -29.844 1 98.31 517 GLU B N 1
ATOM 10289 C CA . GLU B 1 517 ? 7.602 -20.016 -30.328 1 98.31 517 GLU B CA 1
ATOM 10290 C C . GLU B 1 517 ? 7.926 -21.344 -29.656 1 98.31 517 GLU B C 1
ATOM 10292 O O . GLU B 1 517 ? 7.023 -22.125 -29.359 1 98.31 517 GLU B O 1
ATOM 10297 N N . GLY B 1 518 ? 9.227 -21.594 -29.484 1 98.56 518 GLY B N 1
ATOM 10298 C CA . GLY B 1 518 ? 9.602 -22.781 -28.75 1 98.56 518 GLY B CA 1
ATOM 10299 C C . GLY B 1 518 ? 9.039 -22.812 -27.344 1 98.56 518 GLY B C 1
ATOM 10300 O O . GLY B 1 518 ? 8.523 -23.844 -26.906 1 98.56 518 GLY B O 1
ATOM 10301 N N . LEU B 1 519 ? 9.156 -21.672 -26.656 1 98.69 519 LEU B N 1
ATOM 10302 C CA . LEU B 1 519 ? 8.625 -21.578 -25.297 1 98.69 519 LEU B CA 1
ATOM 10303 C C . LEU B 1 519 ? 7.105 -21.734 -25.297 1 98.69 519 LEU B C 1
ATOM 10305 O O . LEU B 1 519 ? 6.539 -22.375 -24.406 1 98.69 519 LEU B O 1
ATOM 10309 N N . LEU B 1 520 ? 6.43 -21.078 -26.25 1 98.75 520 LEU B N 1
ATOM 10310 C CA . LEU B 1 520 ? 4.98 -21.172 -26.359 1 98.75 520 LEU B CA 1
ATOM 10311 C C . LEU B 1 520 ? 4.543 -22.625 -26.547 1 98.75 520 LEU B C 1
ATOM 10313 O O . LEU B 1 520 ? 3.537 -23.047 -25.969 1 98.75 520 LEU B O 1
ATOM 10317 N N . GLU B 1 521 ? 5.281 -23.406 -27.312 1 98.25 521 GLU B N 1
ATOM 10318 C CA . GLU B 1 521 ? 4.965 -24.812 -27.484 1 98.25 521 GLU B CA 1
ATOM 10319 C C . GLU B 1 521 ? 5.125 -25.594 -26.188 1 98.25 521 GLU B C 1
ATOM 10321 O O . GLU B 1 521 ? 4.316 -26.469 -25.875 1 98.25 521 GLU B O 1
ATOM 10326 N N . ILE B 1 522 ? 6.215 -25.312 -25.469 1 98.69 522 ILE B N 1
ATOM 10327 C CA . ILE B 1 522 ? 6.402 -25.922 -24.172 1 98.69 522 ILE B CA 1
ATOM 10328 C C . ILE B 1 522 ? 5.215 -25.594 -23.266 1 98.69 522 ILE B C 1
ATOM 10330 O O . ILE B 1 522 ? 4.676 -26.469 -22.594 1 98.69 522 ILE B O 1
ATOM 10334 N N . GLN B 1 523 ? 4.809 -24.328 -23.234 1 98.81 523 GLN B N 1
ATOM 10335 C CA . GLN B 1 523 ? 3.697 -23.875 -22.406 1 98.81 523 GLN B CA 1
ATOM 10336 C C . GLN B 1 523 ? 2.408 -24.609 -22.75 1 98.81 523 GLN B C 1
ATOM 10338 O O . GLN B 1 523 ? 1.679 -25.047 -21.859 1 98.81 523 GLN B O 1
ATOM 10343 N N . ARG B 1 524 ? 2.117 -24.781 -24.016 1 98.69 524 ARG B N 1
ATOM 10344 C CA . ARG B 1 524 ? 0.912 -25.469 -24.453 1 98.69 524 ARG B CA 1
ATOM 10345 C C . ARG B 1 524 ? 0.962 -26.953 -24.094 1 98.69 524 ARG B C 1
ATOM 10347 O O . ARG B 1 524 ? -0.058 -27.531 -23.734 1 98.69 524 ARG B O 1
ATOM 10354 N N . LYS B 1 525 ? 2.123 -27.516 -24.234 1 98.38 525 LYS B N 1
ATOM 10355 C CA . LYS B 1 525 ? 2.273 -28.906 -23.812 1 98.38 525 LYS B CA 1
ATOM 10356 C C . LYS B 1 525 ? 1.953 -29.062 -22.328 1 98.38 525 LYS B C 1
ATOM 10358 O O . LYS B 1 525 ? 1.263 -30 -21.922 1 98.38 525 LYS B O 1
ATOM 10363 N N . LEU B 1 526 ? 2.486 -28.141 -21.531 1 98.69 526 LEU B N 1
ATOM 10364 C CA . LEU B 1 526 ? 2.211 -28.156 -20.094 1 98.69 526 LEU B CA 1
ATOM 10365 C C . LEU B 1 526 ? 0.719 -27.969 -19.828 1 98.69 526 LEU B C 1
ATOM 10367 O O . LEU B 1 526 ? 0.151 -28.672 -18.984 1 98.69 526 LEU B O 1
ATOM 10371 N N . LEU B 1 527 ? 0.065 -27.047 -20.531 1 98.62 527 LEU B N 1
ATOM 10372 C CA . LEU B 1 527 ? -1.37 -26.828 -20.375 1 98.62 527 LEU B CA 1
ATOM 10373 C C . LEU B 1 527 ? -2.141 -28.125 -20.641 1 98.62 527 LEU B C 1
ATOM 10375 O O . LEU B 1 527 ? -3.053 -28.469 -19.891 1 98.62 527 LEU B O 1
ATOM 10379 N N . ARG B 1 528 ? -1.759 -28.844 -21.625 1 97.62 528 ARG B N 1
ATOM 10380 C CA . ARG B 1 528 ? -2.467 -30.062 -22.016 1 97.62 528 ARG B CA 1
ATOM 10381 C C . ARG B 1 528 ? -2.246 -31.172 -21.016 1 97.62 528 ARG B C 1
ATOM 10383 O O . ARG B 1 528 ? -3.047 -32.125 -20.922 1 97.62 528 ARG B O 1
ATOM 10390 N N . CYS B 1 529 ? -1.243 -31.031 -20.219 1 97.19 529 CYS B N 1
ATOM 10391 C CA . CYS B 1 529 ? -0.947 -32.031 -19.188 1 97.19 529 CYS B CA 1
ATOM 10392 C C . CYS B 1 529 ? -1.71 -31.734 -17.906 1 97.19 529 CYS B C 1
ATOM 10394 O O . CYS B 1 529 ? -1.792 -32.594 -17.016 1 97.19 529 CYS B O 1
ATOM 10396 N N . MET B 1 530 ? -2.291 -30.609 -17.781 1 97.38 530 MET B N 1
ATOM 10397 C CA . MET B 1 530 ? -3.029 -30.234 -16.578 1 97.38 530 MET B CA 1
ATOM 10398 C C . MET B 1 530 ? -4.332 -31.031 -16.469 1 97.38 530 MET B C 1
ATOM 10400 O O . MET B 1 530 ? -5.363 -30.594 -16.984 1 97.38 530 MET B O 1
ATOM 10404 N N . ARG B 1 531 ? -4.324 -32.062 -15.758 1 95.75 531 ARG B N 1
ATOM 10405 C CA . ARG B 1 531 ? -5.473 -32.969 -15.617 1 95.75 531 ARG B CA 1
ATOM 10406 C C . ARG B 1 531 ? -5.473 -33.625 -14.25 1 95.75 531 ARG B C 1
ATOM 10408 O O . ARG B 1 531 ? -4.434 -33.719 -13.594 1 95.75 531 ARG B O 1
ATOM 10415 N N . PRO B 1 532 ? -6.703 -34.062 -13.828 1 93.19 532 PRO B N 1
ATOM 10416 C CA . PRO B 1 532 ? -6.715 -34.812 -12.562 1 93.19 532 PRO B CA 1
ATOM 10417 C C . PRO B 1 532 ? -5.809 -36.031 -12.586 1 93.19 532 PRO B C 1
ATOM 10419 O O . PRO B 1 532 ? -5.773 -36.75 -13.586 1 93.19 532 PRO B O 1
ATOM 10422 N N . GLY B 1 533 ? -5.004 -36.156 -11.547 1 90.44 533 GLY B N 1
ATOM 10423 C CA . GLY B 1 533 ? -4.105 -37.312 -11.453 1 90.44 533 GLY B CA 1
ATOM 10424 C C . GLY B 1 533 ? -2.699 -37 -11.93 1 90.44 533 GLY B C 1
ATOM 10425 O O . GLY B 1 533 ? -1.769 -37.781 -11.68 1 90.44 533 GLY B O 1
ATOM 10426 N N . ALA B 1 534 ? -2.566 -35.938 -12.609 1 94 534 ALA B N 1
ATOM 10427 C CA . ALA B 1 534 ? -1.239 -35.594 -13.102 1 94 534 ALA B CA 1
ATOM 10428 C C . ALA B 1 534 ? -0.297 -35.25 -11.938 1 94 534 ALA B C 1
ATOM 10430 O O . ALA B 1 534 ? -0.699 -34.625 -10.961 1 94 534 ALA B O 1
ATOM 10431 N N . SER B 1 535 ? 0.921 -35.75 -12.039 1 93.06 535 SER B N 1
ATOM 10432 C CA . SER B 1 535 ? 1.956 -35.469 -11.039 1 93.06 535 SER B CA 1
ATOM 10433 C C . SER B 1 535 ? 2.676 -34.156 -11.328 1 93.06 535 SER B C 1
ATOM 10435 O O . SER B 1 535 ? 3.285 -34 -12.391 1 93.06 535 SER B O 1
ATOM 10437 N N . VAL B 1 536 ? 2.666 -33.312 -10.367 1 92.75 536 VAL B N 1
ATOM 10438 C CA . VAL B 1 536 ? 3.359 -32.031 -10.508 1 92.75 536 VAL B CA 1
ATOM 10439 C C . VAL B 1 536 ? 4.855 -32.281 -10.695 1 92.75 536 VAL B C 1
ATOM 10441 O O . VAL B 1 536 ? 5.512 -31.578 -11.469 1 92.75 536 VAL B O 1
ATOM 10444 N N . ARG B 1 537 ? 5.402 -33.25 -10.055 1 91.81 537 ARG B N 1
ATOM 10445 C CA . ARG B 1 537 ? 6.816 -33.594 -10.164 1 91.81 537 ARG B CA 1
ATOM 10446 C C . ARG B 1 537 ? 7.168 -34.031 -11.586 1 91.81 537 ARG B C 1
ATOM 10448 O O . ARG B 1 537 ? 8.18 -33.594 -12.141 1 91.81 537 ARG B O 1
ATOM 10455 N N . ASP B 1 538 ? 6.336 -34.875 -12.102 1 94.56 538 ASP B N 1
ATOM 10456 C CA . ASP B 1 538 ? 6.586 -35.344 -13.461 1 94.56 538 ASP B CA 1
ATOM 10457 C C . ASP B 1 538 ? 6.484 -34.188 -14.469 1 94.56 538 ASP B C 1
ATOM 10459 O O . ASP B 1 538 ? 7.262 -34.125 -15.422 1 94.56 538 ASP B O 1
ATOM 10463 N N . MET B 1 539 ? 5.539 -33.375 -14.25 1 96.62 539 MET B N 1
ATOM 10464 C CA . MET B 1 539 ? 5.383 -32.219 -15.117 1 96.62 539 MET B CA 1
ATOM 10465 C C . MET B 1 539 ? 6.59 -31.297 -15.016 1 96.62 539 MET B C 1
ATOM 10467 O O . MET B 1 539 ? 7.027 -30.734 -16.016 1 96.62 539 MET B O 1
ATOM 10471 N N . ALA B 1 540 ? 7.117 -31.156 -13.82 1 95 540 ALA B N 1
ATOM 10472 C CA . ALA B 1 540 ? 8.312 -30.344 -13.625 1 95 540 ALA B CA 1
ATOM 10473 C C . ALA B 1 540 ? 9.5 -30.906 -14.391 1 95 540 ALA B C 1
ATOM 10475 O O . ALA B 1 540 ? 10.273 -30.172 -14.992 1 95 540 ALA B O 1
ATOM 10476 N N . ARG B 1 541 ? 9.648 -32.219 -14.312 1 95.19 541 ARG B N 1
ATOM 10477 C CA . ARG B 1 541 ? 10.719 -32.875 -15.039 1 95.19 541 ARG B CA 1
ATOM 10478 C C . ARG B 1 541 ? 10.57 -32.656 -16.547 1 95.19 541 ARG B C 1
ATOM 10480 O O . ARG B 1 541 ? 11.539 -32.344 -17.234 1 95.19 541 ARG B O 1
ATOM 10487 N N . MET B 1 542 ? 9.398 -32.844 -17 1 96.56 542 MET B N 1
ATOM 10488 C CA . MET B 1 542 ? 9.117 -32.625 -18.422 1 96.56 542 MET B CA 1
ATOM 10489 C C . MET B 1 542 ? 9.438 -31.203 -18.828 1 96.56 542 MET B C 1
ATOM 10491 O O . MET B 1 542 ? 10.039 -30.969 -19.875 1 96.56 542 MET B O 1
ATOM 10495 N N . HIS B 1 543 ? 9.031 -30.297 -18.031 1 97.94 543 HIS B N 1
ATOM 10496 C CA . HIS B 1 543 ? 9.281 -28.875 -18.266 1 97.94 543 HIS B CA 1
ATOM 10497 C C . HIS B 1 543 ? 10.773 -28.609 -18.469 1 97.94 543 HIS B C 1
ATOM 10499 O O . HIS B 1 543 ? 11.172 -27.969 -19.438 1 97.94 543 HIS B O 1
ATOM 10505 N N . ILE B 1 544 ? 11.609 -29.094 -17.641 1 97.06 544 ILE B N 1
ATOM 10506 C CA . ILE B 1 544 ? 13.047 -28.828 -17.672 1 97.06 544 ILE B CA 1
ATOM 10507 C C . ILE B 1 544 ? 13.672 -29.547 -18.859 1 97.06 544 ILE B C 1
ATOM 10509 O O . ILE B 1 544 ? 14.57 -29 -19.516 1 97.06 544 ILE B O 1
ATOM 10513 N N . ASP B 1 545 ? 13.211 -30.734 -19.094 1 96.75 545 ASP B N 1
ATOM 10514 C CA . ASP B 1 545 ? 13.711 -31.484 -20.25 1 96.75 545 ASP B CA 1
ATOM 10515 C C . ASP B 1 545 ? 13.398 -30.75 -21.547 1 96.75 545 ASP B C 1
ATOM 10517 O O . ASP B 1 545 ? 14.25 -30.641 -22.438 1 96.75 545 ASP B O 1
ATOM 10521 N N . GLU B 1 546 ? 12.148 -30.297 -21.641 1 97.56 546 GLU B N 1
ATOM 10522 C CA . GLU B 1 546 ? 11.742 -29.562 -22.828 1 97.56 546 GLU B CA 1
ATOM 10523 C C . GLU B 1 546 ? 12.516 -28.25 -22.953 1 97.56 546 GLU B C 1
ATOM 10525 O O . GLU B 1 546 ? 12.859 -27.828 -24.047 1 97.56 546 GLU B O 1
ATOM 10530 N N . THR B 1 547 ? 12.758 -27.609 -21.875 1 98.12 547 THR B N 1
ATOM 10531 C CA . THR B 1 547 ? 13.531 -26.375 -21.875 1 98.12 547 THR B CA 1
ATOM 10532 C C . THR B 1 547 ? 14.961 -26.625 -22.344 1 98.12 547 THR B C 1
ATOM 10534 O O . THR B 1 547 ? 15.508 -25.844 -23.125 1 98.12 547 THR B O 1
ATOM 10537 N N . ARG B 1 548 ? 15.555 -27.672 -21.859 1 97.5 548 ARG B N 1
ATOM 10538 C CA . ARG B 1 548 ? 16.891 -28.047 -22.297 1 97.5 548 ARG B CA 1
ATOM 10539 C C . ARG B 1 548 ? 16.922 -28.25 -23.812 1 97.5 548 ARG B C 1
ATOM 10541 O O . ARG B 1 548 ? 17.844 -27.781 -24.5 1 97.5 548 ARG B O 1
ATOM 10548 N N . ALA B 1 549 ? 15.945 -28.984 -24.281 1 97.44 549 ALA B N 1
ATOM 10549 C CA . ALA B 1 549 ? 15.875 -29.266 -25.719 1 97.44 549 ALA B CA 1
ATOM 10550 C C . ALA B 1 549 ? 15.781 -27.969 -26.516 1 97.44 549 ALA B C 1
ATOM 10552 O O . ALA B 1 549 ? 16.422 -27.828 -27.562 1 97.44 549 ALA B O 1
ATOM 10553 N N . LEU B 1 550 ? 14.977 -27.062 -26.047 1 97.81 550 LEU B N 1
ATOM 10554 C CA . LEU B 1 550 ? 14.844 -25.766 -26.703 1 97.81 550 LEU B CA 1
ATOM 10555 C C . LEU B 1 550 ? 16.172 -25.016 -26.703 1 97.81 550 LEU B C 1
ATOM 10557 O O . LEU B 1 550 ? 16.562 -24.438 -27.719 1 97.81 550 LEU B O 1
ATOM 10561 N N . LEU B 1 551 ? 16.875 -25.016 -25.594 1 97.62 551 LEU B N 1
ATOM 10562 C CA . LEU B 1 551 ? 18.172 -24.344 -25.484 1 97.62 551 LEU B CA 1
ATOM 10563 C C . LEU B 1 551 ? 19.172 -24.938 -26.469 1 97.62 551 LEU B C 1
ATOM 10565 O O . LEU B 1 551 ? 19.922 -24.219 -27.125 1 97.62 551 LEU B O 1
ATOM 10569 N N . CYS B 1 552 ? 19.156 -26.234 -26.562 1 96.69 552 CYS B N 1
ATOM 10570 C CA . CYS B 1 552 ? 20.031 -26.906 -27.531 1 96.69 552 CYS B CA 1
ATOM 10571 C C . CYS B 1 552 ? 19.703 -26.484 -28.953 1 96.69 552 CYS B C 1
ATOM 10573 O O . CYS B 1 552 ? 20.609 -26.188 -29.734 1 96.69 552 CYS B O 1
ATOM 10575 N N . LEU B 1 553 ? 18.453 -26.469 -29.219 1 95.44 553 LEU B N 1
ATOM 10576 C CA . LEU B 1 553 ? 18 -26.078 -30.562 1 95.44 553 LEU B CA 1
ATOM 10577 C C . LEU B 1 553 ? 18.422 -24.656 -30.891 1 95.44 553 LEU B C 1
ATOM 10579 O O . LEU B 1 553 ? 18.734 -24.344 -32.031 1 95.44 553 LEU B O 1
ATOM 10583 N N . LEU B 1 554 ? 18.469 -23.781 -29.875 1 95.81 554 LEU B N 1
ATOM 10584 C CA . LEU B 1 554 ? 18.797 -22.375 -30.062 1 95.81 554 LEU B CA 1
ATOM 10585 C C . LEU B 1 554 ? 20.297 -22.172 -30.203 1 95.81 554 LEU B C 1
ATOM 10587 O O . LEU B 1 554 ? 20.75 -21.094 -30.578 1 95.81 554 LEU B O 1
ATOM 10591 N N . GLY B 1 555 ? 21.078 -23.188 -29.812 1 94.31 555 GLY B N 1
ATOM 10592 C CA . GLY B 1 555 ? 22.516 -23.094 -30.031 1 94.31 555 GLY B CA 1
ATOM 10593 C C . GLY B 1 555 ? 23.312 -22.922 -28.75 1 94.31 555 GLY B C 1
ATOM 10594 O O . GLY B 1 555 ? 24.5 -22.609 -28.797 1 94.31 555 GLY B O 1
ATOM 10595 N N . VAL B 1 556 ? 22.719 -23.078 -27.625 1 96 556 VAL B N 1
ATOM 10596 C CA . VAL B 1 556 ? 23.5 -23.109 -26.391 1 96 556 VAL B CA 1
ATOM 10597 C C . VAL B 1 556 ? 24.328 -24.391 -26.328 1 96 556 VAL B C 1
ATOM 10599 O O . VAL B 1 556 ? 23.797 -25.5 -26.484 1 96 556 VAL B O 1
ATOM 10602 N N . ASP B 1 557 ? 25.625 -24.266 -26.109 1 95.56 557 ASP B N 1
ATOM 10603 C CA . ASP B 1 557 ? 26.516 -25.422 -26.125 1 95.56 557 ASP B CA 1
ATOM 10604 C C . ASP B 1 557 ? 27.75 -25.156 -25.266 1 95.56 557 ASP B C 1
ATOM 10606 O O . ASP B 1 557 ? 28.688 -24.484 -25.703 1 95.56 557 ASP B O 1
ATOM 10610 N N . VAL B 1 558 ? 27.734 -25.812 -24.156 1 93.5 558 VAL B N 1
ATOM 10611 C CA . VAL B 1 558 ? 28.797 -25.547 -23.188 1 93.5 558 VAL B CA 1
ATOM 10612 C C . VAL B 1 558 ? 30.094 -26.203 -23.641 1 93.5 558 VAL B C 1
ATOM 10614 O O . VAL B 1 558 ? 31.156 -25.984 -23.047 1 93.5 558 VAL B O 1
ATOM 10617 N N . ARG B 1 559 ? 30.172 -26.922 -24.672 1 90.31 559 ARG B N 1
ATOM 10618 C CA . ARG B 1 559 ? 31.344 -27.625 -25.172 1 90.31 559 ARG B CA 1
ATOM 10619 C C . ARG B 1 559 ? 32.188 -26.703 -26.031 1 90.31 559 ARG B C 1
ATOM 10621 O O . ARG B 1 559 ? 33.375 -27 -26.312 1 90.31 559 ARG B O 1
ATOM 10628 N N . ARG B 1 560 ? 31.531 -25.734 -26.422 1 86.44 560 ARG B N 1
ATOM 10629 C CA . ARG B 1 560 ? 32.219 -24.828 -27.328 1 86.44 560 ARG B CA 1
ATOM 10630 C C . ARG B 1 560 ? 33.375 -24.109 -26.609 1 86.44 560 ARG B C 1
ATOM 10632 O O . ARG B 1 560 ? 33.219 -23.703 -25.453 1 86.44 560 ARG B O 1
ATOM 10639 N N . ALA B 1 561 ? 34.625 -24.078 -26.984 1 71.38 561 ALA B N 1
ATOM 10640 C CA . ALA B 1 561 ? 35.75 -23.375 -26.422 1 71.38 561 ALA B CA 1
ATOM 10641 C C . ALA B 1 561 ? 35.844 -21.953 -26.953 1 71.38 561 ALA B C 1
ATOM 10643 O O . ALA B 1 561 ? 35.375 -21.672 -28.062 1 71.38 561 ALA B O 1
ATOM 10644 N N . ALA B 1 562 ? 36.344 -20.844 -26.094 1 57.47 562 ALA B N 1
ATOM 10645 C CA . ALA B 1 562 ? 36.656 -19.484 -26.547 1 57.47 562 ALA B CA 1
ATOM 10646 C C . ALA B 1 562 ? 37.625 -19.5 -27.734 1 57.47 562 ALA B C 1
ATOM 10648 O O . ALA B 1 562 ? 38.5 -20.359 -27.797 1 57.47 562 ALA B O 1
ATOM 10649 N N . PRO B 1 563 ? 37.344 -18.672 -28.844 1 49.19 563 PRO B N 1
ATOM 10650 C CA . PRO B 1 563 ? 38.375 -18.641 -29.859 1 49.19 563 PRO B CA 1
ATOM 10651 C C . PRO B 1 563 ? 39.75 -18.234 -29.297 1 49.19 563 PRO B C 1
ATOM 10653 O O . PRO B 1 563 ? 39.844 -17.25 -28.562 1 49.19 563 PRO B O 1
ATOM 10656 N N . SER B 1 564 ? 40.719 -18.906 -28.844 1 41.25 564 SER B N 1
ATOM 10657 C CA . SER B 1 564 ? 42.094 -18.484 -28.578 1 41.25 564 SER B CA 1
ATOM 10658 C C . SER B 1 564 ? 42.594 -17.547 -29.656 1 41.25 564 SER B C 1
ATOM 10660 O O . SER B 1 564 ? 42.188 -17.641 -30.812 1 41.25 564 SER B O 1
ATOM 10662 N N . SER B 1 565 ? 43.469 -16.391 -29.359 1 36.47 565 SER B N 1
ATOM 10663 C CA . SER B 1 565 ? 44.062 -15.477 -30.312 1 36.47 565 SER B CA 1
ATOM 10664 C C . SER B 1 565 ? 44.625 -16.234 -31.516 1 36.47 565 SER B C 1
ATOM 10666 O O . SER B 1 565 ? 44.719 -15.68 -32.625 1 36.47 565 SER B O 1
ATOM 10668 N N . ALA B 1 566 ? 46.188 -16.719 -31.312 1 31.86 566 ALA B N 1
ATOM 10669 C CA . ALA B 1 566 ? 47.062 -16.953 -32.469 1 31.86 566 ALA B CA 1
ATOM 10670 C C . ALA B 1 566 ? 46.438 -17.953 -33.438 1 31.86 566 ALA B C 1
ATOM 10672 O O . ALA B 1 566 ? 46.5 -17.766 -34.656 1 31.86 566 ALA B O 1
ATOM 10673 N N . ALA B 1 567 ? 47.125 -19.203 -33.344 1 30.05 567 ALA B N 1
ATOM 10674 C CA . ALA B 1 567 ? 47.5 -19.984 -34.5 1 30.05 567 ALA B CA 1
ATOM 10675 C C . ALA B 1 567 ? 46.281 -20.312 -35.375 1 30.05 567 ALA B C 1
ATOM 10677 O O . ALA B 1 567 ? 46.219 -19.922 -36.531 1 30.05 567 ALA B O 1
ATOM 10678 N N . HIS B 1 568 ? 46.188 -21.734 -35.656 1 28.41 568 HIS B N 1
ATOM 10679 C CA . HIS B 1 568 ? 46 -22.609 -36.812 1 28.41 568 HIS B CA 1
ATOM 10680 C C . HIS B 1 568 ? 44.5 -22.719 -37.156 1 28.41 568 HIS B C 1
ATOM 10682 O O . HIS B 1 568 ? 43.656 -22.5 -36.281 1 28.41 568 HIS B O 1
ATOM 10688 N N . ASN B 1 569 ? 44.344 -22.734 -38.469 1 30.14 569 ASN B N 1
ATOM 10689 C CA . ASN B 1 569 ? 43.156 -22.984 -39.281 1 30.14 569 ASN B CA 1
ATOM 10690 C C . ASN B 1 569 ? 42.25 -24.031 -38.656 1 30.14 569 ASN B C 1
ATOM 10692 O O . ASN B 1 569 ? 42.625 -25.203 -38.562 1 30.14 569 ASN B O 1
ATOM 10696 N N . PRO B 1 570 ? 41.531 -23.609 -37.719 1 30.3 570 PRO B N 1
ATOM 10697 C CA . PRO B 1 570 ? 40.719 -24.703 -37.219 1 30.3 570 PRO B CA 1
ATOM 10698 C C . PRO B 1 570 ? 40.156 -25.578 -38.344 1 30.3 570 PRO B C 1
ATOM 10700 O O . PRO B 1 570 ? 39.875 -25.062 -39.438 1 30.3 570 PRO B O 1
ATOM 10703 N N . CYS B 1 571 ? 40.906 -26.734 -38.594 1 26.59 571 CYS B N 1
ATOM 10704 C CA . CYS B 1 571 ? 40.25 -27.641 -39.531 1 26.59 571 CYS B CA 1
ATOM 10705 C C . CYS B 1 571 ? 38.719 -27.562 -39.406 1 26.59 571 CYS B C 1
ATOM 10707 O O . CYS B 1 571 ? 38.188 -27.453 -38.281 1 26.59 571 CYS B O 1
ATOM 10709 N N . PRO B 1 572 ? 38.125 -27.219 -40.625 1 28.33 572 PRO B N 1
ATOM 10710 C CA . PRO B 1 572 ? 36.688 -26.984 -40.719 1 28.33 572 PRO B CA 1
ATOM 10711 C C . PRO B 1 572 ? 35.875 -27.828 -39.75 1 28.33 572 PRO B C 1
ATOM 10713 O O . PRO B 1 572 ? 35.062 -27.297 -39 1 28.33 572 PRO B O 1
ATOM 10716 N N . HIS B 1 573 ? 35.406 -28.906 -40.344 1 27.34 573 HIS B N 1
ATOM 10717 C CA . HIS B 1 573 ? 34.188 -29.672 -40.219 1 27.34 573 HIS B CA 1
ATOM 10718 C C . HIS B 1 573 ? 34.25 -30.625 -39.031 1 27.34 573 HIS B C 1
ATOM 10720 O O . HIS B 1 573 ? 34.031 -31.828 -39.188 1 27.34 573 HIS B O 1
ATOM 10726 N N . GLU B 1 574 ? 35.25 -30.562 -38.25 1 29.14 574 GLU B N 1
ATOM 10727 C CA . GLU B 1 574 ? 34.906 -31.719 -37.406 1 29.14 574 GLU B CA 1
ATOM 10728 C C . GLU B 1 574 ? 33.469 -31.594 -36.875 1 29.14 574 GLU B C 1
ATOM 10730 O O . GLU B 1 574 ? 33.156 -30.609 -36.188 1 29.14 574 GLU B O 1
ATOM 10735 N N . SER B 1 575 ? 32.531 -32.125 -37.594 1 30.39 575 SER B N 1
ATOM 10736 C CA . SER B 1 575 ? 31.156 -32.438 -37.25 1 30.39 575 SER B CA 1
ATOM 10737 C C . SER B 1 575 ? 31.016 -32.75 -35.781 1 30.39 575 SER B C 1
ATOM 10739 O O . SER B 1 575 ? 31.719 -33.625 -35.281 1 30.39 575 SER B O 1
ATOM 10741 N N . ALA B 1 576 ? 30.875 -31.797 -34.875 1 35.03 576 ALA B N 1
ATOM 10742 C CA . ALA B 1 576 ? 30.203 -32.219 -33.656 1 35.03 576 ALA B CA 1
ATOM 10743 C C . ALA B 1 576 ? 29.469 -33.531 -33.844 1 35.03 576 ALA B C 1
ATOM 10745 O O . ALA B 1 576 ? 28.484 -33.594 -34.594 1 35.03 576 ALA B O 1
ATOM 10746 N N . THR B 1 577 ? 30.094 -34.594 -33.938 1 35.5 577 THR B N 1
ATOM 10747 C CA . THR B 1 577 ? 29.453 -35.906 -33.938 1 35.5 577 THR B CA 1
ATOM 10748 C C . THR B 1 577 ? 28.141 -35.844 -33.156 1 35.5 577 THR B C 1
ATOM 10750 O O . THR B 1 577 ? 28.016 -35.156 -32.156 1 35.5 577 THR B O 1
ATOM 10753 N N . ALA B 1 578 ? 27 -36.125 -33.875 1 38.94 578 ALA B N 1
ATOM 10754 C CA . ALA B 1 578 ? 25.562 -36.312 -33.688 1 38.94 578 ALA B CA 1
ATOM 10755 C C . ALA B 1 578 ? 25.266 -36.719 -32.25 1 38.94 578 ALA B C 1
ATOM 10757 O O . ALA B 1 578 ? 24.141 -36.531 -31.75 1 38.94 578 ALA B O 1
ATOM 10758 N N . THR B 1 579 ? 26.047 -37.656 -31.625 1 42.5 579 THR B N 1
ATOM 10759 C CA . THR B 1 579 ? 25.469 -38.438 -30.562 1 42.5 579 THR B CA 1
ATOM 10760 C C . THR B 1 579 ? 25.672 -37.781 -29.203 1 42.5 579 THR B C 1
ATOM 10762 O O . THR B 1 579 ? 25.719 -38.438 -28.172 1 42.5 579 THR B O 1
ATOM 10765 N N . SER B 1 580 ? 26.281 -36.625 -29.141 1 56.56 580 SER B N 1
ATOM 10766 C CA . SER B 1 580 ? 26.469 -36.188 -27.766 1 56.56 580 SER B CA 1
ATOM 10767 C C . SER B 1 580 ? 25.125 -35.938 -27.078 1 56.56 580 SER B C 1
ATOM 10769 O O . SER B 1 580 ? 24.188 -35.438 -27.719 1 56.56 580 SER B O 1
ATOM 10771 N N . SER B 1 581 ? 24.969 -36.469 -25.969 1 79.81 581 SER B N 1
ATOM 10772 C CA . SER B 1 581 ? 23.75 -36.469 -25.156 1 79.81 581 SER B CA 1
ATOM 10773 C C . SER B 1 581 ? 23.391 -35.031 -24.766 1 79.81 581 SER B C 1
ATOM 10775 O O . SER B 1 581 ? 24.25 -34.188 -24.609 1 79.81 581 SER B O 1
ATOM 10777 N N . PRO B 1 582 ? 22.188 -34.594 -25.234 1 82.25 582 PRO B N 1
ATOM 10778 C CA . PRO B 1 582 ? 21.688 -33.312 -24.75 1 82.25 582 PRO B CA 1
ATOM 10779 C C . PRO B 1 582 ? 22.266 -32.938 -23.375 1 82.25 582 PRO B C 1
ATOM 10781 O O . PRO B 1 582 ? 22.484 -31.766 -23.109 1 82.25 582 PRO B O 1
ATOM 10784 N N . GLU B 1 583 ? 22.672 -33.875 -22.688 1 86.19 583 GLU B N 1
ATOM 10785 C CA . GLU B 1 583 ? 23.219 -33.625 -21.359 1 86.19 583 GLU B CA 1
ATOM 10786 C C . GLU B 1 583 ? 24.625 -33.062 -21.422 1 86.19 583 GLU B C 1
ATOM 10788 O O . GLU B 1 583 ? 25.016 -32.25 -20.594 1 86.19 583 GLU B O 1
ATOM 10793 N N . GLN B 1 584 ? 25.312 -33.406 -22.391 1 87.88 584 GLN B N 1
ATOM 10794 C CA . GLN B 1 584 ? 26.656 -32.906 -22.562 1 87.88 584 GLN B CA 1
ATOM 10795 C C . GLN B 1 584 ? 26.641 -31.484 -23.125 1 87.88 584 GLN B C 1
ATOM 10797 O O . GLN B 1 584 ? 27.5 -30.656 -22.812 1 87.88 584 GLN B O 1
ATOM 10802 N N . GLN B 1 585 ? 25.656 -31.312 -23.906 1 92.56 585 GLN B N 1
ATOM 10803 C CA . GLN B 1 585 ? 25.547 -30 -24.531 1 92.56 585 GLN B CA 1
ATOM 10804 C C . GLN B 1 585 ? 25.062 -28.953 -23.531 1 92.56 585 GLN B C 1
ATOM 10806 O O . GLN B 1 585 ? 25.656 -27.891 -23.406 1 92.56 585 GLN B O 1
ATOM 10811 N N . VAL B 1 586 ? 23.969 -29.219 -22.844 1 96.19 586 VAL B N 1
ATOM 10812 C CA . VAL B 1 586 ? 23.438 -28.344 -21.797 1 96.19 586 VAL B CA 1
ATOM 10813 C C . VAL B 1 586 ? 23.047 -29.156 -20.578 1 96.19 586 VAL B C 1
ATOM 10815 O O . VAL B 1 586 ? 21.938 -29.688 -20.484 1 96.19 586 VAL B O 1
ATOM 10818 N N . PRO B 1 587 ? 23.875 -29.188 -19.562 1 94.75 587 PRO B N 1
ATOM 10819 C CA . PRO B 1 587 ? 23.547 -29.938 -18.344 1 94.75 587 PRO B CA 1
ATOM 10820 C C . PRO B 1 587 ? 22.281 -29.453 -17.672 1 94.75 587 PRO B C 1
ATOM 10822 O O . PRO B 1 587 ? 22.031 -28.234 -17.594 1 94.75 587 PRO B O 1
ATOM 10825 N N . LEU B 1 588 ? 21.531 -30.344 -17.141 1 94.5 588 LEU B N 1
ATOM 10826 C CA . LEU B 1 588 ? 20.25 -30.031 -16.5 1 94.5 588 LEU B CA 1
ATOM 10827 C C . LEU B 1 588 ? 20.453 -29.109 -15.305 1 94.5 588 LEU B C 1
ATOM 10829 O O . LEU B 1 588 ? 19.609 -28.266 -15.016 1 94.5 588 LEU B O 1
ATOM 10833 N N . ALA B 1 589 ? 21.516 -29.328 -14.617 1 92.38 589 ALA B N 1
ATOM 10834 C CA . ALA B 1 589 ? 21.812 -28.469 -13.469 1 92.38 589 ALA B CA 1
ATOM 10835 C C . ALA B 1 589 ? 21.953 -27.016 -13.891 1 92.38 589 ALA B C 1
ATOM 10837 O O . ALA B 1 589 ? 21.547 -26.109 -13.156 1 92.38 589 ALA B O 1
ATOM 10838 N N . LEU B 1 590 ? 22.531 -26.828 -15 1 94.25 590 LEU B N 1
ATOM 10839 C CA . LEU B 1 590 ? 22.719 -25.484 -15.531 1 94.25 590 LEU B CA 1
ATOM 10840 C C . LEU B 1 590 ? 21.375 -24.906 -15.984 1 94.25 590 LEU B C 1
ATOM 10842 O O . LEU B 1 590 ? 21.125 -23.703 -15.82 1 94.25 590 LEU B O 1
ATOM 10846 N N . VAL B 1 591 ? 20.547 -25.734 -16.578 1 96.62 591 VAL B N 1
ATOM 10847 C CA . VAL B 1 591 ? 19.219 -25.281 -16.969 1 96.62 591 VAL B CA 1
ATOM 10848 C C . VAL B 1 591 ? 18.469 -24.75 -15.75 1 96.62 591 VAL B C 1
ATOM 10850 O O . VAL B 1 591 ? 17.938 -23.641 -15.781 1 96.62 591 VAL B O 1
ATOM 10853 N N . ARG B 1 592 ? 18.578 -25.391 -14.648 1 94.38 592 ARG B N 1
ATOM 10854 C CA . ARG B 1 592 ? 17.828 -25.078 -13.445 1 94.38 592 ARG B CA 1
ATOM 10855 C C . ARG B 1 592 ? 18.438 -23.875 -12.719 1 94.38 592 ARG B C 1
ATOM 10857 O O . ARG B 1 592 ? 17.734 -23.109 -12.07 1 94.38 592 ARG B O 1
ATOM 10864 N N . SER B 1 593 ? 19.719 -23.75 -12.805 1 93 593 SER B N 1
ATOM 10865 C CA . SER B 1 593 ? 20.391 -22.734 -12 1 93 593 SER B CA 1
ATOM 10866 C C . SER B 1 593 ? 20.516 -21.422 -12.773 1 93 593 SER B C 1
ATOM 10868 O O . SER B 1 593 ? 20.594 -20.344 -12.172 1 93 593 SER B O 1
ATOM 10870 N N . CYS B 1 594 ? 20.5 -21.484 -14.062 1 94.75 594 CYS B N 1
ATOM 10871 C CA . CYS B 1 594 ? 20.828 -20.297 -14.844 1 94.75 594 CYS B CA 1
ATOM 10872 C C . CYS B 1 594 ? 19.688 -19.906 -15.773 1 94.75 594 CYS B C 1
ATOM 10874 O O . CYS B 1 594 ? 19.219 -18.766 -15.758 1 94.75 594 CYS B O 1
ATOM 10876 N N . PHE B 1 595 ? 19.188 -20.844 -16.516 1 97.12 595 PHE B N 1
ATOM 10877 C CA . PHE B 1 595 ? 18.312 -20.516 -17.641 1 97.12 595 PHE B CA 1
ATOM 10878 C C . PHE B 1 595 ? 16.844 -20.547 -17.219 1 97.12 595 PHE B C 1
ATOM 10880 O O . PHE B 1 595 ? 15.992 -19.953 -17.875 1 97.12 595 PHE B O 1
ATOM 10887 N N . CYS B 1 596 ? 16.516 -21.266 -16.203 1 96.5 596 CYS B N 1
ATOM 10888 C CA . CYS B 1 596 ? 15.148 -21.359 -15.68 1 96.5 596 CYS B CA 1
ATOM 10889 C C . CYS B 1 596 ? 15.148 -21.766 -14.211 1 96.5 596 CYS B C 1
ATOM 10891 O O . CYS B 1 596 ? 14.914 -22.922 -13.875 1 96.5 596 CYS B O 1
ATOM 10893 N N . ALA B 1 597 ? 15.156 -20.797 -13.352 1 91.44 597 ALA B N 1
ATOM 10894 C CA . ALA B 1 597 ? 15.367 -21.031 -11.93 1 91.44 597 ALA B CA 1
ATOM 10895 C C . ALA B 1 597 ? 14.039 -21.172 -11.188 1 91.44 597 ALA B C 1
ATOM 10897 O O . ALA B 1 597 ? 14.008 -21.125 -9.953 1 91.44 597 ALA B O 1
ATOM 10898 N N . HIS B 1 598 ? 12.969 -21.219 -11.852 1 90.19 598 HIS B N 1
ATOM 10899 C CA . HIS B 1 598 ? 11.672 -21.391 -11.203 1 90.19 598 HIS B CA 1
ATOM 10900 C C . HIS B 1 598 ? 10.93 -22.594 -11.75 1 90.19 598 HIS B C 1
ATOM 10902 O O . HIS B 1 598 ? 11.32 -23.156 -12.773 1 90.19 598 HIS B O 1
ATOM 10908 N N . LEU B 1 599 ? 9.953 -23.031 -11.055 1 92.12 599 LEU B N 1
ATOM 10909 C CA . LEU B 1 599 ? 9.125 -24.156 -11.469 1 92.12 599 LEU B CA 1
ATOM 10910 C C . LEU B 1 599 ? 8.211 -23.75 -12.625 1 92.12 599 LEU B C 1
ATOM 10912 O O . LEU B 1 599 ? 8.164 -22.578 -13.016 1 92.12 599 LEU B O 1
ATOM 10916 N N . PHE B 1 600 ? 7.551 -24.812 -13.211 1 96.94 600 PHE B N 1
ATOM 10917 C CA . PHE B 1 600 ? 6.695 -24.531 -14.359 1 96.94 600 PHE B CA 1
ATOM 10918 C C . PHE B 1 600 ? 5.461 -23.75 -13.945 1 96.94 600 PHE B C 1
ATOM 10920 O O . PHE B 1 600 ? 4.734 -23.219 -14.789 1 96.94 600 PHE B O 1
ATOM 10927 N N . GLY B 1 601 ? 5.25 -23.703 -12.609 1 95.94 601 GLY B N 1
ATOM 10928 C CA . GLY B 1 601 ? 4.137 -22.953 -12.039 1 95.94 601 GLY B CA 1
ATOM 10929 C C . GLY B 1 601 ? 3.943 -23.219 -10.562 1 95.94 601 GLY B C 1
ATOM 10930 O O . GLY B 1 601 ? 4.855 -23.703 -9.883 1 95.94 601 GLY B O 1
ATOM 10931 N N . HIS B 1 602 ? 2.855 -22.75 -10 1 94.25 602 HIS B N 1
ATOM 10932 C CA . HIS B 1 602 ? 2.512 -22.922 -8.594 1 94.25 602 HIS B CA 1
ATOM 10933 C C . HIS B 1 602 ? 1 -23 -8.398 1 94.25 602 HIS B C 1
ATOM 10935 O O . HIS B 1 602 ? 0.24 -22.547 -9.258 1 94.25 602 HIS B O 1
ATOM 10941 N N . PHE B 1 603 ? 0.617 -23.609 -7.27 1 94.75 603 PHE B N 1
ATOM 10942 C CA . PHE B 1 603 ? -0.794 -23.562 -6.906 1 94.75 603 PHE B CA 1
ATOM 10943 C C . PHE B 1 603 ? -1.26 -22.125 -6.754 1 94.75 603 PHE B C 1
ATOM 10945 O O . PHE B 1 603 ? -0.522 -21.266 -6.238 1 94.75 603 PHE B O 1
ATOM 10952 N N . PHE B 1 604 ? -2.488 -21.922 -7.23 1 96.12 604 PHE B N 1
ATOM 10953 C CA . PHE B 1 604 ? -2.961 -20.562 -7.465 1 96.12 604 PHE B CA 1
ATOM 10954 C C . PHE B 1 604 ? -4.324 -20.344 -6.82 1 96.12 604 PHE B C 1
ATOM 10956 O O . PHE B 1 604 ? -5.121 -21.281 -6.707 1 96.12 604 PHE B O 1
ATOM 10963 N N . GLY B 1 605 ? -4.531 -19.109 -6.352 1 96.88 605 GLY B N 1
ATOM 10964 C CA . GLY B 1 605 ? -5.832 -18.719 -5.828 1 96.88 605 GLY B CA 1
ATOM 10965 C C . GLY B 1 605 ? -5.902 -17.266 -5.406 1 96.88 605 GLY B C 1
ATOM 10966 O O . GLY B 1 605 ? -5.512 -16.375 -6.164 1 96.88 605 GLY B O 1
ATOM 10967 N N . LEU B 1 606 ? -6.402 -17.031 -4.207 1 97.12 606 LEU B N 1
ATOM 10968 C CA . LEU B 1 606 ? -6.754 -15.695 -3.748 1 97.12 606 LEU B CA 1
ATOM 10969 C C . LEU B 1 606 ? -5.504 -14.906 -3.369 1 97.12 606 LEU B C 1
ATOM 10971 O O . LEU B 1 606 ? -5.531 -13.68 -3.324 1 97.12 606 LEU B O 1
ATOM 10975 N N . ASP B 1 607 ? -4.414 -15.562 -3.082 1 95.44 607 ASP B N 1
ATOM 10976 C CA . ASP B 1 607 ? -3.172 -14.898 -2.701 1 95.44 607 ASP B CA 1
ATOM 10977 C C . ASP B 1 607 ? -2.07 -15.156 -3.725 1 95.44 607 ASP B C 1
ATOM 10979 O O . ASP B 1 607 ? -0.888 -15.188 -3.379 1 95.44 607 ASP B O 1
ATOM 10983 N N . ILE B 1 608 ? -2.4 -15.422 -4.93 1 96.25 608 ILE B N 1
ATOM 10984 C CA . ILE B 1 608 ? -1.491 -15.758 -6.02 1 96.25 608 ILE B CA 1
ATOM 10985 C C . ILE B 1 608 ? -0.796 -17.078 -5.723 1 96.25 608 ILE B C 1
ATOM 10987 O O . ILE B 1 608 ? -1.141 -18.109 -6.305 1 96.25 608 ILE B O 1
ATOM 10991 N N . HIS B 1 609 ? -0.017 -17.172 -4.672 1 92.19 609 HIS B N 1
ATOM 10992 C CA . HIS B 1 609 ? 0.653 -18.406 -4.266 1 92.19 609 HIS B CA 1
ATOM 10993 C C . HIS B 1 609 ? -0.114 -19.109 -3.148 1 92.19 609 HIS B C 1
ATOM 10995 O O . HIS B 1 609 ? -0.228 -18.578 -2.041 1 92.19 609 HIS B O 1
ATOM 11001 N N . GLU B 1 610 ? -0.612 -20.25 -3.449 1 88.81 610 GLU B N 1
ATOM 11002 C CA . GLU B 1 610 ? -1.332 -21.031 -2.443 1 88.81 610 GLU B CA 1
ATOM 11003 C C . GLU B 1 610 ? -0.71 -22.406 -2.26 1 88.81 610 GLU B C 1
ATOM 11005 O O . GLU B 1 610 ? -1.029 -23.344 -3 1 88.81 610 GLU B O 1
ATOM 11010 N N . GLU B 1 611 ? 0.305 -22.484 -1.544 1 75.25 611 GLU B N 1
ATOM 11011 C CA . GLU B 1 611 ? 0.964 -23.781 -1.373 1 75.25 611 GLU B CA 1
ATOM 11012 C C . GLU B 1 611 ? 0.961 -24.203 0.091 1 75.25 611 GLU B C 1
ATOM 11014 O O . GLU B 1 611 ? 1.13 -23.375 0.988 1 75.25 611 GLU B O 1
ATOM 11019 N N . LEU B 1 612 ? 0.491 -25.422 0.168 1 62.12 612 LEU B N 1
ATOM 11020 C CA . LEU B 1 612 ? 0.647 -26.031 1.483 1 62.12 612 LEU B CA 1
ATOM 11021 C C . LEU B 1 612 ? 2.115 -26.312 1.78 1 62.12 612 LEU B C 1
ATOM 11023 O O . LEU B 1 612 ? 2.803 -26.953 0.982 1 62.12 612 LEU B O 1
ATOM 11027 N N . SER B 1 613 ? 2.754 -25.438 2.408 1 54.75 613 SER B N 1
ATOM 11028 C CA . SER B 1 613 ? 4.133 -25.75 2.77 1 54.75 613 SER B CA 1
ATOM 11029 C C . SER B 1 613 ? 4.195 -26.766 3.902 1 54.75 613 SER B C 1
ATOM 11031 O O . SER B 1 613 ? 3.188 -27.031 4.562 1 54.75 613 SER B O 1
ATOM 11033 N N . SER B 1 614 ? 5.27 -27.562 3.902 1 44.62 614 SER B N 1
ATOM 11034 C CA . SER B 1 614 ? 5.488 -28.547 4.957 1 44.62 614 SER B CA 1
ATOM 11035 C C . SER B 1 614 ? 5.191 -27.953 6.332 1 44.62 614 SER B C 1
ATOM 11037 O O . SER B 1 614 ? 4.738 -28.672 7.23 1 44.62 614 SER B O 1
ATOM 11039 N N . VAL B 1 615 ? 5.387 -26.578 6.395 1 41.69 615 VAL B N 1
ATOM 11040 C CA . VAL B 1 615 ? 5.219 -25.953 7.699 1 41.69 615 VAL B CA 1
ATOM 11041 C C . VAL B 1 615 ? 3.732 -25.781 8.008 1 41.69 615 VAL B C 1
ATOM 11043 O O . VAL B 1 615 ? 3.344 -25.625 9.164 1 41.69 615 VAL B O 1
ATOM 11046 N N . SER B 1 616 ? 2.934 -25.906 6.996 1 51.28 616 SER B N 1
ATOM 11047 C CA . SER B 1 616 ? 1.522 -25.578 7.18 1 51.28 616 SER B CA 1
ATOM 11048 C C . SER B 1 616 ? 0.667 -26.844 7.195 1 51.28 616 SER B C 1
ATOM 11050 O O . SER B 1 616 ? -0.547 -26.781 6.988 1 51.28 616 SER B O 1
ATOM 11052 N N . ARG B 1 617 ? 1.25 -28.031 7.312 1 51.22 617 ARG B N 1
ATOM 11053 C CA . ARG B 1 617 ? 0.427 -29.234 7.328 1 51.22 617 ARG B CA 1
ATOM 11054 C C . ARG B 1 617 ? -0.327 -29.359 8.648 1 51.22 617 ARG B C 1
ATOM 11056 O O . ARG B 1 617 ? 0.218 -29.062 9.711 1 51.22 617 ARG B O 1
ATOM 11063 N N . PRO B 1 618 ? -1.581 -29.609 8.453 1 51.47 618 PRO B N 1
ATOM 11064 C CA . PRO B 1 618 ? -2.361 -29.797 9.68 1 51.47 618 PRO B CA 1
ATOM 11065 C C . PRO B 1 618 ? -1.727 -30.797 10.633 1 51.47 618 PRO B C 1
ATOM 11067 O O . PRO B 1 618 ? -1.002 -31.703 10.195 1 51.47 618 PRO B O 1
ATOM 11070 N N . LEU B 1 619 ? -1.733 -30.562 11.938 1 48.62 619 LEU B N 1
ATOM 11071 C CA . LEU B 1 619 ? -1.221 -31.453 12.977 1 48.62 619 LEU B CA 1
ATOM 11072 C C . LEU B 1 619 ? -1.717 -32.875 12.766 1 48.62 619 LEU B C 1
ATOM 11074 O O . LEU B 1 619 ? -2.922 -33.094 12.633 1 48.62 619 LEU B O 1
ATOM 11078 N N . PRO B 1 620 ? -0.67 -33.719 12.383 1 44.19 620 PRO B N 1
ATOM 11079 C CA . PRO B 1 620 ? -1.146 -35.094 12.234 1 44.19 620 PRO B CA 1
ATOM 11080 C C . PRO B 1 620 ? -1.83 -35.625 13.5 1 44.19 620 PRO B C 1
ATOM 11082 O O . PRO B 1 620 ? -1.471 -35.219 14.609 1 44.19 620 PRO B O 1
ATOM 11085 N N . THR B 1 621 ? -2.998 -36.031 13.555 1 44.09 621 THR B N 1
ATOM 11086 C CA . THR B 1 621 ? -3.498 -36.844 14.68 1 44.09 621 THR B CA 1
ATOM 11087 C C . THR B 1 621 ? -2.453 -37.844 15.133 1 44.09 621 THR B C 1
ATOM 11089 O O . THR B 1 621 ? -1.526 -38.188 14.391 1 44.09 621 THR B O 1
ATOM 11092 N N . ALA B 1 622 ? -2.293 -38.219 16.484 1 39.69 622 ALA B N 1
ATOM 11093 C CA . ALA B 1 622 ? -1.342 -39.219 17 1 39.69 622 ALA B CA 1
ATOM 11094 C C . ALA B 1 622 ? -1.14 -40.344 16 1 39.69 622 ALA B C 1
ATOM 11096 O O . ALA B 1 622 ? -0.009 -40.781 15.758 1 39.69 622 ALA B O 1
ATOM 11097 N N . ALA B 1 623 ? -2.107 -40.875 15.461 1 41.62 623 ALA B N 1
ATOM 11098 C CA . ALA B 1 623 ? -2.072 -41.969 14.492 1 41.62 623 ALA B CA 1
ATOM 11099 C C . ALA B 1 623 ? -1.441 -41.5 13.18 1 41.62 623 ALA B C 1
ATOM 11101 O O . ALA B 1 623 ? -0.623 -42.219 12.602 1 41.62 623 ALA B O 1
ATOM 11102 N N . ALA B 1 624 ? -1.672 -40.25 12.805 1 44.62 624 ALA B N 1
ATOM 11103 C CA . ALA B 1 624 ? -1.184 -39.688 11.547 1 44.62 624 ALA B CA 1
ATOM 11104 C C . ALA B 1 624 ? 0.282 -39.281 11.648 1 44.62 624 ALA B C 1
ATOM 11106 O O . ALA B 1 624 ? 1.031 -39.375 10.68 1 44.62 624 ALA B O 1
ATOM 11107 N N . LYS B 1 625 ? 0.691 -39 12.75 1 46.62 625 LYS B N 1
ATOM 11108 C CA . LYS B 1 625 ? 2.104 -38.688 12.977 1 46.62 625 LYS B CA 1
ATOM 11109 C C . LYS B 1 625 ? 2.971 -39.938 12.719 1 46.62 625 LYS B C 1
ATOM 11111 O O . LYS B 1 625 ? 4.066 -39.812 12.172 1 46.62 625 LYS B O 1
ATOM 11116 N N . GLU B 1 626 ? 2.592 -41 13.438 1 38.59 626 GLU B N 1
ATOM 11117 C CA . GLU B 1 626 ? 3.301 -42.25 13.219 1 38.59 626 GLU B CA 1
ATOM 11118 C C . GLU B 1 626 ? 3.371 -42.594 11.734 1 38.59 626 GLU B C 1
ATOM 11120 O O . GLU B 1 626 ? 4.414 -43.031 11.242 1 38.59 626 GLU B O 1
ATOM 11125 N N . GLU B 1 627 ? 2.357 -42.375 11.141 1 39.59 627 GLU B N 1
ATOM 11126 C CA . GLU B 1 627 ? 2.35 -42.719 9.719 1 39.59 627 GLU B CA 1
ATOM 11127 C C . GLU B 1 627 ? 3.129 -41.688 8.906 1 39.59 627 GLU B C 1
ATOM 11129 O O . GLU B 1 627 ? 3.848 -42.031 7.969 1 39.59 627 GLU B O 1
ATOM 11134 N N . ALA B 1 628 ? 2.994 -40.406 9.258 1 45.44 628 ALA B N 1
ATOM 11135 C CA . ALA B 1 628 ? 3.77 -39.375 8.578 1 45.44 628 ALA B CA 1
ATOM 11136 C C . ALA B 1 628 ? 5.266 -39.562 8.797 1 45.44 628 ALA B C 1
ATOM 11138 O O . ALA B 1 628 ? 6.07 -39.344 7.891 1 45.44 628 ALA B O 1
ATOM 11139 N N . ALA B 1 629 ? 5.727 -39.938 10.031 1 40.56 629 ALA B N 1
ATOM 11140 C CA . ALA B 1 629 ? 7.125 -40.25 10.289 1 40.56 629 ALA B CA 1
ATOM 11141 C C . ALA B 1 629 ? 7.605 -41.375 9.367 1 40.56 629 ALA B C 1
ATOM 11143 O O . ALA B 1 629 ? 8.773 -41.406 8.984 1 40.56 629 ALA B O 1
ATOM 11144 N N . GLN B 1 630 ? 6.797 -42.344 9.18 1 35.5 630 GLN B N 1
ATOM 11145 C CA . GLN B 1 630 ? 7.184 -43.406 8.266 1 35.5 630 GLN B CA 1
ATOM 11146 C C . GLN B 1 630 ? 7.184 -42.938 6.816 1 35.5 630 GLN B C 1
ATOM 11148 O O . GLN B 1 630 ? 7.891 -43.5 5.973 1 35.5 630 GLN B O 1
ATOM 11153 N N . ARG B 1 631 ? 6.324 -42.062 6.457 1 40.28 631 ARG B N 1
ATOM 11154 C CA . ARG B 1 631 ? 6.254 -41.562 5.086 1 40.28 631 ARG B CA 1
ATOM 11155 C C . ARG B 1 631 ? 7.164 -40.344 4.887 1 40.28 631 ARG B C 1
ATOM 11157 O O . ARG B 1 631 ? 6.719 -39.219 5 1 40.28 631 ARG B O 1
ATOM 11164 N N . GLN B 1 632 ? 8.258 -40.25 5.141 1 36.69 632 GLN B N 1
ATOM 11165 C CA . GLN B 1 632 ? 9.305 -39.25 5.004 1 36.69 632 GLN B CA 1
ATOM 11166 C C . GLN B 1 632 ? 9.344 -38.688 3.588 1 36.69 632 GLN B C 1
ATOM 11168 O O . GLN B 1 632 ? 10.148 -37.781 3.291 1 36.69 632 GLN B O 1
ATOM 11173 N N . ARG B 1 633 ? 8.82 -39.25 2.531 1 40.47 633 ARG B N 1
ATOM 11174 C CA . ARG B 1 633 ? 9.031 -38.625 1.229 1 40.47 633 ARG B CA 1
ATOM 11175 C C . ARG B 1 633 ? 7.945 -37.594 0.935 1 40.47 633 ARG B C 1
ATOM 11177 O O . ARG B 1 633 ? 6.762 -37.844 1.16 1 40.47 633 ARG B O 1
ATOM 11184 N N . PRO B 1 634 ? 8.258 -36.312 0.744 1 42.31 634 PRO B N 1
ATOM 11185 C CA . PRO B 1 634 ? 7.25 -35.312 0.313 1 42.31 634 PRO B CA 1
ATOM 11186 C C . PRO B 1 634 ? 6.285 -35.906 -0.721 1 42.31 634 PRO B C 1
ATOM 11188 O O . PRO B 1 634 ? 6.715 -36.531 -1.694 1 42.31 634 PRO B O 1
ATOM 11191 N N . THR B 1 635 ? 5.125 -36.438 -0.489 1 46.88 635 THR B N 1
ATOM 11192 C CA . THR B 1 635 ? 4.105 -36.906 -1.42 1 46.88 635 THR B CA 1
ATOM 11193 C C . THR B 1 635 ? 4.008 -36 -2.631 1 46.88 635 THR B C 1
ATOM 11195 O O . THR B 1 635 ? 4 -34.781 -2.484 1 46.88 635 THR B O 1
ATOM 11198 N N . PRO B 1 636 ? 4.336 -36.594 -3.85 1 56.09 636 PRO B N 1
ATOM 11199 C CA . PRO B 1 636 ? 4.109 -35.812 -5.07 1 56.09 636 PRO B CA 1
ATOM 11200 C C . PRO B 1 636 ? 2.797 -35.031 -5.035 1 56.09 636 PRO B C 1
ATOM 11202 O O . PRO B 1 636 ? 1.772 -35.562 -4.594 1 56.09 636 PRO B O 1
ATOM 11205 N N . ARG B 1 637 ? 2.875 -33.719 -5.113 1 79 637 ARG B N 1
ATOM 11206 C CA . ARG B 1 637 ? 1.619 -32.969 -5.258 1 79 637 ARG B CA 1
ATOM 11207 C C . ARG B 1 637 ? 0.873 -33.438 -6.512 1 79 637 ARG B C 1
ATOM 11209 O O . ARG B 1 637 ? 1.415 -33.375 -7.617 1 79 637 ARG B O 1
ATOM 11216 N N . ILE B 1 638 ? -0.181 -34.219 -6.438 1 88.38 638 ILE B N 1
ATOM 11217 C CA . ILE B 1 638 ? -1.05 -34.688 -7.516 1 88.38 638 ILE B CA 1
ATOM 11218 C C . ILE B 1 638 ? -2.178 -33.656 -7.73 1 88.38 638 ILE B C 1
ATOM 11220 O O . ILE B 1 638 ? -2.826 -33.25 -6.773 1 88.38 638 ILE B O 1
ATOM 11224 N N . LEU B 1 639 ? -2.35 -33.281 -8.984 1 92.56 639 LEU B N 1
ATOM 11225 C CA . LEU B 1 639 ? -3.432 -32.375 -9.32 1 92.56 639 LEU B CA 1
ATOM 11226 C C . LEU B 1 639 ? -4.785 -33.062 -9.211 1 92.56 639 LEU B C 1
ATOM 11228 O O . LEU B 1 639 ? -4.926 -34.219 -9.594 1 92.56 639 LEU B O 1
ATOM 11232 N N . GLN B 1 640 ? -5.719 -32.375 -8.641 1 91.44 640 GLN B N 1
ATOM 11233 C CA . GLN B 1 640 ? -7.094 -32.844 -8.531 1 91.44 640 GLN B CA 1
ATOM 11234 C C . GLN B 1 640 ? -8.078 -31.828 -9.109 1 91.44 640 GLN B C 1
ATOM 11236 O O . GLN B 1 640 ? -7.738 -30.656 -9.273 1 91.44 640 GLN B O 1
ATOM 11241 N N . GLY B 1 641 ? -9.305 -32.438 -9.469 1 93.75 641 GLY B N 1
ATOM 11242 C CA . GLY B 1 641 ? -10.344 -31.547 -9.93 1 93.75 641 GLY B CA 1
ATOM 11243 C C . GLY B 1 641 ? -10.656 -30.438 -8.945 1 93.75 641 GLY B C 1
ATOM 11244 O O . GLY B 1 641 ? -10.719 -30.672 -7.734 1 93.75 641 GLY B O 1
ATOM 11245 N N . GLY B 1 642 ? -10.797 -29.188 -9.484 1 95.56 642 GLY B N 1
ATOM 11246 C CA . GLY B 1 642 ? -11.141 -28.031 -8.656 1 95.56 642 GLY B CA 1
ATOM 11247 C C . GLY B 1 642 ? -9.93 -27.234 -8.211 1 95.56 642 GLY B C 1
ATOM 11248 O O . GLY B 1 642 ? -10.062 -26.141 -7.68 1 95.56 642 GLY B O 1
ATOM 11249 N N . MET B 1 643 ? -8.734 -27.781 -8.375 1 95.25 643 MET B N 1
ATOM 11250 C CA . MET B 1 643 ? -7.512 -27.062 -8.047 1 95.25 643 MET B CA 1
ATOM 11251 C C . MET B 1 643 ? -7.16 -26.062 -9.141 1 95.25 643 MET B C 1
ATOM 11253 O O . MET B 1 643 ? -7.523 -26.25 -10.305 1 95.25 643 MET B O 1
ATOM 11257 N N . MET B 1 644 ? -6.559 -24.969 -8.75 1 97.44 644 MET B N 1
ATOM 11258 C CA . MET B 1 644 ? -6.008 -24.031 -9.719 1 97.44 644 MET B CA 1
ATOM 11259 C C . MET B 1 644 ? -4.484 -24.016 -9.656 1 97.44 644 MET B C 1
ATOM 11261 O O . MET B 1 644 ? -3.9 -24.203 -8.586 1 97.44 644 MET B O 1
ATOM 11265 N N . HIS B 1 645 ? -3.873 -23.781 -10.703 1 97.19 645 HIS B N 1
ATOM 11266 C CA . HIS B 1 645 ? -2.426 -23.766 -10.875 1 97.19 645 HIS B CA 1
ATOM 11267 C C . HIS B 1 645 ? -2.016 -22.797 -11.977 1 97.19 645 HIS B C 1
ATOM 11269 O O . HIS B 1 645 ? -2.74 -22.625 -12.961 1 97.19 645 HIS B O 1
ATOM 11275 N N . THR B 1 646 ? -0.887 -22.156 -11.844 1 98.12 646 THR B N 1
ATOM 11276 C CA . THR B 1 646 ? -0.325 -21.391 -12.961 1 98.12 646 THR B CA 1
ATOM 11277 C C . THR B 1 646 ? 0.528 -22.297 -13.844 1 98.12 646 THR B C 1
ATOM 11279 O O . THR B 1 646 ? 1.025 -23.328 -13.391 1 98.12 646 THR B O 1
ATOM 11282 N N . VAL B 1 647 ? 0.63 -22 -15.062 1 98.75 647 VAL B N 1
ATOM 11283 C CA . VAL B 1 647 ? 1.553 -22.594 -16.016 1 98.75 647 VAL B CA 1
ATOM 11284 C C . VAL B 1 647 ? 2.434 -21.5 -16.641 1 98.75 647 VAL B C 1
ATOM 11286 O O . VAL B 1 647 ? 1.987 -20.75 -17.5 1 98.75 647 VAL B O 1
ATOM 11289 N N . GLU B 1 648 ? 3.664 -21.469 -16.188 1 98.56 648 GLU B N 1
ATOM 11290 C CA . GLU B 1 648 ? 4.441 -20.266 -16.469 1 98.56 648 GLU B CA 1
ATOM 11291 C C . GLU B 1 648 ? 5.891 -20.609 -16.797 1 98.56 648 GLU B C 1
ATOM 11293 O O . GLU B 1 648 ? 6.82 -20.094 -16.188 1 98.56 648 GLU B O 1
ATOM 11298 N N . PRO B 1 649 ? 6.121 -21.406 -17.859 1 98.62 649 PRO B N 1
ATOM 11299 C CA . PRO B 1 649 ? 7.516 -21.625 -18.266 1 98.62 649 PRO B CA 1
ATOM 11300 C C . PRO B 1 649 ? 8.219 -20.328 -18.672 1 98.62 649 PRO B C 1
ATOM 11302 O O . PRO B 1 649 ? 7.57 -19.375 -19.109 1 98.62 649 PRO B O 1
ATOM 11305 N N . GLY B 1 650 ? 9.5 -20.328 -18.469 1 98.38 650 GLY B N 1
ATOM 11306 C CA . GLY B 1 650 ? 10.344 -19.203 -18.859 1 98.38 650 GLY B CA 1
ATOM 11307 C C . GLY B 1 650 ? 11.758 -19.625 -19.234 1 98.38 650 GLY B C 1
ATOM 11308 O O . GLY B 1 650 ? 12.219 -20.703 -18.828 1 98.38 650 GLY B O 1
ATOM 11309 N N . VAL B 1 651 ? 12.406 -18.875 -20.062 1 98.31 651 VAL B N 1
ATOM 11310 C CA . VAL B 1 651 ? 13.812 -19.031 -20.438 1 98.31 651 VAL B CA 1
ATOM 11311 C C . VAL B 1 651 ? 14.539 -17.703 -20.25 1 98.31 651 VAL B C 1
ATOM 11313 O O . VAL B 1 651 ? 14.125 -16.672 -20.797 1 98.31 651 VAL B O 1
ATOM 11316 N N . TYR B 1 652 ? 15.578 -17.781 -19.516 1 97.5 652 TYR B N 1
ATOM 11317 C CA . TYR B 1 652 ? 16.359 -16.609 -19.172 1 97.5 652 TYR B CA 1
ATOM 11318 C C . TYR B 1 652 ? 17.828 -16.781 -19.562 1 97.5 652 TYR B C 1
ATOM 11320 O O . TYR B 1 652 ? 18.516 -17.656 -19.031 1 97.5 652 TYR B O 1
ATOM 11328 N N . VAL B 1 653 ? 18.266 -16.031 -20.469 1 96.75 653 VAL B N 1
ATOM 11329 C CA . VAL B 1 653 ? 19.656 -16.078 -20.922 1 96.75 653 VAL B CA 1
ATOM 11330 C C . VAL B 1 653 ? 20.406 -14.859 -20.391 1 96.75 653 VAL B C 1
ATOM 11332 O O . VAL B 1 653 ? 20.094 -13.727 -20.734 1 96.75 653 VAL B O 1
ATOM 11335 N N . PRO B 1 654 ? 21.359 -15.109 -19.562 1 94.56 654 PRO B N 1
ATOM 11336 C CA . PRO B 1 654 ? 22.141 -13.969 -19.078 1 94.56 654 PRO B CA 1
ATOM 11337 C C . PRO B 1 654 ? 22.938 -13.273 -20.172 1 94.56 654 PRO B C 1
ATOM 11339 O O . PRO B 1 654 ? 23.172 -13.867 -21.234 1 94.56 654 PRO B O 1
ATOM 11342 N N . SER B 1 655 ? 23.312 -12.047 -19.938 1 94.12 655 SER B N 1
ATOM 11343 C CA . SER B 1 655 ? 24.266 -11.398 -20.844 1 94.12 655 SER B CA 1
ATOM 11344 C C . SER B 1 655 ? 25.609 -12.117 -20.844 1 94.12 655 SER B C 1
ATOM 11346 O O . SER B 1 655 ? 25.906 -12.875 -19.922 1 94.12 655 SER B O 1
ATOM 11348 N N . ALA B 1 656 ? 26.359 -11.797 -21.875 1 92.88 656 ALA B N 1
ATOM 11349 C CA . ALA B 1 656 ? 27.688 -12.406 -21.953 1 92.88 656 ALA B CA 1
ATOM 11350 C C . ALA B 1 656 ? 28.516 -12.055 -20.734 1 92.88 656 ALA B C 1
ATOM 11352 O O . ALA B 1 656 ? 29.328 -12.867 -20.266 1 92.88 656 ALA B O 1
ATOM 11353 N N . GLN B 1 657 ? 28.328 -10.922 -20.219 1 88.56 657 GLN B N 1
ATOM 11354 C CA . GLN B 1 657 ? 29.047 -10.469 -19.031 1 88.56 657 GLN B CA 1
ATOM 11355 C C . GLN B 1 657 ? 28.609 -11.25 -17.797 1 88.56 657 GLN B C 1
ATOM 11357 O O . GLN B 1 657 ? 29.453 -11.695 -17.016 1 88.56 657 GLN B O 1
ATOM 11362 N N . ARG B 1 658 ? 27.359 -11.484 -17.641 1 89.88 658 ARG B N 1
ATOM 11363 C CA . ARG B 1 658 ? 26.812 -12.164 -16.484 1 89.88 658 ARG B CA 1
ATOM 11364 C C . ARG B 1 658 ? 27.016 -13.672 -16.578 1 89.88 658 ARG B C 1
ATOM 11366 O O . ARG B 1 658 ? 27 -14.375 -15.562 1 89.88 658 ARG B O 1
ATOM 11373 N N . ALA B 1 659 ? 27.172 -14.102 -17.75 1 93.31 659 ALA B N 1
ATOM 11374 C CA . ALA B 1 659 ? 27.297 -15.531 -18 1 93.31 659 ALA B CA 1
ATOM 11375 C C . ALA B 1 659 ? 28.5 -16.109 -17.281 1 93.31 659 ALA B C 1
ATOM 11377 O O . ALA B 1 659 ? 28.469 -17.266 -16.828 1 93.31 659 ALA B O 1
ATOM 11378 N N . ALA B 1 660 ? 29.5 -15.281 -17.078 1 90.81 660 ALA B N 1
ATOM 11379 C CA . ALA B 1 660 ? 30.734 -15.734 -16.422 1 90.81 660 ALA B CA 1
ATOM 11380 C C . ALA B 1 660 ? 30.453 -16.172 -14.992 1 90.81 660 ALA B C 1
ATOM 11382 O O . ALA B 1 660 ? 31.109 -17.094 -14.477 1 90.81 660 ALA B O 1
ATOM 11383 N N . LEU B 1 661 ? 29.531 -15.578 -14.383 1 89.44 661 LEU B N 1
ATOM 11384 C CA . LEU B 1 661 ? 29.188 -15.898 -13.008 1 89.44 661 LEU B CA 1
ATOM 11385 C C . LEU B 1 661 ? 28.562 -17.297 -12.914 1 89.44 661 LEU B C 1
ATOM 11387 O O . LEU B 1 661 ? 28.547 -17.891 -11.836 1 89.44 661 LEU B O 1
ATOM 11391 N N . PHE B 1 662 ? 28.078 -17.828 -14.016 1 93.12 662 PHE B N 1
ATOM 11392 C CA . PHE B 1 662 ? 27.453 -19.141 -14.062 1 93.12 662 PHE B CA 1
ATOM 11393 C C . PHE B 1 662 ? 28.422 -20.172 -14.641 1 93.12 662 PHE B C 1
ATOM 11395 O O . PHE B 1 662 ? 28.031 -21.297 -14.969 1 93.12 662 PHE B O 1
ATOM 11402 N N . GLY B 1 663 ? 29.688 -19.672 -14.898 1 92.06 663 GLY B N 1
ATOM 11403 C CA . GLY B 1 663 ? 30.688 -20.547 -15.5 1 92.06 663 GLY B CA 1
ATOM 11404 C C . GLY B 1 663 ? 30.547 -20.672 -17 1 92.06 663 GLY B C 1
ATOM 11405 O O . GLY B 1 663 ? 31.031 -21.625 -17.609 1 92.06 663 GLY B O 1
ATOM 11406 N N . LEU B 1 664 ? 29.859 -19.75 -17.625 1 94.75 664 LEU B N 1
ATOM 11407 C CA . LEU B 1 664 ? 29.641 -19.766 -19.062 1 94.75 664 LEU B CA 1
ATOM 11408 C C . LEU B 1 664 ? 30.516 -18.719 -19.75 1 94.75 664 LEU B C 1
ATOM 11410 O O . LEU B 1 664 ? 30.875 -17.719 -19.141 1 94.75 664 LEU B O 1
ATOM 11414 N N . GLU B 1 665 ? 30.812 -18.969 -21.016 1 94 665 GLU B N 1
ATOM 11415 C CA . GLU B 1 665 ? 31.516 -18.031 -21.891 1 94 665 GLU B CA 1
ATOM 11416 C C . GLU B 1 665 ? 30.609 -17.531 -23 1 94 665 GLU B C 1
ATOM 11418 O O . GLU B 1 665 ? 29.562 -18.125 -23.281 1 94 665 GLU B O 1
ATOM 11423 N N . ARG B 1 666 ? 31.047 -16.562 -23.578 1 93.56 666 ARG B N 1
ATOM 11424 C CA . ARG B 1 666 ? 30.312 -15.945 -24.672 1 93.56 666 ARG B CA 1
ATOM 11425 C C . ARG B 1 666 ? 30.031 -16.953 -25.781 1 93.56 666 ARG B C 1
ATOM 11427 O O . ARG B 1 666 ? 28.953 -16.922 -26.375 1 93.56 666 ARG B O 1
ATOM 11434 N N . ALA B 1 667 ? 31 -17.828 -26.016 1 94 667 ALA B N 1
ATOM 11435 C CA . ALA B 1 667 ? 30.891 -18.797 -27.109 1 94 667 ALA B CA 1
ATOM 11436 C C . ALA B 1 667 ? 29.812 -19.828 -26.828 1 94 667 ALA B C 1
ATOM 11438 O O . ALA B 1 667 ? 29.359 -20.516 -27.75 1 94 667 ALA B O 1
ATOM 11439 N N . HIS B 1 668 ? 29.453 -19.984 -25.625 1 95.94 668 HIS B N 1
ATOM 11440 C CA . HIS B 1 668 ? 28.469 -21 -25.25 1 95.94 668 HIS B CA 1
ATOM 11441 C C . HIS B 1 668 ? 27.062 -20.547 -25.594 1 95.94 668 HIS B C 1
ATOM 11443 O O . HIS B 1 668 ? 26.125 -21.359 -25.641 1 95.94 668 HIS B O 1
ATOM 11449 N N . LEU B 1 669 ? 26.844 -19.25 -25.812 1 96.12 669 LEU B N 1
ATOM 11450 C CA . LEU B 1 669 ? 25.516 -18.656 -26.016 1 96.12 669 LEU B CA 1
ATOM 11451 C C . LEU B 1 669 ? 25.344 -18.219 -27.469 1 96.12 669 LEU B C 1
ATOM 11453 O O . LEU B 1 669 ? 26.297 -17.812 -28.125 1 96.12 669 LEU B O 1
ATOM 11457 N N . PRO B 1 670 ? 24.109 -18.312 -27.969 1 94.56 670 PRO B N 1
ATOM 11458 C CA . PRO B 1 670 ? 23.875 -17.766 -29.312 1 94.56 670 PRO B CA 1
ATOM 11459 C C . PRO B 1 670 ? 24.203 -16.266 -29.406 1 94.56 670 PRO B C 1
ATOM 11461 O O . PRO B 1 670 ? 23.906 -15.516 -28.469 1 94.56 670 PRO B O 1
ATOM 11464 N N . ILE B 1 671 ? 24.688 -15.805 -30.547 1 93.06 671 ILE B N 1
ATOM 11465 C CA . ILE B 1 671 ? 25.141 -14.438 -30.75 1 93.06 671 ILE B CA 1
ATOM 11466 C C . ILE B 1 671 ? 23.984 -13.469 -30.531 1 93.06 671 ILE B C 1
ATOM 11468 O O . ILE B 1 671 ? 24.156 -12.391 -29.969 1 93.06 671 ILE B O 1
ATOM 11472 N N . ALA B 1 672 ? 22.812 -13.844 -30.922 1 92.31 672 ALA B N 1
ATOM 11473 C CA . ALA B 1 672 ? 21.641 -12.984 -30.844 1 92.31 672 ALA B CA 1
ATOM 11474 C C . ALA B 1 672 ? 21.281 -12.672 -29.391 1 92.31 672 ALA B C 1
ATOM 11476 O O . ALA B 1 672 ? 20.531 -11.727 -29.125 1 92.31 672 ALA B O 1
ATOM 11477 N N . PHE B 1 673 ? 21.797 -13.469 -28.438 1 95.31 673 PHE B N 1
ATOM 11478 C CA . PHE B 1 673 ? 21.344 -13.32 -27.062 1 95.31 673 PHE B CA 1
ATOM 11479 C C . PHE B 1 673 ? 22.5 -12.867 -26.156 1 95.31 673 PHE B C 1
ATOM 11481 O O . PHE B 1 673 ? 22.391 -12.938 -24.938 1 95.31 673 PHE B O 1
ATOM 11488 N N . HIS B 1 674 ? 23.609 -12.32 -26.75 1 95.06 674 HIS B N 1
ATOM 11489 C CA . HIS B 1 674 ? 24.766 -11.883 -25.984 1 95.06 674 HIS B CA 1
ATOM 11490 C C . HIS B 1 674 ? 24.406 -10.711 -25.078 1 95.06 674 HIS B C 1
ATOM 11492 O O . HIS B 1 674 ? 25.078 -10.477 -24.062 1 95.06 674 HIS B O 1
ATOM 11498 N N . GLY B 1 675 ? 23.344 -10.008 -25.406 1 94 675 GLY B N 1
ATOM 11499 C CA . GLY B 1 675 ? 22.906 -8.898 -24.578 1 94 675 GLY B CA 1
ATOM 11500 C C . GLY B 1 675 ? 22.016 -9.336 -23.422 1 94 675 GLY B C 1
ATOM 11501 O O . GLY B 1 675 ? 21.703 -8.531 -22.547 1 94 675 GLY B O 1
ATOM 11502 N N . GLY B 1 676 ? 21.688 -10.602 -23.406 1 94.94 676 GLY B N 1
ATOM 11503 C CA . GLY B 1 676 ? 20.75 -11.102 -22.406 1 94.94 676 GLY B CA 1
ATOM 11504 C C . GLY B 1 676 ? 19.312 -10.969 -22.844 1 94.94 676 GLY B C 1
ATOM 11505 O O . GLY B 1 676 ? 18.953 -10.039 -23.562 1 94.94 676 GLY B O 1
ATOM 11506 N N . VAL B 1 677 ? 18.5 -11.883 -22.344 1 96 677 VAL B N 1
ATOM 11507 C CA . VAL B 1 677 ? 17.078 -11.852 -22.656 1 96 677 VAL B CA 1
ATOM 11508 C C . VAL B 1 677 ? 16.312 -12.766 -21.688 1 96 677 VAL B C 1
ATOM 11510 O O . VAL B 1 677 ? 16.875 -13.711 -21.141 1 96 677 VAL B O 1
ATOM 11513 N N . GLY B 1 678 ? 15.109 -12.406 -21.391 1 97.25 678 GLY B N 1
ATOM 11514 C CA . GLY B 1 678 ? 14.18 -13.258 -20.656 1 97.25 678 GLY B CA 1
ATOM 11515 C C . GLY B 1 678 ? 12.797 -13.312 -21.281 1 97.25 678 GLY B C 1
ATOM 11516 O O . GLY B 1 678 ? 12.242 -12.273 -21.656 1 97.25 678 GLY B O 1
ATOM 11517 N N . VAL B 1 679 ? 12.312 -14.508 -21.5 1 98.38 679 VAL B N 1
ATOM 11518 C CA . VAL B 1 679 ? 10.984 -14.734 -22.047 1 98.38 679 VAL B CA 1
ATOM 11519 C C . VAL B 1 679 ? 10.18 -15.617 -21.094 1 98.38 679 VAL B C 1
ATOM 11521 O O . VAL B 1 679 ? 10.711 -16.578 -20.516 1 98.38 679 VAL B O 1
ATOM 11524 N N . GLN B 1 680 ? 8.977 -15.266 -20.875 1 98.62 680 GLN B N 1
ATOM 11525 C CA . GLN B 1 680 ? 8.047 -16.016 -20.047 1 98.62 680 GLN B CA 1
ATOM 11526 C C . GLN B 1 680 ? 6.621 -15.922 -20.578 1 98.62 680 GLN B C 1
ATOM 11528 O O . GLN B 1 680 ? 6.242 -14.906 -21.172 1 98.62 680 GLN B O 1
ATOM 11533 N N . ILE B 1 681 ? 5.887 -16.906 -20.531 1 98.81 681 ILE B N 1
ATOM 11534 C CA . ILE B 1 681 ? 4.465 -16.969 -20.844 1 98.81 681 ILE B CA 1
ATOM 11535 C C . ILE B 1 681 ? 3.715 -17.672 -19.719 1 98.81 681 ILE B C 1
ATOM 11537 O O . ILE B 1 681 ? 4.062 -18.781 -19.328 1 98.81 681 ILE B O 1
ATOM 11541 N N . GLU B 1 682 ? 2.73 -17.031 -19.203 1 98.81 682 GLU B N 1
ATOM 11542 C CA . GLU B 1 682 ? 2.078 -17.578 -18.016 1 98.81 682 GLU B CA 1
ATOM 11543 C C . GLU B 1 682 ? 0.559 -17.484 -18.125 1 98.81 682 GLU B C 1
ATOM 11545 O O . GLU B 1 682 ? 0.023 -16.422 -18.453 1 98.81 682 GLU B O 1
ATOM 11550 N N . ASP B 1 683 ? -0.117 -18.562 -17.859 1 98.88 683 ASP B N 1
ATOM 11551 C CA . ASP B 1 683 ? -1.57 -18.641 -17.75 1 98.88 683 ASP B CA 1
ATOM 11552 C C . ASP B 1 683 ? -1.986 -19.234 -16.406 1 98.88 683 ASP B C 1
ATOM 11554 O O . ASP B 1 683 ? -1.193 -19.906 -15.742 1 98.88 683 ASP B O 1
ATOM 11558 N N . ASP B 1 684 ? -3.229 -18.891 -16.016 1 98.75 684 ASP B N 1
ATOM 11559 C CA . ASP B 1 684 ? -3.891 -19.516 -14.875 1 98.75 684 ASP B CA 1
ATOM 11560 C C . ASP B 1 684 ? -4.848 -20.625 -15.344 1 98.75 684 ASP B C 1
ATOM 11562 O O . ASP B 1 684 ? -5.566 -20.438 -16.328 1 98.75 684 ASP B O 1
ATOM 11566 N N . VAL B 1 685 ? -4.863 -21.766 -14.617 1 98.56 685 VAL B N 1
ATOM 11567 C CA . VAL B 1 685 ? -5.68 -22.891 -15.062 1 98.56 685 VAL B CA 1
ATOM 11568 C C . VAL B 1 685 ? -6.484 -23.438 -13.883 1 98.56 685 VAL B C 1
ATOM 11570 O O . VAL B 1 685 ? -6.012 -23.438 -12.75 1 98.56 685 VAL B O 1
ATOM 11573 N N . LEU B 1 686 ? -7.727 -23.797 -14.125 1 98.69 686 LEU B N 1
ATOM 11574 C CA . LEU B 1 686 ? -8.508 -24.625 -13.219 1 98.69 686 LEU B CA 1
ATOM 11575 C C . LEU B 1 686 ? -8.57 -26.062 -13.734 1 98.69 686 LEU B C 1
ATOM 11577 O O . LEU B 1 686 ? -8.992 -26.312 -14.867 1 98.69 686 LEU B O 1
ATOM 11581 N N . VAL B 1 687 ? -8.156 -27.031 -12.969 1 97.5 687 VAL B N 1
ATOM 11582 C CA . VAL B 1 687 ? -8.227 -28.438 -13.312 1 97.5 687 VAL B CA 1
ATOM 11583 C C . VAL B 1 687 ? -9.656 -28.938 -13.117 1 97.5 687 VAL B C 1
ATOM 11585 O O . VAL B 1 687 ? -10.234 -28.781 -12.039 1 97.5 687 VAL B O 1
ATOM 11588 N N . LEU B 1 688 ? -10.195 -29.531 -14.164 1 96.81 688 LEU B N 1
ATOM 11589 C CA . LEU B 1 688 ? -11.555 -30.062 -14.094 1 96.81 688 LEU B CA 1
ATOM 11590 C C . LEU B 1 688 ? -11.562 -31.453 -13.461 1 96.81 688 LEU B C 1
ATOM 11592 O O . LEU B 1 688 ? -10.609 -32.219 -13.609 1 96.81 688 LEU B O 1
ATOM 11596 N N . PRO B 1 689 ? -12.688 -31.75 -12.719 1 93.38 689 PRO B N 1
ATOM 11597 C CA . PRO B 1 689 ? -12.844 -33.125 -12.266 1 93.38 689 PRO B CA 1
ATOM 11598 C C . PRO B 1 689 ? -12.961 -34.125 -13.43 1 93.38 689 PRO B C 1
ATOM 11600 O O . PRO B 1 689 ? -13.398 -33.75 -14.523 1 93.38 689 PRO B O 1
ATOM 11603 N N . SER B 1 690 ? -12.602 -35.344 -13.156 1 88.94 690 SER B N 1
ATOM 11604 C CA . SER B 1 690 ? -12.773 -36.375 -14.18 1 88.94 690 SER B CA 1
ATOM 11605 C C . SER B 1 690 ? -14.25 -36.594 -14.508 1 88.94 690 SER B C 1
ATOM 11607 O O . SER B 1 690 ? -15.102 -36.562 -13.617 1 88.94 690 SER B O 1
ATOM 11609 N N . PRO B 1 691 ? -14.555 -36.656 -15.812 1 75.31 691 PRO B N 1
ATOM 11610 C CA . PRO B 1 691 ? -15.953 -36.875 -16.203 1 75.31 691 PRO B CA 1
ATOM 11611 C C . PRO B 1 691 ? -16.578 -38.094 -15.531 1 75.31 691 PRO B C 1
ATOM 11613 O O . PRO B 1 691 ? -17.797 -38.094 -15.281 1 75.31 691 PRO B O 1
ATOM 11616 N N . ASN B 1 692 ? -15.891 -39.281 -15.453 1 64.56 692 ASN B N 1
ATOM 11617 C CA . ASN B 1 692 ? -16.469 -40.469 -14.844 1 64.56 692 ASN B CA 1
ATOM 11618 C C . ASN B 1 692 ? -16.266 -40.469 -13.328 1 64.56 692 ASN B C 1
ATOM 11620 O O . ASN B 1 692 ? -16.391 -41.531 -12.695 1 64.56 692 ASN B O 1
ATOM 11624 N N . ASP B 1 693 ? -16.297 -39.219 -12.75 1 57 693 ASP B N 1
ATOM 11625 C CA . ASP B 1 693 ? -16.141 -39.031 -11.305 1 57 693 ASP B CA 1
ATOM 11626 C C . ASP B 1 693 ? -15.055 -39.938 -10.75 1 57 693 ASP B C 1
ATOM 11628 O O . ASP B 1 693 ? -15.094 -40.312 -9.578 1 57 693 ASP B O 1
ATOM 11632 N N . GLU B 1 694 ? -14.336 -40.594 -11.586 1 53.88 694 GLU B N 1
ATOM 11633 C CA . GLU B 1 694 ? -13.297 -41.5 -11.094 1 53.88 694 GLU B CA 1
ATOM 11634 C C . GLU B 1 694 ? -12.172 -40.719 -10.414 1 53.88 694 GLU B C 1
ATOM 11636 O O . GLU B 1 694 ? -11.078 -41.25 -10.211 1 53.88 694 GLU B O 1
ATOM 11641 N N . ASP B 1 695 ? -12.43 -39.5 -10.211 1 54.53 695 ASP B N 1
ATOM 11642 C CA . ASP B 1 695 ? -11.281 -38.844 -9.578 1 54.53 695 ASP B CA 1
ATOM 11643 C C . ASP B 1 695 ? -10.648 -39.75 -8.523 1 54.53 695 ASP B C 1
ATOM 11645 O O . ASP B 1 695 ? -11.336 -40.25 -7.645 1 54.53 695 ASP B O 1
ATOM 11649 N N . VAL B 1 696 ? -9.656 -40.469 -8.961 1 45.69 696 VAL B N 1
ATOM 11650 C CA . VAL B 1 696 ? -8.836 -41.531 -8.406 1 45.69 696 VAL B CA 1
ATOM 11651 C C . VAL B 1 696 ? -8.656 -41.312 -6.902 1 45.69 696 VAL B C 1
ATOM 11653 O O . VAL B 1 696 ? -8.359 -40.188 -6.461 1 45.69 696 VAL B O 1
ATOM 11656 N N . ASP B 1 697 ? -9.453 -42.031 -6.207 1 44.38 697 ASP B N 1
ATOM 11657 C CA . ASP B 1 697 ? -9.031 -42.344 -4.852 1 44.38 697 ASP B CA 1
ATOM 11658 C C . ASP B 1 697 ? -7.508 -42.406 -4.75 1 44.38 697 ASP B C 1
ATOM 11660 O O . ASP B 1 697 ? -6.922 -43.5 -4.645 1 44.38 697 ASP B O 1
ATOM 11664 N N . VAL B 1 698 ? -6.992 -41.781 -5.598 1 41.25 698 VAL B N 1
ATOM 11665 C CA . VAL B 1 698 ? -5.539 -41.906 -5.555 1 41.25 698 VAL B CA 1
ATOM 11666 C C . VAL B 1 698 ? -5.039 -41.656 -4.137 1 41.25 698 VAL B C 1
ATOM 11668 O O . VAL B 1 698 ? -3.832 -41.656 -3.885 1 41.25 698 VAL B O 1
ATOM 11671 N N . CYS B 1 699 ? -5.793 -40.938 -3.43 1 43.03 699 CYS B N 1
ATOM 11672 C CA . CYS B 1 699 ? -5.172 -40.656 -2.135 1 43.03 699 CYS B CA 1
ATOM 11673 C C . CYS B 1 699 ? -5.215 -41.906 -1.253 1 43.03 699 CYS B C 1
ATOM 11675 O O . CYS B 1 699 ? -6.211 -42.156 -0.576 1 43.03 699 CYS B O 1
ATOM 11677 N N . LYS B 1 700 ? -4.664 -42.875 -1.704 1 40.41 700 LYS B N 1
ATOM 11678 C CA . LYS B 1 700 ? -4.531 -44.031 -0.798 1 40.41 700 LYS B CA 1
ATOM 11679 C C . LYS B 1 700 ? -4.074 -43.562 0.587 1 40.41 700 LYS B C 1
ATOM 11681 O O . LYS B 1 700 ? -3.996 -44.375 1.515 1 40.41 700 LYS B O 1
ATOM 11686 N N . GLY B 1 701 ? -3.381 -42.375 0.64 1 40.78 701 GLY B N 1
ATOM 11687 C CA . GLY B 1 701 ? -2.928 -42.094 1.998 1 40.78 701 GLY B CA 1
ATOM 11688 C C . GLY B 1 701 ? -3.941 -41.344 2.832 1 40.78 701 GLY B C 1
ATOM 11689 O O . GLY B 1 701 ? -4.988 -40.938 2.328 1 40.78 701 GLY B O 1
ATOM 11690 N N . ASP B 1 702 ? -3.943 -41.438 4.254 1 39.06 702 ASP B N 1
ATOM 11691 C CA . ASP B 1 702 ? -4.73 -40.812 5.32 1 39.06 702 ASP B CA 1
ATOM 11692 C C . ASP B 1 702 ? -4.766 -39.281 5.164 1 39.06 702 ASP B C 1
ATOM 11694 O O . ASP B 1 702 ? -5.039 -38.562 6.129 1 39.06 702 ASP B O 1
ATOM 11698 N N . GLU B 1 703 ? -4.27 -38.75 4.09 1 44.75 703 GLU B N 1
ATOM 11699 C CA . GLU B 1 703 ? -4.379 -37.281 4.113 1 44.75 703 GLU B CA 1
ATOM 11700 C C . GLU B 1 703 ? -5.812 -36.844 3.844 1 44.75 703 GLU B C 1
ATOM 11702 O O . GLU B 1 703 ? -6.469 -37.344 2.936 1 44.75 703 GLU B O 1
ATOM 11707 N N . PRO B 1 704 ? -6.41 -36.281 4.816 1 47.84 704 PRO B N 1
ATOM 11708 C CA . PRO B 1 704 ? -7.742 -35.688 4.602 1 47.84 704 PRO B CA 1
ATOM 11709 C C . PRO B 1 704 ? -7.84 -34.906 3.301 1 47.84 704 PRO B C 1
ATOM 11711 O O . PRO B 1 704 ? -7.117 -33.938 3.117 1 47.84 704 PRO B O 1
ATOM 11714 N N . LEU B 1 705 ? -7.977 -35.594 2.188 1 54.41 705 LEU B N 1
ATOM 11715 C CA . LEU B 1 705 ? -8.148 -34.844 0.95 1 54.41 705 LEU B CA 1
ATOM 11716 C C . LEU B 1 705 ? -9.555 -34.25 0.862 1 54.41 705 LEU B C 1
ATOM 11718 O O . LEU B 1 705 ? -10.539 -34.938 1.168 1 54.41 705 LEU B O 1
ATOM 11722 N N . VAL B 1 706 ? -9.594 -32.875 0.729 1 64.31 706 VAL B N 1
ATOM 11723 C CA . VAL B 1 706 ? -10.867 -32.219 0.468 1 64.31 706 VAL B CA 1
ATOM 11724 C C . VAL B 1 706 ? -11.398 -32.625 -0.9 1 64.31 706 VAL B C 1
ATOM 11726 O O . VAL B 1 706 ? -10.719 -32.469 -1.915 1 64.31 706 VAL B O 1
ATOM 11729 N N . ARG B 1 707 ? -12.398 -33.5 -0.966 1 76.19 707 ARG B N 1
ATOM 11730 C CA . ARG B 1 707 ? -13.062 -33.906 -2.197 1 76.19 707 ARG B CA 1
ATOM 11731 C C . ARG B 1 707 ? -13.797 -32.75 -2.844 1 76.19 707 ARG B C 1
ATOM 11733 O O . ARG B 1 707 ? -14.453 -31.953 -2.158 1 76.19 707 ARG B O 1
ATOM 11740 N N . CYS B 1 708 ? -13.633 -32.594 -4.156 1 89.25 708 CYS B N 1
ATOM 11741 C CA . CYS B 1 708 ? -14.359 -31.594 -4.922 1 89.25 708 CYS B CA 1
ATOM 11742 C C . CYS B 1 708 ? -15.828 -31.984 -5.078 1 89.25 708 CYS B C 1
ATOM 11744 O O . CYS B 1 708 ? -16.141 -33.031 -5.672 1 89.25 708 CYS B O 1
ATOM 11746 N N . PRO B 1 709 ? -16.656 -31.188 -4.551 1 89.25 709 PRO B N 1
ATOM 11747 C CA . PRO B 1 709 ? -18.078 -31.578 -4.594 1 89.25 709 PRO B CA 1
ATOM 11748 C C . PRO B 1 709 ? -18.719 -31.281 -5.945 1 89.25 709 PRO B C 1
ATOM 11750 O O . PRO B 1 709 ? -19.875 -31.656 -6.176 1 89.25 709 PRO B O 1
ATOM 11753 N N . TRP B 1 710 ? -18.062 -30.719 -6.875 1 93.5 710 TRP B N 1
ATOM 11754 C CA . TRP B 1 710 ? -18.641 -30.328 -8.156 1 93.5 710 TRP B CA 1
ATOM 11755 C C . TRP B 1 710 ? -18.078 -31.188 -9.289 1 93.5 710 TRP B C 1
ATOM 11757 O O . TRP B 1 710 ? -16.922 -31.609 -9.242 1 93.5 710 TRP B O 1
ATOM 11767 N N . SER B 1 711 ? -18.953 -31.406 -10.289 1 93.06 711 SER B N 1
ATOM 11768 C CA . SER B 1 711 ? -18.562 -32.188 -11.453 1 93.06 711 SER B CA 1
ATOM 11769 C C . SER B 1 711 ? -17.891 -31.312 -12.508 1 93.06 711 SER B C 1
ATOM 11771 O O . SER B 1 711 ? -17.891 -30.094 -12.398 1 93.06 711 SER B O 1
ATOM 11773 N N . CYS B 1 712 ? -17.328 -32.031 -13.461 1 95.12 712 CYS B N 1
ATOM 11774 C CA . CYS B 1 712 ? -16.781 -31.344 -14.625 1 95.12 712 CYS B CA 1
ATOM 11775 C C . CYS B 1 712 ? -17.844 -30.469 -15.281 1 95.12 712 CYS B C 1
ATOM 11777 O O . CYS B 1 712 ? -17.578 -29.297 -15.602 1 95.12 712 CYS B O 1
ATOM 11779 N N . GLY B 1 713 ? -19 -31 -15.414 1 94.88 713 GLY B N 1
ATOM 11780 C CA . GLY B 1 713 ? -20.094 -30.266 -16.031 1 94.88 713 GLY B CA 1
ATOM 11781 C C . GLY B 1 713 ? -20.5 -29.031 -15.25 1 94.88 713 GLY B C 1
ATOM 11782 O O . GLY B 1 713 ? -20.859 -28.016 -15.844 1 94.88 713 GLY B O 1
ATOM 11783 N N . ASP B 1 714 ? -20.484 -29.109 -13.914 1 94.69 714 ASP B N 1
ATOM 11784 C CA . ASP B 1 714 ? -20.797 -27.953 -13.078 1 94.69 714 ASP B CA 1
ATOM 11785 C C . ASP B 1 714 ? -19.859 -26.797 -13.352 1 94.69 714 ASP B C 1
ATOM 11787 O O . ASP B 1 714 ? -20.297 -25.656 -13.539 1 94.69 714 ASP B O 1
ATOM 11791 N N . TYR B 1 715 ? -18.609 -27.078 -13.406 1 97.19 715 TYR B N 1
ATOM 11792 C CA . TYR B 1 715 ? -17.625 -26.031 -13.664 1 97.19 715 TYR B CA 1
ATOM 11793 C C . TYR B 1 715 ? -17.797 -25.438 -15.055 1 97.19 715 TYR B C 1
ATOM 11795 O O . TYR B 1 715 ? -17.719 -24.219 -15.219 1 97.19 715 TYR B O 1
ATOM 11803 N N . LEU B 1 716 ? -18.016 -26.266 -16 1 97.44 716 LEU B N 1
ATOM 11804 C CA . LEU B 1 716 ? -18.156 -25.797 -17.375 1 97.44 716 LEU B CA 1
ATOM 11805 C C . LEU B 1 716 ? -19.375 -24.891 -17.516 1 97.44 716 LEU B C 1
ATOM 11807 O O . LEU B 1 716 ? -19.328 -23.875 -18.219 1 97.44 716 LEU B O 1
ATOM 11811 N N . GLN B 1 717 ? -20.453 -25.281 -16.859 1 96.94 717 GLN B N 1
ATOM 11812 C CA . GLN B 1 717 ? -21.656 -24.453 -16.906 1 96.94 717 GLN B CA 1
ATOM 11813 C C . GLN B 1 717 ? -21.375 -23.062 -16.328 1 96.94 717 GLN B C 1
ATOM 11815 O O . GLN B 1 717 ? -21.781 -22.047 -16.906 1 96.94 717 GLN B O 1
ATOM 11820 N N . HIS B 1 718 ? -20.703 -23.016 -15.266 1 96.62 718 HIS B N 1
ATOM 11821 C CA . HIS B 1 718 ? -20.406 -21.75 -14.617 1 96.62 718 HIS B CA 1
ATOM 11822 C C . HIS B 1 718 ? -19.359 -20.953 -15.398 1 96.62 718 HIS B C 1
ATOM 11824 O O . HIS B 1 718 ? -19.422 -19.719 -15.445 1 96.62 718 HIS B O 1
ATOM 11830 N N . ALA B 1 719 ? -18.406 -21.594 -15.992 1 97.88 719 ALA B N 1
ATOM 11831 C CA . ALA B 1 719 ? -17.453 -20.922 -16.859 1 97.88 719 ALA B CA 1
ATOM 11832 C C . ALA B 1 719 ? -18.156 -20.25 -18.047 1 97.88 719 ALA B C 1
ATOM 11834 O O . ALA B 1 719 ? -17.844 -19.109 -18.391 1 97.88 719 ALA B O 1
ATOM 11835 N N . LEU B 1 720 ? -19.078 -21 -18.641 1 96.69 720 LEU B N 1
ATOM 11836 C CA . LEU B 1 720 ? -19.828 -20.469 -19.766 1 96.69 720 LEU B CA 1
ATOM 11837 C C . LEU B 1 720 ? -20.672 -19.266 -19.328 1 96.69 720 LEU B C 1
ATOM 11839 O O . LEU B 1 720 ? -20.766 -18.281 -20.078 1 96.69 720 LEU B O 1
ATOM 11843 N N . ALA B 1 721 ? -21.25 -19.391 -18.156 1 94.25 721 ALA B N 1
ATOM 11844 C CA . ALA B 1 721 ? -22.047 -18.281 -17.625 1 94.25 721 ALA B CA 1
ATOM 11845 C C . ALA B 1 721 ? -21.188 -17.031 -17.469 1 94.25 721 ALA B C 1
ATOM 11847 O O . ALA B 1 721 ? -21.562 -15.953 -17.922 1 94.25 721 ALA B O 1
ATOM 11848 N N . ALA B 1 722 ? -20.062 -17.156 -16.844 1 94.44 722 ALA B N 1
ATOM 11849 C CA . ALA B 1 722 ? -19.156 -16.047 -16.609 1 94.44 722 ALA B CA 1
ATOM 11850 C C . ALA B 1 722 ? -18.594 -15.508 -17.922 1 94.44 722 ALA B C 1
ATOM 11852 O O . ALA B 1 722 ? -18.406 -14.297 -18.078 1 94.44 722 ALA B O 1
ATOM 11853 N N . PHE B 1 723 ? -18.266 -16.406 -18.812 1 95.56 723 PHE B N 1
ATOM 11854 C CA . PHE B 1 723 ? -17.688 -15.992 -20.094 1 95.56 723 PHE B CA 1
ATOM 11855 C C . PHE B 1 723 ? -18.641 -15.094 -20.859 1 95.56 723 PHE B C 1
ATOM 11857 O O . PHE B 1 723 ? -18.234 -14.078 -21.422 1 95.56 723 PHE B O 1
ATOM 11864 N N . HIS B 1 724 ? -19.875 -15.492 -20.938 1 93.31 724 HIS B N 1
ATOM 11865 C CA . HIS B 1 724 ? -20.875 -14.648 -21.594 1 93.31 724 HIS B CA 1
ATOM 11866 C C . HIS B 1 724 ? -20.953 -13.281 -20.922 1 93.31 724 HIS B C 1
ATOM 11868 O O . HIS B 1 724 ? -21.016 -12.25 -21.609 1 93.31 724 HIS B O 1
ATOM 11874 N N . ARG B 1 725 ? -20.938 -13.305 -19.656 1 90.44 725 ARG B N 1
ATOM 11875 C CA . ARG B 1 725 ? -21.156 -12.086 -18.891 1 90.44 725 ARG B CA 1
ATOM 11876 C C . ARG B 1 725 ? -19.984 -11.117 -19.047 1 90.44 725 ARG B C 1
ATOM 11878 O O . ARG B 1 725 ? -20.188 -9.906 -19.172 1 90.44 725 ARG B O 1
ATOM 11885 N N . TYR B 1 726 ? -18.797 -11.594 -19 1 91.88 726 TYR B N 1
ATOM 11886 C CA . TYR B 1 726 ? -17.641 -10.703 -18.875 1 91.88 726 TYR B CA 1
ATOM 11887 C C . TYR B 1 726 ? -16.922 -10.57 -20.219 1 91.88 726 TYR B C 1
ATOM 11889 O O . TYR B 1 726 ? -16.312 -9.531 -20.484 1 91.88 726 TYR B O 1
ATOM 11897 N N . HIS B 1 727 ? -16.875 -11.555 -20.984 1 93.75 727 HIS B N 1
ATOM 11898 C CA . HIS B 1 727 ? -16.062 -11.547 -22.203 1 93.75 727 HIS B CA 1
ATOM 11899 C C . HIS B 1 727 ? -16.922 -11.305 -23.438 1 93.75 727 HIS B C 1
ATOM 11901 O O . HIS B 1 727 ? -16.406 -10.961 -24.5 1 93.75 727 HIS B O 1
ATOM 11907 N N . GLY B 1 728 ? -18.188 -11.586 -23.391 1 86.44 728 GLY B N 1
ATOM 11908 C CA . GLY B 1 728 ? -19.094 -11.438 -24.531 1 86.44 728 GLY B CA 1
ATOM 11909 C C . GLY B 1 728 ? -19.484 -10 -24.797 1 86.44 728 GLY B C 1
ATOM 11910 O O . GLY B 1 728 ? -18.922 -9.078 -24.188 1 86.44 728 GLY B O 1
ATOM 11911 N N . SER B 1 729 ? -20.188 -9.5 -26.016 1 64.06 729 SER B N 1
ATOM 11912 C CA . SER B 1 729 ? -20.516 -8.164 -26.5 1 64.06 729 SER B CA 1
ATOM 11913 C C . SER B 1 729 ? -21.656 -7.539 -25.703 1 64.06 729 SER B C 1
ATOM 11915 O O . SER B 1 729 ? -21.859 -6.328 -25.75 1 64.06 729 SER B O 1
ATOM 11917 N N . GLY B 1 730 ? -22.406 -8.391 -25.031 1 51.03 730 GLY B N 1
ATOM 11918 C CA . GLY B 1 730 ? -23.812 -8.062 -24.922 1 51.03 730 GLY B CA 1
ATOM 11919 C C . GLY B 1 730 ? -24.094 -6.871 -24.031 1 51.03 730 GLY B C 1
ATOM 11920 O O . GLY B 1 730 ? -24.781 -5.938 -24.438 1 51.03 730 GLY B O 1
ATOM 11921 N N . ASP B 1 731 ? -24.047 -6.961 -22.734 1 47.34 731 ASP B N 1
ATOM 11922 C CA . ASP B 1 731 ? -25.031 -6.184 -21.984 1 47.34 731 ASP B CA 1
ATOM 11923 C C . ASP B 1 731 ? -24.578 -4.73 -21.828 1 47.34 731 ASP B C 1
ATOM 11925 O O . ASP B 1 731 ? -25.422 -3.834 -21.672 1 47.34 731 ASP B O 1
ATOM 11929 N N . ALA B 1 732 ? -23.438 -4.512 -21.344 1 46.03 732 ALA B N 1
ATOM 11930 C CA . ALA B 1 732 ? -23.281 -3.229 -20.672 1 46.03 732 ALA B CA 1
ATOM 11931 C C . ALA B 1 732 ? -22.422 -2.273 -21.484 1 46.03 732 ALA B C 1
ATOM 11933 O O . ALA B 1 732 ? -21.766 -1.389 -20.938 1 46.03 732 ALA B O 1
ATOM 11934 N N . GLY B 1 733 ? -22.562 -2.408 -22.938 1 53.28 733 GLY B N 1
ATOM 11935 C CA . GLY B 1 733 ? -21.828 -1.4 -23.688 1 53.28 733 GLY B CA 1
ATOM 11936 C C . GLY B 1 733 ? -20.328 -1.651 -23.734 1 53.28 733 GLY B C 1
ATOM 11937 O O . GLY B 1 733 ? -19.562 -0.775 -24.125 1 53.28 733 GLY B O 1
ATOM 11938 N N . LEU B 1 734 ? -19.906 -2.852 -23.312 1 61.44 734 LEU B N 1
ATOM 11939 C CA . LEU B 1 734 ? -18.469 -3.137 -23.328 1 61.44 734 LEU B CA 1
ATOM 11940 C C . LEU B 1 734 ? -18.078 -3.836 -24.625 1 61.44 734 LEU B C 1
ATOM 11942 O O . LEU B 1 734 ? -18.891 -4.539 -25.234 1 61.44 734 LEU B O 1
ATOM 11946 N N . MET B 1 735 ? -16.828 -3.479 -25.078 1 80.19 735 MET B N 1
ATOM 11947 C CA . MET B 1 735 ? -16.25 -4.191 -26.219 1 80.19 735 MET B CA 1
ATOM 11948 C C . MET B 1 735 ? -15.992 -5.656 -25.875 1 80.19 735 MET B C 1
ATOM 11950 O O . MET B 1 735 ? -15.57 -5.969 -24.75 1 80.19 735 MET B O 1
ATOM 11954 N N . PRO B 1 736 ? -16.406 -6.504 -26.766 1 91 736 PRO B N 1
ATOM 11955 C CA . PRO B 1 736 ? -16.109 -7.918 -26.531 1 91 736 PRO B CA 1
ATOM 11956 C C . PRO B 1 736 ? -14.617 -8.188 -26.391 1 91 736 PRO B C 1
ATOM 11958 O O . PRO B 1 736 ? -13.797 -7.371 -26.812 1 91 736 PRO B O 1
ATOM 11961 N N . SER B 1 737 ? -14.344 -9.312 -25.75 1 94.38 737 SER B N 1
ATOM 11962 C CA . SER B 1 737 ? -12.961 -9.773 -25.688 1 94.38 737 SER B CA 1
ATOM 11963 C C . SER B 1 737 ? -12.367 -9.945 -27.078 1 94.38 737 SER B C 1
ATOM 11965 O O . SER B 1 737 ? -13.094 -10.156 -28.047 1 94.38 737 SER B O 1
ATOM 11967 N N . LEU B 1 738 ? -11.102 -9.828 -27.141 1 94.62 738 LEU B N 1
ATOM 11968 C CA . LEU B 1 738 ? -10.375 -9.93 -28.406 1 94.62 738 LEU B CA 1
ATOM 11969 C C . LEU B 1 738 ? -10.719 -11.234 -29.125 1 94.62 738 LEU B C 1
ATOM 11971 O O . LEU B 1 738 ? -11.062 -11.211 -30.312 1 94.62 738 LEU B O 1
ATOM 11975 N N . LEU B 1 739 ? -10.688 -12.383 -28.422 1 96.88 739 LEU B N 1
ATOM 11976 C CA . LEU B 1 739 ? -10.852 -13.672 -29.094 1 96.88 739 LEU B CA 1
ATOM 11977 C C . LEU B 1 739 ? -12.32 -13.914 -29.438 1 96.88 739 LEU B C 1
ATOM 11979 O O . LEU B 1 739 ? -12.625 -14.711 -30.328 1 96.88 739 LEU B O 1
ATOM 11983 N N . VAL B 1 740 ? -13.227 -13.25 -28.656 1 95.81 740 VAL B N 1
ATOM 11984 C CA . VAL B 1 740 ? -14.633 -13.297 -29.047 1 95.81 740 VAL B CA 1
ATOM 11985 C C . VAL B 1 740 ? -14.812 -12.602 -30.406 1 95.81 740 VAL B C 1
ATOM 11987 O O . VAL B 1 740 ? -15.484 -13.133 -31.281 1 95.81 740 VAL B O 1
ATOM 11990 N N . SER B 1 741 ? -14.156 -11.43 -30.578 1 94 741 SER B N 1
ATOM 11991 C CA . SER B 1 741 ? -14.227 -10.695 -31.844 1 94 741 SER B CA 1
ATOM 11992 C C . SER B 1 741 ? -13.586 -11.492 -32.969 1 94 741 SER B C 1
ATOM 11994 O O . SER B 1 741 ? -14.102 -11.492 -34.094 1 94 741 SER B O 1
ATOM 11996 N N . VAL B 1 742 ? -12.531 -12.141 -32.688 1 95.88 742 VAL B N 1
ATOM 11997 C CA . VAL B 1 742 ? -11.828 -12.93 -33.688 1 95.88 742 VAL B CA 1
ATOM 11998 C C . VAL B 1 742 ? -12.68 -14.141 -34.094 1 95.88 742 VAL B C 1
ATOM 12000 O O . VAL B 1 742 ? -12.789 -14.469 -35.281 1 95.88 742 VAL B O 1
ATOM 12003 N N . CYS B 1 743 ? -13.234 -14.797 -33.125 1 96.25 743 CYS B N 1
ATOM 12004 C CA . CYS B 1 743 ? -14.102 -15.945 -33.375 1 96.25 743 CYS B CA 1
ATOM 12005 C C . CYS B 1 743 ? -15.289 -15.547 -34.25 1 96.25 743 CYS B C 1
ATOM 12007 O O . CYS B 1 743 ? -15.578 -16.203 -35.25 1 96.25 743 CYS B O 1
ATOM 12009 N N . ASP B 1 744 ? -15.984 -14.445 -33.875 1 93.44 744 ASP B N 1
ATOM 12010 C CA . ASP B 1 744 ? -17.172 -13.992 -34.625 1 93.44 744 ASP B CA 1
ATOM 12011 C C . ASP B 1 744 ? -16.812 -13.656 -36.062 1 93.44 744 ASP B C 1
ATOM 12013 O O . ASP B 1 744 ? -17.578 -13.984 -36.969 1 93.44 744 ASP B O 1
ATOM 12017 N N . ALA B 1 745 ? -15.727 -12.969 -36.25 1 93.19 745 ALA B N 1
ATOM 12018 C CA . ALA B 1 745 ? -15.289 -12.609 -37.594 1 93.19 745 ALA B CA 1
ATOM 12019 C C . ALA B 1 745 ? -15.016 -13.859 -38.406 1 93.19 745 ALA B C 1
ATOM 12021 O O . ALA B 1 745 ? -15.336 -13.898 -39.594 1 93.19 745 ALA B O 1
ATOM 12022 N N . HIS B 1 746 ? -14.438 -14.867 -37.844 1 94.94 746 HIS B N 1
ATOM 12023 C CA . HIS B 1 746 ? -14.102 -16.078 -38.562 1 94.94 746 HIS B CA 1
ATOM 12024 C C . HIS B 1 746 ? -15.344 -16.906 -38.844 1 94.94 746 HIS B C 1
ATOM 12026 O O . HIS B 1 746 ? -15.469 -17.484 -39.938 1 94.94 746 HIS B O 1
ATOM 12032 N N . VAL B 1 747 ? -16.219 -17.016 -37.875 1 94.38 747 VAL B N 1
ATOM 12033 C CA . VAL B 1 747 ? -17.453 -17.766 -38.031 1 94.38 747 VAL B CA 1
ATOM 12034 C C . VAL B 1 747 ? -18.234 -17.219 -39.25 1 94.38 747 VAL B C 1
ATOM 12036 O O . VAL B 1 747 ? -18.812 -18 -40 1 94.38 747 VAL B O 1
ATOM 12039 N N . SER B 1 748 ? -18.266 -15.938 -39.438 1 90.31 748 SER B N 1
ATOM 12040 C CA . SER B 1 748 ? -18.984 -15.305 -40.531 1 90.31 748 SER B CA 1
ATOM 12041 C C . SER B 1 748 ? -18.438 -15.742 -41.875 1 90.31 748 SER B C 1
ATOM 12043 O O . SER B 1 748 ? -19.141 -15.695 -42.906 1 90.31 748 SER B O 1
ATOM 12045 N N . THR B 1 749 ? -17.25 -16.219 -41.875 1 91.06 749 THR B N 1
ATOM 12046 C CA . THR B 1 749 ? -16.625 -16.594 -43.156 1 91.06 749 THR B CA 1
ATOM 12047 C C . THR B 1 749 ? -16.812 -18.094 -43.406 1 91.06 749 THR B C 1
ATOM 12049 O O . THR B 1 749 ? -16.766 -18.531 -44.562 1 91.06 749 THR B O 1
ATOM 12052 N N . VAL B 1 750 ? -17.016 -18.844 -42.312 1 91.25 750 VAL B N 1
ATOM 12053 C CA . VAL B 1 750 ? -16.938 -20.297 -42.531 1 91.25 750 VAL B CA 1
ATOM 12054 C C . VAL B 1 750 ? -18.312 -20.922 -42.281 1 91.25 750 VAL B C 1
ATOM 12056 O O . VAL B 1 750 ? -18.578 -22.047 -42.719 1 91.25 750 VAL B O 1
ATOM 12059 N N . TRP B 1 751 ? -19.109 -20.203 -41.5 1 85.69 751 TRP B N 1
ATOM 12060 C CA . TRP B 1 751 ? -20.406 -20.75 -41.125 1 85.69 751 TRP B CA 1
ATOM 12061 C C . TRP B 1 751 ? -21.531 -19.859 -41.625 1 85.69 751 TRP B C 1
ATOM 12063 O O . TRP B 1 751 ? -21.594 -18.672 -41.281 1 85.69 751 TRP B O 1
ATOM 12073 N N . GLY B 1 752 ? -22.359 -20.234 -42.562 1 77.94 752 GLY B N 1
ATOM 12074 C CA . GLY B 1 752 ? -23.438 -19.453 -43.156 1 77.94 752 GLY B CA 1
ATOM 12075 C C . GLY B 1 752 ? -24.781 -19.719 -42.469 1 77.94 752 GLY B C 1
ATOM 12076 O O . GLY B 1 752 ? -25.766 -19.047 -42.781 1 77.94 752 GLY B O 1
ATOM 12077 N N . GLY B 1 753 ? -24.859 -20.531 -41.5 1 82.44 753 GLY B N 1
ATOM 12078 C CA . GLY B 1 753 ? -26.141 -20.875 -40.875 1 82.44 753 GLY B CA 1
ATOM 12079 C C . GLY B 1 753 ? -26.438 -20.062 -39.656 1 82.44 753 GLY B C 1
ATOM 12080 O O . GLY B 1 753 ? -25.625 -19.266 -39.188 1 82.44 753 GLY B O 1
ATOM 12081 N N . CYS B 1 754 ? -27.672 -20.219 -39.125 1 86.62 754 CYS B N 1
ATOM 12082 C CA . CYS B 1 754 ? -28.109 -19.531 -37.906 1 86.62 754 CYS B CA 1
ATOM 12083 C C . CYS B 1 754 ? -27.594 -20.234 -36.656 1 86.62 754 CYS B C 1
ATOM 12085 O O . CYS B 1 754 ? -27.422 -21.453 -36.656 1 86.62 754 CYS B O 1
ATOM 12087 N N . MET B 1 755 ? -27.141 -19.484 -35.656 1 91.56 755 MET B N 1
ATOM 12088 C CA . MET B 1 755 ? -26.734 -20.016 -34.344 1 91.56 755 MET B CA 1
ATOM 12089 C C . MET B 1 755 ? -27.469 -19.281 -33.219 1 91.56 755 MET B C 1
ATOM 12091 O O . MET B 1 755 ? -27.656 -18.062 -33.281 1 91.56 755 MET B O 1
ATOM 12095 N N . THR B 1 756 ? -27.953 -20.094 -32.281 1 93.31 756 THR B N 1
ATOM 12096 C CA . THR B 1 756 ? -28.562 -19.484 -31.109 1 93.31 756 THR B CA 1
ATOM 12097 C C . THR B 1 756 ? -27.516 -18.781 -30.25 1 93.31 756 THR B C 1
ATOM 12099 O O . THR B 1 756 ? -26.312 -19.016 -30.406 1 93.31 756 THR B O 1
ATOM 12102 N N . ALA B 1 757 ? -27.984 -17.938 -29.344 1 91.94 757 ALA B N 1
ATOM 12103 C CA . ALA B 1 757 ? -27.094 -17.266 -28.406 1 91.94 757 ALA B CA 1
ATOM 12104 C C . ALA B 1 757 ? -26.344 -18.266 -27.547 1 91.94 757 ALA B C 1
ATOM 12106 O O . ALA B 1 757 ? -25.188 -18.047 -27.188 1 91.94 757 ALA B O 1
ATOM 12107 N N . ALA B 1 758 ? -27 -19.344 -27.219 1 94.81 758 ALA B N 1
ATOM 12108 C CA . ALA B 1 758 ? -26.406 -20.391 -26.406 1 94.81 758 ALA B CA 1
ATOM 12109 C C . ALA B 1 758 ? -25.25 -21.078 -27.141 1 94.81 758 ALA B C 1
ATOM 12111 O O . ALA B 1 758 ? -24.156 -21.234 -26.594 1 94.81 758 ALA B O 1
ATOM 12112 N N . THR B 1 759 ? -25.547 -21.469 -28.375 1 95.62 759 THR B N 1
ATOM 12113 C CA . THR B 1 759 ? -24.516 -22.125 -29.188 1 95.62 759 THR B CA 1
ATOM 12114 C C . THR B 1 759 ? -23.344 -21.188 -29.438 1 95.62 759 THR B C 1
ATOM 12116 O O . THR B 1 759 ? -22.188 -21.625 -29.391 1 95.62 759 THR B O 1
ATOM 12119 N N . GLN B 1 760 ? -23.578 -19.922 -29.656 1 94.88 760 GLN B N 1
ATOM 12120 C CA . GLN B 1 760 ? -22.531 -18.938 -29.875 1 94.88 760 GLN B CA 1
ATOM 12121 C C . GLN B 1 760 ? -21.625 -18.797 -28.656 1 94.88 760 GLN B C 1
ATOM 12123 O O . GLN B 1 760 ? -20.406 -18.719 -28.781 1 94.88 760 GLN B O 1
ATOM 12128 N N . ASN B 1 761 ? -22.281 -18.734 -27.5 1 95.62 761 ASN B N 1
ATOM 12129 C CA . ASN B 1 761 ? -21.5 -18.594 -26.266 1 95.62 761 ASN B CA 1
ATOM 12130 C C . ASN B 1 761 ? -20.562 -19.781 -26.062 1 95.62 761 ASN B C 1
ATOM 12132 O O . ASN B 1 761 ? -19.406 -19.609 -25.688 1 95.62 761 ASN B O 1
ATOM 12136 N N . VAL B 1 762 ? -21.062 -20.969 -26.266 1 97.5 762 VAL B N 1
ATOM 12137 C CA . VAL B 1 762 ? -20.266 -22.172 -26.109 1 97.5 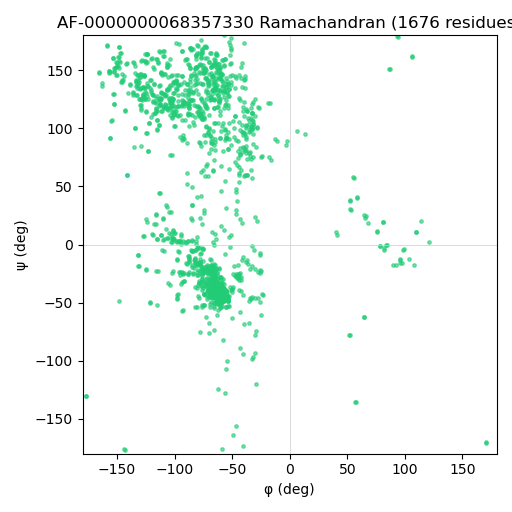762 VAL B CA 1
ATOM 12138 C C . VAL B 1 762 ? -19.125 -22.172 -27.125 1 97.5 762 VAL B C 1
ATOM 12140 O O . VAL B 1 762 ? -17.984 -22.5 -26.781 1 97.5 762 VAL B O 1
ATOM 12143 N N . LEU B 1 763 ? -19.453 -21.797 -28.391 1 97.25 763 LEU B N 1
ATOM 12144 C CA . LEU B 1 763 ? -18.438 -21.766 -29.438 1 97.25 763 LEU B CA 1
ATOM 12145 C C . LEU B 1 763 ? -17.328 -20.766 -29.094 1 97.25 763 LEU B C 1
ATOM 12147 O O . LEU B 1 763 ? -16.141 -21.078 -29.234 1 97.25 763 LEU B O 1
ATOM 12151 N N . ARG B 1 764 ? -17.703 -19.578 -28.688 1 97.56 764 ARG B N 1
ATOM 12152 C CA . ARG B 1 764 ? -16.75 -18.516 -28.344 1 97.56 764 ARG B CA 1
ATOM 12153 C C . ARG B 1 764 ? -15.82 -18.984 -27.219 1 97.56 764 ARG B C 1
ATOM 12155 O O . ARG B 1 764 ? -14.609 -18.766 -27.297 1 97.56 764 ARG B O 1
ATOM 12162 N N . PHE B 1 765 ? -16.406 -19.594 -26.203 1 98.12 765 PHE B N 1
ATOM 12163 C CA . PHE B 1 765 ? -15.633 -20.109 -25.094 1 98.12 765 PHE B CA 1
ATOM 12164 C C . PHE B 1 765 ? -14.672 -21.203 -25.547 1 98.12 765 PHE B C 1
ATOM 12166 O O . PHE B 1 765 ? -13.484 -21.156 -25.234 1 98.12 765 PHE B O 1
ATOM 12173 N N . LEU B 1 766 ? -15.164 -22.156 -26.266 1 98.38 766 LEU B N 1
ATOM 12174 C CA . LEU B 1 766 ? -14.344 -23.25 -26.75 1 98.38 766 LEU B CA 1
ATOM 12175 C C . LEU B 1 766 ? -13.234 -22.75 -27.672 1 98.38 766 LEU B C 1
ATOM 12177 O O . LEU B 1 766 ? -12.109 -23.25 -27.625 1 98.38 766 LEU B O 1
ATOM 12181 N N . PHE B 1 767 ? -13.57 -21.781 -28.531 1 98.31 767 PHE B N 1
ATOM 12182 C CA . PHE B 1 767 ? -12.586 -21.172 -29.422 1 98.31 767 PHE B CA 1
ATOM 12183 C C . PHE B 1 767 ? -11.43 -20.578 -28.641 1 98.31 767 PHE B C 1
ATOM 12185 O O . PHE B 1 767 ? -10.258 -20.812 -28.953 1 98.31 767 PHE B O 1
ATOM 12192 N N . ALA B 1 768 ? -11.719 -19.797 -27.609 1 98.62 768 ALA B N 1
ATOM 12193 C CA . ALA B 1 768 ? -10.688 -19.188 -26.766 1 98.62 768 ALA B CA 1
ATOM 12194 C C . ALA B 1 768 ? -9.812 -20.25 -26.109 1 98.62 768 ALA B C 1
ATOM 12196 O O . ALA B 1 768 ? -8.594 -20.125 -26.062 1 98.62 768 ALA B O 1
ATOM 12197 N N . GLN B 1 769 ? -10.445 -21.312 -25.578 1 98.69 769 GLN B N 1
ATOM 12198 C CA . GLN B 1 769 ? -9.703 -22.391 -24.938 1 98.69 769 GLN B CA 1
ATOM 12199 C C . GLN B 1 769 ? -8.797 -23.094 -25.953 1 98.69 769 GLN B C 1
ATOM 12201 O O . GLN B 1 769 ? -7.652 -23.422 -25.625 1 98.69 769 GLN B O 1
ATOM 12206 N N . ARG B 1 770 ? -9.266 -23.344 -27.156 1 98.31 770 ARG B N 1
ATOM 12207 C CA . ARG B 1 770 ? -8.484 -24 -28.188 1 98.31 770 ARG B CA 1
ATOM 12208 C C . ARG B 1 770 ? -7.297 -23.141 -28.609 1 98.31 770 ARG B C 1
ATOM 12210 O O . ARG B 1 770 ? -6.234 -23.672 -28.938 1 98.31 770 ARG B O 1
ATOM 12217 N N . VAL B 1 771 ? -7.586 -21.844 -28.734 1 98.5 771 VAL B N 1
ATOM 12218 C CA . VAL B 1 771 ? -6.473 -20.953 -29.062 1 98.5 771 VAL B CA 1
ATOM 12219 C C . VAL B 1 771 ? -5.383 -21.062 -28 1 98.5 771 VAL B C 1
ATOM 12221 O O . VAL B 1 771 ? -4.195 -21.141 -28.328 1 98.5 771 VAL B O 1
ATOM 12224 N N . ALA B 1 772 ? -5.758 -21.062 -26.719 1 98.56 772 ALA B N 1
ATOM 12225 C CA . ALA B 1 772 ? -4.801 -21.125 -25.609 1 98.56 772 ALA B CA 1
ATOM 12226 C C . ALA B 1 772 ? -4.055 -22.469 -25.609 1 98.56 772 ALA B C 1
ATOM 12228 O O . ALA B 1 772 ? -2.852 -22.516 -25.344 1 98.56 772 ALA B O 1
ATOM 12229 N N . MET B 1 773 ? -4.734 -23.562 -26 1 97.75 773 MET B N 1
ATOM 12230 C CA . MET B 1 773 ? -4.207 -24.922 -25.859 1 97.75 773 MET B CA 1
ATOM 12231 C C . MET B 1 773 ? -3.471 -25.359 -27.109 1 97.75 773 MET B C 1
ATOM 12233 O O . MET B 1 773 ? -2.512 -26.125 -27.047 1 97.75 773 MET B O 1
ATOM 12237 N N . GLU B 1 774 ? -3.93 -24.844 -28.266 1 97.62 774 GLU B N 1
ATOM 12238 C CA . GLU B 1 774 ? -3.449 -25.422 -29.516 1 97.62 774 GLU B CA 1
ATOM 12239 C C . GLU B 1 774 ? -2.98 -24.344 -30.5 1 97.62 774 GLU B C 1
ATOM 12241 O O . GLU B 1 774 ? -2.295 -24.656 -31.469 1 97.62 774 GLU B O 1
ATOM 12246 N N . GLY B 1 775 ? -3.371 -23.141 -30.312 1 97.94 775 GLY B N 1
ATOM 12247 C CA . GLY B 1 775 ? -2.971 -22.062 -31.203 1 97.94 775 GLY B CA 1
ATOM 12248 C C . GLY B 1 775 ? -4.09 -21.594 -32.125 1 97.94 775 GLY B C 1
ATOM 12249 O O . GLY B 1 775 ? -5.066 -22.312 -32.312 1 97.94 775 GLY B O 1
ATOM 12250 N N . LEU B 1 776 ? -3.934 -20.438 -32.656 1 97.5 776 LEU B N 1
ATOM 12251 C CA . LEU B 1 776 ? -4.961 -19.75 -33.438 1 97.5 776 LEU B CA 1
ATOM 12252 C C . LEU B 1 776 ? -5.293 -20.531 -34.688 1 97.5 776 LEU B C 1
ATOM 12254 O O . LEU B 1 776 ? -6.465 -20.734 -35.031 1 97.5 776 LEU B O 1
ATOM 12258 N N . PRO B 1 777 ? -4.34 -21.094 -35.469 1 96.69 777 PRO B N 1
ATOM 12259 C CA . PRO B 1 777 ? -4.68 -21.797 -36.688 1 96.69 777 PRO B CA 1
ATOM 12260 C C . PRO B 1 777 ? -5.551 -23.031 -36.469 1 96.69 777 PRO B C 1
ATOM 12262 O O . PRO B 1 777 ? -6.523 -23.266 -37.188 1 96.69 777 PRO B O 1
ATOM 12265 N N . LYS B 1 778 ? -5.199 -23.766 -35.438 1 97.25 778 LYS B N 1
ATOM 12266 C CA . LYS B 1 778 ? -5.969 -24.969 -35.156 1 97.25 778 LYS B CA 1
ATOM 12267 C C . LYS B 1 778 ? -7.367 -24.625 -34.625 1 97.25 778 LYS B C 1
ATOM 12269 O O . LYS B 1 778 ? -8.328 -25.328 -34.938 1 97.25 778 LYS B O 1
ATOM 12274 N N . ALA B 1 779 ? -7.48 -23.562 -33.844 1 98.06 779 ALA B N 1
ATOM 12275 C CA . ALA B 1 779 ? -8.781 -23.109 -33.375 1 98.06 779 ALA B CA 1
ATOM 12276 C C . ALA B 1 779 ? -9.688 -22.719 -34.531 1 98.06 779 ALA B C 1
ATOM 12278 O O . ALA B 1 779 ? -10.859 -23.094 -34.562 1 98.06 779 ALA B O 1
ATOM 12279 N N . LYS B 1 780 ? -9.125 -22 -35.438 1 97.12 780 LYS B N 1
ATOM 12280 C CA . LYS B 1 780 ? -9.883 -21.578 -36.625 1 97.12 780 LYS B CA 1
ATOM 12281 C C . LYS B 1 780 ? -10.32 -22.766 -37.469 1 97.12 780 LYS B C 1
ATOM 12283 O O . LYS B 1 780 ? -11.469 -22.828 -37.906 1 97.12 780 LYS B O 1
ATOM 12288 N N . ALA B 1 781 ? -9.484 -23.719 -37.625 1 97.06 781 ALA B N 1
ATOM 12289 C CA . ALA B 1 781 ? -9.766 -24.891 -38.438 1 97.06 781 ALA B CA 1
ATOM 12290 C C . ALA B 1 781 ? -10.867 -25.75 -37.844 1 97.06 781 ALA B C 1
ATOM 12292 O O . ALA B 1 781 ? -11.555 -26.5 -38.531 1 97.06 781 ALA B O 1
ATOM 12293 N N . SER B 1 782 ? -11.102 -25.578 -36.531 1 96.69 782 SER B N 1
ATOM 12294 C CA . SER B 1 782 ? -12.008 -26.469 -35.812 1 96.69 782 SER B CA 1
ATOM 12295 C C . SER B 1 782 ? -13.406 -25.875 -35.719 1 96.69 782 SER B C 1
ATOM 12297 O O . SER B 1 782 ? -14.344 -26.531 -35.25 1 96.69 782 SER B O 1
ATOM 12299 N N . VAL B 1 783 ? -13.664 -24.656 -36.125 1 96.5 783 VAL B N 1
ATOM 12300 C CA . VAL B 1 783 ? -14.875 -23.891 -35.875 1 96.5 783 VAL B CA 1
ATOM 12301 C C . VAL B 1 783 ? -16.078 -24.625 -36.438 1 96.5 783 VAL B C 1
ATOM 12303 O O . VAL B 1 783 ? -17.094 -24.797 -35.75 1 96.5 783 VAL B O 1
ATOM 12306 N N . ALA B 1 784 ? -16.016 -25.109 -37.656 1 93.88 784 ALA B N 1
ATOM 12307 C CA . ALA B 1 784 ? -17.172 -25.75 -38.312 1 93.88 784 ALA B CA 1
ATOM 12308 C C . ALA B 1 784 ? -17.531 -27.047 -37.594 1 93.88 784 ALA B C 1
ATOM 12310 O O . ALA B 1 784 ? -18.719 -27.297 -37.344 1 93.88 784 ALA B O 1
ATOM 12311 N N . THR B 1 785 ? -16.547 -27.828 -37.281 1 94.81 785 THR B N 1
ATOM 12312 C CA . THR B 1 785 ? -16.766 -29.078 -36.594 1 94.81 785 THR B CA 1
ATOM 12313 C C . THR B 1 785 ? -17.312 -28.812 -35.188 1 94.81 785 THR B C 1
ATOM 12315 O O . THR B 1 785 ? -18.172 -29.547 -34.688 1 94.81 785 THR B O 1
ATOM 12318 N N . ASP B 1 786 ? -16.828 -27.812 -34.531 1 96 786 ASP B N 1
ATOM 12319 C CA . ASP B 1 786 ? -17.266 -27.453 -33.188 1 96 786 ASP B CA 1
ATOM 12320 C C . ASP B 1 786 ? -18.719 -27.016 -33.188 1 96 786 ASP B C 1
ATOM 12322 O O . ASP B 1 786 ? -19.484 -27.391 -32.281 1 96 786 ASP B O 1
ATOM 12326 N N . VAL B 1 787 ? -19.109 -26.188 -34.125 1 94.94 787 VAL B N 1
ATOM 12327 C CA . VAL B 1 787 ? -20.5 -25.719 -34.219 1 94.94 787 VAL B CA 1
ATOM 12328 C C . VAL B 1 787 ? -21.438 -26.922 -34.312 1 94.94 787 VAL B C 1
ATOM 12330 O O . VAL B 1 787 ? -22.453 -26.969 -33.594 1 94.94 787 VAL B O 1
ATOM 12333 N N . CYS B 1 788 ? -21.109 -27.891 -35.156 1 93.25 788 CYS B N 1
ATOM 12334 C CA . CYS B 1 788 ? -21.938 -29.078 -35.344 1 93.25 788 CYS B CA 1
ATOM 12335 C C . CYS B 1 788 ? -22.047 -29.875 -34.031 1 93.25 788 CYS B C 1
ATOM 12337 O O . CYS B 1 788 ? -23.141 -30.312 -33.656 1 93.25 788 CYS B O 1
ATOM 12339 N N . ALA B 1 789 ? -20.953 -30.062 -33.406 1 94.38 789 ALA B N 1
ATOM 12340 C CA . ALA B 1 789 ? -20.938 -30.828 -32.156 1 94.38 789 ALA B CA 1
ATOM 12341 C C . ALA B 1 789 ? -21.734 -30.125 -31.062 1 94.38 789 ALA B C 1
ATOM 12343 O O . ALA B 1 789 ? -22.453 -30.766 -30.297 1 94.38 789 ALA B O 1
ATOM 12344 N N . ILE B 1 790 ? -21.656 -28.812 -30.922 1 95.81 790 ILE B N 1
ATOM 12345 C CA . ILE B 1 790 ? -22.312 -28.016 -29.891 1 95.81 790 ILE B CA 1
ATOM 12346 C C . ILE B 1 790 ? -23.828 -28.047 -30.109 1 95.81 790 ILE B C 1
ATOM 12348 O O . ILE B 1 790 ? -24.594 -28.156 -29.141 1 95.81 790 ILE B O 1
ATOM 12352 N N . GLN B 1 791 ? -24.234 -27.969 -31.328 1 92.81 791 GLN B N 1
ATOM 12353 C CA . GLN B 1 791 ? -25.656 -27.906 -31.656 1 92.81 791 GLN B CA 1
ATOM 12354 C C . GLN B 1 791 ? -26.375 -29.203 -31.297 1 92.81 791 GLN B C 1
ATOM 12356 O O . GLN B 1 791 ? -27.594 -29.219 -31.141 1 92.81 791 GLN B O 1
ATOM 12361 N N . GLN B 1 792 ? -25.641 -30.25 -31.125 1 92.88 792 GLN B N 1
ATOM 12362 C CA . GLN B 1 792 ? -26.219 -31.547 -30.781 1 92.88 792 GLN B CA 1
ATOM 12363 C C . GLN B 1 792 ? -26.422 -31.672 -29.281 1 92.88 792 GLN B C 1
ATOM 12365 O O . GLN B 1 792 ? -27.031 -32.625 -28.797 1 92.88 792 GLN B O 1
ATOM 12370 N N . GLN B 1 793 ? -25.969 -30.688 -28.547 1 94 793 GLN B N 1
ATOM 12371 C CA . GLN B 1 793 ? -26.062 -30.766 -27.094 1 94 793 GLN B CA 1
ATOM 12372 C C . GLN B 1 793 ? -27.453 -30.359 -26.609 1 94 793 GLN B C 1
ATOM 12374 O O . GLN B 1 793 ? -28.156 -29.609 -27.297 1 94 793 GLN B O 1
ATOM 12379 N N . THR B 1 794 ? -27.875 -30.938 -25.422 1 94.75 794 THR B N 1
ATOM 12380 C CA . THR B 1 794 ? -29.078 -30.5 -24.734 1 94.75 794 THR B CA 1
ATOM 12381 C C . THR B 1 794 ? -28.781 -29.297 -23.844 1 94.75 794 THR B C 1
ATOM 12383 O O . THR B 1 794 ? -27.906 -29.375 -22.969 1 94.75 794 THR B O 1
ATOM 12386 N N . PHE B 1 795 ? -29.469 -28.219 -24.016 1 96.12 795 PHE B N 1
ATOM 12387 C CA . PHE B 1 795 ? -29.234 -26.984 -23.281 1 96.12 795 PHE B CA 1
ATOM 12388 C C . PHE B 1 795 ? -30.219 -26.844 -22.125 1 96.12 795 PHE B C 1
ATOM 12390 O O . PHE B 1 795 ? -31.391 -27.234 -22.266 1 96.12 795 PHE B O 1
ATOM 12397 N N . VAL B 1 796 ? -29.781 -26.375 -21.016 1 96 796 VAL B N 1
ATOM 12398 C CA . VAL B 1 796 ? -30.578 -26.109 -19.828 1 96 796 VAL B CA 1
ATOM 12399 C C . VAL B 1 796 ? -30.406 -24.641 -19.422 1 96 796 VAL B C 1
ATOM 12401 O O . VAL B 1 796 ? -29.469 -23.969 -19.859 1 96 796 VAL B O 1
ATOM 12404 N N . PRO B 1 797 ? -31.297 -24.172 -18.578 1 94.19 797 PRO B N 1
ATOM 12405 C CA . PRO B 1 797 ? -31.156 -22.797 -18.125 1 94.19 797 PRO B CA 1
ATOM 12406 C C . PRO B 1 797 ? -29.844 -22.547 -17.391 1 94.19 797 PRO B C 1
ATOM 12408 O O . PRO B 1 797 ? -29.344 -23.422 -16.688 1 94.19 797 PRO B O 1
ATOM 12411 N N . ASN B 1 798 ? -29.344 -21.344 -17.562 1 90.75 798 ASN B N 1
ATOM 12412 C CA . ASN B 1 798 ? -28.094 -20.938 -16.938 1 90.75 798 ASN B CA 1
ATOM 12413 C C . ASN B 1 798 ? -28.188 -21 -15.414 1 90.75 798 ASN B C 1
ATOM 12415 O O . ASN B 1 798 ? -29.031 -20.312 -14.812 1 90.75 798 ASN B O 1
ATOM 12419 N N . PRO B 1 799 ? -27.344 -21.719 -14.805 1 90.12 799 PRO B N 1
ATOM 12420 C CA . PRO B 1 799 ? -27.5 -21.875 -13.359 1 90.12 799 PRO B CA 1
ATOM 12421 C C . PRO B 1 799 ? -26.938 -20.703 -12.57 1 90.12 799 PRO B C 1
ATOM 12423 O O . PRO B 1 799 ? -27.25 -20.547 -11.383 1 90.12 799 PRO B O 1
ATOM 12426 N N . ALA B 1 800 ? -26.156 -19.891 -13.133 1 89.62 800 ALA B N 1
ATOM 12427 C CA . ALA B 1 800 ? -25.484 -18.812 -12.406 1 89.62 800 ALA B CA 1
ATOM 12428 C C . ALA B 1 800 ? -26.234 -17.5 -12.562 1 89.62 800 ALA B C 1
ATOM 12430 O O . ALA B 1 800 ? -26.328 -16.719 -11.617 1 89.62 800 ALA B O 1
ATOM 12431 N N . TYR B 1 801 ? -26.656 -17.25 -13.797 1 87.69 801 TYR B N 1
ATOM 12432 C CA . TYR B 1 801 ? -27.297 -15.977 -14.094 1 87.69 801 TYR B CA 1
ATOM 12433 C C . TYR B 1 801 ? -28.641 -16.188 -14.805 1 87.69 801 TYR B C 1
ATOM 12435 O O . TYR B 1 801 ? -28.672 -16.703 -15.922 1 87.69 801 TYR B O 1
ATOM 12443 N N . SER B 1 802 ? -29.688 -15.664 -14.281 1 84.25 802 SER B N 1
ATOM 12444 C CA . SER B 1 802 ? -31.016 -15.891 -14.812 1 84.25 802 SER B CA 1
ATOM 12445 C C . SER B 1 802 ? -31.188 -15.273 -16.188 1 84.25 802 SER B C 1
ATOM 12447 O O . SER B 1 802 ? -31.953 -15.773 -17.016 1 84.25 802 SER B O 1
ATOM 12449 N N . ASN B 1 803 ? -30.406 -14.258 -16.453 1 82.44 803 ASN B N 1
ATOM 12450 C CA . ASN B 1 803 ? -30.547 -13.57 -17.719 1 82.44 803 ASN B CA 1
ATOM 12451 C C . ASN B 1 803 ? -29.484 -14.023 -18.734 1 82.44 803 ASN B C 1
ATOM 12453 O O . ASN B 1 803 ? -29.391 -13.469 -19.828 1 82.44 803 ASN B O 1
ATOM 12457 N N . GLY B 1 804 ? -28.766 -15.039 -18.422 1 88.12 804 GLY B N 1
ATOM 12458 C CA . GLY B 1 804 ? -27.75 -15.547 -19.344 1 88.12 804 GLY B CA 1
ATOM 12459 C C . GLY B 1 804 ? -28.281 -16.594 -20.297 1 88.12 804 GLY B C 1
ATOM 12460 O O . GLY B 1 804 ? -29.344 -17.172 -20.062 1 88.12 804 GLY B O 1
ATOM 12461 N N . PRO B 1 805 ? -27.578 -16.797 -21.391 1 93.12 805 PRO B N 1
ATOM 12462 C CA . PRO B 1 805 ? -28 -17.844 -22.312 1 93.12 805 PRO B CA 1
ATOM 12463 C C . PRO B 1 805 ? -27.938 -19.234 -21.688 1 93.12 805 PRO B C 1
ATOM 12465 O O . PRO B 1 805 ? -27.141 -19.469 -20.766 1 93.12 805 PRO B O 1
ATOM 12468 N N . PRO B 1 806 ? -28.797 -20.109 -22.188 1 95.44 806 PRO B N 1
ATOM 12469 C CA . PRO B 1 806 ? -28.719 -21.484 -21.719 1 95.44 806 PRO B CA 1
ATOM 12470 C C . PRO B 1 806 ? -27.328 -22.094 -21.922 1 95.44 806 PRO B C 1
ATOM 12472 O O . PRO B 1 806 ? -26.547 -21.609 -22.75 1 95.44 806 PRO B O 1
ATOM 12475 N N . VAL B 1 807 ? -27.062 -23.125 -21.172 1 96.25 807 VAL B N 1
ATOM 12476 C CA . VAL B 1 807 ? -25.781 -23.828 -21.219 1 96.25 807 VAL B CA 1
ATOM 12477 C C . VAL B 1 807 ? -26.016 -25.328 -21.406 1 96.25 807 VAL B C 1
ATOM 12479 O O . VAL B 1 807 ? -27.109 -25.828 -21.125 1 96.25 807 VAL B O 1
ATOM 12482 N N . PRO B 1 808 ? -24.953 -26.016 -21.906 1 95.19 808 PRO B N 1
ATOM 12483 C CA . PRO B 1 808 ? -25.109 -27.469 -22.016 1 95.19 808 PRO B CA 1
ATOM 12484 C C . PRO B 1 808 ? -25.359 -28.141 -20.672 1 95.19 808 PRO B C 1
ATOM 12486 O O . PRO B 1 808 ? -24.844 -27.688 -19.641 1 95.19 808 PRO B O 1
ATOM 12489 N N . HIS B 1 809 ? -26.062 -29.297 -20.734 1 92.44 809 HIS B N 1
ATOM 12490 C CA . HIS B 1 809 ? -26.344 -30.062 -19.531 1 92.44 809 HIS B CA 1
ATOM 12491 C C . HIS B 1 809 ? -25.062 -30.562 -18.875 1 92.44 809 HIS B C 1
ATOM 12493 O O . HIS B 1 809 ? -24.125 -30.969 -19.578 1 92.44 809 HIS B O 1
ATOM 12499 N N . ALA B 1 810 ? -25.031 -30.672 -17.578 1 86 810 ALA B N 1
ATOM 12500 C CA . ALA B 1 810 ? -23.812 -30.922 -16.812 1 86 810 ALA B CA 1
ATOM 12501 C C . ALA B 1 810 ? -23.344 -32.375 -17 1 86 810 ALA B C 1
ATOM 12503 O O . ALA B 1 810 ? -22.156 -32.656 -16.812 1 86 810 ALA B O 1
ATOM 12504 N N . THR B 1 811 ? -24.188 -33.219 -17.328 1 83.81 811 THR B N 1
ATOM 12505 C CA . THR B 1 811 ? -23.844 -34.625 -17.422 1 83.81 811 THR B CA 1
ATOM 12506 C C . THR B 1 811 ? -23.094 -34.906 -18.719 1 83.81 811 THR B C 1
ATOM 12508 O O . THR B 1 811 ? -22.484 -35.969 -18.859 1 83.81 811 THR B O 1
ATOM 12511 N N . VAL B 1 812 ? -23.141 -33.969 -19.672 1 77.12 812 VAL B N 1
ATOM 12512 C CA . VAL B 1 812 ? -22.469 -34.156 -20.953 1 77.12 812 VAL B CA 1
ATOM 12513 C C . VAL B 1 812 ? -21.375 -33.094 -21.125 1 77.12 812 VAL B C 1
ATOM 12515 O O . VAL B 1 812 ? -21.672 -31.906 -21.172 1 77.12 812 VAL B O 1
ATOM 12518 N N . SER B 1 813 ? -20.203 -33.594 -21.125 1 83.56 813 SER B N 1
ATOM 12519 C CA . SER B 1 813 ? -19.109 -32.625 -21.281 1 83.56 813 SER B CA 1
ATOM 12520 C C . SER B 1 813 ? -18.219 -32.969 -22.469 1 83.56 813 SER B C 1
ATOM 12522 O O . SER B 1 813 ? -17.078 -32.531 -22.547 1 83.56 813 SER B O 1
ATOM 12524 N N . ASP B 1 814 ? -18.703 -33.781 -23.422 1 87.44 814 ASP B N 1
ATOM 12525 C CA . ASP B 1 814 ? -17.891 -34.281 -24.531 1 87.44 814 ASP B CA 1
ATOM 12526 C C . ASP B 1 814 ? -17.578 -33.188 -25.547 1 87.44 814 ASP B C 1
ATOM 12528 O O . ASP B 1 814 ? -16.656 -33.312 -26.344 1 87.44 814 ASP B O 1
ATOM 12532 N N . TRP B 1 815 ? -18.391 -32.125 -25.484 1 92.62 815 TRP B N 1
ATOM 12533 C CA . TRP B 1 815 ? -18.141 -31.016 -26.391 1 92.62 815 TRP B CA 1
ATOM 12534 C C . TRP B 1 815 ? -16.859 -30.281 -26.016 1 92.62 815 TRP B C 1
ATOM 12536 O O . TRP B 1 815 ? -16.312 -29.547 -26.812 1 92.62 815 TRP B O 1
ATOM 12546 N N . TYR B 1 816 ? -16.406 -30.391 -24.812 1 96 816 TYR B N 1
ATOM 12547 C CA . TYR B 1 816 ? -15.188 -29.766 -24.312 1 96 816 TYR B CA 1
ATOM 12548 C C . TYR B 1 816 ? -14.055 -30.781 -24.234 1 96 816 TYR B C 1
ATOM 12550 O O . TYR B 1 816 ? -14.008 -31.578 -23.281 1 96 816 TYR B O 1
ATOM 12558 N N . PRO B 1 817 ? -13.055 -30.719 -25.062 1 95.19 817 PRO B N 1
ATOM 12559 C CA . PRO B 1 817 ? -12.102 -31.812 -25.219 1 95.19 817 PRO B CA 1
ATOM 12560 C C . PRO B 1 817 ? -10.93 -31.703 -24.234 1 95.19 817 PRO B C 1
ATOM 12562 O O . PRO B 1 817 ? -10 -32.531 -24.297 1 95.19 817 PRO B O 1
ATOM 12565 N N . TYR B 1 818 ? -10.867 -30.781 -23.359 1 96.75 818 TYR B N 1
ATOM 12566 C CA . TYR B 1 818 ? -9.711 -30.578 -22.484 1 96.75 818 TYR B CA 1
ATOM 12567 C C . TYR B 1 818 ? -10.047 -30.938 -21.047 1 96.75 818 TYR B C 1
ATOM 12569 O O . TYR B 1 818 ? -11.219 -31.078 -20.688 1 96.75 818 TYR B O 1
ATOM 12577 N N . SER B 1 819 ? -9.023 -31.078 -20.172 1 96.5 819 SER B N 1
ATOM 12578 C CA . SER B 1 819 ? -9.18 -31.5 -18.781 1 96.5 819 SER B CA 1
ATOM 12579 C C . SER B 1 819 ? -8.992 -30.312 -17.828 1 96.5 819 SER B C 1
ATOM 12581 O O . SER B 1 819 ? -8.922 -30.5 -16.625 1 96.5 819 SER B O 1
ATOM 12583 N N . SER B 1 820 ? -8.859 -29.188 -18.344 1 97.88 820 SER B N 1
ATOM 12584 C CA . SER B 1 820 ? -8.695 -27.969 -17.547 1 97.88 820 SER B CA 1
ATOM 12585 C C . SER B 1 820 ? -9.297 -26.766 -18.266 1 97.88 820 SER B C 1
ATOM 12587 O O . SER B 1 820 ? -9.633 -26.844 -19.453 1 97.88 820 SER B O 1
ATOM 12589 N N . ILE B 1 821 ? -9.57 -25.703 -17.578 1 98.69 821 ILE B N 1
ATOM 12590 C CA . ILE B 1 821 ? -9.992 -24.406 -18.109 1 98.69 821 ILE B CA 1
ATOM 12591 C C . ILE B 1 821 ? -8.867 -23.391 -17.969 1 98.69 821 ILE B C 1
ATOM 12593 O O . ILE B 1 821 ? -8.367 -23.172 -16.859 1 98.69 821 ILE B O 1
ATOM 12597 N N . VAL B 1 822 ? -8.406 -22.875 -19.047 1 98.94 822 VAL B N 1
ATOM 12598 C CA . VAL B 1 822 ? -7.465 -21.75 -19 1 98.94 822 VAL B CA 1
ATOM 12599 C C . VAL B 1 822 ? -8.211 -20.453 -18.703 1 98.94 822 VAL B C 1
ATOM 12601 O O . VAL B 1 822 ? -8.945 -19.953 -19.547 1 98.94 822 VAL B O 1
ATOM 12604 N N . LEU B 1 823 ? -7.992 -19.891 -17.562 1 98.88 823 LEU B N 1
ATOM 12605 C CA . LEU B 1 823 ? -8.727 -18.719 -17.109 1 98.88 823 LEU B CA 1
ATOM 12606 C C . LEU B 1 823 ? -8.336 -17.484 -17.906 1 98.88 823 LEU B C 1
ATOM 12608 O O . LEU B 1 823 ? -9.156 -16.594 -18.125 1 98.88 823 LEU B O 1
ATOM 12612 N N . THR B 1 824 ? -7.094 -17.391 -18.375 1 98.81 824 THR B N 1
ATOM 12613 C CA . THR B 1 824 ? -6.551 -16.219 -19.062 1 98.81 824 THR B CA 1
ATOM 12614 C C . THR B 1 824 ? -6.461 -16.484 -20.562 1 98.81 824 THR B C 1
ATOM 12616 O O . THR B 1 824 ? -5.617 -15.906 -21.25 1 98.81 824 THR B O 1
ATOM 12619 N N . ALA B 1 825 ? -7.277 -17.312 -21.078 1 98.75 825 ALA B N 1
ATOM 12620 C CA . ALA B 1 825 ? -7.223 -17.812 -22.453 1 98.75 825 ALA B CA 1
ATOM 12621 C C . ALA B 1 825 ? -7.332 -16.672 -23.469 1 98.75 825 ALA B C 1
ATOM 12623 O O . ALA B 1 825 ? -6.777 -16.75 -24.562 1 98.75 825 ALA B O 1
ATOM 12624 N N . THR B 1 826 ? -8.016 -15.586 -23.062 1 98.25 826 THR B N 1
ATOM 12625 C CA . THR B 1 826 ? -8.336 -14.555 -24.047 1 98.25 826 THR B CA 1
ATOM 12626 C C . THR B 1 826 ? -7.203 -13.539 -24.156 1 98.25 826 THR B C 1
ATOM 12628 O O . THR B 1 826 ? -7.223 -12.664 -25.016 1 98.25 826 THR B O 1
ATOM 12631 N N . ILE B 1 827 ? -6.238 -13.555 -23.312 1 98.62 827 ILE B N 1
ATOM 12632 C CA . ILE B 1 827 ? -5.094 -12.656 -23.391 1 98.62 827 ILE B CA 1
ATOM 12633 C C . ILE B 1 827 ? -4.094 -13.172 -24.422 1 98.62 827 ILE B C 1
ATOM 12635 O O . ILE B 1 827 ? -3.561 -14.273 -24.281 1 98.62 827 ILE B O 1
ATOM 12639 N N . PRO B 1 828 ? -3.834 -12.453 -25.422 1 98.31 828 PRO B N 1
ATOM 12640 C CA . PRO B 1 828 ? -3.121 -13 -26.578 1 98.31 828 PRO B CA 1
ATOM 12641 C C . PRO B 1 828 ? -1.694 -13.43 -26.25 1 98.31 828 PRO B C 1
ATOM 12643 O O . PRO B 1 828 ? -0.966 -12.695 -25.578 1 98.31 828 PRO B O 1
ATOM 12646 N N . LYS B 1 829 ? -1.323 -14.578 -26.719 1 98.19 829 LYS B N 1
ATOM 12647 C CA . LYS B 1 829 ? 0.058 -15.039 -26.594 1 98.19 829 LYS B CA 1
ATOM 12648 C C . LYS B 1 829 ? 0.593 -15.562 -27.922 1 98.19 829 LYS B C 1
ATOM 12650 O O . LYS B 1 829 ? 1.789 -15.828 -28.047 1 98.19 829 LYS B O 1
ATOM 12655 N N . ASP B 1 830 ? -0.293 -15.711 -28.953 1 98.12 830 ASP B N 1
ATOM 12656 C CA . ASP B 1 830 ? 0.186 -15.961 -30.312 1 98.12 830 ASP B CA 1
ATOM 12657 C C . ASP B 1 830 ? 0.85 -14.719 -30.891 1 98.12 830 ASP B C 1
ATOM 12659 O O . ASP B 1 830 ? 0.335 -13.609 -30.75 1 98.12 830 ASP B O 1
ATOM 12663 N N . ILE B 1 831 ? 1.985 -14.93 -31.609 1 98.12 831 ILE B N 1
ATOM 12664 C CA . ILE B 1 831 ? 2.711 -13.805 -32.188 1 98.12 831 ILE B CA 1
ATOM 12665 C C . ILE B 1 831 ? 1.779 -13.016 -33.125 1 98.12 831 ILE B C 1
ATOM 12667 O O . ILE B 1 831 ? 1.73 -11.789 -33.031 1 98.12 831 ILE B O 1
ATOM 12671 N N . ALA B 1 832 ? 0.964 -13.719 -33.906 1 96.75 832 ALA B N 1
ATOM 12672 C CA . ALA B 1 832 ? 0.077 -13.062 -34.875 1 96.75 832 ALA B CA 1
ATOM 12673 C C . ALA B 1 832 ? -0.927 -12.164 -34.156 1 96.75 832 ALA B C 1
ATOM 12675 O O . ALA B 1 832 ? -1.235 -11.062 -34.625 1 96.75 832 ALA B O 1
ATOM 12676 N N . LEU B 1 833 ? -1.459 -12.602 -33.125 1 97.75 833 LEU B N 1
ATOM 12677 C CA . LEU B 1 833 ? -2.443 -11.836 -32.375 1 97.75 833 LEU B CA 1
ATOM 12678 C C . LEU B 1 833 ? -1.787 -10.648 -31.656 1 97.75 833 LEU B C 1
ATOM 12680 O O . LEU B 1 833 ? -2.334 -9.539 -31.656 1 97.75 833 LEU B O 1
ATOM 12684 N N . ILE B 1 834 ? -0.614 -10.844 -31.016 1 98.38 834 ILE B N 1
ATOM 12685 C CA . ILE B 1 834 ? 0.105 -9.773 -30.328 1 98.38 834 ILE B CA 1
ATOM 12686 C C . ILE B 1 834 ? 0.426 -8.656 -31.312 1 98.38 834 ILE B C 1
ATOM 12688 O O . ILE B 1 834 ? 0.128 -7.484 -31.047 1 98.38 834 ILE B O 1
ATOM 12692 N N . GLU B 1 835 ? 0.974 -9.047 -32.5 1 98.06 835 GLU B N 1
ATOM 12693 C CA . GLU B 1 835 ? 1.366 -8.055 -33.5 1 98.06 835 GLU B CA 1
ATOM 12694 C C . GLU B 1 835 ? 0.151 -7.309 -34.031 1 98.06 835 GLU B C 1
ATOM 12696 O O . GLU B 1 835 ? 0.217 -6.105 -34.281 1 98.06 835 GLU B O 1
ATOM 12701 N N . ALA B 1 836 ? -0.945 -8.031 -34.188 1 96.94 836 ALA B N 1
ATOM 12702 C CA . ALA B 1 836 ? -2.168 -7.402 -34.688 1 96.94 836 ALA B CA 1
ATOM 12703 C C . ALA B 1 836 ? -2.67 -6.336 -33.719 1 96.94 836 ALA B C 1
ATOM 12705 O O . ALA B 1 836 ? -3.078 -5.25 -34.125 1 96.94 836 ALA B O 1
ATOM 12706 N N . VAL B 1 837 ? -2.682 -6.629 -32.406 1 97.38 837 VAL B N 1
ATOM 12707 C CA . VAL B 1 837 ? -3.117 -5.684 -31.406 1 97.38 837 VAL B CA 1
ATOM 12708 C C . VAL B 1 837 ? -2.18 -4.477 -31.375 1 97.38 837 VAL B C 1
ATOM 12710 O O . VAL B 1 837 ? -2.633 -3.332 -31.312 1 97.38 837 VAL B O 1
ATOM 12713 N N . MET B 1 838 ? -0.901 -4.738 -31.469 1 97.56 838 MET B N 1
ATOM 12714 C CA . MET B 1 838 ? 0.11 -3.693 -31.344 1 97.56 838 MET B CA 1
ATOM 12715 C C . MET B 1 838 ? 0.098 -2.766 -32.562 1 97.56 838 MET B C 1
ATOM 12717 O O . MET B 1 838 ? 0.523 -1.613 -32.469 1 97.56 838 MET B O 1
ATOM 12721 N N . ARG B 1 839 ? -0.445 -3.199 -33.688 1 95.69 839 ARG B N 1
ATOM 12722 C CA . ARG B 1 839 ? -0.523 -2.385 -34.875 1 95.69 839 ARG B CA 1
ATOM 12723 C C . ARG B 1 839 ? -1.703 -1.421 -34.812 1 95.69 839 ARG B C 1
ATOM 12725 O O . ARG B 1 839 ? -1.77 -0.461 -35.594 1 95.69 839 ARG B O 1
ATOM 12732 N N . GLN B 1 840 ? -2.578 -1.66 -34 1 89.06 840 GLN B N 1
ATOM 12733 C CA . GLN B 1 840 ? -3.727 -0.774 -33.844 1 89.06 840 GLN B CA 1
ATOM 12734 C C . GLN B 1 840 ? -3.324 0.525 -33.156 1 89.06 840 GLN B C 1
ATOM 12736 O O . GLN B 1 840 ? -4.043 1.523 -33.219 1 89.06 840 GLN B O 1
#

Solvent-accessible surface area (backbone atoms only — not comparable to full-atom values): 90990 Å² total; per-residue (Å²): 125,95,80,67,81,84,65,75,77,76,77,72,78,69,76,65,72,73,60,83,23,49,47,32,45,45,58,59,89,65,53,68,68,59,88,59,47,50,65,52,29,50,51,46,46,51,52,46,52,68,54,46,60,68,34,24,35,40,39,44,56,40,28,56,59,47,77,53,41,97,84,36,47,47,80,80,57,58,39,52,68,55,30,66,43,64,71,52,75,70,48,16,52,76,85,46,57,74,69,88,52,68,68,34,68,81,39,46,40,26,32,33,37,44,34,31,34,42,96,92,43,59,31,35,39,40,38,25,36,69,54,53,68,78,49,54,82,32,41,42,26,35,72,46,81,52,46,63,66,58,56,26,58,53,59,64,22,68,57,98,68,79,85,74,58,87,80,42,68,43,41,45,71,46,55,12,39,38,71,56,42,45,52,53,54,47,48,53,47,48,54,53,21,50,51,37,49,51,50,47,63,71,48,72,78,66,66,78,61,73,64,78,70,74,76,67,79,85,72,61,62,55,57,59,47,56,49,39,47,62,63,60,51,35,63,51,51,38,24,27,57,68,54,43,54,59,63,37,75,79,42,41,38,27,40,78,40,75,51,64,82,61,68,81,62,82,73,81,83,64,66,71,46,73,44,73,27,66,40,50,67,27,43,40,47,47,55,47,33,65,51,67,49,74,43,76,47,90,56,66,44,75,43,74,57,92,61,69,103,73,73,70,50,47,33,38,34,39,32,33,27,45,37,67,62,42,81,50,33,52,53,41,47,71,61,69,73,72,63,59,81,75,62,89,68,72,78,72,64,71,77,59,87,84,56,82,75,64,52,50,55,50,62,66,71,75,84,54,51,90,73,34,68,38,41,39,31,42,58,34,39,75,32,57,23,42,54,44,53,43,60,47,48,55,53,60,59,55,52,32,45,34,40,46,10,22,46,53,27,33,52,21,50,54,54,26,41,46,49,26,32,80,38,46,41,23,28,44,46,52,27,40,34,53,31,35,38,29,53,35,24,42,20,37,26,59,89,43,52,53,42,68,49,45,70,48,24,34,18,36,32,45,46,20,26,20,73,60,32,61,77,28,58,51,69,44,55,92,71,32,48,30,22,38,39,48,25,22,14,42,67,63,25,35,32,65,33,28,42,55,43,39,30,52,31,44,56,73,46,75,83,50,46,64,59,51,52,48,50,51,50,52,40,22,54,53,56,73,53,40,29,52,69,32,43,51,60,58,51,44,50,50,49,51,53,52,49,44,51,49,41,46,73,63,46,37,27,68,73,51,69,72,86,76,86,81,83,79,72,71,72,82,68,78,64,76,67,85,78,64,48,66,55,66,35,49,42,66,68,51,41,42,58,58,30,32,74,63,63,46,49,46,39,34,47,58,53,55,68,50,69,78,43,87,86,31,53,63,79,58,53,78,73,44,40,59,51,46,67,70,51,72,64,84,72,71,58,56,41,42,32,33,22,34,31,37,46,36,42,51,48,21,39,55,21,41,77,55,25,47,73,75,75,40,54,57,60,20,42,38,78,89,39,43,63,13,32,24,44,39,44,30,37,33,32,38,23,28,30,42,84,82,67,53,65,61,76,66,65,76,57,91,61,87,68,82,76,58,91,60,51,34,21,53,46,52,40,35,48,51,48,37,41,47,71,61,34,37,58,69,84,58,77,19,48,43,34,66,43,43,52,51,44,53,59,49,40,66,73,73,46,89,71,91,74,54,70,36,52,47,46,53,48,38,51,50,41,26,44,31,29,53,52,66,29,62,71,57,28,61,72,38,48,68,63,46,52,57,54,50,69,71,52,59,66,36,76,32,89,82,38,88,88,46,58,41,32,60,40,48,90,60,53,80,80,53,89,64,44,45,46,56,50,41,30,59,43,68,80,53,67,70,54,45,30,55,52,21,67,102,129,94,80,68,80,85,67,76,77,76,80,71,78,68,75,66,73,74,61,83,22,51,46,33,46,48,60,59,89,67,51,66,67,60,89,59,46,51,65,52,29,50,51,46,45,52,52,46,50,66,52,46,62,68,31,23,34,39,37,43,57,39,28,56,59,49,77,53,40,98,84,35,47,46,82,78,56,57,39,51,66,54,30,67,44,65,74,53,75,68,47,17,52,75,85,45,55,82,84,55,88,59,66,36,69,83,40,46,40,23,34,33,37,41,34,29,35,45,94,92,44,60,30,35,39,40,38,24,36,71,53,54,67,79,49,54,82,32,42,41,26,33,73,43,81,52,47,63,67,57,56,24,56,52,58,64,22,66,62,95,71,78,87,68,58,85,73,49,65,44,41,45,70,48,54,12,41,36,70,56,42,44,51,52,53,49,49,51,48,49,53,51,23,51,52,36,45,52,48,48,62,71,47,72,76,66,65,79,66,72,66,78,72,71,77,64,80,85,73,59,69,39,53,58,48,54,47,43,44,52,66,64,49,30,54,52,51,40,24,27,56,68,54,43,53,60,64,38,78,79,43,37,40,27,39,78,38,76,48,61,76,61,68,82,61,85,73,80,82,62,67,71,46,74,45,74,26,67,38,50,68,28,43,40,47,49,55,48,33,62,48,69,46,79,45,75,48,88,57,64,44,74,45,82,57,90,63,68,102,74,74,72,52,44,36,38,31,38,33,33,28,45,39,66,62,49,78,50,36,50,51,43,49,71,59,67,72,70,62,58,79,74,65,88,70,73,79,74,64,79,78,61,89,75,63,72,71,70,62,36,58,39,61,61,73,67,76,75,53,95,73,32,64,39,39,39,37,42,56,34,38,75,33,58,20,42,56,46,54,44,61,47,47,55,53,60,59,54,52,32,44,33,40,45,9,24,45,53,28,34,54,21,50,52,54,25,40,47,48,26,33,80,38,46,43,24,27,45,46,50,26,39,33,53,31,36,39,29,53,36,25,42,22,37,26,59,89,44,50,52,42,67,48,45,70,47,26,32,18,35,33,46,46,19,27,20,73,60,32,59,77,28,56,51,69,44,55,91,72,32,46,30,21,35,38,46,23,23,14,42,67,62,25,35,33,66,32,27,42,55,44,40,33,50,31,44,56,74,45,75,84,49,46,64,58,52,53,50,50,50,51,52,41,22,53,53,57,73,54,40,28,53,70,34,43,49,60,59,50,42,52,50,49,52,52,53,49,43,52,48,41,46,73,63,47,37,26,66,72,51,70,73,86,76,87,82,87,75,76,69,74,82,68,76,63,77,68,84,77,64,50,66,55,65,36,48,40,65,69,50,39,43,57,58,32,34,74,64,62,46,50,48,38,34,48,58,53,55,67,51,70,80,42,88,82,30,54,60,79,56,52,78,72,43,40,58,50,45,68,71,51,71,62,84,72,72,58,56,41,42,32,33,24,33,32,37,45,35,42,53,47,22,39,56,21,40,77,56,24,48,74,77,76,39,54,58,61,21,44,38,77,89,39,43,64,13,32,24,45,38,45,30,36,31,33,37,23,30,30,41,84,81,66,56,62,64,74,63,66,77,56,91,62,87,68,81,75,57,91,61,51,33,21,53,46,50,40,35,48,50,49,36,40,46,70,60,34,37,56,69,84,58,75,19,48,45,32,64,44,44,52,52,45,53,59,48,41,67,73,75,48,89,71,91,73,52,72,35,50,46,46,52,48,39,53,51,40,26,43,33,30,54,54,66,30,61,71,57,28,62,72,39,47,67,62,48,52,58,56,50,69,70,52,60,68,36,77,33,87,81,38,88,88,46,57,42,32,60,39,47,91,58,50,80,82,53,89,64,45,44,46,58,51,43,31,60,45,70,79,50,69,68,54,45,30,55,52,22,67,101

pLDDT: mean 78.01, std 24.22, range [17.92, 98.94]

Organism: Leishmania major (NCBI:txid5664)

InterPro domains:
  IPR000994 Peptidase M24 [PF00557] (404-687)
  IPR007865 Aminopeptidase P, N-terminal [PF05195] (41-91)
  IPR029149 Creatinase/Aminopeptidase P/Spt16, N-terminal [G3DSA:3.40.350.10] (34-205)
  IPR029149 Creatinase/Aminopeptidase P/Spt16, N-terminal [SSF53092] (36-91)
  IPR036005 Creatinase/aminopeptidase-like [G3DSA:3.90.230.10] (393-694)
  IPR036005 Creatinase/aminopeptidase-like [SSF55920] (393-690)
  IPR052433 Xaa-Pro dipeptidase-like [PTHR43226] (21-840)

Nearest PDB structures (foldseek):
  4pv4-assembly1_B  TM=8.417E-01  e=6.386E-21  Yersinia pestis
  2bws-assembly1_A  TM=8.164E-01  e=4.048E-21  Escherichia coli
  2bwv-assembly1_A  TM=8.113E-01  e=3.306E-21  Escherichia coli
  1jaw-assembly1_A  TM=8.043E-01  e=1.711E-21  Escherichia coli
  2bwx-assembly1_A  TM=8.112E-01  e=1.007E-20  Escherichia coli

Sequence (1680 aa):
MLRRAWRTAPAQRHSVSVTLGSTRWIGGSTAVAEEVSAQEYADRRRRFLECLPDNSIVLLPAADESLYSHDILWPHRQDSLWYHLFGMRVPMRHQLAPPSSAITEDVRVTIAAFAKGMKGAPTQTLLCVPPVTTDTATLVWRSEAVPLSEYKSRLCADTDGGMLSPCRHENVVTTNEVGTVCAAVRRLITDMAQQQVKEWAEHSDVELSTLPGEGGGGGGEEGVQAGRLLALGILPRVFAAYPQQLRWDGRGYRLRQPAASMLLAKTRDVADSTSVFHHPLEAFFSTLSAIPFVVHLPRPLPLATAAALGQQSACSVVAFRYSAVGGHTPGLVPSTANALPKRSRVPCTPRGRDSPAAVANASASAESEPGSTIQLCLPVRRSDAYAWLYRQVKDRSQLRQHLRSARATEDAFLQLMRCAPATLSEHVLHCAFQRAVCDISAHAGAAAQVRCAYIPVVASGVRGSEIHFTDNDGVAAPGDIVRVDAGVEVDGVPTDCTRTLPIGSSRFPSSYVPLYEGLLEIQRKLLRCMRPGASVRDMARMHIDETRALLCLLGVDVRRAAPSSAAHNPCPHESATATSSPEQQVPLALVRSCFCAHLFGHFFGLDIHEELSSVSRPLPTAAAKEEAAQRQRPTPRILQGGMMHTVEPGVYVPSAQRAALFGLERAHLPIAFHGGVGVQIEDDVLVLPSPNDEDVDVCKGDEPLVRCPWSCGDYLQHALAAFHRYHGSGDAGLMPSLLVSVCDAHVSTVWGGCMTAATQNVLRFLFAQRVAMEGLPKAKASVATDVCAIQQQTFVPNPAYSNGPPVPHATVSDWYPYSSIVLTATIPKDIALIEAVMRQMLRRAWRTAPAQRHSVSVTLGSTRWIGGSTAVAEEVSAQEYADRRRRFLECLPDNSIVLLPAADESLYSHDILWPHRQDSLWYHLFGMRVPMRHQLAPPSSAITEDVRVTIAAFAKGMKGAPTQTLLCVPPVTTDTATLVWRSEAVPLSEYKSRLCADTDGGMLSPCRHENVVTTNEVGTVCAAVRRLITDMAQQQVKEWAEHSDVELSTLPGEGGGGGGEEGVQAGRLLALGILPRVFAAYPQQLRWDGRGYRLRQPAASMLLAKTRDVADSTSVFHHPLEAFFSTLSAIPFVVHLPRPLPLATAAALGQQSACSVVAFRYSAVGGHTPGLVPSTANALPKRSRVPCTPRGRDSPAAVANASASAESEPGSTIQLCLPVRRSDAYAWLYRQVKDRSQLRQHLRSARATEDAFLQLMRCAPATLSEHVLHCAFQRAVCDISAHAGAAAQVRCAYIPVVASGVRGSEIHFTDNDGVAAPGDIVRVDAGVEVDGVPTDCTRTLPIGSSRFPSSYVPLYEGLLEIQRKLLRCMRPGASVRDMARMHIDETRALLCLLGVDVRRAAPSSAAHNPCPHESATATSSPEQQVPLALVRSCFCAHLFGHFFGLDIHEELSSVSRPLPTAAAKEEAAQRQRPTPRILQGGMMHTVEPGVYVPSAQRAALFGLERAHLPIAFHGGVGVQIEDDVLVLPSPNDEDVDVCKGDEPLVRCPWSCGDYLQHALAAFHRYHGSGDAGLMPSLLVSVCDAHVSTVWGGCMTAATQNVLRFLFAQRVAMEGLPKAKASVATDVCAIQQQTFVPNPAYSNGPPVPHATVSDWYPYSSIVLTATIPKDIALIEAVMRQ

Radius of gyration: 36.13 Å; Cα contacts (8 Å, |Δi|>4): 3173; chains: 2; bounding box: 100×100×116 Å

Secondary structure (DSSP, 8-state):
-TTSSS----------------S----SSS----SS-HHHHHHHHHHHHHHSPSSEEEEEEPPPPPEEETTEEPPP---HHHHHHH-----S----S-TT---BS--B--EEEEEE-STTPPEEEEEEEPPPP--HHHHTT------HHHHHHHTT---S-----SS-EEEEEEE-BHHHHHHHHHHHHHHHHHHHHHHHHH-TT-----------S---THHHHHHHHHHHT-SPEEEE---S-----S--EEEEE------SS-------EEEEESSHHHHHHHHHHHS-EEEEEEEEEEE--SS-TT--EEEEEEEEEEEE-TTSSTTSS-GGGG-S---SS------STT-TTSS---B--S---TT-EEEEEEEEEE-HHHHHHHTTS--HHHHHHHHHHHHHHHHHHHHHHHHGGG--BHHHHHHHHHHHHHHHHHHH-TTS-EEESS--EEEEGGGGG-TT------BPPTT-EEEEE--EEETTB----EEEEESSSSS--GGGHHHHHHHHHHHHHHHHH--TT-BHHHHHHHHHHHHHHHHHHHT--TTPPP--SS-----TT----TT--HHHHS-HHHIIIII--S-S--BEETTEE----GGGS----HHHHHHHHH--S----B--TT-EEEE--EEEE--HHHHGGGT--GGGS-GGGTT-EEEE-BEEEEEPPPTTS-------SSS------S-HHHHHHHHHHHHHHHHSSSSSSPPPPHHHHHHHHHHHHH--S---HHHHHHHHHHHHHHHHHH-HHHHHHTHHHHHHHHHTSPEE--SS-TTSPPEE-TT--TT---SEEETTTTS--SHHHHHHHHH-/-TTSSS----------------S----SSS----SS-HHHHHHHHHHHHHHSPSSEEEEEEPPPPPEEETTEEPPP---HHHHHHH-----S----S---S--BS--B--EEEEEE--TTPPEEEEEEEPPPP--HHHHTT------HHHHHHHTT---S-S---SS-EEEEEEE-BHHHHHHHHHHHHHHHHHHHHHHHHH-TT-----------S---HHHHHHHHHHHHT-SPEEEE---S-----S--EEEEE------SS-------EEEEESSHHHHHHHHHHHS-EEEEEEEEEEE--SS-TT--EEEEEEEEEEEE-SSSSTTSS-GGGG-S---SS------STT--------B------SSEEEEEEEEEEE-HHHHHHHHTS--HHHHHHHHHHHHHHHHHHHHHHHHGGG--BHHHHHHHHHHHHHHHHHHH-TTS-EEESS--EEEEGGGGG-TT------BPPTT-EEEEE--EEETTB----EEEEESSSSS--GGGHHHHHHHHHHHHHHHHH--TT-BHHHHHHHHHHHHHHHHHHHT--TTPPP--SS-----TT----TT--HHHHS-HHHIIIII--S-S--BEETTEE----GGG-----HHHHHHHHH--S----B--TT-EEEE--EEEE--HHHHGGGT--GGGS-GGGTT-EEEE-BEEEEEPPPTTS-------SS-------S-HHHHHHHHHHHHHHHHSSSSSSPPPPHHHHHHHHHHHHH--S---HHHHHHHHHHHHHHHHHH-HHHHHHTHHHHHHHHHTSPEE--SS-TTSPPEE-TT--TT---SEEETTTTS--SHHHHHHHHH-